Protein AF-0000000079721516 (afdb_homodimer)

Solvent-accessible surface area (backbone atoms only — not comparable to full-atom values): 106482 Å² total; per-residue (Å²): 132,93,82,68,72,89,73,61,76,77,64,63,80,69,65,64,72,68,64,71,71,69,66,91,75,72,89,72,85,73,82,82,81,76,82,78,81,86,76,87,73,77,65,49,77,42,69,31,35,32,33,33,18,31,79,86,62,46,47,36,52,63,24,35,36,26,35,64,96,52,89,58,57,40,55,17,37,79,73,3,36,37,67,47,81,43,38,38,66,37,38,34,36,34,34,38,96,69,31,36,70,44,77,43,68,37,61,93,64,52,71,46,79,42,64,33,45,62,20,60,82,57,78,44,65,42,69,44,57,75,52,43,72,37,45,52,79,58,48,19,63,63,66,53,74,43,58,17,74,76,41,50,56,64,65,53,93,40,46,65,66,59,49,50,52,72,44,56,40,44,45,54,31,45,55,34,53,36,52,94,56,65,62,47,60,26,36,77,84,32,61,45,27,40,21,54,71,45,38,78,38,84,82,66,73,46,72,79,50,58,40,82,44,35,45,29,35,34,35,27,65,35,28,57,51,17,42,84,60,36,54,60,9,52,40,2,29,42,37,32,36,59,61,64,10,72,92,39,80,43,72,41,40,36,40,38,40,31,39,36,34,31,80,41,60,70,42,68,68,69,45,44,52,55,39,20,46,10,47,64,36,34,54,24,44,46,62,10,27,87,90,38,80,42,37,51,30,38,85,46,28,23,36,14,35,64,51,73,50,52,71,35,33,44,77,83,31,54,61,38,86,87,80,68,43,63,43,54,37,66,34,44,59,58,13,72,51,28,48,71,68,59,45,46,73,15,37,41,35,39,40,36,42,36,39,30,27,17,55,93,56,30,24,30,25,44,36,41,36,43,34,42,34,36,43,32,51,58,66,26,37,38,39,36,40,37,42,37,41,38,36,39,40,47,78,46,97,41,33,34,39,37,40,37,46,33,45,24,42,38,41,26,63,18,52,66,63,34,48,67,45,48,68,11,62,55,43,51,36,41,32,46,33,49,11,63,46,43,62,81,79,37,65,76,25,39,36,89,94,30,72,55,52,36,65,37,58,75,36,61,59,60,44,53,39,66,48,36,53,37,69,37,45,26,27,35,34,41,34,48,35,39,43,35,37,44,31,42,37,35,46,79,47,100,40,34,38,34,38,42,34,42,35,40,43,36,35,43,35,38,57,31,37,39,35,32,28,48,48,42,40,92,92,38,76,81,23,40,20,35,29,36,46,33,40,40,37,40,40,35,38,42,38,39,40,40,41,35,40,48,52,65,40,84,94,62,32,34,36,41,40,37,35,43,35,37,38,43,38,40,39,37,39,38,38,42,38,41,57,33,69,21,40,68,51,69,83,50,75,37,44,31,31,17,54,51,68,32,72,36,41,46,50,76,42,70,48,44,37,43,36,39,34,38,37,40,38,39,30,44,68,83,37,36,25,40,36,40,36,42,40,35,40,34,39,66,37,36,37,83,92,40,18,62,52,72,36,45,28,39,30,28,11,37,36,49,50,82,76,42,90,63,59,78,56,51,60,39,38,32,42,27,34,29,35,19,40,35,51,32,67,58,50,54,83,56,90,51,54,68,80,23,38,60,55,50,50,79,55,73,47,54,35,69,57,95,88,34,60,43,74,40,73,63,51,55,45,61,38,79,75,42,58,60,21,36,33,43,33,42,38,42,35,39,38,39,22,26,60,80,60,31,34,31,38,40,41,38,39,38,38,38,34,43,32,44,26,42,43,70,46,72,44,59,81,83,71,79,31,54,23,36,49,39,64,30,44,25,34,36,36,41,35,38,35,32,38,35,39,35,41,89,40,79,54,96,50,40,36,36,40,36,40,36,26,29,24,34,55,51,42,25,32,65,44,54,50,56,42,96,86,61,53,60,59,60,55,48,63,53,90,85,39,46,58,46,32,44,59,72,34,61,58,51,34,36,32,40,53,41,71,34,56,46,97,90,65,40,37,31,38,42,86,67,23,44,73,35,63,43,96,48,51,28,81,73,43,38,42,48,47,56,31,38,38,19,41,36,41,37,37,37,44,76,52,35,36,42,35,41,30,39,32,33,39,36,43,27,34,33,47,48,64,50,51,23,43,18,29,48,18,41,17,27,56,74,56,70,45,73,49,44,54,53,16,25,51,17,51,73,71,70,49,80,28,52,61,36,69,59,83,31,24,25,78,75,42,68,54,69,42,62,46,96,68,57,46,75,76,44,77,58,58,36,74,42,78,48,83,39,44,19,31,35,69,55,47,32,38,61,45,59,24,27,68,60,65,34,58,39,59,52,24,36,40,30,35,52,34,38,40,40,36,40,45,63,51,63,84,63,30,71,77,45,84,41,74,43,42,36,43,30,43,29,36,27,41,78,43,80,48,55,78,45,95,67,46,58,47,75,65,45,40,52,84,82,45,62,63,57,50,67,47,48,31,42,56,21,34,42,33,40,26,40,40,38,31,64,129,93,80,66,72,89,73,61,72,80,63,62,79,70,64,64,72,66,65,71,70,68,68,90,73,70,90,70,85,76,82,82,81,82,77,78,83,85,77,86,74,78,65,48,77,42,67,31,34,30,33,33,18,31,78,85,62,47,47,36,52,63,23,34,37,26,35,62,98,52,88,59,58,42,55,18,37,79,73,2,37,37,68,47,80,45,40,38,66,40,37,33,37,35,36,38,94,70,28,36,69,43,76,42,69,37,63,93,64,52,71,46,79,42,65,33,44,63,20,61,85,56,79,46,64,40,70,44,58,77,52,43,72,37,45,53,79,58,49,20,64,63,66,53,73,45,59,17,74,77,40,51,55,65,65,53,95,40,46,65,65,59,48,50,52,72,44,55,41,44,44,55,33,44,58,33,53,35,52,95,54,64,61,46,60,26,36,77,84,31,64,45,26,39,21,53,70,43,39,78,38,84,82,66,74,46,72,78,50,57,40,82,44,36,45,29,37,34,34,28,63,37,29,57,51,16,44,85,61,36,54,60,9,52,38,2,30,43,36,32,34,60,61,66,11,72,92,39,81,43,74,42,40,36,40,39,39,33,41,34,35,30,80,41,61,68,41,68,66,70,43,42,52,54,40,21,46,10,48,64,36,34,53,24,43,46,61,10,28,86,89,38,78,42,37,52,30,38,85,47,29,22,34,14,35,64,50,73,50,52,71,36,33,46,77,85,31,54,62,37,88,86,79,67,43,63,42,54,38,66,35,44,59,59,13,72,53,30,47,71,70,59,46,47,72,15,37,41,36,39,40,36,42,36,40,29,27,16,54,93,56,29,25,28,26,44,35,42,35,44,35,42,35,36,43,32,51,59,66,26,37,39,39,36,40,37,42,38,40,37,36,38,38,45,78,46,97,40,33,36,41,36,40,35,46,32,44,25,42,39,41,26,63,20,52,67,62,34,48,65,44,48,66,10,63,53,41,52,37,43,33,47,33,51,12,64,46,43,62,80,77,37,66,76,24,39,35,89,95,31,73,55,52,36,65,36,57,76,37,60,60,60,43,56,38,66,49,35,52,39,68,38,44,26,27,34,35,43,36,46,37,39,44,36,38,43,32,44,39,37,45,80,47,99,39,33,39,35,37,43,33,43,36,41,43,36,35,44,36,39,56,32,36,41,35,32,28,48,48,43,39,93,91,37,76,80,22,39,19,34,30,36,45,33,39,42,38,42,40,35,37,41,38,39,39,41,42,36,41,46,51,64,38,82,94,63,32,36,35,40,42,35,35,42,35,37,39,42,38,41,39,38,40,39,39,41,38,41,56,32,68,22,40,67,52,69,84,50,76,37,45,31,31,16,53,49,69,33,70,38,40,46,51,77,41,69,48,44,36,43,34,41,35,39,38,41,37,40,29,43,68,84,37,37,25,40,39,39,37,41,40,35,41,34,38,66,36,36,37,82,92,40,17,63,52,72,38,44,28,41,30,28,12,37,35,49,50,82,75,42,92,62,59,79,57,52,59,38,37,32,43,26,33,29,34,19,39,35,50,34,67,59,50,53,83,57,92,50,55,66,79,24,36,61,56,50,49,80,56,74,46,54,33,68,56,95,87,34,60,42,73,41,72,63,50,53,42,61,38,79,75,43,60,61,21,36,32,41,33,41,37,43,34,38,38,38,24,26,60,80,62,32,35,31,40,41,41,37,39,41,40,39,34,42,33,44,27,45,44,71,45,71,45,60,80,83,71,80,31,55,21,39,50,39,65,32,42,25,34,35,36,42,36,38,34,31,40,35,40,36,41,89,40,78,53,96,49,41,36,35,39,36,42,37,26,29,24,33,55,50,43,25,33,66,43,54,50,57,42,98,87,60,52,59,58,60,55,47,65,52,90,85,38,46,59,45,32,44,59,71,34,62,58,48,35,34,31,38,52,40,71,34,57,46,96,90,64,39,37,31,39,41,87,67,23,44,72,36,63,43,96,49,52,29,81,73,43,37,43,48,48,55,32,38,40,21,40,36,43,38,38,35,45,74,53,35,35,42,35,41,30,38,32,34,40,36,43,27,33,34,46,46,61,50,53,22,42,16,28,48,17,41,16,28,57,75,56,71,45,73,47,43,53,52,16,24,52,15,50,71,70,71,48,82,29,54,62,36,68,59,84,32,25,26,78,75,44,67,54,70,42,62,44,98,68,57,47,75,76,46,76,57,58,37,74,41,78,48,84,38,44,20,32,36,68,55,46,31,38,62,45,57,24,28,68,60,64,33,58,40,58,51,25,35,40,30,34,50,36,37,40,41,36,41,45,63,51,63,84,63,29,71,77,45,85,40,74,43,42,36,43,32,42,29,37,28,42,77,42,79,47,56,77,45,94,67,44,57,47,75,65,43,39,52,85,82,46,63,62,58,48,67,46,50,32,42,55,20,33,44,33,40,26,40,40,39,29,64

Foldseek 3Di:
DPPDPPPPPPPPPPPPPVPPPPDDPDDDDPDDPPPDDDDPDDFDKDKAKEAEAAPVRQGQFQKWWDFPPDRFIDTQHLRRIDIGTGTQQTWIFTGDVQFDTDIDGHHPHRYYYHYTYSDDPPQDWDQFALRDIHGPLQDFADKDKDFLVQQQFFDDLASVLSCDFVFFQWHWFDLFLFPPDAIDIAGVRHGAWEAENNHTDRPDSRNQPDSVFWGMWMKGQACLRHCVVFQRGHGTYTYTYTDWQPPDAFKKKKKKKWKWKFPDFQFFDQFDAFFAKAALAAWADAPQAPPRPIHRQHPIFRLHHTQPQDWHHFLPADADPVPRHGGTGTQHQAASPQVVLQWAMKMKMKIKMKMWHDDPQKIKMWMKMWMWIDGRHAQKIKIKIKIKIWMKGDPDPFKIKTKIKMKMKIKIFAGQFAFFFQSHSCNDGPFGHHSRDHLVVQLVQPDPPQPLAAGRDRHQQGHGSNNCSNHQWIWIKIKIKMKMKMKMKGDPDPFKIKMKMKIKTKMKMKTKIWHTASDDTPVQNVSQTKIKTKIKIKIKMKMKIKMWGWDADDVRQKIKIKMKMKMKMKIKMKMKIAMANGAPDGPDHDRVRHPDDDDIDMDMFMKIKIKIKMKMWMGGNNFKIKIKMKMWMAIQQAQPVARIDIWMKMKMKGWVVVVDPDPQFWDTKMKMKMKTKGWARQQDDDSDSRVRSHVQDWDWDWDDDPNHTDTDTALEDHDNPAHIWMKIKIKIWMWTAGDSRQKIKTKMWMKIKTFLDWDFDADDPVVSHRGYTYRFWMKMKTWMKMKMKHWPDDDSFKTKIKMKIKIFMFMAGAAGAADPVRHGDQKDDDQQDQFIHGHPDTGAFGWDKAFDADPVGFFAADLQQAGDIAPGTAGPWGQAFRMWMKMKMWMGGHQKIKIWMKIKTHWHKFFFLSQLSSLQSCGHNVSPDPLSVQLSVCSVVVHDSFRDHDWGWYWPDFDWDADSNGHTPDTPTDIDTDPRTHHSNCCRNPHCNDRNNGMDILIKMFGAKMKMKGKDDPVVCVVDPWPTKMKMKMKGRPHMGDPDDHSAASSNDDSRDRYSSSGHRHTIMIIMMMMTMD/DPPDPPPPDVPPPPPPPVPPPPDDPDDPPPDDDPDPDDPPDDFDKDKAKEAEAAPVRQGQFQWWWAFPPDRFIDTQHLRRIDIGTGTQQTWIFTGDVQFDTDIDGHHPHRYYYHYTYRDDVPQDWDQFALRDIHGPLQDFADKDKDFLVQQQFFDDLASVLSCDFVFFQWHWFDLFLFPPDAIDIAGVRHGAWEAENNHTDRPDSRNQPDSVFWGMWMWGQACLRHCVVFQRGHGTYTYTYTDWQPPDAFKKKKKKKWKWKFPWFQFFDQFDAFFAKAALAAWADAPQAPPRPIHRQHPIFRLHHTQPQDWHHFLPADADPVPRHGGTGTQHQAASPQVVVQWAMKMKMKIKMKMWHDDPQKIKMWMKMWMWIDGRHAQWIKIKIKIKIWMKGDPDPFKIKTKIKMKMKIKIFAGQFAFFFQSHSCNDGPFGHHSRDHLVVQLVQPDPPQPLAAGRDRHQQGHGSNNCSNHQWIWIKIKIKMKMKMKMKGDPDPFKIKMKMKIKTKMKMKTKIWHTASDDTPVQNVSQTKIKTKIKIKIKMKMKIKMWGWDADDVRQKIKIKMKMKMKMKIKMKMKIAMANGAPDGPDHDRVRHPDDDDIDMDMFMKIKIKIKMKMWMGGNNFKIKIKMKMWMAIQLAQPVARIDIWMKMKMKGWVVVVDPDPQFWDTKMKMKMKTKGWARQQDDDSDSRVRSHVQDWDWDWDDDPNDTDTDTALEDHDNPAHIWMKIKIKIWMWTAGDSRQKIKTKMWMKIKTFLPWDFDADDPVVSHRGYTYRFWMKMKTWMKMKMKHWPDDDSFKTKIKMKIKIFMFMAGAAGAADPVRHGDQKDDDQQDQFIHGHPDTGAFGWDKAFDADPVGFFAADLQQAGDIAPGTAGPWGQAFRMWMKMKMWMGGHQKIKIWMKIKTHWHKFFQLSQLSSLQSCGRNVSPDPLSVQLSVCSVVVHDQFRDHDWGWYWPDFDWDADSNGHTPDTPTDIDTDPRTHHSNCCRNPHCNDRNNGMDILIKMFGAKMKMKGKDDPVVCVVDPWPTKMKMKMKGRPHMGDPDDHSAASSSDDSRDRYSSSGHRHTIMIIMMMMTMD

Structure (mmCIF, N/CA/C/O backbone):
data_AF-0000000079721516-model_v1
#
loop_
_entity.id
_entity.type
_entity.pdbx_description
1 polymer 'TonB-linked SusC/RagA family outer membrane protein'
#
loop_
_atom_site.group_PDB
_atom_site.id
_atom_site.type_symbol
_atom_site.label_atom_id
_atom_site.label_alt_id
_atom_site.label_comp_id
_atom_site.label_asym_id
_atom_site.label_entity_id
_atom_site.label_seq_id
_atom_site.pdbx_PDB_ins_code
_atom_site.Cartn_x
_atom_site.Cartn_y
_atom_site.Cartn_z
_atom_site.occupancy
_atom_site.B_iso_or_equiv
_atom_site.auth_seq_id
_atom_site.auth_comp_id
_atom_site.auth_asym_id
_atom_site.auth_atom_id
_atom_site.pdbx_PDB_model_num
ATOM 1 N N . MET A 1 1 ? -16.484 60.719 -10.359 1 17.62 1 MET A N 1
ATOM 2 C CA . MET A 1 1 ? -15.633 61.812 -10.859 1 17.62 1 MET A CA 1
ATOM 3 C C . MET A 1 1 ? -14.172 61.531 -10.516 1 17.62 1 MET A C 1
ATOM 5 O O . MET A 1 1 ? -13.289 61.719 -11.359 1 17.62 1 MET A O 1
ATOM 9 N N . ASN A 1 2 ? -13.875 61.5 -9.227 1 16.41 2 ASN A N 1
ATOM 10 C CA . ASN A 1 2 ? -12.531 61.719 -8.703 1 16.41 2 ASN A CA 1
ATOM 11 C C . ASN A 1 2 ? -11.633 60.5 -8.891 1 16.41 2 ASN A C 1
ATOM 13 O O . ASN A 1 2 ? -11.484 59.688 -7.977 1 16.41 2 ASN A O 1
ATOM 17 N N . LYS A 1 3 ? -11.727 59.719 -10.078 1 19.7 3 LYS A N 1
ATOM 18 C CA . LYS A 1 3 ? -11.086 58.531 -10.633 1 19.7 3 LYS A CA 1
ATOM 19 C C . LYS A 1 3 ? -9.57 58.688 -10.664 1 19.7 3 LYS A C 1
ATOM 21 O O . LYS A 1 3 ? -8.852 57.781 -11.141 1 19.7 3 LYS A O 1
ATOM 26 N N . ARG A 1 4 ? -9.016 59.875 -10.609 1 21.33 4 ARG A N 1
ATOM 27 C CA . ARG A 1 4 ? -7.848 60.344 -11.367 1 21.33 4 ARG A CA 1
ATOM 28 C C . ARG A 1 4 ? -6.559 60 -10.625 1 21.33 4 ARG A C 1
ATOM 30 O O . ARG A 1 4 ? -5.523 59.75 -11.242 1 21.33 4 ARG A O 1
ATOM 37 N N . LYS A 1 5 ? -6.324 60.312 -9.359 1 22.39 5 LYS A N 1
ATOM 38 C CA . LYS A 1 5 ? -5.062 60.875 -8.883 1 22.39 5 LYS A CA 1
ATOM 39 C C . LYS A 1 5 ? -4 59.781 -8.742 1 22.39 5 LYS A C 1
ATOM 41 O O . LYS A 1 5 ? -2.824 60 -9.031 1 22.39 5 LYS A O 1
ATOM 46 N N . THR A 1 6 ? -4.227 58.781 -7.996 1 20.23 6 THR A N 1
ATOM 47 C CA . THR A 1 6 ? -3.096 58.188 -7.281 1 20.23 6 THR A CA 1
ATOM 48 C C . THR A 1 6 ? -2.23 57.375 -8.219 1 20.23 6 THR A C 1
ATOM 50 O O . THR A 1 6 ? -1.413 56.562 -7.773 1 20.23 6 THR A O 1
ATOM 53 N N . LYS A 1 7 ? -2.32 57.469 -9.586 1 23.39 7 LYS A N 1
ATOM 54 C CA . LYS A 1 7 ? -1.657 56.75 -10.672 1 23.39 7 LYS A CA 1
ATOM 55 C C . LYS A 1 7 ? -0.184 57.125 -10.766 1 23.39 7 LYS A C 1
ATOM 57 O O . LYS A 1 7 ? 0.532 56.656 -11.648 1 23.39 7 LYS A O 1
ATOM 62 N N . LEU A 1 8 ? 0.213 58.375 -10.234 1 20.61 8 LEU A N 1
ATOM 63 C CA . LEU A 1 8 ? 1.426 59.094 -10.648 1 20.61 8 LEU A CA 1
ATOM 64 C C . LEU A 1 8 ? 2.67 58.344 -10.172 1 20.61 8 LEU A C 1
ATOM 66 O O . LEU A 1 8 ? 3.674 58.281 -10.891 1 20.61 8 LEU A O 1
ATOM 70 N N . LEU A 1 9 ? 2.773 57.844 -8.945 1 19.34 9 LEU A N 1
ATOM 71 C CA . LEU A 1 9 ? 4.094 57.656 -8.344 1 19.34 9 LEU A CA 1
ATOM 72 C C . LEU A 1 9 ? 4.863 56.531 -9.023 1 19.34 9 LEU A C 1
ATOM 74 O O . LEU A 1 9 ? 6.082 56.438 -8.883 1 19.34 9 LEU A O 1
ATOM 78 N N . GLY A 1 10 ? 4.25 55.656 -9.766 1 20.88 10 GLY A N 1
ATOM 79 C CA . GLY A 1 10 ? 4.969 54.5 -10.281 1 20.88 10 GLY A CA 1
ATOM 80 C C . GLY A 1 10 ? 6.043 54.875 -11.289 1 20.88 10 GLY A C 1
ATOM 81 O O . GLY A 1 10 ? 6.934 54.062 -11.57 1 20.88 10 GLY A O 1
ATOM 82 N N . LEU A 1 11 ? 5.859 56.031 -12.023 1 22.2 11 LEU A N 1
ATOM 83 C CA . LEU A 1 11 ? 6.641 56.312 -13.219 1 22.2 11 LEU A CA 1
ATOM 84 C C . LEU A 1 11 ? 8.055 56.75 -12.852 1 22.2 11 LEU A C 1
ATOM 86 O O . LEU A 1 11 ? 8.984 56.594 -13.648 1 22.2 11 LEU A O 1
ATOM 90 N N . LEU A 1 12 ? 8.32 57.375 -11.719 1 20.58 12 LEU A N 1
ATOM 91 C CA . LEU A 1 12 ? 9.562 58.125 -11.57 1 20.58 12 LEU A CA 1
ATOM 92 C C . LEU A 1 12 ? 10.758 57.188 -11.5 1 20.58 12 LEU A C 1
ATOM 94 O O . LEU A 1 12 ? 11.875 57.562 -11.883 1 20.58 12 LEU A O 1
ATOM 98 N N . PHE A 1 13 ? 10.68 56 -10.859 1 21.11 13 PHE A N 1
ATOM 99 C CA . PHE A 1 13 ? 11.977 55.406 -10.539 1 21.11 13 PHE A CA 1
ATOM 100 C C . PHE A 1 13 ? 12.664 54.906 -11.797 1 21.11 13 PHE A C 1
ATOM 102 O O . PHE A 1 13 ? 13.812 54.469 -11.75 1 21.11 13 PHE A O 1
ATOM 109 N N . SER A 1 14 ? 12.047 54.781 -12.945 1 21.88 14 SER A N 1
ATOM 110 C CA . SER A 1 14 ? 12.695 54.219 -14.117 1 21.88 14 SER A CA 1
ATOM 111 C C . SER A 1 14 ? 13.727 55.156 -14.703 1 21.88 14 SER A C 1
ATOM 113 O O . SER A 1 14 ? 14.562 54.75 -15.516 1 21.88 14 SER A O 1
ATOM 115 N N . VAL A 1 15 ? 13.578 56.5 -14.648 1 24.11 15 VAL A N 1
ATOM 116 C CA . VAL A 1 15 ? 14.258 57.344 -15.617 1 24.11 15 VAL A CA 1
ATOM 117 C C . VAL A 1 15 ? 15.75 57.438 -15.289 1 24.11 15 VAL A C 1
ATOM 119 O O . VAL A 1 15 ? 16.578 57.656 -16.172 1 24.11 15 VAL A O 1
ATOM 122 N N . GLY A 1 16 ? 16.188 57.375 -14.039 1 21.08 16 GLY A N 1
ATOM 123 C CA . GLY A 1 16 ? 17.516 57.906 -13.789 1 21.08 16 GLY A CA 1
ATOM 124 C C . GLY A 1 16 ? 18.625 57.031 -14.328 1 21.08 16 GLY A C 1
ATOM 125 O O . GLY A 1 16 ? 19.656 57.531 -14.766 1 21.08 16 GLY A O 1
ATOM 126 N N . VAL A 1 17 ? 18.5 55.719 -14.148 1 23.58 17 VAL A N 1
ATOM 127 C CA . VAL A 1 17 ? 19.781 55.031 -14.266 1 23.58 17 VAL A CA 1
ATOM 128 C C . VAL A 1 17 ? 20.203 54.969 -15.734 1 23.58 17 VAL A C 1
ATOM 130 O O . VAL A 1 17 ? 21.297 54.5 -16.047 1 23.58 17 VAL A O 1
ATOM 133 N N . ALA A 1 18 ? 19.406 55.438 -16.625 1 21.39 18 ALA A N 1
ATOM 134 C CA . ALA A 1 18 ? 19.859 55.312 -18.016 1 21.39 18 ALA A CA 1
ATOM 135 C C . ALA A 1 18 ? 21.109 56.156 -18.25 1 21.39 18 ALA A C 1
ATOM 137 O O . ALA A 1 18 ? 21.859 55.906 -19.203 1 21.39 18 ALA A O 1
ATOM 138 N N . GLN A 1 19 ? 21.203 57.25 -17.531 1 21.34 19 GLN A N 1
ATOM 139 C CA . GLN A 1 19 ? 22.234 58.156 -18.016 1 21.34 19 GLN A CA 1
ATOM 140 C C . GLN A 1 19 ? 23.625 57.562 -17.828 1 21.34 19 GLN A C 1
ATOM 142 O O . GLN A 1 19 ? 24.531 57.812 -18.625 1 21.34 19 GLN A O 1
ATOM 147 N N . LEU A 1 20 ? 23.75 56.938 -16.641 1 19.31 20 LEU A N 1
ATOM 148 C CA . LEU A 1 20 ? 25.172 56.875 -16.312 1 19.31 20 LEU A CA 1
ATOM 149 C C . LEU A 1 20 ? 25.891 55.812 -17.141 1 19.31 20 LEU A C 1
ATOM 151 O O . LEU A 1 20 ? 27.078 55.594 -16.969 1 19.31 20 LEU A O 1
ATOM 155 N N . LEU A 1 21 ? 25.188 55.062 -17.938 1 20.38 21 LEU A N 1
ATOM 156 C CA . LEU A 1 21 ? 25.891 54 -18.625 1 20.38 21 LEU A CA 1
ATOM 157 C C . LEU A 1 21 ? 26.953 54.531 -19.562 1 20.38 21 LEU A C 1
ATOM 159 O O . LEU A 1 21 ? 27.719 53.781 -20.172 1 20.38 21 LEU A O 1
ATOM 163 N N . SER A 1 22 ? 26.891 55.781 -19.953 1 18.89 22 SER A N 1
ATOM 164 C CA . SER A 1 22 ? 27.641 56 -21.188 1 18.89 22 SER A CA 1
ATOM 165 C C . SER A 1 22 ? 29.141 55.906 -20.938 1 18.89 22 SER A C 1
ATOM 167 O O . SER A 1 22 ? 29.938 55.781 -21.875 1 18.89 22 SER A O 1
ATOM 169 N N . ALA A 1 23 ? 29.641 56.375 -19.734 1 17.86 23 ALA A N 1
ATOM 170 C CA . ALA A 1 23 ? 30.953 56.938 -19.984 1 17.86 23 ALA A CA 1
ATOM 171 C C . ALA A 1 23 ? 32 55.844 -20.156 1 17.86 23 ALA A C 1
ATOM 173 O O . ALA A 1 23 ? 32.781 55.875 -21.109 1 17.86 23 ALA A O 1
ATOM 174 N N . ASN A 1 24 ? 32.5 55.156 -19.031 1 18.45 24 ASN A N 1
ATOM 175 C CA . ASN A 1 24 ? 33.938 54.969 -18.891 1 18.45 24 ASN A CA 1
ATOM 176 C C . ASN A 1 24 ? 34.406 53.688 -19.609 1 18.45 24 ASN A C 1
ATOM 178 O O . ASN A 1 24 ? 34.188 52.594 -19.094 1 18.45 24 ASN A O 1
ATOM 182 N N . MET A 1 25 ? 34.25 53.594 -20.891 1 17.59 25 MET A N 1
ATOM 183 C CA . MET A 1 25 ? 34.625 52.5 -21.766 1 17.59 25 MET A CA 1
ATOM 184 C C . MET A 1 25 ? 36.125 52.188 -21.625 1 17.59 25 MET A C 1
ATOM 186 O O . MET A 1 25 ? 36.562 51.062 -21.875 1 17.59 25 MET A O 1
ATOM 190 N N . LEU A 1 26 ? 37.125 53.188 -21.484 1 17.23 26 LEU A N 1
ATOM 191 C CA . LEU A 1 26 ? 38.25 53.031 -22.422 1 17.23 26 LEU A CA 1
ATOM 192 C C . LEU A 1 26 ? 39.281 52.062 -21.891 1 17.23 26 LEU A C 1
ATOM 194 O O . LEU A 1 26 ? 39.844 51.25 -22.656 1 17.23 26 LEU A O 1
ATOM 198 N N . GLU A 1 27 ? 39.969 52.219 -20.656 1 18.02 27 GLU A N 1
ATOM 199 C CA . GLU A 1 27 ? 41.406 52.156 -20.734 1 18.02 27 GLU A CA 1
ATOM 200 C C . GLU A 1 27 ? 41.906 50.719 -20.688 1 18.02 27 GLU A C 1
ATOM 202 O O . GLU A 1 27 ? 41.469 49.938 -19.828 1 18.02 27 GLU A O 1
ATOM 207 N N . ASP A 1 28 ? 42.656 50.219 -21.703 1 18.45 28 ASP A N 1
ATOM 208 C CA . ASP A 1 28 ? 43.219 49.031 -22.344 1 18.45 28 ASP A CA 1
ATOM 209 C C . ASP A 1 28 ? 44.375 48.469 -21.531 1 18.45 28 ASP A C 1
ATOM 211 O O . ASP A 1 28 ? 45.031 47.5 -21.938 1 18.45 28 ASP A O 1
ATOM 215 N N . SER A 1 29 ? 44.75 48.844 -20.219 1 19.38 29 SER A N 1
ATOM 216 C CA . SER A 1 29 ? 46.188 48.656 -20.047 1 19.38 29 SER A CA 1
ATOM 217 C C . SER A 1 29 ? 46.531 47.156 -19.969 1 19.38 29 SER A C 1
ATOM 219 O O . SER A 1 29 ? 45.812 46.406 -19.312 1 19.38 29 SER A O 1
ATOM 221 N N . ILE A 1 30 ? 47.406 46.594 -20.812 1 19.06 30 ILE A N 1
ATOM 222 C CA . ILE A 1 30 ? 47.969 45.375 -21.375 1 19.06 30 ILE A CA 1
ATOM 223 C C . ILE A 1 30 ? 48.938 44.75 -20.359 1 19.06 30 ILE A C 1
ATOM 225 O O . ILE A 1 30 ? 49.531 43.719 -20.625 1 19.06 30 ILE A O 1
ATOM 229 N N . GLU A 1 31 ? 48.938 44.969 -18.984 1 18.89 31 GLU A N 1
ATOM 230 C CA . GLU A 1 31 ? 50.25 44.656 -18.438 1 18.89 31 GLU A CA 1
ATOM 231 C C . GLU A 1 31 ? 50.531 43.156 -18.516 1 18.89 31 GLU A C 1
ATOM 233 O O . GLU A 1 31 ? 49.625 42.344 -18.531 1 18.89 31 GLU A O 1
ATOM 238 N N . SER A 1 32 ? 51.906 42.781 -18.578 1 19.62 32 SER A N 1
ATOM 239 C CA . SER A 1 32 ? 52.875 41.781 -18.953 1 19.62 32 SER A CA 1
ATOM 240 C C . SER A 1 32 ? 52.906 40.625 -17.953 1 19.62 32 SER A C 1
ATOM 242 O O . SER A 1 32 ? 53.188 40.844 -16.766 1 19.62 32 SER A O 1
ATOM 244 N N . LYS A 1 33 ? 52.125 39.656 -18.047 1 21.62 33 LYS A N 1
ATOM 245 C CA . LYS A 1 33 ? 51.969 38.5 -17.141 1 21.62 33 LYS A CA 1
ATOM 246 C C . LYS A 1 33 ? 53.188 37.594 -17.219 1 21.62 33 LYS A C 1
ATOM 248 O O . LYS A 1 33 ? 53.469 37 -18.266 1 21.62 33 LYS A O 1
ATOM 253 N N . GLY A 1 34 ? 54.281 37.969 -16.422 1 20.45 34 GLY A N 1
ATOM 254 C CA . GLY A 1 34 ? 55.5 37.188 -16.312 1 20.45 34 GLY A CA 1
ATOM 255 C C . GLY A 1 34 ? 55.281 35.812 -15.773 1 20.45 34 GLY A C 1
ATOM 256 O O . GLY A 1 34 ? 54.344 35.594 -14.984 1 20.45 34 GLY A O 1
ATOM 257 N N . LEU A 1 35 ? 55.531 34.812 -16.562 1 20.66 35 LEU A N 1
ATOM 258 C CA . LEU A 1 35 ? 55.406 33.344 -16.453 1 20.66 35 LEU A CA 1
ATOM 259 C C . LEU A 1 35 ? 56.281 32.812 -15.328 1 20.66 35 LEU A C 1
ATOM 261 O O . LEU A 1 35 ? 57.5 32.969 -15.367 1 20.66 35 LEU A O 1
ATOM 265 N N . ASP A 1 36 ? 55.969 33.031 -13.992 1 22.48 36 ASP A N 1
ATOM 266 C CA . ASP A 1 36 ? 56.906 32.594 -12.984 1 22.48 36 ASP A CA 1
ATOM 267 C C . ASP A 1 36 ? 57.094 31.078 -13.023 1 22.48 36 ASP A C 1
ATOM 269 O O . ASP A 1 36 ? 56.156 30.328 -13.344 1 22.48 36 ASP A O 1
ATOM 273 N N . PRO A 1 37 ? 58.375 30.469 -12.969 1 23.72 37 PRO A N 1
ATOM 274 C CA . PRO A 1 37 ? 58.875 29.109 -13.07 1 23.72 37 PRO A CA 1
ATOM 275 C C . PRO A 1 37 ? 58.469 28.234 -11.891 1 23.72 37 PRO A C 1
ATOM 277 O O . PRO A 1 37 ? 58.469 28.703 -10.75 1 23.72 37 PRO A O 1
ATOM 280 N N . ILE A 1 38 ? 57.656 27.234 -12.047 1 23.97 38 ILE A N 1
ATOM 281 C CA . ILE A 1 38 ? 57.125 26.266 -11.102 1 23.97 38 ILE A CA 1
ATOM 282 C C . ILE A 1 38 ? 58.25 25.391 -10.539 1 23.97 38 ILE A C 1
ATOM 284 O O . ILE A 1 38 ? 58.875 24.656 -11.289 1 23.97 38 ILE A O 1
ATOM 288 N N . TYR A 1 39 ? 59.094 25.828 -9.508 1 25.55 39 TYR A N 1
ATOM 289 C CA . TYR A 1 39 ? 60.125 25.031 -8.828 1 25.55 39 TYR A CA 1
ATOM 290 C C . TYR A 1 39 ? 59.469 23.859 -8.07 1 25.55 39 TYR A C 1
ATOM 292 O O . TYR A 1 39 ? 58.375 24 -7.547 1 25.55 39 TYR A O 1
ATOM 300 N N . ALA A 1 40 ? 59.938 22.578 -8.258 1 28.67 40 ALA A N 1
ATOM 301 C CA . ALA A 1 40 ? 59.625 21.25 -7.738 1 28.67 40 ALA A CA 1
ATOM 302 C C . ALA A 1 40 ? 59.969 21.156 -6.25 1 28.67 40 ALA A C 1
ATOM 304 O O . ALA A 1 40 ? 61.125 21.062 -5.863 1 28.67 40 ALA A O 1
ATOM 305 N N . GLU A 1 41 ? 59.375 21.891 -5.316 1 31.55 41 GLU A N 1
ATOM 306 C CA . GLU A 1 41 ? 59.75 21.891 -3.906 1 31.55 41 GLU A CA 1
ATOM 307 C C . GLU A 1 41 ? 59.469 20.547 -3.248 1 31.55 41 GLU A C 1
ATOM 309 O O . GLU A 1 41 ? 58.5 19.875 -3.611 1 31.55 41 GLU A O 1
ATOM 314 N N . THR A 1 42 ? 60.469 19.969 -2.654 1 37.25 42 THR A N 1
ATOM 315 C CA . THR A 1 42 ? 60.625 18.812 -1.772 1 37.25 42 THR A CA 1
ATOM 316 C C . THR A 1 42 ? 59.625 18.891 -0.613 1 37.25 42 THR A C 1
ATOM 318 O O . THR A 1 42 ? 59.562 19.891 0.089 1 37.25 42 THR A O 1
ATOM 321 N N . ASN A 1 43 ? 58.625 18.109 -0.645 1 42.34 43 ASN A N 1
ATOM 322 C CA . ASN A 1 43 ? 57.438 18.031 0.233 1 42.34 43 ASN A CA 1
ATOM 323 C C . ASN A 1 43 ? 57.812 17.5 1.614 1 42.34 43 ASN A C 1
ATOM 325 O O . ASN A 1 43 ? 58.062 16.312 1.777 1 42.34 43 ASN A O 1
ATOM 329 N N . LEU A 1 44 ? 58.656 18.219 2.482 1 52.97 44 LEU A N 1
ATOM 330 C CA . LEU A 1 44 ? 58.938 17.875 3.877 1 52.97 44 LEU A CA 1
ATOM 331 C C . LEU A 1 44 ? 57.656 18.062 4.723 1 52.97 44 LEU A C 1
ATOM 333 O O . LEU A 1 44 ? 56.969 19.078 4.598 1 52.97 44 LEU A O 1
ATOM 337 N N . GLN A 1 45 ? 57.469 17.125 5.488 1 65.06 45 GLN A N 1
ATOM 338 C CA . GLN A 1 45 ? 56.344 17.188 6.434 1 65.06 45 GLN A CA 1
ATOM 339 C C . GLN A 1 45 ? 56.688 18.094 7.621 1 65.06 45 GLN A C 1
ATOM 341 O O . GLN A 1 45 ? 57.781 17.969 8.203 1 65.06 45 GLN A O 1
ATOM 346 N N . GLN A 1 46 ? 55.969 19.188 7.844 1 76 46 GLN A N 1
ATOM 347 C CA . GLN A 1 46 ? 56.219 20.078 8.992 1 76 46 GLN A CA 1
ATOM 348 C C . GLN A 1 46 ? 54.906 20.297 9.773 1 76 46 GLN A C 1
ATOM 350 O O . GLN A 1 46 ? 53.812 20.156 9.227 1 76 46 GLN A O 1
ATOM 355 N N . THR A 1 47 ? 55.125 20.547 11.062 1 79.88 47 THR A N 1
ATOM 356 C CA . THR A 1 47 ? 54.031 20.953 11.922 1 79.88 47 THR A CA 1
ATOM 357 C C . THR A 1 47 ? 53.875 22.484 11.906 1 79.88 47 THR A C 1
ATOM 359 O O . THR A 1 47 ? 54.812 23.203 12.195 1 79.88 47 THR A O 1
ATOM 362 N N . ILE A 1 48 ? 52.812 22.906 11.5 1 79.12 48 ILE A N 1
ATOM 363 C CA . ILE A 1 48 ? 52.531 24.344 11.461 1 79.12 48 ILE A CA 1
ATOM 364 C C . ILE A 1 48 ? 51.531 24.719 12.555 1 79.12 48 ILE A C 1
ATOM 366 O O . ILE A 1 48 ? 50.5 24.031 12.719 1 79.12 48 ILE A O 1
ATOM 370 N N . ALA A 1 49 ? 51.906 25.672 13.367 1 82.75 49 ALA A N 1
ATOM 371 C CA . ALA A 1 49 ? 51 26.312 14.32 1 82.75 49 ALA A CA 1
ATOM 372 C C . ALA A 1 49 ? 50.5 27.656 13.789 1 82.75 49 ALA A C 1
ATOM 374 O O . ALA A 1 49 ? 51.25 28.344 13.078 1 82.75 49 ALA A O 1
ATOM 375 N N . GLY A 1 50 ? 49.188 27.922 13.953 1 81.88 50 GLY A N 1
ATOM 376 C CA . GLY A 1 50 ? 48.688 29.203 13.508 1 81.88 50 GLY A CA 1
ATOM 377 C C . GLY A 1 50 ? 47.469 29.641 14.281 1 81.88 50 GLY A C 1
ATOM 378 O O . GLY A 1 50 ? 47 28.953 15.195 1 81.88 50 GLY A O 1
ATOM 379 N N . THR A 1 51 ? 47.031 30.906 14.062 1 83.88 51 THR A N 1
ATOM 380 C CA . THR A 1 51 ? 45.844 31.516 14.625 1 83.88 51 THR A CA 1
ATOM 381 C C . THR A 1 51 ? 44.938 32.031 13.516 1 83.88 51 THR A C 1
ATOM 383 O O . THR A 1 51 ? 45.406 32.688 12.578 1 83.88 51 THR A O 1
ATOM 386 N N . VAL A 1 52 ? 43.75 31.688 13.562 1 83.44 52 VAL A N 1
ATOM 387 C CA . VAL A 1 52 ? 42.75 32.219 12.648 1 83.44 52 VAL A CA 1
ATOM 388 C C . VAL A 1 52 ? 42 33.375 13.328 1 83.44 52 VAL A C 1
ATOM 390 O O . VAL A 1 52 ? 41.375 33.156 14.383 1 83.44 52 VAL A O 1
ATOM 393 N N . VAL A 1 53 ? 42.031 34.531 12.75 1 79.19 53 VAL A N 1
ATOM 394 C CA . VAL A 1 53 ? 41.375 35.688 13.297 1 79.19 53 VAL A CA 1
ATOM 395 C C . VAL A 1 53 ? 40.594 36.406 12.195 1 79.19 53 VAL A C 1
ATOM 397 O O . VAL A 1 53 ? 40.812 36.188 11.008 1 79.19 53 VAL A O 1
ATOM 400 N N . ASP A 1 54 ? 39.594 37.25 12.609 1 73.56 54 ASP A N 1
ATOM 401 C CA . ASP A 1 54 ? 38.938 38.125 11.625 1 73.56 54 ASP A CA 1
ATOM 402 C C . ASP A 1 54 ? 39.719 39.406 11.414 1 73.56 54 ASP A C 1
ATOM 404 O O . ASP A 1 54 ? 40.812 39.562 11.945 1 73.56 54 ASP A O 1
ATOM 408 N N . GLU A 1 55 ? 39.156 40.25 10.57 1 71.25 55 GLU A N 1
ATOM 409 C CA . GLU A 1 55 ? 39.844 41.469 10.195 1 71.25 55 GLU A CA 1
ATOM 410 C C . GLU A 1 55 ? 40.062 42.375 11.414 1 71.25 55 GLU A C 1
ATOM 412 O O . GLU A 1 55 ? 41 43.188 11.422 1 71.25 55 GLU A O 1
ATOM 417 N N . ASP A 1 56 ? 39.219 42.125 12.414 1 66.94 56 ASP A N 1
ATOM 418 C CA . ASP A 1 56 ? 39.375 42.938 13.617 1 66.94 56 ASP A CA 1
ATOM 419 C C . ASP A 1 56 ? 40.281 42.25 14.625 1 66.94 56 ASP A C 1
ATOM 421 O O . ASP A 1 56 ? 40.438 42.75 15.75 1 66.94 56 ASP A O 1
ATOM 425 N N . GLY A 1 57 ? 40.781 41.094 14.289 1 71.88 57 GLY A N 1
ATOM 426 C CA . GLY A 1 57 ? 41.719 40.406 15.141 1 71.88 57 GLY A CA 1
ATOM 427 C C . GLY A 1 57 ? 41.062 39.5 16.156 1 71.88 57 GLY A C 1
ATOM 428 O O . GLY A 1 57 ? 41.719 39 17.078 1 71.88 57 GLY A O 1
ATOM 429 N N . VAL A 1 58 ? 39.844 39.406 16.016 1 72.75 58 VAL A N 1
ATOM 430 C CA . VAL A 1 58 ? 39.125 38.531 16.922 1 72.75 58 VAL A CA 1
ATOM 431 C C . VAL A 1 58 ? 39.344 37.094 16.516 1 72.75 58 VAL A C 1
ATOM 433 O O . VAL A 1 58 ? 39.125 36.719 15.352 1 72.75 58 VAL A O 1
ATOM 436 N N . PRO A 1 59 ? 39.75 36.25 17.484 1 75.69 59 PRO A N 1
ATOM 437 C CA . PRO A 1 59 ? 39.938 34.844 17.141 1 75.69 59 PRO A CA 1
ATOM 438 C C . PRO A 1 59 ? 38.656 34.188 16.656 1 75.69 59 PRO A C 1
ATOM 440 O O . PRO A 1 59 ? 37.562 34.438 17.188 1 75.69 59 PRO A O 1
ATOM 443 N N . LEU A 1 60 ? 38.719 33.531 15.547 1 73.19 60 LEU A N 1
ATOM 444 C CA . LEU A 1 60 ? 37.594 32.781 14.984 1 73.19 60 LEU A CA 1
ATOM 445 C C . LEU A 1 60 ? 37.625 31.328 15.461 1 73.19 60 LEU A C 1
ATOM 447 O O . LEU A 1 60 ? 38.219 30.469 14.797 1 73.19 60 LEU A O 1
ATOM 451 N N . SER A 1 61 ? 37.031 31.234 16.594 1 72.06 61 SER A N 1
ATOM 452 C CA . SER A 1 61 ? 36.938 29.906 17.188 1 72.06 61 SER A CA 1
ATOM 453 C C . SER A 1 61 ? 36.062 29 16.328 1 72.06 61 SER A C 1
ATOM 455 O O . SER A 1 61 ? 34.969 29.391 15.898 1 72.06 61 SER A O 1
ATOM 457 N N . GLY A 1 62 ? 36.562 27.734 15.953 1 67.5 62 GLY A N 1
ATOM 458 C CA . GLY A 1 62 ? 35.781 26.781 15.188 1 67.5 62 GLY A CA 1
ATOM 459 C C . GLY A 1 62 ? 36.062 26.844 13.695 1 67.5 62 GLY A C 1
ATOM 460 O O . GLY A 1 62 ? 35.406 26.156 12.914 1 67.5 62 GLY A O 1
ATOM 461 N N . ALA A 1 63 ? 36.969 27.781 13.352 1 73.81 63 ALA A N 1
ATOM 462 C CA . ALA A 1 63 ? 37.344 27.828 11.938 1 73.81 63 ALA A CA 1
ATOM 463 C C . ALA A 1 63 ? 37.906 26.5 11.477 1 73.81 63 ALA A C 1
ATOM 465 O O . ALA A 1 63 ? 38.75 25.891 12.172 1 73.81 63 ALA A O 1
ATOM 466 N N . SER A 1 64 ? 37.5 26.078 10.43 1 77.81 64 SER A N 1
ATOM 467 C CA . SER A 1 64 ? 38 24.828 9.859 1 77.81 64 SER A CA 1
ATOM 468 C C . SER A 1 64 ? 39.25 25.062 9.031 1 77.81 64 SER A C 1
ATOM 470 O O . SER A 1 64 ? 39.281 25.922 8.148 1 77.81 64 SER A O 1
ATOM 472 N N . ILE A 1 65 ? 40.406 24.375 9.398 1 79.38 65 ILE A N 1
ATOM 473 C CA . ILE A 1 65 ? 41.656 24.375 8.641 1 79.38 65 ILE A CA 1
ATOM 474 C C . ILE A 1 65 ? 41.875 23 8.016 1 79.38 65 ILE A C 1
ATOM 476 O O . ILE A 1 65 ? 42.125 22.031 8.719 1 79.38 65 ILE A O 1
ATOM 480 N N . LEU A 1 66 ? 41.688 22.953 6.75 1 77.5 66 LEU A N 1
ATOM 481 C CA . LEU A 1 66 ? 41.781 21.703 6.012 1 77.5 66 LEU A CA 1
ATOM 482 C C . LEU A 1 66 ? 42.875 21.75 4.961 1 77.5 66 LEU A C 1
ATOM 484 O O . LEU A 1 66 ? 43.062 22.781 4.305 1 77.5 66 LEU A O 1
ATOM 488 N N . VAL A 1 67 ? 43.781 20.672 4.922 1 76.56 67 VAL A N 1
ATOM 489 C CA . VAL A 1 67 ? 44.688 20.547 3.801 1 76.56 67 VAL A CA 1
ATOM 490 C C . VAL A 1 67 ? 43.938 20.219 2.527 1 76.56 67 VAL A C 1
ATOM 492 O O . VAL A 1 67 ? 43.219 19.219 2.473 1 76.56 67 VAL A O 1
ATOM 495 N N . LYS A 1 68 ? 43.938 21.125 1.607 1 72.25 68 LYS A N 1
ATOM 496 C CA . LYS A 1 68 ? 43.188 21.016 0.368 1 72.25 68 LYS A CA 1
ATOM 497 C C . LYS A 1 68 ? 43.375 19.656 -0.281 1 72.25 68 LYS A C 1
ATOM 499 O O . LYS A 1 68 ? 44.5 19.203 -0.457 1 72.25 68 LYS A O 1
ATOM 504 N N . GLY A 1 69 ? 42.312 18.938 -0.6 1 60.28 69 GLY A N 1
ATOM 505 C CA . GLY A 1 69 ? 42.344 17.656 -1.292 1 60.28 69 GLY A CA 1
ATOM 506 C C . GLY A 1 69 ? 42.5 16.469 -0.355 1 60.28 69 GLY A C 1
ATOM 507 O O . GLY A 1 69 ? 42.625 15.336 -0.804 1 60.28 69 GLY A O 1
ATOM 508 N N . THR A 1 70 ? 42.75 16.812 0.983 1 61.53 70 THR A N 1
ATOM 509 C CA . THR A 1 70 ? 42.938 15.75 1.971 1 61.53 70 THR A CA 1
ATOM 510 C C . THR A 1 70 ? 41.875 15.859 3.068 1 61.53 70 THR A C 1
ATOM 512 O O . THR A 1 70 ? 41.094 16.828 3.104 1 61.53 70 THR A O 1
ATOM 515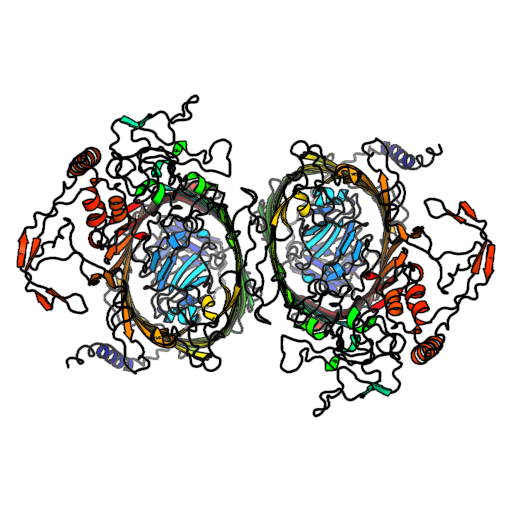 N N . THR A 1 71 ? 41.812 14.797 3.846 1 58.75 71 THR A N 1
ATOM 516 C CA . THR A 1 71 ? 40.969 14.836 5.02 1 58.75 71 THR A CA 1
ATOM 517 C C . THR A 1 71 ? 41.75 15.289 6.25 1 58.75 71 THR A C 1
ATOM 519 O O . THR A 1 71 ? 41.219 15.266 7.367 1 58.75 71 THR A O 1
ATOM 522 N N . ASN A 1 72 ? 42.906 15.664 6.086 1 67.25 72 ASN A N 1
ATOM 523 C CA . ASN A 1 72 ? 43.719 16.188 7.18 1 67.25 72 ASN A CA 1
ATOM 524 C C . ASN A 1 72 ? 43.344 17.641 7.508 1 67.25 72 ASN A C 1
ATOM 526 O O . ASN A 1 72 ? 43.594 18.547 6.723 1 67.25 72 ASN A O 1
ATOM 530 N N . GLY A 1 73 ? 42.5 17.828 8.43 1 72.5 73 GLY A N 1
ATOM 531 C CA . GLY A 1 73 ? 42.094 19.156 8.867 1 72.5 73 GLY A CA 1
ATOM 532 C C . GLY A 1 73 ? 41.938 19.266 10.367 1 72.5 73 GLY A C 1
ATOM 533 O O . GLY A 1 73 ? 41.844 18.25 11.062 1 72.5 73 GLY A O 1
ATOM 534 N N . VAL A 1 74 ? 42.219 20.516 10.828 1 75.81 74 VAL A N 1
ATOM 535 C CA . VAL A 1 74 ? 42.031 20.844 12.234 1 75.81 74 VAL A CA 1
ATOM 536 C C . VAL A 1 74 ? 41.062 22.016 12.367 1 75.81 74 VAL A C 1
ATOM 538 O O . VAL A 1 74 ? 40.781 22.719 11.398 1 75.81 74 VAL A O 1
ATOM 541 N N . VAL A 1 75 ? 40.438 22.109 13.438 1 75.06 75 VAL A N 1
ATOM 542 C CA . VAL A 1 75 ? 39.594 23.234 13.773 1 75.06 75 VAL A CA 1
ATOM 543 C C . VAL A 1 75 ? 40.312 24.141 14.781 1 75.06 75 VAL A C 1
ATOM 545 O O . VAL A 1 75 ? 40.938 23.656 15.719 1 75.06 75 VAL A O 1
ATOM 548 N N . ALA A 1 76 ? 40.188 25.406 14.562 1 77.56 76 ALA A N 1
ATOM 549 C CA . ALA A 1 76 ? 40.812 26.359 15.453 1 77.56 76 ALA A CA 1
ATOM 550 C C . ALA A 1 76 ? 40.188 26.328 16.844 1 77.56 76 ALA A C 1
ATOM 552 O O . ALA A 1 76 ? 38.969 26.156 16.969 1 77.56 76 ALA A O 1
ATOM 553 N N . ASP A 1 77 ? 41 26.453 17.797 1 73.62 77 ASP A N 1
ATOM 554 C CA . ASP A 1 77 ? 40.531 26.422 19.172 1 73.62 77 ASP A CA 1
ATOM 555 C C . ASP A 1 77 ? 39.906 27.766 19.547 1 73.62 77 ASP A C 1
ATOM 557 O O . ASP A 1 77 ? 39.719 28.641 18.688 1 73.62 77 ASP A O 1
ATOM 561 N N . PHE A 1 78 ? 39.5 27.953 20.797 1 70.62 78 PHE A N 1
ATOM 562 C CA . PHE A 1 78 ? 38.781 29.125 21.297 1 70.62 78 PHE A CA 1
ATOM 563 C C . PHE A 1 78 ? 39.562 30.406 21.016 1 70.62 78 PHE A C 1
ATOM 565 O O . PHE A 1 78 ? 38.969 31.469 20.797 1 70.62 78 PHE A O 1
ATOM 572 N N . ASP A 1 79 ? 40.812 30.375 21.047 1 73.81 79 ASP A N 1
ATOM 573 C CA . ASP A 1 79 ? 41.656 31.531 20.797 1 73.81 79 ASP A CA 1
ATOM 574 C C . ASP A 1 79 ? 42.031 31.625 19.312 1 73.81 79 ASP A C 1
ATOM 576 O O . ASP A 1 79 ? 42.938 32.375 18.938 1 73.81 79 ASP A O 1
ATOM 580 N N . GLY A 1 80 ? 41.312 30.781 18.5 1 74.94 80 GLY A N 1
ATOM 581 C CA . GLY A 1 80 ? 41.562 30.766 17.062 1 74.94 80 GLY A CA 1
ATOM 582 C C . GLY A 1 80 ? 42.812 30.016 16.688 1 74.94 80 GLY A C 1
ATOM 583 O O . GLY A 1 80 ? 43.25 30.047 15.539 1 74.94 80 GLY A O 1
ATOM 584 N N . LYS A 1 81 ? 43.5 29.438 17.672 1 79.75 81 LYS A N 1
ATOM 585 C CA . LYS A 1 81 ? 44.781 28.766 17.422 1 79.75 81 LYS A CA 1
ATOM 586 C C . LYS A 1 81 ? 44.562 27.375 16.844 1 79.75 81 LYS A C 1
ATOM 588 O O . LYS A 1 81 ? 43.594 26.703 17.172 1 79.75 81 LYS A O 1
ATOM 593 N N . PHE A 1 82 ? 45.469 26.953 15.93 1 79.69 82 PHE A N 1
ATOM 594 C CA . PHE A 1 82 ? 45.438 25.594 15.375 1 79.69 82 PHE A CA 1
ATOM 595 C C . PHE A 1 82 ? 46.844 25.062 15.172 1 79.69 82 PHE A C 1
ATOM 597 O O . PHE A 1 82 ? 47.812 25.828 15.109 1 79.69 82 PHE A O 1
ATOM 604 N N . THR A 1 83 ? 47.062 23.766 15.32 1 81.56 83 THR A N 1
ATOM 605 C CA . THR A 1 83 ? 48.25 23.047 14.898 1 81.56 83 THR A CA 1
ATOM 606 C C . THR A 1 83 ? 47.906 21.953 13.898 1 81.56 83 THR A C 1
ATOM 608 O O . THR A 1 83 ? 47 21.172 14.125 1 81.56 83 THR A O 1
ATOM 611 N N . ILE A 1 84 ? 48.594 21.906 12.742 1 77.94 84 ILE A N 1
ATOM 612 C CA . ILE A 1 84 ? 48.312 20.922 11.711 1 77.94 84 ILE A CA 1
ATOM 613 C C . ILE A 1 84 ? 49.625 20.406 11.109 1 77.94 84 ILE A C 1
ATOM 615 O O . ILE A 1 84 ? 50.562 21.188 10.891 1 77.94 84 ILE A O 1
ATOM 619 N N . GLU A 1 85 ? 49.719 19.156 10.992 1 77.62 85 GLU A N 1
ATOM 620 C CA . GLU A 1 85 ? 50.875 18.531 10.305 1 77.62 85 GLU A CA 1
ATOM 621 C C . GLU A 1 85 ? 50.625 18.469 8.797 1 77.62 85 GLU A C 1
ATOM 623 O O . GLU A 1 85 ? 49.656 17.828 8.344 1 77.62 85 GLU A O 1
ATOM 628 N N . VAL A 1 86 ? 51.406 19.266 8.039 1 76.62 86 VAL A N 1
ATOM 629 C CA . VAL A 1 86 ? 51.219 19.344 6.598 1 76.62 86 VAL A CA 1
ATOM 630 C C . VAL A 1 86 ? 52.562 19.359 5.887 1 76.62 86 VAL A C 1
ATOM 632 O O . VAL A 1 86 ? 53.562 19.75 6.469 1 76.62 86 VAL A O 1
ATOM 635 N N . ALA A 1 87 ? 52.656 18.828 4.719 1 75.56 87 ALA A N 1
ATOM 636 C CA . ALA A 1 87 ? 53.875 18.875 3.893 1 75.56 87 ALA A CA 1
ATOM 637 C C . ALA A 1 87 ? 54.125 20.281 3.359 1 75.56 87 ALA A C 1
ATOM 639 O O . ALA A 1 87 ? 53.188 21.047 3.129 1 75.56 87 ALA A O 1
ATOM 640 N N . THR A 1 88 ? 55.312 20.625 3.332 1 74.62 88 THR A N 1
ATOM 641 C CA . THR A 1 88 ? 55.656 21.906 2.719 1 74.62 88 THR A CA 1
ATOM 642 C C . THR A 1 88 ? 55.094 21.984 1.3 1 74.62 88 THR A C 1
ATOM 644 O O . THR A 1 88 ? 55.156 21.016 0.543 1 74.62 88 THR A O 1
ATOM 647 N N . GLY A 1 89 ? 54.312 23.078 0.985 1 74.31 89 GLY A N 1
ATOM 648 C CA . GLY A 1 89 ? 53.719 23.266 -0.317 1 74.31 89 GLY A CA 1
ATOM 649 C C . GLY A 1 89 ? 52.219 22.938 -0.323 1 74.31 89 GLY A C 1
ATOM 650 O O . GLY A 1 89 ? 51.531 23.219 -1.298 1 74.31 89 GLY A O 1
ATOM 651 N N . SER A 1 90 ? 51.812 22.422 0.743 1 76.31 90 SER A N 1
ATOM 652 C CA . SER A 1 90 ? 50.406 22.109 0.819 1 76.31 90 SER A CA 1
ATOM 653 C C . SER A 1 90 ? 49.562 23.359 0.92 1 76.31 90 SER A C 1
ATOM 655 O O . SER A 1 90 ? 50.031 24.406 1.364 1 76.31 90 SER A O 1
ATOM 657 N N . ILE A 1 91 ? 48.312 23.25 0.402 1 79.88 91 ILE A N 1
ATOM 658 C CA . ILE A 1 91 ? 47.375 24.359 0.522 1 79.88 91 ILE A CA 1
ATOM 659 C C . ILE A 1 91 ? 46.375 24.078 1.651 1 79.88 91 ILE A C 1
ATOM 661 O O . ILE A 1 91 ? 45.719 23.047 1.658 1 79.88 91 ILE A O 1
ATOM 665 N N . LEU A 1 92 ? 46.344 25 2.645 1 79.88 92 LEU A N 1
ATOM 666 C CA . LEU A 1 92 ? 45.312 24.969 3.695 1 79.88 92 LEU A CA 1
ATOM 667 C C . LEU A 1 92 ? 44.062 25.719 3.268 1 79.88 92 LEU A C 1
ATOM 669 O O . LEU A 1 92 ? 44.156 26.828 2.736 1 79.88 92 LEU A O 1
ATOM 673 N N . VAL A 1 93 ? 43 25.062 3.359 1 79.12 93 VAL A N 1
ATOM 674 C CA . VAL A 1 93 ? 41.719 25.719 3.199 1 79.12 93 VAL A CA 1
ATOM 675 C C . VAL A 1 93 ? 41.125 26.047 4.57 1 79.12 93 VAL A C 1
ATOM 677 O O . VAL A 1 93 ? 40.812 25.141 5.348 1 79.12 93 VAL A O 1
ATOM 680 N N . VAL A 1 94 ? 41.031 27.344 4.914 1 76.81 94 VAL A N 1
ATOM 681 C CA . VAL A 1 94 ? 40.5 27.797 6.199 1 76.81 94 VAL A CA 1
ATOM 682 C C . VAL A 1 94 ? 39.125 28.438 6.008 1 76.81 94 VAL A C 1
ATOM 684 O O . VAL A 1 94 ? 38.969 29.375 5.23 1 76.81 94 VAL A O 1
ATOM 687 N N . SER A 1 95 ? 38.188 27.781 6.574 1 72.19 95 SER A N 1
ATOM 688 C CA . SER A 1 95 ? 36.812 28.25 6.43 1 72.19 95 SER A CA 1
ATOM 689 C C . SER A 1 95 ? 36.125 28.422 7.785 1 72.19 95 SER A C 1
ATOM 691 O O . SER A 1 95 ? 36.469 27.719 8.742 1 72.19 95 SER A O 1
ATOM 693 N N . TYR A 1 96 ? 35.406 29.516 7.914 1 65.5 96 TYR A N 1
ATOM 694 C CA . TYR A 1 96 ? 34.562 29.828 9.07 1 65.5 96 TYR A CA 1
ATOM 695 C C . TYR A 1 96 ? 33.25 30.469 8.641 1 65.5 96 TYR A C 1
ATOM 697 O O . TYR A 1 96 ? 33.25 31.312 7.742 1 65.5 96 TYR A O 1
ATOM 705 N N . VAL A 1 97 ? 32.156 29.984 9.211 1 54.91 97 VAL A N 1
ATOM 706 C CA . VAL A 1 97 ? 30.828 30.484 8.852 1 54.91 97 VAL A CA 1
ATOM 707 C C . VAL A 1 97 ? 30.812 32 8.906 1 54.91 97 VAL A C 1
ATOM 709 O O . VAL A 1 97 ? 31.203 32.594 9.914 1 54.91 97 VAL A O 1
ATOM 712 N N . GLY A 1 98 ? 30.469 32.719 7.891 1 54.84 98 GLY A N 1
ATOM 713 C CA . GLY A 1 98 ? 30.391 34.156 7.793 1 54.84 98 GLY A CA 1
ATOM 714 C C . GLY A 1 98 ? 31.656 34.781 7.25 1 54.84 98 GLY A C 1
ATOM 715 O O . GLY A 1 98 ? 31.734 36 7.078 1 54.84 98 GLY A O 1
ATOM 716 N N . PHE A 1 99 ? 32.656 34 7.098 1 62.91 99 PHE A N 1
ATOM 717 C CA . PHE A 1 99 ? 33.906 34.562 6.609 1 62.91 99 PHE A CA 1
ATOM 718 C C . PHE A 1 99 ? 34.312 33.906 5.285 1 62.91 99 PHE A C 1
ATOM 720 O O . PHE A 1 99 ? 33.875 32.781 4.988 1 62.91 99 PHE A O 1
ATOM 727 N N . GLU A 1 100 ? 34.844 34.5 4.434 1 64.56 100 GLU A N 1
ATOM 728 C CA . GLU A 1 100 ? 35.375 34 3.17 1 64.56 100 GLU A CA 1
ATOM 729 C C . GLU A 1 100 ? 36.406 32.875 3.406 1 64.56 100 GLU A C 1
ATOM 731 O O . GLU A 1 100 ? 37.312 33.031 4.234 1 64.56 100 GLU A O 1
ATOM 736 N N . THR A 1 101 ? 36.094 31.766 2.738 1 68.56 101 THR A N 1
ATOM 737 C CA . THR A 1 101 ? 37.094 30.703 2.814 1 68.56 101 THR A CA 1
ATOM 738 C C . THR A 1 101 ? 38.438 31.172 2.248 1 68.56 101 THR A C 1
ATOM 740 O O . THR A 1 101 ? 38.469 31.812 1.2 1 68.56 101 THR A O 1
ATOM 743 N N . LYS A 1 102 ? 39.531 31.016 2.945 1 73.12 102 LYS A N 1
ATOM 744 C CA . LYS A 1 102 ? 40.875 31.422 2.525 1 73.12 102 LYS A CA 1
ATOM 745 C C . LYS A 1 102 ? 41.781 30.219 2.299 1 73.12 102 LYS A C 1
ATOM 747 O O . LYS A 1 102 ? 41.844 29.312 3.139 1 73.12 102 LYS A O 1
ATOM 752 N N . GLU A 1 103 ? 42.281 30.078 1.045 1 76.69 103 GLU A N 1
ATOM 753 C CA . GLU A 1 103 ? 43.281 29.062 0.765 1 76.69 103 GLU A CA 1
ATOM 754 C C . GLU A 1 103 ? 44.688 29.609 0.996 1 76.69 103 GLU A C 1
ATOM 756 O O . GLU A 1 103 ? 45.031 30.688 0.507 1 76.69 103 GLU A O 1
ATOM 761 N N . ILE A 1 104 ? 45.5 28.969 1.771 1 77.56 104 ILE A N 1
ATOM 762 C CA . ILE A 1 104 ? 46.844 29.406 2.105 1 77.56 104 ILE A CA 1
ATOM 763 C C . ILE A 1 104 ? 47.844 28.312 1.722 1 77.56 104 ILE A C 1
ATOM 765 O O . ILE A 1 104 ? 47.719 27.172 2.186 1 77.56 104 ILE A O 1
ATOM 769 N N . LYS A 1 105 ? 48.688 28.562 0.799 1 76.44 105 LYS A N 1
ATOM 770 C CA . LYS A 1 105 ? 49.781 27.641 0.501 1 76.44 105 LYS A CA 1
ATOM 771 C C . LYS A 1 105 ? 50.812 27.625 1.629 1 76.44 105 LYS A C 1
ATOM 773 O O . LYS A 1 105 ? 51.344 28.688 2.008 1 76.44 105 LYS A O 1
ATOM 778 N N . VAL A 1 106 ? 51.125 26.562 2.168 1 75.88 106 VAL A N 1
ATOM 779 C CA . VAL A 1 106 ? 52.031 26.391 3.303 1 75.88 106 VAL A CA 1
ATOM 780 C C . VAL A 1 106 ? 53.469 26.438 2.824 1 75.88 106 VAL A C 1
ATOM 782 O O . VAL A 1 106 ? 53.875 25.656 1.957 1 75.88 106 VAL A O 1
ATOM 785 N N . GLY A 1 107 ? 54.25 27.5 3.209 1 71.62 107 GLY A N 1
ATOM 786 C CA . GLY A 1 107 ? 55.688 27.547 2.988 1 71.62 107 GLY A CA 1
ATOM 787 C C . GLY A 1 107 ? 56.469 26.969 4.137 1 71.62 107 GLY A C 1
ATOM 788 O O . GLY A 1 107 ? 56.062 25.984 4.754 1 71.62 107 GLY A O 1
ATOM 789 N N . LEU A 1 108 ? 57.719 27.484 4.477 1 63.59 108 LEU A N 1
ATOM 790 C CA . LEU A 1 108 ? 58.562 27.031 5.559 1 63.59 108 LEU A CA 1
ATOM 791 C C . LEU A 1 108 ? 58.25 27.766 6.859 1 63.59 108 LEU A C 1
ATOM 793 O O . LEU A 1 108 ? 58.969 27.656 7.84 1 63.59 108 LEU A O 1
ATOM 797 N N . GLU A 1 109 ? 57.062 28.375 6.934 1 67.75 109 GLU A N 1
ATOM 798 C CA . GLU A 1 109 ? 56.719 29.125 8.133 1 67.75 109 GLU A CA 1
ATOM 799 C C . GLU A 1 109 ? 56.125 28.203 9.211 1 67.75 109 GLU A C 1
ATOM 801 O O . GLU A 1 109 ? 55.375 27.281 8.906 1 67.75 109 GLU A O 1
ATOM 806 N N . LYS A 1 110 ? 56.562 28.344 10.445 1 72.12 110 LYS A N 1
ATOM 807 C CA . LYS A 1 110 ? 56.125 27.516 11.57 1 72.12 110 LYS A CA 1
ATOM 808 C C . LYS A 1 110 ? 54.906 28.125 12.273 1 72.12 110 LYS A C 1
ATOM 810 O O . LYS A 1 110 ? 54.188 27.422 12.984 1 72.12 110 LYS A O 1
ATOM 815 N N . ASP A 1 111 ? 54.656 29.422 12.211 1 74.69 111 ASP A N 1
ATOM 816 C CA . ASP A 1 111 ? 53.531 30.109 12.828 1 74.69 111 ASP A CA 1
ATOM 817 C C . ASP A 1 111 ? 52.75 30.891 11.789 1 74.69 111 ASP A C 1
ATOM 819 O O . ASP A 1 111 ? 53.281 31.812 11.148 1 74.69 111 ASP A O 1
ATOM 823 N N . LEU A 1 112 ? 51.5 30.484 11.438 1 77.25 112 LEU A N 1
ATOM 824 C CA . LEU A 1 112 ? 50.656 31.109 10.43 1 77.25 112 LEU A CA 1
ATOM 825 C C . LEU A 1 112 ? 49.562 31.938 11.086 1 77.25 112 LEU A C 1
ATOM 827 O O . LEU A 1 112 ? 48.781 31.438 11.914 1 77.25 112 LEU A O 1
ATOM 831 N N . LYS A 1 113 ? 49.531 33.25 10.961 1 78.69 113 LYS A N 1
ATOM 832 C CA . LYS A 1 113 ? 48.375 34.062 11.305 1 78.69 113 LYS A CA 1
ATOM 833 C C . LYS A 1 113 ? 47.438 34.25 10.117 1 78.69 113 LYS A C 1
ATOM 835 O O . LYS A 1 113 ? 47.781 34.844 9.109 1 78.69 113 LYS A O 1
ATOM 840 N N . ILE A 1 114 ? 46.312 33.688 10.18 1 77 114 ILE A N 1
ATOM 841 C CA . ILE A 1 114 ? 45.344 33.688 9.094 1 77 114 ILE A CA 1
ATOM 842 C C . ILE A 1 114 ? 44.219 34.656 9.438 1 77 114 ILE A C 1
ATOM 844 O O . ILE A 1 114 ? 43.531 34.469 10.453 1 77 114 ILE A O 1
ATOM 848 N N . VAL A 1 115 ? 44.094 35.688 8.805 1 75.38 115 VAL A N 1
ATOM 849 C CA . VAL A 1 115 ? 42.969 36.625 8.945 1 75.38 115 VAL A CA 1
ATOM 850 C C . VAL A 1 115 ? 41.906 36.312 7.918 1 75.38 115 VAL A C 1
ATOM 852 O O . VAL A 1 115 ? 42.156 36.344 6.711 1 75.38 115 VAL A O 1
ATOM 855 N N . LEU A 1 116 ? 40.875 35.844 8.477 1 70.44 116 LEU A N 1
ATOM 856 C CA . LEU A 1 116 ? 39.75 35.656 7.59 1 70.44 116 LEU A CA 1
ATOM 857 C C . LEU A 1 116 ? 38.938 36.938 7.457 1 70.44 116 LEU A C 1
ATOM 859 O O . LEU A 1 116 ? 38.719 37.656 8.438 1 70.44 116 LEU A O 1
ATOM 863 N N . LYS A 1 117 ? 38.844 37.406 6.34 1 63.62 117 LYS A N 1
ATOM 864 C CA . LYS A 1 117 ? 37.969 38.562 6.07 1 63.62 117 LYS A CA 1
ATOM 865 C C . LYS A 1 117 ? 36.5 38.156 6.215 1 63.62 117 LYS A C 1
ATOM 867 O O . LYS A 1 117 ? 36.094 37.062 5.797 1 63.62 117 LYS A O 1
ATOM 872 N N . ALA A 1 118 ? 35.938 38.906 7.152 1 50.88 118 ALA A N 1
ATOM 873 C CA . ALA A 1 118 ? 34.5 38.688 7.176 1 50.88 118 ALA A CA 1
ATOM 874 C C . ALA A 1 118 ? 33.938 38.531 5.762 1 50.88 118 ALA A C 1
ATOM 876 O O . ALA A 1 118 ? 34.281 39.312 4.875 1 50.88 118 ALA A O 1
ATOM 877 N N . GLY A 1 119 ? 34 37.375 5.496 1 44.16 119 GLY A N 1
ATOM 878 C CA . GLY A 1 119 ? 33.562 37.094 4.141 1 44.16 119 GLY A CA 1
ATOM 879 C C . GLY A 1 119 ? 32.375 37.906 3.711 1 44.16 119 GLY A C 1
ATOM 880 O O . GLY A 1 119 ? 31.516 38.281 4.539 1 44.16 119 GLY A O 1
ATOM 881 N N . ASN A 1 120 ? 32.688 38.906 2.963 1 38.62 120 ASN A N 1
ATOM 882 C CA . ASN A 1 120 ? 31.469 39.188 2.219 1 38.62 120 ASN A CA 1
ATOM 883 C C . ASN A 1 120 ? 30.594 37.938 2.121 1 38.62 120 ASN A C 1
ATOM 885 O O . ASN A 1 120 ? 31.078 36.812 2.277 1 38.62 120 ASN A O 1
ATOM 889 N N . ALA A 1 121 ? 29.266 38.094 2.088 1 38.91 121 ALA A N 1
ATOM 890 C CA . ALA A 1 121 ? 28.266 37.125 1.707 1 38.91 121 ALA A CA 1
ATOM 891 C C . ALA A 1 121 ? 28.859 36.031 0.814 1 38.91 121 ALA A C 1
ATOM 893 O O . ALA A 1 121 ? 29.156 36.281 -0.356 1 38.91 121 ALA A O 1
ATOM 894 N N . LEU A 1 122 ? 29.797 35.375 1.107 1 41.5 122 LEU A N 1
ATOM 895 C CA . LEU A 1 122 ? 29.984 34.125 0.353 1 41.5 122 LEU A CA 1
ATOM 896 C C . LEU A 1 122 ? 28.719 33.75 -0.389 1 41.5 122 LEU A C 1
ATOM 898 O O . LEU A 1 122 ? 27.609 34.031 0.074 1 41.5 122 LEU A O 1
ATOM 902 N N . GLU A 1 123 ? 28.938 33.594 -1.651 1 54.25 123 GLU A N 1
ATOM 903 C CA . GLU A 1 123 ? 27.875 33.281 -2.6 1 54.25 123 GLU A CA 1
ATOM 904 C C . GLU A 1 123 ? 26.922 32.25 -2.039 1 54.25 123 GLU A C 1
ATOM 906 O O . GLU A 1 123 ? 27.188 31.047 -2.115 1 54.25 123 GLU A O 1
ATOM 911 N N . GLU A 1 124 ? 26.25 32.594 -1.086 1 70.94 124 GLU A N 1
ATOM 912 C CA . GLU A 1 124 ? 25.188 31.75 -0.584 1 70.94 124 GLU A CA 1
ATOM 913 C C . GLU A 1 124 ? 24.344 31.188 -1.728 1 70.94 124 GLU A C 1
ATOM 915 O O . GLU A 1 124 ? 24 31.906 -2.666 1 70.94 124 GLU A O 1
ATOM 920 N N . VAL A 1 125 ? 24.438 30 -1.794 1 77.69 125 VAL A N 1
ATOM 921 C CA . VAL A 1 125 ? 23.641 29.328 -2.809 1 77.69 125 VAL A CA 1
ATOM 922 C C . VAL A 1 125 ? 22.344 28.828 -2.188 1 77.69 125 VAL A C 1
ATOM 924 O O . VAL A 1 125 ? 22.328 28.391 -1.033 1 77.69 125 VAL A O 1
ATOM 927 N N . VAL A 1 126 ? 21.297 29.094 -2.863 1 79.12 126 VAL A N 1
ATOM 928 C CA . VAL A 1 126 ? 20.016 28.594 -2.422 1 79.12 126 VAL A CA 1
ATOM 929 C C . VAL A 1 126 ? 19.438 27.656 -3.482 1 79.12 126 VAL A C 1
ATOM 931 O O . VAL A 1 126 ? 19.75 27.781 -4.668 1 79.12 126 VAL A O 1
ATOM 934 N N . ILE A 1 127 ? 18.75 26.719 -2.959 1 78.75 127 ILE A N 1
ATOM 935 C CA . ILE A 1 127 ? 18.078 25.797 -3.869 1 78.75 127 ILE A CA 1
ATOM 936 C C . ILE A 1 127 ? 16.734 26.375 -4.309 1 78.75 127 ILE A C 1
ATOM 938 O O . ILE A 1 127 ? 15.914 26.75 -3.473 1 78.75 127 ILE A O 1
ATOM 942 N N . THR A 1 128 ? 16.547 26.422 -5.555 1 79.56 128 THR A N 1
ATOM 943 C CA . THR A 1 128 ? 15.312 26.969 -6.113 1 79.56 128 THR A CA 1
ATOM 944 C C . THR A 1 128 ? 14.5 25.875 -6.801 1 79.56 128 THR A C 1
ATOM 946 O O . THR A 1 128 ? 14.625 24.688 -6.461 1 79.56 128 THR A O 1
ATOM 949 N N . ALA A 1 129 ? 13.547 26.266 -7.582 1 79.44 129 ALA A N 1
ATOM 950 C CA . ALA A 1 129 ? 12.633 25.312 -8.211 1 79.44 129 ALA A CA 1
ATOM 951 C C . ALA A 1 129 ? 13.398 24.266 -9.008 1 79.44 129 ALA A C 1
ATOM 953 O O . ALA A 1 129 ? 14.414 24.578 -9.641 1 79.44 129 ALA A O 1
ATOM 954 N N . LEU A 1 130 ? 12.914 23.047 -8.984 1 77 130 LEU A N 1
ATOM 955 C CA . LEU A 1 130 ? 13.43 21.859 -9.672 1 77 130 LEU A CA 1
ATOM 956 C C . LEU A 1 130 ? 14.805 21.469 -9.133 1 77 130 LEU A C 1
ATOM 958 O O . LEU A 1 130 ? 15.523 20.688 -9.766 1 77 130 LEU A O 1
ATOM 962 N N . GLY A 1 131 ? 15.211 22.188 -8.008 1 75.44 131 GLY A N 1
ATOM 963 C CA . GLY A 1 131 ? 16.469 21.859 -7.359 1 75.44 131 GLY A CA 1
ATOM 964 C C . GLY A 1 131 ? 17.656 22.625 -7.926 1 75.44 131 GLY A C 1
ATOM 965 O O . GLY A 1 131 ? 18.812 22.281 -7.656 1 75.44 131 GLY A O 1
ATOM 966 N N . ILE A 1 132 ? 17.375 23.578 -8.648 1 77.69 132 ILE A N 1
ATOM 967 C CA . ILE A 1 132 ? 18.438 24.375 -9.25 1 77.69 132 ILE A CA 1
ATOM 968 C C . ILE A 1 132 ? 19.078 25.266 -8.195 1 77.69 132 ILE A C 1
ATOM 970 O O . ILE A 1 132 ? 18.375 26 -7.484 1 77.69 132 ILE A O 1
ATOM 974 N N . LYS A 1 133 ? 20.297 25.156 -8.055 1 80.12 133 LYS A N 1
ATOM 975 C CA . LYS A 1 133 ? 21.047 26 -7.125 1 80.12 133 LYS A CA 1
ATOM 976 C C . LYS A 1 133 ? 21.406 27.344 -7.762 1 80.12 133 LYS A C 1
ATOM 978 O O . LYS A 1 133 ? 21.844 27.391 -8.914 1 80.12 133 LYS A O 1
ATOM 983 N N . LYS A 1 134 ? 21.125 28.344 -7.02 1 83.94 134 LYS A N 1
ATOM 984 C CA . LYS A 1 134 ? 21.469 29.688 -7.465 1 83.94 134 LYS A CA 1
ATOM 985 C C . LYS A 1 134 ? 22.125 30.5 -6.344 1 83.94 134 LYS A C 1
ATOM 987 O O . LYS A 1 134 ? 21.812 30.297 -5.168 1 83.94 134 LYS A O 1
ATOM 992 N N . GLU A 1 135 ? 22.906 31.344 -6.809 1 85.31 135 GLU A N 1
ATOM 993 C CA . GLU A 1 135 ? 23.438 32.281 -5.832 1 85.31 135 GLU A CA 1
ATOM 994 C C . GLU A 1 135 ? 22.344 33.25 -5.344 1 85.31 135 GLU A C 1
ATOM 996 O O . GLU A 1 135 ? 21.5 33.688 -6.125 1 85.31 135 GLU A O 1
ATOM 1001 N N . LYS A 1 136 ? 22.422 33.531 -4.168 1 86.31 136 LYS A N 1
ATOM 1002 C CA . LYS A 1 136 ? 21.391 34.375 -3.555 1 86.31 136 LYS A CA 1
ATOM 1003 C C . LYS A 1 136 ? 21.328 35.719 -4.227 1 86.31 136 LYS A C 1
ATOM 1005 O O . LYS A 1 136 ? 20.234 36.312 -4.359 1 86.31 136 LYS A O 1
ATOM 1010 N N . LYS A 1 137 ? 22.422 36.344 -4.562 1 87.25 137 LYS A N 1
ATOM 1011 C CA . LYS A 1 137 ? 22.438 37.688 -5.156 1 87.25 137 LYS A CA 1
ATOM 1012 C C . LYS A 1 137 ? 21.719 37.688 -6.5 1 87.25 137 LYS A C 1
ATOM 1014 O O . LYS A 1 137 ? 21.234 38.719 -6.941 1 87.25 137 LYS A O 1
ATOM 1019 N N . ARG A 1 138 ? 21.609 36.531 -7.137 1 88.5 138 ARG A N 1
ATOM 1020 C CA . ARG A 1 138 ? 21 36.438 -8.461 1 88.5 138 ARG A CA 1
ATOM 1021 C C . ARG A 1 138 ? 19.469 36.344 -8.359 1 88.5 138 ARG A C 1
ATOM 1023 O O . ARG A 1 138 ? 18.766 36.562 -9.344 1 88.5 138 ARG A O 1
ATOM 1030 N N . ILE A 1 139 ? 19.047 36.094 -7.238 1 88.12 139 ILE A N 1
ATOM 1031 C CA . ILE A 1 139 ? 17.625 35.812 -7.074 1 88.12 139 ILE A CA 1
ATOM 1032 C C . ILE A 1 139 ? 16.844 37.125 -7.02 1 88.12 139 ILE A C 1
ATOM 1034 O O . ILE A 1 139 ? 17.156 38 -6.211 1 88.12 139 ILE A O 1
ATOM 1038 N N . GLY A 1 140 ? 15.828 37.219 -7.836 1 89.75 140 GLY A N 1
ATOM 1039 C CA . GLY A 1 140 ? 15.039 38.438 -7.918 1 89.75 140 GLY A CA 1
ATOM 1040 C C . GLY A 1 140 ? 13.703 38.344 -7.215 1 89.75 140 GLY A C 1
ATOM 1041 O O . GLY A 1 140 ? 12.781 39.125 -7.492 1 89.75 140 GLY A O 1
ATOM 1042 N N . TYR A 1 141 ? 13.469 37.375 -6.406 1 89.19 141 TYR A N 1
ATOM 1043 C CA . TYR A 1 141 ? 12.25 37.156 -5.633 1 89.19 141 TYR A CA 1
ATOM 1044 C C . TYR A 1 141 ? 12.57 36.875 -4.176 1 89.19 141 TYR A C 1
ATOM 1046 O O . TYR A 1 141 ? 13.727 36.625 -3.826 1 89.19 141 TYR A O 1
ATOM 1054 N N . ALA A 1 142 ? 11.586 36.906 -3.398 1 89.19 142 ALA A N 1
ATOM 1055 C CA . ALA A 1 142 ? 11.773 36.75 -1.96 1 89.19 142 ALA A CA 1
ATOM 1056 C C . ALA A 1 142 ? 11.844 35.281 -1.575 1 89.19 142 ALA A C 1
ATOM 1058 O O . ALA A 1 142 ? 11.055 34.469 -2.064 1 89.19 142 ALA A O 1
ATOM 1059 N N . THR A 1 143 ? 12.773 34.906 -0.748 1 89.62 143 THR A N 1
ATOM 1060 C CA . THR A 1 143 ? 12.891 33.594 -0.163 1 89.62 143 THR A CA 1
ATOM 1061 C C . THR A 1 143 ? 13.5 33.656 1.233 1 89.62 143 THR A C 1
ATOM 1063 O O . THR A 1 143 ? 14.133 34.656 1.588 1 89.62 143 THR A O 1
ATOM 1066 N N . GLN A 1 144 ? 13.203 32.75 2.027 1 92 144 GLN A N 1
ATOM 1067 C CA . GLN A 1 144 ? 13.75 32.625 3.377 1 92 144 GLN A CA 1
ATOM 1068 C C . GLN A 1 144 ? 14.047 31.172 3.717 1 92 144 GLN A C 1
ATOM 1070 O O . GLN A 1 144 ? 13.211 30.297 3.494 1 92 144 GLN A O 1
ATOM 1075 N N . GLU A 1 145 ? 15.172 30.922 4.223 1 91.12 145 GLU A N 1
ATOM 1076 C CA . GLU A 1 145 ? 15.609 29.547 4.5 1 91.12 145 GLU A CA 1
ATOM 1077 C C . GLU A 1 145 ? 15.617 29.266 6 1 91.12 145 GLU A C 1
ATOM 1079 O O . GLU A 1 145 ? 16.016 30.125 6.793 1 91.12 145 GLU A O 1
ATOM 1084 N N . VAL A 1 146 ? 15.195 28.094 6.355 1 92.12 146 VAL A N 1
ATOM 1085 C CA . VAL A 1 146 ? 15.289 27.562 7.711 1 92.12 146 VAL A CA 1
ATOM 1086 C C . VAL A 1 146 ? 16.188 26.328 7.727 1 92.12 146 VAL A C 1
ATOM 1088 O O . VAL A 1 146 ? 15.938 25.359 7.008 1 92.12 146 VAL A O 1
ATOM 1091 N N . LYS A 1 147 ? 17.172 26.406 8.539 1 89.19 147 LYS A N 1
ATOM 1092 C CA . LYS A 1 147 ? 18.109 25.281 8.617 1 89.19 147 LYS A CA 1
ATOM 1093 C C . LYS A 1 147 ? 17.5 24.125 9.406 1 89.19 147 LYS A C 1
ATOM 1095 O O . LYS A 1 147 ? 16.734 24.328 10.344 1 89.19 147 LYS A O 1
ATOM 1100 N N . GLY A 1 148 ? 17.922 22.984 9.062 1 86.75 148 GLY A N 1
ATOM 1101 C CA . GLY A 1 148 ? 17.391 21.766 9.672 1 86.75 148 GLY A CA 1
ATOM 1102 C C . GLY A 1 148 ? 17.703 21.656 11.156 1 86.75 148 GLY A C 1
ATOM 1103 O O . GLY A 1 148 ? 16.906 21.109 11.922 1 86.75 148 GLY A O 1
ATOM 1104 N N . ALA A 1 149 ? 18.797 22.094 11.547 1 77.62 149 ALA A N 1
ATOM 1105 C CA . ALA A 1 149 ? 19.188 22.031 12.953 1 77.62 149 ALA A CA 1
ATOM 1106 C C . ALA A 1 149 ? 18.156 22.703 13.852 1 77.62 149 ALA A C 1
ATOM 1108 O O . ALA A 1 149 ? 17.938 22.266 14.984 1 77.62 149 ALA A O 1
ATOM 1109 N N . ALA A 1 150 ? 17.5 23.672 13.352 1 78.06 150 ALA A N 1
ATOM 1110 C CA . ALA A 1 150 ? 16.469 24.391 14.109 1 78.06 150 ALA A CA 1
ATOM 1111 C C . ALA A 1 150 ? 15.219 23.531 14.289 1 78.06 150 ALA A C 1
ATOM 1113 O O . ALA A 1 150 ? 14.367 23.844 15.125 1 78.06 150 ALA A O 1
ATOM 1114 N N . LEU A 1 151 ? 15.125 22.5 13.594 1 85.31 151 LEU A N 1
ATOM 1115 C CA . LEU A 1 151 ? 13.922 21.672 13.602 1 85.31 151 LEU A CA 1
ATOM 1116 C C . LEU A 1 151 ? 14.148 20.375 14.391 1 85.31 151 LEU A C 1
ATOM 1118 O O . LEU A 1 151 ? 13.203 19.625 14.633 1 85.31 151 LEU A O 1
ATOM 1122 N N . GLN A 1 152 ? 15.328 20.125 14.82 1 82.31 152 GLN A N 1
ATOM 1123 C CA . GLN A 1 152 ? 15.688 18.812 15.367 1 82.31 152 GLN A CA 1
ATOM 1124 C C . GLN A 1 152 ? 15.562 18.797 16.891 1 82.31 152 GLN A C 1
ATOM 1126 O O . GLN A 1 152 ? 15.422 17.734 17.5 1 82.31 152 GLN A O 1
ATOM 1131 N N . LYS A 1 153 ? 15.695 19.938 17.516 1 82.12 153 LYS A N 1
ATOM 1132 C CA . LYS A 1 153 ? 15.773 19.922 18.969 1 82.12 153 LYS A CA 1
ATOM 1133 C C . LYS A 1 153 ? 14.383 19.922 19.594 1 82.12 153 LYS A C 1
ATOM 1135 O O . LYS A 1 153 ? 14.008 18.953 20.266 1 82.12 153 LYS A O 1
ATOM 1140 N N . ALA A 1 154 ? 13.617 20.969 19.328 1 80.44 154 ALA A N 1
ATOM 1141 C CA . ALA A 1 154 ? 12.25 21 19.844 1 80.44 154 ALA A CA 1
ATOM 1142 C C . ALA A 1 154 ? 11.289 20.297 18.891 1 80.44 154 ALA A C 1
ATOM 1144 O O . ALA A 1 154 ? 10.523 20.953 18.172 1 80.44 154 ALA A O 1
ATOM 1145 N N . ILE A 1 155 ? 11.211 19.047 19.078 1 82.19 155 ILE A N 1
ATOM 1146 C CA . ILE A 1 155 ? 10.523 18.234 18.078 1 82.19 155 ILE A CA 1
ATOM 1147 C C . ILE A 1 155 ? 9.016 18.297 18.312 1 82.19 155 ILE A C 1
ATOM 1149 O O . ILE A 1 155 ? 8.57 18.422 19.453 1 82.19 155 ILE A O 1
ATOM 1153 N N . THR A 1 156 ? 8.281 18.297 17.281 1 82.81 156 THR A N 1
ATOM 1154 C CA . THR A 1 156 ? 6.832 18.141 17.234 1 82.81 156 THR A CA 1
ATOM 1155 C C . THR A 1 156 ? 6.457 16.859 16.5 1 82.81 156 THR A C 1
ATOM 1157 O O . THR A 1 156 ? 7.273 16.297 15.758 1 82.81 156 THR A O 1
ATOM 1160 N N . PRO A 1 157 ? 5.238 16.359 16.781 1 80.12 157 PRO A N 1
ATOM 1161 C CA . PRO A 1 157 ? 4.844 15.164 16.031 1 80.12 157 PRO A CA 1
ATOM 1162 C C . PRO A 1 157 ? 4.895 15.383 14.516 1 80.12 157 PRO A C 1
ATOM 1164 O O . PRO A 1 157 ? 5.336 14.492 13.781 1 80.12 157 PRO A O 1
ATOM 1167 N N . ASN A 1 158 ? 4.457 16.516 14.094 1 88.25 158 ASN A N 1
ATOM 1168 C CA . ASN A 1 158 ? 4.547 16.922 12.695 1 88.25 158 ASN A CA 1
ATOM 1169 C C . ASN A 1 158 ? 5.527 18.078 12.5 1 88.25 158 ASN A C 1
ATOM 1171 O O . ASN A 1 158 ? 5.344 19.156 13.078 1 88.25 158 ASN A O 1
ATOM 1175 N N . VAL A 1 159 ? 6.492 17.938 11.688 1 87.62 159 VAL A N 1
ATOM 1176 C CA . VAL A 1 159 ? 7.609 18.859 11.562 1 87.62 159 VAL A CA 1
ATOM 1177 C C . VAL A 1 159 ? 7.102 20.219 11.094 1 87.62 159 VAL A C 1
ATOM 1179 O O . VAL A 1 159 ? 7.707 21.25 11.391 1 87.62 159 VAL A O 1
ATOM 1182 N N . LEU A 1 160 ? 6.047 20.281 10.43 1 88.56 160 LEU A N 1
ATOM 1183 C CA . LEU A 1 160 ? 5.492 21.547 9.953 1 88.56 160 LEU A CA 1
ATOM 1184 C C . LEU A 1 160 ? 5.164 22.469 11.117 1 88.56 160 LEU A C 1
ATOM 1186 O O . LEU A 1 160 ? 5.258 23.703 10.984 1 88.56 160 LEU A O 1
ATOM 1190 N N . GLU A 1 161 ? 4.809 21.938 12.219 1 87.06 161 GLU A N 1
ATOM 1191 C CA . GLU A 1 161 ? 4.488 22.75 13.391 1 87.06 161 GLU A CA 1
ATOM 1192 C C . GLU A 1 161 ? 5.715 23.5 13.898 1 87.06 161 GLU A C 1
ATOM 1194 O O . GLU A 1 161 ? 5.586 24.594 14.469 1 87.06 161 GLU A O 1
ATOM 1199 N N . SER A 1 162 ? 6.832 22.953 13.586 1 88.19 162 SER A N 1
ATOM 1200 C CA . SER A 1 162 ? 8.07 23.594 14.031 1 88.19 162 SER A CA 1
ATOM 1201 C C . SER A 1 162 ? 8.398 24.812 13.18 1 88.19 162 SER A C 1
ATOM 1203 O O . SER A 1 162 ? 9.258 25.625 13.547 1 88.19 162 SER A O 1
ATOM 1205 N N . MET A 1 163 ? 7.723 25 12.148 1 90.62 163 MET A N 1
ATOM 1206 C CA . MET A 1 163 ? 7.973 26.125 11.25 1 90.62 163 MET A CA 1
ATOM 1207 C C . MET A 1 163 ? 7.223 27.375 11.719 1 90.62 163 MET A C 1
ATOM 1209 O O . MET A 1 163 ? 7.5 28.484 11.25 1 90.62 163 MET A O 1
ATOM 1213 N N . SER A 1 164 ? 6.395 27.266 12.664 1 89.81 164 SER A N 1
ATOM 1214 C CA . SER A 1 164 ? 5.594 28.391 13.125 1 89.81 164 SER A CA 1
ATOM 1215 C C . SER A 1 164 ? 6.477 29.531 13.594 1 89.81 164 SER A C 1
ATOM 1217 O O . SER A 1 164 ? 7.332 29.359 14.469 1 89.81 164 SER A O 1
ATOM 1219 N N . GLY A 1 165 ? 6.301 30.688 12.961 1 92.75 165 GLY A N 1
ATOM 1220 C CA . GLY A 1 165 ? 6.98 31.906 13.375 1 92.75 165 GLY A CA 1
ATOM 1221 C C . GLY A 1 165 ? 8.383 32.031 12.805 1 92.75 165 GLY A C 1
ATOM 1222 O O . GLY A 1 165 ? 9.094 33 13.102 1 92.75 165 GLY A O 1
ATOM 1223 N N . LYS A 1 166 ? 8.742 31.172 11.992 1 94.5 166 LYS A N 1
ATOM 1224 C CA . LYS A 1 166 ? 10.141 31.172 11.586 1 94.5 166 LYS A CA 1
ATOM 1225 C C . LYS A 1 166 ? 10.312 31.812 10.211 1 94.5 166 LYS A C 1
ATOM 1227 O O . LYS A 1 166 ? 11.43 32.125 9.805 1 94.5 166 LYS A O 1
ATOM 1232 N N . VAL A 1 167 ? 9.258 32 9.539 1 95.69 167 VAL A N 1
ATOM 1233 C CA . VAL A 1 167 ? 9.312 32.625 8.211 1 95.69 167 VAL A CA 1
ATOM 1234 C C . VAL A 1 167 ? 8.258 33.719 8.102 1 95.69 167 VAL A C 1
ATOM 1236 O O . VAL A 1 167 ? 7.105 33.531 8.492 1 95.69 167 VAL A O 1
ATOM 1239 N N . ALA A 1 168 ? 8.672 34.812 7.57 1 96 168 ALA A N 1
ATOM 1240 C CA . ALA A 1 168 ? 7.727 35.906 7.363 1 96 168 ALA A CA 1
ATOM 1241 C C . ALA A 1 168 ? 6.652 35.531 6.352 1 96 168 ALA A C 1
ATOM 1243 O O . ALA A 1 168 ? 6.961 35 5.273 1 96 168 ALA A O 1
ATOM 1244 N N . GLY A 1 169 ? 5.453 35.688 6.77 1 93.25 169 GLY A N 1
ATOM 1245 C CA . GLY A 1 169 ? 4.344 35.438 5.871 1 93.25 169 GLY A CA 1
ATOM 1246 C C . GLY A 1 169 ? 3.846 34 5.938 1 93.25 169 GLY A C 1
ATOM 1247 O O . GLY A 1 169 ? 2.834 33.656 5.32 1 93.25 169 GLY A O 1
ATOM 1248 N N . LEU A 1 170 ? 4.512 33.156 6.641 1 93.31 170 LEU A N 1
ATOM 1249 C CA . LEU A 1 170 ? 4.105 31.781 6.785 1 93.31 170 LEU A CA 1
ATOM 1250 C C . LEU A 1 170 ? 3.303 31.578 8.062 1 93.31 170 LEU A C 1
ATOM 1252 O O . LEU A 1 170 ? 3.742 31.969 9.148 1 93.31 170 LEU A O 1
ATOM 1256 N N . THR A 1 171 ? 2.146 31.031 7.867 1 90.69 171 THR A N 1
ATOM 1257 C CA . THR A 1 171 ? 1.303 30.719 9.016 1 90.69 171 THR A CA 1
ATOM 1258 C C . THR A 1 171 ? 1.038 29.219 9.086 1 90.69 171 THR A C 1
ATOM 1260 O O . THR A 1 171 ? 0.612 28.609 8.102 1 90.69 171 THR A O 1
ATOM 1263 N N . VAL A 1 172 ? 1.295 28.641 10.211 1 88.62 172 VAL A N 1
ATOM 1264 C CA . VAL A 1 172 ? 0.982 27.234 10.484 1 88.62 172 VAL A CA 1
ATOM 1265 C C . VAL A 1 172 ? -0.12 27.156 11.531 1 88.62 172 VAL A C 1
ATOM 1267 O O . VAL A 1 172 ? -0.001 27.719 12.617 1 88.62 172 VAL A O 1
ATOM 1270 N N . ILE A 1 173 ? -1.159 26.547 11.148 1 80.75 173 ILE A N 1
ATOM 1271 C CA . ILE A 1 173 ? -2.289 26.422 12.062 1 80.75 173 ILE A CA 1
ATOM 1272 C C . ILE A 1 173 ? -2.332 25 12.641 1 80.75 173 ILE A C 1
ATOM 1274 O O . ILE A 1 173 ? -2.416 24.031 11.891 1 80.75 173 ILE A O 1
ATOM 1278 N N . SER A 1 174 ? -2.168 24.953 13.867 1 71.12 174 SER A N 1
ATOM 1279 C CA . SER A 1 174 ? -2.238 23.672 14.555 1 71.12 174 SER A CA 1
ATOM 1280 C C . SER A 1 174 ? -3.684 23.219 14.719 1 71.12 174 SER A C 1
ATOM 1282 O O . SER A 1 174 ? -4.586 24.047 14.891 1 71.12 174 SER A O 1
ATOM 1284 N N . ASN A 1 175 ? -3.988 22.016 14.336 1 64.31 175 ASN A N 1
ATOM 1285 C CA . ASN A 1 175 ? -5.328 21.5 14.602 1 64.31 175 ASN A CA 1
ATOM 1286 C C . ASN A 1 175 ? -5.52 21.172 16.078 1 64.31 175 ASN A C 1
ATOM 1288 O O . ASN A 1 175 ? -6.246 20.234 16.422 1 64.31 175 ASN A O 1
ATOM 1292 N N . GLY A 1 176 ? -4.867 21.984 16.859 1 59.72 176 GLY A N 1
ATOM 1293 C CA . GLY A 1 176 ? -5.027 21.812 18.297 1 59.72 176 GLY A CA 1
ATOM 1294 C C . GLY A 1 176 ? -4.395 20.531 18.828 1 59.72 176 GLY A C 1
ATOM 1295 O O . GLY A 1 176 ? -3.283 20.188 18.438 1 59.72 176 GLY A O 1
ATOM 1296 N N . ALA A 1 177 ? -5.07 20 19.766 1 60.12 177 ALA A N 1
ATOM 1297 C CA . ALA A 1 177 ? -4.598 18.781 20.422 1 60.12 177 ALA A CA 1
ATOM 1298 C C . ALA A 1 177 ? -5.152 17.531 19.734 1 60.12 177 ALA A C 1
ATOM 1300 O O . ALA A 1 177 ? -5.078 16.438 20.266 1 60.12 177 ALA A O 1
ATOM 1301 N N . ASP A 1 178 ? -5.703 17.797 18.5 1 68 178 ASP A N 1
ATOM 1302 C CA . ASP A 1 178 ? -6.145 16.609 17.781 1 68 178 ASP A CA 1
ATOM 1303 C C . ASP A 1 178 ? -4.957 15.734 17.375 1 68 178 ASP A C 1
ATOM 1305 O O . ASP A 1 178 ? -4.121 16.156 16.578 1 68 178 ASP A O 1
ATOM 1309 N N . PHE A 1 179 ? -5.047 14.625 17.984 1 72.81 179 PHE A N 1
ATOM 1310 C CA . PHE A 1 179 ? -3.947 13.688 17.812 1 72.81 179 PHE A CA 1
ATOM 1311 C C . PHE A 1 179 ? -3.826 13.273 16.344 1 72.81 179 PHE A C 1
ATOM 1313 O O . PHE A 1 179 ? -4.828 12.953 15.695 1 72.81 179 PHE A O 1
ATOM 1320 N N . PHE A 1 180 ? -2.635 13.422 15.844 1 78.69 180 PHE A N 1
ATOM 1321 C CA . PHE A 1 180 ? -2.322 12.914 14.516 1 78.69 180 PHE A CA 1
ATOM 1322 C C . PHE A 1 180 ? -3.188 13.594 13.461 1 78.69 180 PHE A C 1
ATOM 1324 O O . PHE A 1 180 ? -3.816 12.922 12.641 1 78.69 180 PHE A O 1
ATOM 1331 N N . SER A 1 181 ? -3.461 14.891 13.633 1 80.62 181 SER A N 1
ATOM 1332 C CA . SER A 1 181 ? -4.164 15.703 12.648 1 80.62 181 SER A CA 1
ATOM 1333 C C . SER A 1 181 ? -3.189 16.516 11.805 1 80.62 181 SER A C 1
ATOM 1335 O O . SER A 1 181 ? -2.1 16.859 12.273 1 80.62 181 SER A O 1
ATOM 1337 N N . ASN A 1 182 ? -3.613 16.844 10.664 1 79.56 182 ASN A N 1
ATOM 1338 C CA . ASN A 1 182 ? -2.768 17.625 9.766 1 79.56 182 ASN A CA 1
ATOM 1339 C C . ASN A 1 182 ? -2.807 19.109 10.109 1 79.56 182 ASN A C 1
ATOM 1341 O O . ASN A 1 182 ? -3.885 19.703 10.242 1 79.56 182 ASN A O 1
ATOM 1345 N N . PRO A 1 183 ? -1.655 19.688 10.242 1 81.25 183 PRO A N 1
ATOM 1346 C CA . PRO A 1 183 ? -1.664 21.141 10.391 1 81.25 183 PRO A CA 1
ATOM 1347 C C . PRO A 1 183 ? -2.008 21.859 9.086 1 81.25 183 PRO A C 1
ATOM 1349 O O . PRO A 1 183 ? -1.754 21.344 8 1 81.25 183 PRO A O 1
ATOM 1352 N N . GLY A 1 184 ? -2.633 23.016 9.242 1 83.81 184 GLY A N 1
ATOM 1353 C CA . GLY A 1 184 ? -2.814 23.891 8.094 1 83.81 184 GLY A CA 1
ATOM 1354 C C . GLY A 1 184 ? -1.597 24.734 7.793 1 83.81 184 GLY A C 1
ATOM 1355 O O . GLY A 1 184 ? -0.876 25.141 8.703 1 83.81 184 GLY A O 1
ATOM 1356 N N . ILE A 1 185 ? -1.315 25.016 6.535 1 88.69 185 ILE A N 1
ATOM 1357 C CA . ILE A 1 185 ? -0.187 25.844 6.145 1 88.69 185 ILE A CA 1
ATOM 1358 C C . ILE A 1 185 ? -0.646 26.891 5.121 1 88.69 185 ILE A C 1
ATOM 1360 O O . ILE A 1 185 ? -1.351 26.547 4.164 1 88.69 185 ILE A O 1
ATOM 1364 N N . PHE A 1 186 ? -0.234 28.125 5.387 1 90.69 186 PHE A N 1
ATOM 1365 C CA . PHE A 1 186 ? -0.586 29.219 4.492 1 90.69 186 PHE A CA 1
ATOM 1366 C C . PHE A 1 186 ? 0.597 30.156 4.301 1 90.69 186 PHE A C 1
ATOM 1368 O O . PHE A 1 186 ? 1.256 30.547 5.27 1 90.69 186 PHE A O 1
ATOM 1375 N N . LEU A 1 187 ? 0.907 30.375 3.164 1 93.44 187 LEU A N 1
ATOM 1376 C CA . LEU A 1 187 ? 1.903 31.375 2.783 1 93.44 187 LEU A CA 1
ATOM 1377 C C . LEU A 1 187 ? 1.245 32.562 2.102 1 93.44 187 LEU A C 1
ATOM 1379 O O . LEU A 1 187 ? 0.663 32.438 1.023 1 93.44 187 LEU A O 1
ATOM 1383 N N . ARG A 1 188 ? 1.362 33.656 2.777 1 92.38 188 ARG A N 1
ATOM 1384 C CA . ARG A 1 188 ? 0.682 34.875 2.285 1 92.38 188 ARG A CA 1
ATOM 1385 C C . ARG A 1 188 ? -0.794 34.594 2.027 1 92.38 188 ARG A C 1
ATOM 1387 O O . ARG A 1 188 ? -1.329 34.969 0.982 1 92.38 188 ARG A O 1
ATOM 1394 N N . GLY A 1 189 ? -1.377 33.781 2.859 1 88 189 GLY A N 1
ATOM 1395 C CA . GLY A 1 189 ? -2.811 33.562 2.891 1 88 189 GLY A CA 1
ATOM 1396 C C . GLY A 1 189 ? -3.242 32.375 2.023 1 88 189 GLY A C 1
ATOM 1397 O O . GLY A 1 189 ? -4.41 32 2.033 1 88 189 GLY A O 1
ATOM 1398 N N . GLU A 1 190 ? -2.359 31.828 1.283 1 90.06 190 GLU A N 1
ATOM 1399 C CA . GLU A 1 190 ? -2.678 30.719 0.393 1 90.06 190 GLU A CA 1
ATOM 1400 C C . GLU A 1 190 ? -1.854 29.484 0.738 1 90.06 190 GLU A C 1
ATOM 1402 O O . GLU A 1 190 ? -0.812 29.594 1.39 1 90.06 190 GLU A O 1
ATOM 1407 N N . ARG A 1 191 ? -2.295 28.312 0.256 1 88.31 191 ARG A N 1
ATOM 1408 C CA . ARG A 1 191 ? -1.558 27.078 0.537 1 88.31 191 ARG A CA 1
ATOM 1409 C C . ARG A 1 191 ? -0.413 26.891 -0.453 1 88.31 191 ARG A C 1
ATOM 1411 O O . ARG A 1 191 ? -0.642 26.766 -1.658 1 88.31 191 ARG A O 1
ATOM 1418 N N . PRO A 1 192 ? 0.761 26.844 0.004 1 91.69 192 PRO A N 1
ATOM 1419 C CA . PRO A 1 192 ? 1.89 26.578 -0.891 1 91.69 192 PRO A CA 1
ATOM 1420 C C . PRO A 1 192 ? 2.062 25.094 -1.202 1 91.69 192 PRO A C 1
ATOM 1422 O O . PRO A 1 192 ? 1.479 24.25 -0.522 1 91.69 192 PRO A O 1
ATOM 1425 N N . ILE A 1 193 ? 2.859 24.844 -2.242 1 90.31 193 ILE A N 1
ATOM 1426 C CA . ILE A 1 193 ? 3.158 23.453 -2.553 1 90.31 193 ILE A CA 1
ATOM 1427 C C . ILE A 1 193 ? 4.379 23 -1.753 1 90.31 193 ILE A C 1
ATOM 1429 O O . ILE A 1 193 ? 5.238 23.812 -1.406 1 90.31 193 ILE A O 1
ATOM 1433 N N . LEU A 1 194 ? 4.367 21.781 -1.426 1 91.19 194 LEU A N 1
ATOM 1434 C CA . LEU A 1 194 ? 5.535 21.172 -0.8 1 91.19 194 LEU A CA 1
ATOM 1435 C C . LEU A 1 194 ? 6.387 20.438 -1.833 1 91.19 194 LEU A C 1
ATOM 1437 O O . LEU A 1 194 ? 5.855 19.734 -2.695 1 91.19 194 LEU A O 1
ATOM 1441 N N . VAL A 1 195 ? 7.641 20.656 -1.734 1 92.25 195 VAL A N 1
ATOM 1442 C CA . VAL A 1 195 ? 8.602 20.047 -2.646 1 92.25 195 VAL A CA 1
ATOM 1443 C C . VAL A 1 195 ? 9.719 19.375 -1.85 1 92.25 195 VAL A C 1
ATOM 1445 O O . VAL A 1 195 ? 10.32 20 -0.972 1 92.25 195 VAL A O 1
ATOM 1448 N N . VAL A 1 196 ? 9.992 18.172 -2.104 1 91.5 196 VAL A N 1
ATOM 1449 C CA . VAL A 1 196 ? 11.07 17.453 -1.437 1 91.5 196 VAL A CA 1
ATOM 1450 C C . VAL A 1 196 ? 12.148 17.078 -2.451 1 91.5 196 VAL A C 1
ATOM 1452 O O . VAL A 1 196 ? 11.891 16.328 -3.396 1 91.5 196 VAL A O 1
ATOM 1455 N N . ASP A 1 197 ? 13.273 17.609 -2.236 1 88.12 197 ASP A N 1
ATOM 1456 C CA . ASP A 1 197 ? 14.406 17.391 -3.127 1 88.12 197 ASP A CA 1
ATOM 1457 C C . ASP A 1 197 ? 14.031 17.656 -4.578 1 88.12 197 ASP A C 1
ATOM 1459 O O . ASP A 1 197 ? 14.312 16.859 -5.465 1 88.12 197 ASP A O 1
ATOM 1463 N N . GLY A 1 198 ? 13.305 18.75 -4.727 1 81.69 198 GLY A N 1
ATOM 1464 C CA . GLY A 1 198 ? 12.969 19.219 -6.062 1 81.69 198 GLY A CA 1
ATOM 1465 C C . GLY A 1 198 ? 11.719 18.578 -6.629 1 81.69 198 GLY A C 1
ATOM 1466 O O . GLY A 1 198 ? 11.258 18.953 -7.707 1 81.69 198 GLY A O 1
ATOM 1467 N N . VAL A 1 199 ? 11.141 17.75 -5.938 1 79.31 199 VAL A N 1
ATOM 1468 C CA . VAL A 1 199 ? 9.961 17.047 -6.438 1 79.31 199 VAL A CA 1
ATOM 1469 C C . VAL A 1 199 ? 8.719 17.562 -5.715 1 79.31 199 VAL A C 1
ATOM 1471 O O . VAL A 1 199 ? 8.625 17.469 -4.484 1 79.31 199 VAL A O 1
ATOM 1474 N N . PRO A 1 200 ? 7.68 17.984 -6.441 1 86.12 200 PRO A N 1
ATOM 1475 C CA . PRO A 1 200 ? 6.441 18.438 -5.809 1 86.12 200 PRO A CA 1
ATOM 1476 C C . PRO A 1 200 ? 5.652 17.297 -5.164 1 86.12 200 PRO A C 1
ATOM 1478 O O . PRO A 1 200 ? 5.555 16.203 -5.734 1 86.12 200 PRO A O 1
ATOM 1481 N N . MET A 1 201 ? 5.156 17.562 -4.062 1 86.94 201 MET A N 1
ATOM 1482 C CA . MET A 1 201 ? 4.32 16.625 -3.33 1 86.94 201 MET A CA 1
ATOM 1483 C C . MET A 1 201 ? 3.02 17.281 -2.881 1 86.94 201 MET A C 1
ATOM 1485 O O . MET A 1 201 ? 2.809 17.5 -1.686 1 86.94 201 MET A O 1
ATOM 1489 N N . PRO A 1 202 ? 2.061 17.312 -3.709 1 80.19 202 PRO A N 1
ATOM 1490 C CA . PRO A 1 202 ? 0.835 18.031 -3.346 1 80.19 202 PRO A CA 1
ATOM 1491 C C . PRO A 1 202 ? 0.015 17.297 -2.285 1 80.19 202 PRO A C 1
ATOM 1493 O O . PRO A 1 202 ? -0.74 17.938 -1.541 1 80.19 202 PRO A O 1
ATOM 1496 N N . ASP A 1 203 ? 0.203 15.992 -2.17 1 80.69 203 ASP A N 1
ATOM 1497 C CA . ASP A 1 203 ? -0.647 15.227 -1.263 1 80.69 203 ASP A CA 1
ATOM 1498 C C . ASP A 1 203 ? 0.072 14.938 0.055 1 80.69 203 ASP A C 1
ATOM 1500 O O . ASP A 1 203 ? -0.462 14.242 0.922 1 80.69 203 ASP A O 1
ATOM 1504 N N . THR A 1 204 ? 1.182 15.477 0.273 1 80 204 THR A N 1
ATOM 1505 C CA . THR A 1 204 ? 1.907 15.141 1.493 1 80 204 THR A CA 1
ATOM 1506 C C . THR A 1 204 ? 1.315 15.875 2.693 1 80 204 THR A C 1
ATOM 1508 O O . THR A 1 204 ? 0.888 17.031 2.576 1 80 204 THR A O 1
ATOM 1511 N N . ASP A 1 205 ? 1.223 15.172 3.814 1 80 205 ASP A N 1
ATOM 1512 C CA . ASP A 1 205 ? 0.757 15.734 5.078 1 80 205 ASP A CA 1
ATOM 1513 C C . ASP A 1 205 ? 1.916 15.93 6.051 1 80 205 ASP A C 1
ATOM 1515 O O . ASP A 1 205 ? 1.703 16.281 7.215 1 80 205 ASP A O 1
ATOM 1519 N N . PHE A 1 206 ? 3.098 15.711 5.676 1 85.88 206 PHE A N 1
ATOM 1520 C CA . PHE A 1 206 ? 4.355 15.938 6.383 1 85.88 206 PHE A CA 1
ATOM 1521 C C . PHE A 1 206 ? 4.57 14.875 7.453 1 85.88 206 PHE A C 1
ATOM 1523 O O . PHE A 1 206 ? 5.602 14.875 8.133 1 85.88 206 PHE A O 1
ATOM 1530 N N . TRP A 1 207 ? 3.66 14 7.645 1 90.56 207 TRP A N 1
ATOM 1531 C CA . TRP A 1 207 ? 3.873 12.938 8.625 1 90.56 207 TRP A CA 1
ATOM 1532 C C . TRP A 1 207 ? 4.914 11.945 8.125 1 90.56 207 TRP A C 1
ATOM 1534 O O . TRP A 1 207 ? 5.484 11.188 8.914 1 90.56 207 TRP A O 1
ATOM 1544 N N . ASN A 1 208 ? 5.164 11.992 6.84 1 90.75 208 ASN A N 1
ATOM 1545 C CA . ASN A 1 208 ? 6.117 11.055 6.258 1 90.75 208 ASN A CA 1
ATOM 1546 C C . ASN A 1 208 ? 7.512 11.664 6.152 1 90.75 208 ASN A C 1
ATOM 1548 O O . ASN A 1 208 ? 8.391 11.109 5.488 1 90.75 208 ASN A O 1
ATOM 1552 N N . ILE A 1 209 ? 7.738 12.836 6.781 1 91.56 209 ILE A N 1
ATOM 1553 C CA . ILE A 1 209 ? 9.047 13.477 6.766 1 91.56 209 ILE A CA 1
ATOM 1554 C C . ILE A 1 209 ? 9.586 13.594 8.188 1 91.56 209 ILE A C 1
ATOM 1556 O O . ILE A 1 209 ? 8.906 14.125 9.07 1 91.56 209 ILE A O 1
ATOM 1560 N N . SER A 1 210 ? 10.781 13.172 8.359 1 92 210 SER A N 1
ATOM 1561 C CA . SER A 1 210 ? 11.43 13.281 9.664 1 92 210 SER A CA 1
ATOM 1562 C C . SER A 1 210 ? 12.227 14.578 9.773 1 92 210 SER A C 1
ATOM 1564 O O . SER A 1 210 ? 12.984 14.93 8.867 1 92 210 SER A O 1
ATOM 1566 N N . SER A 1 211 ? 12.031 15.203 10.828 1 91.56 211 SER A N 1
ATOM 1567 C CA . SER A 1 211 ? 12.797 16.422 11.07 1 91.56 211 SER A CA 1
ATOM 1568 C C . SER A 1 211 ? 14.297 16.156 11.055 1 91.56 211 SER A C 1
ATOM 1570 O O . SER A 1 211 ? 15.078 17 10.633 1 91.56 211 SER A O 1
ATOM 1572 N N . ASP A 1 212 ? 14.719 14.977 11.43 1 92.75 212 ASP A N 1
ATOM 1573 C CA . ASP A 1 212 ? 16.125 14.625 11.531 1 92.75 212 ASP A CA 1
ATOM 1574 C C . ASP A 1 212 ? 16.75 14.453 10.148 1 92.75 212 ASP A C 1
ATOM 1576 O O . ASP A 1 212 ? 17.984 14.469 10.008 1 92.75 212 ASP A O 1
ATOM 1580 N N . ASP A 1 213 ? 15.969 14.336 9.211 1 93.88 213 ASP A N 1
ATOM 1581 C CA . ASP A 1 213 ? 16.484 14.102 7.867 1 93.88 213 ASP A CA 1
ATOM 1582 C C . ASP A 1 213 ? 16.516 15.398 7.059 1 93.88 213 ASP A C 1
ATOM 1584 O O . ASP A 1 213 ? 17.062 15.422 5.949 1 93.88 213 ASP A O 1
ATOM 1588 N N . ILE A 1 214 ? 16 16.422 7.562 1 93.75 214 ILE A N 1
ATOM 1589 C CA . ILE A 1 214 ? 15.93 17.688 6.832 1 93.75 214 ILE A CA 1
ATOM 1590 C C . ILE A 1 214 ? 17.25 18.453 6.98 1 93.75 214 ILE A C 1
ATOM 1592 O O . ILE A 1 214 ? 17.703 18.688 8.094 1 93.75 214 ILE A O 1
ATOM 1596 N N . GLU A 1 215 ? 17.812 18.828 5.898 1 92.56 215 GLU A N 1
ATOM 1597 C CA . GLU A 1 215 ? 18.969 19.703 5.895 1 92.56 215 GLU A CA 1
ATOM 1598 C C . GLU A 1 215 ? 18.547 21.172 5.965 1 92.56 215 GLU A C 1
ATOM 1600 O O . GLU A 1 215 ? 19.125 21.953 6.727 1 92.56 215 GLU A O 1
ATOM 1605 N N . SER A 1 216 ? 17.562 21.484 5.141 1 91.5 216 SER A N 1
ATOM 1606 C CA . SER A 1 216 ? 17.047 22.859 5.137 1 91.5 216 SER A CA 1
ATOM 1607 C C . SER A 1 216 ? 15.688 22.938 4.465 1 91.5 216 SER A C 1
ATOM 1609 O O . SER A 1 216 ? 15.289 22.031 3.736 1 91.5 216 SER A O 1
ATOM 1611 N N . ILE A 1 217 ? 14.93 23.953 4.793 1 93 217 ILE A N 1
ATOM 1612 C CA . ILE A 1 217 ? 13.68 24.312 4.129 1 93 217 ILE A CA 1
ATOM 1613 C C . ILE A 1 217 ? 13.773 25.719 3.574 1 93 217 ILE A C 1
ATOM 1615 O O . ILE A 1 217 ? 13.938 26.688 4.332 1 93 217 ILE A O 1
ATOM 1619 N N . ASN A 1 218 ? 13.734 25.859 2.277 1 92.88 218 ASN A N 1
ATOM 1620 C CA . ASN A 1 218 ? 13.695 27.156 1.631 1 92.88 218 ASN A CA 1
ATOM 1621 C C . ASN A 1 218 ? 12.289 27.516 1.183 1 92.88 218 ASN A C 1
ATOM 1623 O O . ASN A 1 218 ? 11.695 26.828 0.351 1 92.88 218 ASN A O 1
ATOM 1627 N N . VAL A 1 219 ? 11.773 28.547 1.705 1 94.62 219 VAL A N 1
ATOM 1628 C CA . VAL A 1 219 ? 10.414 28.984 1.37 1 94.62 219 VAL A CA 1
ATOM 1629 C C . VAL A 1 219 ? 10.461 29.984 0.225 1 94.62 219 VAL A C 1
ATOM 1631 O O . VAL A 1 219 ? 10.984 31.094 0.384 1 94.62 219 VAL A O 1
ATOM 1634 N N . LEU A 1 220 ? 9.93 29.578 -0.882 1 93.31 220 LEU A N 1
ATOM 1635 C CA . LEU A 1 220 ? 9.758 30.453 -2.039 1 93.31 220 LEU A CA 1
ATOM 1636 C C . LEU A 1 220 ? 8.43 31.203 -1.963 1 93.31 220 LEU A C 1
ATOM 1638 O O . LEU A 1 220 ? 7.367 30.609 -2.188 1 93.31 220 LEU A O 1
ATOM 1642 N N . LYS A 1 221 ? 8.391 32.438 -1.751 1 91.06 221 LYS A N 1
ATOM 1643 C CA . LYS A 1 221 ? 7.188 33.156 -1.32 1 91.06 221 LYS A CA 1
ATOM 1644 C C . LYS A 1 221 ? 6.363 33.594 -2.52 1 91.06 221 LYS A C 1
ATOM 1646 O O . LYS A 1 221 ? 5.152 33.812 -2.402 1 91.06 221 LYS A O 1
ATOM 1651 N N . GLY A 1 222 ? 6.906 33.812 -3.662 1 85.25 222 GLY A N 1
ATOM 1652 C CA . GLY A 1 222 ? 6.141 34.281 -4.793 1 85.25 222 GLY A CA 1
ATOM 1653 C C . GLY A 1 222 ? 6.086 33.312 -5.949 1 85.25 222 GLY A C 1
ATOM 1654 O O . GLY A 1 222 ? 6.871 32.375 -5.996 1 85.25 222 GLY A O 1
ATOM 1655 N N . ALA A 1 223 ? 5.129 33.625 -6.879 1 85.19 223 ALA A N 1
ATOM 1656 C CA . ALA A 1 223 ? 4.887 32.75 -8.031 1 85.19 223 ALA A CA 1
ATOM 1657 C C . ALA A 1 223 ? 6.105 32.719 -8.945 1 85.19 223 ALA A C 1
ATOM 1659 O O . ALA A 1 223 ? 6.379 31.672 -9.562 1 85.19 223 ALA A O 1
ATOM 1660 N N . ALA A 1 224 ? 6.77 33.75 -8.984 1 83.88 224 ALA A N 1
ATOM 1661 C CA . ALA A 1 224 ? 7.941 33.781 -9.852 1 83.88 224 ALA A CA 1
ATOM 1662 C C . ALA A 1 224 ? 8.984 32.75 -9.398 1 83.88 224 ALA A C 1
ATOM 1664 O O . ALA A 1 224 ? 9.727 32.219 -10.211 1 83.88 224 ALA A O 1
ATOM 1665 N N . ALA A 1 225 ? 9 32.594 -8.188 1 76.81 225 ALA A N 1
ATOM 1666 C CA . ALA A 1 225 ? 9.961 31.656 -7.602 1 76.81 225 ALA A CA 1
ATOM 1667 C C . ALA A 1 225 ? 9.57 30.203 -7.875 1 76.81 225 ALA A C 1
ATOM 1669 O O . ALA A 1 225 ? 10.43 29.328 -7.953 1 76.81 225 ALA A O 1
ATOM 1670 N N . SER A 1 226 ? 8.281 29.938 -8.039 1 77.94 226 SER A N 1
ATOM 1671 C CA . SER A 1 226 ? 7.785 28.562 -8.086 1 77.94 226 SER A CA 1
ATOM 1672 C C . SER A 1 226 ? 7.07 28.281 -9.398 1 77.94 226 SER A C 1
ATOM 1674 O O . SER A 1 226 ? 6.426 27.234 -9.555 1 77.94 226 SER A O 1
ATOM 1676 N N . ALA A 1 227 ? 7.23 29.141 -10.305 1 80.69 227 ALA A N 1
ATOM 1677 C CA . ALA A 1 227 ? 6.516 29.047 -11.57 1 80.69 227 ALA A CA 1
ATOM 1678 C C . ALA A 1 227 ? 6.914 27.781 -12.336 1 80.69 227 ALA A C 1
ATOM 1680 O O . ALA A 1 227 ? 6.129 27.25 -13.117 1 80.69 227 ALA A O 1
ATOM 1681 N N . LEU A 1 228 ? 8.039 27.375 -12.031 1 83.44 228 LEU A N 1
ATOM 1682 C CA . LEU A 1 228 ? 8.531 26.203 -12.742 1 83.44 228 LEU A CA 1
ATOM 1683 C C . LEU A 1 228 ? 7.758 24.953 -12.344 1 83.44 228 LEU A C 1
ATOM 1685 O O . LEU A 1 228 ? 7.797 23.938 -13.047 1 83.44 228 LEU A O 1
ATOM 1689 N N . TYR A 1 229 ? 7.078 25.031 -11.281 1 87.12 229 TYR A N 1
ATOM 1690 C CA . TYR A 1 229 ? 6.266 23.891 -10.867 1 87.12 229 TYR A CA 1
ATOM 1691 C C . TYR A 1 229 ? 4.871 23.969 -11.477 1 87.12 229 TYR A C 1
ATOM 1693 O O . TYR A 1 229 ? 4.012 23.125 -11.18 1 87.12 229 TYR A O 1
ATOM 1701 N N . GLY A 1 230 ? 4.656 25 -12.211 1 88.62 230 GLY A N 1
ATOM 1702 C CA . GLY A 1 230 ? 3.371 25.141 -12.875 1 88.62 230 GLY A CA 1
ATOM 1703 C C . GLY A 1 230 ? 2.256 25.547 -11.938 1 88.62 230 GLY A C 1
ATOM 1704 O O . GLY A 1 230 ? 2.471 26.359 -11.023 1 88.62 230 GLY A O 1
ATOM 1705 N N . SER A 1 231 ? 1.039 24.969 -12.258 1 88.06 231 SER A N 1
ATOM 1706 C CA . SER A 1 231 ? -0.158 25.328 -11.516 1 88.06 231 SER A CA 1
ATOM 1707 C C . SER A 1 231 ? 0.003 25.016 -10.023 1 88.06 231 SER A C 1
ATOM 1709 O O . SER A 1 231 ? -0.594 25.688 -9.18 1 88.06 231 SER A O 1
ATOM 1711 N N . LEU A 1 232 ? 0.818 24.172 -9.688 1 87.75 232 LEU A N 1
ATOM 1712 C CA . LEU A 1 232 ? 1.016 23.781 -8.297 1 87.75 232 LEU A CA 1
ATOM 1713 C C . LEU A 1 232 ? 1.825 24.844 -7.547 1 87.75 232 LEU A C 1
ATOM 1715 O O . LEU A 1 232 ? 1.739 24.938 -6.32 1 87.75 232 LEU A O 1
ATOM 1719 N N . GLY A 1 233 ? 2.6 25.609 -8.219 1 88.44 233 GLY A N 1
ATOM 1720 C CA . GLY A 1 233 ? 3.494 26.562 -7.594 1 88.44 233 GLY A CA 1
ATOM 1721 C C . GLY A 1 233 ? 2.941 27.984 -7.586 1 88.44 233 GLY A C 1
ATOM 1722 O O . GLY A 1 233 ? 3.668 28.938 -7.297 1 88.44 233 GLY A O 1
ATOM 1723 N N . LYS A 1 234 ? 1.74 28.141 -7.867 1 87.81 234 LYS A N 1
ATOM 1724 C CA . LYS A 1 234 ? 1.196 29.484 -8.055 1 87.81 234 LYS A CA 1
ATOM 1725 C C . LYS A 1 234 ? 1.214 30.266 -6.75 1 87.81 234 LYS A C 1
ATOM 1727 O O . LYS A 1 234 ? 1.245 31.5 -6.762 1 87.81 234 LYS A O 1
ATOM 1732 N N . PHE A 1 235 ? 1.216 29.609 -5.613 1 89.44 235 PHE A N 1
ATOM 1733 C CA . PHE A 1 235 ? 1.14 30.312 -4.336 1 89.44 235 PHE A CA 1
ATOM 1734 C C . PHE A 1 235 ? 2.416 30.109 -3.531 1 89.44 235 PHE A C 1
ATOM 1736 O O . PHE A 1 235 ? 2.396 30.172 -2.299 1 89.44 235 PHE A O 1
ATOM 1743 N N . GLY A 1 236 ? 3.496 29.75 -4.176 1 92 236 GLY A N 1
ATOM 1744 C CA . GLY A 1 236 ? 4.766 29.562 -3.494 1 92 236 GLY A CA 1
ATOM 1745 C C . GLY A 1 236 ? 5.059 28.109 -3.186 1 92 236 GLY A C 1
ATOM 1746 O O . GLY A 1 236 ? 4.273 27.219 -3.533 1 92 236 GLY A O 1
ATOM 1747 N N . ALA A 1 237 ? 6.242 27.906 -2.598 1 92.81 237 ALA A N 1
ATOM 1748 C CA . ALA A 1 237 ? 6.66 26.516 -2.34 1 92.81 237 ALA A CA 1
ATOM 1749 C C . ALA A 1 237 ? 7.547 26.438 -1.101 1 92.81 237 ALA A C 1
ATOM 1751 O O . ALA A 1 237 ? 8.336 27.344 -0.832 1 92.81 237 ALA A O 1
ATOM 1752 N N . LEU A 1 238 ? 7.359 25.391 -0.345 1 93.94 238 LEU A N 1
ATOM 1753 C CA . LEU A 1 238 ? 8.336 24.969 0.656 1 93.94 238 LEU A CA 1
ATOM 1754 C C . LEU A 1 238 ? 9.258 23.906 0.092 1 93.94 238 LEU A C 1
ATOM 1756 O O . LEU A 1 238 ? 8.867 22.734 -0.043 1 93.94 238 LEU A O 1
ATOM 1760 N N . GLN A 1 239 ? 10.406 24.297 -0.094 1 93.62 239 GLN A N 1
ATOM 1761 C CA . GLN A 1 239 ? 11.383 23.375 -0.65 1 93.62 239 GLN A CA 1
ATOM 1762 C C . GLN A 1 239 ? 12.211 22.719 0.454 1 93.62 239 GLN A C 1
ATOM 1764 O O . GLN A 1 239 ? 13.094 23.344 1.031 1 93.62 239 GLN A O 1
ATOM 1769 N N . ILE A 1 240 ? 12.055 21.469 0.563 1 93.75 240 ILE A N 1
ATOM 1770 C CA . ILE A 1 240 ? 12.781 20.719 1.575 1 93.75 240 ILE A CA 1
ATOM 1771 C C . ILE A 1 240 ? 13.969 20 0.933 1 93.75 240 ILE A C 1
ATOM 1773 O O . ILE A 1 240 ? 13.805 19.25 -0.034 1 93.75 240 ILE A O 1
ATOM 1777 N N . THR A 1 241 ? 15.062 20.312 1.435 1 92.31 241 THR A N 1
ATOM 1778 C CA . THR A 1 241 ? 16.266 19.578 1.074 1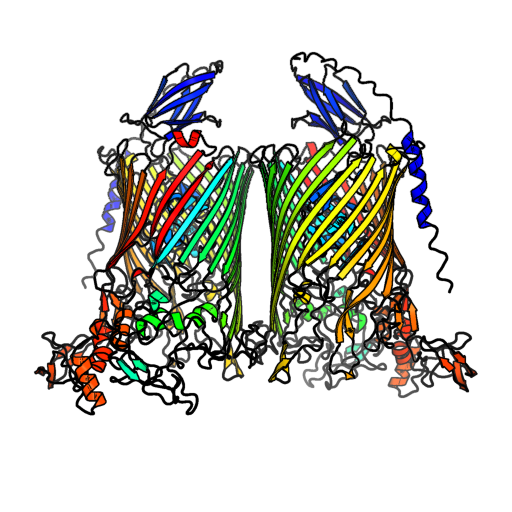 92.31 241 THR A CA 1
ATOM 1779 C C . THR A 1 241 ? 16.625 18.562 2.158 1 92.31 241 THR A C 1
ATOM 1781 O O . THR A 1 241 ? 16.797 18.922 3.322 1 92.31 241 THR A O 1
ATOM 1784 N N . MET A 1 242 ? 16.797 17.422 1.778 1 93.38 242 MET A N 1
ATOM 1785 C CA . MET A 1 242 ? 17.109 16.359 2.736 1 93.38 242 MET A CA 1
ATOM 1786 C C . MET A 1 242 ? 18.609 16.203 2.898 1 93.38 242 MET A C 1
ATOM 1788 O O . MET A 1 242 ? 19.375 16.516 1.985 1 93.38 242 MET A O 1
ATOM 1792 N N . LYS A 1 243 ? 18.969 15.719 4.016 1 92 243 LYS A N 1
ATOM 1793 C CA . LYS A 1 243 ? 20.375 15.469 4.301 1 92 243 LYS A CA 1
ATOM 1794 C C . LYS A 1 243 ? 20.969 14.453 3.328 1 92 243 LYS A C 1
ATOM 1796 O O . LYS A 1 243 ? 20.281 13.523 2.898 1 92 243 LYS A O 1
ATOM 1801 N N . SER A 1 244 ? 22.234 14.688 3.041 1 88.94 244 SER A N 1
ATOM 1802 C CA . SER A 1 244 ? 23 13.797 2.176 1 88.94 244 SER A CA 1
ATOM 1803 C C . SER A 1 244 ? 24.422 13.594 2.701 1 88.94 244 SER A C 1
ATOM 1805 O O . SER A 1 244 ? 24.797 14.164 3.727 1 88.94 244 SER A O 1
ATOM 1807 N N . GLY A 1 245 ? 25.172 12.711 2.029 1 84.75 245 GLY A N 1
ATOM 1808 C CA . GLY A 1 245 ? 26.562 12.523 2.387 1 84.75 245 GLY A CA 1
ATOM 1809 C C . GLY A 1 245 ? 27.5 13.438 1.616 1 84.75 245 GLY A C 1
ATOM 1810 O O . GLY A 1 245 ? 28.719 13.305 1.716 1 84.75 245 GLY A O 1
ATOM 1811 N N . LYS A 1 246 ? 27 14.258 0.97 1 79.88 246 LYS A N 1
ATOM 1812 C CA . LYS A 1 246 ? 27.812 15.133 0.138 1 79.88 246 LYS A CA 1
ATOM 1813 C C . LYS A 1 246 ? 28.703 16.031 0.993 1 79.88 246 LYS A C 1
ATOM 1815 O O . LYS A 1 246 ? 28.281 16.547 2.02 1 79.88 246 LYS A O 1
ATOM 1820 N N . GLY A 1 247 ? 29.891 16.156 0.568 1 72.56 247 GLY A N 1
ATOM 1821 C CA . GLY A 1 247 ? 30.828 17.031 1.24 1 72.56 247 GLY A CA 1
ATOM 1822 C C . GLY A 1 247 ? 31.547 16.359 2.396 1 72.56 247 GLY A C 1
ATOM 1823 O O . GLY A 1 247 ? 32.469 16.953 2.986 1 72.56 247 GLY A O 1
ATOM 1824 N N . LEU A 1 248 ? 31.141 15.18 2.664 1 76.25 248 LEU A N 1
ATOM 1825 C CA . LEU A 1 248 ? 31.781 14.438 3.74 1 76.25 248 LEU A CA 1
ATOM 1826 C C . LEU A 1 248 ? 32.906 13.555 3.195 1 76.25 248 LEU A C 1
ATOM 1828 O O . LEU A 1 248 ? 32.812 13.039 2.078 1 76.25 248 LEU A O 1
ATOM 1832 N N . ASP A 1 249 ? 33.938 13.594 3.863 1 73.69 249 ASP A N 1
ATOM 1833 C CA . ASP A 1 249 ? 34.969 12.609 3.6 1 73.69 249 ASP A CA 1
ATOM 1834 C C . ASP A 1 249 ? 35.031 11.555 4.703 1 73.69 249 ASP A C 1
ATOM 1836 O O . ASP A 1 249 ? 35.469 11.844 5.824 1 73.69 249 ASP A O 1
ATOM 1840 N N . GLY A 1 250 ? 34.625 10.523 4.422 1 79.06 250 GLY A N 1
ATOM 1841 C CA . GLY A 1 250 ? 34.5 9.461 5.414 1 79.06 250 GLY A CA 1
ATOM 1842 C C . GLY A 1 250 ? 33.094 9.211 5.867 1 79.06 250 GLY A C 1
ATOM 1843 O O . GLY A 1 250 ? 32.125 9.43 5.105 1 79.06 250 GLY A O 1
ATOM 1844 N N . THR A 1 251 ? 33.031 8.617 7.07 1 83.06 251 THR A N 1
ATOM 1845 C CA . THR A 1 251 ? 31.719 8.211 7.551 1 83.06 251 THR A CA 1
ATOM 1846 C C . THR A 1 251 ? 31.391 8.891 8.883 1 83.06 251 THR A C 1
ATOM 1848 O O . THR A 1 251 ? 32.25 9 9.75 1 83.06 251 THR A O 1
ATOM 1851 N N . ARG A 1 252 ? 30.25 9.43 8.953 1 86 252 ARG A N 1
ATOM 1852 C CA . ARG A 1 252 ? 29.75 10.047 10.172 1 86 252 ARG A CA 1
ATOM 1853 C C . ARG A 1 252 ? 28.453 9.375 10.641 1 86 252 ARG A C 1
ATOM 1855 O O . ARG A 1 252 ? 27.547 9.141 9.844 1 86 252 ARG A O 1
ATOM 1862 N N . VAL A 1 253 ? 28.422 9.094 11.922 1 88.25 253 VAL A N 1
ATOM 1863 C CA . VAL A 1 253 ? 27.219 8.539 12.523 1 88.25 253 VAL A CA 1
ATOM 1864 C C . VAL A 1 253 ? 26.625 9.539 13.516 1 88.25 253 VAL A C 1
ATOM 1866 O O . VAL A 1 253 ? 27.344 10.078 14.367 1 88.25 253 VAL A O 1
ATOM 1869 N N . SER A 1 254 ? 25.406 9.789 13.367 1 92.38 254 SER A N 1
ATOM 1870 C CA . SER A 1 254 ? 24.719 10.703 14.266 1 92.38 254 SER A CA 1
ATOM 1871 C C . SER A 1 254 ? 23.516 10.031 14.93 1 92.38 254 SER A C 1
ATOM 1873 O O . SER A 1 254 ? 22.797 9.266 14.289 1 92.38 254 SER A O 1
ATOM 1875 N N . VAL A 1 255 ? 23.359 10.266 16.172 1 93.94 255 VAL A N 1
ATOM 1876 C CA . VAL A 1 255 ? 22.219 9.797 16.953 1 93.94 255 VAL A CA 1
ATOM 1877 C C . VAL A 1 255 ? 21.516 10.984 17.594 1 93.94 255 VAL A C 1
ATOM 1879 O O . VAL A 1 255 ? 22.141 11.812 18.25 1 93.94 255 VAL A O 1
ATOM 1882 N N . ASN A 1 256 ? 20.25 11.086 17.375 1 95.56 256 ASN A N 1
ATOM 1883 C CA . ASN A 1 256 ? 19.422 12.117 17.984 1 95.56 256 ASN A CA 1
ATOM 1884 C C . ASN A 1 256 ? 18.234 11.516 18.734 1 95.56 256 ASN A C 1
ATOM 1886 O O . ASN A 1 256 ? 17.516 10.68 18.172 1 95.56 256 ASN A O 1
ATOM 1890 N N . SER A 1 257 ? 18.078 11.859 19.922 1 96.06 257 SER A N 1
ATOM 1891 C CA . SER A 1 257 ? 16.969 11.383 20.734 1 96.06 257 SER A CA 1
ATOM 1892 C C . SER A 1 257 ? 16.25 12.547 21.422 1 96.06 257 SER A C 1
ATOM 1894 O O . SER A 1 257 ? 16.875 13.359 22.094 1 96.06 257 SER A O 1
ATOM 1896 N N . SER A 1 258 ? 15 12.625 21.156 1 95.25 258 SER A N 1
ATOM 1897 C CA . SER A 1 258 ? 14.164 13.656 21.766 1 95.25 258 SER A CA 1
ATOM 1898 C C . SER A 1 258 ? 12.961 13.055 22.469 1 95.25 258 SER A C 1
ATOM 1900 O O . SER A 1 258 ? 12.352 12.102 21.984 1 95.25 258 SER A O 1
ATOM 1902 N N . THR A 1 259 ? 12.641 13.539 23.656 1 95.56 259 THR A N 1
ATOM 1903 C CA . THR A 1 259 ? 11.453 13.156 24.422 1 95.56 259 THR A CA 1
ATOM 1904 C C . THR A 1 259 ? 10.781 14.383 25.016 1 95.56 259 THR A C 1
ATOM 1906 O O . THR A 1 259 ? 11.43 15.18 25.703 1 95.56 259 THR A O 1
ATOM 1909 N N . THR A 1 260 ? 9.547 14.508 24.734 1 93.69 260 THR A N 1
ATOM 1910 C CA . THR A 1 260 ? 8.781 15.609 25.297 1 93.69 260 THR A CA 1
ATOM 1911 C C . THR A 1 260 ? 7.52 15.102 25.984 1 93.69 260 THR A C 1
ATOM 1913 O O . THR A 1 260 ? 6.934 14.109 25.562 1 93.69 260 THR A O 1
ATOM 1916 N N . PHE A 1 261 ? 7.105 15.781 27 1 94.88 261 PHE A N 1
ATOM 1917 C CA . PHE A 1 261 ? 5.902 15.492 27.781 1 94.88 261 PHE A CA 1
ATOM 1918 C C . PHE A 1 261 ? 4.883 16.609 27.625 1 94.88 261 PHE A C 1
ATOM 1920 O O . PHE A 1 261 ? 5.234 17.797 27.688 1 94.88 261 PHE A O 1
ATOM 1927 N N . GLN A 1 262 ? 3.707 16.219 27.328 1 88.31 262 GLN A N 1
ATOM 1928 C CA . GLN A 1 262 ? 2.619 17.188 27.266 1 88.31 262 GLN A CA 1
ATOM 1929 C C . GLN A 1 262 ? 1.967 17.375 28.641 1 88.31 262 GLN A C 1
ATOM 1931 O O . GLN A 1 262 ? 1.221 16.516 29.094 1 88.31 262 GLN A O 1
ATOM 1936 N N . THR A 1 263 ? 2.133 18.5 29.234 1 81.5 263 THR A N 1
ATOM 1937 C CA . THR A 1 263 ? 1.823 18.688 30.656 1 81.5 263 THR A CA 1
ATOM 1938 C C . THR A 1 263 ? 0.492 19.422 30.812 1 81.5 263 THR A C 1
ATOM 1940 O O . THR A 1 263 ? 0.157 19.859 31.922 1 81.5 263 THR A O 1
ATOM 1943 N N . GLY A 1 264 ? -0.25 19.594 29.734 1 81.81 264 GLY A N 1
ATOM 1944 C CA . GLY A 1 264 ? -1.558 20.219 29.906 1 81.81 264 GLY A CA 1
ATOM 1945 C C . GLY A 1 264 ? -1.917 21.172 28.781 1 81.81 264 GLY A C 1
ATOM 1946 O O . GLY A 1 264 ? -1.049 21.594 28.016 1 81.81 264 GLY A O 1
ATOM 1947 N N . PHE A 1 265 ? -3.234 21.531 28.844 1 83.44 265 PHE A N 1
ATOM 1948 C CA . PHE A 1 265 ? -3.746 22.469 27.859 1 83.44 265 PHE A CA 1
ATOM 1949 C C . PHE A 1 265 ? -3.311 23.891 28.188 1 83.44 265 PHE A C 1
ATOM 1951 O O . PHE A 1 265 ? -3.213 24.266 29.359 1 83.44 265 PHE A O 1
ATOM 1958 N N . LEU A 1 266 ? -3.039 24.641 27.125 1 82.38 266 LEU A N 1
ATOM 1959 C CA . LEU A 1 266 ? -2.635 26.031 27.312 1 82.38 266 LEU A CA 1
ATOM 1960 C C . LEU A 1 266 ? -3.754 26.844 27.953 1 82.38 266 LEU A C 1
ATOM 1962 O O . LEU A 1 266 ? -3.492 27.766 28.734 1 82.38 266 LEU A O 1
ATOM 1966 N N . ARG A 1 267 ? -4.891 26.516 27.562 1 82.56 267 ARG A N 1
ATOM 1967 C CA . ARG A 1 267 ? -6.07 27.172 28.094 1 82.56 267 ARG A CA 1
ATOM 1968 C C . ARG A 1 267 ? -7.289 26.266 28.031 1 82.56 267 ARG A C 1
ATOM 1970 O O . ARG A 1 267 ? -7.609 25.719 26.969 1 82.56 267 ARG A O 1
ATOM 1977 N N . ILE A 1 268 ? -7.844 26.016 29.203 1 75.81 268 ILE A N 1
ATOM 1978 C CA . ILE A 1 268 ? -9.07 25.219 29.25 1 75.81 268 ILE A CA 1
ATOM 1979 C C . ILE A 1 268 ? -10.133 25.953 30.078 1 75.81 268 ILE A C 1
ATOM 1981 O O . ILE A 1 268 ? -9.805 26.609 31.062 1 75.81 268 ILE A O 1
ATOM 1985 N N . PRO A 1 269 ? -11.312 25.875 29.609 1 75.62 269 PRO A N 1
ATOM 1986 C CA . PRO A 1 269 ? -12.383 26.484 30.406 1 75.62 269 PRO A CA 1
ATOM 1987 C C . PRO A 1 269 ? -12.562 25.844 31.766 1 75.62 269 PRO A C 1
ATOM 1989 O O . PRO A 1 269 ? -12.477 24.609 31.891 1 75.62 269 PRO A O 1
ATOM 1992 N N . LYS A 1 270 ? -12.578 26.578 32.781 1 82.56 270 LYS A N 1
ATOM 1993 C CA . LYS A 1 270 ? -12.938 26.078 34.094 1 82.56 270 LYS A CA 1
ATOM 1994 C C . LYS A 1 270 ? -14.383 26.422 34.438 1 82.56 270 LYS A C 1
ATOM 1996 O O . LYS A 1 270 ? -14.719 27.594 34.625 1 82.56 270 LYS A O 1
ATOM 2001 N N . ALA A 1 271 ? -15.18 25.438 34.5 1 91.38 271 ALA A N 1
ATOM 2002 C CA . ALA A 1 271 ? -16.594 25.609 34.812 1 91.38 271 ALA A CA 1
ATOM 2003 C C . ALA A 1 271 ? -16.812 25.75 36.312 1 91.38 271 ALA A C 1
ATOM 2005 O O . ALA A 1 271 ? -15.969 25.328 37.125 1 91.38 271 ALA A O 1
ATOM 2006 N N . GLN A 1 272 ? -17.938 26.359 36.656 1 94.5 272 GLN A N 1
ATOM 2007 C CA . GLN A 1 272 ? -18.312 26.422 38.062 1 94.5 272 GLN A CA 1
ATOM 2008 C C . GLN A 1 272 ? -18.672 25.047 38.594 1 94.5 272 GLN A C 1
ATOM 2010 O O . GLN A 1 272 ? -19.109 24.172 37.844 1 94.5 272 GLN A O 1
ATOM 2015 N N . THR A 1 273 ? -18.5 24.875 39.969 1 95.44 273 THR A N 1
ATOM 2016 C CA . THR A 1 273 ? -18.75 23.562 40.562 1 95.44 273 THR A CA 1
ATOM 2017 C C . THR A 1 273 ? -19.719 23.688 41.719 1 95.44 273 THR A C 1
ATOM 2019 O O . THR A 1 273 ? -19.703 22.844 42.656 1 95.44 273 THR A O 1
ATOM 2022 N N . GLN A 1 274 ? -20.547 24.672 41.719 1 96.44 274 GLN A N 1
ATOM 2023 C CA . GLN A 1 274 ? -21.469 24.859 42.844 1 96.44 274 GLN A CA 1
ATOM 2024 C C . GLN A 1 274 ? -22.875 24.375 42.469 1 96.44 274 GLN A C 1
ATOM 2026 O O . GLN A 1 274 ? -23.703 24.125 43.344 1 96.44 274 GLN A O 1
ATOM 2031 N N . TYR A 1 275 ? -23.203 24.375 41.281 1 96.75 275 TYR A N 1
ATOM 2032 C CA . TYR A 1 275 ? -24.484 23.891 40.781 1 96.75 275 TYR A CA 1
ATOM 2033 C C . TYR A 1 275 ? -24.312 22.672 39.906 1 96.75 275 TYR A C 1
ATOM 2035 O O . TYR A 1 275 ? -23.297 22.531 39.219 1 96.75 275 TYR A O 1
ATOM 2043 N N . GLY A 1 276 ? -25.25 21.797 39.969 1 96.06 276 GLY A N 1
ATOM 2044 C CA . GLY A 1 276 ? -25.203 20.562 39.188 1 96.06 276 GLY A CA 1
ATOM 2045 C C . GLY A 1 276 ? -26.156 20.578 38 1 96.06 276 GLY A C 1
ATOM 2046 O O . GLY A 1 276 ? -26.75 21.609 37.688 1 96.06 276 GLY A O 1
ATOM 2047 N N . PRO A 1 277 ? -26.234 19.438 37.312 1 96.06 277 PRO A N 1
ATOM 2048 C CA . PRO A 1 277 ? -27.125 19.328 36.156 1 96.06 277 PRO A CA 1
ATOM 2049 C C . PRO A 1 277 ? -28.609 19.406 36.531 1 96.06 277 PRO A C 1
ATOM 2051 O O . PRO A 1 277 ? -28.969 19.094 37.656 1 96.06 277 PRO A O 1
ATOM 2054 N N . GLY A 1 278 ? -29.328 19.781 35.531 1 95.88 278 GLY A N 1
ATOM 2055 C CA . GLY A 1 278 ? -30.766 19.906 35.688 1 95.88 278 GLY A CA 1
ATOM 2056 C C . GLY A 1 278 ? -31.344 21.125 35 1 95.88 278 GLY A C 1
ATOM 2057 O O . GLY A 1 278 ? -30.766 21.641 34.031 1 95.88 278 GLY A O 1
ATOM 2058 N N . ASN A 1 279 ? -32.5 21.453 35.406 1 96.06 279 ASN A N 1
ATOM 2059 C CA . ASN A 1 279 ? -33.25 22.609 34.875 1 96.06 279 ASN A CA 1
ATOM 2060 C C . ASN A 1 279 ? -34.094 23.281 35.938 1 96.06 279 ASN A C 1
ATOM 2062 O O . ASN A 1 279 ? -34.719 22.609 36.75 1 96.06 279 ASN A O 1
ATOM 2066 N N . THR A 1 280 ? -34.062 24.609 36.031 1 95.81 280 THR A N 1
ATOM 2067 C CA . THR A 1 280 ? -34.844 25.422 36.938 1 95.81 280 THR A CA 1
ATOM 2068 C C . THR A 1 280 ? -34.625 24.984 38.375 1 95.81 280 THR A C 1
ATOM 2070 O O . THR A 1 280 ? -35.594 24.875 39.125 1 95.81 280 THR A O 1
ATOM 2073 N N . GLY A 1 281 ? -33.469 24.562 38.625 1 95.38 281 GLY A N 1
ATOM 2074 C CA . GLY A 1 281 ? -33.094 24.203 39.969 1 95.38 281 GLY A CA 1
ATOM 2075 C C . GLY A 1 281 ? -33.531 22.812 40.375 1 95.38 281 GLY A C 1
ATOM 2076 O O . GLY A 1 281 ? -33.531 22.469 41.562 1 95.38 281 GLY A O 1
ATOM 2077 N N . ARG A 1 282 ? -33.906 21.969 39.438 1 96 282 ARG A N 1
ATOM 2078 C CA . ARG A 1 282 ? -34.438 20.641 39.781 1 96 282 ARG A CA 1
ATOM 2079 C C . ARG A 1 282 ? -33.688 19.547 39.031 1 96 282 ARG A C 1
ATOM 2081 O O . ARG A 1 282 ? -33.281 19.734 37.875 1 96 282 ARG A O 1
ATOM 2088 N N . TYR A 1 283 ? -33.469 18.469 39.812 1 96.56 283 TYR A N 1
ATOM 2089 C CA . TYR A 1 283 ? -32.781 17.297 39.25 1 96.56 283 TYR A CA 1
ATOM 2090 C C . TYR A 1 283 ? -33.062 16.062 40.062 1 96.56 283 TYR A C 1
ATOM 2092 O O . TYR A 1 283 ? -33.094 16.125 41.312 1 96.56 283 TYR A O 1
ATOM 2100 N N . GLU A 1 284 ? -33.406 14.938 39.375 1 96.06 284 GLU A N 1
ATOM 2101 C CA . GLU A 1 284 ? -33.438 13.602 39.969 1 96.06 284 GLU A CA 1
ATOM 2102 C C . GLU A 1 284 ? -33.219 12.523 38.938 1 96.06 284 GLU A C 1
ATOM 2104 O O . GLU A 1 284 ? -33.906 12.492 37.906 1 96.06 284 GLU A O 1
ATOM 2109 N N . PHE A 1 285 ? -32.281 11.656 39.281 1 96.06 285 PHE A N 1
ATOM 2110 C CA . PHE A 1 285 ? -31.906 10.656 38.281 1 96.06 285 PHE A CA 1
ATOM 2111 C C . PHE A 1 285 ? -32.938 9.539 38.219 1 96.06 285 PHE A C 1
ATOM 2113 O O . PHE A 1 285 ? -33.312 8.992 39.25 1 96.06 285 PHE A O 1
ATOM 2120 N N . GLY A 1 286 ? -33.406 9.219 37.031 1 94.31 286 GLY A N 1
ATOM 2121 C CA . GLY A 1 286 ? -34.094 7.98 36.719 1 94.31 286 GLY A CA 1
ATOM 2122 C C . GLY A 1 286 ? -33.25 6.992 35.938 1 94.31 286 GLY A C 1
ATOM 2123 O O . GLY A 1 286 ? -32.406 6.297 36.531 1 94.31 286 GLY A O 1
ATOM 2124 N N . THR A 1 287 ? -33.312 7.051 34.656 1 91.88 287 THR A N 1
ATOM 2125 C CA . THR A 1 287 ? -32.469 6.215 33.812 1 91.88 287 THR A CA 1
ATOM 2126 C C . THR A 1 287 ? -31.469 7.062 33.062 1 91.88 287 THR A C 1
ATOM 2128 O O . THR A 1 287 ? -30.547 6.531 32.438 1 91.88 287 THR A O 1
ATOM 2131 N N . GLY A 1 288 ? -31.688 8.391 33.125 1 93.38 288 GLY A N 1
ATOM 2132 C CA . GLY A 1 288 ? -30.859 9.297 32.344 1 93.38 288 GLY A CA 1
ATOM 2133 C C . GLY A 1 288 ? -31.281 9.383 30.875 1 93.38 288 GLY A C 1
ATOM 2134 O O . GLY A 1 288 ? -30.562 9.922 30.047 1 93.38 288 GLY A O 1
ATOM 2135 N N . ALA A 1 289 ? -32.375 8.805 30.547 1 92.88 289 ALA A N 1
ATOM 2136 C CA . ALA A 1 289 ? -32.938 8.82 29.203 1 92.88 289 ALA A CA 1
ATOM 2137 C C . ALA A 1 289 ? -34.344 9.398 29.203 1 92.88 289 ALA A C 1
ATOM 2139 O O . ALA A 1 289 ? -35 9.492 30.266 1 92.88 289 ALA A O 1
ATOM 2140 N N . ALA A 1 290 ? -34.75 9.656 28.016 1 90.56 290 ALA A N 1
ATOM 2141 C CA . ALA A 1 290 ? -36.125 10.172 27.906 1 90.56 290 ALA A CA 1
ATOM 2142 C C . ALA A 1 290 ? -37.125 9.148 28.391 1 90.56 290 ALA A C 1
ATOM 2144 O O . ALA A 1 290 ? -37.031 7.957 28.094 1 90.56 290 ALA A O 1
ATOM 2145 N N . GLY A 1 291 ? -38.062 9.57 29.234 1 89.12 291 GLY A N 1
ATOM 2146 C CA . GLY A 1 291 ? -39.094 8.695 29.75 1 89.12 291 GLY A CA 1
ATOM 2147 C C . GLY A 1 291 ? -38.625 7.758 30.844 1 89.12 291 GLY A C 1
ATOM 2148 O O . GLY A 1 291 ? -39.312 6.812 31.203 1 89.12 291 GLY A O 1
ATOM 2149 N N . GLY A 1 292 ? -37.531 8.023 31.469 1 88.69 292 GLY A N 1
ATOM 2150 C CA . GLY A 1 292 ? -36.906 7.074 32.375 1 88.69 292 GLY A CA 1
ATOM 2151 C C . GLY A 1 292 ? -37.281 7.309 33.844 1 88.69 292 GLY A C 1
ATOM 2152 O O . GLY A 1 292 ? -36.688 6.734 34.75 1 88.69 292 GLY A O 1
ATOM 2153 N N . GLY A 1 293 ? -38.188 8.219 34.062 1 90.31 293 GLY A N 1
ATOM 2154 C CA . GLY A 1 293 ? -38.75 8.367 35.406 1 90.31 293 GLY A CA 1
ATOM 2155 C C . GLY A 1 293 ? -38 9.391 36.25 1 90.31 293 GLY A C 1
ATOM 2156 O O . GLY A 1 293 ? -38.344 9.625 37.406 1 90.31 293 GLY A O 1
ATOM 2157 N N . GLY A 1 294 ? -37 10.047 35.781 1 93.94 294 GLY A N 1
ATOM 2158 C CA . GLY A 1 294 ? -36.281 11.07 36.531 1 93.94 294 GLY A CA 1
ATOM 2159 C C . GLY A 1 294 ? -36.844 12.469 36.281 1 93.94 294 GLY A C 1
ATOM 2160 O O . GLY A 1 294 ? -37.906 12.625 35.719 1 93.94 294 GLY A O 1
ATOM 2161 N N . ILE A 1 295 ? -36.188 13.438 36.969 1 95.06 295 ILE A N 1
ATOM 2162 C CA . ILE A 1 295 ? -36.5 14.852 36.812 1 95.06 295 ILE A CA 1
ATOM 2163 C C . ILE A 1 295 ? -35.312 15.57 36.156 1 95.06 295 ILE A C 1
ATOM 2165 O O . ILE A 1 295 ? -34.25 15.727 36.781 1 95.06 295 ILE A O 1
ATOM 2169 N N . ASN A 1 296 ? -35.5 16.031 34.906 1 95.25 296 ASN A N 1
ATOM 2170 C CA . ASN A 1 296 ? -34.469 16.75 34.188 1 95.25 296 ASN A CA 1
ATOM 2171 C C . ASN A 1 296 ? -33.156 15.992 34.156 1 95.25 296 ASN A C 1
ATOM 2173 O O . ASN A 1 296 ? -32.094 16.578 34.375 1 95.25 296 ASN A O 1
ATOM 2177 N N . ASP A 1 297 ? -33.188 14.656 33.938 1 93.88 297 ASP A N 1
ATOM 2178 C CA . ASP A 1 297 ? -32 13.836 34.062 1 93.88 297 ASP A CA 1
ATOM 2179 C C . ASP A 1 297 ? -31.469 13.422 32.688 1 93.88 297 ASP A C 1
ATOM 2181 O O . ASP A 1 297 ? -30.578 12.586 32.594 1 93.88 297 ASP A O 1
ATOM 2185 N N . PHE A 1 298 ? -32.031 13.992 31.594 1 91.44 298 PHE A N 1
ATOM 2186 C CA . PHE A 1 298 ? -31.531 13.742 30.25 1 91.44 298 PHE A CA 1
ATOM 2187 C C . PHE A 1 298 ? -31.438 15.047 29.453 1 91.44 298 PHE A C 1
ATOM 2189 O O . PHE A 1 298 ? -32.219 15.969 29.672 1 91.44 298 PHE A O 1
ATOM 2196 N N . ASP A 1 299 ? -30.422 15.023 28.453 1 82.75 299 ASP A N 1
ATOM 2197 C CA . ASP A 1 299 ? -30.156 16.203 27.641 1 82.75 299 ASP A CA 1
ATOM 2198 C C . ASP A 1 299 ? -30.094 17.469 28.516 1 82.75 299 ASP A C 1
ATOM 2200 O O . ASP A 1 299 ? -30.719 18.469 28.203 1 82.75 299 ASP A O 1
ATOM 2204 N N . TYR A 1 300 ? -29.469 17.266 29.672 1 76.5 300 TYR A N 1
ATOM 2205 C CA . TYR A 1 300 ? -29.516 18.344 30.656 1 76.5 300 TYR A CA 1
ATOM 2206 C C . TYR A 1 300 ? -28.344 19.312 30.453 1 76.5 300 TYR A C 1
ATOM 2208 O O . TYR A 1 300 ? -27.391 19 29.734 1 76.5 300 TYR A O 1
ATOM 2216 N N . SER A 1 301 ? -28.578 20.516 31.047 1 92.62 301 SER A N 1
ATOM 2217 C CA . SER A 1 301 ? -27.547 21.531 31.266 1 92.62 301 SER A CA 1
ATOM 2218 C C . SER A 1 301 ? -27.25 21.688 32.75 1 92.62 301 SER A C 1
ATOM 2220 O O . SER A 1 301 ? -27.719 20.906 33.594 1 92.62 301 SER A O 1
ATOM 2222 N N . ILE A 1 302 ? -26.469 22.641 33.125 1 96.19 302 ILE A N 1
ATOM 2223 C CA . ILE A 1 302 ? -26.031 22.812 34.5 1 96.19 302 ILE A CA 1
ATOM 2224 C C . ILE A 1 302 ? -26.891 23.875 35.188 1 96.19 302 ILE A C 1
ATOM 2226 O O . ILE A 1 302 ? -26.375 24.812 35.812 1 96.19 302 ILE A O 1
ATOM 2230 N N . TRP A 1 303 ? -28.172 23.672 35.094 1 97.31 303 TRP A N 1
ATOM 2231 C CA . TRP A 1 303 ? -29.141 24.578 35.719 1 97.31 303 TRP A CA 1
ATOM 2232 C C . TRP A 1 303 ? -29.891 23.859 36.812 1 97.31 303 TRP A C 1
ATOM 2234 O O . TRP A 1 303 ? -31.062 24.172 37.094 1 97.31 303 TRP A O 1
ATOM 2244 N N . GLY A 1 304 ? -29.266 22.875 37.406 1 96.75 304 GLY A N 1
ATOM 2245 C CA . GLY A 1 304 ? -29.844 22.125 38.5 1 96.75 304 GLY A CA 1
ATOM 2246 C C . GLY A 1 304 ? -29.625 22.75 39.844 1 96.75 304 GLY A C 1
ATOM 2247 O O . GLY A 1 304 ? -29.25 23.922 39.938 1 96.75 304 GLY A O 1
ATOM 2248 N N . PRO A 1 305 ? -29.922 21.922 40.875 1 96.25 305 PRO A N 1
ATOM 2249 C CA . PRO A 1 305 ? -29.812 22.453 42.219 1 96.25 305 PRO A CA 1
ATOM 2250 C C . PRO A 1 305 ? -28.375 22.688 42.656 1 96.25 305 PRO A C 1
ATOM 2252 O O . PRO A 1 305 ? -27.453 22.094 42.094 1 96.25 305 PRO A O 1
ATOM 2255 N N . LYS A 1 306 ? -28.219 23.609 43.625 1 96.81 306 LYS A N 1
ATOM 2256 C CA . LYS A 1 306 ? -26.922 23.812 44.281 1 96.81 306 LYS A CA 1
ATOM 2257 C C . LYS A 1 306 ? -26.484 22.562 45.031 1 96.81 306 LYS A C 1
ATOM 2259 O O . LYS A 1 306 ? -27.297 21.859 45.625 1 96.81 306 LYS A O 1
ATOM 2264 N N . PHE A 1 307 ? -25.188 22.281 45 1 97.31 307 PHE A N 1
ATOM 2265 C CA . PHE A 1 307 ? -24.625 21.172 45.781 1 97.31 307 PHE A CA 1
ATOM 2266 C C . PHE A 1 307 ? -24.625 21.5 47.281 1 97.31 307 PHE A C 1
ATOM 2268 O O . PHE A 1 307 ? -23.609 21.922 47.812 1 97.31 307 PHE A O 1
ATOM 2275 N N . ASP A 1 308 ? -25.703 21.188 47.906 1 95.62 308 ASP A N 1
ATOM 2276 C CA . ASP A 1 308 ? -25.859 21.547 49.312 1 95.62 308 ASP A CA 1
ATOM 2277 C C . ASP A 1 308 ? -26.016 20.312 50.188 1 95.62 308 ASP A C 1
ATOM 2279 O O . ASP A 1 308 ? -26.422 20.422 51.344 1 95.62 308 ASP A O 1
ATOM 2283 N N . GLY A 1 309 ? -25.844 19.188 49.656 1 96.5 309 GLY A N 1
ATOM 2284 C CA . GLY A 1 309 ? -25.859 17.969 50.438 1 96.5 309 GLY A CA 1
ATOM 2285 C C . GLY A 1 309 ? -27.25 17.344 50.562 1 96.5 309 GLY A C 1
ATOM 2286 O O . GLY A 1 309 ? -27.422 16.328 51.219 1 96.5 309 GLY A O 1
ATOM 2287 N N . ARG A 1 310 ? -28.25 17.922 49.875 1 96.25 310 ARG A N 1
ATOM 2288 C CA . ARG A 1 310 ? -29.594 17.344 49.938 1 96.25 310 ARG A CA 1
ATOM 2289 C C . ARG A 1 310 ? -29.578 15.922 49.375 1 96.25 310 ARG A C 1
ATOM 2291 O O . ARG A 1 310 ? -28.688 15.555 48.594 1 96.25 310 ARG A O 1
ATOM 2298 N N . LEU A 1 311 ? -30.531 15.172 49.844 1 97 311 LEU A N 1
ATOM 2299 C CA . LEU A 1 311 ? -30.609 13.797 49.344 1 97 311 LEU A CA 1
ATOM 2300 C C . LEU A 1 311 ? -31.438 13.719 48.062 1 97 311 LEU A C 1
ATOM 2302 O O . LEU A 1 311 ? -32.594 14.109 48.062 1 97 311 LEU A O 1
ATOM 2306 N N . ILE A 1 312 ? -30.812 13.297 47 1 95.62 312 ILE A N 1
ATOM 2307 C CA . ILE A 1 312 ? -31.5 13.094 45.719 1 95.62 312 ILE A CA 1
ATOM 2308 C C . ILE A 1 312 ? -31.031 11.773 45.094 1 95.62 312 ILE A C 1
ATOM 2310 O O . ILE A 1 312 ? -29.953 11.273 45.438 1 95.62 312 ILE A O 1
ATOM 2314 N N . LYS A 1 313 ? -31.906 11.203 44.25 1 96.44 313 LYS A N 1
ATOM 2315 C CA . LYS A 1 313 ? -31.516 10.016 43.5 1 96.44 313 LYS A CA 1
ATOM 2316 C C . LYS A 1 313 ? -30.5 10.367 42.406 1 96.44 313 LYS A C 1
ATOM 2318 O O . LYS A 1 313 ? -30.719 11.297 41.625 1 96.44 313 LYS A O 1
ATOM 2323 N N . GLN A 1 314 ? -29.406 9.68 42.375 1 95.69 314 GLN A N 1
ATOM 2324 C CA . GLN A 1 314 ? -28.344 9.898 41.406 1 95.69 314 GLN A CA 1
ATOM 2325 C C . GLN A 1 314 ? -27.984 8.602 40.688 1 95.69 314 GLN A C 1
ATOM 2327 O O . GLN A 1 314 ? -28.484 7.527 41.031 1 95.69 314 GLN A O 1
ATOM 2332 N N . SER A 1 315 ? -27.219 8.656 39.625 1 93.44 315 SER A N 1
ATOM 2333 C CA . SER A 1 315 ? -26.938 7.5 38.781 1 93.44 315 SER A CA 1
ATOM 2334 C C . SER A 1 315 ? -26.203 6.414 39.562 1 93.44 315 SER A C 1
ATOM 2336 O O . SER A 1 315 ? -26.375 5.223 39.312 1 93.44 315 SER A O 1
ATOM 2338 N N . ASP A 1 316 ? -25.359 6.836 40.531 1 92.56 316 ASP A N 1
ATOM 2339 C CA . ASP A 1 316 ? -24.578 5.875 41.312 1 92.56 316 ASP A CA 1
ATOM 2340 C C . ASP A 1 316 ? -25.203 5.594 42.656 1 92.56 316 ASP A C 1
ATOM 2342 O O . ASP A 1 316 ? -24.594 4.973 43.531 1 92.56 316 ASP A O 1
ATOM 2346 N N . SER A 1 317 ? -26.453 6.105 42.875 1 95.56 317 SER A N 1
ATOM 2347 C CA . SER A 1 317 ? -27.156 5.797 44.094 1 95.56 317 SER A CA 1
ATOM 2348 C C . SER A 1 317 ? -27.375 4.297 44.25 1 95.56 317 SER A C 1
ATOM 2350 O O . SER A 1 317 ? -27.656 3.604 43.281 1 95.56 317 SER A O 1
ATOM 2352 N N . PRO A 1 318 ? -27.234 3.797 45.438 1 94.75 318 PRO A N 1
ATOM 2353 C CA . PRO A 1 318 ? -27.516 2.373 45.625 1 94.75 318 PRO A CA 1
ATOM 2354 C C . PRO A 1 318 ? -28.969 2.018 45.344 1 94.75 318 PRO A C 1
ATOM 2356 O O . PRO A 1 318 ? -29.859 2.863 45.5 1 94.75 318 PRO A O 1
ATOM 2359 N N . ILE A 1 319 ? -29.141 0.894 44.875 1 92.94 319 ILE A N 1
ATOM 2360 C CA . ILE A 1 319 ? -30.484 0.383 44.625 1 92.94 319 ILE A CA 1
ATOM 2361 C C . ILE A 1 319 ? -30.969 -0.439 45.812 1 92.94 319 ILE A C 1
ATOM 2363 O O . ILE A 1 319 ? -30.266 -1.341 46.281 1 92.94 319 ILE A O 1
ATOM 2367 N N . ASP A 1 320 ? -32.094 -0.123 46.25 1 93.81 320 ASP A N 1
ATOM 2368 C CA . ASP A 1 320 ? -32.719 -0.939 47.312 1 93.81 320 ASP A CA 1
ATOM 2369 C C . ASP A 1 320 ? -33.062 -2.336 46.781 1 93.81 320 ASP A C 1
ATOM 2371 O O . ASP A 1 320 ? -33.844 -2.482 45.844 1 93.81 320 ASP A O 1
ATOM 2375 N N . PRO A 1 321 ? -32.5 -3.346 47.312 1 91.5 321 PRO A N 1
ATOM 2376 C CA . PRO A 1 321 ? -32.688 -4.695 46.781 1 91.5 321 PRO A CA 1
ATOM 2377 C C . PRO A 1 321 ? -34.125 -5.176 46.875 1 91.5 321 PRO A C 1
ATOM 2379 O O . PRO A 1 321 ? -34.531 -6.086 46.156 1 91.5 321 PRO A O 1
ATOM 2382 N N . VAL A 1 322 ? -34.938 -4.566 47.875 1 92.38 322 VAL A N 1
ATOM 2383 C CA . VAL A 1 322 ? -36.312 -5.004 48.094 1 92.38 322 VAL A CA 1
ATOM 2384 C C . VAL A 1 322 ? -37.25 -4.281 47.125 1 92.38 322 VAL A C 1
ATOM 2386 O O . VAL A 1 322 ? -38.062 -4.914 46.438 1 92.38 322 VAL A O 1
ATOM 2389 N N . THR A 1 323 ? -37.125 -2.988 46.938 1 91.62 323 THR A N 1
ATOM 2390 C CA . THR A 1 323 ? -38.031 -2.195 46.156 1 91.62 323 THR A CA 1
ATOM 2391 C C . THR A 1 323 ? -37.5 -2.002 44.719 1 91.62 323 THR A C 1
ATOM 2393 O O . THR A 1 323 ? -38.281 -1.655 43.812 1 91.62 323 THR A O 1
ATOM 2396 N N . GLY A 1 324 ? -36.25 -2.174 44.531 1 90.44 324 GLY A N 1
ATOM 2397 C CA . GLY A 1 324 ? -35.625 -1.926 43.25 1 90.44 324 GLY A CA 1
ATOM 2398 C C . GLY A 1 324 ? -35.438 -0.45 42.938 1 90.44 324 GLY A C 1
ATOM 2399 O O . GLY A 1 324 ? -35 -0.082 41.844 1 90.44 324 GLY A O 1
ATOM 2400 N N . GLU A 1 325 ? -35.719 0.396 43.906 1 91.12 325 GLU A N 1
ATOM 2401 C CA . GLU A 1 325 ? -35.625 1.84 43.719 1 91.12 325 GLU A CA 1
ATOM 2402 C C . GLU A 1 325 ? -34.281 2.379 44.188 1 91.12 325 GLU A C 1
ATOM 2404 O O . GLU A 1 325 ? -33.656 1.807 45.062 1 91.12 325 GLU A O 1
ATOM 2409 N N . ARG A 1 326 ? -33.844 3.531 43.688 1 94.5 326 ARG A N 1
ATOM 2410 C CA . ARG A 1 326 ? -32.625 4.188 44.094 1 94.5 326 ARG A CA 1
ATOM 2411 C C . ARG A 1 326 ? -32.781 4.895 45.438 1 94.5 326 ARG A C 1
ATOM 2413 O O . ARG A 1 326 ? -33.812 5.543 45.656 1 94.5 326 ARG A O 1
ATOM 2420 N N . ILE A 1 327 ? -31.797 4.688 46.281 1 96.38 327 ILE A N 1
ATOM 2421 C CA . ILE A 1 327 ? -31.781 5.383 47.562 1 96.38 327 ILE A CA 1
ATOM 2422 C C . ILE A 1 327 ? -31.062 6.727 47.406 1 96.38 327 ILE A C 1
ATOM 2424 O O . ILE A 1 327 ? -29.906 6.777 46.969 1 96.38 327 ILE A O 1
ATOM 2428 N N . PRO A 1 328 ? -31.828 7.805 47.625 1 96.81 328 PRO A N 1
ATOM 2429 C CA . PRO A 1 328 ? -31.188 9.117 47.5 1 96.81 328 PRO A CA 1
ATOM 2430 C C . PRO A 1 328 ? -29.875 9.227 48.281 1 96.81 328 PRO A C 1
ATOM 2432 O O . PRO A 1 328 ? -29.781 8.719 49.375 1 96.81 328 PRO A O 1
ATOM 2435 N N . THR A 1 329 ? -28.875 9.836 47.688 1 97.31 329 THR A N 1
ATOM 2436 C CA . THR A 1 329 ? -27.562 10.094 48.281 1 97.31 329 THR A CA 1
ATOM 2437 C C . THR A 1 329 ? -27.266 11.594 48.312 1 97.31 329 THR A C 1
ATOM 2439 O O . THR A 1 329 ? -27.938 12.375 47.625 1 97.31 329 THR A O 1
ATOM 2442 N N . PRO A 1 330 ? -26.297 12.031 49.125 1 97.38 330 PRO A N 1
ATOM 2443 C CA . PRO A 1 330 ? -26.016 13.469 49.219 1 97.38 330 PRO A CA 1
ATOM 2444 C C . PRO A 1 330 ? -25.594 14.086 47.875 1 97.38 330 PRO A C 1
ATOM 2446 O O . PRO A 1 330 ? -24.734 13.547 47.188 1 97.38 330 PRO A O 1
ATOM 2449 N N . TRP A 1 331 ? -26.281 15.188 47.562 1 97.31 331 TRP A N 1
ATOM 2450 C CA . TRP A 1 331 ? -26 15.969 46.375 1 97.31 331 TRP A CA 1
ATOM 2451 C C . TRP A 1 331 ? -24.812 16.891 46.594 1 97.31 331 TRP A C 1
ATOM 2453 O O . TRP A 1 331 ? -24.953 17.969 47.156 1 97.31 331 TRP A O 1
ATOM 2463 N N . ILE A 1 332 ? -23.578 16.469 46.125 1 97.12 332 ILE A N 1
ATOM 2464 C CA . ILE A 1 332 ? -22.328 17.188 46.375 1 97.12 332 ILE A CA 1
ATOM 2465 C C . ILE A 1 332 ? -21.5 17.234 45.094 1 97.12 332 ILE A C 1
ATOM 2467 O O . ILE A 1 332 ? -21.75 16.484 44.156 1 97.12 332 ILE A O 1
ATOM 2471 N N . SER A 1 333 ? -20.625 18.219 45.031 1 96.88 333 SER A N 1
ATOM 2472 C CA . SER A 1 333 ? -19.672 18.312 43.938 1 96.88 333 SER A CA 1
ATOM 2473 C C . SER A 1 333 ? -18.594 17.234 44.031 1 96.88 333 SER A C 1
ATOM 2475 O O . SER A 1 333 ? -17.688 17.344 44.875 1 96.88 333 SER A O 1
ATOM 2477 N N . ARG A 1 334 ? -18.641 16.281 43.188 1 95.25 334 ARG A N 1
ATOM 2478 C CA . ARG A 1 334 ? -17.766 15.117 43.312 1 95.25 334 ARG A CA 1
ATOM 2479 C C . ARG A 1 334 ? -16.578 15.234 42.375 1 95.25 334 ARG A C 1
ATOM 2481 O O . ARG A 1 334 ? -15.492 14.711 42.656 1 95.25 334 ARG A O 1
ATOM 2488 N N . GLY A 1 335 ? -16.781 15.828 41.281 1 94.25 335 GLY A N 1
ATOM 2489 C CA . GLY A 1 335 ? -15.758 15.938 40.25 1 94.25 335 GLY A CA 1
ATOM 2490 C C . GLY A 1 335 ? -15.562 17.359 39.75 1 94.25 335 GLY A C 1
ATOM 2491 O O . GLY A 1 335 ? -15.875 17.656 38.594 1 94.25 335 GLY A O 1
ATOM 2492 N N . PRO A 1 336 ? -15 18.172 40.562 1 92.69 336 PRO A N 1
ATOM 2493 C CA . PRO A 1 336 ? -14.82 19.562 40.156 1 92.69 336 PRO A CA 1
ATOM 2494 C C . PRO A 1 336 ? -13.891 19.719 38.938 1 92.69 336 PRO A C 1
ATOM 2496 O O . PRO A 1 336 ? -13.992 20.703 38.219 1 92.69 336 PRO A O 1
ATOM 2499 N N . ASP A 1 337 ? -13.023 18.797 38.75 1 92.31 337 ASP A N 1
ATOM 2500 C CA . ASP A 1 337 ? -12.109 18.844 37.594 1 92.31 337 ASP A CA 1
ATOM 2501 C C . ASP A 1 337 ? -12.133 17.516 36.844 1 92.31 337 ASP A C 1
ATOM 2503 O O . ASP A 1 337 ? -11.094 16.891 36.625 1 92.31 337 ASP A O 1
ATOM 2507 N N . ASN A 1 338 ? -13.281 17.266 36.312 1 94.12 338 ASN A N 1
ATOM 2508 C CA . ASN A 1 338 ? -13.445 16 35.594 1 94.12 338 ASN A CA 1
ATOM 2509 C C . ASN A 1 338 ? -12.539 15.938 34.375 1 94.12 338 ASN A C 1
ATOM 2511 O O . ASN A 1 338 ? -11.984 14.883 34.062 1 94.12 338 ASN A O 1
ATOM 2515 N N . LEU A 1 339 ? -12.367 17.047 33.625 1 91.31 339 LEU A N 1
ATOM 2516 C CA . LEU A 1 339 ? -11.508 17.031 32.438 1 91.31 339 LEU A CA 1
ATOM 2517 C C . LEU A 1 339 ? -10.055 16.734 32.812 1 91.31 339 LEU A C 1
ATOM 2519 O O . LEU A 1 339 ? -9.398 15.891 32.219 1 91.31 339 LEU A O 1
ATOM 2523 N N . GLY A 1 340 ? -9.547 17.469 33.781 1 90.19 340 GLY A N 1
ATOM 2524 C CA . GLY A 1 340 ? -8.18 17.25 34.25 1 90.19 340 GLY A CA 1
ATOM 2525 C C . GLY A 1 340 ? -7.945 15.836 34.75 1 90.19 340 GLY A C 1
ATOM 2526 O O . GLY A 1 340 ? -6.855 15.289 34.594 1 90.19 340 GLY A O 1
ATOM 2527 N N . ASN A 1 341 ? -9.008 15.281 35.375 1 93.56 341 ASN A N 1
ATOM 2528 C CA . ASN A 1 341 ? -8.898 13.922 35.906 1 93.56 341 ASN A CA 1
ATOM 2529 C C . ASN A 1 341 ? -8.906 12.891 34.781 1 93.56 341 ASN A C 1
ATOM 2531 O O . ASN A 1 341 ? -8.414 11.773 34.938 1 93.56 341 ASN A O 1
ATOM 2535 N N . PHE A 1 342 ? -9.492 13.258 33.75 1 93.5 342 PHE A N 1
ATOM 2536 C CA . PHE A 1 342 ? -9.633 12.344 32.625 1 93.5 342 PHE A CA 1
ATOM 2537 C C . PHE A 1 342 ? -8.375 12.336 31.766 1 93.5 342 PHE A C 1
ATOM 2539 O O . PHE A 1 342 ? -7.93 11.273 31.328 1 93.5 342 PHE A O 1
ATOM 2546 N N . VAL A 1 343 ? -7.805 13.492 31.516 1 90.44 343 VAL A N 1
ATOM 2547 C CA . VAL A 1 343 ? -6.68 13.617 30.594 1 90.44 343 VAL A CA 1
ATOM 2548 C C . VAL A 1 343 ? -5.41 13.086 31.25 1 90.44 343 VAL A C 1
ATOM 2550 O O . VAL A 1 343 ? -5.285 13.102 32.469 1 90.44 343 VAL A O 1
ATOM 2553 N N . GLU A 1 344 ? -4.551 12.547 30.406 1 91.62 344 GLU A N 1
ATOM 2554 C CA . GLU A 1 344 ? -3.256 12.039 30.859 1 91.62 344 GLU A CA 1
ATOM 2555 C C . GLU A 1 344 ? -2.107 12.852 30.266 1 91.62 344 GLU A C 1
ATOM 2557 O O . GLU A 1 344 ? -2.322 13.695 29.391 1 91.62 344 GLU A O 1
ATOM 2562 N N . THR A 1 345 ? -0.952 12.586 30.859 1 92.56 345 THR A N 1
ATOM 2563 C CA . THR A 1 345 ? 0.225 13.227 30.281 1 92.56 345 THR A CA 1
ATOM 2564 C C . THR A 1 345 ? 0.591 12.586 28.938 1 92.56 345 THR A C 1
ATOM 2566 O O . THR A 1 345 ? 0.812 11.375 28.859 1 92.56 345 THR A O 1
ATOM 2569 N N . GLY A 1 346 ? 0.573 13.406 27.969 1 91.75 346 GLY A N 1
ATOM 2570 C CA . GLY A 1 346 ? 1.01 12.922 26.672 1 91.75 346 GLY A CA 1
ATOM 2571 C C . GLY A 1 346 ? 2.514 12.75 26.578 1 91.75 346 GLY A C 1
ATOM 2572 O O . GLY A 1 346 ? 3.26 13.297 27.391 1 91.75 346 GLY A O 1
ATOM 2573 N N . LEU A 1 347 ? 2.963 11.984 25.594 1 93.5 347 LEU A N 1
ATOM 2574 C CA . LEU A 1 347 ? 4.371 11.688 25.375 1 93.5 347 LEU A CA 1
ATOM 2575 C C . LEU A 1 347 ? 4.699 11.633 23.891 1 93.5 347 LEU A C 1
ATOM 2577 O O . LEU A 1 347 ? 3.93 11.078 23.109 1 93.5 347 LEU A O 1
ATOM 2581 N N . VAL A 1 348 ? 5.75 12.312 23.5 1 92.19 348 VAL A N 1
ATOM 2582 C CA . VAL A 1 348 ? 6.289 12.188 22.141 1 92.19 348 VAL A CA 1
ATOM 2583 C C . VAL A 1 348 ? 7.777 11.867 22.203 1 92.19 348 VAL A C 1
ATOM 2585 O O . VAL A 1 348 ? 8.547 12.594 22.844 1 92.19 348 VAL A O 1
ATOM 2588 N N . THR A 1 349 ? 8.18 10.828 21.656 1 94.81 349 THR A N 1
ATOM 2589 C CA . THR A 1 349 ? 9.586 10.461 21.547 1 94.81 349 THR A CA 1
ATOM 2590 C C . THR A 1 349 ? 9.992 10.258 20.094 1 94.81 349 THR A C 1
ATOM 2592 O O . THR A 1 349 ? 9.203 9.742 19.297 1 94.81 349 THR A O 1
ATOM 2595 N N . SER A 1 350 ? 11.086 10.727 19.75 1 94.25 350 SER A N 1
ATOM 2596 C CA . SER A 1 350 ? 11.68 10.531 18.422 1 94.25 350 SER A CA 1
ATOM 2597 C C . SER A 1 350 ? 13.133 10.094 18.531 1 94.25 350 SER A C 1
ATOM 2599 O O . SER A 1 350 ? 13.938 10.766 19.172 1 94.25 350 SER A O 1
ATOM 2601 N N . ASN A 1 351 ? 13.492 9.031 18.016 1 95.62 351 ASN A N 1
ATOM 2602 C CA . ASN A 1 351 ? 14.852 8.516 17.953 1 95.62 351 ASN A CA 1
ATOM 2603 C C . ASN A 1 351 ? 15.32 8.328 16.516 1 95.62 351 ASN A C 1
ATOM 2605 O O . ASN A 1 351 ? 14.617 7.711 15.703 1 95.62 351 ASN A O 1
ATOM 2609 N N . ASN A 1 352 ? 16.453 8.914 16.25 1 95.69 352 ASN A N 1
ATOM 2610 C CA . ASN A 1 352 ? 16.984 8.852 14.898 1 95.69 352 ASN A CA 1
ATOM 2611 C C . ASN A 1 352 ? 18.438 8.383 14.883 1 95.69 352 ASN A C 1
ATOM 2613 O O . ASN A 1 352 ? 19.219 8.773 15.75 1 95.69 352 ASN A O 1
ATOM 2617 N N . VAL A 1 353 ? 18.781 7.559 13.984 1 92.44 353 VAL A N 1
ATOM 2618 C CA . VAL A 1 353 ? 20.156 7.18 13.664 1 92.44 353 VAL A CA 1
ATOM 2619 C C . VAL A 1 353 ? 20.422 7.434 12.18 1 92.44 353 VAL A C 1
ATOM 2621 O O . VAL A 1 353 ? 19.672 6.969 11.32 1 92.44 353 VAL A O 1
ATOM 2624 N N . THR A 1 354 ? 21.422 8.164 11.914 1 92.44 354 THR A N 1
ATOM 2625 C CA . THR A 1 354 ? 21.797 8.492 10.547 1 92.44 354 THR A CA 1
ATOM 2626 C C . THR A 1 354 ? 23.266 8.18 10.297 1 92.44 354 THR A C 1
ATOM 2628 O O . THR A 1 354 ? 24.141 8.57 11.078 1 92.44 354 THR A O 1
ATOM 2631 N N . VAL A 1 355 ? 23.516 7.578 9.266 1 87.19 355 VAL A N 1
ATOM 2632 C CA . VAL A 1 355 ? 24.859 7.324 8.781 1 87.19 355 VAL A CA 1
ATOM 2633 C C . VAL A 1 355 ? 25.094 8.047 7.457 1 87.19 355 VAL A C 1
ATOM 2635 O O . VAL A 1 355 ? 24.328 7.844 6.5 1 87.19 355 VAL A O 1
ATOM 2638 N N . GLN A 1 356 ? 26.016 8.836 7.453 1 88.12 356 GLN A N 1
ATOM 2639 C CA . GLN A 1 356 ? 26.422 9.547 6.246 1 88.12 356 GLN A CA 1
ATOM 2640 C C . GLN A 1 356 ? 27.844 9.211 5.852 1 88.12 356 GLN A C 1
ATOM 2642 O O . GLN A 1 356 ? 28.719 9.102 6.711 1 88.12 356 GLN A O 1
ATOM 2647 N N . SER A 1 357 ? 28.016 9.047 4.547 1 83.88 357 SER A N 1
ATOM 2648 C CA . SER A 1 357 ? 29.359 8.766 4.051 1 83.88 357 SER A CA 1
ATOM 2649 C C . SER A 1 357 ? 29.594 9.422 2.693 1 83.88 357 SER A C 1
ATOM 2651 O O . SER A 1 357 ? 28.672 9.516 1.877 1 83.88 357 SER A O 1
ATOM 2653 N N . GLY A 1 358 ? 30.828 9.898 2.508 1 81.62 358 GLY A N 1
ATOM 2654 C CA . GLY A 1 358 ? 31.203 10.516 1.246 1 81.62 358 GLY A CA 1
ATOM 2655 C C . GLY A 1 358 ? 32.625 10.172 0.804 1 81.62 358 GLY A C 1
ATOM 2656 O O . GLY A 1 358 ? 33.5 9.93 1.637 1 81.62 358 GLY A O 1
ATOM 2657 N N . SER A 1 359 ? 32.781 10.023 -0.517 1 79.5 359 SER A N 1
ATOM 2658 C CA . SER A 1 359 ? 34.094 9.844 -1.174 1 79.5 359 SER A CA 1
ATOM 2659 C C . SER A 1 359 ? 34.094 10.445 -2.576 1 79.5 359 SER A C 1
ATOM 2661 O O . SER A 1 359 ? 33.094 11.062 -2.986 1 79.5 359 SER A O 1
ATOM 2663 N N . GLU A 1 360 ? 35.188 10.312 -3.297 1 76.06 360 GLU A N 1
ATOM 2664 C CA . GLU A 1 360 ? 35.281 10.812 -4.668 1 76.06 360 GLU A CA 1
ATOM 2665 C C . GLU A 1 360 ? 34.375 10.031 -5.598 1 76.06 360 GLU A C 1
ATOM 2667 O O . GLU A 1 360 ? 33.906 10.562 -6.621 1 76.06 360 GLU A O 1
ATOM 2672 N N . LYS A 1 361 ? 34.094 8.938 -5.254 1 76.88 361 LYS A N 1
ATOM 2673 C CA . LYS A 1 361 ? 33.312 8.07 -6.129 1 76.88 361 LYS A CA 1
ATOM 2674 C C . LYS A 1 361 ? 31.812 8.258 -5.883 1 76.88 361 LYS A C 1
ATOM 2676 O O . LYS A 1 361 ? 30.984 7.836 -6.695 1 76.88 361 LYS A O 1
ATOM 2681 N N . GLY A 1 362 ? 31.562 8.906 -4.734 1 81.94 362 GLY A N 1
ATOM 2682 C CA . GLY A 1 362 ? 30.141 9.102 -4.449 1 81.94 362 GLY A CA 1
ATOM 2683 C C . GLY A 1 362 ? 29.859 9.312 -2.975 1 81.94 362 GLY A C 1
ATOM 2684 O O . GLY A 1 362 ? 30.781 9.5 -2.178 1 81.94 362 GLY A O 1
ATOM 2685 N N . ASN A 1 363 ? 28.578 9.438 -2.676 1 83.94 363 ASN A N 1
ATOM 2686 C CA . ASN A 1 363 ? 28.141 9.609 -1.294 1 83.94 363 ASN A CA 1
ATOM 2687 C C . ASN A 1 363 ? 26.828 8.891 -1.023 1 83.94 363 ASN A C 1
ATOM 2689 O O . ASN A 1 363 ? 26.078 8.586 -1.953 1 83.94 363 ASN A O 1
ATOM 2693 N N . TYR A 1 364 ? 26.594 8.562 0.227 1 83.19 364 TYR A N 1
ATOM 2694 C CA . TYR A 1 364 ? 25.312 7.969 0.57 1 83.19 364 TYR A CA 1
ATOM 2695 C C . TYR A 1 364 ? 24.891 8.344 1.987 1 83.19 364 TYR A C 1
ATOM 2697 O O . TYR A 1 364 ? 25.719 8.789 2.785 1 83.19 364 TYR A O 1
ATOM 2705 N N . VAL A 1 365 ? 23.625 8.219 2.314 1 88.31 365 VAL A N 1
ATOM 2706 C CA . VAL A 1 365 ? 23.047 8.422 3.639 1 88.31 365 VAL A CA 1
ATOM 2707 C C . VAL A 1 365 ? 22.016 7.332 3.92 1 88.31 365 VAL A C 1
ATOM 2709 O O . VAL A 1 365 ? 21.266 6.945 3.031 1 88.31 365 VAL A O 1
ATOM 2712 N N . ILE A 1 366 ? 22.094 6.723 5.059 1 87.19 366 ILE A N 1
ATOM 2713 C CA . ILE A 1 366 ? 21.078 5.836 5.609 1 87.19 366 ILE A CA 1
ATOM 2714 C C . ILE A 1 366 ? 20.547 6.41 6.922 1 87.19 366 ILE A C 1
ATOM 2716 O O . ILE A 1 366 ? 21.328 6.746 7.82 1 87.19 366 ILE A O 1
ATOM 2720 N N . SER A 1 367 ? 19.25 6.504 6.961 1 92.56 367 SER A N 1
ATOM 2721 C CA . SER A 1 367 ? 18.656 7.098 8.156 1 92.56 367 SER A CA 1
ATOM 2722 C C . SER A 1 367 ? 17.391 6.352 8.586 1 92.56 367 SER A C 1
ATOM 2724 O O . SER A 1 367 ? 16.594 5.938 7.742 1 92.56 367 SER A O 1
ATOM 2726 N N . ASN A 1 368 ? 17.281 6.102 9.836 1 91.81 368 ASN A N 1
ATOM 2727 C CA . ASN A 1 368 ? 16.062 5.559 10.414 1 91.81 368 ASN A CA 1
ATOM 2728 C C . ASN A 1 368 ? 15.57 6.406 11.578 1 91.81 368 ASN A C 1
ATOM 2730 O O . ASN A 1 368 ? 16.328 6.707 12.5 1 91.81 368 ASN A O 1
ATOM 2734 N N . SER A 1 369 ? 14.344 6.797 11.477 1 95 369 SER A N 1
ATOM 2735 C CA . SER A 1 369 ? 13.703 7.555 12.539 1 95 369 SER A CA 1
ATOM 2736 C C . SER A 1 369 ? 12.469 6.824 13.07 1 95 369 SER A C 1
ATOM 2738 O O . SER A 1 369 ? 11.586 6.449 12.297 1 95 369 SER A O 1
ATOM 2740 N N . TYR A 1 370 ? 12.422 6.605 14.336 1 94.62 370 TYR A N 1
ATOM 2741 C CA . TYR A 1 370 ? 11.25 6.039 14.992 1 94.62 370 TYR A CA 1
ATOM 2742 C C . TYR A 1 370 ? 10.617 7.051 15.938 1 94.62 370 TYR A C 1
ATOM 2744 O O . TYR A 1 370 ? 11.266 7.52 16.875 1 94.62 370 TYR A O 1
ATOM 2752 N N . LYS A 1 371 ? 9.359 7.32 15.68 1 94.69 371 LYS A N 1
ATOM 2753 C CA . LYS A 1 371 ? 8.594 8.25 16.5 1 94.69 371 LYS A CA 1
ATOM 2754 C C . LYS A 1 371 ? 7.418 7.555 17.172 1 94.69 371 LYS A C 1
ATOM 2756 O O . LYS A 1 371 ? 6.656 6.836 16.531 1 94.69 371 LYS A O 1
ATOM 2761 N N . HIS A 1 372 ? 7.312 7.75 18.438 1 94.69 372 HIS A N 1
ATOM 2762 C CA . HIS A 1 372 ? 6.199 7.258 19.25 1 94.69 372 HIS A CA 1
ATOM 2763 C C . HIS A 1 372 ? 5.492 8.398 19.969 1 94.69 372 HIS A C 1
ATOM 2765 O O . HIS A 1 372 ? 6.141 9.25 20.578 1 94.69 372 HIS A O 1
ATOM 2771 N N . ALA A 1 373 ? 4.176 8.43 19.844 1 92 373 ALA A N 1
ATOM 2772 C CA . ALA A 1 373 ? 3.398 9.461 20.531 1 92 373 ALA A CA 1
ATOM 2773 C C . ALA A 1 373 ? 2.201 8.859 21.25 1 92 373 ALA A C 1
ATOM 2775 O O . ALA A 1 373 ? 1.497 8.008 20.703 1 92 373 ALA A O 1
ATOM 2776 N N . LYS A 1 374 ? 2.117 9.195 22.484 1 92.94 374 LYS A N 1
ATOM 2777 C CA . LYS A 1 374 ? 0.925 8.93 23.281 1 92.94 374 LYS A CA 1
ATOM 2778 C C . LYS A 1 374 ? 0.139 10.219 23.531 1 92.94 374 LYS A C 1
ATOM 2780 O O . LYS A 1 374 ? 0.695 11.203 24.016 1 92.94 374 LYS A O 1
ATOM 2785 N N . GLY A 1 375 ? -1.133 10.195 23.156 1 89 375 GLY A N 1
ATOM 2786 C CA . GLY A 1 375 ? -1.943 11.383 23.344 1 89 375 GLY A CA 1
ATOM 2787 C C . GLY A 1 375 ? -2.346 11.609 24.797 1 89 375 GLY A C 1
ATOM 2788 O O . GLY A 1 375 ? -2.125 10.75 25.641 1 89 375 GLY A O 1
ATOM 2789 N N . SER A 1 376 ? -2.869 12.766 25.031 1 88.25 376 SER A N 1
ATOM 2790 C CA . SER A 1 376 ? -3.338 13.102 26.375 1 88.25 376 SER A CA 1
ATOM 2791 C C . SER A 1 376 ? -4.688 12.453 26.672 1 88.25 376 SER A C 1
ATOM 2793 O O . SER A 1 376 ? -5.055 12.273 27.828 1 88.25 376 SER A O 1
ATOM 2795 N N . ILE A 1 377 ? -5.402 12.227 25.672 1 89.19 377 ILE A N 1
ATOM 2796 C CA . ILE A 1 377 ? -6.621 11.445 25.844 1 89.19 377 ILE A CA 1
ATOM 2797 C C . ILE A 1 377 ? -6.273 9.961 25.922 1 89.19 377 ILE A C 1
ATOM 2799 O O . ILE A 1 377 ? -5.551 9.445 25.062 1 89.19 377 ILE A O 1
ATOM 2803 N N . PRO A 1 378 ? -6.848 9.312 26.844 1 91.94 378 PRO A N 1
ATOM 2804 C CA . PRO A 1 378 ? -6.492 7.906 27.016 1 91.94 378 PRO A CA 1
ATOM 2805 C C . PRO A 1 378 ? -6.758 7.074 25.766 1 91.94 378 PRO A C 1
ATOM 2807 O O . PRO A 1 378 ? -7.77 7.277 25.094 1 91.94 378 PRO A O 1
ATOM 2810 N N . GLY A 1 379 ? -5.863 6.137 25.516 1 90.69 379 GLY A N 1
ATOM 2811 C CA . GLY A 1 379 ? -6.055 5.164 24.453 1 90.69 379 GLY A CA 1
ATOM 2812 C C . GLY A 1 379 ? -5.441 5.598 23.141 1 90.69 379 GLY A C 1
ATOM 2813 O O . GLY A 1 379 ? -5.355 4.801 22.203 1 90.69 379 GLY A O 1
ATOM 2814 N N . GLN A 1 380 ? -4.973 6.781 23.016 1 91.44 380 GLN A N 1
ATOM 2815 C CA . GLN A 1 380 ? -4.426 7.281 21.766 1 91.44 380 GLN A CA 1
ATOM 2816 C C . GLN A 1 380 ? -2.928 7.004 21.656 1 91.44 380 GLN A C 1
ATOM 2818 O O . GLN A 1 380 ? -2.164 7.363 22.562 1 91.44 380 GLN A O 1
ATOM 2823 N N . LYS A 1 381 ? -2.566 6.422 20.609 1 92.25 381 LYS A N 1
ATOM 2824 C CA . LYS A 1 381 ? -1.159 6.137 20.359 1 92.25 381 LYS A CA 1
ATOM 2825 C C . LYS A 1 381 ? -0.846 6.238 18.859 1 92.25 381 LYS A C 1
ATOM 2827 O O . LYS A 1 381 ? -1.719 6.008 18.031 1 92.25 381 LYS A O 1
ATOM 2832 N N . LEU A 1 382 ? 0.36 6.645 18.547 1 92.81 382 LEU A N 1
ATOM 2833 C CA . LEU A 1 382 ? 0.835 6.75 17.172 1 92.81 382 LEU A CA 1
ATOM 2834 C C . LEU A 1 382 ? 2.273 6.258 17.047 1 92.81 382 LEU A C 1
ATOM 2836 O O . LEU A 1 382 ? 3.125 6.609 17.875 1 92.81 382 LEU A O 1
ATOM 2840 N N . ASP A 1 383 ? 2.541 5.43 16.141 1 94.06 383 ASP A N 1
ATOM 2841 C CA . ASP A 1 383 ? 3.881 4.965 15.797 1 94.06 383 ASP A CA 1
ATOM 2842 C C . ASP A 1 383 ? 4.211 5.27 14.336 1 94.06 383 ASP A C 1
ATOM 2844 O O . ASP A 1 383 ? 3.439 4.926 13.438 1 94.06 383 ASP A O 1
ATOM 2848 N N . ILE A 1 384 ? 5.309 5.914 14.117 1 94.75 384 ILE A N 1
ATOM 2849 C CA . ILE A 1 384 ? 5.785 6.203 12.766 1 94.75 384 ILE A CA 1
ATOM 2850 C C . ILE A 1 384 ? 7.23 5.734 12.617 1 94.75 384 ILE A C 1
ATOM 2852 O O . ILE A 1 384 ? 8.086 6.07 13.438 1 94.75 384 ILE A O 1
ATOM 2856 N N . ASN A 1 385 ? 7.512 5 11.719 1 92.44 385 ASN A N 1
ATOM 2857 C CA . ASN A 1 385 ? 8.875 4.613 11.352 1 92.44 385 ASN A CA 1
ATOM 2858 C C . ASN A 1 385 ? 9.219 5.07 9.938 1 92.44 385 ASN A C 1
ATOM 2860 O O . ASN A 1 385 ? 8.484 4.797 8.992 1 92.44 385 ASN A O 1
ATOM 2864 N N . THR A 1 386 ? 10.297 5.781 9.781 1 92.31 386 THR A N 1
ATOM 2865 C CA . THR A 1 386 ? 10.766 6.258 8.484 1 92.31 386 THR A CA 1
ATOM 2866 C C . THR A 1 386 ? 12.164 5.727 8.18 1 92.31 386 THR A C 1
ATOM 2868 O O . THR A 1 386 ? 13.109 6.008 8.914 1 92.31 386 THR A O 1
ATOM 2871 N N . LEU A 1 387 ? 12.32 5.012 7.199 1 89.44 387 LEU A N 1
ATOM 2872 C CA . LEU A 1 387 ? 13.602 4.547 6.68 1 89.44 387 LEU A CA 1
ATOM 2873 C C . LEU A 1 387 ? 13.938 5.242 5.363 1 89.44 387 LEU A C 1
ATOM 2875 O O . LEU A 1 387 ? 13.125 5.25 4.434 1 89.44 387 LEU A O 1
ATOM 2879 N N . ARG A 1 388 ? 15.055 5.812 5.348 1 89.75 388 ARG A N 1
ATOM 2880 C CA . ARG A 1 388 ? 15.477 6.547 4.16 1 89.75 388 ARG A CA 1
ATOM 2881 C C . ARG A 1 388 ? 16.859 6.102 3.697 1 89.75 388 ARG A C 1
ATOM 2883 O O . ARG A 1 388 ? 17.781 5.969 4.508 1 89.75 388 ARG A O 1
ATOM 2890 N N . LEU A 1 389 ? 17.047 5.902 2.457 1 84.69 389 LEU A N 1
ATOM 2891 C CA . LEU A 1 389 ? 18.297 5.637 1.751 1 84.69 389 LEU A CA 1
ATOM 2892 C C . LEU A 1 389 ? 18.453 6.574 0.559 1 84.69 389 LEU A C 1
ATOM 2894 O O . LEU A 1 389 ? 17.547 6.703 -0.263 1 84.69 389 LEU A O 1
ATOM 2898 N N . SER A 1 390 ? 19.516 7.301 0.526 1 86.31 390 SER A N 1
ATOM 2899 C CA . SER A 1 390 ? 19.797 8.188 -0.596 1 86.31 390 SER A CA 1
ATOM 2900 C C . SER A 1 390 ? 21.297 8.203 -0.917 1 86.31 390 SER A C 1
ATOM 2902 O O . SER A 1 390 ? 22.125 7.996 -0.032 1 86.31 390 SER A O 1
ATOM 2904 N N . GLY A 1 391 ? 21.688 8.383 -2.238 1 83.31 391 GLY A N 1
ATOM 2905 C CA . GLY A 1 391 ? 23.094 8.422 -2.602 1 83.31 391 GLY A CA 1
ATOM 2906 C C . GLY A 1 391 ? 23.328 8.93 -4.012 1 83.31 391 GLY A C 1
ATOM 2907 O O . GLY A 1 391 ? 22.391 9.062 -4.797 1 83.31 391 GLY A O 1
ATOM 2908 N N . THR A 1 392 ? 24.484 9.336 -4.207 1 87.19 392 THR A N 1
ATOM 2909 C CA . THR A 1 392 ? 25.016 9.711 -5.52 1 87.19 392 THR A CA 1
ATOM 2910 C C . THR A 1 392 ? 26.203 8.836 -5.895 1 87.19 392 THR A C 1
ATOM 2912 O O . THR A 1 392 ? 27.062 8.555 -5.062 1 87.19 392 THR A O 1
ATOM 2915 N N . LEU A 1 393 ? 26.203 8.367 -7.082 1 81.06 393 LEU A N 1
ATOM 2916 C CA . LEU A 1 393 ? 27.312 7.59 -7.617 1 81.06 393 LEU A CA 1
ATOM 2917 C C . LEU A 1 393 ? 27.891 8.258 -8.859 1 81.06 393 LEU A C 1
ATOM 2919 O O . LEU A 1 393 ? 27.172 8.516 -9.828 1 81.06 393 LEU A O 1
ATOM 2923 N N . ASN A 1 394 ? 29.172 8.445 -8.734 1 85.06 394 ASN A N 1
ATOM 2924 C CA . ASN A 1 394 ? 29.875 8.922 -9.922 1 85.06 394 ASN A CA 1
ATOM 2925 C C . ASN A 1 394 ? 30.375 7.766 -10.781 1 85.06 394 ASN A C 1
ATOM 2927 O O . ASN A 1 394 ? 31.469 7.234 -10.547 1 85.06 394 ASN A O 1
ATOM 2931 N N . VAL A 1 395 ? 29.672 7.512 -11.766 1 77.56 395 VAL A N 1
ATOM 2932 C CA . VAL A 1 395 ? 29.984 6.375 -12.617 1 77.56 395 VAL A CA 1
ATOM 2933 C C . VAL A 1 395 ? 31.219 6.695 -13.477 1 77.56 395 VAL A C 1
ATOM 2935 O O . VAL A 1 395 ? 32.062 5.836 -13.688 1 77.56 395 VAL A O 1
ATOM 2938 N N . SER A 1 396 ? 31.281 7.895 -14.023 1 81.19 396 SER A N 1
ATOM 2939 C CA . SER A 1 396 ? 32.375 8.469 -14.773 1 81.19 396 SER A CA 1
ATOM 2940 C C . SER A 1 396 ? 32.438 9.984 -14.633 1 81.19 396 SER A C 1
ATOM 2942 O O . SER A 1 396 ? 31.594 10.57 -13.953 1 81.19 396 SER A O 1
ATOM 2944 N N . ASP A 1 397 ? 33.375 10.547 -15.172 1 83.44 397 ASP A N 1
ATOM 2945 C CA . ASP A 1 397 ? 33.438 12 -15.148 1 83.44 397 ASP A CA 1
ATOM 2946 C C . ASP A 1 397 ? 32.25 12.617 -15.875 1 83.44 397 ASP A C 1
ATOM 2948 O O . ASP A 1 397 ? 31.859 13.758 -15.609 1 83.44 397 ASP A O 1
ATOM 2952 N N . ALA A 1 398 ? 31.625 11.828 -16.734 1 88 398 ALA A N 1
ATOM 2953 C CA . ALA A 1 398 ? 30.547 12.352 -17.578 1 88 398 ALA A CA 1
ATOM 2954 C C . ALA A 1 398 ? 29.172 11.953 -17.031 1 88 398 ALA A C 1
ATOM 2956 O O . ALA A 1 398 ? 28.172 12.602 -17.328 1 88 398 ALA A O 1
ATOM 2957 N N . ILE A 1 399 ? 29.125 10.898 -16.25 1 88.88 399 ILE A N 1
ATOM 2958 C CA . ILE A 1 399 ? 27.828 10.375 -15.852 1 88.88 399 ILE A CA 1
ATOM 2959 C C . ILE A 1 399 ? 27.797 10.172 -14.344 1 88.88 399 ILE A C 1
ATOM 2961 O O . ILE A 1 399 ? 28.703 9.547 -13.773 1 88.88 399 ILE A O 1
ATOM 2965 N N . SER A 1 400 ? 26.812 10.695 -13.711 1 89.31 400 SER A N 1
ATOM 2966 C CA . SER A 1 400 ? 26.531 10.383 -12.312 1 89.31 400 SER A CA 1
ATOM 2967 C C . SER A 1 400 ? 25.078 10.016 -12.109 1 89.31 400 SER A C 1
ATOM 2969 O O . SER A 1 400 ? 24.203 10.453 -12.867 1 89.31 400 SER A O 1
ATOM 2971 N N . VAL A 1 401 ? 24.812 9.219 -11.133 1 86 401 VAL A N 1
ATOM 2972 C CA . VAL A 1 401 ? 23.453 8.742 -10.844 1 86 401 VAL A CA 1
ATOM 2973 C C . VAL A 1 401 ? 23.094 9.094 -9.398 1 86 401 VAL A C 1
ATOM 2975 O O . VAL A 1 401 ? 23.844 8.805 -8.469 1 86 401 VAL A O 1
ATOM 2978 N N . ASP A 1 402 ? 21.953 9.766 -9.25 1 87.69 402 ASP A N 1
ATOM 2979 C CA . ASP A 1 402 ? 21.359 10.039 -7.945 1 87.69 402 ASP A CA 1
ATOM 2980 C C . ASP A 1 402 ? 20.109 9.188 -7.727 1 87.69 402 ASP A C 1
ATOM 2982 O O . ASP A 1 402 ? 19.25 9.086 -8.609 1 87.69 402 ASP A O 1
ATOM 2986 N N . ALA A 1 403 ? 20.047 8.586 -6.594 1 84.25 403 ALA A N 1
ATOM 2987 C CA . ALA A 1 403 ? 18.859 7.812 -6.27 1 84.25 403 ALA A CA 1
ATOM 2988 C C . ALA A 1 403 ? 18.453 8 -4.809 1 84.25 403 ALA A C 1
ATOM 2990 O O . ALA A 1 403 ? 19.312 8.211 -3.949 1 84.25 403 ALA A O 1
ATOM 2991 N N . SER A 1 404 ? 17.141 8.016 -4.512 1 86.25 404 SER A N 1
ATOM 2992 C CA . SER A 1 404 ? 16.609 8.109 -3.158 1 86.25 404 SER A CA 1
ATOM 2993 C C . SER A 1 404 ? 15.383 7.219 -2.984 1 86.25 404 SER A C 1
ATOM 2995 O O . SER A 1 404 ? 14.555 7.113 -3.889 1 86.25 404 SER A O 1
ATOM 2997 N N . LEU A 1 405 ? 15.344 6.465 -1.938 1 84.75 405 LEU A N 1
ATOM 2998 C CA . LEU A 1 405 ? 14.195 5.641 -1.56 1 84.75 405 LEU A CA 1
ATOM 2999 C C . LEU A 1 405 ? 13.844 5.84 -0.088 1 84.75 405 LEU A C 1
ATOM 3001 O O . LEU A 1 405 ? 14.703 5.668 0.785 1 84.75 405 LEU A O 1
ATOM 3005 N N . GLN A 1 406 ? 12.625 6.215 0.159 1 89.75 406 GLN A N 1
ATOM 3006 C CA . GLN A 1 406 ? 12.117 6.383 1.516 1 89.75 406 GLN A CA 1
ATOM 3007 C C . GLN A 1 406 ? 10.836 5.586 1.724 1 89.75 406 GLN A C 1
ATOM 3009 O O . GLN A 1 406 ? 9.93 5.629 0.887 1 89.75 406 GLN A O 1
ATOM 3014 N N . TYR A 1 407 ? 10.766 4.805 2.777 1 88 407 TYR A N 1
ATOM 3015 C CA . TYR A 1 407 ? 9.555 4.117 3.225 1 88 407 TYR A CA 1
ATOM 3016 C C . TYR A 1 407 ? 9.109 4.629 4.59 1 88 407 TYR A C 1
ATOM 3018 O O . TYR A 1 407 ? 9.906 4.676 5.531 1 88 407 TYR A O 1
ATOM 3026 N N . ASN A 1 408 ? 7.879 5.027 4.676 1 92.56 408 ASN A N 1
ATOM 3027 C CA . ASN A 1 408 ? 7.273 5.516 5.91 1 92.56 408 ASN A CA 1
ATOM 3028 C C . ASN A 1 408 ? 6.051 4.688 6.297 1 92.56 408 ASN A C 1
ATOM 3030 O O . ASN A 1 408 ? 5.145 4.492 5.488 1 92.56 408 ASN A O 1
ATOM 3034 N N . TYR A 1 409 ? 6.094 4.117 7.477 1 91.75 409 TYR A N 1
ATOM 3035 C CA . TYR A 1 409 ? 4.988 3.355 8.039 1 91.75 409 TYR A CA 1
ATOM 3036 C C . TYR A 1 409 ? 4.348 4.102 9.203 1 91.75 409 TYR A C 1
ATOM 3038 O O . TYR A 1 409 ? 5.031 4.469 10.164 1 91.75 409 TYR A O 1
ATOM 3046 N N . GLN A 1 410 ? 3.023 4.293 9.102 1 94.56 410 GLN A N 1
ATOM 3047 C CA . GLN A 1 410 ? 2.254 4.922 10.164 1 94.56 410 GLN A CA 1
ATOM 3048 C C . GLN A 1 410 ? 1.197 3.973 10.719 1 94.56 410 GLN A C 1
ATOM 3050 O O . GLN A 1 410 ? 0.441 3.365 9.961 1 94.56 410 GLN A O 1
ATOM 3055 N N . TYR A 1 411 ? 1.171 3.904 12.055 1 93 411 TYR A N 1
ATOM 3056 C CA . TYR A 1 411 ? 0.169 3.049 12.68 1 93 411 TYR A CA 1
ATOM 3057 C C . TYR A 1 411 ? -0.402 3.699 13.93 1 93 411 TYR A C 1
ATOM 3059 O O . TYR A 1 411 ? 0.344 4.234 14.758 1 93 411 TYR A O 1
ATOM 3067 N N . SER A 1 412 ? -1.7 3.707 14.016 1 93.88 412 SER A N 1
ATOM 3068 C CA . SER A 1 412 ? -2.426 4.082 15.227 1 93.88 412 SER A CA 1
ATOM 3069 C C . SER A 1 412 ? -3.635 3.178 15.445 1 93.88 412 SER A C 1
ATOM 3071 O O . SER A 1 412 ? -4.336 2.824 14.492 1 93.88 412 SER A O 1
ATOM 3073 N N . ASP A 1 413 ? -3.816 2.789 16.672 1 89.19 413 ASP A N 1
ATOM 3074 C CA . ASP A 1 413 ? -5 1.99 16.984 1 89.19 413 ASP A CA 1
ATOM 3075 C C . ASP A 1 413 ? -6.203 2.883 17.266 1 89.19 413 ASP A C 1
ATOM 3077 O O . ASP A 1 413 ? -7.348 2.428 17.203 1 89.19 413 ASP A O 1
ATOM 3081 N N . ASN A 1 414 ? -5.914 4.066 17.703 1 91.44 414 ASN A N 1
ATOM 3082 C CA . ASN A 1 414 ? -7.012 4.965 18.047 1 91.44 414 ASN A CA 1
ATOM 3083 C C . ASN A 1 414 ? -6.598 6.43 17.922 1 91.44 414 ASN A C 1
ATOM 3085 O O . ASN A 1 414 ? -5.535 6.824 18.406 1 91.44 414 ASN A O 1
ATOM 3089 N N . ARG A 1 415 ? -7.469 7.234 17.188 1 86.5 415 ARG A N 1
ATOM 3090 C CA . ARG A 1 415 ? -7.289 8.672 17.016 1 86.5 415 ARG A CA 1
ATOM 3091 C C . ARG A 1 415 ? -8.555 9.43 17.391 1 86.5 415 ARG A C 1
ATOM 3093 O O . ARG A 1 415 ? -9.531 9.438 16.641 1 86.5 415 ARG A O 1
ATOM 3100 N N . ILE A 1 416 ? -8.703 9.906 18.516 1 74.5 416 ILE A N 1
ATOM 3101 C CA . ILE A 1 416 ? -9.914 10.586 18.953 1 74.5 416 ILE A CA 1
ATOM 3102 C C . ILE A 1 416 ? -9.914 12.023 18.438 1 74.5 416 ILE A C 1
ATOM 3104 O O . ILE A 1 416 ? -8.898 12.727 18.531 1 74.5 416 ILE A O 1
ATOM 3108 N N . ARG A 1 417 ? -10.93 12.258 17.625 1 65.31 417 ARG A N 1
ATOM 3109 C CA . ARG A 1 417 ? -11.117 13.633 17.188 1 65.31 417 ARG A CA 1
ATOM 3110 C C . ARG A 1 417 ? -12.242 14.32 17.969 1 65.31 417 ARG A C 1
ATOM 3112 O O . ARG A 1 417 ? -13.211 13.664 18.359 1 65.31 417 ARG A O 1
ATOM 3119 N N . GLY A 1 418 ? -11.898 15.383 18.625 1 62.94 418 GLY A N 1
ATOM 3120 C CA . GLY A 1 418 ? -12.945 15.984 19.438 1 62.94 418 GLY A CA 1
ATOM 3121 C C . GLY A 1 418 ? -13.422 17.328 18.906 1 62.94 418 GLY A C 1
ATOM 3122 O O . GLY A 1 418 ? -12.789 18.344 19.141 1 62.94 418 GLY A O 1
ATOM 3123 N N . SER A 1 419 ? -14.203 17.297 17.766 1 65.5 419 SER A N 1
ATOM 3124 C CA . SER A 1 419 ? -14.953 18.516 17.453 1 65.5 419 SER A CA 1
ATOM 3125 C C . SER A 1 419 ? -16.219 18.609 18.297 1 65.5 419 SER A C 1
ATOM 3127 O O . SER A 1 419 ? -16.516 17.719 19.094 1 65.5 419 SER A O 1
ATOM 3129 N N . TYR A 1 420 ? -16.906 19.656 18.172 1 75.62 420 TYR A N 1
ATOM 3130 C CA . TYR A 1 420 ? -18.141 19.828 18.938 1 75.62 420 TYR A CA 1
ATOM 3131 C C . TYR A 1 420 ? -19.062 18.609 18.781 1 75.62 420 TYR A C 1
ATOM 3133 O O . TYR A 1 420 ? -19.25 18.109 17.672 1 75.62 420 TYR A O 1
ATOM 3141 N N . GLY A 1 421 ? -19.438 18.141 19.938 1 84.94 421 GLY A N 1
ATOM 3142 C CA . GLY A 1 421 ? -20.422 17.062 19.922 1 84.94 421 GLY A CA 1
ATOM 3143 C C . GLY A 1 421 ? -20.156 15.992 20.969 1 84.94 421 GLY A C 1
ATOM 3144 O O . GLY A 1 421 ? -19.172 16.078 21.719 1 84.94 421 GLY A O 1
ATOM 3145 N N . PRO A 1 422 ? -20.969 14.969 20.953 1 89.88 422 PRO A N 1
ATOM 3146 C CA . PRO A 1 422 ? -20.953 13.953 22 1 89.88 422 PRO A CA 1
ATOM 3147 C C . PRO A 1 422 ? -19.656 13.156 22.031 1 89.88 422 PRO A C 1
ATOM 3149 O O . PRO A 1 422 ? -19.406 12.398 22.969 1 89.88 422 PRO A O 1
ATOM 3152 N N . THR A 1 423 ? -18.812 13.375 21.078 1 88.75 423 THR A N 1
ATOM 3153 C CA . THR A 1 423 ? -17.562 12.617 21.031 1 88.75 423 THR A CA 1
ATOM 3154 C C . THR A 1 423 ? -16.391 13.453 21.562 1 88.75 423 THR A C 1
ATOM 3156 O O . THR A 1 423 ? -15.258 12.984 21.594 1 88.75 423 THR A O 1
ATOM 3159 N N . SER A 1 424 ? -16.641 14.609 21.984 1 86.19 424 SER A N 1
ATOM 3160 C CA . SER A 1 424 ? -15.609 15.516 22.484 1 86.19 424 SER A CA 1
ATOM 3161 C C . SER A 1 424 ? -15.516 15.477 24 1 86.19 424 SER A C 1
ATOM 3163 O O . SER A 1 424 ? -16.516 15.672 24.703 1 86.19 424 SER A O 1
ATOM 3165 N N . PRO A 1 425 ? -14.344 15.305 24.578 1 86.56 425 PRO A N 1
ATOM 3166 C CA . PRO A 1 425 ? -14.188 15.359 26.031 1 86.56 425 PRO A CA 1
ATOM 3167 C C . PRO A 1 425 ? -14.5 16.734 26.609 1 86.56 425 PRO A C 1
ATOM 3169 O O . PRO A 1 425 ? -15.023 16.844 27.719 1 86.56 425 PRO A O 1
ATOM 3172 N N . ILE A 1 426 ? -14.219 17.719 25.859 1 85.38 426 ILE A N 1
ATOM 3173 C CA . ILE A 1 426 ? -14.5 19.062 26.344 1 85.38 426 ILE A CA 1
ATOM 3174 C C . ILE A 1 426 ? -16.016 19.281 26.406 1 85.38 426 ILE A C 1
ATOM 3176 O O . ILE A 1 426 ? -16.516 19.859 27.359 1 85.38 426 ILE A O 1
ATOM 3180 N N . TYR A 1 427 ? -16.656 18.797 25.391 1 88.62 427 TYR A N 1
ATOM 3181 C CA . TYR A 1 427 ? -18.125 18.859 25.359 1 88.62 427 TYR A CA 1
ATOM 3182 C C . TYR A 1 427 ? -18.719 18.141 26.562 1 88.62 427 TYR A C 1
ATOM 3184 O O . TYR A 1 427 ? -19.578 18.703 27.266 1 88.62 427 TYR A O 1
ATOM 3192 N N . LEU A 1 428 ? -18.203 17.062 26.969 1 90.44 428 LEU A N 1
ATOM 3193 C CA . LEU A 1 428 ? -18.812 16.172 27.953 1 90.44 428 LEU A CA 1
ATOM 3194 C C . LEU A 1 428 ? -18.406 16.578 29.359 1 90.44 428 LEU A C 1
ATOM 3196 O O . LEU A 1 428 ? -19.188 16.422 30.312 1 90.44 428 LEU A O 1
ATOM 3200 N N . LEU A 1 429 ? -17.188 17.109 29.5 1 91.44 429 LEU A N 1
ATOM 3201 C CA . LEU A 1 429 ? -16.641 17.188 30.844 1 91.44 429 LEU A CA 1
ATOM 3202 C C . LEU A 1 429 ? -16.453 18.641 31.281 1 91.44 429 LEU A C 1
ATOM 3204 O O . LEU A 1 429 ? -16.297 18.906 32.469 1 91.44 429 LEU A O 1
ATOM 3208 N N . SER A 1 430 ? -16.5 19.531 30.312 1 88.38 430 SER A N 1
ATOM 3209 C CA . SER A 1 430 ? -16.188 20.891 30.703 1 88.38 430 SER A CA 1
ATOM 3210 C C . SER A 1 430 ? -17.344 21.844 30.406 1 88.38 430 SER A C 1
ATOM 3212 O O . SER A 1 430 ? -17.5 22.875 31.062 1 88.38 430 SER A O 1
ATOM 3214 N N . ILE A 1 431 ? -18.094 21.469 29.375 1 90.44 431 ILE A N 1
ATOM 3215 C CA . ILE A 1 431 ? -19.125 22.422 28.969 1 90.44 431 ILE A CA 1
ATOM 3216 C C . ILE A 1 431 ? -20.484 21.938 29.469 1 90.44 431 ILE A C 1
ATOM 3218 O O . ILE A 1 431 ? -21.094 22.609 30.312 1 90.44 431 ILE A O 1
ATOM 3222 N N . TRP A 1 432 ? -20.859 20.766 29.109 1 91.81 432 TRP A N 1
ATOM 3223 C CA . TRP A 1 432 ? -22.234 20.344 29.359 1 91.81 432 TRP A CA 1
ATOM 3224 C C . TRP A 1 432 ? -22.297 19.391 30.531 1 91.81 432 TRP A C 1
ATOM 3226 O O . TRP A 1 432 ? -23.375 19.156 31.094 1 91.81 432 TRP A O 1
ATOM 3236 N N . GLY A 1 433 ? -21.172 18.844 30.891 1 90.31 433 GLY A N 1
ATOM 3237 C CA . GLY A 1 433 ? -21.125 17.953 32.031 1 90.31 433 GLY A CA 1
ATOM 3238 C C . GLY A 1 433 ? -20.938 18.703 33.344 1 90.31 433 GLY A C 1
ATOM 3239 O O . GLY A 1 433 ? -20.219 19.703 33.406 1 90.31 433 GLY A O 1
ATOM 3240 N N . GLY A 1 434 ? -21.594 18.188 34.438 1 90.81 434 GLY A N 1
ATOM 3241 C CA . GLY A 1 434 ? -21.5 18.812 35.75 1 90.81 434 GLY A CA 1
ATOM 3242 C C . GLY A 1 434 ? -20.516 18.125 36.688 1 90.81 434 GLY A C 1
ATOM 3243 O O . GLY A 1 434 ? -19.891 17.141 36.281 1 90.81 434 GLY A O 1
ATOM 3244 N N . ALA A 1 435 ? -20.344 18.672 37.875 1 95.38 435 ALA A N 1
ATOM 3245 C CA . ALA A 1 435 ? -19.391 18.188 38.875 1 95.38 435 ALA A CA 1
ATOM 3246 C C . ALA A 1 435 ? -20.031 17.125 39.781 1 95.38 435 ALA A C 1
ATOM 3248 O O . ALA A 1 435 ? -19.422 16.688 40.75 1 95.38 435 ALA A O 1
ATOM 3249 N N . ASN A 1 436 ? -21.25 16.641 39.406 1 95.12 436 ASN A N 1
ATOM 3250 C CA . ASN A 1 436 ? -22 15.727 40.25 1 95.12 436 ASN A CA 1
ATOM 3251 C C . ASN A 1 436 ? -21.406 14.32 40.219 1 95.12 436 ASN A C 1
ATOM 3253 O O . ASN A 1 436 ? -21.812 13.453 41 1 95.12 436 ASN A O 1
ATOM 3257 N N . PHE A 1 437 ? -20.484 14.078 39.344 1 95.38 437 PHE A N 1
ATOM 3258 C CA . PHE A 1 437 ? -19.828 12.773 39.281 1 95.38 437 PHE A CA 1
ATOM 3259 C C . PHE A 1 437 ? -18.328 12.938 39.156 1 95.38 437 PHE A C 1
ATOM 3261 O O . PHE A 1 437 ? -17.828 14.016 38.844 1 95.38 437 PHE A O 1
ATOM 3268 N N . ASP A 1 438 ? -17.578 11.914 39.469 1 96.19 438 ASP A N 1
ATOM 3269 C CA . ASP A 1 438 ? -16.141 11.805 39.25 1 96.19 438 ASP A CA 1
ATOM 3270 C C . ASP A 1 438 ? -15.844 10.844 38.094 1 96.19 438 ASP A C 1
ATOM 3272 O O . ASP A 1 438 ? -16.062 9.641 38.219 1 96.19 438 ASP A O 1
ATOM 3276 N N . VAL A 1 439 ? -15.297 11.383 37.094 1 96.44 439 VAL A N 1
ATOM 3277 C CA . VAL A 1 439 ? -15.078 10.633 35.844 1 96.44 439 VAL A CA 1
ATOM 3278 C C . VAL A 1 439 ? -14.219 9.398 36.125 1 96.44 439 VAL A C 1
ATOM 3280 O O . VAL A 1 439 ? -14.328 8.383 35.438 1 96.44 439 VAL A O 1
ATOM 3283 N N . ARG A 1 440 ? -13.367 9.281 37.219 1 95.06 440 ARG A N 1
ATOM 3284 C CA . ARG A 1 440 ? -12.461 8.188 37.562 1 95.06 440 ARG A CA 1
ATOM 3285 C C . ARG A 1 440 ? -13.234 6.953 38.031 1 95.06 440 ARG A C 1
ATOM 3287 O O . ARG A 1 440 ? -12.719 5.836 37.969 1 95.06 440 ARG A O 1
ATOM 3294 N N . ASN A 1 441 ? -14.445 7.238 38.406 1 95.75 441 ASN A N 1
ATOM 3295 C CA . ASN A 1 441 ? -15.289 6.137 38.844 1 95.75 441 ASN A CA 1
ATOM 3296 C C . ASN A 1 441 ? -15.969 5.434 37.656 1 95.75 441 ASN A C 1
ATOM 3298 O O . ASN A 1 441 ? -16.609 4.402 37.844 1 95.75 441 ASN A O 1
ATOM 3302 N N . LEU A 1 442 ? -15.805 5.949 36.531 1 96.12 442 LEU A N 1
ATOM 3303 C CA . LEU A 1 442 ? -16.5 5.426 35.344 1 96.12 442 LEU A CA 1
ATOM 3304 C C . LEU A 1 442 ? -15.516 4.766 34.406 1 96.12 442 LEU A C 1
ATOM 3306 O O . LEU A 1 442 ? -15.859 4.492 33.25 1 96.12 442 LEU A O 1
ATOM 3310 N N . GLU A 1 443 ? -14.273 4.469 34.812 1 95.12 443 GLU A N 1
ATOM 3311 C CA . GLU A 1 443 ? -13.211 3.906 33.969 1 95.12 443 GLU A CA 1
ATOM 3312 C C . GLU A 1 443 ? -13.578 2.508 33.469 1 95.12 443 GLU A C 1
ATOM 3314 O O . GLU A 1 443 ? -13.102 2.064 32.438 1 95.12 443 GLU A O 1
ATOM 3319 N N . HIS A 1 444 ? -14.43 1.853 34.219 1 94.5 444 HIS A N 1
ATOM 3320 C CA . HIS A 1 444 ? -14.836 0.504 33.812 1 94.5 444 HIS A CA 1
ATOM 3321 C C . HIS A 1 444 ? -15.719 0.526 32.594 1 94.5 444 HIS A C 1
ATOM 3323 O O . HIS A 1 444 ? -15.914 -0.503 31.938 1 94.5 444 HIS A O 1
ATOM 3329 N N . VAL A 1 445 ? -16.328 1.624 32.188 1 96.06 445 VAL A N 1
ATOM 3330 C CA . VAL A 1 445 ? -17.016 1.958 30.938 1 96.06 445 VAL A CA 1
ATOM 3331 C C . VAL A 1 445 ? -18.391 1.289 30.906 1 96.06 445 VAL A C 1
ATOM 3333 O O . VAL A 1 445 ? -19.391 1.929 30.594 1 96.06 445 VAL A O 1
ATOM 3336 N N . TRP A 1 446 ? -18.438 -0.055 31.266 1 96.94 446 TRP A N 1
ATOM 3337 C CA . TRP A 1 446 ? -19.641 -0.838 30.984 1 96.94 446 TRP A CA 1
ATOM 3338 C C . TRP A 1 446 ? -20.422 -1.115 32.25 1 96.94 446 TRP A C 1
ATOM 3340 O O . TRP A 1 446 ? -19.844 -1.304 33.344 1 96.94 446 TRP A O 1
ATOM 3350 N N . VAL A 1 447 ? -21.766 -1.172 32.125 1 94.81 447 VAL A N 1
ATOM 3351 C CA . VAL A 1 447 ? -22.578 -1.733 33.188 1 94.81 447 VAL A CA 1
ATOM 3352 C C . VAL A 1 447 ? -22.188 -3.186 33.438 1 94.81 447 VAL A C 1
ATOM 3354 O O . VAL A 1 447 ? -22.062 -3.973 32.5 1 94.81 447 VAL A O 1
ATOM 3357 N N . PRO A 1 448 ? -21.969 -3.486 34.688 1 92.06 448 PRO A N 1
ATOM 3358 C CA . PRO A 1 448 ? -21.547 -4.863 34.969 1 92.06 448 PRO A CA 1
ATOM 3359 C C . PRO A 1 448 ? -22.484 -5.898 34.344 1 92.06 448 PRO A C 1
ATOM 3361 O O . PRO A 1 448 ? -23.703 -5.816 34.5 1 92.06 448 PRO A O 1
ATOM 3364 N N . GLY A 1 449 ? -21.922 -6.852 33.562 1 94.06 449 GLY A N 1
ATOM 3365 C CA . GLY A 1 449 ? -22.688 -7.91 32.938 1 94.06 449 GLY A CA 1
ATOM 3366 C C . GLY A 1 449 ? -23.141 -7.547 31.531 1 94.06 449 GLY A C 1
ATOM 3367 O O . GLY A 1 449 ? -23.688 -8.391 30.812 1 94.06 449 GLY A O 1
ATOM 3368 N N . LYS A 1 450 ? -22.906 -6.316 31.125 1 96.19 450 LYS A N 1
ATOM 3369 C CA . LYS A 1 450 ? -23.328 -5.871 29.797 1 96.19 450 LYS A CA 1
ATOM 3370 C C . LYS A 1 450 ? -22.156 -5.297 29.016 1 96.19 450 LYS A C 1
ATOM 3372 O O . LYS A 1 450 ? -22.266 -4.23 28.422 1 96.19 450 LYS A O 1
ATOM 3377 N N . GLU A 1 451 ? -21.047 -5.988 29.156 1 95.44 451 GLU A N 1
ATOM 3378 C CA . GLU A 1 451 ? -19.844 -5.527 28.469 1 95.44 451 GLU A CA 1
ATOM 3379 C C . GLU A 1 451 ? -20.062 -5.496 26.953 1 95.44 451 GLU A C 1
ATOM 3381 O O . GLU A 1 451 ? -20.547 -6.469 26.359 1 95.44 451 GLU A O 1
ATOM 3386 N N . GLY A 1 452 ? -19.75 -4.367 26.328 1 94.81 452 GLY A N 1
ATOM 3387 C CA . GLY A 1 452 ? -19.859 -4.211 24.875 1 94.81 452 GLY A CA 1
ATOM 3388 C C . GLY A 1 452 ? -21.266 -3.904 24.422 1 94.81 452 GLY A C 1
ATOM 3389 O O . GLY A 1 452 ? -21.5 -3.699 23.219 1 94.81 452 GLY A O 1
ATOM 3390 N N . ILE A 1 453 ? -22.203 -3.777 25.391 1 96.12 453 ILE A N 1
ATOM 3391 C CA . ILE A 1 453 ? -23.609 -3.658 25.016 1 96.12 453 ILE A CA 1
ATOM 3392 C C . ILE A 1 453 ? -24.188 -2.365 25.594 1 96.12 453 ILE A C 1
ATOM 3394 O O . ILE A 1 453 ? -24.938 -1.659 24.906 1 96.12 453 ILE A O 1
ATOM 3398 N N . LYS A 1 454 ? -23.844 -2.043 26.844 1 96.31 454 LYS A N 1
ATOM 3399 C CA . LYS A 1 454 ? -24.391 -0.868 27.5 1 96.31 454 LYS A CA 1
ATOM 3400 C C . LYS A 1 454 ? -23.328 -0.145 28.328 1 96.31 454 LYS A C 1
ATOM 3402 O O . LYS A 1 454 ? -22.719 -0.733 29.219 1 96.31 454 LYS A O 1
ATOM 3407 N N . GLN A 1 455 ? -23.141 1.115 28.031 1 96.5 455 GLN A N 1
ATOM 3408 C CA . GLN A 1 455 ? -22.172 1.877 28.797 1 96.5 455 GLN A CA 1
ATOM 3409 C C . GLN A 1 455 ? -22.75 2.365 30.125 1 96.5 455 GLN A C 1
ATOM 3411 O O . GLN A 1 455 ? -23.969 2.516 30.25 1 96.5 455 GLN A O 1
ATOM 3416 N N . ASP A 1 456 ? -21.906 2.555 31.078 1 95.31 456 ASP A N 1
ATOM 3417 C CA . ASP A 1 456 ? -22.25 3.152 32.375 1 95.31 456 ASP A CA 1
ATOM 3418 C C . ASP A 1 456 ? -21.938 4.648 32.375 1 95.31 456 ASP A C 1
ATOM 3420 O O . ASP A 1 456 ? -20.766 5.043 32.312 1 95.31 456 ASP A O 1
ATOM 3424 N N . PHE A 1 457 ? -23.031 5.488 32.469 1 94.94 457 PHE A N 1
ATOM 3425 C CA . PHE A 1 457 ? -22.781 6.926 32.5 1 94.94 457 PHE A CA 1
ATOM 3426 C C . PHE A 1 457 ? -23.938 7.641 33.219 1 94.94 457 PHE A C 1
ATOM 3428 O O . PHE A 1 457 ? -24.953 7.023 33.531 1 94.94 457 PHE A O 1
ATOM 3435 N N . VAL A 1 458 ? -23.766 8.891 33.438 1 94.25 458 VAL A N 1
ATOM 3436 C CA . VAL A 1 458 ? -24.672 9.672 34.281 1 94.25 458 VAL A CA 1
ATOM 3437 C C . VAL A 1 458 ? -25.812 10.211 33.406 1 94.25 458 VAL A C 1
ATOM 3439 O O . VAL A 1 458 ? -26.812 10.727 33.906 1 94.25 458 VAL A O 1
ATOM 3442 N N . GLU A 1 459 ? -25.672 10.133 32.094 1 93.19 459 GLU A N 1
ATOM 3443 C CA . GLU A 1 459 ? -26.641 10.555 31.094 1 93.19 459 GLU A CA 1
ATOM 3444 C C . GLU A 1 459 ? -26.656 9.594 29.906 1 93.19 459 GLU A C 1
ATOM 3446 O O . GLU A 1 459 ? -25.609 9.305 29.328 1 93.19 459 GLU A O 1
ATOM 3451 N N . ASN A 1 460 ? -27.844 9.133 29.531 1 92.88 460 ASN A N 1
ATOM 3452 C CA . ASN A 1 460 ? -27.922 8.055 28.547 1 92.88 460 ASN A CA 1
ATOM 3453 C C . ASN A 1 460 ? -28.719 8.477 27.328 1 92.88 460 ASN A C 1
ATOM 3455 O O . ASN A 1 460 ? -29.328 7.637 26.656 1 92.88 460 ASN A O 1
ATOM 3459 N N . TRP A 1 461 ? -28.734 9.695 27 1 92.06 461 TRP A N 1
ATOM 3460 C CA . TRP A 1 461 ? -29.484 10.18 25.859 1 92.06 461 TRP A CA 1
ATOM 3461 C C . TRP A 1 461 ? -28.547 10.727 24.781 1 92.06 461 TRP A C 1
ATOM 3463 O O . TRP A 1 461 ? -28.516 10.203 23.656 1 92.06 461 TRP A O 1
ATOM 3473 N N . ARG A 1 462 ? -27.688 11.68 25.109 1 92.25 462 ARG A N 1
ATOM 3474 C CA . ARG A 1 462 ? -26.844 12.297 24.078 1 92.25 462 ARG A CA 1
ATOM 3475 C C . ARG A 1 462 ? -25.375 12.281 24.5 1 92.25 462 ARG A C 1
ATOM 3477 O O . ARG A 1 462 ? -24.516 12.859 23.828 1 92.25 462 ARG A O 1
ATOM 3484 N N . TYR A 1 463 ? -25.078 11.711 25.594 1 93.19 463 TYR A N 1
ATOM 3485 C CA . TYR A 1 463 ? -23.703 11.711 26.094 1 93.19 463 TYR A CA 1
ATOM 3486 C C . TYR A 1 463 ? -23.109 10.305 26.062 1 93.19 463 TYR A C 1
ATOM 3488 O O . TYR A 1 463 ? -23.812 9.336 25.766 1 93.19 463 TYR A O 1
ATOM 3496 N N . ASN A 1 464 ? -21.844 10.281 26.219 1 95 464 ASN A N 1
ATOM 3497 C CA . ASN A 1 464 ? -21.094 9.039 26.344 1 95 464 ASN A CA 1
ATOM 3498 C C . ASN A 1 464 ? -20.156 9.07 27.547 1 95 464 ASN A C 1
ATOM 3500 O O . ASN A 1 464 ? -19.656 10.133 27.906 1 95 464 ASN A O 1
ATOM 3504 N N . ASN A 1 465 ? -20.016 7.895 28.188 1 95.81 465 ASN A N 1
ATOM 3505 C CA . ASN A 1 465 ? -18.844 7.738 29.047 1 95.81 465 ASN A CA 1
ATOM 3506 C C . ASN A 1 465 ? -17.547 8.094 28.328 1 95.81 465 ASN A C 1
ATOM 3508 O O . ASN A 1 465 ? -17.219 7.488 27.297 1 95.81 465 ASN A O 1
ATOM 3512 N N . PRO A 1 466 ? -16.828 9.094 28.797 1 94 466 PRO A N 1
ATOM 3513 C CA . PRO A 1 466 ? -15.609 9.5 28.094 1 94 466 PRO A CA 1
ATOM 3514 C C . PRO A 1 466 ? -14.641 8.344 27.859 1 94 466 PRO A C 1
ATOM 3516 O O . PRO A 1 466 ? -13.945 8.312 26.844 1 94 466 PRO A O 1
ATOM 3519 N N . TYR A 1 467 ? -14.594 7.406 28.75 1 96 467 TYR A N 1
ATOM 3520 C CA . TYR A 1 467 ? -13.703 6.27 28.578 1 96 467 TYR A CA 1
ATOM 3521 C C . TYR A 1 467 ? -14.219 5.328 27.5 1 96 467 TYR A C 1
ATOM 3523 O O . TYR A 1 467 ? -13.445 4.586 26.891 1 96 467 TYR A O 1
ATOM 3531 N N . ALA A 1 468 ? -15.531 5.293 27.25 1 95.25 468 ALA A N 1
ATOM 3532 C CA . ALA A 1 468 ? -16.047 4.527 26.109 1 95.25 468 ALA A CA 1
ATOM 3533 C C . ALA A 1 468 ? -15.555 5.098 24.797 1 95.25 468 ALA A C 1
ATOM 3535 O O . ALA A 1 468 ? -15.258 4.344 23.859 1 95.25 468 ALA A O 1
ATOM 3536 N N . LEU A 1 469 ? -15.492 6.391 24.75 1 92.19 469 LEU A N 1
ATOM 3537 C CA . LEU A 1 469 ? -14.969 7.039 23.547 1 92.19 469 LEU A CA 1
ATOM 3538 C C . LEU A 1 469 ? -13.484 6.754 23.391 1 92.19 469 LEU A C 1
ATOM 3540 O O . LEU A 1 469 ? -13 6.59 22.266 1 92.19 469 LEU A O 1
ATOM 3544 N N . ALA A 1 470 ? -12.789 6.668 24.5 1 92.81 470 ALA A N 1
ATOM 3545 C CA . ALA A 1 470 ? -11.344 6.484 24.484 1 92.81 470 ALA A CA 1
ATOM 3546 C C . ALA A 1 470 ? -10.969 5.062 24.078 1 92.81 470 ALA A C 1
ATOM 3548 O O . ALA A 1 470 ? -9.945 4.848 23.422 1 92.81 470 ALA A O 1
ATOM 3549 N N . TYR A 1 471 ? -11.836 4.098 24.406 1 94.31 471 TYR A N 1
ATOM 3550 C CA . TYR A 1 471 ? -11.359 2.729 24.25 1 94.31 471 TYR A CA 1
ATOM 3551 C C . TYR A 1 471 ? -12.289 1.921 23.359 1 94.31 471 TYR A C 1
ATOM 3553 O O . TYR A 1 471 ? -11.93 0.838 22.891 1 94.31 471 TYR A O 1
ATOM 3561 N N . ASN A 1 472 ? -13.484 2.447 23.094 1 95.62 472 ASN A N 1
ATOM 3562 C CA . ASN A 1 472 ? -14.461 1.611 22.406 1 95.62 472 ASN A CA 1
ATOM 3563 C C . ASN A 1 472 ? -15 2.295 21.156 1 95.62 472 ASN A C 1
ATOM 3565 O O . ASN A 1 472 ? -15.906 1.778 20.5 1 95.62 472 ASN A O 1
ATOM 3569 N N . TRP A 1 473 ? -14.617 3.414 20.812 1 94.75 473 TRP A N 1
ATOM 3570 C CA . TRP A 1 473 ? -14.688 4.039 19.5 1 94.75 473 TRP A CA 1
ATOM 3571 C C . TRP A 1 473 ? -13.289 4.195 18.891 1 94.75 473 TRP A C 1
ATOM 3573 O O . TRP A 1 473 ? -12.773 5.312 18.797 1 94.75 473 TRP A O 1
ATOM 3583 N N . LYS A 1 474 ? -12.812 3.088 18.438 1 94.31 474 LYS A N 1
ATOM 3584 C CA . LYS A 1 474 ? -11.445 3.053 17.938 1 94.31 474 LYS A CA 1
ATOM 3585 C C . LYS A 1 474 ? -11.383 3.521 16.484 1 94.31 474 LYS A C 1
ATOM 3587 O O . LYS A 1 474 ? -12.281 3.238 15.695 1 94.31 474 LYS A O 1
ATOM 3592 N N . LYS A 1 475 ? -10.344 4.215 16.172 1 93.81 475 LYS A N 1
ATOM 3593 C CA . LYS A 1 475 ? -10.109 4.699 14.82 1 93.81 475 LYS A CA 1
ATOM 3594 C C . LYS A 1 475 ? -8.75 4.238 14.297 1 93.81 475 LYS A C 1
ATOM 3596 O O . LYS A 1 475 ? -7.852 5.055 14.078 1 93.81 475 LYS A O 1
ATOM 3601 N N . PRO A 1 476 ? -8.664 2.951 14.094 1 93.19 476 PRO A N 1
ATOM 3602 C CA . PRO A 1 476 ? -7.379 2.436 13.609 1 93.19 476 PRO A CA 1
ATOM 3603 C C . PRO A 1 476 ? -6.941 3.082 12.297 1 93.19 476 PRO A C 1
ATOM 3605 O O . PRO A 1 476 ? -7.773 3.346 11.422 1 93.19 476 PRO A O 1
ATOM 3608 N N . TRP A 1 477 ? -5.66 3.379 12.195 1 93.94 477 TRP A N 1
ATOM 3609 C CA . TRP A 1 477 ? -4.996 4.016 11.062 1 93.94 477 TRP A CA 1
ATOM 3610 C C . TRP A 1 477 ? -3.75 3.238 10.648 1 93.94 477 TRP A C 1
ATOM 3612 O O . TRP A 1 477 ? -2.889 2.949 11.484 1 93.94 477 TRP A O 1
ATOM 3622 N N . THR A 1 478 ? -3.658 2.82 9.414 1 92.25 478 THR A N 1
ATOM 3623 C CA . THR A 1 478 ? -2.453 2.207 8.867 1 92.25 478 THR A CA 1
ATOM 3624 C C . THR A 1 478 ? -2.111 2.801 7.508 1 92.25 478 THR A C 1
ATOM 3626 O O . THR A 1 478 ? -2.92 2.746 6.578 1 92.25 478 THR A O 1
ATOM 3629 N N . LYS A 1 479 ? -0.956 3.361 7.383 1 92.81 479 LYS A N 1
ATOM 3630 C CA . LYS A 1 479 ? -0.524 3.955 6.117 1 92.81 479 LYS A CA 1
ATOM 3631 C C . LYS A 1 479 ? 0.872 3.473 5.734 1 92.81 479 LYS A C 1
ATOM 3633 O O . LYS A 1 479 ? 1.778 3.447 6.57 1 92.81 479 LYS A O 1
ATOM 3638 N N . ASN A 1 480 ? 1.087 3.023 4.598 1 89.31 480 ASN A N 1
ATOM 3639 C CA . ASN A 1 480 ? 2.367 2.76 3.953 1 89.31 480 ASN A CA 1
ATOM 3640 C C . ASN A 1 480 ? 2.676 3.793 2.873 1 89.31 480 ASN A C 1
ATOM 3642 O O . ASN A 1 480 ? 1.948 3.9 1.884 1 89.31 480 ASN A O 1
ATOM 3646 N N . ASP A 1 481 ? 3.719 4.48 3.111 1 92.12 481 ASP A N 1
ATOM 3647 C CA . ASP A 1 481 ? 4.051 5.605 2.244 1 92.12 481 ASP A CA 1
ATOM 3648 C C . ASP A 1 481 ? 5.441 5.438 1.636 1 92.12 481 ASP A C 1
ATOM 3650 O O . ASP A 1 481 ? 6.406 5.145 2.346 1 92.12 481 ASP A O 1
ATOM 3654 N N . ILE A 1 482 ? 5.551 5.691 0.335 1 87.75 482 ILE A N 1
ATOM 3655 C CA . ILE A 1 482 ? 6.812 5.531 -0.383 1 87.75 482 ILE A CA 1
ATOM 3656 C C . ILE A 1 482 ? 7.129 6.809 -1.158 1 87.75 482 ILE A C 1
ATOM 3658 O O . ILE A 1 482 ? 6.258 7.363 -1.836 1 87.75 482 ILE A O 1
ATOM 3662 N N . LEU A 1 483 ? 8.273 7.246 -1.031 1 89.31 483 LEU A N 1
ATOM 3663 C CA . LEU A 1 483 ? 8.836 8.344 -1.817 1 89.31 483 LEU A CA 1
ATOM 3664 C C . LEU A 1 483 ? 10.172 7.945 -2.43 1 89.31 483 LEU A C 1
ATOM 3666 O O . LEU A 1 483 ? 11.125 7.633 -1.709 1 89.31 483 LEU A O 1
ATOM 3670 N N . THR A 1 484 ? 10.312 8 -3.738 1 85 484 THR A N 1
ATOM 3671 C CA . THR A 1 484 ? 11.547 7.566 -4.387 1 85 484 THR A CA 1
ATOM 3672 C C . THR A 1 484 ? 11.805 8.375 -5.656 1 85 484 THR A C 1
ATOM 3674 O O . THR A 1 484 ? 10.883 8.969 -6.219 1 85 484 THR A O 1
ATOM 3677 N N . TYR A 1 485 ? 13.008 8.578 -6.004 1 86.31 485 TYR A N 1
ATOM 3678 C CA . TYR A 1 485 ? 13.359 9.094 -7.324 1 86.31 485 TYR A CA 1
ATOM 3679 C C . TYR A 1 485 ? 14.672 8.484 -7.816 1 86.31 485 TYR A C 1
ATOM 3681 O O . TYR A 1 485 ? 15.453 7.961 -7.02 1 86.31 485 TYR A O 1
ATOM 3689 N N . ALA A 1 486 ? 14.906 8.469 -9.07 1 86 486 ALA A N 1
ATOM 3690 C CA . ALA A 1 486 ? 16.156 8.18 -9.773 1 86 486 ALA A CA 1
ATOM 3691 C C . ALA A 1 486 ? 16.484 9.273 -10.781 1 86 486 ALA A C 1
ATOM 3693 O O . ALA A 1 486 ? 15.594 9.766 -11.484 1 86 486 ALA A O 1
ATOM 3694 N N . LYS A 1 487 ? 17.656 9.695 -10.703 1 90 487 LYS A N 1
ATOM 3695 C CA . LYS A 1 487 ? 18.125 10.773 -11.562 1 90 487 LYS A CA 1
ATOM 3696 C C . LYS A 1 487 ? 19.469 10.422 -12.195 1 90 487 LYS A C 1
ATOM 3698 O O . LYS A 1 487 ? 20.391 9.984 -11.508 1 90 487 LYS A O 1
ATOM 3703 N N . VAL A 1 488 ? 19.609 10.602 -13.461 1 90.94 488 VAL A N 1
ATOM 3704 C CA . VAL A 1 488 ? 20.859 10.422 -14.195 1 90.94 488 VAL A CA 1
ATOM 3705 C C . VAL A 1 488 ? 21.328 11.766 -14.742 1 90.94 488 VAL A C 1
ATOM 3707 O O . VAL A 1 488 ? 20.594 12.453 -15.445 1 90.94 488 VAL A O 1
ATOM 3710 N N . ASN A 1 489 ? 22.531 12.031 -14.406 1 93.5 489 ASN A N 1
ATOM 3711 C CA . ASN A 1 489 ? 23.156 13.266 -14.875 1 93.5 489 ASN A CA 1
ATOM 3712 C C . ASN A 1 489 ? 24.188 12.992 -15.977 1 93.5 489 ASN A C 1
ATOM 3714 O O . ASN A 1 489 ? 24.969 12.047 -15.883 1 93.5 489 ASN A O 1
ATOM 3718 N N . PHE A 1 490 ? 24.172 13.859 -17.016 1 94.31 490 PHE A N 1
ATOM 3719 C CA . PHE A 1 490 ? 25.109 13.789 -18.125 1 94.31 490 PHE A CA 1
ATOM 3720 C C . PHE A 1 490 ? 25.875 15.094 -18.281 1 94.31 490 PHE A C 1
ATOM 3722 O O . PHE A 1 490 ? 25.281 16.156 -18.5 1 94.31 490 PHE A O 1
ATOM 3729 N N . LYS A 1 491 ? 27.125 14.977 -18.109 1 94.69 491 LYS A N 1
ATOM 3730 C CA . LYS A 1 491 ? 28 16.078 -18.5 1 94.69 491 LYS A CA 1
ATOM 3731 C C . LYS A 1 491 ? 28.453 15.922 -19.953 1 94.69 491 LYS A C 1
ATOM 3733 O O . LYS A 1 491 ? 29.547 15.391 -20.219 1 94.69 491 LYS A O 1
ATOM 3738 N N . ILE A 1 492 ? 27.75 16.484 -20.781 1 94.5 492 ILE A N 1
ATOM 3739 C CA . ILE A 1 492 ? 28 16.328 -22.203 1 94.5 492 ILE A CA 1
ATOM 3740 C C . ILE A 1 492 ? 29.266 17.094 -22.594 1 94.5 492 ILE A C 1
ATOM 3742 O O . ILE A 1 492 ? 30.078 16.609 -23.375 1 94.5 492 ILE A O 1
ATOM 3746 N N . SER A 1 493 ? 29.453 18.312 -22.047 1 93.94 493 SER A N 1
ATOM 3747 C CA . SER A 1 493 ? 30.641 19.156 -22.172 1 93.94 493 SER A CA 1
ATOM 3748 C C . SER A 1 493 ? 30.766 20.094 -20.969 1 93.94 493 SER A C 1
ATOM 3750 O O . SER A 1 493 ? 29.938 20.078 -20.062 1 93.94 493 SER A O 1
ATOM 3752 N N . ASP A 1 494 ? 31.75 20.844 -20.922 1 91.44 494 ASP A N 1
ATOM 3753 C CA . ASP A 1 494 ? 31.922 21.797 -19.828 1 91.44 494 ASP A CA 1
ATOM 3754 C C . ASP A 1 494 ? 30.828 22.859 -19.859 1 91.44 494 ASP A C 1
ATOM 3756 O O . ASP A 1 494 ? 30.562 23.531 -18.859 1 91.44 494 ASP A O 1
ATOM 3760 N N . LYS A 1 495 ? 30.109 22.969 -20.953 1 94.5 495 LYS A N 1
ATOM 3761 C CA . LYS A 1 495 ? 29.109 24.016 -21.109 1 94.5 495 LYS A CA 1
ATOM 3762 C C . LYS A 1 495 ? 27.688 23.422 -21.125 1 94.5 495 LYS A C 1
ATOM 3764 O O . LYS A 1 495 ? 26.719 24.156 -20.953 1 94.5 495 LYS A O 1
ATOM 3769 N N . ILE A 1 496 ? 27.578 22.156 -21.406 1 96.06 496 ILE A N 1
ATOM 3770 C CA . ILE A 1 496 ? 26.266 21.547 -21.594 1 96.06 496 ILE A CA 1
ATOM 3771 C C . ILE A 1 496 ? 26.094 20.391 -20.609 1 96.06 496 ILE A C 1
ATOM 3773 O O . ILE A 1 496 ? 26.891 19.453 -20.609 1 96.06 496 ILE A O 1
ATOM 3777 N N . ASN A 1 497 ? 25.109 20.469 -19.828 1 95.12 497 ASN A N 1
ATOM 3778 C CA . ASN A 1 497 ? 24.719 19.391 -18.922 1 95.12 497 ASN A CA 1
ATOM 3779 C C . ASN A 1 497 ? 23.281 18.969 -19.141 1 95.12 497 ASN A C 1
ATOM 3781 O O . ASN A 1 497 ? 22.453 19.766 -19.594 1 95.12 497 ASN A O 1
ATOM 3785 N N . ALA A 1 498 ? 22.969 17.703 -18.859 1 95.38 498 ALA A N 1
ATOM 3786 C CA . ALA A 1 498 ? 21.609 17.203 -18.969 1 95.38 498 ALA A CA 1
ATOM 3787 C C . ALA A 1 498 ? 21.297 16.219 -17.828 1 95.38 498 ALA A C 1
ATOM 3789 O O . ALA A 1 498 ? 22.203 15.633 -17.25 1 95.38 498 ALA A O 1
ATOM 3790 N N . TYR A 1 499 ? 19.984 16.094 -17.5 1 93.12 499 TYR A N 1
ATOM 3791 C CA . TYR A 1 499 ? 19.609 15 -16.625 1 93.12 499 TYR A CA 1
ATOM 3792 C C . TYR A 1 499 ? 18.188 14.523 -16.938 1 93.12 499 TYR A C 1
ATOM 3794 O O . TYR A 1 499 ? 17.406 15.234 -17.578 1 93.12 499 TYR A O 1
ATOM 3802 N N . VAL A 1 500 ? 17.922 13.328 -16.641 1 93.62 500 VAL A N 1
ATOM 3803 C CA . VAL A 1 500 ? 16.594 12.727 -16.594 1 93.62 500 VAL A CA 1
ATOM 3804 C C . VAL A 1 500 ? 16.297 12.25 -15.172 1 93.62 500 VAL A C 1
ATOM 3806 O O . VAL A 1 500 ? 17.141 11.641 -14.516 1 93.62 500 VAL A O 1
ATOM 3809 N N . ARG A 1 501 ? 15.117 12.602 -14.656 1 92.62 501 ARG A N 1
ATOM 3810 C CA . ARG A 1 501 ? 14.711 12.219 -13.305 1 92.62 501 ARG A CA 1
ATOM 3811 C C . ARG A 1 501 ? 13.281 11.688 -13.297 1 92.62 501 ARG A C 1
ATOM 3813 O O . ARG A 1 501 ? 12.391 12.266 -13.922 1 92.62 501 ARG A O 1
ATOM 3820 N N . SER A 1 502 ? 13.055 10.609 -12.719 1 92.06 502 SER A N 1
ATOM 3821 C CA . SER A 1 502 ? 11.719 10.078 -12.469 1 92.06 502 SER A CA 1
ATOM 3822 C C . SER A 1 502 ? 11.453 9.906 -10.977 1 92.06 502 SER A C 1
ATOM 3824 O O . SER A 1 502 ? 12.32 9.422 -10.242 1 92.06 502 SER A O 1
ATOM 3826 N N . THR A 1 503 ? 10.336 10.43 -10.578 1 91.06 503 THR A N 1
ATOM 3827 C CA . THR A 1 503 ? 9.961 10.367 -9.172 1 91.06 503 THR A CA 1
ATOM 3828 C C . THR A 1 503 ? 8.648 9.609 -8.992 1 91.06 503 THR A C 1
ATOM 3830 O O . THR A 1 503 ? 7.793 9.617 -9.875 1 91.06 503 THR A O 1
ATOM 3833 N N . LEU A 1 504 ? 8.531 8.914 -7.891 1 88.38 504 LEU A N 1
ATOM 3834 C CA . LEU A 1 504 ? 7.305 8.219 -7.516 1 88.38 504 LEU A CA 1
ATOM 3835 C C . LEU A 1 504 ? 6.91 8.539 -6.082 1 88.38 504 LEU A C 1
ATOM 3837 O O . LEU A 1 504 ? 7.738 8.469 -5.172 1 88.38 504 LEU A O 1
ATOM 3841 N N . SER A 1 505 ? 5.695 8.977 -5.875 1 91.25 505 SER A N 1
ATOM 3842 C CA . SER A 1 505 ? 5.035 9.117 -4.582 1 91.25 505 SER A CA 1
ATOM 3843 C C . SER A 1 505 ? 3.758 8.289 -4.52 1 91.25 505 SER A C 1
ATOM 3845 O O . SER A 1 505 ? 2.83 8.508 -5.301 1 91.25 505 SER A O 1
ATOM 3847 N N . THR A 1 506 ? 3.719 7.367 -3.688 1 90.25 506 THR A N 1
ATOM 3848 C CA . THR A 1 506 ? 2.553 6.496 -3.594 1 90.25 506 THR A CA 1
ATOM 3849 C C . THR A 1 506 ? 2.291 6.094 -2.145 1 90.25 506 THR A C 1
ATOM 3851 O O . THR A 1 506 ? 3.211 6.078 -1.324 1 90.25 506 THR A O 1
ATOM 3854 N N . TYR A 1 507 ? 0.997 5.902 -1.771 1 92.44 507 TYR A N 1
ATOM 3855 C CA . TYR A 1 507 ? 0.683 5.371 -0.449 1 92.44 507 TYR A CA 1
ATOM 3856 C C . TYR A 1 507 ? -0.602 4.555 -0.479 1 92.44 507 TYR A C 1
ATOM 3858 O O . TYR A 1 507 ? -1.403 4.68 -1.408 1 92.44 507 TYR A O 1
ATOM 3866 N N . SER A 1 508 ? -0.736 3.645 0.438 1 91.88 508 SER A N 1
ATOM 3867 C CA . SER A 1 508 ? -1.965 2.947 0.801 1 91.88 508 SER A CA 1
ATOM 3868 C C . SER A 1 508 ? -2.369 3.252 2.24 1 91.88 508 SER A C 1
ATOM 3870 O O . SER A 1 508 ? -1.538 3.195 3.148 1 91.88 508 SER A O 1
ATOM 3872 N N . LEU A 1 509 ? -3.645 3.658 2.402 1 94.38 509 LEU A N 1
ATOM 3873 C CA . LEU A 1 509 ? -4.141 4.07 3.711 1 94.38 509 LEU A CA 1
ATOM 3874 C C . LEU A 1 509 ? -5.461 3.375 4.031 1 94.38 509 LEU A C 1
ATOM 3876 O O . LEU A 1 509 ? -6.344 3.285 3.178 1 94.38 509 LEU A O 1
ATOM 3880 N N . THR A 1 510 ? -5.539 2.764 5.207 1 94 510 THR A N 1
ATOM 3881 C CA . THR A 1 510 ? -6.816 2.396 5.801 1 94 510 THR A CA 1
ATOM 3882 C C . THR A 1 510 ? -7.113 3.26 7.023 1 94 510 THR A C 1
ATOM 3884 O O . THR A 1 510 ? -6.258 3.426 7.895 1 94 510 THR A O 1
ATOM 3887 N N . ASP A 1 511 ? -8.195 3.918 6.984 1 94.69 511 ASP A N 1
ATOM 3888 C CA . ASP A 1 511 ? -8.703 4.789 8.039 1 94.69 511 ASP A CA 1
ATOM 3889 C C . ASP A 1 511 ? -10.07 4.316 8.539 1 94.69 511 ASP A C 1
ATOM 3891 O O . ASP A 1 511 ? -11.102 4.883 8.172 1 94.69 511 ASP A O 1
ATOM 3895 N N . ASN A 1 512 ? -10.109 3.33 9.484 1 95.81 512 ASN A N 1
ATOM 3896 C CA . ASN A 1 512 ? -11.344 2.666 9.898 1 95.81 512 ASN A CA 1
ATOM 3897 C C . ASN A 1 512 ? -11.875 3.234 11.211 1 95.81 512 ASN A C 1
ATOM 3899 O O . ASN A 1 512 ? -11.195 4.027 11.867 1 95.81 512 ASN A O 1
ATOM 3903 N N . GLU A 1 513 ? -13.133 2.898 11.5 1 96.31 513 GLU A N 1
ATOM 3904 C CA . GLU A 1 513 ? -13.742 3.145 12.805 1 96.31 513 GLU A CA 1
ATOM 3905 C C . GLU A 1 513 ? -14.438 1.894 13.336 1 96.31 513 GLU A C 1
ATOM 3907 O O . GLU A 1 513 ? -15.172 1.23 12.602 1 96.31 513 GLU A O 1
ATOM 3912 N N . GLU A 1 514 ? -14.125 1.581 14.547 1 96.69 514 GLU A N 1
ATOM 3913 C CA . GLU A 1 514 ? -14.773 0.504 15.289 1 96.69 514 GLU A CA 1
ATOM 3914 C C . GLU A 1 514 ? -15.562 1.05 16.469 1 96.69 514 GLU A C 1
ATOM 3916 O O . GLU A 1 514 ? -14.992 1.426 17.5 1 96.69 514 GLU A O 1
ATOM 3921 N N . ILE A 1 515 ? -16.875 1.04 16.312 1 97.19 515 ILE A N 1
ATOM 3922 C CA . ILE A 1 515 ? -17.75 1.674 17.297 1 97.19 515 ILE A CA 1
ATOM 3923 C C . ILE A 1 515 ? -18.578 0.609 18.016 1 97.19 515 ILE A C 1
ATOM 3925 O O . ILE A 1 515 ? -19.375 -0.093 17.391 1 97.19 515 ILE A O 1
ATOM 3929 N N . SER A 1 516 ? -18.453 0.543 19.281 1 97.75 516 SER A N 1
ATOM 3930 C CA . SER A 1 516 ? -19.203 -0.418 20.078 1 97.75 516 SER A CA 1
ATOM 3931 C C . SER A 1 516 ? -20.672 -0.015 20.188 1 97.75 516 SER A C 1
ATOM 3933 O O . SER A 1 516 ? -21.016 1.147 19.984 1 97.75 516 SER A O 1
ATOM 3935 N N . LYS A 1 517 ? -21.5 -0.922 20.594 1 97.62 517 LYS A N 1
ATOM 3936 C CA . LYS A 1 517 ? -22.922 -0.636 20.844 1 97.62 517 LYS A CA 1
ATOM 3937 C C . LYS A 1 517 ? -23.078 0.341 22 1 97.62 517 LYS A C 1
ATOM 3939 O O . LYS A 1 517 ? -22.234 0.406 22.891 1 97.62 517 LYS A O 1
ATOM 3944 N N . ASP A 1 518 ? -24.094 1.138 21.953 1 97.19 518 ASP A N 1
ATOM 3945 C CA . ASP A 1 518 ? -24.562 2.074 22.969 1 97.19 518 ASP A CA 1
ATOM 3946 C C . ASP A 1 518 ? -23.781 3.383 22.906 1 97.19 518 ASP A C 1
ATOM 3948 O O . ASP A 1 518 ? -24.031 4.301 23.688 1 97.19 518 ASP A O 1
ATOM 3952 N N . ILE A 1 519 ? -22.781 3.486 22.078 1 96.25 519 ILE A N 1
ATOM 3953 C CA . ILE A 1 519 ? -22.141 4.777 21.859 1 96.25 519 ILE A CA 1
ATOM 3954 C C . ILE A 1 519 ? -23.047 5.652 20.984 1 96.25 519 ILE A C 1
ATOM 3956 O O . ILE A 1 519 ? -23.656 5.168 20.031 1 96.25 519 ILE A O 1
ATOM 3960 N N . TYR A 1 520 ? -23.109 6.859 21.375 1 94.44 520 TYR A N 1
ATOM 3961 C CA . TYR A 1 520 ? -24 7.785 20.688 1 94.44 520 TYR A CA 1
ATOM 3962 C C . TYR A 1 520 ? -23.219 8.844 19.922 1 94.44 520 TYR A C 1
ATOM 3964 O O . TYR A 1 520 ? -22.156 9.281 20.375 1 94.44 520 TYR A O 1
ATOM 3972 N N . ASN A 1 521 ? -23.656 9.195 18.844 1 93.62 521 ASN A N 1
ATOM 3973 C CA . ASN A 1 521 ? -23.344 10.398 18.062 1 93.62 521 ASN A CA 1
ATOM 3974 C C . ASN A 1 521 ? -24.516 10.82 17.188 1 93.62 521 ASN A C 1
ATOM 3976 O O . ASN A 1 521 ? -25.453 10.047 16.984 1 93.62 521 ASN A O 1
ATOM 3980 N N . TYR A 1 522 ? -24.484 11.992 16.75 1 90.94 522 TYR A N 1
ATOM 3981 C CA . TYR A 1 522 ? -25.609 12.523 15.984 1 90.94 522 TYR A CA 1
ATOM 3982 C C . TYR A 1 522 ? -25.906 11.648 14.773 1 90.94 522 TYR A C 1
ATOM 3984 O O . TYR A 1 522 ? -27.062 11.516 14.359 1 90.94 522 TYR A O 1
ATOM 3992 N N . ASP A 1 523 ? -24.953 10.992 14.195 1 91.44 523 ASP A N 1
ATOM 3993 C CA . ASP A 1 523 ? -25.141 10.195 12.984 1 91.44 523 ASP A CA 1
ATOM 3994 C C . ASP A 1 523 ? -25.438 8.734 13.328 1 91.44 523 ASP A C 1
ATOM 3996 O O . ASP A 1 523 ? -25.703 7.926 12.438 1 91.44 523 ASP A O 1
ATOM 4000 N N . ILE A 1 524 ? -25.391 8.359 14.617 1 94.94 524 ILE A N 1
ATOM 4001 C CA . ILE A 1 524 ? -25.703 7 15.047 1 94.94 524 ILE A CA 1
ATOM 4002 C C . ILE A 1 524 ? -26.625 7.043 16.266 1 94.94 524 ILE A C 1
ATOM 4004 O O . ILE A 1 524 ? -26.344 6.422 17.297 1 94.94 524 ILE A O 1
ATOM 4008 N N . PRO A 1 525 ? -27.766 7.621 16.078 1 93.69 525 PRO A N 1
ATOM 4009 C CA . PRO A 1 525 ? -28.688 7.797 17.203 1 93.69 525 PRO A CA 1
ATOM 4010 C C . PRO A 1 525 ? -29.266 6.477 17.703 1 93.69 525 PRO A C 1
ATOM 4012 O O . PRO A 1 525 ? -29.781 6.414 18.828 1 93.69 525 PRO A O 1
ATOM 4015 N N . ASP A 1 526 ? -29.188 5.422 16.875 1 94.5 526 ASP A N 1
ATOM 4016 C CA . ASP A 1 526 ? -29.75 4.125 17.234 1 94.5 526 ASP A CA 1
ATOM 4017 C C . ASP A 1 526 ? -28.859 3.393 18.234 1 94.5 526 ASP A C 1
ATOM 4019 O O . ASP A 1 526 ? -29.266 2.385 18.812 1 94.5 526 ASP A O 1
ATOM 4023 N N . ARG A 1 527 ? -27.562 3.889 18.453 1 96.38 527 ARG A N 1
ATOM 4024 C CA . ARG A 1 527 ? -26.609 3.307 19.391 1 96.38 527 ARG A CA 1
ATOM 4025 C C . ARG A 1 527 ? -26.344 1.839 19.078 1 96.38 527 ARG A C 1
ATOM 4027 O O . ARG A 1 527 ? -26.141 1.024 19.969 1 96.38 527 ARG A O 1
ATOM 4034 N N . GLY A 1 528 ? -26.359 1.463 17.828 1 96.88 528 GLY A N 1
ATOM 4035 C CA . GLY A 1 528 ? -26.266 0.072 17.406 1 96.88 528 GLY A CA 1
ATOM 4036 C C . GLY A 1 528 ? -24.844 -0.359 17.094 1 96.88 528 GLY A C 1
ATOM 4037 O O . GLY A 1 528 ? -24.625 -1.489 16.656 1 96.88 528 GLY A O 1
ATOM 4038 N N . GLY A 1 529 ? -23.891 0.507 17.391 1 97 529 GLY A N 1
ATOM 4039 C CA . GLY A 1 529 ? -22.531 0.203 16.969 1 97 529 GLY A CA 1
ATOM 4040 C C . GLY A 1 529 ? -22.344 0.255 15.469 1 97 529 GLY A C 1
ATOM 4041 O O . GLY A 1 529 ? -23.312 0.178 14.711 1 97 529 GLY A O 1
ATOM 4042 N N . ARG A 1 530 ? -21.062 0.405 15.047 1 96.94 530 ARG A N 1
ATOM 4043 C CA . ARG A 1 530 ? -20.734 0.489 13.633 1 96.94 530 ARG A CA 1
ATOM 4044 C C . ARG A 1 530 ? -19.312 -0.007 13.367 1 96.94 530 ARG A C 1
ATOM 4046 O O . ARG A 1 530 ? -18.438 0.131 14.219 1 96.94 530 ARG A O 1
ATOM 4053 N N . PHE A 1 531 ? -19.172 -0.655 12.219 1 96.38 531 PHE A N 1
ATOM 4054 C CA . PHE A 1 531 ? -17.859 -0.714 11.586 1 96.38 531 PHE A CA 1
ATOM 4055 C C . PHE A 1 531 ? -17.828 0.135 10.32 1 96.38 531 PHE A C 1
ATOM 4057 O O . PHE A 1 531 ? -18.609 -0.094 9.391 1 96.38 531 PHE A O 1
ATOM 4064 N N . ARG A 1 532 ? -16.953 1.164 10.312 1 97.19 532 ARG A N 1
ATOM 4065 C CA . ARG A 1 532 ? -16.766 2.004 9.133 1 97.19 532 ARG A CA 1
ATOM 4066 C C . ARG A 1 532 ? -15.414 1.737 8.484 1 97.19 532 ARG A C 1
ATOM 4068 O O . ARG A 1 532 ? -14.367 2 9.086 1 97.19 532 ARG A O 1
ATOM 4075 N N . TYR A 1 533 ? -15.484 1.231 7.289 1 96.12 533 TYR A N 1
ATOM 4076 C CA . TYR A 1 533 ? -14.289 0.916 6.52 1 96.12 533 TYR A CA 1
ATOM 4077 C C . TYR A 1 533 ? -14 2 5.488 1 96.12 533 TYR A C 1
ATOM 4079 O O . TYR A 1 533 ? -14.867 2.357 4.695 1 96.12 533 TYR A O 1
ATOM 4087 N N . ASN A 1 534 ? -12.758 2.555 5.52 1 96.75 534 ASN A N 1
ATOM 4088 C CA . ASN A 1 534 ? -12.273 3.521 4.539 1 96.75 534 ASN A CA 1
ATOM 4089 C C . ASN A 1 534 ? -10.875 3.168 4.047 1 96.75 534 ASN A C 1
ATOM 4091 O O . ASN A 1 534 ? -9.969 2.943 4.848 1 96.75 534 ASN A O 1
ATOM 4095 N N . ALA A 1 535 ? -10.727 3.062 2.812 1 94.69 535 ALA A N 1
ATOM 4096 C CA . ALA A 1 535 ? -9.43 2.803 2.205 1 94.69 535 ALA A CA 1
ATOM 4097 C C . ALA A 1 535 ? -9.109 3.832 1.123 1 94.69 535 ALA A C 1
ATOM 4099 O O . ALA A 1 535 ? -10 4.238 0.367 1 94.69 535 ALA A O 1
ATOM 4100 N N . TYR A 1 536 ? -7.832 4.254 1.051 1 94.25 536 TYR A N 1
ATOM 4101 C CA . TYR A 1 536 ? -7.336 5.219 0.073 1 94.25 536 TYR A CA 1
ATOM 4102 C C . TYR A 1 536 ? -6.031 4.738 -0.552 1 94.25 536 TYR A C 1
ATOM 4104 O O . TYR A 1 536 ? -5.172 4.188 0.138 1 94.25 536 TYR A O 1
ATOM 4112 N N . ARG A 1 537 ? -5.91 4.875 -1.792 1 92.12 537 ARG A N 1
ATOM 4113 C CA . ARG A 1 537 ? -4.664 4.637 -2.512 1 92.12 537 ARG A CA 1
ATOM 4114 C C . ARG A 1 537 ? -4.316 5.824 -3.406 1 92.12 537 ARG A C 1
ATOM 4116 O O . ARG A 1 537 ? -5.195 6.41 -4.039 1 92.12 537 ARG A O 1
ATOM 4123 N N . TYR A 1 538 ? -3.092 6.176 -3.381 1 92.75 538 TYR A N 1
ATOM 4124 C CA . TYR A 1 538 ? -2.58 7.309 -4.145 1 92.75 538 TYR A CA 1
ATOM 4125 C C . TYR A 1 538 ? -1.33 6.918 -4.926 1 92.75 538 TYR A C 1
ATOM 4127 O O . TYR A 1 538 ? -0.484 6.176 -4.426 1 92.75 538 TYR A O 1
ATOM 4135 N N . PHE A 1 539 ? -1.245 7.371 -6.211 1 90.5 539 PHE A N 1
ATOM 4136 C CA . PHE A 1 539 ? -0.096 7.176 -7.086 1 90.5 539 PHE A CA 1
ATOM 4137 C C . PHE A 1 539 ? 0.203 8.445 -7.875 1 90.5 539 PHE A C 1
ATOM 4139 O O . PHE A 1 539 ? -0.667 8.961 -8.578 1 90.5 539 PHE A O 1
ATOM 4146 N N . GLU A 1 540 ? 1.421 8.945 -7.738 1 92.5 540 GLU A N 1
ATOM 4147 C CA . GLU A 1 540 ? 1.854 10.078 -8.539 1 92.5 540 GLU A CA 1
ATOM 4148 C C . GLU A 1 540 ? 3.268 9.875 -9.078 1 92.5 540 GLU A C 1
ATOM 4150 O O . GLU A 1 540 ? 4.184 9.547 -8.312 1 92.5 540 GLU A O 1
ATOM 4155 N N . ASN A 1 541 ? 3.402 10.039 -10.328 1 92.44 541 ASN A N 1
ATOM 4156 C CA . ASN A 1 541 ? 4.695 9.961 -11 1 92.44 541 ASN A CA 1
ATOM 4157 C C . ASN A 1 541 ? 5.02 11.25 -11.75 1 92.44 541 ASN A C 1
ATOM 4159 O O . ASN A 1 541 ? 4.152 11.82 -12.414 1 92.44 541 ASN A O 1
ATOM 4163 N N . ASN A 1 542 ? 6.238 11.75 -11.523 1 92.62 542 ASN A N 1
ATOM 4164 C CA . ASN A 1 542 ? 6.801 12.883 -12.25 1 92.62 542 ASN A CA 1
ATOM 4165 C C . ASN A 1 542 ? 8.109 12.508 -12.945 1 92.62 542 ASN A C 1
ATOM 4167 O O . ASN A 1 542 ? 9.039 12.016 -12.305 1 92.62 542 ASN A O 1
ATOM 4171 N N . THR A 1 543 ? 8.156 12.766 -14.227 1 93.69 543 THR A N 1
ATOM 4172 C CA . THR A 1 543 ? 9.391 12.555 -14.977 1 93.69 543 THR A CA 1
ATOM 4173 C C . THR A 1 543 ? 9.828 13.844 -15.664 1 93.69 543 THR A C 1
ATOM 4175 O O . THR A 1 543 ? 9.062 14.445 -16.422 1 93.69 543 THR A O 1
ATOM 4178 N N . ASP A 1 544 ? 11.094 14.211 -15.398 1 92.94 544 ASP A N 1
ATOM 4179 C CA . ASP A 1 544 ? 11.672 15.445 -15.914 1 92.94 544 ASP A CA 1
ATOM 4180 C C . ASP A 1 544 ? 12.867 15.156 -16.812 1 92.94 544 ASP A C 1
ATOM 4182 O O . ASP A 1 544 ? 13.648 14.242 -16.547 1 92.94 544 ASP A O 1
ATOM 4186 N N . PHE A 1 545 ? 12.977 15.969 -17.812 1 94.56 545 PHE A N 1
ATOM 4187 C CA . PHE A 1 545 ? 14.164 16.078 -18.641 1 94.56 545 PHE A CA 1
ATOM 4188 C C . PHE A 1 545 ? 14.625 17.531 -18.75 1 94.56 545 PHE A C 1
ATOM 4190 O O . PHE A 1 545 ? 13.828 18.422 -19.047 1 94.56 545 PHE A O 1
ATOM 4197 N N . LEU A 1 546 ? 15.883 17.781 -18.469 1 94.62 546 LEU A N 1
ATOM 4198 C CA . LEU A 1 546 ? 16.422 19.125 -18.578 1 94.62 546 LEU A CA 1
ATOM 4199 C C . LEU A 1 546 ? 17.75 19.125 -19.328 1 94.62 546 LEU A C 1
ATOM 4201 O O . LEU A 1 546 ? 18.578 18.234 -19.141 1 94.62 546 LEU A O 1
ATOM 4205 N N . LEU A 1 547 ? 17.953 20.125 -20.172 1 96 547 LEU A N 1
ATOM 4206 C CA . LEU A 1 547 ? 19.203 20.453 -20.875 1 96 547 LEU A CA 1
ATOM 4207 C C . LEU A 1 547 ? 19.625 21.891 -20.547 1 96 547 LEU A C 1
ATOM 4209 O O . LEU A 1 547 ? 18.875 22.828 -20.781 1 96 547 LEU A O 1
ATOM 4213 N N . THR A 1 548 ? 20.797 22.031 -20 1 95.62 548 THR A N 1
ATOM 4214 C CA . THR A 1 548 ? 21.266 23.344 -19.547 1 95.62 548 THR A CA 1
ATOM 4215 C C . THR A 1 548 ? 22.547 23.734 -20.281 1 95.62 548 THR A C 1
ATOM 4217 O O . THR A 1 548 ? 23.469 22.938 -20.422 1 95.62 548 THR A O 1
ATOM 4220 N N . TYR A 1 549 ? 22.594 24.906 -20.766 1 96.06 549 TYR A N 1
ATOM 4221 C CA . TYR A 1 549 ? 23.75 25.531 -21.375 1 96.06 549 TYR A CA 1
ATOM 4222 C C . TYR A 1 549 ? 24.25 26.703 -20.547 1 96.06 549 TYR A C 1
ATOM 4224 O O . TYR A 1 549 ? 23.469 27.578 -20.172 1 96.06 549 TYR A O 1
ATOM 4232 N N . SER A 1 550 ? 25.469 26.719 -20.156 1 94.56 550 SER A N 1
ATOM 4233 C CA . SER A 1 550 ? 26.094 27.797 -19.391 1 94.56 550 SER A CA 1
ATOM 4234 C C . SER A 1 550 ? 27.359 28.297 -20.062 1 94.56 550 SER A C 1
ATOM 4236 O O . SER A 1 550 ? 28.234 27.5 -20.422 1 94.56 550 SER A O 1
ATOM 4238 N N . ASP A 1 551 ? 27.391 29.594 -20.172 1 93.81 551 ASP A N 1
ATOM 4239 C CA . ASP A 1 551 ? 28.578 30.188 -20.797 1 93.81 551 ASP A CA 1
ATOM 4240 C C . ASP A 1 551 ? 28.703 31.672 -20.438 1 93.81 551 ASP A C 1
ATOM 4242 O O . ASP A 1 551 ? 27.781 32.25 -19.875 1 93.81 551 ASP A O 1
ATOM 4246 N N . ARG A 1 552 ? 29.859 32.188 -20.641 1 93.81 552 ARG A N 1
ATOM 4247 C CA . ARG A 1 552 ? 30.156 33.594 -20.469 1 93.81 552 ARG A CA 1
ATOM 4248 C C . ARG A 1 552 ? 30.672 34.219 -21.75 1 93.81 552 ARG A C 1
ATOM 4250 O O . ARG A 1 552 ? 31.391 33.562 -22.516 1 93.81 552 ARG A O 1
ATOM 4257 N N . PHE A 1 553 ? 30.266 35.5 -21.922 1 93.5 553 PHE A N 1
ATOM 4258 C CA . PHE A 1 553 ? 30.594 36.188 -23.156 1 93.5 553 PHE A CA 1
ATOM 4259 C C . PHE A 1 553 ? 31.188 37.562 -22.859 1 93.5 553 PHE A C 1
ATOM 4261 O O . PHE A 1 553 ? 31.062 38.062 -21.75 1 93.5 553 PHE A O 1
ATOM 4268 N N . PHE A 1 554 ? 31.906 38.188 -23.922 1 93.38 554 PHE A N 1
ATOM 4269 C CA . PHE A 1 554 ? 32.406 39.562 -23.906 1 93.38 554 PHE A CA 1
ATOM 4270 C C . PHE A 1 554 ? 33.344 39.781 -22.719 1 93.38 554 PHE A C 1
ATOM 4272 O O . PHE A 1 554 ? 33.125 40.719 -21.922 1 93.38 554 PHE A O 1
ATOM 4279 N N . ASN A 1 555 ? 34.5 39.062 -22.641 1 89.31 555 ASN A N 1
ATOM 4280 C CA . ASN A 1 555 ? 35.5 39.094 -21.594 1 89.31 555 ASN A CA 1
ATOM 4281 C C . ASN A 1 555 ? 34.906 38.812 -20.219 1 89.31 555 ASN A C 1
ATOM 4283 O O . ASN A 1 555 ? 35.156 39.531 -19.25 1 89.31 555 ASN A O 1
ATOM 4287 N N . ASP A 1 556 ? 33.781 37.906 -20.172 1 88.06 556 ASP A N 1
ATOM 4288 C CA . ASP A 1 556 ? 33.156 37.375 -18.969 1 88.06 556 ASP A CA 1
ATOM 4289 C C . ASP A 1 556 ? 32.219 38.375 -18.328 1 88.06 556 ASP A C 1
ATOM 4291 O O . ASP A 1 556 ? 31.812 38.219 -17.172 1 88.06 556 ASP A O 1
ATOM 4295 N N . ASP A 1 557 ? 31.859 39.406 -19.109 1 91.06 557 ASP A N 1
ATOM 4296 C CA . ASP A 1 557 ? 30.984 40.438 -18.562 1 91.06 557 ASP A CA 1
ATOM 4297 C C . ASP A 1 557 ? 29.531 39.969 -18.578 1 91.06 557 ASP A C 1
ATOM 4299 O O . ASP A 1 557 ? 28.734 40.406 -17.75 1 91.06 557 ASP A O 1
ATOM 4303 N N . ILE A 1 558 ? 29.266 39.188 -19.578 1 94.88 558 ILE A N 1
ATOM 4304 C CA . ILE A 1 558 ? 27.906 38.688 -19.703 1 94.88 558 ILE A CA 1
ATOM 4305 C C . ILE A 1 558 ? 27.859 37.188 -19.469 1 94.88 558 ILE A C 1
ATOM 4307 O O . ILE A 1 558 ? 28.594 36.406 -20.125 1 94.88 558 ILE A O 1
ATOM 4311 N N . GLY A 1 559 ? 27.172 36.781 -18.5 1 94.81 559 GLY A N 1
ATOM 4312 C CA . GLY A 1 559 ? 26.922 35.375 -18.266 1 94.81 559 GLY A CA 1
ATOM 4313 C C . GLY A 1 559 ? 25.547 34.938 -18.703 1 94.81 559 GLY A C 1
ATOM 4314 O O . GLY A 1 559 ? 24.578 35.688 -18.578 1 94.81 559 GLY A O 1
ATOM 4315 N N . LEU A 1 560 ? 25.469 33.656 -19.219 1 94.69 560 LEU A N 1
ATOM 4316 C CA . LEU A 1 560 ? 24.203 33.094 -19.641 1 94.69 560 LEU A CA 1
ATOM 4317 C C . LEU A 1 560 ? 24.062 31.656 -19.125 1 94.69 560 LEU A C 1
ATOM 4319 O O . LEU A 1 560 ? 24.984 30.844 -19.25 1 94.69 560 LEU A O 1
ATOM 4323 N N . GLU A 1 561 ? 23.031 31.391 -18.469 1 94.19 561 GLU A N 1
ATOM 4324 C CA . GLU A 1 561 ? 22.594 30.031 -18.156 1 94.19 561 GLU A CA 1
ATOM 4325 C C . GLU A 1 561 ? 21.188 29.766 -18.703 1 94.19 561 GLU A C 1
ATOM 4327 O O . GLU A 1 561 ? 20.219 30.391 -18.266 1 94.19 561 GLU A O 1
ATOM 4332 N N . ALA A 1 562 ? 21.125 28.922 -19.672 1 94.75 562 ALA A N 1
ATOM 4333 C CA . ALA A 1 562 ? 19.859 28.609 -20.328 1 94.75 562 ALA A CA 1
ATOM 4334 C C . ALA A 1 562 ? 19.5 27.125 -20.141 1 94.75 562 ALA A C 1
ATOM 4336 O O . ALA A 1 562 ? 20.359 26.25 -20.25 1 94.75 562 ALA A O 1
ATOM 4337 N N . THR A 1 563 ? 18.297 26.922 -19.797 1 94.5 563 THR A N 1
ATOM 4338 C CA . THR A 1 563 ? 17.812 25.562 -19.594 1 94.5 563 THR A CA 1
ATOM 4339 C C . THR A 1 563 ? 16.516 25.328 -20.375 1 94.5 563 THR A C 1
ATOM 4341 O O . THR A 1 563 ? 15.633 26.188 -20.391 1 94.5 563 THR A O 1
ATOM 4344 N N . VAL A 1 564 ? 16.438 24.266 -21.141 1 95.62 564 VAL A N 1
ATOM 4345 C CA . VAL A 1 564 ? 15.203 23.781 -21.719 1 95.62 564 VAL A CA 1
ATOM 4346 C C . VAL A 1 564 ? 14.828 22.438 -21.078 1 95.62 564 VAL A C 1
ATOM 4348 O O . VAL A 1 564 ? 15.703 21.641 -20.75 1 95.62 564 VAL A O 1
ATOM 4351 N N . GLY A 1 565 ? 13.531 22.281 -20.797 1 94.88 565 GLY A N 1
ATOM 4352 C CA . GLY A 1 565 ? 13.125 21.047 -20.172 1 94.88 565 GLY A CA 1
ATOM 4353 C C . GLY A 1 565 ? 11.68 20.672 -20.438 1 94.88 565 GLY A C 1
ATOM 4354 O O . GLY A 1 565 ? 10.961 21.422 -21.094 1 94.88 565 GLY A O 1
ATOM 4355 N N . ALA A 1 566 ? 11.344 19.484 -20.078 1 95.56 566 ALA A N 1
ATOM 4356 C CA . ALA A 1 566 ? 9.992 18.938 -20.172 1 95.56 566 ALA A CA 1
ATOM 4357 C C . ALA A 1 566 ? 9.641 18.125 -18.938 1 95.56 566 ALA A C 1
ATOM 4359 O O . ALA A 1 566 ? 10.523 17.656 -18.219 1 95.56 566 ALA A O 1
ATOM 4360 N N . ASN A 1 567 ? 8.305 18.062 -18.656 1 94.25 567 ASN A N 1
ATOM 4361 C CA . ASN A 1 567 ? 7.809 17.312 -17.5 1 94.25 567 ASN A CA 1
ATOM 4362 C C . ASN A 1 567 ? 6.516 16.562 -17.828 1 94.25 567 ASN A C 1
ATOM 4364 O O . ASN A 1 567 ? 5.656 17.094 -18.531 1 94.25 567 ASN A O 1
ATOM 4368 N N . GLN A 1 568 ? 6.449 15.367 -17.422 1 95.62 568 GLN A N 1
ATOM 4369 C CA . GLN A 1 568 ? 5.211 14.594 -17.438 1 95.62 568 GLN A CA 1
ATOM 4370 C C . GLN A 1 568 ? 4.77 14.234 -16.016 1 95.62 568 GLN A C 1
ATOM 4372 O O . GLN A 1 568 ? 5.516 13.586 -15.281 1 95.62 568 GLN A O 1
ATOM 4377 N N . ARG A 1 569 ? 3.566 14.633 -15.672 1 93.62 569 ARG A N 1
ATOM 4378 C CA . ARG A 1 569 ? 2.982 14.32 -14.367 1 93.62 569 ARG A CA 1
ATOM 4379 C C . ARG A 1 569 ? 1.729 13.469 -14.523 1 93.62 569 ARG A C 1
ATOM 4381 O O . ARG A 1 569 ? 0.841 13.797 -15.312 1 93.62 569 ARG A O 1
ATOM 4388 N N . TYR A 1 570 ? 1.673 12.359 -13.891 1 94.31 570 TYR A N 1
ATOM 4389 C CA . TYR A 1 570 ? 0.5 11.492 -13.836 1 94.31 570 TYR A CA 1
ATOM 4390 C C . TYR A 1 570 ? 0.099 11.211 -12.398 1 94.31 570 TYR A C 1
ATOM 4392 O O . TYR A 1 570 ? 0.937 10.828 -11.578 1 94.31 570 TYR A O 1
ATOM 4400 N N . VAL A 1 571 ? -1.195 11.438 -12.094 1 93.62 571 VAL A N 1
ATOM 4401 C CA . VAL A 1 571 ? -1.685 11.219 -10.734 1 93.62 571 VAL A CA 1
ATOM 4402 C C . VAL A 1 571 ? -2.941 10.352 -10.773 1 93.62 571 VAL A C 1
ATOM 4404 O O . VAL A 1 571 ? -3.787 10.516 -11.664 1 93.62 571 VAL A O 1
ATOM 4407 N N . ASN A 1 572 ? -3.016 9.344 -9.93 1 92.88 572 ASN A N 1
ATOM 4408 C CA . ASN A 1 572 ? -4.164 8.469 -9.742 1 92.88 572 ASN A CA 1
ATOM 4409 C C . ASN A 1 572 ? -4.52 8.312 -8.266 1 92.88 572 ASN A C 1
ATOM 4411 O O . ASN A 1 572 ? -3.629 8.203 -7.418 1 92.88 572 ASN A O 1
ATOM 4415 N N . ARG A 1 573 ? -5.832 8.445 -7.945 1 93.12 573 ARG A N 1
ATOM 4416 C CA . ARG A 1 573 ? -6.332 8.234 -6.59 1 93.12 573 ARG A CA 1
ATOM 4417 C C . ARG A 1 573 ? -7.578 7.359 -6.598 1 93.12 573 ARG A C 1
ATOM 4419 O O . ARG A 1 573 ? -8.461 7.527 -7.441 1 93.12 573 ARG A O 1
ATOM 4426 N N . GLN A 1 574 ? -7.605 6.398 -5.742 1 93.38 574 GLN A N 1
ATOM 4427 C CA . GLN A 1 574 ? -8.75 5.512 -5.566 1 93.38 574 GLN A CA 1
ATOM 4428 C C . GLN A 1 574 ? -9.195 5.469 -4.109 1 93.38 574 GLN A C 1
ATOM 4430 O O . GLN A 1 574 ? -8.367 5.527 -3.199 1 93.38 574 GLN A O 1
ATOM 4435 N N . GLU A 1 575 ? -10.492 5.406 -3.914 1 95.25 575 GLU A N 1
ATOM 4436 C CA . GLU A 1 575 ? -11.031 5.32 -2.559 1 95.25 575 GLU A CA 1
ATOM 4437 C C . GLU A 1 575 ? -12.219 4.363 -2.494 1 95.25 575 GLU A C 1
ATOM 4439 O O . GLU A 1 575 ? -12.984 4.254 -3.451 1 95.25 575 GLU A O 1
ATOM 4444 N N . GLU A 1 576 ? -12.391 3.662 -1.415 1 95.12 576 GLU A N 1
ATOM 4445 C CA . GLU A 1 576 ? -13.5 2.752 -1.146 1 95.12 576 GLU A CA 1
ATOM 4446 C C . GLU A 1 576 ? -14.023 2.926 0.276 1 95.12 576 GLU A C 1
ATOM 4448 O O . GLU A 1 576 ? -13.242 3.068 1.219 1 95.12 576 GLU A O 1
ATOM 4453 N N . HIS A 1 577 ? -15.359 2.953 0.38 1 96.5 577 HIS A N 1
ATOM 4454 C CA . HIS A 1 577 ? -16.031 3.166 1.662 1 96.5 577 HIS A CA 1
ATOM 4455 C C . HIS A 1 577 ? -17.172 2.182 1.861 1 96.5 577 HIS A C 1
ATOM 4457 O O . HIS A 1 577 ? -17.891 1.862 0.914 1 96.5 577 HIS A O 1
ATOM 4463 N N . ALA A 1 578 ? -17.297 1.658 3.037 1 96.5 578 ALA A N 1
ATOM 4464 C CA . ALA A 1 578 ? -18.438 0.846 3.447 1 96.5 578 ALA A CA 1
ATOM 4465 C C . ALA A 1 578 ? -18.703 0.989 4.945 1 96.5 578 ALA A C 1
ATOM 4467 O O . ALA A 1 578 ? -17.766 1.158 5.73 1 96.5 578 ALA A O 1
ATOM 4468 N N . THR A 1 579 ? -19.938 1.007 5.348 1 96 579 THR A N 1
ATOM 4469 C CA . THR A 1 579 ? -20.328 1.134 6.75 1 96 579 THR A CA 1
ATOM 4470 C C . THR A 1 579 ? -21.469 0.174 7.078 1 96 579 THR A C 1
ATOM 4472 O O . THR A 1 579 ? -22.453 0.091 6.34 1 96 579 THR A O 1
ATOM 4475 N N . THR A 1 580 ? -21.328 -0.537 8.188 1 95.88 580 THR A N 1
ATOM 4476 C CA . THR A 1 580 ? -22.453 -1.331 8.688 1 95.88 580 THR A CA 1
ATOM 4477 C C . THR A 1 580 ? -23.562 -0.429 9.219 1 95.88 580 THR A C 1
ATOM 4479 O O . THR A 1 580 ? -23.312 0.735 9.547 1 95.88 580 THR A O 1
ATOM 4482 N N . THR A 1 581 ? -24.812 -0.94 9.297 1 94.75 581 THR A N 1
ATOM 4483 C CA . THR A 1 581 ? -25.906 -0.156 9.852 1 94.75 581 THR A CA 1
ATOM 4484 C C . THR A 1 581 ? -25.984 -0.336 11.367 1 94.75 581 THR A C 1
ATOM 4486 O O . THR A 1 581 ? -26.172 0.635 12.102 1 94.75 581 THR A O 1
ATOM 4489 N N . GLN A 1 582 ? -25.953 -1.532 11.859 1 95.38 582 GLN A N 1
ATOM 4490 C CA . GLN A 1 582 ? -25.828 -1.988 13.242 1 95.38 582 GLN A CA 1
ATOM 4491 C C . GLN A 1 582 ? -25.062 -3.301 13.32 1 95.38 582 GLN A C 1
ATOM 4493 O O . GLN A 1 582 ? -25.031 -4.066 12.352 1 95.38 582 GLN A O 1
ATOM 4498 N N . LEU A 1 583 ? -24.438 -3.5 14.422 1 94.69 583 LEU A N 1
ATOM 4499 C CA . LEU A 1 583 ? -23.719 -4.762 14.586 1 94.69 583 LEU A CA 1
ATOM 4500 C C . LEU A 1 583 ? -24.672 -5.871 15.016 1 94.69 583 LEU A C 1
ATOM 4502 O O . LEU A 1 583 ? -25.516 -5.668 15.891 1 94.69 583 LEU A O 1
ATOM 4506 N N . ILE A 1 584 ? -24.578 -6.945 14.328 1 91.88 584 ILE A N 1
ATOM 4507 C CA . ILE A 1 584 ? -25.328 -8.117 14.766 1 91.88 584 ILE A CA 1
ATOM 4508 C C . ILE A 1 584 ? -24.703 -8.664 16.062 1 91.88 584 ILE A C 1
ATOM 4510 O O . ILE A 1 584 ? -25.406 -8.867 17.047 1 91.88 584 ILE A O 1
ATOM 4514 N N . VAL A 1 585 ? -23.422 -8.922 15.992 1 91.38 585 VAL A N 1
ATOM 4515 C CA . VAL A 1 585 ? -22.656 -9.383 17.141 1 91.38 585 VAL A CA 1
ATOM 4516 C C . VAL A 1 585 ? -21.812 -8.242 17.703 1 91.38 585 VAL A C 1
ATOM 4518 O O . VAL A 1 585 ? -20.969 -7.68 16.984 1 91.38 585 VAL A O 1
ATOM 4521 N N . PRO A 1 586 ? -21.984 -7.848 18.969 1 93.62 586 PRO A N 1
ATOM 4522 C CA . PRO A 1 586 ? -21.188 -6.758 19.562 1 93.62 586 PRO A CA 1
ATOM 4523 C C . PRO A 1 586 ? -19.688 -7.039 19.531 1 93.62 586 PRO A C 1
ATOM 4525 O O . PRO A 1 586 ? -19.266 -8.188 19.703 1 93.62 586 PRO A O 1
ATOM 4528 N N . GLU A 1 587 ? -18.891 -6.031 19.297 1 93.31 587 GLU A N 1
ATOM 4529 C CA . GLU A 1 587 ? -17.438 -6.012 19.422 1 93.31 587 GLU A CA 1
ATOM 4530 C C . GLU A 1 587 ? -16.766 -6.793 18.297 1 93.31 587 GLU A C 1
ATOM 4532 O O . GLU A 1 587 ? -15.578 -7.094 18.359 1 93.31 587 GLU A O 1
ATOM 4537 N N . VAL A 1 588 ? -17.562 -7.266 17.281 1 91.69 588 VAL A N 1
ATOM 4538 C CA . VAL A 1 588 ? -17.016 -7.812 16.047 1 91.69 588 VAL A CA 1
ATOM 4539 C C . VAL A 1 588 ? -17.125 -6.781 14.93 1 91.69 588 VAL A C 1
ATOM 4541 O O . VAL A 1 588 ? -18.234 -6.402 14.547 1 91.69 588 VAL A O 1
ATOM 4544 N N . PHE A 1 589 ? -16 -6.398 14.438 1 94.31 589 PHE A N 1
ATOM 4545 C CA . PHE A 1 589 ? -16.016 -5.301 13.477 1 94.31 589 PHE A CA 1
ATOM 4546 C C . PHE A 1 589 ? -15.578 -5.777 12.102 1 94.31 589 PHE A C 1
ATOM 4548 O O . PHE A 1 589 ? -14.43 -5.578 11.703 1 94.31 589 PHE A O 1
ATOM 4555 N N . THR A 1 590 ? -16.5 -6.359 11.383 1 93.56 590 THR A N 1
ATOM 4556 C CA . THR A 1 590 ? -16.375 -6.781 9.984 1 93.56 590 THR A CA 1
ATOM 4557 C C . THR A 1 590 ? -17.562 -6.297 9.164 1 93.56 590 THR A C 1
ATOM 4559 O O . THR A 1 590 ? -18.625 -5.996 9.719 1 93.56 590 THR A O 1
ATOM 4562 N N . LEU A 1 591 ? -17.391 -6.223 7.93 1 94.75 591 LEU A N 1
ATOM 4563 C CA . LEU A 1 591 ? -18.422 -5.617 7.074 1 94.75 591 LEU A CA 1
ATOM 4564 C C . LEU A 1 591 ? -19.625 -6.531 6.945 1 94.75 591 LEU A C 1
ATOM 4566 O O . LEU A 1 591 ? -20.75 -6.059 6.738 1 94.75 591 LEU A O 1
ATOM 4570 N N . GLN A 1 592 ? -19.484 -7.855 7.098 1 92.19 592 GLN A N 1
ATOM 4571 C CA . GLN A 1 592 ? -20.609 -8.773 6.977 1 92.19 592 GLN A CA 1
ATOM 4572 C C . GLN A 1 592 ? -21.422 -8.805 8.258 1 92.19 592 GLN A C 1
ATOM 4574 O O . GLN A 1 592 ? -22.531 -9.344 8.273 1 92.19 592 GLN A O 1
ATOM 4579 N N . ASN A 1 593 ? -20.875 -8.297 9.367 1 93.31 593 ASN A N 1
ATOM 4580 C CA . ASN A 1 593 ? -21.594 -8.195 10.633 1 93.31 593 ASN A CA 1
ATOM 4581 C C . ASN A 1 593 ? -22.516 -6.984 10.648 1 93.31 593 ASN A C 1
ATOM 4583 O O . ASN A 1 593 ? -22.438 -6.148 11.547 1 93.31 593 ASN A O 1
ATOM 4587 N N . SER A 1 594 ? -23.359 -6.844 9.672 1 94 594 SER A N 1
ATOM 4588 C CA . SER A 1 594 ? -24.312 -5.742 9.523 1 94 594 SER A CA 1
ATOM 4589 C C . SER A 1 594 ? -25.75 -6.246 9.547 1 94 594 SER A C 1
ATOM 4591 O O . SER A 1 594 ? -26.078 -7.219 8.867 1 94 594 SER A O 1
ATOM 4593 N N . VAL A 1 595 ? -26.578 -5.625 10.32 1 92.94 595 VAL A N 1
ATOM 4594 C CA . VAL A 1 595 ? -27.984 -6.02 10.422 1 92.94 595 VAL A CA 1
ATOM 4595 C C . VAL A 1 595 ? -28.656 -5.867 9.062 1 92.94 595 VAL A C 1
ATOM 4597 O O . VAL A 1 595 ? -29.422 -6.738 8.641 1 92.94 595 VAL A O 1
ATOM 4600 N N . ASP A 1 596 ? -28.359 -4.75 8.352 1 90.38 596 ASP A N 1
ATOM 4601 C CA . ASP A 1 596 ? -28.953 -4.492 7.047 1 90.38 596 ASP A CA 1
ATOM 4602 C C . ASP A 1 596 ? -27.922 -4.594 5.934 1 90.38 596 ASP A C 1
ATOM 4604 O O . ASP A 1 596 ? -26.719 -4.516 6.188 1 90.38 596 ASP A O 1
ATOM 4608 N N . GLN A 1 597 ? -28.406 -4.855 4.73 1 89.69 597 GLN A N 1
ATOM 4609 C CA . GLN A 1 597 ? -27.547 -4.672 3.561 1 89.69 597 GLN A CA 1
ATOM 4610 C C . GLN A 1 597 ? -27.203 -3.197 3.352 1 89.69 597 GLN A C 1
ATOM 4612 O O . GLN A 1 597 ? -27.953 -2.318 3.801 1 89.69 597 GLN A O 1
ATOM 4617 N N . VAL A 1 598 ? -26.109 -2.98 2.73 1 91 598 VAL A N 1
ATOM 4618 C CA . VAL A 1 598 ? -25.656 -1.601 2.574 1 91 598 VAL A CA 1
ATOM 4619 C C . VAL A 1 598 ? -25.266 -1.348 1.122 1 91 598 VAL A C 1
ATOM 4621 O O . VAL A 1 598 ? -25.281 -2.264 0.297 1 91 598 VAL A O 1
ATOM 4624 N N . THR A 1 599 ? -24.984 -0.154 0.745 1 89.62 599 THR A N 1
ATOM 4625 C CA . THR A 1 599 ? -24.422 0.229 -0.543 1 89.62 599 THR A CA 1
ATOM 4626 C C . THR A 1 599 ? -23.031 0.832 -0.363 1 89.62 599 THR A C 1
ATOM 4628 O O . THR A 1 599 ? -22.891 2.029 -0.104 1 89.62 599 THR A O 1
ATOM 4631 N N . PRO A 1 600 ? -21.969 -0.028 -0.514 1 94.19 600 PRO A N 1
ATOM 4632 C CA . PRO A 1 600 ? -20.625 0.546 -0.472 1 94.19 600 PRO A CA 1
ATOM 4633 C C . PRO A 1 600 ? -20.375 1.548 -1.598 1 94.19 600 PRO A C 1
ATOM 4635 O O . PRO A 1 600 ? -21.125 1.592 -2.568 1 94.19 600 PRO A O 1
ATOM 4638 N N . ARG A 1 601 ? -19.406 2.422 -1.48 1 94.19 601 ARG A N 1
ATOM 4639 C CA . ARG A 1 601 ? -19.047 3.434 -2.467 1 94.19 601 ARG A CA 1
ATOM 4640 C C . ARG A 1 601 ? -17.578 3.307 -2.875 1 94.19 601 ARG A C 1
ATOM 4642 O O . ARG A 1 601 ? -16.734 2.893 -2.072 1 94.19 601 ARG A O 1
ATOM 4649 N N . SER A 1 602 ? -17.328 3.564 -4.074 1 93.75 602 SER A N 1
ATOM 4650 C CA . SER A 1 602 ? -15.961 3.652 -4.57 1 93.75 602 SER A CA 1
ATOM 4651 C C . SER A 1 602 ? -15.812 4.773 -5.594 1 93.75 602 SER A C 1
ATOM 4653 O O . SER A 1 602 ? -16.797 5.18 -6.227 1 93.75 602 SER A O 1
ATOM 4655 N N . SER A 1 603 ? -14.602 5.355 -5.66 1 91.88 603 SER A N 1
ATOM 4656 C CA . SER A 1 603 ? -14.281 6.391 -6.637 1 91.88 603 SER A CA 1
ATOM 4657 C C . SER A 1 603 ? -12.844 6.258 -7.133 1 91.88 603 SER A C 1
ATOM 4659 O O . SER A 1 603 ? -11.984 5.738 -6.426 1 91.88 603 SER A O 1
ATOM 4661 N N . LYS A 1 604 ? -12.656 6.656 -8.32 1 89.94 604 LYS A N 1
ATOM 4662 C CA . LYS A 1 604 ? -11.344 6.703 -8.961 1 89.94 604 LYS A CA 1
ATOM 4663 C C . LYS A 1 604 ? -11.141 8.023 -9.703 1 89.94 604 LYS A C 1
ATOM 4665 O O . LYS A 1 604 ? -12.047 8.508 -10.375 1 89.94 604 LYS A O 1
ATOM 4670 N N . TYR A 1 605 ? -9.953 8.641 -9.5 1 91.06 605 TYR A N 1
ATOM 4671 C CA . TYR A 1 605 ? -9.562 9.883 -10.156 1 91.06 605 TYR A CA 1
ATOM 4672 C C . TYR A 1 605 ? -8.211 9.727 -10.844 1 91.06 605 TYR A C 1
ATOM 4674 O O . TYR A 1 605 ? -7.297 9.102 -10.305 1 91.06 605 TYR A O 1
ATOM 4682 N N . SER A 1 606 ? -8.094 10.203 -12.047 1 91.56 606 SER A N 1
ATOM 4683 C CA . SER A 1 606 ? -6.824 10.234 -12.758 1 91.56 606 SER A CA 1
ATOM 4684 C C . SER A 1 606 ? -6.633 11.562 -13.477 1 91.56 606 SER A C 1
ATOM 4686 O O . SER A 1 606 ? -7.59 12.148 -13.984 1 91.56 606 SER A O 1
ATOM 4688 N N . GLN A 1 607 ? -5.41 12.07 -13.516 1 94.06 607 GLN A N 1
ATOM 4689 C CA . GLN A 1 607 ? -5.055 13.305 -14.211 1 94.06 607 GLN A CA 1
ATOM 4690 C C . GLN A 1 607 ? -3.652 13.211 -14.812 1 94.06 607 GLN A C 1
ATOM 4692 O O . GLN A 1 607 ? -2.738 12.672 -14.18 1 94.06 607 GLN A O 1
ATOM 4697 N N . GLY A 1 608 ? -3.533 13.648 -16.047 1 95 608 GLY A N 1
ATOM 4698 C CA . GLY A 1 608 ? -2.248 13.797 -16.703 1 95 608 GLY A CA 1
ATOM 4699 C C . GLY A 1 608 ? -1.947 15.234 -17.109 1 95 608 GLY A C 1
ATOM 4700 O O . GLY A 1 608 ? -2.842 15.969 -17.531 1 95 608 GLY A O 1
ATOM 4701 N N . VAL A 1 609 ? -0.742 15.688 -16.828 1 95.44 609 VAL A N 1
ATOM 4702 C CA . VAL A 1 609 ? -0.263 17 -17.234 1 95.44 609 VAL A CA 1
ATOM 4703 C C . VAL A 1 609 ? 1.072 16.859 -17.969 1 95.44 609 VAL A C 1
ATOM 4705 O O . VAL A 1 609 ? 2.006 16.234 -17.453 1 95.44 609 VAL A O 1
ATOM 4708 N N . TYR A 1 610 ? 1.161 17.438 -19.141 1 96.56 610 TYR A N 1
ATOM 4709 C CA . TYR A 1 610 ? 2.367 17.453 -19.953 1 96.56 610 TYR A CA 1
ATOM 4710 C C . TYR A 1 610 ? 2.887 18.875 -20.141 1 96.56 610 TYR A C 1
ATOM 4712 O O . TYR A 1 610 ? 2.135 19.766 -20.531 1 96.56 610 TYR A O 1
ATOM 4720 N N . SER A 1 611 ? 4.145 19.062 -19.844 1 96.5 611 SER A N 1
ATOM 4721 C CA . SER A 1 611 ? 4.66 20.422 -19.828 1 96.5 611 SER A CA 1
ATOM 4722 C C . SER A 1 611 ? 5.992 20.516 -20.562 1 96.5 611 SER A C 1
ATOM 4724 O O . SER A 1 611 ? 6.723 19.531 -20.672 1 96.5 611 SER A O 1
ATOM 4726 N N . ALA A 1 612 ? 6.246 21.656 -21.109 1 96.62 612 ALA A N 1
ATOM 4727 C CA . ALA A 1 612 ? 7.543 22.094 -21.625 1 96.62 612 ALA A CA 1
ATOM 4728 C C . ALA A 1 612 ? 7.898 23.484 -21.125 1 96.62 612 ALA A C 1
ATOM 4730 O O . ALA A 1 612 ? 7.02 24.328 -20.953 1 96.62 612 ALA A O 1
ATOM 4731 N N . TYR A 1 613 ? 9.156 23.688 -20.797 1 94.31 613 TYR A N 1
ATOM 4732 C CA . TYR A 1 613 ? 9.523 25 -20.297 1 94.31 613 TYR A CA 1
ATOM 4733 C C . TYR A 1 613 ? 10.953 25.359 -20.688 1 94.31 613 TYR A C 1
ATOM 4735 O O . TYR A 1 613 ? 11.734 24.484 -21.062 1 94.31 613 TYR A O 1
ATOM 4743 N N . ALA A 1 614 ? 11.242 26.625 -20.641 1 95.06 614 ALA A N 1
ATOM 4744 C CA . ALA A 1 614 ? 12.555 27.203 -20.891 1 95.06 614 ALA A CA 1
ATOM 4745 C C . ALA A 1 614 ? 12.875 28.297 -19.891 1 95.06 614 ALA A C 1
ATOM 4747 O O . ALA A 1 614 ? 11.992 29.078 -19.516 1 95.06 614 ALA A O 1
ATOM 4748 N N . VAL A 1 615 ? 14.062 28.312 -19.391 1 93.81 615 VAL A N 1
ATOM 4749 C CA . VAL A 1 615 ? 14.555 29.297 -18.438 1 93.81 615 VAL A CA 1
ATOM 4750 C C . VAL A 1 615 ? 15.859 29.906 -18.938 1 93.81 615 VAL A C 1
ATOM 4752 O O . VAL A 1 615 ? 16.719 29.203 -19.484 1 93.81 615 VAL A O 1
ATOM 4755 N N . ALA A 1 616 ? 15.969 31.188 -18.875 1 94.12 616 ALA A N 1
ATOM 4756 C CA . ALA A 1 616 ? 17.203 31.891 -19.219 1 94.12 616 ALA A CA 1
ATOM 4757 C C . ALA A 1 616 ? 17.578 32.875 -18.125 1 94.12 616 ALA A C 1
ATOM 4759 O O . ALA A 1 616 ? 16.766 33.719 -17.719 1 94.12 616 ALA A O 1
ATOM 4760 N N . ASP A 1 617 ? 18.75 32.75 -17.641 1 93.81 617 ASP A N 1
ATOM 4761 C CA . ASP A 1 617 ? 19.297 33.656 -16.641 1 93.81 617 ASP A CA 1
ATOM 4762 C C . ASP A 1 617 ? 20.516 34.406 -17.203 1 93.81 617 ASP A C 1
ATOM 4764 O O . ASP A 1 617 ? 21.484 33.781 -17.641 1 93.81 617 ASP A O 1
ATOM 4768 N N . PHE A 1 618 ? 20.422 35.719 -17.109 1 94.94 618 PHE A N 1
ATOM 4769 C CA . PHE A 1 618 ? 21.5 36.594 -17.594 1 94.94 618 PHE A CA 1
ATOM 4770 C C . PHE A 1 618 ? 22.156 37.312 -16.422 1 94.94 618 PHE A C 1
ATOM 4772 O O . PHE A 1 618 ? 21.5 37.656 -15.445 1 94.94 618 PHE A O 1
ATOM 4779 N N . SER A 1 619 ? 23.438 37.5 -16.594 1 94.69 619 SER A N 1
ATOM 4780 C CA . SER A 1 619 ? 24.156 38.344 -15.648 1 94.69 619 SER A CA 1
ATOM 4781 C C . SER A 1 619 ? 25.062 39.344 -16.391 1 94.69 619 SER A C 1
ATOM 4783 O O . SER A 1 619 ? 25.656 39 -17.406 1 94.69 619 SER A O 1
ATOM 4785 N N . TYR A 1 620 ? 25.109 40.562 -15.883 1 94.94 620 TYR A N 1
ATOM 4786 C CA . TYR A 1 620 ? 26.016 41.594 -16.375 1 94.94 620 TYR A CA 1
ATOM 4787 C C . TYR A 1 620 ? 26.984 42.031 -15.289 1 94.94 620 TYR A C 1
ATOM 4789 O O . TYR A 1 620 ? 26.578 42.594 -14.266 1 94.94 620 TYR A O 1
ATOM 4797 N N . ARG A 1 621 ? 28.281 41.688 -15.383 1 91.94 621 ARG A N 1
ATOM 4798 C CA . ARG A 1 621 ? 29.391 42 -14.492 1 91.94 621 ARG A CA 1
ATOM 4799 C C . ARG A 1 621 ? 29.125 41.5 -13.078 1 91.94 621 ARG A C 1
ATOM 4801 O O . ARG A 1 621 ? 29.547 42.094 -12.094 1 91.94 621 ARG A O 1
ATOM 4808 N N . ASN A 1 622 ? 28.203 40.562 -12.984 1 89.38 622 ASN A N 1
ATOM 4809 C CA . ASN A 1 622 ? 27.812 39.969 -11.711 1 89.38 622 ASN A CA 1
ATOM 4810 C C . ASN A 1 622 ? 27.234 41 -10.758 1 89.38 622 ASN A C 1
ATOM 4812 O O . ASN A 1 622 ? 27.5 40.969 -9.555 1 89.38 622 ASN A O 1
ATOM 4816 N N . GLN A 1 623 ? 26.594 42 -11.328 1 92.12 623 GLN A N 1
ATOM 4817 C CA . GLN A 1 623 ? 25.969 43.094 -10.57 1 92.12 623 GLN A CA 1
ATOM 4818 C C . GLN A 1 623 ? 24.5 43.219 -10.914 1 92.12 623 GLN A C 1
ATOM 4820 O O . GLN A 1 623 ? 23.688 43.656 -10.078 1 92.12 623 GLN A O 1
ATOM 4825 N N . ILE A 1 624 ? 24.188 42.938 -12.094 1 95.12 624 ILE A N 1
ATOM 4826 C CA . ILE A 1 624 ? 22.812 43 -12.586 1 95.12 624 ILE A CA 1
ATOM 4827 C C . ILE A 1 624 ? 22.406 41.625 -13.117 1 95.12 624 ILE A C 1
ATOM 4829 O O . ILE A 1 624 ? 23.141 41.031 -13.906 1 95.12 624 ILE A O 1
ATOM 4833 N N . PHE A 1 625 ? 21.328 41.25 -12.672 1 95.5 625 PHE A N 1
ATOM 4834 C CA . PHE A 1 625 ? 20.844 39.938 -13.047 1 95.5 625 PHE A CA 1
ATOM 4835 C C . PHE A 1 625 ? 19.422 40 -13.594 1 95.5 625 PHE A C 1
ATOM 4837 O O . PHE A 1 625 ? 18.609 40.781 -13.094 1 95.5 625 PHE A O 1
ATOM 4844 N N . PHE A 1 626 ? 19.156 39.188 -14.594 1 94.88 626 PHE A N 1
ATOM 4845 C CA . PHE A 1 626 ? 17.844 39.125 -15.219 1 94.88 626 PHE A CA 1
ATOM 4846 C C . PHE A 1 626 ? 17.484 37.656 -15.555 1 94.88 626 PHE A C 1
ATOM 4848 O O . PHE A 1 626 ? 18.312 36.938 -16.094 1 94.88 626 PHE A O 1
ATOM 4855 N N . GLY A 1 627 ? 16.312 37.25 -15.133 1 92.81 627 GLY A N 1
ATOM 4856 C CA . GLY A 1 627 ? 15.844 35.938 -15.445 1 92.81 627 GLY A CA 1
ATOM 4857 C C . GLY A 1 627 ? 14.469 35.906 -16.078 1 92.81 627 GLY A C 1
ATOM 4858 O O . GLY A 1 627 ? 13.609 36.719 -15.734 1 92.81 627 GLY A O 1
ATOM 4859 N N . MET A 1 628 ? 14.289 34.969 -16.969 1 93.56 628 MET A N 1
ATOM 4860 C CA . MET A 1 628 ? 13 34.75 -17.625 1 93.56 628 MET A CA 1
ATOM 4861 C C . MET A 1 628 ? 12.664 33.281 -17.75 1 93.56 628 MET A C 1
ATOM 4863 O O . MET A 1 628 ? 13.562 32.469 -17.938 1 93.56 628 MET A O 1
ATOM 4867 N N . THR A 1 629 ? 11.422 32.938 -17.562 1 92.94 629 THR A N 1
ATOM 4868 C CA . THR A 1 629 ? 10.922 31.578 -17.703 1 92.94 629 THR A CA 1
ATOM 4869 C C . THR A 1 629 ? 9.672 31.547 -18.578 1 92.94 629 THR A C 1
ATOM 4871 O O . THR A 1 629 ? 8.828 32.438 -18.5 1 92.94 629 THR A O 1
ATOM 4874 N N . GLY A 1 630 ? 9.57 30.609 -19.469 1 95 630 GLY A N 1
ATOM 4875 C CA . GLY A 1 630 ? 8.367 30.266 -20.219 1 95 630 GLY A CA 1
ATOM 4876 C C . GLY A 1 630 ? 7.949 28.812 -20.047 1 95 630 GLY A C 1
ATOM 4877 O O . GLY A 1 630 ? 8.789 27.922 -20.094 1 95 630 GLY A O 1
ATOM 4878 N N . ARG A 1 631 ? 6.668 28.562 -19.75 1 95.25 631 ARG A N 1
ATOM 4879 C CA . ARG A 1 631 ? 6.16 27.219 -19.531 1 95.25 631 ARG A CA 1
ATOM 4880 C C . ARG A 1 631 ? 4.824 27.016 -20.234 1 95.25 631 ARG A C 1
ATOM 4882 O O . ARG A 1 631 ? 3.988 27.922 -20.266 1 95.25 631 ARG A O 1
ATOM 4889 N N . VAL A 1 632 ? 4.691 25.906 -20.891 1 96.88 632 VAL A N 1
ATOM 4890 C CA . VAL A 1 632 ? 3.43 25.469 -21.484 1 96.88 632 VAL A CA 1
ATOM 4891 C C . VAL A 1 632 ? 2.963 24.172 -20.812 1 96.88 632 VAL A C 1
ATOM 4893 O O . VAL A 1 632 ? 3.766 23.281 -20.578 1 96.88 632 VAL A O 1
ATOM 4896 N N . ASP A 1 633 ? 1.691 24.188 -20.5 1 96.88 633 ASP A N 1
ATOM 4897 C CA . ASP A 1 633 ? 1.096 23 -19.906 1 96.88 633 ASP A CA 1
ATOM 4898 C C . ASP A 1 633 ? -0.079 22.484 -20.734 1 96.88 633 ASP A C 1
ATOM 4900 O O . ASP A 1 633 ? -0.846 23.281 -21.281 1 96.88 633 ASP A O 1
ATOM 4904 N N . LYS A 1 634 ? -0.144 21.219 -20.891 1 97.38 634 LYS A N 1
ATOM 4905 C CA . LYS A 1 634 ? -1.337 20.531 -21.359 1 97.38 634 LYS A CA 1
ATOM 4906 C C . LYS A 1 634 ? -1.953 19.672 -20.266 1 97.38 634 LYS A C 1
ATOM 4908 O O . LYS A 1 634 ? -1.313 18.75 -19.75 1 97.38 634 LYS A O 1
ATOM 4913 N N . SER A 1 635 ? -3.184 19.969 -19.906 1 95.62 635 SER A N 1
ATOM 4914 C CA . SER A 1 635 ? -3.83 19.281 -18.797 1 95.62 635 SER A CA 1
ATOM 4915 C C . SER A 1 635 ? -5.051 18.5 -19.281 1 95.62 635 SER A C 1
ATOM 4917 O O . SER A 1 635 ? -5.852 19.016 -20.062 1 95.62 635 SER A O 1
ATOM 4919 N N . SER A 1 636 ? -5.238 17.266 -18.766 1 94.25 636 SER A N 1
ATOM 4920 C CA . SER A 1 636 ? -6.371 16.422 -19.141 1 94.25 636 SER A CA 1
ATOM 4921 C C . SER A 1 636 ? -7.656 16.891 -18.469 1 94.25 636 SER A C 1
ATOM 4923 O O . SER A 1 636 ? -8.75 16.438 -18.828 1 94.25 636 SER A O 1
ATOM 4925 N N . THR A 1 637 ? -7.633 17.781 -17.531 1 92.31 637 THR A N 1
ATOM 4926 C CA . THR A 1 637 ? -8.781 18.25 -16.781 1 92.31 637 THR A CA 1
ATOM 4927 C C . THR A 1 637 ? -9.609 19.234 -17.609 1 92.31 637 THR A C 1
ATOM 4929 O O . THR A 1 637 ? -10.836 19.297 -17.469 1 92.31 637 THR A O 1
ATOM 4932 N N . LEU A 1 638 ? -8.953 19.922 -18.453 1 93.25 638 LEU A N 1
ATOM 4933 C CA . LEU A 1 638 ? -9.617 20.969 -19.234 1 93.25 638 LEU A CA 1
ATOM 4934 C C . LEU A 1 638 ? -10.148 20.406 -20.547 1 93.25 638 LEU A C 1
ATOM 4936 O O . LEU A 1 638 ? -9.664 19.391 -21.031 1 93.25 638 LEU A O 1
ATOM 4940 N N . PRO A 1 639 ? -11.195 21.125 -21.047 1 92.06 639 PRO A N 1
ATOM 4941 C CA . PRO A 1 639 ? -11.648 20.719 -22.391 1 92.06 639 PRO A CA 1
ATOM 4942 C C . PRO A 1 639 ? -10.539 20.75 -23.422 1 92.06 639 PRO A C 1
ATOM 4944 O O . PRO A 1 639 ? -9.688 21.641 -23.406 1 92.06 639 PRO A O 1
ATOM 4947 N N . GLU A 1 640 ? -10.609 19.859 -24.344 1 90.56 640 GLU A N 1
ATOM 4948 C CA . GLU A 1 640 ? -9.555 19.656 -25.344 1 90.56 640 GLU A CA 1
ATOM 4949 C C . GLU A 1 640 ? -9.234 20.953 -26.078 1 90.56 640 GLU A C 1
ATOM 4951 O O . GLU A 1 640 ? -8.078 21.203 -26.438 1 90.56 640 GLU A O 1
ATOM 4956 N N . ALA A 1 641 ? -10.219 21.766 -26.297 1 91.5 641 ALA A N 1
ATOM 4957 C CA . ALA A 1 641 ? -10.039 23 -27.047 1 91.5 641 ALA A CA 1
ATOM 4958 C C . ALA A 1 641 ? -9.164 24 -26.281 1 91.5 641 ALA A C 1
ATOM 4960 O O . ALA A 1 641 ? -8.531 24.875 -26.875 1 91.5 641 ALA A O 1
ATOM 4961 N N . ASN A 1 642 ? -9.078 23.891 -24.938 1 94.25 642 ASN A N 1
ATOM 4962 C CA . ASN A 1 642 ? -8.367 24.859 -24.109 1 94.25 642 ASN A CA 1
ATOM 4963 C C . ASN A 1 642 ? -7.43 24.172 -23.125 1 94.25 642 ASN A C 1
ATOM 4965 O O . ASN A 1 642 ? -7.121 24.719 -22.062 1 94.25 642 ASN A O 1
ATOM 4969 N N . ASP A 1 643 ? -7.039 23 -23.391 1 94.75 643 ASP A N 1
ATOM 4970 C CA . ASP A 1 643 ? -6.301 22.234 -22.406 1 94.75 643 ASP A CA 1
ATOM 4971 C C . ASP A 1 643 ? -4.801 22.516 -22.484 1 94.75 643 ASP A C 1
ATOM 4973 O O . ASP A 1 643 ? -4.008 21.922 -21.75 1 94.75 643 ASP A O 1
ATOM 4977 N N . THR A 1 644 ? -4.332 23.344 -23.484 1 96.75 644 THR A N 1
ATOM 4978 C CA . THR A 1 644 ? -2.939 23.734 -23.625 1 96.75 644 THR A CA 1
ATOM 4979 C C . THR A 1 644 ? -2.787 25.25 -23.453 1 96.75 644 THR A C 1
ATOM 4981 O O . THR A 1 644 ? -3.438 26.031 -24.141 1 96.75 644 THR A O 1
ATOM 4984 N N . PHE A 1 645 ? -1.916 25.688 -22.562 1 95.19 645 PHE A N 1
ATOM 4985 C CA . PHE A 1 645 ? -1.82 27.125 -22.281 1 95.19 645 PHE A CA 1
ATOM 4986 C C . PHE A 1 645 ? -0.401 27.5 -21.875 1 95.19 645 PHE A C 1
ATOM 4988 O O . PHE A 1 645 ? 0.287 26.719 -21.219 1 95.19 645 PHE A O 1
ATOM 4995 N N . PHE A 1 646 ? 0.025 28.656 -22.172 1 95.69 646 PHE A N 1
ATOM 4996 C CA . PHE A 1 646 ? 1.36 29.203 -21.938 1 95.69 646 PHE A CA 1
ATOM 4997 C C . PHE A 1 646 ? 1.321 30.328 -20.922 1 95.69 646 PHE A C 1
ATOM 4999 O O . PHE A 1 646 ? 0.355 31.094 -20.875 1 95.69 646 PHE A O 1
ATOM 5006 N N . TYR A 1 647 ? 2.35 30.453 -20.156 1 92.94 647 TYR A N 1
ATOM 5007 C CA . TYR A 1 647 ? 2.479 31.594 -19.266 1 92.94 647 TYR A CA 1
ATOM 5008 C C . TYR A 1 647 ? 3.943 31.891 -18.969 1 92.94 647 TYR A C 1
ATOM 5010 O O . TYR A 1 647 ? 4.758 30.969 -18.859 1 92.94 647 TYR A O 1
ATOM 5018 N N . PRO A 1 648 ? 4.324 33.125 -18.734 1 94.81 648 PRO A N 1
ATOM 5019 C CA . PRO A 1 648 ? 5.703 33.562 -18.531 1 94.81 648 PRO A CA 1
ATOM 5020 C C . PRO A 1 648 ? 5.957 34.031 -17.094 1 94.81 648 PRO A C 1
ATOM 5022 O O . PRO A 1 648 ? 5.012 34.281 -16.344 1 94.81 648 PRO A O 1
ATOM 5025 N N . SER A 1 649 ? 7.18 34.188 -16.703 1 94.5 649 SER A N 1
ATOM 5026 C CA . SER A 1 649 ? 7.672 34.844 -15.492 1 94.5 649 SER A CA 1
ATOM 5027 C C . SER A 1 649 ? 9.008 35.562 -15.75 1 94.5 649 SER A C 1
ATOM 5029 O O . SER A 1 649 ? 9.836 35.062 -16.516 1 94.5 649 SER A O 1
ATOM 5031 N N . ILE A 1 650 ? 9.219 36.719 -15.195 1 95.19 650 ILE A N 1
ATOM 5032 C CA . ILE A 1 650 ? 10.461 37.469 -15.328 1 95.19 650 ILE A CA 1
ATOM 5033 C C . ILE A 1 650 ? 10.859 38.031 -13.961 1 95.19 650 ILE A C 1
ATOM 5035 O O . ILE A 1 650 ? 10.008 38.312 -13.117 1 95.19 650 ILE A O 1
ATOM 5039 N N . TYR A 1 651 ? 12.102 38.125 -13.711 1 94.88 651 TYR A N 1
ATOM 5040 C CA . TYR A 1 651 ? 12.586 38.781 -12.5 1 94.88 651 TYR A CA 1
ATOM 5041 C C . TYR A 1 651 ? 13.922 39.469 -12.758 1 94.88 651 TYR A C 1
ATOM 5043 O O . TYR A 1 651 ? 14.594 39.188 -13.75 1 94.88 651 TYR A O 1
ATOM 5051 N N . SER A 1 652 ? 14.273 40.406 -11.898 1 95.81 652 SER A N 1
ATOM 5052 C CA . SER A 1 652 ? 15.539 41.125 -11.953 1 95.81 652 SER A CA 1
ATOM 5053 C C . SER A 1 652 ? 16.078 41.406 -10.562 1 95.81 652 SER A C 1
ATOM 5055 O O . SER A 1 652 ? 15.312 41.531 -9.602 1 95.81 652 SER A O 1
ATOM 5057 N N 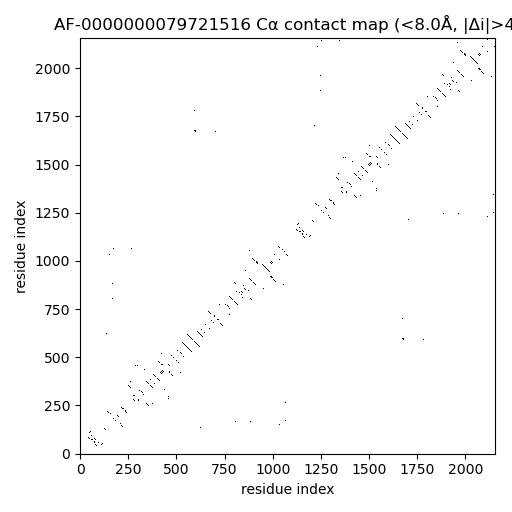. SER A 1 653 ? 17.344 41.344 -10.453 1 95.62 653 SER A N 1
ATOM 5058 C CA . SER A 1 653 ? 18.078 41.688 -9.234 1 95.62 653 SER A CA 1
ATOM 5059 C C . SER A 1 653 ? 19.25 42.594 -9.547 1 95.62 653 SER A C 1
ATOM 5061 O O . SER A 1 653 ? 20.016 42.344 -10.477 1 95.62 653 SER A O 1
ATOM 5063 N N . ILE A 1 654 ? 19.375 43.656 -8.789 1 96 654 ILE A N 1
ATOM 5064 C CA . ILE A 1 654 ? 20.453 44.656 -8.953 1 96 654 ILE A CA 1
ATOM 5065 C C . ILE A 1 654 ? 21.172 44.844 -7.617 1 96 654 ILE A C 1
ATOM 5067 O O . ILE A 1 654 ? 20.562 45.281 -6.645 1 96 654 ILE A O 1
ATOM 5071 N N . VAL A 1 655 ? 22.438 44.531 -7.617 1 95.06 655 VAL A N 1
ATOM 5072 C CA . VAL A 1 655 ? 23.234 44.75 -6.414 1 95.06 655 VAL A CA 1
ATOM 5073 C C . VAL A 1 655 ? 23.875 46.125 -6.461 1 95.06 655 VAL A C 1
ATOM 5075 O O . VAL A 1 655 ? 25.031 46.281 -6.848 1 95.06 655 VAL A O 1
ATOM 5078 N N . LEU A 1 656 ? 23.266 47.094 -5.887 1 94.5 656 LEU A N 1
ATOM 5079 C CA . LEU A 1 656 ? 23.672 48.5 -5.973 1 94.5 656 LEU A CA 1
ATOM 5080 C C . LEU A 1 656 ? 24.969 48.719 -5.215 1 94.5 656 LEU A C 1
ATOM 5082 O O . LEU A 1 656 ? 25.781 49.562 -5.609 1 94.5 656 LEU A O 1
ATOM 5086 N N . SER A 1 657 ? 25.125 48.031 -4.152 1 91.31 657 SER A N 1
ATOM 5087 C CA . SER A 1 657 ? 26.312 48.25 -3.342 1 91.31 657 SER A CA 1
ATOM 5088 C C . SER A 1 657 ? 27.578 47.844 -4.113 1 91.31 657 SER A C 1
ATOM 5090 O O . SER A 1 657 ? 28.672 48.312 -3.777 1 91.31 657 SER A O 1
ATOM 5092 N N . ASP A 1 658 ? 27.453 47 -5.035 1 88.81 658 ASP A N 1
ATOM 5093 C CA . ASP A 1 658 ? 28.594 46.625 -5.871 1 88.81 658 ASP A CA 1
ATOM 5094 C C . ASP A 1 658 ? 28.812 47.656 -6.984 1 88.81 658 ASP A C 1
ATOM 5096 O O . ASP A 1 658 ? 29.875 47.688 -7.617 1 88.81 658 ASP A O 1
ATOM 5100 N N . MET A 1 659 ? 27.859 48.5 -7.234 1 90.81 659 MET A N 1
ATOM 5101 C CA . MET A 1 659 ? 27.922 49.469 -8.344 1 90.81 659 MET A CA 1
ATOM 5102 C C . MET A 1 659 ? 28.312 50.844 -7.859 1 90.81 659 MET A C 1
ATOM 5104 O O . MET A 1 659 ? 28.938 51.625 -8.586 1 90.81 659 MET A O 1
ATOM 5108 N N . VAL A 1 660 ? 27.812 51.125 -6.648 1 91.88 660 VAL A N 1
ATOM 5109 C CA . VAL A 1 660 ? 28.016 52.469 -6.086 1 91.88 660 VAL A CA 1
ATOM 5110 C C . VAL A 1 660 ? 28.688 52.344 -4.719 1 91.88 660 VAL A C 1
ATOM 5112 O O . VAL A 1 660 ? 28.422 51.406 -3.969 1 91.88 660 VAL A O 1
ATOM 5115 N N . ASN A 1 661 ? 29.547 53.25 -4.465 1 88.38 661 ASN A N 1
ATOM 5116 C CA . ASN A 1 661 ? 30.188 53.281 -3.15 1 88.38 661 ASN A CA 1
ATOM 5117 C C . ASN A 1 661 ? 29.281 53.906 -2.104 1 88.38 661 ASN A C 1
ATOM 5119 O O . ASN A 1 661 ? 28.953 55.094 -2.199 1 88.38 661 ASN A O 1
ATOM 5123 N N . PHE A 1 662 ? 28.906 53.188 -1.214 1 90.81 662 PHE A N 1
ATOM 5124 C CA . PHE A 1 662 ? 28.078 53.656 -0.126 1 90.81 662 PHE A CA 1
ATOM 5125 C C . PHE A 1 662 ? 28.906 53.969 1.113 1 90.81 662 PHE A C 1
ATOM 5127 O O . PHE A 1 662 ? 30.047 53.5 1.216 1 90.81 662 PHE A O 1
ATOM 5134 N N . PRO A 1 663 ? 28.25 54.719 2.057 1 91.38 663 PRO A N 1
ATOM 5135 C CA . PRO A 1 663 ? 28.938 54.875 3.342 1 91.38 663 PRO A CA 1
ATOM 5136 C C . PRO A 1 663 ? 29.234 53.562 4.02 1 91.38 663 PRO A C 1
ATOM 5138 O O . PRO A 1 663 ? 28.547 52.562 3.779 1 91.38 663 PRO A O 1
ATOM 5141 N N . LYS A 1 664 ? 30.25 53.531 4.824 1 86.31 664 LYS A N 1
ATOM 5142 C CA . LYS A 1 664 ? 30.719 52.312 5.48 1 86.31 664 LYS A CA 1
ATOM 5143 C C . LYS A 1 664 ? 29.609 51.688 6.301 1 86.31 664 LYS A C 1
ATOM 5145 O O . LYS A 1 664 ? 29.625 50.469 6.543 1 86.31 664 LYS A O 1
ATOM 5150 N N . ALA A 1 665 ? 28.656 52.5 6.672 1 91.19 665 ALA A N 1
ATOM 5151 C CA . ALA A 1 665 ? 27.562 52 7.48 1 91.19 665 ALA A CA 1
ATOM 5152 C C . ALA A 1 665 ? 26.672 51.031 6.68 1 91.19 665 ALA A C 1
ATOM 5154 O O . ALA A 1 665 ? 26.031 50.156 7.246 1 91.19 665 ALA A O 1
ATOM 5155 N N . ILE A 1 666 ? 26.688 51.156 5.359 1 93.88 666 ILE A N 1
ATOM 5156 C CA . ILE A 1 666 ? 25.891 50.312 4.488 1 93.88 666 ILE A CA 1
ATOM 5157 C C . ILE A 1 666 ? 26.781 49.25 3.852 1 93.88 666 ILE A C 1
ATOM 5159 O O . ILE A 1 666 ? 27.641 49.562 3.023 1 93.88 666 ILE A O 1
ATOM 5163 N N . SER A 1 667 ? 26.547 48.031 4.219 1 89.69 667 SER A N 1
ATOM 5164 C CA . SER A 1 667 ? 27.406 46.938 3.768 1 89.69 667 SER A CA 1
ATOM 5165 C C . SER A 1 667 ? 26.875 46.312 2.486 1 89.69 667 SER A C 1
ATOM 5167 O O . SER A 1 667 ? 27.641 45.75 1.707 1 89.69 667 SER A O 1
ATOM 5169 N N . TYR A 1 668 ? 25.641 46.312 2.342 1 91.94 668 TYR A N 1
ATOM 5170 C CA . TYR A 1 668 ? 25.016 45.594 1.227 1 91.94 668 TYR A CA 1
ATOM 5171 C C . TYR A 1 668 ? 23.656 46.188 0.887 1 91.94 668 TYR A C 1
ATOM 5173 O O . TYR A 1 668 ? 22.891 46.562 1.782 1 91.94 668 TYR A O 1
ATOM 5181 N N . LEU A 1 669 ? 23.312 46.438 -0.366 1 94.62 669 LEU A N 1
ATOM 5182 C CA . LEU A 1 669 ? 22.016 46.875 -0.838 1 94.62 669 LEU A CA 1
ATOM 5183 C C . LEU A 1 669 ? 21.672 46.219 -2.174 1 94.62 669 LEU A C 1
ATOM 5185 O O . LEU A 1 669 ? 22.406 46.344 -3.148 1 94.62 669 LEU A O 1
ATOM 5189 N N . LYS A 1 670 ? 20.641 45.469 -2.162 1 95.38 670 LYS A N 1
ATOM 5190 C CA . LYS A 1 670 ? 20.141 44.781 -3.35 1 95.38 670 LYS A CA 1
ATOM 5191 C C . LYS A 1 670 ? 18.672 45.125 -3.602 1 95.38 670 LYS A C 1
ATOM 5193 O O . LYS A 1 670 ? 17.875 45.156 -2.668 1 95.38 670 LYS A O 1
ATOM 5198 N N . LEU A 1 671 ? 18.359 45.469 -4.863 1 96.31 671 LEU A N 1
ATOM 5199 C CA . LEU A 1 671 ? 16.984 45.688 -5.293 1 96.31 671 LEU A CA 1
ATOM 5200 C C . LEU A 1 671 ? 16.5 44.5 -6.133 1 96.31 671 LEU A C 1
ATOM 5202 O O . LEU A 1 671 ? 17.25 43.938 -6.918 1 96.31 671 LEU A O 1
ATOM 5206 N N . ARG A 1 672 ? 15.273 44.156 -5.938 1 95.19 672 ARG A N 1
ATOM 5207 C CA . ARG A 1 672 ? 14.719 43.062 -6.711 1 95.19 672 ARG A CA 1
ATOM 5208 C C . ARG A 1 672 ? 13.305 43.375 -7.195 1 95.19 672 ARG A C 1
ATOM 5210 O O . ARG A 1 672 ? 12.539 44.031 -6.492 1 95.19 672 ARG A O 1
ATOM 5217 N N . THR A 1 673 ? 12.93 42.906 -8.352 1 95.56 673 THR A N 1
ATOM 5218 C CA . THR A 1 673 ? 11.602 42.969 -8.945 1 95.56 673 THR A CA 1
ATOM 5219 C C . THR A 1 673 ? 11.258 41.688 -9.68 1 95.56 673 THR A C 1
ATOM 5221 O O . THR A 1 673 ? 12.141 41.062 -10.266 1 95.56 673 THR A O 1
ATOM 5224 N N . ALA A 1 674 ? 9.969 41.25 -9.555 1 95.88 674 ALA A N 1
ATOM 5225 C CA . ALA A 1 674 ? 9.547 40.031 -10.211 1 95.88 674 ALA A CA 1
ATOM 5226 C C . ALA A 1 674 ? 8.102 40.125 -10.68 1 95.88 674 ALA A C 1
ATOM 5228 O O . ALA A 1 674 ? 7.266 40.75 -10.016 1 95.88 674 ALA A O 1
ATOM 5229 N N . TYR A 1 675 ? 7.82 39.531 -11.797 1 95.62 675 TYR A N 1
ATOM 5230 C CA . TYR A 1 675 ? 6.484 39.312 -12.344 1 95.62 675 TYR A CA 1
ATOM 5231 C C . TYR A 1 675 ? 6.293 37.875 -12.812 1 95.62 675 TYR A C 1
ATOM 5233 O O . TYR A 1 675 ? 7.195 37.281 -13.406 1 95.62 675 TYR A O 1
ATOM 5241 N N . ALA A 1 676 ? 5.129 37.344 -12.531 1 95.62 676 ALA A N 1
ATOM 5242 C CA . ALA A 1 676 ? 4.816 36 -13.016 1 95.62 676 ALA A CA 1
ATOM 5243 C C . ALA A 1 676 ? 3.326 35.844 -13.312 1 95.62 676 ALA A C 1
ATOM 5245 O O . ALA A 1 676 ? 2.488 36.375 -12.57 1 95.62 676 ALA A O 1
ATOM 5246 N N . GLN A 1 677 ? 3.025 35.219 -14.398 1 95.31 677 GLN A N 1
ATOM 5247 C CA . GLN A 1 677 ? 1.707 34.656 -14.664 1 95.31 677 GLN A CA 1
ATOM 5248 C C . GLN A 1 677 ? 1.733 33.125 -14.57 1 95.31 677 GLN A C 1
ATOM 5250 O O . GLN A 1 677 ? 2.615 32.469 -15.133 1 95.31 677 GLN A O 1
ATOM 5255 N N . VAL A 1 678 ? 0.855 32.594 -13.836 1 94.69 678 VAL A N 1
ATOM 5256 C CA . VAL A 1 678 ? 0.812 31.156 -13.703 1 94.69 678 VAL A CA 1
ATOM 5257 C C . VAL A 1 678 ? -0.595 30.641 -14.023 1 94.69 678 VAL A C 1
ATOM 5259 O O . VAL A 1 678 ? -1.576 31.125 -13.453 1 94.69 678 VAL A O 1
ATOM 5262 N N . GLY A 1 679 ? -0.677 29.703 -14.953 1 92.62 679 GLY A N 1
ATOM 5263 C CA . GLY A 1 679 ? -1.96 29.109 -15.32 1 92.62 679 GLY A CA 1
ATOM 5264 C C . GLY A 1 679 ? -2.387 27.984 -14.398 1 92.62 679 GLY A C 1
ATOM 5265 O O . GLY A 1 679 ? -1.543 27.281 -13.844 1 92.62 679 GLY A O 1
ATOM 5266 N N . GLY A 1 680 ? -3.73 27.844 -14.25 1 91.06 680 GLY A N 1
ATOM 5267 C CA . GLY A 1 680 ? -4.309 26.781 -13.438 1 91.06 680 GLY A CA 1
ATOM 5268 C C . GLY A 1 680 ? -5.383 26 -14.164 1 91.06 680 GLY A C 1
ATOM 5269 O O . GLY A 1 680 ? -6.141 26.562 -14.961 1 91.06 680 GLY A O 1
ATOM 5270 N N . ASP A 1 681 ? -5.422 24.719 -13.867 1 91.62 681 ASP A N 1
ATOM 5271 C CA . ASP A 1 681 ? -6.367 23.828 -14.547 1 91.62 681 ASP A CA 1
ATOM 5272 C C . ASP A 1 681 ? -7.449 23.344 -13.586 1 91.62 681 ASP A C 1
ATOM 5274 O O . ASP A 1 681 ? -8.297 22.531 -13.961 1 91.62 681 ASP A O 1
ATOM 5278 N N . GLN A 1 682 ? -7.484 23.75 -12.398 1 88.69 682 GLN A N 1
ATOM 5279 C CA . GLN A 1 682 ? -8.484 23.281 -11.445 1 88.69 682 GLN A CA 1
ATOM 5280 C C . GLN A 1 682 ? -9.859 23.859 -11.75 1 88.69 682 GLN A C 1
ATOM 5282 O O . GLN A 1 682 ? -10 25.078 -11.898 1 88.69 682 GLN A O 1
ATOM 5287 N N . ILE A 1 683 ? -10.812 22.984 -11.875 1 87.88 683 ILE A N 1
ATOM 5288 C CA . ILE A 1 683 ? -12.18 23.422 -12.148 1 87.88 683 ILE A CA 1
ATOM 5289 C C . ILE A 1 683 ? -13.023 23.297 -10.875 1 87.88 683 ILE A C 1
ATOM 5291 O O . ILE A 1 683 ? -13.898 22.422 -10.781 1 87.88 683 ILE A O 1
ATOM 5295 N N . GLY A 1 684 ? -12.828 24.141 -9.977 1 80.94 684 GLY A N 1
ATOM 5296 C CA . GLY A 1 684 ? -13.477 24.109 -8.68 1 80.94 684 GLY A CA 1
ATOM 5297 C C . GLY A 1 684 ? -12.594 24.609 -7.555 1 80.94 684 GLY A C 1
ATOM 5298 O O . GLY A 1 684 ? -11.594 25.297 -7.805 1 80.94 684 GLY A O 1
ATOM 5299 N N . SER A 1 685 ? -13.047 24.375 -6.309 1 72.5 685 SER A N 1
ATOM 5300 C CA . SER A 1 685 ? -12.32 24.938 -5.18 1 72.5 685 SER A CA 1
ATOM 5301 C C . SER A 1 685 ? -12.031 23.891 -4.113 1 72.5 685 SER A C 1
ATOM 5303 O O . SER A 1 685 ? -11.867 24.219 -2.938 1 72.5 685 SER A O 1
ATOM 5305 N N . SER A 1 686 ? -11.977 22.672 -4.621 1 76.81 686 SER A N 1
ATOM 5306 C CA . SER A 1 686 ? -11.672 21.625 -3.65 1 76.81 686 SER A CA 1
ATOM 5307 C C . SER A 1 686 ? -10.258 21.766 -3.113 1 76.81 686 SER A C 1
ATOM 5309 O O . SER A 1 686 ? -9.367 22.266 -3.805 1 76.81 686 SER A O 1
ATOM 5311 N N . THR A 1 687 ? -10.133 21.391 -1.898 1 67 687 THR A N 1
ATOM 5312 C CA . THR A 1 687 ? -8.812 21.422 -1.278 1 67 687 THR A CA 1
ATOM 5313 C C . THR A 1 687 ? -7.836 20.531 -2.033 1 67 687 THR A C 1
ATOM 5315 O O . THR A 1 687 ? -6.668 20.891 -2.195 1 67 687 THR A O 1
ATOM 5318 N N . ASN A 1 688 ? -8.398 19.406 -2.416 1 74.12 688 ASN A N 1
ATOM 5319 C CA . ASN A 1 688 ? -7.602 18.562 -3.297 1 74.12 688 ASN A CA 1
ATOM 5320 C C . ASN A 1 688 ? -8 18.734 -4.758 1 74.12 688 ASN A C 1
ATOM 5322 O O . ASN A 1 688 ? -9.094 18.344 -5.164 1 74.12 688 ASN A O 1
ATOM 5326 N N . PRO A 1 689 ? -7.145 19.25 -5.512 1 78.31 689 PRO A N 1
ATOM 5327 C CA . PRO A 1 689 ? -7.492 19.547 -6.898 1 78.31 689 PRO A CA 1
ATOM 5328 C C . PRO A 1 689 ? -7.953 18.328 -7.68 1 78.31 689 PRO A C 1
ATOM 5330 O O . PRO A 1 689 ? -8.711 18.453 -8.648 1 78.31 689 PRO A O 1
ATOM 5333 N N . LEU A 1 690 ? -7.559 17.156 -7.285 1 85.25 690 LEU A N 1
ATOM 5334 C CA . LEU A 1 690 ? -7.93 15.953 -8.016 1 85.25 690 LEU A CA 1
ATOM 5335 C C . LEU A 1 690 ? -9.43 15.695 -7.926 1 85.25 690 LEU A C 1
ATOM 5337 O O . LEU A 1 690 ? -10.008 15.039 -8.789 1 85.25 690 LEU A O 1
ATOM 5341 N N . ASP A 1 691 ? -10.016 16.25 -6.887 1 82.56 691 ASP A N 1
ATOM 5342 C CA . ASP A 1 691 ? -11.461 16.109 -6.734 1 82.56 691 ASP A CA 1
ATOM 5343 C C . ASP A 1 691 ? -12.203 16.859 -7.844 1 82.56 691 ASP A C 1
ATOM 5345 O O . ASP A 1 691 ? -13.383 16.594 -8.094 1 82.56 691 ASP A O 1
ATOM 5349 N N . ASP A 1 692 ? -11.523 17.75 -8.492 1 84.94 692 ASP A N 1
ATOM 5350 C CA . ASP A 1 692 ? -12.141 18.594 -9.516 1 84.94 692 ASP A CA 1
ATOM 5351 C C . ASP A 1 692 ? -11.766 18.125 -10.914 1 84.94 692 ASP A C 1
ATOM 5353 O O . ASP A 1 692 ? -12.086 18.781 -11.906 1 84.94 692 ASP A O 1
ATOM 5357 N N . ALA A 1 693 ? -11.109 17.016 -11.062 1 84.69 693 ALA A N 1
ATOM 5358 C CA . ALA A 1 693 ? -10.484 16.594 -12.312 1 84.69 693 ALA A CA 1
ATOM 5359 C C . ALA A 1 693 ? -11.531 16.312 -13.391 1 84.69 693 ALA A C 1
ATOM 5361 O O . ALA A 1 693 ? -11.25 16.422 -14.586 1 84.69 693 ALA A O 1
ATOM 5362 N N . TYR A 1 694 ? -12.75 16.016 -13.016 1 83.38 694 TYR A N 1
ATOM 5363 C CA . TYR A 1 694 ? -13.742 15.594 -14 1 83.38 694 TYR A CA 1
ATOM 5364 C C . TYR A 1 694 ? -14.898 16.578 -14.062 1 83.38 694 TYR A C 1
ATOM 5366 O O . TYR A 1 694 ? -15.984 16.25 -14.547 1 83.38 694 TYR A O 1
ATOM 5374 N N . ASN A 1 695 ? -14.711 17.734 -13.547 1 82.75 695 ASN A N 1
ATOM 5375 C CA . ASN A 1 695 ? -15.797 18.703 -13.445 1 82.75 695 ASN A CA 1
ATOM 5376 C C . ASN A 1 695 ? -16.078 19.375 -14.789 1 82.75 695 ASN A C 1
ATOM 5378 O O . ASN A 1 695 ? -17.047 20.109 -14.93 1 82.75 695 ASN A O 1
ATOM 5382 N N . ALA A 1 696 ? -15.242 19.094 -15.781 1 82.69 696 ALA A N 1
ATOM 5383 C CA . ALA A 1 696 ? -15.445 19.703 -17.094 1 82.69 696 ALA A CA 1
ATOM 5384 C C . ALA A 1 696 ? -16.562 19.016 -17.844 1 82.69 696 ALA A C 1
ATOM 5386 O O . ALA A 1 696 ? -17.094 19.547 -18.828 1 82.69 696 ALA A O 1
ATOM 5387 N N . VAL A 1 697 ? -16.891 17.828 -17.406 1 79 697 VAL A N 1
ATOM 5388 C CA . VAL A 1 697 ? -17.906 17.062 -18.109 1 79 697 VAL A CA 1
ATOM 5389 C C . VAL A 1 697 ? -19 16.641 -17.141 1 79 697 VAL A C 1
ATOM 5391 O O . VAL A 1 697 ? -18.734 16.391 -15.953 1 79 697 VAL A O 1
ATOM 5394 N N . SER A 1 698 ? -20.172 16.625 -17.703 1 74.75 698 SER A N 1
ATOM 5395 C CA . SER A 1 698 ? -21.297 16.141 -16.891 1 74.75 698 SER A CA 1
ATOM 5396 C C . SER A 1 698 ? -21.312 14.617 -16.844 1 74.75 698 SER A C 1
ATOM 5398 O O . SER A 1 698 ? -21.141 13.961 -17.875 1 74.75 698 SER A O 1
ATOM 5400 N N . SER A 1 699 ? -21.266 14.141 -15.664 1 73.69 699 SER A N 1
ATOM 5401 C CA . SER A 1 699 ? -21.391 12.695 -15.5 1 73.69 699 SER A CA 1
ATOM 5402 C C . SER A 1 699 ? -22.484 12.352 -14.492 1 73.69 699 SER A C 1
ATOM 5404 O O . SER A 1 699 ? -22.828 13.18 -13.641 1 73.69 699 SER A O 1
ATOM 5406 N N . TYR A 1 700 ? -23.062 11.102 -14.656 1 76.44 700 TYR A N 1
ATOM 5407 C CA . TYR A 1 700 ? -24.094 10.641 -13.734 1 76.44 700 TYR A CA 1
ATOM 5408 C C . TYR A 1 700 ? -23.5 10.328 -12.367 1 76.44 700 TYR A C 1
ATOM 5410 O O . TYR A 1 700 ? -22.375 9.828 -12.266 1 76.44 700 TYR A O 1
ATOM 5418 N N . SER A 1 701 ? -24.25 10.703 -11.383 1 78 701 SER A N 1
ATOM 5419 C CA . SER A 1 701 ? -24 10.211 -10.031 1 78 701 SER A CA 1
ATOM 5420 C C . SER A 1 701 ? -25 9.125 -9.648 1 78 701 SER A C 1
ATOM 5422 O O . SER A 1 701 ? -26.219 9.312 -9.781 1 78 701 SER A O 1
ATOM 5424 N N . THR A 1 702 ? -24.453 7.957 -9.406 1 79.31 702 THR A N 1
ATOM 5425 C CA . THR A 1 702 ? -25.344 6.863 -9.047 1 79.31 702 THR A CA 1
ATOM 5426 C C . THR A 1 702 ? -25.422 6.711 -7.527 1 79.31 702 THR A C 1
ATOM 5428 O O . THR A 1 702 ? -24.5 7.09 -6.812 1 79.31 702 THR A O 1
ATOM 5431 N N . GLY A 1 703 ? -26.562 6.281 -7.094 1 78.5 703 GLY A N 1
ATOM 5432 C CA . GLY A 1 703 ? -26.828 6.078 -5.676 1 78.5 703 GLY A CA 1
ATOM 5433 C C . GLY A 1 703 ? -28.203 5.504 -5.398 1 78.5 703 GLY A C 1
ATOM 5434 O O . GLY A 1 703 ? -28.703 4.688 -6.172 1 78.5 703 GLY A O 1
ATOM 5435 N N . ARG A 1 704 ? -28.547 5.711 -4.207 1 79.38 704 ARG A N 1
ATOM 5436 C CA . ARG A 1 704 ? -29.875 5.23 -3.811 1 79.38 704 ARG A CA 1
ATOM 5437 C C . ARG A 1 704 ? -30.656 6.324 -3.102 1 79.38 704 ARG A C 1
ATOM 5439 O O . ARG A 1 704 ? -30.094 7.141 -2.375 1 79.38 704 ARG A O 1
ATOM 5446 N N . TYR A 1 705 ? -31.922 6.402 -3.553 1 71.44 705 TYR A N 1
ATOM 5447 C CA . TYR A 1 705 ? -32.875 7.25 -2.857 1 71.44 705 TYR A CA 1
ATOM 5448 C C . TYR A 1 705 ? -34.094 6.441 -2.395 1 71.44 705 TYR A C 1
ATOM 5450 O O . TYR A 1 705 ? -34.75 5.789 -3.203 1 71.44 705 TYR A O 1
ATOM 5458 N N . ARG A 1 706 ? -34.406 6.422 -1.168 1 71.44 706 ARG A N 1
ATOM 5459 C CA . ARG A 1 706 ? -35.5 5.633 -0.571 1 71.44 706 ARG A CA 1
ATOM 5460 C C . ARG A 1 706 ? -35.406 4.176 -1.015 1 71.44 706 ARG A C 1
ATOM 5462 O O . ARG A 1 706 ? -36.406 3.609 -1.494 1 71.44 706 ARG A O 1
ATOM 5469 N N . ASN A 1 707 ? -34.219 3.643 -0.98 1 74.56 707 ASN A N 1
ATOM 5470 C CA . ASN A 1 707 ? -33.875 2.25 -1.235 1 74.56 707 ASN A CA 1
ATOM 5471 C C . ASN A 1 707 ? -34 1.899 -2.715 1 74.56 707 ASN A C 1
ATOM 5473 O O . ASN A 1 707 ? -33.938 0.728 -3.088 1 74.56 707 ASN A O 1
ATOM 5477 N N . TYR A 1 708 ? -34.312 2.949 -3.557 1 82 708 TYR A N 1
ATOM 5478 C CA . TYR A 1 708 ? -34.344 2.713 -4.996 1 82 708 TYR A CA 1
ATOM 5479 C C . TYR A 1 708 ? -33.031 3.197 -5.652 1 82 708 TYR A C 1
ATOM 5481 O O . TYR A 1 708 ? -32.5 4.23 -5.266 1 82 708 TYR A O 1
ATOM 5489 N N . PRO A 1 709 ? -32.625 2.432 -6.594 1 81 709 PRO A N 1
ATOM 5490 C CA . PRO A 1 709 ? -31.422 2.891 -7.316 1 81 709 PRO A CA 1
ATOM 5491 C C . PRO A 1 709 ? -31.688 4.156 -8.133 1 81 709 PRO A C 1
ATOM 5493 O O . PRO A 1 709 ? -32.781 4.312 -8.703 1 81 709 PRO A O 1
ATOM 5496 N N . THR A 1 710 ? -30.797 5.055 -8.07 1 80.44 710 THR A N 1
ATOM 5497 C CA . THR A 1 710 ? -30.938 6.316 -8.789 1 80.44 710 THR A CA 1
ATOM 5498 C C . THR A 1 710 ? -29.703 6.605 -9.633 1 80.44 710 THR A C 1
ATOM 5500 O O . THR A 1 710 ? -28.609 6.113 -9.344 1 80.44 710 THR A O 1
ATOM 5503 N N . ALA A 1 711 ? -29.875 7.254 -10.688 1 79.81 711 ALA A N 1
ATOM 5504 C CA . ALA A 1 711 ? -28.859 7.93 -11.484 1 79.81 711 ALA A CA 1
ATOM 5505 C C . ALA A 1 711 ? -29.25 9.383 -11.75 1 79.81 711 ALA A C 1
ATOM 5507 O O . ALA A 1 711 ? -30.266 9.656 -12.391 1 79.81 711 ALA A O 1
ATOM 5508 N N . ASN A 1 712 ? -28.484 10.273 -11.172 1 77.88 712 ASN A N 1
ATOM 5509 C CA . ASN A 1 712 ? -28.812 11.688 -11.273 1 77.88 712 ASN A CA 1
ATOM 5510 C C . ASN A 1 712 ? -27.828 12.43 -12.156 1 77.88 712 ASN A C 1
ATOM 5512 O O . ASN A 1 712 ? -26.625 12.156 -12.109 1 77.88 712 ASN A O 1
ATOM 5516 N N . PHE A 1 713 ? -28.406 13.297 -12.961 1 78.12 713 PHE A N 1
ATOM 5517 C CA . PHE A 1 713 ? -27.578 14.211 -13.742 1 78.12 713 PHE A CA 1
ATOM 5518 C C . PHE A 1 713 ? -27.172 15.414 -12.906 1 78.12 713 PHE A C 1
ATOM 5520 O O . PHE A 1 713 ? -27.953 15.898 -12.086 1 78.12 713 PHE A O 1
ATOM 5527 N N . PRO A 1 714 ? -25.922 15.93 -13.094 1 76.19 714 PRO A N 1
ATOM 5528 C CA . PRO A 1 714 ? -25.469 17.047 -12.273 1 76.19 714 PRO A CA 1
ATOM 5529 C C . PRO A 1 714 ? -26.312 18.297 -12.453 1 76.19 714 PRO A C 1
ATOM 5531 O O . PRO A 1 714 ? -26.844 18.547 -13.547 1 76.19 714 PRO A O 1
ATOM 5534 N N . GLY A 1 715 ? -26.484 19.047 -11.398 1 77.31 715 GLY A N 1
ATOM 5535 C CA . GLY A 1 715 ? -27.234 20.297 -11.414 1 77.31 715 GLY A CA 1
ATOM 5536 C C . GLY A 1 715 ? -26.469 21.438 -12.062 1 77.31 715 GLY A C 1
ATOM 5537 O O . GLY A 1 715 ? -27.062 22.422 -12.484 1 77.31 715 GLY A O 1
ATOM 5538 N N . THR A 1 716 ? -25.156 21.375 -12.109 1 80.25 716 THR A N 1
ATOM 5539 C CA . THR A 1 716 ? -24.328 22.406 -12.727 1 80.25 716 THR A CA 1
ATOM 5540 C C . THR A 1 716 ? -24.109 22.109 -14.203 1 80.25 716 THR A C 1
ATOM 5542 O O . THR A 1 716 ? -23.703 21 -14.562 1 80.25 716 THR A O 1
ATOM 5545 N N . LEU A 1 717 ? -24.391 23.078 -15.023 1 81.5 717 LEU A N 1
ATOM 5546 C CA . LEU A 1 717 ? -24.203 22.922 -16.469 1 81.5 717 LEU A CA 1
ATOM 5547 C C . LEU A 1 717 ? -22.734 23 -16.828 1 81.5 717 LEU A C 1
ATOM 5549 O O . LEU A 1 717 ? -22 23.859 -16.328 1 81.5 717 LEU A O 1
ATOM 5553 N N . ASP A 1 718 ? -22.406 22.062 -17.672 1 82.12 718 ASP A N 1
ATOM 5554 C CA . ASP A 1 718 ? -21.047 22.078 -18.172 1 82.12 718 ASP A CA 1
ATOM 5555 C C . ASP A 1 718 ? -20.844 23.188 -19.203 1 82.12 718 ASP A C 1
ATOM 5557 O O . ASP A 1 718 ? -21.797 23.609 -19.859 1 82.12 718 ASP A O 1
ATOM 5561 N N . ASN A 1 719 ? -19.656 23.766 -19.234 1 86.56 719 ASN A N 1
ATOM 5562 C CA . ASN A 1 719 ? -19.219 24.734 -20.219 1 86.56 719 ASN A CA 1
ATOM 5563 C C . ASN A 1 719 ? -18.031 24.234 -21.031 1 86.56 719 ASN A C 1
ATOM 5565 O O . ASN A 1 719 ? -16.891 24.219 -20.547 1 86.56 719 ASN A O 1
ATOM 5569 N N . PRO A 1 720 ? -18.266 23.781 -22.188 1 87.38 720 PRO A N 1
ATOM 5570 C CA . PRO A 1 720 ? -17.172 23.219 -22.984 1 87.38 720 PRO A CA 1
ATOM 5571 C C . PRO A 1 720 ? -16.109 24.266 -23.344 1 87.38 720 PRO A C 1
ATOM 5573 O O . PRO A 1 720 ? -15.047 23.906 -23.859 1 87.38 720 PRO A O 1
ATOM 5576 N N . ASN A 1 721 ? -16.359 25.562 -22.953 1 88.88 721 ASN A N 1
ATOM 5577 C CA . ASN A 1 721 ? -15.438 26.625 -23.344 1 88.88 721 ASN A CA 1
ATOM 5578 C C . ASN A 1 721 ? -14.633 27.125 -22.141 1 88.88 721 ASN A C 1
ATOM 5580 O O . ASN A 1 721 ? -14.008 28.172 -22.203 1 88.88 721 ASN A O 1
ATOM 5584 N N . ILE A 1 722 ? -14.68 26.391 -21.141 1 91.81 722 ILE A N 1
ATOM 5585 C CA . ILE A 1 722 ? -13.914 26.766 -19.953 1 91.81 722 ILE A CA 1
ATOM 5586 C C . ILE A 1 722 ? -12.43 26.875 -20.312 1 91.81 722 ILE A C 1
ATOM 5588 O O . ILE A 1 722 ? -11.906 26.047 -21.062 1 91.81 722 ILE A O 1
ATOM 5592 N N . LYS A 1 723 ? -11.875 27.969 -19.891 1 93.31 723 LYS A N 1
ATOM 5593 C CA . LYS A 1 723 ? -10.453 28.219 -20.094 1 93.31 723 LYS A CA 1
ATOM 5594 C C . LYS A 1 723 ? -9.688 28.062 -18.781 1 93.31 723 LYS A C 1
ATOM 5596 O O . LYS A 1 723 ? -10.289 28.016 -17.703 1 93.31 723 LYS A O 1
ATOM 5601 N N . PRO A 1 724 ? -8.344 27.969 -18.891 1 93.75 724 PRO A N 1
ATOM 5602 C CA . PRO A 1 724 ? -7.555 27.953 -17.656 1 93.75 724 PRO A CA 1
ATOM 5603 C C . PRO A 1 724 ? -7.688 29.25 -16.859 1 93.75 724 PRO A C 1
ATOM 5605 O O . PRO A 1 724 ? -7.957 30.312 -17.438 1 93.75 724 PRO A O 1
ATOM 5608 N N . SER A 1 725 ? -7.559 29.125 -15.57 1 92.88 725 SER A N 1
ATOM 5609 C CA . SER A 1 725 ? -7.426 30.312 -14.734 1 92.88 725 SER A CA 1
ATOM 5610 C C . SER A 1 725 ? -5.988 30.828 -14.719 1 92.88 725 SER A C 1
ATOM 5612 O O . SER A 1 725 ? -5.051 30.047 -14.953 1 92.88 725 SER A O 1
ATOM 5614 N N . PHE A 1 726 ? -5.82 32.094 -14.438 1 93.44 726 PHE A N 1
ATOM 5615 C CA . PHE A 1 726 ? -4.477 32.656 -14.375 1 93.44 726 PHE A CA 1
ATOM 5616 C C . PHE A 1 726 ? -4.297 33.469 -13.102 1 93.44 726 PHE A C 1
ATOM 5618 O O . PHE A 1 726 ? -5.219 34.156 -12.672 1 93.44 726 PHE A O 1
ATOM 5625 N N . THR A 1 727 ? -3.191 33.375 -12.508 1 93.56 727 THR A N 1
ATOM 5626 C CA . THR A 1 727 ? -2.748 34.219 -11.414 1 93.56 727 THR A CA 1
ATOM 5627 C C . THR A 1 727 ? -1.614 35.156 -11.859 1 93.56 727 THR A C 1
ATOM 5629 O O . THR A 1 727 ? -0.585 34.688 -12.352 1 93.56 727 THR A O 1
ATOM 5632 N N . ASN A 1 728 ? -1.785 36.375 -11.688 1 95.19 728 ASN A N 1
ATOM 5633 C CA . ASN A 1 728 ? -0.759 37.375 -11.969 1 95.19 728 ASN A CA 1
ATOM 5634 C C . ASN A 1 728 ? -0.128 37.906 -10.688 1 95.19 728 ASN A C 1
ATOM 5636 O O . ASN A 1 728 ? -0.825 38.469 -9.828 1 95.19 728 ASN A O 1
ATOM 5640 N N . SER A 1 729 ? 1.112 37.781 -10.586 1 95.06 729 SER A N 1
ATOM 5641 C CA . SER A 1 729 ? 1.812 38.188 -9.367 1 95.06 729 SER A CA 1
ATOM 5642 C C . SER A 1 729 ? 2.896 39.219 -9.656 1 95.06 729 SER A C 1
ATOM 5644 O O . SER A 1 729 ? 3.703 39.031 -10.57 1 95.06 729 SER A O 1
ATOM 5646 N N . PHE A 1 730 ? 2.918 40.281 -8.914 1 95.5 730 PHE A N 1
ATOM 5647 C CA . PHE A 1 730 ? 3.953 41.312 -8.922 1 95.5 730 PHE A CA 1
ATOM 5648 C C . PHE A 1 730 ? 4.621 41.406 -7.559 1 95.5 730 PHE A C 1
ATOM 5650 O O . PHE A 1 730 ? 3.953 41.344 -6.523 1 95.5 730 PHE A O 1
ATOM 5657 N N . GLU A 1 731 ? 5.926 41.562 -7.555 1 96 731 GLU A N 1
ATOM 5658 C CA . GLU A 1 731 ? 6.656 41.719 -6.301 1 96 731 GLU A CA 1
ATOM 5659 C C . GLU A 1 731 ? 7.801 42.719 -6.449 1 96 731 GLU A C 1
ATOM 5661 O O . GLU A 1 731 ? 8.492 42.75 -7.473 1 96 731 GLU A O 1
ATOM 5666 N N . TYR A 1 732 ? 7.98 43.594 -5.418 1 96.31 732 TYR A N 1
ATOM 5667 C CA . TYR A 1 732 ? 9.086 44.531 -5.266 1 96.31 732 TYR A CA 1
ATOM 5668 C C . TYR A 1 732 ? 9.742 44.406 -3.895 1 96.31 732 TYR A C 1
ATOM 5670 O O . TYR A 1 732 ? 9.055 44.188 -2.893 1 96.31 732 TYR A O 1
ATOM 5678 N N . GLY A 1 733 ? 11.07 44.438 -3.93 1 96.06 733 GLY A N 1
ATOM 5679 C CA . GLY A 1 733 ? 11.711 44.312 -2.631 1 96.06 733 GLY A CA 1
ATOM 5680 C C . GLY A 1 733 ? 13.148 44.812 -2.627 1 96.06 733 GLY A C 1
ATOM 5681 O O . GLY A 1 733 ? 13.688 45.156 -3.674 1 96.06 733 GLY A O 1
ATOM 5682 N N . PHE A 1 734 ? 13.703 44.844 -1.433 1 95.88 734 PHE A N 1
ATOM 5683 C CA . PHE A 1 734 ? 15.117 45.156 -1.264 1 95.88 734 PHE A CA 1
ATOM 5684 C C . PHE A 1 734 ? 15.703 44.406 -0.081 1 95.88 734 PHE A C 1
ATOM 5686 O O . PHE A 1 734 ? 14.977 43.969 0.821 1 95.88 734 PHE A O 1
ATOM 5693 N N . GLU A 1 735 ? 16.891 44.125 -0.16 1 95.5 735 GLU A N 1
ATOM 5694 C CA . GLU A 1 735 ? 17.703 43.594 0.929 1 95.5 735 GLU A CA 1
ATOM 5695 C C . GLU A 1 735 ? 18.828 44.562 1.298 1 95.5 735 GLU A C 1
ATOM 5697 O O . GLU A 1 735 ? 19.594 45 0.43 1 95.5 735 GLU A O 1
ATOM 5702 N N . MET A 1 736 ? 18.844 44.844 2.557 1 95.25 736 MET A N 1
ATOM 5703 C CA . MET A 1 736 ? 19.844 45.781 3.031 1 95.25 736 MET A CA 1
ATOM 5704 C C . MET A 1 736 ? 20.547 45.281 4.281 1 95.25 736 MET A C 1
ATOM 5706 O O . MET A 1 736 ? 19.922 44.656 5.148 1 95.25 736 MET A O 1
ATOM 5710 N N . LYS A 1 737 ? 21.844 45.469 4.316 1 94.94 737 LYS A N 1
ATOM 5711 C CA . LYS A 1 737 ? 22.641 45.125 5.492 1 94.94 737 LYS A CA 1
ATOM 5712 C C . LYS A 1 737 ? 23.469 46.312 5.969 1 94.94 737 LYS A C 1
ATOM 5714 O O . LYS A 1 737 ? 24 47.094 5.16 1 94.94 737 LYS A O 1
ATOM 5719 N N . PHE A 1 738 ? 23.562 46.438 7.285 1 95.06 738 PHE A N 1
ATOM 5720 C CA . PHE A 1 738 ? 24.266 47.562 7.891 1 95.06 738 PHE A CA 1
ATOM 5721 C C . PHE A 1 738 ? 25.344 47.062 8.844 1 95.06 738 PHE A C 1
ATOM 5723 O O . PHE A 1 738 ? 25.234 46 9.422 1 95.06 738 PHE A O 1
ATOM 5730 N N . TRP A 1 739 ? 26.391 47.875 9.078 1 93.44 739 TRP A N 1
ATOM 5731 C CA . TRP A 1 739 ? 27.438 47.719 10.094 1 93.44 739 TRP A CA 1
ATOM 5732 C C . TRP A 1 739 ? 28.047 46.344 10.055 1 93.44 739 TRP A C 1
ATOM 5734 O O . TRP A 1 739 ? 28.078 45.625 11.07 1 93.44 739 TRP A O 1
ATOM 5744 N N . ASN A 1 740 ? 28.531 45.969 8.938 1 85.06 740 ASN A N 1
ATOM 5745 C CA . ASN A 1 740 ? 29.156 44.688 8.695 1 85.06 740 ASN A CA 1
ATOM 5746 C C . ASN A 1 740 ? 28.203 43.531 8.977 1 85.06 740 ASN A C 1
ATOM 5748 O O . ASN A 1 740 ? 28.531 42.625 9.719 1 85.06 740 ASN A O 1
ATOM 5752 N N . ASN A 1 741 ? 26.938 43.75 8.547 1 86.06 741 ASN A N 1
ATOM 5753 C CA . ASN A 1 741 ? 25.891 42.719 8.523 1 86.06 741 ASN A CA 1
ATOM 5754 C C . ASN A 1 741 ? 25.328 42.469 9.914 1 86.06 741 ASN A C 1
ATOM 5756 O O . ASN A 1 741 ? 24.766 41.406 10.172 1 86.06 741 ASN A O 1
ATOM 5760 N N . ARG A 1 742 ? 25.516 43.312 10.859 1 92.06 742 ARG A N 1
ATOM 5761 C CA . ARG A 1 742 ? 24.953 43.188 12.195 1 92.06 742 ARG A CA 1
ATOM 5762 C C . ARG A 1 742 ? 23.453 43.438 12.188 1 92.06 742 ARG A C 1
ATOM 5764 O O . ARG A 1 742 ? 22.734 42.938 13.062 1 92.06 742 ARG A O 1
ATOM 5771 N N . LEU A 1 743 ? 23.109 44.219 11.203 1 95.06 743 LEU A N 1
ATOM 5772 C CA . LEU A 1 743 ? 21.672 44.469 11 1 95.06 743 LEU A CA 1
ATOM 5773 C C . LEU A 1 743 ? 21.297 44.219 9.539 1 95.06 743 LEU A C 1
ATOM 5775 O O . LEU A 1 743 ? 21.922 44.781 8.633 1 95.06 743 LEU A O 1
ATOM 5779 N N . GLY A 1 744 ? 20.391 43.406 9.352 1 95.44 744 GLY A N 1
ATOM 5780 C CA . GLY A 1 744 ? 19.891 43.125 8.023 1 95.44 744 GLY A CA 1
ATOM 5781 C C . GLY A 1 744 ? 18.375 43.281 7.91 1 95.44 744 GLY A C 1
ATOM 5782 O O . GLY A 1 744 ? 17.656 42.938 8.844 1 95.44 744 GLY A O 1
ATOM 5783 N N . ILE A 1 745 ? 17.906 43.75 6.766 1 96.75 745 ILE A N 1
ATOM 5784 C CA . ILE A 1 745 ? 16.484 43.906 6.48 1 96.75 745 ILE A CA 1
ATOM 5785 C C . ILE A 1 745 ? 16.188 43.344 5.098 1 96.75 745 ILE A C 1
ATOM 5787 O O . ILE A 1 745 ? 16.844 43.688 4.117 1 96.75 745 ILE A O 1
ATOM 5791 N N . ASP A 1 746 ? 15.297 42.469 5.062 1 96.19 746 ASP A N 1
ATOM 5792 C CA . ASP A 1 746 ? 14.75 41.969 3.811 1 96.19 746 ASP A CA 1
ATOM 5793 C C . ASP A 1 746 ? 13.266 42.312 3.674 1 96.19 746 ASP A C 1
ATOM 5795 O O . ASP A 1 746 ? 12.422 41.719 4.352 1 96.19 746 ASP A O 1
ATOM 5799 N N . PHE A 1 747 ? 12.984 43.219 2.791 1 97 747 PHE A N 1
ATOM 5800 C CA . PHE A 1 747 ? 11.641 43.781 2.648 1 97 747 PHE A CA 1
ATOM 5801 C C . PHE A 1 747 ? 11.047 43.406 1.298 1 97 747 PHE A C 1
ATOM 5803 O O . PHE A 1 747 ? 11.742 43.406 0.282 1 97 747 PHE A O 1
ATOM 5810 N N . SER A 1 748 ? 9.711 43.062 1.297 1 96.5 748 SER A N 1
ATOM 5811 C CA . SER A 1 748 ? 9 42.781 0.055 1 96.5 748 SER A CA 1
ATOM 5812 C C . SER A 1 748 ? 7.594 43.375 0.078 1 96.5 748 SER A C 1
ATOM 5814 O O . SER A 1 748 ? 6.914 43.312 1.104 1 96.5 748 SER A O 1
ATOM 5816 N N . TYR A 1 749 ? 7.199 43.938 -1.02 1 97 749 TYR A N 1
ATOM 5817 C CA . TYR A 1 749 ? 5.816 44.281 -1.329 1 97 749 TYR A CA 1
ATOM 5818 C C . TYR A 1 749 ? 5.293 43.438 -2.486 1 97 749 TYR A C 1
ATOM 5820 O O . TYR A 1 749 ? 6.008 43.188 -3.461 1 97 749 TYR A O 1
ATOM 5828 N N . TYR A 1 750 ? 4.062 42.906 -2.363 1 95.88 750 TYR A N 1
ATOM 5829 C CA . TYR A 1 750 ? 3.574 42.031 -3.406 1 95.88 750 TYR A CA 1
ATOM 5830 C C . TYR A 1 750 ? 2.096 42.25 -3.684 1 95.88 750 TYR A C 1
ATOM 5832 O O . TYR A 1 750 ? 1.362 42.719 -2.809 1 95.88 750 TYR A O 1
ATOM 5840 N N . GLU A 1 751 ? 1.682 41.938 -4.906 1 96.19 751 GLU A N 1
ATOM 5841 C CA . GLU A 1 751 ? 0.309 41.906 -5.402 1 96.19 751 GLU A CA 1
ATOM 5842 C C . GLU A 1 751 ? 0.044 40.625 -6.215 1 96.19 751 GLU A C 1
ATOM 5844 O O . GLU A 1 751 ? 0.722 40.375 -7.211 1 96.19 751 GLU A O 1
ATOM 5849 N N . ASN A 1 752 ? -0.935 39.875 -5.77 1 95.56 752 ASN A N 1
ATOM 5850 C CA . ASN A 1 752 ? -1.327 38.656 -6.453 1 95.56 752 ASN A CA 1
ATOM 5851 C C . ASN A 1 752 ? -2.781 38.719 -6.914 1 95.56 752 ASN A C 1
ATOM 5853 O O . ASN A 1 752 ? -3.699 38.625 -6.094 1 95.56 752 ASN A O 1
ATOM 5857 N N . GLN A 1 753 ? -2.949 38.781 -8.172 1 95.88 753 GLN A N 1
ATOM 5858 C CA . GLN A 1 753 ? -4.293 38.75 -8.742 1 95.88 753 GLN A CA 1
ATOM 5859 C C . GLN A 1 753 ? -4.66 37.312 -9.188 1 95.88 753 GLN A C 1
ATOM 5861 O O . GLN A 1 753 ? -4.027 36.781 -10.086 1 95.88 753 GLN A O 1
ATOM 5866 N N . ASN A 1 754 ? -5.676 36.812 -8.586 1 93.38 754 ASN A N 1
ATOM 5867 C CA . ASN A 1 754 ? -6.137 35.469 -8.906 1 93.38 754 ASN A CA 1
ATOM 5868 C C . ASN A 1 754 ? -7.406 35.469 -9.75 1 93.38 754 ASN A C 1
ATOM 5870 O O . ASN A 1 754 ? -8.508 35.656 -9.227 1 93.38 754 ASN A O 1
ATOM 5874 N N . GLY A 1 755 ? -7.285 35.156 -10.953 1 90.12 755 GLY A N 1
ATOM 5875 C CA . GLY A 1 755 ? -8.453 35.094 -11.82 1 90.12 755 GLY A CA 1
ATOM 5876 C C . GLY A 1 755 ? -8.234 35.75 -13.164 1 90.12 755 GLY A C 1
ATOM 5877 O O . GLY A 1 755 ? -7.211 36.375 -13.398 1 90.12 755 GLY A O 1
ATOM 5878 N N . PRO A 1 756 ? -9.164 35.656 -14.055 1 90 756 PRO A N 1
ATOM 5879 C CA . PRO A 1 756 ? -10.492 35.125 -13.742 1 90 756 PRO A CA 1
ATOM 5880 C C . PRO A 1 756 ? -10.461 33.656 -13.367 1 90 756 PRO A C 1
ATOM 5882 O O . PRO A 1 756 ? -10.047 32.812 -14.172 1 90 756 PRO A O 1
ATOM 5885 N N . GLN A 1 757 ? -11.031 33.344 -12.172 1 91.19 757 GLN A N 1
ATOM 5886 C CA . GLN A 1 757 ? -11.102 31.984 -11.664 1 91.19 757 GLN A CA 1
ATOM 5887 C C . GLN A 1 757 ? -12.281 31.234 -12.266 1 91.19 757 GLN A C 1
ATOM 5889 O O . GLN A 1 757 ? -13.219 31.844 -12.781 1 91.19 757 GLN A O 1
ATOM 5894 N N . ILE A 1 758 ? -12.164 29.891 -12.336 1 89.19 758 ILE A N 1
ATOM 5895 C CA . ILE A 1 758 ? -13.305 29.062 -12.719 1 89.19 758 ILE A CA 1
ATOM 5896 C C . ILE A 1 758 ? -14.25 28.906 -11.531 1 89.19 758 ILE A C 1
ATOM 5898 O O . ILE A 1 758 ? -13.836 28.469 -10.453 1 89.19 758 ILE A O 1
ATOM 5902 N N . PHE A 1 759 ? -15.32 29.297 -11.602 1 85.31 759 PHE A N 1
ATOM 5903 C CA . PHE A 1 759 ? -16.297 29.219 -10.508 1 85.31 759 PHE A CA 1
ATOM 5904 C C . PHE A 1 759 ? -17.703 28.984 -11.055 1 85.31 759 PHE A C 1
ATOM 5906 O O . PHE A 1 759 ? -17.938 29.125 -12.258 1 85.31 759 PHE A O 1
ATOM 5913 N N . THR A 1 760 ? -18.609 28.578 -10.25 1 83.88 760 THR A N 1
ATOM 5914 C CA . THR A 1 760 ? -20 28.344 -10.633 1 83.88 760 THR A CA 1
ATOM 5915 C C . THR A 1 760 ? -20.844 29.609 -10.414 1 83.88 760 THR A C 1
ATOM 5917 O O . THR A 1 760 ? -21 30.062 -9.281 1 83.88 760 THR A O 1
ATOM 5920 N N . GLN A 1 761 ? -21.219 30.094 -11.469 1 82.06 761 GLN A N 1
ATOM 5921 C CA . GLN A 1 761 ? -22.188 31.188 -11.375 1 82.06 761 GLN A CA 1
ATOM 5922 C C . GLN A 1 761 ? -23.578 30.672 -11.039 1 82.06 761 GLN A C 1
ATOM 5924 O O . GLN A 1 761 ? -24.156 29.875 -11.797 1 82.06 761 GLN A O 1
ATOM 5929 N N . PRO A 1 762 ? -24.031 31.078 -9.914 1 78.88 762 PRO A N 1
ATOM 5930 C CA . PRO A 1 762 ? -25.344 30.547 -9.523 1 78.88 762 PRO A CA 1
ATOM 5931 C C . PRO A 1 762 ? -26.484 31.094 -10.383 1 78.88 762 PRO A C 1
ATOM 5933 O O . PRO A 1 762 ? -26.453 32.25 -10.805 1 78.88 762 PRO A O 1
ATOM 5936 N N . PHE A 1 763 ? -27.391 30.203 -10.734 1 75.56 763 PHE A N 1
ATOM 5937 C CA . PHE A 1 763 ? -28.656 30.578 -11.367 1 75.56 763 PHE A CA 1
ATOM 5938 C C . PHE A 1 763 ? -29.75 30.781 -10.328 1 75.56 763 PHE A C 1
ATOM 5940 O O . PHE A 1 763 ? -29.578 30.422 -9.164 1 75.56 763 PHE A O 1
ATOM 5947 N N . SER A 1 764 ? -30.734 31.5 -10.766 1 71.5 764 SER A N 1
ATOM 5948 C CA . SER A 1 764 ? -31.906 31.594 -9.898 1 71.5 764 SER A CA 1
ATOM 5949 C C . SER A 1 764 ? -32.5 30.219 -9.609 1 71.5 764 SER A C 1
ATOM 5951 O O . SER A 1 764 ? -32.438 29.328 -10.453 1 71.5 764 SER A O 1
ATOM 5953 N N . ALA A 1 765 ? -32.844 30.031 -8.398 1 66.69 765 ALA A N 1
ATOM 5954 C CA . ALA A 1 765 ? -33.406 28.75 -7.957 1 66.69 765 ALA A CA 1
ATOM 5955 C C . ALA A 1 765 ? -34.531 28.312 -8.891 1 66.69 765 ALA A C 1
ATOM 5957 O O . ALA A 1 765 ? -34.844 27.109 -8.984 1 66.69 765 ALA A O 1
ATOM 5958 N N . ALA A 1 766 ? -35.031 29.156 -9.656 1 69.31 766 ALA A N 1
ATOM 5959 C CA . ALA A 1 766 ? -36.156 28.859 -10.547 1 69.31 766 ALA A CA 1
ATOM 5960 C C . ALA A 1 766 ? -35.688 28.125 -11.797 1 69.31 766 ALA A C 1
ATOM 5962 O O . ALA A 1 766 ? -36.5 27.5 -12.492 1 69.31 766 ALA A O 1
ATOM 5963 N N . SER A 1 767 ? -34.469 28.109 -12.219 1 69.31 767 SER A N 1
ATOM 5964 C CA . SER A 1 767 ? -33.969 27.594 -13.484 1 69.31 767 SER A CA 1
ATOM 5965 C C . SER A 1 767 ? -33.781 26.078 -13.43 1 69.31 767 SER A C 1
ATOM 5967 O O . SER A 1 767 ? -33.562 25.438 -14.453 1 69.31 767 SER A O 1
ATOM 5969 N N . ALA A 1 768 ? -34.094 25.375 -12.344 1 74 768 ALA A N 1
ATOM 5970 C CA . ALA A 1 768 ? -33.875 23.938 -12.133 1 74 768 ALA A CA 1
ATOM 5971 C C . ALA A 1 768 ? -32.375 23.609 -12.055 1 74 768 ALA A C 1
ATOM 5973 O O . ALA A 1 768 ? -32 22.5 -11.719 1 74 768 ALA A O 1
ATOM 5974 N N . TYR A 1 769 ? -31.5 24.562 -12.531 1 80.44 769 TYR A N 1
ATOM 5975 C CA . TYR A 1 769 ? -30.062 24.359 -12.414 1 80.44 769 TYR A CA 1
ATOM 5976 C C . TYR A 1 769 ? -29.484 25.219 -11.289 1 80.44 769 TYR A C 1
ATOM 5978 O O . TYR A 1 769 ? -30.016 26.281 -10.961 1 80.44 769 TYR A O 1
ATOM 5986 N N . ASP A 1 770 ? -28.391 24.641 -10.75 1 79.75 770 ASP A N 1
ATOM 5987 C CA . ASP A 1 770 ? -27.719 25.391 -9.695 1 79.75 770 ASP A CA 1
ATOM 5988 C C . ASP A 1 770 ? -26.891 26.547 -10.281 1 79.75 770 ASP A C 1
ATOM 5990 O O . ASP A 1 770 ? -26.734 27.594 -9.648 1 79.75 770 ASP A O 1
ATOM 5994 N N . GLY A 1 771 ? -26.375 26.297 -11.469 1 85.12 771 GLY A N 1
ATOM 5995 C CA . GLY A 1 771 ? -25.547 27.312 -12.078 1 85.12 771 GLY A CA 1
ATOM 5996 C C . GLY A 1 771 ? -24.734 26.812 -13.258 1 85.12 771 GLY A C 1
ATOM 5997 O O . GLY A 1 771 ? -25.016 25.734 -13.797 1 85.12 771 GLY A O 1
ATOM 5998 N N . VAL A 1 772 ? -23.891 27.672 -13.758 1 84.19 772 VAL A N 1
ATOM 5999 C CA . VAL A 1 772 ? -23.031 27.344 -14.891 1 84.19 772 VAL A CA 1
ATOM 6000 C C . VAL A 1 772 ? -21.578 27.641 -14.547 1 84.19 772 VAL A C 1
ATOM 6002 O O . VAL A 1 772 ? -21.281 28.625 -13.859 1 84.19 772 VAL A O 1
ATOM 6005 N N . LEU A 1 773 ? -20.703 26.75 -15 1 87.75 773 LEU A N 1
ATOM 6006 C CA . LEU A 1 773 ? -19.266 26.969 -14.82 1 87.75 773 LEU A CA 1
ATOM 6007 C C . LEU A 1 773 ? -18.75 28.016 -15.805 1 87.75 773 LEU A C 1
ATOM 6009 O O . LEU A 1 773 ? -19.016 27.922 -17 1 87.75 773 LEU A O 1
ATOM 6013 N N . LEU A 1 774 ? -18.062 29.031 -15.32 1 88.88 774 LEU A N 1
ATOM 6014 C CA . LEU A 1 774 ? -17.469 30.016 -16.203 1 88.88 774 LEU A CA 1
ATOM 6015 C C . LEU A 1 774 ? -16.203 30.609 -15.578 1 88.88 774 LEU A C 1
ATOM 6017 O O . LEU A 1 774 ? -15.984 30.484 -14.375 1 88.88 774 LEU A O 1
ATOM 6021 N N . ASN A 1 775 ? -15.367 31.234 -16.422 1 90.88 775 ASN A N 1
ATOM 6022 C CA . ASN A 1 775 ? -14.25 32.062 -15.953 1 90.88 775 ASN A CA 1
ATOM 6023 C C . ASN A 1 775 ? -14.711 33.469 -15.602 1 90.88 775 ASN A C 1
ATOM 6025 O O . ASN A 1 775 ? -15.078 34.25 -16.484 1 90.88 775 ASN A O 1
ATOM 6029 N N . GLY A 1 776 ? -14.703 33.875 -14.281 1 89.38 776 GLY A N 1
ATOM 6030 C CA . GLY A 1 776 ? -15.227 35.219 -14.102 1 89.38 776 GLY A CA 1
ATOM 6031 C C . GLY A 1 776 ? -14.906 35.812 -12.742 1 89.38 776 GLY A C 1
ATOM 6032 O O . GLY A 1 776 ? -14.945 37.031 -12.562 1 89.38 776 GLY A O 1
ATOM 6033 N N . ARG A 1 777 ? -14.664 35.125 -11.656 1 91.81 777 ARG A N 1
ATOM 6034 C CA . ARG A 1 777 ? -14.352 35.656 -10.336 1 91.81 777 ARG A CA 1
ATOM 6035 C C . ARG A 1 777 ? -12.875 36.031 -10.219 1 91.81 777 ARG A C 1
ATOM 6037 O O . ARG A 1 777 ? -12.008 35.219 -10.586 1 91.81 777 ARG A O 1
ATOM 6044 N N . THR A 1 778 ? -12.602 37.25 -9.828 1 95.19 778 THR A N 1
ATOM 6045 C CA . THR A 1 778 ? -11.211 37.656 -9.656 1 95.19 778 THR A CA 1
ATOM 6046 C C . THR A 1 778 ? -10.984 38.219 -8.258 1 95.19 778 THR A C 1
ATOM 6048 O O . THR A 1 778 ? -11.805 39 -7.754 1 95.19 778 THR A O 1
ATOM 6051 N N . THR A 1 779 ? -9.961 37.812 -7.582 1 95.19 779 THR A N 1
ATOM 6052 C CA . THR A 1 779 ? -9.531 38.344 -6.293 1 95.19 779 THR A CA 1
ATOM 6053 C C . THR A 1 779 ? -8.094 38.844 -6.371 1 95.19 779 THR A C 1
ATOM 6055 O O . THR A 1 779 ? -7.363 38.531 -7.309 1 95.19 779 THR A O 1
ATOM 6058 N N . GLU A 1 780 ? -7.773 39.688 -5.449 1 96.44 780 GLU A N 1
ATOM 6059 C CA . GLU A 1 780 ? -6.434 40.281 -5.418 1 96.44 780 GLU A CA 1
ATOM 6060 C C . GLU A 1 780 ? -5.906 40.375 -3.988 1 96.44 780 GLU A C 1
ATOM 6062 O O . GLU A 1 780 ? -6.535 41 -3.131 1 96.44 780 GLU A O 1
ATOM 6067 N N . ARG A 1 781 ? -4.816 39.781 -3.717 1 95.69 781 ARG A N 1
ATOM 6068 C CA . ARG A 1 781 ? -4.145 39.906 -2.428 1 95.69 781 ARG A CA 1
ATOM 6069 C C . ARG A 1 781 ? -3 40.906 -2.506 1 95.69 781 ARG A C 1
ATOM 6071 O O . ARG A 1 781 ? -2.129 40.812 -3.371 1 95.69 781 ARG A O 1
ATOM 6078 N N . ARG A 1 782 ? -3.043 41.844 -1.59 1 96.06 782 ARG A N 1
ATOM 6079 C CA . ARG A 1 782 ? -1.984 42.844 -1.461 1 96.06 782 ARG A CA 1
ATOM 6080 C C . ARG A 1 782 ? -1.388 42.844 -0.057 1 96.06 782 ARG A C 1
ATOM 6082 O O . ARG A 1 782 ? -2.111 42.688 0.929 1 96.06 782 ARG A O 1
ATOM 6089 N N . GLY A 1 783 ? -0.037 42.938 -0.091 1 96.12 783 GLY A N 1
ATOM 6090 C CA . GLY A 1 783 ? 0.563 42.938 1.233 1 96.12 783 GLY A CA 1
ATOM 6091 C C . GLY A 1 783 ? 2.051 43.25 1.213 1 96.12 783 GLY A C 1
ATOM 6092 O O . GLY A 1 783 ? 2.605 43.594 0.167 1 96.12 783 GLY A O 1
ATOM 6093 N N . MET A 1 784 ? 2.609 43.281 2.336 1 97.06 784 MET A N 1
ATOM 6094 C CA . MET A 1 784 ? 4.047 43.438 2.539 1 97.06 784 MET A CA 1
ATOM 6095 C C . MET A 1 784 ? 4.543 42.5 3.645 1 97.06 784 MET A C 1
ATOM 6097 O O . MET A 1 784 ? 3.801 42.188 4.574 1 97.06 784 MET A O 1
ATOM 6101 N N . ASP A 1 785 ? 5.738 42.125 3.498 1 96.38 785 ASP A N 1
ATOM 6102 C CA . ASP A 1 785 ? 6.387 41.344 4.566 1 96.38 785 ASP A CA 1
ATOM 6103 C C . ASP A 1 785 ? 7.867 41.719 4.672 1 96.38 785 ASP A C 1
ATOM 6105 O O . ASP A 1 785 ? 8.438 42.281 3.738 1 96.38 785 ASP A O 1
ATOM 6109 N N . PHE A 1 786 ? 8.43 41.531 5.824 1 96.19 786 PHE A N 1
ATOM 6110 C CA . PHE A 1 786 ? 9.859 41.75 5.977 1 96.19 786 PHE A CA 1
ATOM 6111 C C . PHE A 1 786 ? 10.43 40.875 7.086 1 96.19 786 PHE A C 1
ATOM 6113 O O . PHE A 1 786 ? 9.688 40.375 7.941 1 96.19 786 PHE A O 1
ATOM 6120 N N . SER A 1 787 ? 11.664 40.625 7.012 1 97.12 787 SER A N 1
ATOM 6121 C CA . SER A 1 787 ? 12.477 39.969 8.023 1 97.12 787 SER A CA 1
ATOM 6122 C C . SER A 1 787 ? 13.672 40.812 8.422 1 97.12 787 SER A C 1
ATOM 6124 O O . SER A 1 787 ? 14.367 41.375 7.566 1 97.12 787 SER A O 1
ATOM 6126 N N . ILE A 1 788 ? 13.875 40.938 9.711 1 97.5 788 ILE A N 1
ATOM 6127 C CA . ILE A 1 788 ? 15.008 41.656 10.25 1 97.5 788 ILE A CA 1
ATOM 6128 C C . ILE A 1 788 ? 15.938 40.719 11.008 1 97.5 788 ILE A C 1
ATOM 6130 O O . ILE A 1 788 ? 15.484 39.938 11.859 1 97.5 788 ILE A O 1
ATOM 6134 N N . THR A 1 789 ? 17.094 40.75 10.633 1 95.44 789 THR A N 1
ATOM 6135 C CA . THR A 1 789 ? 18.125 40 11.375 1 95.44 789 THR A CA 1
ATOM 6136 C C . THR A 1 789 ? 19.031 41 12.117 1 95.44 789 THR A C 1
ATOM 6138 O O . THR A 1 789 ? 19.547 41.938 11.523 1 95.44 789 THR A O 1
ATOM 6141 N N . ALA A 1 790 ? 19.266 40.719 13.375 1 96.5 790 ALA A N 1
ATOM 6142 C CA . ALA A 1 790 ? 20.062 41.625 14.18 1 96.5 790 ALA A CA 1
ATOM 6143 C C . ALA A 1 790 ? 21.047 40.844 15.062 1 96.5 790 ALA A C 1
ATOM 6145 O O . ALA A 1 790 ? 20.703 39.781 15.594 1 96.5 790 ALA A O 1
ATOM 6146 N N . ILE A 1 791 ? 22.203 41.406 15.148 1 94.81 791 ILE A N 1
ATOM 6147 C CA . ILE A 1 791 ? 23.203 40.938 16.109 1 94.81 791 ILE A CA 1
ATOM 6148 C C . ILE A 1 791 ? 23.594 42.094 17.031 1 94.81 791 ILE A C 1
ATOM 6150 O O . ILE A 1 791 ? 24.688 42.656 16.906 1 94.81 791 ILE A O 1
ATOM 6154 N N . PRO A 1 792 ? 22.875 42.375 18 1 93.62 792 PRO A N 1
ATOM 6155 C CA . PRO A 1 792 ? 23.125 43.531 18.891 1 93.62 792 PRO A CA 1
ATOM 6156 C C . PRO A 1 792 ? 24.438 43.406 19.656 1 93.62 792 PRO A C 1
ATOM 6158 O O . PRO A 1 792 ? 25.094 44.406 19.938 1 93.62 792 PRO A O 1
ATOM 6161 N N . PHE A 1 793 ? 24.734 42.156 20.062 1 92.62 793 PHE A N 1
ATOM 6162 C CA . PHE A 1 793 ? 25.953 41.938 20.828 1 92.62 793 PHE A CA 1
ATOM 6163 C C . PHE A 1 793 ? 26.734 40.75 20.281 1 92.62 793 PHE A C 1
ATOM 6165 O O . PHE A 1 793 ? 26.172 39.688 20.016 1 92.62 793 PHE A O 1
ATOM 6172 N N . ARG A 1 794 ? 28.016 40.938 20.078 1 89.19 794 ARG A N 1
ATOM 6173 C CA . ARG A 1 794 ? 28.938 39.906 19.656 1 89.19 794 ARG A CA 1
ATOM 6174 C C . ARG A 1 794 ? 30.281 40 20.375 1 89.19 794 ARG A C 1
ATOM 6176 O O . ARG A 1 794 ? 30.969 41.031 20.219 1 89.19 794 ARG A O 1
ATOM 6183 N N . SER A 1 795 ? 30.531 39.062 21.188 1 87.69 795 SER A N 1
ATOM 6184 C CA . SER A 1 795 ? 31.812 39 21.875 1 87.69 795 SER A CA 1
ATOM 6185 C C . SER A 1 795 ? 32.375 37.594 21.859 1 87.69 795 SER A C 1
ATOM 6187 O O . SER A 1 795 ? 31.766 36.688 21.297 1 87.69 795 SER A O 1
ATOM 6189 N N . LYS A 1 796 ? 33.531 37.469 22.5 1 80.38 796 LYS A N 1
ATOM 6190 C CA . LYS A 1 796 ? 34.188 36.156 22.547 1 80.38 796 LYS A CA 1
ATOM 6191 C C . LYS A 1 796 ? 33.344 35.156 23.328 1 80.38 796 LYS A C 1
ATOM 6193 O O . LYS A 1 796 ? 33.25 33.969 22.938 1 80.38 796 LYS A O 1
ATOM 6198 N N . ASN A 1 797 ? 32.781 35.531 24.266 1 87.31 797 ASN A N 1
ATOM 6199 C CA . ASN A 1 797 ? 32.094 34.594 25.141 1 87.31 797 ASN A CA 1
ATOM 6200 C C . ASN A 1 797 ? 30.578 34.719 25.062 1 87.31 797 ASN A C 1
ATOM 6202 O O . ASN A 1 797 ? 29.844 33.812 25.469 1 87.31 797 ASN A O 1
ATOM 6206 N N . PHE A 1 798 ? 30.125 35.906 24.594 1 92.94 798 PHE A N 1
ATOM 6207 C CA . PHE A 1 798 ? 28.688 36.125 24.594 1 92.94 798 PHE A CA 1
ATOM 6208 C C . PHE A 1 798 ? 28.234 36.656 23.25 1 92.94 798 PHE A C 1
ATOM 6210 O O . PHE A 1 798 ? 28.797 37.625 22.719 1 92.94 798 PHE A O 1
ATOM 6217 N N . ASN A 1 799 ? 27.266 36.031 22.656 1 92.81 799 ASN A N 1
ATOM 6218 C CA . ASN A 1 799 ? 26.641 36.438 21.406 1 92.81 799 ASN A CA 1
ATOM 6219 C C . ASN A 1 799 ? 25.125 36.5 21.516 1 92.81 799 ASN A C 1
ATOM 6221 O O . ASN A 1 799 ? 24.516 35.656 22.172 1 92.81 799 ASN A O 1
ATOM 6225 N N . TRP A 1 800 ? 24.547 37.594 21.031 1 96.25 800 TRP A N 1
ATOM 6226 C CA . TRP A 1 800 ? 23.094 37.75 20.953 1 96.25 800 TRP A CA 1
ATOM 6227 C C . TRP A 1 800 ? 22.656 38 19.516 1 96.25 800 TRP A C 1
ATOM 6229 O O . TRP A 1 800 ? 23.141 38.938 18.859 1 96.25 800 TRP A O 1
ATOM 6239 N N . SER A 1 801 ? 21.828 37.125 19 1 94.62 801 SER A N 1
ATOM 6240 C CA . SER A 1 801 ? 21.219 37.312 17.688 1 94.62 801 SER A CA 1
ATOM 6241 C C . SER A 1 801 ? 19.688 37.312 17.781 1 94.62 801 SER A C 1
ATOM 6243 O O . SER A 1 801 ? 19.125 36.625 18.641 1 94.62 801 SER A O 1
ATOM 6245 N N . ALA A 1 802 ? 19.062 38.062 16.906 1 96.56 802 ALA A N 1
ATOM 6246 C CA . ALA A 1 802 ? 17.609 38.156 16.875 1 96.56 802 ALA A CA 1
ATOM 6247 C C . ALA A 1 802 ? 17.094 38.156 15.438 1 96.56 802 ALA A C 1
ATOM 6249 O O . ALA A 1 802 ? 17.734 38.688 14.539 1 96.56 802 ALA A O 1
ATOM 6250 N N . ILE A 1 803 ? 15.977 37.562 15.227 1 96.62 803 ILE A N 1
ATOM 6251 C CA . ILE A 1 803 ? 15.266 37.594 13.945 1 96.62 803 ILE A CA 1
ATOM 6252 C C . ILE A 1 803 ? 13.82 38.031 14.172 1 96.62 803 ILE A C 1
ATOM 6254 O O . ILE A 1 803 ? 13.117 37.438 15.016 1 96.62 803 ILE A O 1
ATOM 6258 N N . ILE A 1 804 ? 13.391 38.969 13.484 1 97.75 804 ILE A N 1
ATOM 6259 C CA . ILE A 1 804 ? 12.016 39.469 13.539 1 97.75 804 ILE A CA 1
ATOM 6260 C C . ILE A 1 804 ? 11.336 39.25 12.188 1 97.75 804 ILE A C 1
ATOM 6262 O O . ILE A 1 804 ? 11.883 39.656 11.148 1 97.75 804 ILE A O 1
ATOM 6266 N N . ASN A 1 805 ? 10.219 38.656 12.156 1 97.81 805 ASN A N 1
ATOM 6267 C CA . ASN A 1 805 ? 9.406 38.469 10.961 1 97.81 805 ASN A CA 1
ATOM 6268 C C . ASN A 1 805 ? 8.078 39.219 11.07 1 97.81 805 ASN A C 1
ATOM 6270 O O . ASN A 1 805 ? 7.477 39.25 12.148 1 97.81 805 ASN A O 1
ATOM 6274 N N . PHE A 1 806 ? 7.68 39.75 9.992 1 97.5 806 PHE A N 1
ATOM 6275 C CA . PHE A 1 806 ? 6.445 40.531 9.938 1 97.5 806 PHE A CA 1
ATOM 6276 C C . PHE A 1 806 ? 5.754 40.344 8.586 1 97.5 806 PHE A C 1
ATOM 6278 O O . PHE A 1 806 ? 6.418 40.25 7.555 1 97.5 806 PHE A O 1
ATOM 6285 N N . ASP A 1 807 ? 4.41 40.25 8.594 1 97.06 807 ASP A N 1
ATOM 6286 C CA . ASP A 1 807 ? 3.625 40.188 7.367 1 97.06 807 ASP A CA 1
ATOM 6287 C C . ASP A 1 807 ? 2.258 40.844 7.551 1 97.06 807 ASP A C 1
ATOM 6289 O O . ASP A 1 807 ? 1.597 40.656 8.57 1 97.06 807 ASP A O 1
ATOM 6293 N N . LYS A 1 808 ? 1.856 41.625 6.668 1 97 808 LYS A N 1
ATOM 6294 C CA . LYS A 1 808 ? 0.544 42.25 6.59 1 97 808 LYS A CA 1
ATOM 6295 C C . LYS A 1 808 ? -0.032 42.156 5.18 1 97 808 LYS A C 1
ATOM 6297 O O . LYS A 1 808 ? 0.6 42.594 4.211 1 97 808 LYS A O 1
ATOM 6302 N N . SER A 1 809 ? -1.125 41.5 5.086 1 94.19 809 SER A N 1
ATOM 6303 C CA . SER A 1 809 ? -1.746 41.375 3.771 1 94.19 809 SER A CA 1
ATOM 6304 C C . SER A 1 809 ? -3.264 41.281 3.883 1 94.19 809 SER A C 1
ATOM 6306 O O . SER A 1 809 ? -3.793 40.906 4.934 1 94.19 809 SER A O 1
ATOM 6308 N N . LYS A 1 810 ? -3.982 41.688 2.797 1 94.69 810 LYS A N 1
ATOM 6309 C CA . LYS A 1 810 ? -5.43 41.531 2.654 1 94.69 810 LYS A CA 1
ATOM 6310 C C . LYS A 1 810 ? -5.801 41.031 1.261 1 94.69 810 LYS A C 1
ATOM 6312 O O . LYS A 1 810 ? -5.105 41.344 0.286 1 94.69 810 LYS A O 1
ATOM 6317 N N . ASN A 1 811 ? -6.84 40.281 1.253 1 94.56 811 ASN A N 1
ATOM 6318 C CA . ASN A 1 811 ? -7.387 39.812 -0.01 1 94.56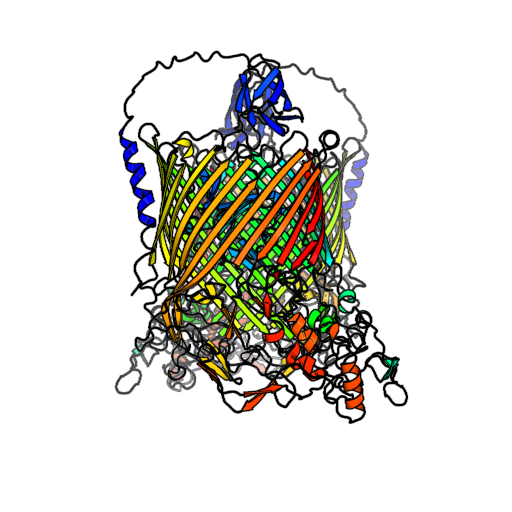 811 ASN A CA 1
ATOM 6319 C C . ASN A 1 811 ? -8.664 40.531 -0.385 1 94.56 811 ASN A C 1
ATOM 6321 O O . ASN A 1 811 ? -9.562 40.688 0.444 1 94.56 811 ASN A O 1
ATOM 6325 N N . TYR A 1 812 ? -8.758 41 -1.61 1 96.31 812 TYR A N 1
ATOM 6326 C CA . TYR A 1 812 ? -9.891 41.812 -2.088 1 96.31 812 TYR A CA 1
ATOM 6327 C C . TYR A 1 812 ? -10.648 41.062 -3.186 1 96.31 812 TYR A C 1
ATOM 6329 O O . TYR A 1 812 ? -10.039 40.406 -4.031 1 96.31 812 TYR A O 1
ATOM 6337 N N . LEU A 1 813 ? -11.984 41.125 -3.145 1 95.75 813 LEU A N 1
ATOM 6338 C CA . LEU A 1 813 ? -12.773 40.781 -4.32 1 95.75 813 LEU A CA 1
ATOM 6339 C C . LEU A 1 813 ? -12.766 41.906 -5.34 1 95.75 813 LEU A C 1
ATOM 6341 O O . LEU A 1 813 ? -13.266 43 -5.062 1 95.75 813 LEU A O 1
ATOM 6345 N N . THR A 1 814 ? -12.297 41.656 -6.527 1 95.75 814 THR A N 1
ATOM 6346 C CA . THR A 1 814 ? -12.102 42.781 -7.445 1 95.75 814 THR A CA 1
ATOM 6347 C C . THR A 1 814 ? -13.148 42.75 -8.555 1 95.75 814 THR A C 1
ATOM 6349 O O . THR A 1 814 ? -13.484 43.812 -9.117 1 95.75 814 THR A O 1
ATOM 6352 N N . SER A 1 815 ? -13.641 41.531 -8.883 1 93.56 815 SER A N 1
ATOM 6353 C CA . SER A 1 815 ? -14.664 41.531 -9.922 1 93.56 815 SER A CA 1
ATOM 6354 C C . SER A 1 815 ? -15.477 40.25 -9.883 1 93.56 815 SER A C 1
ATOM 6356 O O . SER A 1 815 ? -15 39.219 -9.406 1 93.56 815 SER A O 1
ATOM 6358 N N . LEU A 1 816 ? -16.688 40.281 -10.367 1 92.56 816 LEU A N 1
ATOM 6359 C CA . LEU A 1 816 ? -17.594 39.188 -10.617 1 92.56 816 LEU A CA 1
ATOM 6360 C C . LEU A 1 816 ? -18.141 39.25 -12.039 1 92.56 816 LEU A C 1
ATOM 6362 O O . LEU A 1 816 ? -18.312 40.312 -12.602 1 92.56 816 LEU A O 1
ATOM 6366 N N . PRO A 1 817 ? -18.344 38.125 -12.547 1 89 817 PRO A N 1
ATOM 6367 C CA . PRO A 1 817 ? -18.906 38.125 -13.906 1 89 817 PRO A CA 1
ATOM 6368 C C . PRO A 1 817 ? -20.359 38.625 -13.945 1 89 817 PRO A C 1
ATOM 6370 O O . PRO A 1 817 ? -21.078 38.5 -12.945 1 89 817 PRO A O 1
ATOM 6373 N N . PRO A 1 818 ? -20.734 39.125 -15.109 1 87.69 818 PRO A N 1
ATOM 6374 C CA . PRO A 1 818 ? -22.141 39.5 -15.234 1 87.69 818 PRO A CA 1
ATOM 6375 C C . PRO A 1 818 ? -23.094 38.312 -15.148 1 87.69 818 PRO A C 1
ATOM 6377 O O . PRO A 1 818 ? -22.766 37.219 -15.57 1 87.69 818 PRO A O 1
ATOM 6380 N N . LEU A 1 819 ? -24.234 38.594 -14.625 1 83.25 819 LEU A N 1
ATOM 6381 C CA . LEU A 1 819 ? -25.328 37.594 -14.641 1 83.25 819 LEU A CA 1
ATOM 6382 C C . LEU A 1 819 ? -25.875 37.438 -16.062 1 83.25 819 LEU A C 1
ATOM 6384 O O . LEU A 1 819 ? -25.578 38.25 -16.938 1 83.25 819 LEU A O 1
ATOM 6388 N N . PRO A 1 820 ? -26.672 36.406 -16.266 1 75.19 820 PRO A N 1
ATOM 6389 C CA . PRO A 1 820 ? -27.203 36.188 -17.609 1 75.19 820 PRO A CA 1
ATOM 6390 C C . PRO A 1 820 ? -27.984 37.375 -18.141 1 75.19 820 PRO A C 1
ATOM 6392 O O . PRO A 1 820 ? -28.031 37.594 -19.359 1 75.19 820 PRO A O 1
ATOM 6395 N N . ASP A 1 821 ? -28.5 38.156 -17.281 1 79.38 821 ASP A N 1
ATOM 6396 C CA . ASP A 1 821 ? -29.266 39.312 -17.703 1 79.38 821 ASP A CA 1
ATOM 6397 C C . ASP A 1 821 ? -28.359 40.531 -17.953 1 79.38 821 ASP A C 1
ATOM 6399 O O . ASP A 1 821 ? -28.828 41.625 -18.281 1 79.38 821 ASP A O 1
ATOM 6403 N N . GLY A 1 822 ? -27.047 40.281 -17.75 1 82.25 822 GLY A N 1
ATOM 6404 C CA . GLY A 1 822 ? -26.062 41.312 -18.047 1 82.25 822 GLY A CA 1
ATOM 6405 C C . GLY A 1 822 ? -25.688 42.125 -16.812 1 82.25 822 GLY A C 1
ATOM 6406 O O . GLY A 1 822 ? -24.703 42.875 -16.844 1 82.25 822 GLY A O 1
ATOM 6407 N N . THR A 1 823 ? -26.453 41.969 -15.727 1 86.56 823 THR A N 1
ATOM 6408 C CA . THR A 1 823 ? -26.156 42.75 -14.523 1 86.56 823 THR A CA 1
ATOM 6409 C C . THR A 1 823 ? -24.906 42.219 -13.836 1 86.56 823 THR A C 1
ATOM 6411 O O . THR A 1 823 ? -24.703 41 -13.75 1 86.56 823 THR A O 1
ATOM 6414 N N . VAL A 1 824 ? -24.047 43.094 -13.484 1 86.81 824 VAL A N 1
ATOM 6415 C CA . VAL A 1 824 ? -22.859 42.75 -12.719 1 86.81 824 VAL A CA 1
ATOM 6416 C C . VAL A 1 824 ? -23.188 42.812 -11.219 1 86.81 824 VAL A C 1
ATOM 6418 O O . VAL A 1 824 ? -23.5 43.875 -10.695 1 86.81 824 VAL A O 1
ATOM 6421 N N . PRO A 1 825 ? -23.109 41.656 -10.586 1 87.25 825 PRO A N 1
ATOM 6422 C CA . PRO A 1 825 ? -23.406 41.688 -9.148 1 87.25 825 PRO A CA 1
ATOM 6423 C C . PRO A 1 825 ? -22.422 42.531 -8.344 1 87.25 825 PRO A C 1
ATOM 6425 O O . PRO A 1 825 ? -21.219 42.531 -8.641 1 87.25 825 PRO A O 1
ATOM 6428 N N . GLU A 1 826 ? -22.938 43.219 -7.402 1 88.25 826 GLU A N 1
ATOM 6429 C CA . GLU A 1 826 ? -22.094 44 -6.508 1 88.25 826 GLU A CA 1
ATOM 6430 C C . GLU A 1 826 ? -21.578 43.156 -5.352 1 88.25 826 GLU A C 1
ATOM 6432 O O . GLU A 1 826 ? -20.578 43.531 -4.719 1 88.25 826 GLU A O 1
ATOM 6437 N N . TRP A 1 827 ? -22.281 42.156 -5.02 1 88.88 827 TRP A N 1
ATOM 6438 C CA . TRP A 1 827 ? -21.953 41.312 -3.877 1 88.88 827 TRP A CA 1
ATOM 6439 C C . TRP A 1 827 ? -21.797 39.844 -4.301 1 88.88 827 TRP A C 1
ATOM 6441 O O . TRP A 1 827 ? -22.516 39.375 -5.199 1 88.88 827 TRP A O 1
ATOM 6451 N N . GLU A 1 828 ? -20.891 39.25 -3.676 1 88.62 828 GLU A N 1
ATOM 6452 C CA . GLU A 1 828 ? -20.812 37.781 -3.668 1 88.62 828 GLU A CA 1
ATOM 6453 C C . GLU A 1 828 ? -21.422 37.219 -2.389 1 88.62 828 GLU A C 1
ATOM 6455 O O . GLU A 1 828 ? -21.047 37.625 -1.285 1 88.62 828 GLU A O 1
ATOM 6460 N N . GLY A 1 829 ? -22.312 36.312 -2.537 1 82.75 829 GLY A N 1
ATOM 6461 C CA . GLY A 1 829 ? -22.984 35.719 -1.384 1 82.75 829 GLY A CA 1
ATOM 6462 C C . GLY A 1 829 ? -24.359 36.281 -1.153 1 82.75 829 GLY A C 1
ATOM 6463 O O . GLY A 1 829 ? -24.672 37.406 -1.592 1 82.75 829 GLY A O 1
ATOM 6464 N N . ASP A 1 830 ? -25.141 35.594 -0.355 1 77.25 830 ASP A N 1
ATOM 6465 C CA . ASP A 1 830 ? -26.516 36 -0.044 1 77.25 830 ASP A CA 1
ATOM 6466 C C . ASP A 1 830 ? -26.547 37.062 1.035 1 77.25 830 ASP A C 1
ATOM 6468 O O . ASP A 1 830 ? -25.641 37.156 1.865 1 77.25 830 ASP A O 1
ATOM 6472 N N . SER A 1 831 ? -27.547 37.844 0.933 1 75.5 831 SER A N 1
ATOM 6473 C CA . SER A 1 831 ? -27.703 38.906 1.9 1 75.5 831 SER A CA 1
ATOM 6474 C C . SER A 1 831 ? -27.812 38.375 3.322 1 75.5 831 SER A C 1
ATOM 6476 O O . SER A 1 831 ? -27.453 39.062 4.281 1 75.5 831 SER A O 1
ATOM 6478 N N . GLY A 1 832 ? -28.281 37.188 3.436 1 76 832 GLY A N 1
ATOM 6479 C CA . GLY A 1 832 ? -28.422 36.625 4.766 1 76 832 GLY A CA 1
ATOM 6480 C C . GLY A 1 832 ? -27.234 35.781 5.191 1 76 832 GLY A C 1
ATOM 6481 O O . GLY A 1 832 ? -27.203 35.25 6.301 1 76 832 GLY A O 1
ATOM 6482 N N . ALA A 1 833 ? -26.203 35.844 4.383 1 79.69 833 ALA A N 1
ATOM 6483 C CA . ALA A 1 833 ? -25.047 35 4.707 1 79.69 833 ALA A CA 1
ATOM 6484 C C . ALA A 1 833 ? -24.141 35.688 5.723 1 79.69 833 ALA A C 1
ATOM 6486 O O . ALA A 1 833 ? -24.125 36.906 5.816 1 79.69 833 ALA A O 1
ATOM 6487 N N . ASN A 1 834 ? -23.422 34.906 6.547 1 83.5 834 ASN A N 1
ATOM 6488 C CA . ASN A 1 834 ? -22.469 35.438 7.52 1 83.5 834 ASN A CA 1
ATOM 6489 C C . ASN A 1 834 ? -21.203 35.969 6.84 1 83.5 834 ASN A C 1
ATOM 6491 O O . ASN A 1 834 ? -20.5 36.812 7.406 1 83.5 834 ASN A O 1
ATOM 6495 N N . PHE A 1 835 ? -20.953 35.375 5.695 1 84.69 835 PHE A N 1
ATOM 6496 C CA . PHE A 1 835 ? -19.828 35.844 4.891 1 84.69 835 PHE A CA 1
ATOM 6497 C C . PHE A 1 835 ? -20.297 36.281 3.514 1 84.69 835 PHE A C 1
ATOM 6499 O O . PHE A 1 835 ? -20.859 35.5 2.748 1 84.69 835 PHE A O 1
ATOM 6506 N N . ARG A 1 836 ? -20.203 37.438 3.25 1 88 836 ARG A N 1
ATOM 6507 C CA . ARG A 1 836 ? -20.469 38.062 1.946 1 88 836 ARG A CA 1
ATOM 6508 C C . ARG A 1 836 ? -19.406 39.094 1.612 1 88 836 ARG A C 1
ATOM 6510 O O . ARG A 1 836 ? -18.844 39.75 2.51 1 88 836 ARG A O 1
ATOM 6517 N N . ASN A 1 837 ? -19.125 39.219 0.413 1 91.31 837 ASN A N 1
ATOM 6518 C CA . ASN A 1 837 ? -18.031 40.094 -0.039 1 91.31 837 ASN A CA 1
ATOM 6519 C C . ASN A 1 837 ? -18.516 41.094 -1.075 1 91.31 837 ASN A C 1
ATOM 6521 O O . ASN A 1 837 ? -19.141 40.719 -2.074 1 91.31 837 ASN A O 1
ATOM 6525 N N . LYS A 1 838 ? -18.297 42.312 -0.82 1 91.5 838 LYS A N 1
ATOM 6526 C CA . LYS A 1 838 ? -18.594 43.375 -1.789 1 91.5 838 LYS A CA 1
ATOM 6527 C C . LYS A 1 838 ? -17.422 43.594 -2.732 1 91.5 838 LYS A C 1
ATOM 6529 O O . LYS A 1 838 ? -16.266 43.594 -2.301 1 91.5 838 LYS A O 1
ATOM 6534 N N . VAL A 1 839 ? -17.734 43.719 -4.031 1 94.5 839 VAL A N 1
ATOM 6535 C CA . VAL A 1 839 ? -16.672 44 -5 1 94.5 839 VAL A CA 1
ATOM 6536 C C . VAL A 1 839 ? -15.898 45.25 -4.598 1 94.5 839 VAL A C 1
ATOM 6538 O O . VAL A 1 839 ? -16.484 46.281 -4.297 1 94.5 839 VAL A O 1
ATOM 6541 N N . GLY A 1 840 ? -14.602 45.125 -4.484 1 94.31 840 GLY A N 1
ATOM 6542 C CA . GLY A 1 840 ? -13.734 46.219 -4.137 1 94.31 840 GLY A CA 1
ATOM 6543 C C . GLY A 1 840 ? -13.328 46.25 -2.676 1 94.31 840 GLY A C 1
ATOM 6544 O O . GLY A 1 840 ? -12.508 47.062 -2.262 1 94.31 840 GLY A O 1
ATOM 6545 N N . THR A 1 841 ? -13.875 45.438 -1.92 1 93.38 841 THR A N 1
ATOM 6546 C CA . THR A 1 841 ? -13.578 45.406 -0.491 1 93.38 841 THR A CA 1
ATOM 6547 C C . THR A 1 841 ? -12.836 44.125 -0.105 1 93.38 841 THR A C 1
ATOM 6549 O O . THR A 1 841 ? -12.789 43.188 -0.88 1 93.38 841 THR A O 1
ATOM 6552 N N . PRO A 1 842 ? -12.242 44.156 1.109 1 93.19 842 PRO A N 1
ATOM 6553 C CA . PRO A 1 842 ? -11.531 42.969 1.563 1 93.19 842 PRO A CA 1
ATOM 6554 C C . PRO A 1 842 ? -12.477 41.781 1.845 1 93.19 842 PRO A C 1
ATOM 6556 O O . PRO A 1 842 ? -13.578 42 2.363 1 93.19 842 PRO A O 1
ATOM 6559 N N . ILE A 1 843 ? -12.031 40.625 1.544 1 92.56 843 ILE A N 1
ATOM 6560 C CA . ILE A 1 843 ? -12.75 39.406 1.826 1 92.56 843 ILE A CA 1
ATOM 6561 C C . ILE A 1 843 ? -12.539 39 3.287 1 92.56 843 ILE A C 1
ATOM 6563 O O . ILE A 1 843 ? -11.438 39.125 3.822 1 92.56 843 ILE A O 1
ATOM 6567 N N . GLY A 1 844 ? -13.609 38.5 3.967 1 89.75 844 GLY A N 1
ATOM 6568 C CA . GLY A 1 844 ? -13.477 37.969 5.32 1 89.75 844 GLY A CA 1
ATOM 6569 C C . GLY A 1 844 ? -14.336 38.719 6.328 1 89.75 844 GLY A C 1
ATOM 6570 O O . GLY A 1 844 ? -14.336 38.375 7.516 1 89.75 844 GLY A O 1
ATOM 6571 N N . ASP A 1 845 ? -15.031 39.719 5.887 1 89.44 845 ASP A N 1
ATOM 6572 C CA . ASP A 1 845 ? -15.945 40.406 6.797 1 89.44 845 ASP A CA 1
ATOM 6573 C C . ASP A 1 845 ? -17 39.469 7.344 1 89.44 845 ASP A C 1
ATOM 6575 O O . ASP A 1 845 ? -17.531 38.625 6.609 1 89.44 845 ASP A O 1
ATOM 6579 N N . TYR A 1 846 ? -17.203 39.594 8.625 1 88.38 846 TYR A N 1
ATOM 6580 C CA . TYR A 1 846 ? -18.156 38.75 9.312 1 88.38 846 TYR A CA 1
ATOM 6581 C C . TYR A 1 846 ? -19.438 39.5 9.625 1 88.38 846 TYR A C 1
ATOM 6583 O O . TYR A 1 846 ? -19.422 40.469 10.406 1 88.38 846 TYR A O 1
ATOM 6591 N N . PHE A 1 847 ? -20.516 39.062 8.969 1 88.69 847 PHE A N 1
ATOM 6592 C CA . PHE A 1 847 ? -21.828 39.656 9.211 1 88.69 847 PHE A CA 1
ATOM 6593 C C . PHE A 1 847 ? -22.641 38.812 10.188 1 88.69 847 PHE A C 1
ATOM 6595 O O . PHE A 1 847 ? -22.75 37.594 10.008 1 88.69 847 PHE A O 1
ATOM 6602 N N . TYR A 1 848 ? -23.125 39.531 11.188 1 89.81 848 TYR A N 1
ATOM 6603 C CA . TYR A 1 848 ? -23.969 38.844 12.156 1 89.81 848 TYR A CA 1
ATOM 6604 C C . TYR A 1 848 ? -24.984 39.781 12.781 1 89.81 848 TYR A C 1
ATOM 6606 O O . TYR A 1 848 ? -24.922 41 12.555 1 89.81 848 TYR A O 1
ATOM 6614 N N . TYR A 1 849 ? -25.922 39.219 13.523 1 90.75 849 TYR A N 1
ATOM 6615 C CA . TYR A 1 849 ? -26.859 40.031 14.289 1 90.75 849 TYR A CA 1
ATOM 6616 C C . TYR A 1 849 ? -26.172 40.688 15.477 1 90.75 849 TYR A C 1
ATOM 6618 O O . TYR A 1 849 ? -25.25 40.125 16.062 1 90.75 849 TYR A O 1
ATOM 6626 N N . VAL A 1 850 ? -26.562 41.938 15.773 1 91.5 850 VAL A N 1
ATOM 6627 C CA . VAL A 1 850 ? -26.062 42.656 16.953 1 91.5 850 VAL A CA 1
ATOM 6628 C C . VAL A 1 850 ? -27.219 43.156 17.797 1 91.5 850 VAL A C 1
ATOM 6630 O O . VAL A 1 850 ? -28.391 43.062 17.391 1 91.5 850 VAL A O 1
ATOM 6633 N N . TRP A 1 851 ? -26.922 43.562 19.047 1 94.06 851 TRP A N 1
ATOM 6634 C CA . TRP A 1 851 ? -27.953 44.062 19.906 1 94.06 851 TRP A CA 1
ATOM 6635 C C . TRP A 1 851 ? -28.438 45.438 19.422 1 94.06 851 TRP A C 1
ATOM 6637 O O . TRP A 1 851 ? -27.641 46.312 19.062 1 94.06 851 TRP A O 1
ATOM 6647 N N . LYS A 1 852 ? -29.734 45.625 19.438 1 92.19 852 LYS A N 1
ATOM 6648 C CA . LYS A 1 852 ? -30.297 46.938 19.094 1 92.19 852 LYS A CA 1
ATOM 6649 C C . LYS A 1 852 ? -30.016 47.938 20.203 1 92.19 852 LYS A C 1
ATOM 6651 O O . LYS A 1 852 ? -30.109 47.625 21.391 1 92.19 852 LYS A O 1
ATOM 6656 N N . ARG A 1 853 ? -29.766 49.125 19.75 1 92.69 853 ARG A N 1
ATOM 6657 C CA . ARG A 1 853 ? -29.484 50.188 20.719 1 92.69 853 ARG A CA 1
ATOM 6658 C C . ARG A 1 853 ? -30.203 51.469 20.344 1 92.69 853 ARG A C 1
ATOM 6660 O O . ARG A 1 853 ? -30.438 51.719 19.156 1 92.69 853 ARG A O 1
ATOM 6667 N N . SER A 1 854 ? -30.578 52.25 21.344 1 92.12 854 SER A N 1
ATOM 6668 C CA . SER A 1 854 ? -31.109 53.594 21.141 1 92.12 854 SER A CA 1
ATOM 6669 C C . SER A 1 854 ? -30.016 54.531 20.656 1 92.12 854 SER A C 1
ATOM 6671 O O . SER A 1 854 ? -28.844 54.188 20.672 1 92.12 854 SER A O 1
ATOM 6673 N N . PRO A 1 855 ? -30.391 55.688 20.078 1 89.25 855 PRO A N 1
ATOM 6674 C CA . PRO A 1 855 ? -29.406 56.625 19.562 1 89.25 855 PRO A CA 1
ATOM 6675 C C . PRO A 1 855 ? -28.359 57 20.609 1 89.25 855 PRO A C 1
ATOM 6677 O O . PRO A 1 855 ? -27.219 57.344 20.25 1 89.25 855 PRO A O 1
ATOM 6680 N N . ASP A 1 856 ? -28.797 57 21.891 1 90.88 856 ASP A N 1
ATOM 6681 C CA . ASP A 1 856 ? -27.844 57.344 22.938 1 90.88 856 ASP A CA 1
ATOM 6682 C C . ASP A 1 856 ? -27.047 56.125 23.391 1 90.88 856 ASP A C 1
ATOM 6684 O O . ASP A 1 856 ? -26.297 56.188 24.359 1 90.88 856 ASP A O 1
ATOM 6688 N N . GLY A 1 857 ? -27.266 54.938 22.766 1 91.5 857 GLY A N 1
ATOM 6689 C CA . GLY A 1 857 ? -26.406 53.781 22.953 1 91.5 857 GLY A CA 1
ATOM 6690 C C . GLY A 1 857 ? -26.969 52.781 23.938 1 91.5 857 GLY A C 1
ATOM 6691 O O . GLY A 1 857 ? -26.297 51.812 24.312 1 91.5 857 GLY A O 1
ATOM 6692 N N . GLN A 1 858 ? -28.188 52.906 24.375 1 95.06 858 GLN A N 1
ATOM 6693 C CA . GLN A 1 858 ? -28.766 52 25.359 1 95.06 858 GLN A CA 1
ATOM 6694 C C . GLN A 1 858 ? -29.406 50.781 24.672 1 95.06 858 GLN A C 1
ATOM 6696 O O . GLN A 1 858 ? -29.984 50.906 23.594 1 95.06 858 GLN A O 1
ATOM 6701 N N . LEU A 1 859 ? -29.359 49.625 25.375 1 96.88 859 LEU A N 1
ATOM 6702 C CA . LEU A 1 859 ? -30 48.438 24.859 1 96.88 859 LEU A CA 1
ATOM 6703 C C . LEU A 1 859 ? -31.5 48.594 24.797 1 96.88 859 LEU A C 1
ATOM 6705 O O . LEU A 1 859 ? -32.125 49.219 25.672 1 96.88 859 LEU A O 1
ATOM 6709 N N . ILE A 1 860 ? -32.125 48.094 23.734 1 96.31 860 ILE A N 1
ATOM 6710 C CA . ILE A 1 860 ? -33.562 48.031 23.625 1 96.31 860 ILE A CA 1
ATOM 6711 C C . ILE A 1 860 ? -34.062 46.688 24.109 1 96.31 860 ILE A C 1
ATOM 6713 O O . ILE A 1 860 ? -33.656 45.625 23.609 1 96.31 860 ILE A O 1
ATOM 6717 N N . ILE A 1 861 ? -34.969 46.719 25.047 1 97.44 861 ILE A N 1
ATOM 6718 C CA . ILE A 1 861 ? -35.375 45.5 25.766 1 97.44 861 ILE A CA 1
ATOM 6719 C C . ILE A 1 861 ? -36.781 45.094 25.359 1 97.44 861 ILE A C 1
ATOM 6721 O O . ILE A 1 861 ? -37.656 45.969 25.281 1 97.44 861 ILE A O 1
ATOM 6725 N N . TYR A 1 862 ? -37.031 43.844 25.109 1 95.25 862 TYR A N 1
ATOM 6726 C CA . TYR A 1 862 ? -38.375 43.281 24.891 1 95.25 862 TYR A CA 1
ATOM 6727 C C . TYR A 1 862 ? -39.156 43.219 26.188 1 95.25 862 TYR A C 1
ATOM 6729 O O . TYR A 1 862 ? -38.594 43.375 27.281 1 95.25 862 TYR A O 1
ATOM 6737 N N . GLU A 1 863 ? -40.469 42.875 25.906 1 93.81 863 GLU A N 1
ATOM 6738 C CA . GLU A 1 863 ? -41.344 42.75 27.062 1 93.81 863 GLU A CA 1
ATOM 6739 C C . GLU A 1 863 ? -40.906 41.562 27.938 1 93.81 863 GLU A C 1
ATOM 6741 O O . GLU A 1 863 ? -41.188 41.531 29.141 1 93.81 863 GLU A O 1
ATOM 6746 N N . ASN A 1 864 ? -40.219 40.656 27.391 1 95.12 864 ASN A N 1
ATOM 6747 C CA . ASN A 1 864 ? -39.781 39.5 28.156 1 95.12 864 ASN A CA 1
ATOM 6748 C C . ASN A 1 864 ? -38.531 39.781 28.953 1 95.12 864 ASN A C 1
ATOM 6750 O O . ASN A 1 864 ? -38 38.906 29.641 1 95.12 864 ASN A O 1
ATOM 6754 N N . GLY A 1 865 ? -38 40.906 28.891 1 96.38 865 GLY A N 1
ATOM 6755 C CA . GLY A 1 865 ? -36.844 41.344 29.703 1 96.38 865 GLY A CA 1
ATOM 6756 C C . GLY A 1 865 ? -35.531 41.156 29 1 96.38 865 GLY A C 1
ATOM 6757 O O . GLY A 1 865 ? -34.469 41.5 29.547 1 96.38 865 GLY A O 1
ATOM 6758 N N . LEU A 1 866 ? -35.5 40.594 27.781 1 97.31 866 LEU A N 1
ATOM 6759 C CA . LEU A 1 866 ? -34.281 40.344 27.047 1 97.31 866 LEU A CA 1
ATOM 6760 C C . LEU A 1 866 ? -34.031 41.406 26 1 97.31 866 LEU A C 1
ATOM 6762 O O . LEU A 1 866 ? -34.969 42.062 25.531 1 97.31 866 LEU A O 1
ATOM 6766 N N . PRO A 1 867 ? -32.75 41.625 25.656 1 97 867 PRO A N 1
ATOM 6767 C CA . PRO A 1 867 ? -32.438 42.625 24.625 1 97 867 PRO A CA 1
ATOM 6768 C C . PRO A 1 867 ? -32.875 42.156 23.234 1 97 867 PRO A C 1
ATOM 6770 O O . PRO A 1 867 ? -32.938 40.969 22.953 1 97 867 PRO A O 1
ATOM 6773 N N . GLN A 1 868 ? -33.156 43.188 22.422 1 94.75 868 GLN A N 1
ATOM 6774 C CA . GLN A 1 868 ? -33.562 42.906 21.047 1 94.75 868 GLN A CA 1
ATOM 6775 C C . GLN A 1 868 ? -32.344 42.844 20.125 1 94.75 868 GLN A C 1
ATOM 6777 O O . GLN A 1 868 ? -31.406 43.625 20.266 1 94.75 868 GLN A O 1
ATOM 6782 N N . ARG A 1 869 ? -32.375 41.906 19.156 1 92.75 869 ARG A N 1
ATOM 6783 C CA . ARG A 1 869 ? -31.391 41.812 18.078 1 92.75 869 ARG A CA 1
ATOM 6784 C C . ARG A 1 869 ? -31.844 42.625 16.875 1 92.75 869 ARG A C 1
ATOM 6786 O O . ARG A 1 869 ? -33.031 42.875 16.688 1 92.75 869 ARG A O 1
ATOM 6793 N N . THR A 1 870 ? -30.859 42.938 16.094 1 89.38 870 THR A N 1
ATOM 6794 C CA . THR A 1 870 ? -31.188 43.531 14.812 1 89.38 870 THR A CA 1
ATOM 6795 C C . THR A 1 870 ? -31.906 42.531 13.906 1 89.38 870 THR A C 1
ATOM 6797 O O . THR A 1 870 ? -31.734 41.312 14.047 1 89.38 870 THR A O 1
ATOM 6800 N N . ASP A 1 871 ? -32.719 43 13.023 1 85.19 871 ASP A N 1
ATOM 6801 C CA . ASP A 1 871 ? -33.469 42.156 12.094 1 85.19 871 ASP A CA 1
ATOM 6802 C C . ASP A 1 871 ? -32.594 41.781 10.898 1 85.19 871 ASP A C 1
ATOM 6804 O O . ASP A 1 871 ? -32.969 40.906 10.117 1 85.19 871 ASP A O 1
ATOM 6808 N N . PHE A 1 872 ? -31.484 42.406 10.82 1 84.69 872 PHE A N 1
ATOM 6809 C CA . PHE A 1 872 ? -30.531 42.125 9.75 1 84.69 872 PHE A CA 1
ATOM 6810 C C . PHE A 1 872 ? -29.125 41.969 10.297 1 84.69 872 PHE A C 1
ATOM 6812 O O . PHE A 1 872 ? -28.812 42.5 11.359 1 84.69 872 PHE A O 1
ATOM 6819 N N . LYS A 1 873 ? -28.344 41.25 9.57 1 88.94 873 LYS A N 1
ATOM 6820 C CA . LYS A 1 873 ? -26.938 41.094 9.953 1 88.94 873 LYS A CA 1
ATOM 6821 C C . LYS A 1 873 ? -26.125 42.312 9.594 1 88.94 873 LYS A C 1
ATOM 6823 O O . LYS A 1 873 ? -26.344 42.938 8.547 1 88.94 873 LYS A O 1
ATOM 6828 N N . VAL A 1 874 ? -25.312 42.719 10.477 1 86.88 874 VAL A N 1
ATOM 6829 C CA . VAL A 1 874 ? -24.453 43.875 10.242 1 86.88 874 VAL A CA 1
ATOM 6830 C C . VAL A 1 874 ? -22.984 43.469 10.289 1 86.88 874 VAL A C 1
ATOM 6832 O O . VAL A 1 874 ? -22.656 42.406 10.82 1 86.88 874 VAL A O 1
ATOM 6835 N N . ASN A 1 875 ? -22.109 44.188 9.562 1 89.62 875 ASN A N 1
ATOM 6836 C CA . ASN A 1 875 ? -20.688 43.906 9.562 1 89.62 875 ASN A CA 1
ATOM 6837 C C . ASN A 1 875 ? -20.078 44.094 10.945 1 89.62 875 ASN A C 1
ATOM 6839 O O . ASN A 1 875 ? -20.078 45.188 11.492 1 89.62 875 ASN A O 1
ATOM 6843 N N . THR A 1 876 ? -19.562 43.062 11.562 1 89.88 876 THR A N 1
ATOM 6844 C CA . THR A 1 876 ? -19.031 43.094 12.922 1 89.88 876 THR A CA 1
ATOM 6845 C C . THR A 1 876 ? -17.516 43.125 12.906 1 89.88 876 THR A C 1
ATOM 6847 O O . THR A 1 876 ? -16.875 43.156 13.961 1 89.88 876 THR A O 1
ATOM 6850 N N . GLY A 1 877 ? -16.938 43.219 11.797 1 90 877 GLY A N 1
ATOM 6851 C CA . GLY A 1 877 ? -15.492 43.25 11.641 1 90 877 GLY A CA 1
ATOM 6852 C C . GLY A 1 877 ? -14.969 42.188 10.703 1 90 877 GLY A C 1
ATOM 6853 O O . GLY A 1 877 ? -15.727 41.344 10.234 1 90 877 GLY A O 1
ATOM 6854 N N . ASN A 1 878 ? -13.688 42.188 10.359 1 91.62 878 ASN A N 1
ATOM 6855 C CA . ASN A 1 878 ? -13.031 41.219 9.492 1 91.62 878 ASN A CA 1
ATOM 6856 C C . ASN A 1 878 ? -12.375 40.094 10.297 1 91.62 878 ASN A C 1
ATOM 6858 O O . ASN A 1 878 ? -11.734 40.344 11.32 1 91.62 878 ASN A O 1
ATOM 6862 N N . THR A 1 879 ? -12.555 38.844 9.875 1 89 879 THR A N 1
ATOM 6863 C CA . THR A 1 879 ? -12.062 37.688 10.633 1 89 879 THR A CA 1
ATOM 6864 C C . THR A 1 879 ? -10.57 37.5 10.406 1 89 879 THR A C 1
ATOM 6866 O O . THR A 1 879 ? -9.906 36.781 11.164 1 89 879 THR A O 1
ATOM 6869 N N . GLN A 1 880 ? -10.008 38.062 9.398 1 89.44 880 GLN A N 1
ATOM 6870 C CA . GLN A 1 880 ? -8.578 37.906 9.109 1 89.44 880 GLN A CA 1
ATOM 6871 C C . GLN A 1 880 ? -7.738 38.812 10 1 89.44 880 GLN A C 1
ATOM 6873 O O . GLN A 1 880 ? -8.141 39.938 10.297 1 89.44 880 GLN A O 1
ATOM 6878 N N . PRO A 1 881 ? -6.531 38.344 10.406 1 90.44 881 PRO A N 1
ATOM 6879 C CA . PRO A 1 881 ? -5.668 39.25 11.172 1 90.44 881 PRO A CA 1
ATOM 6880 C C . PRO A 1 881 ? -5.188 40.438 10.359 1 90.44 881 PRO A C 1
ATOM 6882 O O . PRO A 1 881 ? -5.07 40.344 9.133 1 90.44 881 PRO A O 1
ATOM 6885 N N . ASP A 1 882 ? -4.902 41.5 11.062 1 93.81 882 ASP A N 1
ATOM 6886 C CA . ASP A 1 882 ? -4.332 42.656 10.398 1 93.81 882 ASP A CA 1
ATOM 6887 C C . ASP A 1 882 ? -2.873 42.438 10.016 1 93.81 882 ASP A C 1
ATOM 6889 O O . ASP A 1 882 ? -2.42 42.875 8.961 1 93.81 882 ASP A O 1
ATOM 6893 N N . PHE A 1 883 ? -2.205 41.875 10.898 1 95.06 883 PHE A N 1
ATOM 6894 C CA . PHE A 1 883 ? -0.833 41.469 10.602 1 95.06 883 PHE A CA 1
ATOM 6895 C C . PHE A 1 883 ? -0.376 40.344 11.531 1 95.06 883 PHE A C 1
ATOM 6897 O O . PHE A 1 883 ? -1.028 40.062 12.531 1 95.06 883 PHE A O 1
ATOM 6904 N N . ILE A 1 884 ? 0.642 39.656 11.188 1 95.06 884 ILE A N 1
ATOM 6905 C CA . ILE A 1 884 ? 1.285 38.625 12 1 95.06 884 ILE A CA 1
ATOM 6906 C C . ILE A 1 884 ? 2.754 38.969 12.211 1 95.06 884 ILE A C 1
ATOM 6908 O O . ILE A 1 884 ? 3.375 39.625 11.359 1 95.06 884 ILE A O 1
ATOM 6912 N N . ALA A 1 885 ? 3.279 38.594 13.344 1 97.06 885 ALA A N 1
ATOM 6913 C CA . ALA A 1 885 ? 4.664 38.906 13.664 1 97.06 885 ALA A CA 1
ATOM 6914 C C . ALA A 1 885 ? 5.27 37.906 14.617 1 97.06 885 ALA A C 1
ATOM 6916 O O . ALA A 1 885 ? 4.555 37.25 15.391 1 97.06 885 ALA A O 1
ATOM 6917 N N . SER A 1 886 ? 6.547 37.75 14.555 1 97.81 886 SER A N 1
ATOM 6918 C CA . SER A 1 886 ? 7.281 36.906 15.469 1 97.81 886 SER A CA 1
ATOM 6919 C C . SER A 1 886 ? 8.672 37.438 15.766 1 97.81 886 SER A C 1
ATOM 6921 O O . SER A 1 886 ? 9.195 38.25 15.008 1 97.81 886 SER A O 1
ATOM 6923 N N . VAL A 1 887 ? 9.219 37.062 16.875 1 98 887 VAL A N 1
ATOM 6924 C CA . VAL A 1 887 ? 10.57 37.469 17.25 1 98 887 VAL A CA 1
ATOM 6925 C C . VAL A 1 887 ? 11.289 36.25 17.875 1 98 887 VAL A C 1
ATOM 6927 O O . VAL A 1 887 ? 10.75 35.625 18.781 1 98 887 VAL A O 1
ATOM 6930 N N . ASN A 1 888 ? 12.359 35.938 17.375 1 97 888 ASN A N 1
ATOM 6931 C CA . ASN A 1 888 ? 13.227 34.906 17.938 1 97 888 ASN A CA 1
ATOM 6932 C C . ASN A 1 888 ? 14.523 35.5 18.484 1 97 888 ASN A C 1
ATOM 6934 O O . ASN A 1 888 ? 15.188 36.281 17.797 1 97 888 ASN A O 1
ATOM 6938 N N . ASN A 1 889 ? 14.906 35.219 19.656 1 97.44 889 ASN A N 1
ATOM 6939 C CA . ASN A 1 889 ? 16.156 35.594 20.281 1 97.44 889 ASN A CA 1
ATOM 6940 C C . ASN A 1 889 ? 17.031 34.406 20.609 1 97.44 889 ASN A C 1
ATOM 6942 O O . ASN A 1 889 ? 16.531 33.375 21.078 1 97.44 889 ASN A O 1
ATOM 6946 N N . SER A 1 890 ? 18.219 34.5 20.266 1 95.88 890 SER A N 1
ATOM 6947 C CA . SER A 1 890 ? 19.188 33.469 20.578 1 95.88 890 SER A CA 1
ATOM 6948 C C . SER A 1 890 ? 20.406 34.031 21.297 1 95.88 890 SER A C 1
ATOM 6950 O O . SER A 1 890 ? 21.047 34.969 20.812 1 95.88 890 SER A O 1
ATOM 6952 N N . PHE A 1 891 ? 20.719 33.469 22.438 1 97.12 891 PHE A N 1
ATOM 6953 C CA . PHE A 1 891 ? 21.891 33.844 23.234 1 97.12 891 PHE A CA 1
ATOM 6954 C C . PHE A 1 891 ? 22.859 32.656 23.328 1 97.12 891 PHE A C 1
ATOM 6956 O O . PHE A 1 891 ? 22.453 31.516 23.453 1 97.12 891 PHE A O 1
ATOM 6963 N N . SER A 1 892 ? 24.062 33 23.172 1 94 892 SER A N 1
ATOM 6964 C CA . SER A 1 892 ? 25.094 31.984 23.422 1 94 892 SER A CA 1
ATOM 6965 C C . SER A 1 892 ? 26.156 32.5 24.391 1 94 892 SER A C 1
ATOM 6967 O O . SER A 1 892 ? 26.578 33.656 24.281 1 94 892 SER A O 1
ATOM 6969 N N . TYR A 1 893 ? 26.484 31.75 25.359 1 95.69 893 TYR A N 1
ATOM 6970 C CA . TYR A 1 893 ? 27.562 32 26.297 1 95.69 893 TYR A CA 1
ATOM 6971 C C . TYR A 1 893 ? 28.453 30.781 26.469 1 95.69 893 TYR A C 1
ATOM 6973 O O . TYR A 1 893 ? 28.094 29.828 27.141 1 95.69 893 TYR A O 1
ATOM 6981 N N . LYS A 1 894 ? 29.594 30.797 25.891 1 92.06 894 LYS A N 1
ATOM 6982 C CA . LYS A 1 894 ? 30.5 29.641 25.859 1 92.06 894 LYS A CA 1
ATOM 6983 C C . LYS A 1 894 ? 29.797 28.406 25.344 1 92.06 894 LYS A C 1
ATOM 6985 O O . LYS A 1 894 ? 29.234 28.406 24.25 1 92.06 894 LYS A O 1
ATOM 6990 N N . ASN A 1 895 ? 29.641 27.406 26.328 1 92.06 895 ASN A N 1
ATOM 6991 C CA . ASN A 1 895 ? 29.062 26.141 25.891 1 92.06 895 ASN A CA 1
ATOM 6992 C C . ASN A 1 895 ? 27.547 26.125 26.109 1 92.06 895 ASN A C 1
ATOM 6994 O O . ASN A 1 895 ? 26.891 25.125 25.828 1 92.06 895 ASN A O 1
ATOM 6998 N N . LEU A 1 896 ? 26.969 27.25 26.516 1 95.81 896 LEU A N 1
ATOM 6999 C CA . LEU A 1 896 ? 25.531 27.328 26.781 1 95.81 896 LEU A CA 1
ATOM 7000 C C . LEU A 1 896 ? 24.844 28.203 25.75 1 95.81 896 LEU A C 1
ATOM 7002 O O . LEU A 1 896 ? 25.344 29.266 25.375 1 95.81 896 LEU A O 1
ATOM 7006 N N . SER A 1 897 ? 23.781 27.719 25.266 1 95.19 897 SER A N 1
ATOM 7007 C CA . SER A 1 897 ? 22.969 28.516 24.344 1 95.19 897 SER A CA 1
ATOM 7008 C C . SER A 1 897 ? 21.516 28.516 24.766 1 95.19 897 SER A C 1
ATOM 7010 O O . SER A 1 897 ? 20.984 27.516 25.234 1 95.19 897 SER A O 1
ATOM 7012 N N . LEU A 1 898 ? 20.844 29.656 24.688 1 97.06 898 LEU A N 1
ATOM 7013 C CA . LEU A 1 898 ? 19.422 29.844 24.984 1 97.06 898 LEU A CA 1
ATOM 7014 C C . LEU A 1 898 ? 18.719 30.5 23.812 1 97.06 898 LEU A C 1
ATOM 7016 O O . LEU A 1 898 ? 19.172 31.531 23.312 1 97.06 898 LEU A O 1
ATOM 7020 N N . SER A 1 899 ? 17.688 29.906 23.391 1 96.19 899 SER A N 1
ATOM 7021 C CA . SER A 1 899 ? 16.859 30.484 22.328 1 96.19 899 SER A CA 1
ATOM 7022 C C . SER A 1 899 ? 15.391 30.484 22.719 1 96.19 899 SER A C 1
ATOM 7024 O O . SER A 1 899 ? 14.906 29.531 23.344 1 96.19 899 SER A O 1
ATOM 7026 N N . PHE A 1 900 ? 14.672 31.5 22.469 1 96.69 900 PHE A N 1
ATOM 7027 C CA . PHE A 1 900 ? 13.227 31.516 22.672 1 96.69 900 PHE A CA 1
ATOM 7028 C C . PHE A 1 900 ? 12.523 32.281 21.562 1 96.69 900 PHE A C 1
ATOM 7030 O O . PHE A 1 900 ? 13.062 33.25 21.047 1 96.69 900 PHE A O 1
ATOM 7037 N N . LEU A 1 901 ? 11.32 31.891 21.156 1 97.38 901 LEU A N 1
ATOM 7038 C CA . LEU A 1 901 ? 10.555 32.438 20.031 1 97.38 901 LEU A CA 1
ATOM 7039 C C . LEU A 1 901 ? 9.156 32.844 20.469 1 97.38 901 LEU A C 1
ATOM 7041 O O . LEU A 1 901 ? 8.414 32.031 21.031 1 97.38 901 LEU A O 1
ATOM 7045 N N . PHE A 1 902 ? 8.82 34.125 20.25 1 97.38 902 PHE A N 1
ATOM 7046 C CA . PHE A 1 902 ? 7.465 34.625 20.391 1 97.38 902 PHE A CA 1
ATOM 7047 C C . PHE A 1 902 ? 6.789 34.75 19.031 1 97.38 902 PHE A C 1
ATOM 7049 O O . PHE A 1 902 ? 7.422 35.156 18.062 1 97.38 902 PHE A O 1
ATOM 7056 N N . ASP A 1 903 ? 5.582 34.438 18.984 1 94.62 903 ASP A N 1
ATOM 7057 C CA . ASP A 1 903 ? 4.754 34.531 17.781 1 94.62 903 ASP A CA 1
ATOM 7058 C C . ASP A 1 903 ? 3.361 35.062 18.109 1 94.62 903 ASP A C 1
ATOM 7060 O O . ASP A 1 903 ? 2.785 34.719 19.141 1 94.62 903 ASP A O 1
ATOM 7064 N N . GLY A 1 904 ? 2.873 35.938 17.234 1 94.06 904 GLY A N 1
ATOM 7065 C CA . GLY A 1 904 ? 1.562 36.5 17.5 1 94.06 904 GLY A CA 1
ATOM 7066 C C . GLY A 1 904 ? 0.789 36.812 16.234 1 94.06 904 GLY A C 1
ATOM 7067 O O . GLY A 1 904 ? 1.375 36.938 15.164 1 94.06 904 GLY A O 1
ATOM 7068 N N . ARG A 1 905 ? -0.497 36.875 16.344 1 93.25 905 ARG A N 1
ATOM 7069 C CA . ARG A 1 905 ? -1.444 37.344 15.352 1 93.25 905 ARG A CA 1
ATOM 7070 C C . ARG A 1 905 ? -2.26 38.5 15.883 1 93.25 905 ARG A C 1
ATOM 7072 O O . ARG A 1 905 ? -2.826 38.438 16.969 1 93.25 905 ARG A O 1
ATOM 7079 N N . PHE A 1 906 ? -2.293 39.562 15.102 1 95.06 906 PHE A N 1
ATOM 7080 C CA . PHE A 1 906 ? -2.826 40.812 15.617 1 95.06 906 PHE A CA 1
ATOM 7081 C C . PHE A 1 906 ? -4.008 41.312 14.781 1 95.06 906 PHE A C 1
ATOM 7083 O O . PHE A 1 906 ? -3.898 41.406 13.555 1 95.06 906 PHE A O 1
ATOM 7090 N N . GLY A 1 907 ? -5.098 41.531 15.508 1 92.69 907 GLY A N 1
ATOM 7091 C CA . GLY A 1 907 ? -6.301 42.031 14.859 1 92.69 907 GLY A CA 1
ATOM 7092 C C . GLY A 1 907 ? -7.258 40.906 14.453 1 92.69 907 GLY A C 1
ATOM 7093 O O . GLY A 1 907 ? -6.996 39.75 14.711 1 92.69 907 GLY A O 1
ATOM 7094 N N . GLY A 1 908 ? -8.445 41.344 13.852 1 90.12 908 GLY A N 1
ATOM 7095 C CA . GLY A 1 908 ? -9.516 40.438 13.477 1 90.12 908 GLY A CA 1
ATOM 7096 C C . GLY A 1 908 ? -10.539 40.219 14.578 1 90.12 908 GLY A C 1
ATOM 7097 O O . GLY A 1 908 ? -10.312 40.594 15.727 1 90.12 908 GLY A O 1
ATOM 7098 N N . VAL A 1 909 ? -11.594 39.656 14.172 1 89.12 909 VAL A N 1
ATOM 7099 C CA . VAL A 1 909 ? -12.648 39.406 15.148 1 89.12 909 VAL A CA 1
ATOM 7100 C C . VAL A 1 909 ? -13.164 38 15 1 89.12 909 VAL A C 1
ATOM 7102 O O . VAL A 1 909 ? -13.031 37.375 13.938 1 89.12 909 VAL A O 1
ATOM 7105 N N . THR A 1 910 ? -13.617 37.469 16.094 1 86.5 910 THR A N 1
ATOM 7106 C CA . THR A 1 910 ? -14.297 36.156 16.094 1 86.5 910 THR A CA 1
ATOM 7107 C C . THR A 1 910 ? -15.227 36.031 17.297 1 86.5 910 THR A C 1
ATOM 7109 O O . THR A 1 910 ? -15.438 37 18.031 1 86.5 910 THR A O 1
ATOM 7112 N N . GLN A 1 911 ? -15.906 34.906 17.328 1 85.94 911 GLN A N 1
ATOM 7113 C CA . GLN A 1 911 ? -16.797 34.625 18.438 1 85.94 911 GLN A CA 1
ATOM 7114 C C . GLN A 1 911 ? -16.188 33.562 19.344 1 85.94 911 GLN A C 1
ATOM 7116 O O . GLN A 1 911 ? -15.609 32.562 18.875 1 85.94 911 GLN A O 1
ATOM 7121 N N . ASP A 1 912 ? -16.234 33.781 20.609 1 87.69 912 ASP A N 1
ATOM 7122 C CA . ASP A 1 912 ? -15.758 32.812 21.578 1 87.69 912 ASP A CA 1
ATOM 7123 C C . ASP A 1 912 ? -16.828 31.766 21.891 1 87.69 912 ASP A C 1
ATOM 7125 O O . ASP A 1 912 ? -17.609 31.922 22.828 1 87.69 912 ASP A O 1
ATOM 7129 N N . ALA A 1 913 ? -16.812 30.734 21.234 1 85.5 913 ALA A N 1
ATOM 7130 C CA . ALA A 1 913 ? -17.828 29.688 21.391 1 85.5 913 ALA A CA 1
ATOM 7131 C C . ALA A 1 913 ? -17.734 29.031 22.766 1 85.5 913 ALA A C 1
ATOM 7133 O O . ALA A 1 913 ? -18.75 28.609 23.312 1 85.5 913 ALA A O 1
ATOM 7134 N N . TYR A 1 914 ? -16.578 28.984 23.406 1 87.06 914 TYR A N 1
ATOM 7135 C CA . TYR A 1 914 ? -16.406 28.422 24.734 1 87.06 914 TYR A CA 1
ATOM 7136 C C . TYR A 1 914 ? -17.188 29.234 25.781 1 87.06 914 TYR A C 1
ATOM 7138 O O . TYR A 1 914 ? -17.938 28.672 26.578 1 87.06 914 TYR A O 1
ATOM 7146 N N . GLU A 1 915 ? -16.938 30.453 25.703 1 90.75 915 GLU A N 1
ATOM 7147 C CA . GLU A 1 915 ? -17.656 31.297 26.656 1 90.75 915 GLU A CA 1
ATOM 7148 C C . GLU A 1 915 ? -19.172 31.219 26.453 1 90.75 915 GLU A C 1
ATOM 7150 O O . GLU A 1 915 ? -19.922 31.141 27.406 1 90.75 915 GLU A O 1
ATOM 7155 N N . ARG A 1 916 ? -19.547 31.312 25.219 1 92.56 916 ARG A N 1
ATOM 7156 C CA . ARG A 1 916 ? -20.969 31.219 24.906 1 92.56 916 ARG A CA 1
ATOM 7157 C C . ARG A 1 916 ? -21.594 29.953 25.5 1 92.56 916 ARG A C 1
ATOM 7159 O O . ARG A 1 916 ? -22.625 30.031 26.172 1 92.56 916 ARG A O 1
ATOM 7166 N N . ASP A 1 917 ? -21 28.938 25.297 1 91.88 917 ASP A N 1
ATOM 7167 C CA . ASP A 1 917 ? -21.625 27.672 25.672 1 91.88 917 ASP A CA 1
ATOM 7168 C C . ASP A 1 917 ? -21.484 27.422 27.172 1 91.88 917 ASP A C 1
ATOM 7170 O O . ASP A 1 917 ? -22.312 26.719 27.75 1 91.88 917 ASP A O 1
ATOM 7174 N N . LEU A 1 918 ? -20.469 27.953 27.797 1 93.69 918 LEU A N 1
ATOM 7175 C CA . LEU A 1 918 ? -20.406 27.906 29.25 1 93.69 918 LEU A CA 1
ATOM 7176 C C . LEU A 1 918 ? -21.594 28.641 29.875 1 93.69 918 LEU A C 1
ATOM 7178 O O . LEU A 1 918 ? -22.172 28.188 30.844 1 93.69 918 LEU A O 1
ATOM 7182 N N . TRP A 1 919 ? -21.938 29.766 29.297 1 96.38 919 TRP A N 1
ATOM 7183 C CA . TRP A 1 919 ? -23.109 30.516 29.766 1 96.38 919 TRP A CA 1
ATOM 7184 C C . TRP A 1 919 ? -24.391 29.75 29.469 1 96.38 919 TRP A C 1
ATOM 7186 O O . TRP A 1 919 ? -25.281 29.672 30.312 1 96.38 919 TRP A O 1
ATOM 7196 N N . ARG A 1 920 ? -24.406 29.25 28.297 1 95.69 920 ARG A N 1
ATOM 7197 C CA . ARG A 1 920 ? -25.594 28.531 27.875 1 95.69 920 ARG A CA 1
ATOM 7198 C C . ARG A 1 920 ? -25.844 27.312 28.75 1 95.69 920 ARG A C 1
ATOM 7200 O O . ARG A 1 920 ? -26.984 27.031 29.125 1 95.69 920 ARG A O 1
ATOM 7207 N N . ALA A 1 921 ? -24.828 26.688 29.141 1 95.5 921 ALA A N 1
ATOM 7208 C CA . ALA A 1 921 ? -24.906 25.453 29.922 1 95.5 921 ALA A CA 1
ATOM 7209 C C . ALA A 1 921 ? -25.141 25.75 31.391 1 95.5 921 ALA A C 1
ATOM 7211 O O . ALA A 1 921 ? -25.609 24.875 32.156 1 95.5 921 ALA A O 1
ATOM 7212 N N . GLY A 1 922 ? -24.875 26.906 31.797 1 96.69 922 GLY A N 1
ATOM 7213 C CA . GLY A 1 922 ? -24.953 27.266 33.219 1 96.69 922 GLY A CA 1
ATOM 7214 C C . GLY A 1 922 ? -23.672 26.953 33.969 1 96.69 922 GLY A C 1
ATOM 7215 O O . GLY A 1 922 ? -23.656 26.938 35.188 1 96.69 922 GLY A O 1
ATOM 7216 N N . GLY A 1 923 ? -22.625 26.703 33.188 1 95.06 923 GLY A N 1
ATOM 7217 C CA . GLY A 1 923 ? -21.359 26.312 33.781 1 95.06 923 GLY A CA 1
ATOM 7218 C C . GLY A 1 923 ? -20.375 27.453 33.906 1 95.06 923 GLY A C 1
ATOM 7219 O O . GLY A 1 923 ? -19.312 27.312 34.531 1 95.06 923 GLY A O 1
ATOM 7220 N N . HIS A 1 924 ? -20.719 28.625 33.406 1 95.94 924 HIS A N 1
ATOM 7221 C CA . HIS A 1 924 ? -19.828 29.766 33.531 1 95.94 924 HIS A CA 1
ATOM 7222 C C . HIS A 1 924 ? -19.5 30.078 34.969 1 95.94 924 HIS A C 1
ATOM 7224 O O . HIS A 1 924 ? -20.375 30.016 35.844 1 95.94 924 HIS A O 1
ATOM 7230 N N . PRO A 1 925 ? -18.234 30.438 35.281 1 93.5 925 PRO A N 1
ATOM 7231 C CA . PRO A 1 925 ? -17.875 30.734 36.656 1 93.5 925 PRO A CA 1
ATOM 7232 C C . PRO A 1 925 ? -18.734 31.844 37.25 1 93.5 925 PRO A C 1
ATOM 7234 O O . PRO A 1 925 ? -19.062 31.812 38.438 1 93.5 925 PRO A O 1
ATOM 7237 N N . ASP A 1 926 ? -19.141 32.719 36.438 1 93.94 926 ASP A N 1
ATOM 7238 C CA . ASP A 1 926 ? -19.938 33.844 36.906 1 93.94 926 ASP A CA 1
ATOM 7239 C C . ASP A 1 926 ? -21.422 33.469 37.031 1 93.94 926 ASP A C 1
ATOM 7241 O O . ASP A 1 926 ? -22.234 34.281 37.469 1 93.94 926 ASP A O 1
ATOM 7245 N N . ALA A 1 927 ? -21.688 32.344 36.656 1 95.12 927 ALA A N 1
ATOM 7246 C CA . ALA A 1 927 ? -23.078 31.891 36.812 1 95.12 927 ALA A CA 1
ATOM 7247 C C . ALA A 1 927 ? -23.391 31.625 38.281 1 95.12 927 ALA A C 1
ATOM 7249 O O . ALA A 1 927 ? -24.547 31.438 38.656 1 95.12 927 ALA A O 1
ATOM 7250 N N . ILE A 1 928 ? -22.344 31.516 39.094 1 95.69 928 ILE A N 1
ATOM 7251 C CA . ILE A 1 928 ? -22.562 31.562 40.531 1 95.69 928 ILE A CA 1
ATOM 7252 C C . ILE A 1 928 ? -22.984 32.969 40.938 1 95.69 928 ILE A C 1
ATOM 7254 O O . ILE A 1 928 ? -22.172 33.906 40.906 1 95.69 928 ILE A O 1
ATOM 7258 N N . HIS A 1 929 ? -24.188 33.062 41.25 1 96.31 929 HIS A N 1
ATOM 7259 C CA . HIS A 1 929 ? -24.75 34.375 41.5 1 96.31 929 HIS A CA 1
ATOM 7260 C C . HIS A 1 929 ? -25.953 34.281 42.438 1 96.31 929 HIS A C 1
ATOM 7262 O O . HIS A 1 929 ? -26.766 33.375 42.344 1 96.31 929 HIS A O 1
ATOM 7268 N N . PRO A 1 930 ? -26.172 35.312 43.281 1 95.94 930 PRO A N 1
ATOM 7269 C CA . PRO A 1 930 ? -27.328 35.312 44.188 1 95.94 930 PRO A CA 1
ATOM 7270 C C . PRO A 1 930 ? -28.656 35.281 43.469 1 95.94 930 PRO A C 1
ATOM 7272 O O . PRO A 1 930 ? -29.609 34.625 43.906 1 95.94 930 PRO A O 1
ATOM 7275 N N . GLU A 1 931 ? -28.781 35.969 42.375 1 96.62 931 GLU A N 1
ATOM 7276 C CA . GLU A 1 931 ? -30.016 36 41.625 1 96.62 931 GLU A CA 1
ATOM 7277 C C . GLU A 1 931 ? -30.359 34.656 41.031 1 96.62 931 GLU A C 1
ATOM 7279 O O . GLU A 1 931 ? -31.531 34.312 40.844 1 96.62 931 GLU A O 1
ATOM 7284 N N . ARG A 1 932 ? -29.375 33.812 40.719 1 97.62 932 ARG A N 1
ATOM 7285 C CA . ARG A 1 932 ? -29.641 32.438 40.281 1 97.62 932 ARG A CA 1
ATOM 7286 C C . ARG A 1 932 ? -30.359 31.656 41.375 1 97.62 932 ARG A C 1
ATOM 7288 O O . ARG A 1 932 ? -31.312 30.938 41.094 1 97.62 932 ARG A O 1
ATOM 7295 N N . GLU A 1 933 ? -29.844 31.812 42.594 1 96.12 933 GLU A N 1
ATOM 7296 C CA . GLU A 1 933 ? -30.422 31.109 43.719 1 96.12 933 GLU A CA 1
ATOM 7297 C C . GLU A 1 933 ? -31.875 31.516 43.969 1 96.12 933 GLU A C 1
ATOM 7299 O O . GLU A 1 933 ? -32.75 30.672 44.156 1 96.12 933 GLU A O 1
ATOM 7304 N N . LEU A 1 934 ? -32.094 32.812 43.906 1 96.56 934 LEU A N 1
ATOM 7305 C CA . LEU A 1 934 ? -33.438 33.344 44.125 1 96.56 934 LEU A CA 1
ATOM 7306 C C . LEU A 1 934 ? -34.375 32.844 43.031 1 96.56 934 LEU A C 1
ATOM 7308 O O . LEU A 1 934 ? -35.531 32.469 43.312 1 96.56 934 LEU A O 1
ATOM 7312 N N . SER A 1 935 ? -33.938 32.844 41.844 1 97.69 935 SER A N 1
ATOM 7313 C CA . SER A 1 935 ? -34.75 32.375 40.719 1 97.69 935 SER A CA 1
ATOM 7314 C C . SER A 1 935 ? -35.062 30.891 40.844 1 97.69 935 SER A C 1
ATOM 7316 O O . SER A 1 935 ? -36.188 30.469 40.594 1 97.69 935 SER A O 1
ATOM 7318 N N . ASN A 1 936 ? -34.094 30.094 41.219 1 96.44 936 ASN A N 1
ATOM 7319 C CA . ASN A 1 936 ? -34.281 28.672 41.406 1 96.44 936 ASN A CA 1
ATOM 7320 C C . ASN A 1 936 ? -35.312 28.391 42.5 1 96.44 936 ASN A C 1
ATOM 7322 O O . ASN A 1 936 ? -36.188 27.516 42.344 1 96.44 936 ASN A O 1
ATOM 7326 N N . ILE A 1 937 ? -35.219 29.109 43.594 1 94.94 937 ILE A N 1
ATOM 7327 C CA . ILE A 1 937 ? -36.156 28.953 44.719 1 94.94 937 ILE A CA 1
ATOM 7328 C C . ILE A 1 937 ? -37.562 29.281 44.25 1 94.94 937 ILE A C 1
ATOM 7330 O O . ILE A 1 937 ? -38.5 28.578 44.594 1 94.94 937 ILE A O 1
ATOM 7334 N N . ALA A 1 938 ? -37.688 30.328 43.5 1 96.44 938 ALA A N 1
ATOM 7335 C CA . ALA A 1 938 ? -39 30.734 43 1 96.44 938 ALA A CA 1
ATOM 7336 C C . ALA A 1 938 ? -39.562 29.672 42.062 1 96.44 938 ALA A C 1
ATOM 7338 O O . ALA A 1 938 ? -40.781 29.375 42.125 1 96.44 938 ALA A O 1
ATOM 7339 N N . TYR A 1 939 ? -38.75 29.094 41.219 1 95.25 939 TYR A N 1
ATOM 7340 C CA . TYR A 1 939 ? -39.188 28.016 40.344 1 95.25 939 TYR A CA 1
ATOM 7341 C C . TYR A 1 939 ? -39.719 26.828 41.125 1 95.25 939 TYR A C 1
ATOM 7343 O O . TYR A 1 939 ? -40.812 26.312 40.844 1 95.25 939 TYR A O 1
ATOM 7351 N N . VAL A 1 940 ? -38.969 26.453 42.125 1 92.81 940 VAL A N 1
ATOM 7352 C CA . VAL A 1 940 ? -39.281 25.266 42.906 1 92.81 940 VAL A CA 1
ATOM 7353 C C . VAL A 1 940 ? -40.562 25.5 43.719 1 92.81 940 VAL A C 1
ATOM 7355 O O . VAL A 1 940 ? -41.375 24.594 43.875 1 92.81 940 VAL A O 1
ATOM 7358 N N . ASN A 1 941 ? -40.781 26.766 44.125 1 93.5 941 ASN A N 1
ATOM 7359 C CA . ASN A 1 941 ? -41.875 27.078 45.031 1 93.5 941 ASN A CA 1
ATOM 7360 C C . ASN A 1 941 ? -43.094 27.656 44.25 1 93.5 941 ASN A C 1
ATOM 7362 O O . ASN A 1 941 ? -44.125 27.953 44.875 1 93.5 941 ASN A O 1
ATOM 7366 N N . GLY A 1 942 ? -43 27.844 43 1 92.69 942 GLY A N 1
ATOM 7367 C CA . GLY A 1 942 ? -44.094 28.359 42.188 1 92.69 942 GLY A CA 1
ATOM 7368 C C . GLY A 1 942 ? -44.219 29.875 42.281 1 92.69 942 GLY A C 1
ATOM 7369 O O . GLY A 1 942 ? -45.281 30.422 42.062 1 92.69 942 GLY A O 1
ATOM 7370 N N . GLY A 1 943 ? -43.094 30.578 42.625 1 94.69 943 GLY A N 1
ATOM 7371 C CA . GLY A 1 943 ? -43.094 32.031 42.656 1 94.69 943 GLY A CA 1
ATOM 7372 C C . GLY A 1 943 ? -42.656 32.625 41.344 1 94.69 943 GLY A C 1
ATOM 7373 O O . GLY A 1 943 ? -42.5 31.938 40.344 1 94.69 943 GLY A O 1
ATOM 7374 N N . ASP A 1 944 ? -42.531 33.938 41.375 1 95.25 944 ASP A N 1
ATOM 7375 C CA . ASP A 1 944 ? -42.062 34.625 40.188 1 95.25 944 ASP A CA 1
ATOM 7376 C C . ASP A 1 944 ? -40.531 34.5 40.062 1 95.25 944 ASP A C 1
ATOM 7378 O O . ASP A 1 944 ? -39.812 35.062 40.906 1 95.25 944 ASP A O 1
ATOM 7382 N N . ALA A 1 945 ? -40.062 33.875 39.094 1 96.75 945 ALA A N 1
ATOM 7383 C CA . ALA A 1 945 ? -38.656 33.531 38.969 1 96.75 945 ALA A CA 1
ATOM 7384 C C . ALA A 1 945 ? -37.875 34.688 38.312 1 96.75 945 ALA A C 1
ATOM 7386 O O . ALA A 1 945 ? -36.656 34.625 38.219 1 96.75 945 ALA A O 1
ATOM 7387 N N . LYS A 1 946 ? -38.531 35.781 37.844 1 97.25 946 LYS A N 1
ATOM 7388 C CA . LYS A 1 946 ? -37.875 36.906 37.188 1 97.25 946 LYS A CA 1
ATOM 7389 C C . LYS A 1 946 ? -37.094 37.75 38.188 1 97.25 946 LYS A C 1
ATOM 7391 O O . LYS A 1 946 ? -37.656 38.625 38.844 1 97.25 946 LYS A O 1
ATOM 7396 N N . THR A 1 947 ? -35.75 37.562 38.281 1 95 947 THR A N 1
ATOM 7397 C CA . THR A 1 947 ? -34.938 38.188 39.312 1 95 947 THR A CA 1
ATOM 7398 C C . THR A 1 947 ? -33.938 39.156 38.688 1 95 947 THR A C 1
ATOM 7400 O O . THR A 1 947 ? -33.219 39.844 39.438 1 95 947 THR A O 1
ATOM 7403 N N . MET A 1 948 ? -33.844 39.188 37.344 1 95.69 948 MET A N 1
ATOM 7404 C CA . MET A 1 948 ? -32.812 39.969 36.656 1 95.69 948 MET A CA 1
ATOM 7405 C C . MET A 1 948 ? -33.438 41.125 35.844 1 95.69 948 MET A C 1
ATOM 7407 O O . MET A 1 948 ? -34.469 40.906 35.188 1 95.69 948 MET A O 1
ATOM 7411 N N . GLN A 1 949 ? -32.844 42.312 35.938 1 95 949 GLN A N 1
ATOM 7412 C CA . GLN A 1 949 ? -33.188 43.438 35.062 1 95 949 GLN A CA 1
ATOM 7413 C C . GLN A 1 949 ? -31.984 43.875 34.25 1 95 949 GLN A C 1
ATOM 7415 O O . GLN A 1 949 ? -30.922 44.188 34.781 1 95 949 GLN A O 1
ATOM 7420 N N . ILE A 1 950 ? -32.094 43.844 33 1 96 950 ILE A N 1
ATOM 7421 C CA . ILE A 1 950 ? -31.062 44.344 32.094 1 96 950 ILE A CA 1
ATOM 7422 C C . ILE A 1 950 ? -31.281 45.844 31.859 1 96 950 ILE A C 1
ATOM 7424 O O . ILE A 1 950 ? -32.375 46.25 31.453 1 96 950 ILE A O 1
ATOM 7428 N N . GLU A 1 951 ? -30.188 46.625 32.156 1 95.06 951 GLU A N 1
ATOM 7429 C CA . GLU A 1 951 ? -30.312 48.062 31.922 1 95.06 951 GLU A CA 1
ATOM 7430 C C . GLU A 1 951 ? -30.547 48.375 30.453 1 95.06 951 GLU A C 1
ATOM 7432 O O . GLU A 1 951 ? -29.891 47.812 29.562 1 95.06 951 GLU A O 1
ATOM 7437 N N . GLY A 1 952 ? -31.562 49.125 30.188 1 97.31 952 GLY A N 1
ATOM 7438 C CA . GLY A 1 952 ? -31.891 49.531 28.828 1 97.31 952 GLY A CA 1
ATOM 7439 C C . GLY A 1 952 ? -33.188 50.281 28.734 1 97.31 952 GLY A C 1
ATOM 7440 O O . GLY A 1 952 ? -33.688 50.844 29.719 1 97.31 952 GLY A O 1
ATOM 7441 N N . VAL A 1 953 ? -33.719 50.438 27.484 1 97.62 953 VAL A N 1
ATOM 7442 C CA . VAL A 1 953 ? -34.938 51.219 27.234 1 97.62 953 VAL A CA 1
ATOM 7443 C C . VAL A 1 953 ? -35.938 50.375 26.469 1 97.62 953 VAL A C 1
ATOM 7445 O O . VAL A 1 953 ? -35.594 49.312 25.906 1 97.62 953 VAL A O 1
ATOM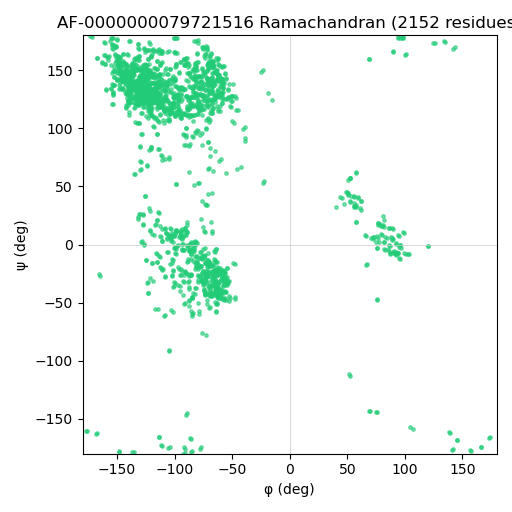 7448 N N . ARG A 1 954 ? -37.188 50.625 26.578 1 96.38 954 ARG A N 1
ATOM 7449 C CA . ARG A 1 954 ? -38.219 50.062 25.75 1 96.38 954 ARG A CA 1
ATOM 7450 C C . ARG A 1 954 ? -38.781 51.094 24.781 1 96.38 954 ARG A C 1
ATOM 7452 O O . ARG A 1 954 ? -38.812 52.281 25.094 1 96.38 954 ARG A O 1
ATOM 7459 N N . ILE A 1 955 ? -39.219 50.688 23.75 1 95.12 955 ILE A N 1
ATOM 7460 C CA . ILE A 1 955 ? -39.844 51.562 22.75 1 95.12 955 ILE A CA 1
ATOM 7461 C C . ILE A 1 955 ? -41.281 51.906 23.156 1 95.12 955 ILE A C 1
ATOM 7463 O O . ILE A 1 955 ? -42.094 51 23.375 1 95.12 955 ILE A O 1
ATOM 7467 N N . VAL A 1 956 ? -41.531 53.156 23.25 1 94.81 956 VAL A N 1
ATOM 7468 C CA . VAL A 1 956 ? -42.875 53.594 23.641 1 94.81 956 VAL A CA 1
ATOM 7469 C C . VAL A 1 956 ? -43.719 53.906 22.406 1 94.81 956 VAL A C 1
ATOM 7471 O O . VAL A 1 956 ? -44.906 53.625 22.391 1 94.81 956 VAL A O 1
ATOM 7474 N N . SER A 1 957 ? -43.062 54.531 21.453 1 93.88 957 SER A N 1
ATOM 7475 C CA . SER A 1 957 ? -43.719 54.844 20.188 1 93.88 957 SER A CA 1
ATOM 7476 C C . SER A 1 957 ? -42.719 55.062 19.078 1 93.88 957 SER A C 1
ATOM 7478 O O . SER A 1 957 ? -41.531 55.219 19.344 1 93.88 957 SER A O 1
ATOM 7480 N N . GLY A 1 958 ? -43.219 54.969 17.875 1 93.44 958 GLY A N 1
ATOM 7481 C CA . GLY A 1 958 ? -42.406 55.281 16.703 1 93.44 958 GLY A CA 1
ATOM 7482 C C . GLY A 1 958 ? -41.781 54.062 16.078 1 93.44 958 GLY A C 1
ATOM 7483 O O . GLY A 1 958 ? -42.094 52.938 16.484 1 93.44 958 GLY A O 1
ATOM 7484 N N . GLU A 1 959 ? -41.062 54.281 14.961 1 89.69 959 GLU A N 1
ATOM 7485 C CA . GLU A 1 959 ? -40.438 53.188 14.211 1 89.69 959 GLU A CA 1
ATOM 7486 C C . GLU A 1 959 ? -39.094 53.656 13.594 1 89.69 959 GLU A C 1
ATOM 7488 O O . GLU A 1 959 ? -38.875 54.844 13.406 1 89.69 959 GLU A O 1
ATOM 7493 N N . ALA A 1 960 ? -38.219 52.688 13.562 1 89.38 960 ALA A N 1
ATOM 7494 C CA . ALA A 1 960 ? -36.969 52.938 12.859 1 89.38 960 ALA A CA 1
ATOM 7495 C C . ALA A 1 960 ? -36.938 52.188 11.531 1 89.38 960 ALA A C 1
ATOM 7497 O O . ALA A 1 960 ? -37.406 51.031 11.438 1 89.38 960 ALA A O 1
ATOM 7498 N N . THR A 1 961 ? -36.438 52.781 10.5 1 87.38 961 THR A N 1
ATOM 7499 C CA . THR A 1 961 ? -36.219 52.125 9.219 1 87.38 961 THR A CA 1
ATOM 7500 C C . THR A 1 961 ? -34.719 52 8.938 1 87.38 961 THR A C 1
ATOM 7502 O O . THR A 1 961 ? -33.938 52.812 9.398 1 87.38 961 THR A O 1
ATOM 7505 N N . TYR A 1 962 ? -34.375 50.906 8.258 1 81.5 962 TYR A N 1
ATOM 7506 C CA . TYR A 1 962 ? -32.969 50.594 8.023 1 81.5 962 TYR A CA 1
ATOM 7507 C C . TYR A 1 962 ? -32.688 50.438 6.535 1 81.5 962 TYR A C 1
ATOM 7509 O O . TYR A 1 962 ? -33.562 50.094 5.754 1 81.5 962 TYR A O 1
ATOM 7517 N N . ASP A 1 963 ? -31.5 50.75 6.172 1 77.81 963 ASP A N 1
ATOM 7518 C CA . ASP A 1 963 ? -31.047 50.406 4.82 1 77.81 963 ASP A CA 1
ATOM 7519 C C . ASP A 1 963 ? -30.562 48.969 4.742 1 77.81 963 ASP A C 1
ATOM 7521 O O . ASP A 1 963 ? -30.547 48.25 5.75 1 77.81 963 ASP A O 1
ATOM 7525 N N . PRO A 1 964 ? -30.219 48.531 3.482 1 68.06 964 PRO A N 1
ATOM 7526 C CA . PRO A 1 964 ? -29.828 47.125 3.322 1 68.06 964 PRO A CA 1
ATOM 7527 C C . PRO A 1 964 ? -28.562 46.781 4.094 1 68.06 964 PRO A C 1
ATOM 7529 O O . PRO A 1 964 ? -28.297 45.594 4.355 1 68.06 964 PRO A O 1
ATOM 7532 N N . ASP A 1 965 ? -27.859 47.719 4.508 1 69.69 965 ASP A N 1
ATOM 7533 C CA . ASP A 1 965 ? -26.609 47.469 5.246 1 69.69 965 ASP A CA 1
ATOM 7534 C C . ASP A 1 965 ? -26.844 47.562 6.75 1 69.69 965 ASP A C 1
ATOM 7536 O O . ASP A 1 965 ? -25.922 47.344 7.539 1 69.69 965 ASP A O 1
ATOM 7540 N N . GLY A 1 966 ? -28.031 47.844 7.133 1 72.06 966 GLY A N 1
ATOM 7541 C CA . GLY A 1 966 ? -28.406 47.844 8.539 1 72.06 966 GLY A CA 1
ATOM 7542 C C . GLY A 1 966 ? -28.297 49.219 9.188 1 72.06 966 GLY A C 1
ATOM 7543 O O . GLY A 1 966 ? -28.469 49.344 10.398 1 72.06 966 GLY A O 1
ATOM 7544 N N . ASN A 1 967 ? -28.031 50.25 8.312 1 77.81 967 ASN A N 1
ATOM 7545 C CA . ASN A 1 967 ? -27.969 51.594 8.859 1 77.81 967 ASN A CA 1
ATOM 7546 C C . ASN A 1 967 ? -29.344 52.219 9.016 1 77.81 967 ASN A C 1
ATOM 7548 O O . ASN A 1 967 ? -30.234 52 8.18 1 77.81 967 ASN A O 1
ATOM 7552 N N . ILE A 1 968 ? -29.484 52.938 10.094 1 82 968 ILE A N 1
ATOM 7553 C CA . ILE A 1 968 ? -30.766 53.594 10.344 1 82 968 ILE A CA 1
ATOM 7554 C C . ILE A 1 968 ? -30.969 54.75 9.367 1 82 968 ILE A C 1
ATOM 7556 O O . ILE A 1 968 ? -30.094 55.625 9.234 1 82 968 ILE A O 1
ATOM 7560 N N . VAL A 1 969 ? -32 54.781 8.625 1 89.12 969 VAL A N 1
ATOM 7561 C CA . VAL A 1 969 ? -32.375 55.844 7.691 1 89.12 969 VAL A CA 1
ATOM 7562 C C . VAL A 1 969 ? -33.281 56.875 8.398 1 89.12 969 VAL A C 1
ATOM 7564 O O . VAL A 1 969 ? -33.062 58.094 8.289 1 89.12 969 VAL A O 1
ATOM 7567 N N . THR A 1 970 ? -34.375 56.344 9.07 1 90.94 970 THR A N 1
ATOM 7568 C CA . THR A 1 970 ? -35.25 57.156 9.883 1 90.94 970 THR A CA 1
ATOM 7569 C C . THR A 1 970 ? -35.5 56.531 11.25 1 90.94 970 THR A C 1
ATOM 7571 O O . THR A 1 970 ? -35.5 55.312 11.383 1 90.94 970 THR A O 1
ATOM 7574 N N . ASP A 1 971 ? -35.438 57.375 12.289 1 91.94 971 ASP A N 1
ATOM 7575 C CA . ASP A 1 971 ? -35.719 56.906 13.641 1 91.94 971 ASP A CA 1
ATOM 7576 C C . ASP A 1 971 ? -36.688 57.844 14.375 1 91.94 971 ASP A C 1
ATOM 7578 O O . ASP A 1 971 ? -36.281 58.969 14.75 1 91.94 971 ASP A O 1
ATOM 7582 N N . THR A 1 972 ? -38.031 57.375 14.516 1 93.12 972 THR A N 1
ATOM 7583 C CA . THR A 1 972 ? -39.031 58.188 15.219 1 93.12 972 THR A CA 1
ATOM 7584 C C . THR A 1 972 ? -39.344 57.562 16.578 1 93.12 972 THR A C 1
ATOM 7586 O O . THR A 1 972 ? -40.281 57.969 17.25 1 93.12 972 THR A O 1
ATOM 7589 N N . ARG A 1 973 ? -38.469 56.531 16.906 1 89 973 ARG A N 1
ATOM 7590 C CA . ARG A 1 973 ? -38.781 55.781 18.125 1 89 973 ARG A CA 1
ATOM 7591 C C . ARG A 1 973 ? -38.594 56.656 19.359 1 89 973 ARG A C 1
ATOM 7593 O O . ARG A 1 973 ? -37.625 57.406 19.453 1 89 973 ARG A O 1
ATOM 7600 N N . THR A 1 974 ? -39.531 56.688 20.266 1 95 974 THR A N 1
ATOM 7601 C CA . THR A 1 974 ? -39.406 57.281 21.594 1 95 974 THR A CA 1
ATOM 7602 C C . THR A 1 974 ? -39.188 56.188 22.641 1 95 974 THR A C 1
ATOM 7604 O O . THR A 1 974 ? -39.719 55.094 22.5 1 95 974 THR A O 1
ATOM 7607 N N . PHE A 1 975 ? -38.312 56.531 23.641 1 96.75 975 PHE A N 1
ATOM 7608 C CA . PHE A 1 975 ? -37.875 55.469 24.562 1 96.75 975 PHE A CA 1
ATOM 7609 C C . PHE A 1 975 ? -38.188 55.875 26 1 96.75 975 PHE A C 1
ATOM 7611 O O . PHE A 1 975 ? -38.25 57.062 26.328 1 96.75 975 PHE A O 1
ATOM 7618 N N . GLU A 1 976 ? -38.406 54.969 26.828 1 96.19 976 GLU A N 1
ATOM 7619 C CA . GLU A 1 976 ? -38.438 55.062 28.281 1 96.19 976 GLU A CA 1
ATOM 7620 C C . GLU A 1 976 ? -37.594 53.969 28.922 1 96.19 976 GLU A C 1
ATOM 7622 O O . GLU A 1 976 ? -37.375 52.906 28.328 1 96.19 976 GLU A O 1
ATOM 7627 N N . PRO A 1 977 ? -37.062 54.281 30.078 1 96.31 977 PRO A N 1
ATOM 7628 C CA . PRO A 1 977 ? -36.344 53.219 30.75 1 96.31 977 PRO A CA 1
ATOM 7629 C C . PRO A 1 977 ? -37.156 51.969 30.922 1 96.31 977 PRO A C 1
ATOM 7631 O O . PRO A 1 977 ? -38.344 52.031 31.266 1 96.31 977 PRO A O 1
ATOM 7634 N N . SER A 1 978 ? -36.562 50.812 30.594 1 96.44 978 SER A N 1
ATOM 7635 C CA . SER A 1 978 ? -37.281 49.562 30.734 1 96.44 978 SER A CA 1
ATOM 7636 C C . SER A 1 978 ? -37.344 49.094 32.188 1 96.44 978 SER A C 1
ATOM 7638 O O . SER A 1 978 ? -36.375 49.219 32.938 1 96.44 978 SER A O 1
ATOM 7640 N N . THR A 1 979 ? -38.531 48.531 32.625 1 95.25 979 THR A N 1
ATOM 7641 C CA . THR A 1 979 ? -38.688 47.938 33.938 1 95.25 979 THR A CA 1
ATOM 7642 C C . THR A 1 979 ? -38.906 46.438 33.844 1 95.25 979 THR A C 1
ATOM 7644 O O . THR A 1 979 ? -39.25 45.781 34.844 1 95.25 979 THR A O 1
ATOM 7647 N N . TYR A 1 980 ? -38.75 45.969 32.625 1 95.88 980 TYR A N 1
ATOM 7648 C CA . TYR A 1 980 ? -39 44.562 32.375 1 95.88 980 TYR A CA 1
ATOM 7649 C C . TYR A 1 980 ? -37.969 43.688 33.062 1 95.88 980 TYR A C 1
ATOM 7651 O O . TYR A 1 980 ? -36.781 44.031 33.125 1 95.88 980 TYR A O 1
ATOM 7659 N N . MET A 1 981 ? -38.438 42.531 33.656 1 96.56 981 MET A N 1
ATOM 7660 C CA . MET A 1 981 ? -37.594 41.594 34.375 1 96.56 981 MET A CA 1
ATOM 7661 C C . MET A 1 981 ? -37.5 40.281 33.625 1 96.56 981 MET A C 1
ATOM 7663 O O . MET A 1 981 ? -38.406 39.906 32.875 1 96.56 981 MET A O 1
ATOM 7667 N N . VAL A 1 982 ? -36.5 39.531 33.781 1 97.38 982 VAL A N 1
ATOM 7668 C CA . VAL A 1 982 ? -36.281 38.219 33.219 1 97.38 982 VAL A CA 1
ATOM 7669 C C . VAL A 1 982 ? -35.719 37.281 34.25 1 97.38 982 VAL A C 1
ATOM 7671 O O . VAL A 1 982 ? -35.062 37.719 35.219 1 97.38 982 VAL A O 1
ATOM 7674 N N . ASP A 1 983 ? -36.031 36 34.094 1 97 983 ASP A N 1
ATOM 7675 C CA . ASP A 1 983 ? -35.438 35.031 35.031 1 97 983 ASP A CA 1
ATOM 7676 C C . ASP A 1 983 ? -33.938 34.844 34.75 1 97 983 ASP A C 1
ATOM 7678 O O . ASP A 1 983 ? -33.5 35.062 33.625 1 97 983 ASP A O 1
ATOM 7682 N N . TYR A 1 984 ? -33.156 34.438 35.75 1 97.31 984 TYR A N 1
ATOM 7683 C CA . TYR A 1 984 ? -31.703 34.406 35.656 1 97.31 984 TYR A CA 1
ATOM 7684 C C . TYR A 1 984 ? -31.266 33.438 34.562 1 97.31 984 TYR A C 1
ATOM 7686 O O . TYR A 1 984 ? -30.312 33.719 33.812 1 97.31 984 TYR A O 1
ATOM 7694 N N . GLN A 1 985 ? -31.828 32.25 34.5 1 96.94 985 GLN A N 1
ATOM 7695 C CA . GLN A 1 985 ? -31.453 31.234 33.5 1 96.94 985 GLN A CA 1
ATOM 7696 C C . GLN A 1 985 ? -31.609 31.781 32.094 1 96.94 985 GLN A C 1
ATOM 7698 O O . GLN A 1 985 ? -30.734 31.578 31.234 1 96.94 985 GLN A O 1
ATOM 7703 N N . SER A 1 986 ? -32.656 32.406 31.781 1 96.62 986 SER A N 1
ATOM 7704 C CA . SER A 1 986 ? -32.875 33 30.484 1 96.62 986 SER A CA 1
ATOM 7705 C C . SER A 1 986 ? -31.906 34.156 30.234 1 96.62 986 SER A C 1
ATOM 7707 O O . SER A 1 986 ? -31.422 34.344 29.109 1 96.62 986 SER A O 1
ATOM 7709 N N . TRP A 1 987 ? -31.703 35 31.281 1 97.38 987 TRP A N 1
ATOM 7710 C CA . TRP A 1 987 ? -30.703 36.062 31.172 1 97.38 987 TRP A CA 1
ATOM 7711 C C . TRP A 1 987 ? -29.359 35.5 30.75 1 97.38 987 TRP A C 1
ATOM 7713 O O . TRP A 1 987 ? -28.719 36.031 29.844 1 97.38 987 TRP A O 1
ATOM 7723 N N . ALA A 1 988 ? -28.938 34.438 31.312 1 97.19 988 ALA A N 1
ATOM 7724 C CA . ALA A 1 988 ? -27.641 33.812 31.016 1 97.19 988 ALA A CA 1
ATOM 7725 C C . ALA A 1 988 ? -27.656 33.156 29.656 1 97.19 988 ALA A C 1
ATOM 7727 O O . ALA A 1 988 ? -26.75 33.375 28.844 1 97.19 988 ALA A O 1
ATOM 7728 N N . SER A 1 989 ? -28.609 32.312 29.312 1 95.31 989 SER A N 1
ATOM 7729 C CA . SER A 1 989 ? -28.625 31.438 28.156 1 95.31 989 SER A CA 1
ATOM 7730 C C . SER A 1 989 ? -29.031 32.188 26.891 1 95.31 989 SER A C 1
ATOM 7732 O O . SER A 1 989 ? -28.719 31.781 25.781 1 95.31 989 SER A O 1
ATOM 7734 N N . ARG A 1 990 ? -29.672 33.281 27.062 1 95.38 990 ARG A N 1
ATOM 7735 C CA . ARG A 1 990 ? -30.203 33.938 25.875 1 95.38 990 ARG A CA 1
ATOM 7736 C C . ARG A 1 990 ? -29.609 35.344 25.703 1 95.38 990 ARG A C 1
ATOM 7738 O O . ARG A 1 990 ? -29.781 35.969 24.656 1 95.38 990 ARG A O 1
ATOM 7745 N N . TYR A 1 991 ? -29 35.906 26.703 1 96.69 991 TYR A N 1
ATOM 7746 C CA . TYR A 1 991 ? -28.312 37.188 26.562 1 96.69 991 TYR A CA 1
ATOM 7747 C C . TYR A 1 991 ? -26.797 37 26.625 1 96.69 991 TYR A C 1
ATOM 7749 O O . TYR A 1 991 ? -26.109 37.125 25.609 1 96.69 991 TYR A O 1
ATOM 7757 N N . LYS A 1 992 ? -26.312 36.5 27.734 1 96.25 992 LYS A N 1
ATOM 7758 C CA . LYS A 1 992 ? -24.875 36.312 27.859 1 96.25 992 LYS A CA 1
ATOM 7759 C C . LYS A 1 992 ? -24.344 35.281 26.875 1 96.25 992 LYS A C 1
ATOM 7761 O O . LYS A 1 992 ? -23.219 35.375 26.391 1 96.25 992 LYS A O 1
ATOM 7766 N N . ALA A 1 993 ? -25.188 34.281 26.578 1 95.69 993 ALA A N 1
ATOM 7767 C CA . ALA A 1 993 ? -24.781 33.188 25.703 1 95.69 993 ALA A CA 1
ATOM 7768 C C . ALA A 1 993 ? -25.172 33.438 24.266 1 95.69 993 ALA A C 1
ATOM 7770 O O . ALA A 1 993 ? -25.094 32.562 23.422 1 95.69 993 ALA A O 1
ATOM 7771 N N . ASP A 1 994 ? -25.547 34.594 23.969 1 94.75 994 ASP A N 1
ATOM 7772 C CA . ASP A 1 994 ? -25.844 34.906 22.578 1 94.75 994 ASP A CA 1
ATOM 7773 C C . ASP A 1 994 ? -24.578 35.344 21.844 1 94.75 994 ASP A C 1
ATOM 7775 O O . ASP A 1 994 ? -23.672 35.906 22.438 1 94.75 994 ASP A O 1
ATOM 7779 N N . TRP A 1 995 ? -24.562 35.156 20.531 1 91.25 995 TRP A N 1
ATOM 7780 C CA . TRP A 1 995 ? -23.375 35.344 19.719 1 91.25 995 TRP A CA 1
ATOM 7781 C C . TRP A 1 995 ? -22.938 36.812 19.75 1 91.25 995 TRP A C 1
ATOM 7783 O O . TRP A 1 995 ? -21.75 37.125 19.781 1 91.25 995 TRP A O 1
ATOM 7793 N N . PRO A 1 996 ? -23.844 37.781 19.703 1 91.81 996 PRO A N 1
ATOM 7794 C CA . PRO A 1 996 ? -23.422 39.188 19.766 1 91.81 996 PRO A CA 1
ATOM 7795 C C . PRO A 1 996 ? -22.688 39.531 21.062 1 91.81 996 PRO A C 1
ATOM 7797 O O . PRO A 1 996 ? -21.922 40.5 21.094 1 91.81 996 PRO A O 1
ATOM 7800 N N . SER A 1 997 ? -22.953 38.781 22.109 1 94.56 997 SER A N 1
ATOM 7801 C CA . SER A 1 997 ? -22.375 39.062 23.422 1 94.56 997 SER A CA 1
ATOM 7802 C C . SER A 1 997 ? -20.938 38.562 23.5 1 94.56 997 SER A C 1
ATOM 7804 O O . SER A 1 997 ? -20.203 38.906 24.422 1 94.56 997 SER A O 1
ATOM 7806 N N . VAL A 1 998 ? -20.516 37.781 22.531 1 92 998 VAL A N 1
ATOM 7807 C CA . VAL A 1 998 ? -19.203 37.156 22.688 1 92 998 VAL A CA 1
ATOM 7808 C C . VAL A 1 998 ? -18.344 37.438 21.469 1 92 998 VAL A C 1
ATOM 7810 O O . VAL A 1 998 ? -17.453 36.656 21.125 1 92 998 VAL A O 1
ATOM 7813 N N . ILE A 1 999 ? -18.609 38.375 20.625 1 90 999 ILE A N 1
ATOM 7814 C CA . ILE A 1 999 ? -17.719 38.844 19.562 1 90 999 ILE A CA 1
ATOM 7815 C C . ILE A 1 999 ? -16.516 39.562 20.172 1 90 999 ILE A C 1
ATOM 7817 O O . ILE A 1 999 ? -16.672 40.469 20.984 1 90 999 ILE A O 1
ATOM 7821 N N . LYS A 1 1000 ? -15.312 39.125 19.844 1 90.25 1000 LYS A N 1
ATOM 7822 C CA . LYS A 1 1000 ? -14.109 39.625 20.5 1 90.25 1000 LYS A CA 1
ATOM 7823 C C . LYS A 1 1000 ? -12.969 39.781 19.5 1 90.25 1000 LYS A C 1
ATOM 7825 O O . LYS A 1 1000 ? -13.023 39.25 18.391 1 90.25 1000 LYS A O 1
ATOM 7830 N N . ASP A 1 1001 ? -12.008 40.531 19.969 1 91.75 1001 ASP A N 1
ATOM 7831 C CA . ASP A 1 1001 ? -10.773 40.688 19.203 1 91.75 1001 ASP A CA 1
ATOM 7832 C C . ASP A 1 1001 ? -9.945 39.406 19.234 1 91.75 1001 ASP A C 1
ATOM 7834 O O . ASP A 1 1001 ? -9.836 38.75 20.281 1 91.75 1001 ASP A O 1
ATOM 7838 N N . LYS A 1 1002 ? -9.305 39.094 18.156 1 89.38 1002 LYS A N 1
ATOM 7839 C CA . LYS A 1 1002 ? -8.609 37.812 18 1 89.38 1002 LYS A CA 1
ATOM 7840 C C . LYS A 1 1002 ? -7.117 37.969 18.266 1 89.38 1002 LYS A C 1
ATOM 7842 O O . LYS A 1 1002 ? -6.344 37.031 18.047 1 89.38 1002 LYS A O 1
ATOM 7847 N N . THR A 1 1003 ? -6.617 39 18.781 1 93.5 1003 THR A N 1
ATOM 7848 C CA . THR A 1 1003 ? -5.191 39.219 18.984 1 93.5 1003 THR A CA 1
ATOM 7849 C C . THR A 1 1003 ? -4.652 38.281 20.062 1 93.5 1003 THR A C 1
ATOM 7851 O O . THR A 1 1003 ? -5.203 38.25 21.172 1 93.5 1003 THR A O 1
ATOM 7854 N N . PHE A 1 1004 ? -3.539 37.594 19.766 1 92.62 1004 PHE A N 1
ATOM 7855 C CA . PHE A 1 1004 ? -2.885 36.781 20.797 1 92.62 1004 PHE A CA 1
ATOM 7856 C C . PHE A 1 1004 ? -1.385 36.719 20.547 1 92.62 1004 PHE A C 1
ATOM 7858 O O . PHE A 1 1004 ? -0.922 36.969 19.422 1 92.62 1004 PHE A O 1
ATOM 7865 N N . ILE A 1 1005 ? -0.598 36.406 21.578 1 95.19 1005 ILE A N 1
ATOM 7866 C CA . ILE A 1 1005 ? 0.838 36.156 21.547 1 95.19 1005 ILE A CA 1
ATOM 7867 C C . ILE A 1 1005 ? 1.149 34.844 22.281 1 95.19 1005 ILE A C 1
ATOM 7869 O O . ILE A 1 1005 ? 0.571 34.562 23.344 1 95.19 1005 ILE A O 1
ATOM 7873 N N . LYS A 1 1006 ? 1.998 34.031 21.719 1 93.69 1006 LYS A N 1
ATOM 7874 C CA . LYS A 1 1006 ? 2.434 32.781 22.344 1 93.69 1006 LYS A CA 1
ATOM 7875 C C . LYS A 1 1006 ? 3.955 32.719 22.438 1 93.69 1006 LYS A C 1
ATOM 7877 O O . LYS A 1 1006 ? 4.656 33.156 21.531 1 93.69 1006 LYS A O 1
ATOM 7882 N N . LEU A 1 1007 ? 4.457 32.188 23.531 1 96.25 1007 LEU A N 1
ATOM 7883 C CA . LEU A 1 1007 ? 5.832 31.719 23.578 1 96.25 1007 LEU A CA 1
ATOM 7884 C C . LEU A 1 1007 ? 5.938 30.312 22.984 1 96.25 1007 LEU A C 1
ATOM 7886 O O . LEU A 1 1007 ? 5.734 29.312 23.688 1 96.25 1007 LEU A O 1
ATOM 7890 N N . ARG A 1 1008 ? 6.309 30.281 21.734 1 93.69 1008 ARG A N 1
ATOM 7891 C CA . ARG A 1 1008 ? 6.203 29.078 20.906 1 93.69 1008 ARG A CA 1
ATOM 7892 C C . ARG A 1 1008 ? 7.277 28.078 21.281 1 93.69 1008 ARG A C 1
ATOM 7894 O O . ARG A 1 1008 ? 7.066 26.859 21.172 1 93.69 1008 ARG A O 1
ATOM 7901 N N . GLU A 1 1009 ? 8.445 28.547 21.578 1 95.19 1009 GLU A N 1
ATOM 7902 C CA . GLU A 1 1009 ? 9.562 27.625 21.75 1 95.19 1009 GLU A CA 1
ATOM 7903 C C . GLU A 1 1009 ? 10.625 28.219 22.656 1 95.19 1009 GLU A C 1
ATOM 7905 O O . GLU A 1 1009 ? 10.93 29.406 22.578 1 95.19 1009 GLU A O 1
ATOM 7910 N N . VAL A 1 1010 ? 11.156 27.406 23.547 1 96.88 1010 VAL A N 1
ATOM 7911 C CA . VAL A 1 1010 ? 12.336 27.703 24.344 1 96.88 1010 VAL A CA 1
ATOM 7912 C C . VAL A 1 1010 ? 13.305 26.516 24.297 1 96.88 1010 VAL A C 1
ATOM 7914 O O . VAL A 1 1010 ? 12.898 25.375 24.469 1 96.88 1010 VAL A O 1
ATOM 7917 N N . VAL A 1 1011 ? 14.508 26.75 24 1 96.69 1011 VAL A N 1
ATOM 7918 C CA . VAL A 1 1011 ? 15.516 25.703 23.938 1 96.69 1011 VAL A CA 1
ATOM 7919 C C . VAL A 1 1011 ? 16.75 26.125 24.734 1 96.69 1011 VAL A C 1
ATOM 7921 O O . VAL A 1 1011 ? 17.359 27.172 24.438 1 96.69 1011 VAL A O 1
ATOM 7924 N N . LEU A 1 1012 ? 17.125 25.438 25.688 1 97.62 1012 LEU A N 1
ATOM 7925 C CA . LEU A 1 1012 ? 18.375 25.578 26.438 1 97.62 1012 LEU A CA 1
ATOM 7926 C C . LEU A 1 1012 ? 19.312 24.406 26.156 1 97.62 1012 LEU A C 1
ATOM 7928 O O . LEU A 1 1012 ? 18.984 23.266 26.453 1 97.62 1012 LEU A O 1
ATOM 7932 N N . SER A 1 1013 ? 20.422 24.703 25.594 1 96.25 1013 SER A N 1
ATOM 7933 C CA . SER A 1 1013 ? 21.312 23.641 25.172 1 96.25 1013 SER A CA 1
ATOM 7934 C C . SER A 1 1013 ? 22.688 23.781 25.797 1 96.25 1013 SER A C 1
ATOM 7936 O O . SER A 1 1013 ? 23.203 24.891 25.953 1 96.25 1013 SER A O 1
ATOM 7938 N N . TYR A 1 1014 ? 23.297 22.688 26.141 1 96.56 1014 TYR A N 1
ATOM 7939 C CA . TYR A 1 1014 ? 24.688 22.594 26.562 1 96.56 1014 TYR A CA 1
ATOM 7940 C C . TYR A 1 1014 ? 25.484 21.719 25.625 1 96.56 1014 TYR A C 1
ATOM 7942 O O . TYR A 1 1014 ? 25.188 20.531 25.438 1 96.56 1014 TYR A O 1
ATOM 7950 N N . ASP A 1 1015 ? 26.5 22.266 25.078 1 93.62 1015 ASP A N 1
ATOM 7951 C CA . ASP A 1 1015 ? 27.406 21.531 24.203 1 93.62 1015 ASP A CA 1
ATOM 7952 C C . ASP A 1 1015 ? 28.641 21.047 24.969 1 93.62 1015 ASP A C 1
ATOM 7954 O O . ASP A 1 1015 ? 29.406 21.859 25.484 1 93.62 1015 ASP A O 1
ATOM 7958 N N . PHE A 1 1016 ? 28.859 19.812 24.922 1 93.81 1016 PHE A N 1
ATOM 7959 C CA . PHE A 1 1016 ? 30.016 19.281 25.625 1 93.81 1016 PHE A CA 1
ATOM 7960 C C . PHE A 1 1016 ? 31.312 19.703 24.938 1 93.81 1016 PHE A C 1
ATOM 7962 O O . PHE A 1 1016 ? 31.422 19.641 23.719 1 93.81 1016 PHE A O 1
ATOM 7969 N N . GLY A 1 1017 ? 32.219 20.172 25.719 1 88 1017 GLY A N 1
ATOM 7970 C CA . GLY A 1 1017 ? 33.5 20.656 25.188 1 88 1017 GLY A CA 1
ATOM 7971 C C . GLY A 1 1017 ? 34.438 19.547 24.781 1 88 1017 GLY A C 1
ATOM 7972 O O . GLY A 1 1017 ? 34.219 18.375 25.109 1 88 1017 GLY A O 1
ATOM 7973 N N . LYS A 1 1018 ? 35.469 19.906 24.141 1 82.38 1018 LYS A N 1
ATOM 7974 C CA . LYS A 1 1018 ? 36.438 18.969 23.609 1 82.38 1018 LYS A CA 1
ATOM 7975 C C . LYS A 1 1018 ? 37.125 18.219 24.734 1 82.38 1018 LYS A C 1
ATOM 7977 O O . LYS A 1 1018 ? 37.5 17.047 24.578 1 82.38 1018 LYS A O 1
ATOM 7982 N N . THR A 1 1019 ? 37.406 18.859 25.797 1 86.12 1019 THR A N 1
ATOM 7983 C CA . THR A 1 1019 ? 38.094 18.25 26.922 1 86.12 1019 THR A CA 1
ATOM 7984 C C . THR A 1 1019 ? 37.375 17 27.391 1 86.12 1019 THR A C 1
ATOM 7986 O O . THR A 1 1019 ? 38 16 27.75 1 86.12 1019 THR A O 1
ATOM 7989 N N . ILE A 1 1020 ? 36.125 17.078 27.25 1 89.31 1020 ILE A N 1
ATOM 7990 C CA . ILE A 1 1020 ? 35.312 15.953 27.688 1 89.31 1020 ILE A CA 1
ATOM 7991 C C . ILE A 1 1020 ? 35.188 14.945 26.547 1 89.31 1020 ILE A C 1
ATOM 7993 O O . ILE A 1 1020 ? 35.281 13.734 26.781 1 89.31 1020 ILE A O 1
ATOM 7997 N N . LEU A 1 1021 ? 35.062 15.375 25.359 1 89 1021 LEU A N 1
ATOM 7998 C CA . LEU A 1 1021 ? 34.75 14.516 24.219 1 89 1021 LEU A CA 1
ATOM 7999 C C . LEU A 1 1021 ? 36 13.727 23.797 1 89 1021 LEU A C 1
ATOM 8001 O O . LEU A 1 1021 ? 35.875 12.602 23.312 1 89 1021 LEU A O 1
ATOM 8005 N N . ASP A 1 1022 ? 37.188 14.32 23.984 1 85.25 1022 ASP A N 1
ATOM 8006 C CA . ASP A 1 1022 ? 38.438 13.656 23.594 1 85.25 1022 ASP A CA 1
ATOM 8007 C C . ASP A 1 1022 ? 38.594 12.336 24.344 1 85.25 1022 ASP A C 1
ATOM 8009 O O . ASP A 1 1022 ? 39.312 11.445 23.875 1 85.25 1022 ASP A O 1
ATOM 8013 N N . LYS A 1 1023 ? 37.938 12.273 25.375 1 86.88 1023 LYS A N 1
ATOM 8014 C CA . LYS A 1 1023 ? 38.031 11.062 26.188 1 86.88 1023 LYS A CA 1
ATOM 8015 C C . LYS A 1 1023 ? 37.031 10.016 25.734 1 86.88 1023 LYS A C 1
ATOM 8017 O O . LYS A 1 1023 ? 36.938 8.922 26.312 1 86.88 1023 LYS A O 1
ATOM 8022 N N . THR A 1 1024 ? 36.281 10.477 24.828 1 85.94 1024 THR A N 1
ATOM 8023 C CA . THR A 1 1024 ? 35.25 9.578 24.344 1 85.94 1024 THR A CA 1
ATOM 8024 C C . THR A 1 1024 ? 35.375 9.367 22.844 1 85.94 1024 THR A C 1
ATOM 8026 O O . THR A 1 1024 ? 36.312 9.883 22.219 1 85.94 1024 THR A O 1
ATOM 8029 N N . PHE A 1 1025 ? 34.594 8.484 22.234 1 81.44 1025 PHE A N 1
ATOM 8030 C CA . PHE A 1 1025 ? 34.594 8.234 20.812 1 81.44 1025 PHE A CA 1
ATOM 8031 C C . PHE A 1 1025 ? 33.719 9.266 20.078 1 81.44 1025 PHE A C 1
ATOM 8033 O O . PHE A 1 1025 ? 33.625 9.258 18.844 1 81.44 1025 PHE A O 1
ATOM 8040 N N . MET A 1 1026 ? 33.188 10.195 20.859 1 87.38 1026 MET A N 1
ATOM 8041 C CA . MET A 1 1026 ? 32.219 11.141 20.297 1 87.38 1026 MET A CA 1
ATOM 8042 C C . MET A 1 1026 ? 32.938 12.391 19.781 1 87.38 1026 MET A C 1
ATOM 8044 O O . MET A 1 1026 ? 33.844 12.891 20.422 1 87.38 1026 MET A O 1
ATOM 8048 N N . ASP A 1 1027 ? 32.562 12.805 18.594 1 84.38 1027 ASP A N 1
ATOM 8049 C CA . ASP A 1 1027 ? 33.062 14.047 18.047 1 84.38 1027 ASP A CA 1
ATOM 8050 C C . ASP A 1 1027 ? 32.281 15.25 18.578 1 84.38 1027 ASP A C 1
ATOM 8052 O O . ASP A 1 1027 ? 32.875 16.328 18.797 1 84.38 1027 ASP A O 1
ATOM 8056 N N . SER A 1 1028 ? 31.047 15.062 18.719 1 89.44 1028 SER A N 1
ATOM 8057 C CA . SER A 1 1028 ? 30.188 16.109 19.266 1 89.44 1028 SER A CA 1
ATOM 8058 C C . SER A 1 1028 ? 29.031 15.523 20.078 1 89.44 1028 SER A C 1
ATOM 8060 O O . SER A 1 1028 ? 28.562 14.43 19.781 1 89.44 1028 SER A O 1
ATOM 8062 N N . ALA A 1 1029 ? 28.656 16.234 21.094 1 93.19 1029 ALA A N 1
ATOM 8063 C CA . ALA A 1 1029 ? 27.516 15.844 21.938 1 93.19 1029 ALA A CA 1
ATOM 8064 C C . ALA A 1 1029 ? 26.875 17.062 22.578 1 93.19 1029 ALA A C 1
ATOM 8066 O O . ALA A 1 1029 ? 27.562 18.016 22.984 1 93.19 1029 ALA A O 1
ATOM 8067 N N . SER A 1 1030 ? 25.625 17.062 22.578 1 94.62 1030 SER A N 1
ATOM 8068 C CA . SER A 1 1030 ? 24.891 18.141 23.234 1 94.62 1030 SER A CA 1
ATOM 8069 C C . SER A 1 1030 ? 23.641 17.641 23.922 1 94.62 1030 SER A C 1
ATOM 8071 O O . SER A 1 1030 ? 23.047 16.641 23.5 1 94.62 1030 SER A O 1
ATOM 8073 N N . ILE A 1 1031 ? 23.266 18.25 24.984 1 95.94 1031 ILE A N 1
ATOM 8074 C CA . ILE A 1 1031 ? 22.016 18 25.688 1 95.94 1031 ILE A CA 1
ATOM 8075 C C . ILE A 1 1031 ? 21.188 19.297 25.766 1 95.94 1031 ILE A C 1
ATOM 8077 O O . ILE A 1 1031 ? 21.75 20.375 25.922 1 95.94 1031 ILE A O 1
ATOM 8081 N N . SER A 1 1032 ? 19.922 19.188 25.594 1 97.06 1032 SER A N 1
ATOM 8082 C CA . SER A 1 1032 ? 19.078 20.375 25.609 1 97.06 1032 SER A CA 1
ATOM 8083 C C . SER A 1 1032 ? 17.812 20.125 26.422 1 97.06 1032 SER A C 1
ATOM 8085 O O . SER A 1 1032 ? 17.297 19.016 26.469 1 97.06 1032 SER A O 1
ATOM 8087 N N . VAL A 1 1033 ? 17.328 21.141 27.062 1 97.38 1033 VAL A N 1
ATOM 8088 C CA . VAL A 1 1033 ? 15.969 21.219 27.594 1 97.38 1033 VAL A CA 1
ATOM 8089 C C . VAL A 1 1033 ? 15.102 22.078 26.688 1 97.38 1033 VAL A C 1
ATOM 8091 O O . VAL A 1 1033 ? 15.508 23.172 26.281 1 97.38 1033 VAL A O 1
ATOM 8094 N N . VAL A 1 1034 ? 14 21.547 26.375 1 95.94 1034 VAL A N 1
ATOM 8095 C CA . VAL A 1 1034 ? 13.172 22.219 25.375 1 95.94 1034 VAL A CA 1
ATOM 8096 C C . VAL A 1 1034 ? 11.766 22.422 25.922 1 95.94 1034 VAL A C 1
ATOM 8098 O O . VAL A 1 1034 ? 11.281 21.609 26.719 1 95.94 1034 VAL A O 1
ATOM 8101 N N . GLY A 1 1035 ? 11.094 23.5 25.562 1 94.88 1035 GLY A N 1
ATOM 8102 C CA . GLY A 1 1035 ? 9.703 23.797 25.875 1 94.88 1035 GLY A CA 1
ATOM 8103 C C . GLY A 1 1035 ? 8.953 24.422 24.703 1 94.88 1035 GLY A C 1
ATOM 8104 O O . GLY A 1 1035 ? 9.523 25.219 23.953 1 94.88 1035 GLY A O 1
ATOM 8105 N N . ARG A 1 1036 ? 7.695 24.062 24.547 1 92.81 1036 ARG A N 1
ATOM 8106 C CA . ARG A 1 1036 ? 6.848 24.641 23.5 1 92.81 1036 ARG A CA 1
ATOM 8107 C C . ARG A 1 1036 ? 5.512 25.109 24.078 1 92.81 1036 ARG A C 1
ATOM 8109 O O . ARG A 1 1036 ? 4.945 24.438 24.953 1 92.81 1036 ARG A O 1
ATOM 8116 N N . ASN A 1 1037 ? 5.039 26.188 23.547 1 91.19 1037 ASN A N 1
ATOM 8117 C CA . ASN A 1 1037 ? 3.768 26.766 23.953 1 91.19 1037 ASN A CA 1
ATOM 8118 C C . ASN A 1 1037 ? 3.705 26.969 25.469 1 91.19 1037 ASN A C 1
ATOM 8120 O O . ASN A 1 1037 ? 2.777 26.484 26.125 1 91.19 1037 ASN A O 1
ATOM 8124 N N . LEU A 1 1038 ? 4.648 27.703 25.984 1 93.81 1038 LEU A N 1
ATOM 8125 C CA . LEU A 1 1038 ? 4.816 27.797 27.422 1 93.81 1038 LEU A CA 1
ATOM 8126 C C . LEU A 1 1038 ? 4.016 28.969 27.984 1 93.81 1038 LEU A C 1
ATOM 8128 O O . LEU A 1 1038 ? 3.719 29 29.188 1 93.81 1038 LEU A O 1
ATOM 8132 N N . TRP A 1 1039 ? 3.75 29.875 27.125 1 93.62 1039 TRP A N 1
ATOM 8133 C CA . TRP A 1 1039 ? 3.033 31.078 27.578 1 93.62 1039 TRP A CA 1
ATOM 8134 C C . TRP A 1 1039 ? 2.076 31.562 26.5 1 93.62 1039 TRP A C 1
ATOM 8136 O O . TRP A 1 1039 ? 2.389 31.5 25.297 1 93.62 1039 TRP A O 1
ATOM 8146 N N . TYR A 1 1040 ? 0.878 32.031 26.906 1 92.44 1040 TYR A N 1
ATOM 8147 C CA . TYR A 1 1040 ? -0.192 32.438 26 1 92.44 1040 TYR A CA 1
ATOM 8148 C C . TYR A 1 1040 ? -0.908 33.656 26.547 1 92.44 1040 TYR A C 1
ATOM 8150 O O . TYR A 1 1040 ? -1.423 33.656 27.656 1 92.44 1040 TYR A O 1
ATOM 8158 N N . TRP A 1 1041 ? -0.864 34.75 25.719 1 94.31 1041 TRP A N 1
ATOM 8159 C CA . TRP A 1 1041 ? -1.537 36 26.062 1 94.31 1041 TRP A CA 1
ATOM 8160 C C . TRP A 1 1041 ? -2.539 36.406 24.984 1 94.31 1041 TRP A C 1
ATOM 8162 O O . TRP A 1 1041 ? -2.266 36.281 23.797 1 94.31 1041 TRP A O 1
ATOM 8172 N N . THR A 1 1042 ? -3.744 36.844 25.391 1 93.19 1042 THR A N 1
ATOM 8173 C CA . THR A 1 1042 ? -4.75 37.375 24.469 1 93.19 1042 THR A CA 1
ATOM 8174 C C . THR A 1 1042 ? -5.16 38.781 24.875 1 93.19 1042 THR A C 1
ATOM 8176 O O . THR A 1 1042 ? -5.18 39.125 26.062 1 93.19 1042 THR A O 1
ATOM 8179 N N . LYS A 1 1043 ? -5.5 39.594 23.875 1 94.31 1043 LYS A N 1
ATOM 8180 C CA . LYS A 1 1043 ? -5.953 40.969 24.156 1 94.31 1043 LYS A CA 1
ATOM 8181 C C . LYS A 1 1043 ? -7.258 40.969 24.953 1 94.31 1043 LYS A C 1
ATOM 8183 O O . LYS A 1 1043 ? -7.348 41.562 26.016 1 94.31 1043 LYS A O 1
ATOM 8188 N N . ASP A 1 1044 ? -8.297 40.312 24.375 1 89.56 1044 ASP A N 1
ATOM 8189 C CA . ASP A 1 1044 ? -9.523 40.062 25.125 1 89.56 1044 ASP A CA 1
ATOM 8190 C C . ASP A 1 1044 ? -9.445 38.75 25.891 1 89.56 1044 ASP A C 1
ATOM 8192 O O . ASP A 1 1044 ? -8.641 37.875 25.562 1 89.56 1044 ASP A O 1
ATOM 8196 N N . HIS A 1 1045 ? -10.266 38.75 26.922 1 84.62 1045 HIS A N 1
ATOM 8197 C CA . HIS A 1 1045 ? -10.297 37.469 27.672 1 84.62 1045 HIS A CA 1
ATOM 8198 C C . HIS A 1 1045 ? -10.984 36.375 26.859 1 84.62 1045 HIS A C 1
ATOM 8200 O O . HIS A 1 1045 ? -12.117 36.562 26.406 1 84.62 1045 HIS A O 1
ATOM 8206 N N . TYR A 1 1046 ? -10.32 35.375 26.578 1 81.62 1046 TYR A N 1
ATOM 8207 C CA . TYR A 1 1046 ? -10.836 34.219 25.844 1 81.62 1046 TYR A CA 1
ATOM 8208 C C . TYR A 1 1046 ? -10.781 32.938 26.688 1 81.62 1046 TYR A C 1
ATOM 8210 O O . TYR A 1 1046 ? -9.836 32.75 27.469 1 81.62 1046 TYR A O 1
ATOM 8218 N N . TYR A 1 1047 ? -11.75 32.125 26.5 1 84.12 1047 TYR A N 1
ATOM 8219 C CA . TYR A 1 1047 ? -11.75 30.828 27.141 1 84.12 1047 TYR A CA 1
ATOM 8220 C C . TYR A 1 1047 ? -11.164 29.766 26.203 1 84.12 1047 TYR A C 1
ATOM 8222 O O . TYR A 1 1047 ? -10.711 28.719 26.656 1 84.12 1047 TYR A O 1
ATOM 8230 N N . GLY A 1 1048 ? -11.156 30 25 1 79.56 1048 GLY A N 1
ATOM 8231 C CA . GLY A 1 1048 ? -10.609 29.062 24.016 1 79.56 1048 GLY A CA 1
ATOM 8232 C C . GLY A 1 1048 ? -9.195 29.406 23.578 1 79.56 1048 GLY A C 1
ATOM 8233 O O . GLY A 1 1048 ? -8.617 30.375 24.078 1 79.56 1048 GLY A O 1
ATOM 8234 N N . ASP A 1 1049 ? -8.594 28.547 22.703 1 83 1049 ASP A N 1
ATOM 8235 C CA . ASP A 1 1049 ? -7.273 28.75 22.109 1 83 1049 ASP A CA 1
ATOM 8236 C C . ASP A 1 1049 ? -7.391 29.297 20.688 1 83 1049 ASP A C 1
ATOM 8238 O O . ASP A 1 1049 ? -7.773 28.562 19.766 1 83 1049 ASP A O 1
ATOM 8242 N N . LEU A 1 1050 ? -7.02 30.516 20.484 1 82.75 1050 LEU A N 1
ATOM 8243 C CA . LEU A 1 1050 ? -7.184 31.234 19.219 1 82.75 1050 LEU A CA 1
ATOM 8244 C C . LEU A 1 1050 ? -6.238 30.672 18.156 1 82.75 1050 LEU A C 1
ATOM 8246 O O . LEU A 1 1050 ? -6.422 30.906 16.969 1 82.75 1050 LEU A O 1
ATOM 8250 N N . ASP A 1 1051 ? -5.281 29.922 18.562 1 78.62 1051 ASP A N 1
ATOM 8251 C CA . ASP A 1 1051 ? -4.309 29.375 17.625 1 78.62 1051 ASP A CA 1
ATOM 8252 C C . ASP A 1 1051 ? -4.938 28.266 16.781 1 78.62 1051 ASP A C 1
ATOM 8254 O O . ASP A 1 1051 ? -4.395 27.891 15.734 1 78.62 1051 ASP A O 1
ATOM 8258 N N . THR A 1 1052 ? -6.027 27.75 17.156 1 72.44 1052 THR A N 1
ATOM 8259 C CA . THR A 1 1052 ? -6.672 26.641 16.453 1 72.44 1052 THR A CA 1
ATOM 8260 C C . THR A 1 1052 ? -7.688 27.156 15.438 1 72.44 1052 THR A C 1
ATOM 8262 O O . THR A 1 1052 ? -8.273 26.391 14.68 1 72.44 1052 THR A O 1
ATOM 8265 N N . TYR A 1 1053 ? -7.852 28.391 15.445 1 66 1053 TYR A N 1
ATOM 8266 C CA . TYR A 1 1053 ? -8.852 28.953 14.547 1 66 1053 TYR A CA 1
ATOM 8267 C C . TYR A 1 1053 ? -8.297 29.094 13.133 1 66 1053 TYR A C 1
ATOM 8269 O O . TYR A 1 1053 ? -7.164 29.547 12.953 1 66 1053 TYR A O 1
ATOM 8277 N N . SER A 1 1054 ? -9.031 28.359 12.211 1 59.06 1054 SER A N 1
ATOM 8278 C CA . SER A 1 1054 ? -8.617 28.484 10.82 1 59.06 1054 SER A CA 1
ATOM 8279 C C . SER A 1 1054 ? -8.734 29.922 10.336 1 59.06 1054 SER A C 1
ATOM 8281 O O . SER A 1 1054 ? -9.414 30.75 10.969 1 59.06 1054 SER A O 1
ATOM 8283 N N . LEU A 1 1055 ? -7.879 30.172 9.328 1 54.94 1055 LEU A N 1
ATOM 8284 C CA . LEU A 1 1055 ? -8 31.5 8.711 1 54.94 1055 LEU A CA 1
ATOM 8285 C C . LEU A 1 1055 ? -9.422 31.734 8.219 1 54.94 1055 LEU A C 1
ATOM 8287 O O . LEU A 1 1055 ? -9.875 32.875 8.141 1 54.94 1055 LEU A O 1
ATOM 8291 N N . ALA A 1 1056 ? -10.133 30.562 7.863 1 51.75 1056 ALA A N 1
ATOM 8292 C CA . ALA A 1 1056 ? -11.422 30.75 7.211 1 51.75 1056 ALA A CA 1
ATOM 8293 C C . ALA A 1 1056 ? -12.562 30.688 8.219 1 51.75 1056 ALA A C 1
ATOM 8295 O O . ALA A 1 1056 ? -13.648 31.219 7.973 1 51.75 1056 ALA A O 1
ATOM 8296 N N . GLN A 1 1057 ? -12.352 29.766 9.25 1 54.53 1057 GLN A N 1
ATOM 8297 C CA . GLN A 1 1057 ? -13.57 29.5 10.008 1 54.53 1057 GLN A CA 1
ATOM 8298 C C . GLN A 1 1057 ? -13.625 30.375 11.266 1 54.53 1057 GLN A C 1
ATOM 8300 O O . GLN A 1 1057 ? -12.609 30.531 11.953 1 54.53 1057 GLN A O 1
ATOM 8305 N N . GLY A 1 1058 ? -14.617 31.266 11.266 1 45.81 1058 GLY A N 1
ATOM 8306 C CA . GLY A 1 1058 ? -14.914 32.125 12.414 1 45.81 1058 GLY A CA 1
ATOM 8307 C C . GLY A 1 1058 ? -14.969 31.344 13.719 1 45.81 1058 GLY A C 1
ATOM 8308 O O . GLY A 1 1058 ? -14.586 31.859 14.773 1 45.81 1058 GLY A O 1
ATOM 8309 N N . ASP A 1 1059 ? -15.68 30.047 13.836 1 51.03 1059 ASP A N 1
ATOM 8310 C CA . ASP A 1 1059 ? -15.914 29.453 15.148 1 51.03 1059 ASP A CA 1
ATOM 8311 C C . ASP A 1 1059 ? -15.117 28.172 15.32 1 51.03 1059 ASP A C 1
ATOM 8313 O O . ASP A 1 1059 ? -14.883 27.453 14.344 1 51.03 1059 ASP A O 1
ATOM 8317 N N . THR A 1 1060 ? -14.281 28.016 16.422 1 57.62 1060 THR A N 1
ATOM 8318 C CA . THR A 1 1060 ? -13.383 26.906 16.703 1 57.62 1060 THR A CA 1
ATOM 8319 C C . THR A 1 1060 ? -14.172 25.625 16.984 1 57.62 1060 THR A C 1
ATOM 8321 O O . THR A 1 1060 ? -13.594 24.531 17.062 1 57.62 1060 THR A O 1
ATOM 8324 N N . GLY A 1 1061 ? -15.383 25.5 16.766 1 63.53 1061 GLY A N 1
ATOM 8325 C CA . GLY A 1 1061 ? -16.141 24.297 16.984 1 63.53 1061 GLY A CA 1
ATOM 8326 C C . GLY A 1 1061 ? -15.766 23.562 18.266 1 63.53 1061 GLY A C 1
ATOM 8327 O O . GLY A 1 1061 ? -15.773 22.344 18.312 1 63.53 1061 GLY A O 1
ATOM 8328 N N . LEU A 1 1062 ? -15.336 24.203 19.422 1 72.75 1062 LEU A N 1
ATOM 8329 C CA . LEU A 1 1062 ? -14.938 23.656 20.719 1 72.75 1062 LEU A CA 1
ATOM 8330 C C . LEU A 1 1062 ? -13.812 22.641 20.547 1 72.75 1062 LEU A C 1
ATOM 8332 O O . LEU A 1 1062 ? -13.875 21.531 21.094 1 72.75 1062 LEU A O 1
ATOM 8336 N N . GLN A 1 1063 ? -12.922 22.906 19.75 1 72.81 1063 GLN A N 1
ATOM 8337 C CA . GLN A 1 1063 ? -11.766 22.047 19.531 1 72.81 1063 GLN A CA 1
ATOM 8338 C C . GLN A 1 1063 ? -10.867 21.984 20.766 1 72.81 1063 GLN A C 1
ATOM 8340 O O . GLN A 1 1063 ? -10.898 22.891 21.594 1 72.81 1063 GLN A O 1
ATOM 8345 N N . LEU A 1 1064 ? -10.086 20.953 20.859 1 77.88 1064 LEU A N 1
ATOM 8346 C CA . LEU A 1 1064 ? -9.117 20.859 21.938 1 77.88 1064 LEU A CA 1
ATOM 8347 C C . LEU A 1 1064 ? -8.023 21.922 21.797 1 77.88 1064 LEU A C 1
ATOM 8349 O O . LEU A 1 1064 ? -7.488 22.109 20.703 1 77.88 1064 LEU A O 1
ATOM 8353 N N . PRO A 1 1065 ? -7.738 22.609 22.859 1 80.81 1065 PRO A N 1
ATOM 8354 C CA . PRO A 1 1065 ? -6.664 23.609 22.797 1 80.81 1065 PRO A CA 1
ATOM 8355 C C . PRO A 1 1065 ? -5.285 22.969 22.625 1 80.81 1065 PRO A C 1
ATOM 8357 O O . PRO A 1 1065 ? -5.117 21.781 22.859 1 80.81 1065 PRO A O 1
ATOM 8360 N N . SER A 1 1066 ? -4.359 23.781 22.25 1 83.12 1066 SER A N 1
ATOM 8361 C CA . SER A 1 1066 ? -2.971 23.328 22.172 1 83.12 1066 SER A CA 1
ATOM 8362 C C . SER A 1 1066 ? -2.438 22.953 23.547 1 83.12 1066 SER A C 1
ATOM 8364 O O . SER A 1 1066 ? -2.943 23.422 24.562 1 83.12 1066 SER A O 1
ATOM 8366 N N . GLN A 1 1067 ? -1.405 22.188 23.547 1 85.88 1067 GLN A N 1
ATOM 8367 C CA . GLN A 1 1067 ? -0.834 21.719 24.797 1 85.88 1067 GLN A CA 1
ATOM 8368 C C . GLN A 1 1067 ? 0.575 22.266 25 1 85.88 1067 GLN A C 1
ATOM 8370 O O . GLN A 1 1067 ? 1.291 22.516 24.031 1 85.88 1067 GLN A O 1
ATOM 8375 N N . ARG A 1 1068 ? 0.91 22.406 26.266 1 90.94 1068 ARG A N 1
ATOM 8376 C CA . ARG A 1 1068 ? 2.283 22.734 26.641 1 90.94 1068 ARG A CA 1
ATOM 8377 C C . ARG A 1 1068 ? 3.15 21.469 26.656 1 90.94 1068 ARG A C 1
ATOM 8379 O O . ARG A 1 1068 ? 2.711 20.422 27.109 1 90.94 1068 ARG A O 1
ATOM 8386 N N . SER A 1 1069 ? 4.312 21.656 26.125 1 92.06 1069 SER A N 1
ATOM 8387 C CA . SER A 1 1069 ? 5.23 20.516 26.109 1 92.06 1069 SER A CA 1
ATOM 8388 C C . SER A 1 1069 ? 6.598 20.906 26.672 1 92.06 1069 SER A C 1
ATOM 8390 O O . SER A 1 1069 ? 7.074 22.016 26.438 1 92.06 1069 SER A O 1
ATOM 8392 N N . ILE A 1 1070 ? 7.164 20.031 27.453 1 95.44 1070 ILE A N 1
ATOM 8393 C CA . ILE A 1 1070 ? 8.516 20.172 27.984 1 95.44 1070 ILE A CA 1
ATOM 8394 C C . ILE A 1 1070 ? 9.273 18.844 27.828 1 95.44 1070 ILE A C 1
ATOM 8396 O O . ILE A 1 1070 ? 8.695 17.766 27.984 1 95.44 1070 ILE A O 1
ATOM 8400 N N . GLY A 1 1071 ? 10.523 18.984 27.453 1 95.69 1071 GLY A N 1
ATOM 8401 C CA . GLY A 1 1071 ? 11.242 17.734 27.281 1 95.69 1071 GLY A CA 1
ATOM 8402 C C . GLY A 1 1071 ? 12.742 17.922 27.156 1 95.69 1071 GLY A C 1
ATOM 8403 O O . GLY A 1 1071 ? 13.289 18.922 27.609 1 95.69 1071 GLY A O 1
ATOM 8404 N N . PHE A 1 1072 ? 13.352 16.828 26.625 1 96.38 1072 PHE A N 1
ATOM 8405 C CA . PHE A 1 1072 ? 14.805 16.766 26.516 1 96.38 1072 PHE A CA 1
ATOM 8406 C C . PHE A 1 1072 ? 15.227 16.266 25.141 1 96.38 1072 PHE A C 1
ATOM 8408 O O . PHE A 1 1072 ? 14.469 15.555 24.484 1 96.38 1072 PHE A O 1
ATOM 8415 N N . ASN A 1 1073 ? 16.391 16.734 24.781 1 96 1073 ASN A N 1
ATOM 8416 C CA . ASN A 1 1073 ? 17 16.297 23.531 1 96 1073 ASN A CA 1
ATOM 8417 C C . ASN A 1 1073 ? 18.469 15.93 23.719 1 96 1073 ASN A C 1
ATOM 8419 O O . ASN A 1 1073 ? 19.188 16.609 24.453 1 96 1073 ASN A O 1
ATOM 8423 N N . LEU A 1 1074 ? 18.875 14.844 23.188 1 95.94 1074 LEU A N 1
ATOM 8424 C CA . LEU A 1 1074 ? 20.266 14.391 23.141 1 95.94 1074 LEU A CA 1
ATOM 8425 C C . LEU A 1 1074 ? 20.734 14.219 21.703 1 95.94 1074 LEU A C 1
ATOM 8427 O O . LEU A 1 1074 ? 20.062 13.562 20.906 1 95.94 1074 LEU A O 1
ATOM 8431 N N . ASN A 1 1075 ? 21.812 14.844 21.391 1 93.94 1075 ASN A N 1
ATOM 8432 C CA . ASN A 1 1075 ? 22.422 14.711 20.078 1 93.94 1075 ASN A CA 1
ATOM 8433 C C . ASN A 1 1075 ? 23.891 14.281 20.172 1 93.94 1075 ASN A C 1
ATOM 8435 O O . ASN A 1 1075 ? 24.688 14.914 20.875 1 93.94 1075 ASN A O 1
ATOM 8439 N N . VAL A 1 1076 ? 24.203 13.258 19.5 1 93.62 1076 VAL A N 1
ATOM 8440 C CA . VAL A 1 1076 ? 25.578 12.734 19.516 1 93.62 1076 VAL A CA 1
ATOM 8441 C C . VAL A 1 1076 ? 26.016 12.406 18.094 1 93.62 1076 VAL A C 1
ATOM 8443 O O . VAL A 1 1076 ? 25.234 11.898 17.297 1 93.62 1076 VAL A O 1
ATOM 8446 N N . SER A 1 1077 ? 27.219 12.711 17.828 1 89.56 1077 SER A N 1
ATOM 8447 C CA . SER A 1 1077 ? 27.812 12.344 16.547 1 89.56 1077 SER A CA 1
ATOM 8448 C C . SER A 1 1077 ? 29.234 11.805 16.734 1 89.56 1077 SER A C 1
ATOM 8450 O O . SER A 1 1077 ? 29.938 12.211 17.656 1 89.56 1077 SER A O 1
ATOM 8452 N N . PHE A 1 1078 ? 29.75 11.008 15.867 1 88.94 1078 PHE A N 1
ATOM 8453 C CA . PHE A 1 1078 ? 31.109 10.461 15.914 1 88.94 1078 PHE A CA 1
ATOM 8454 C C . PHE A 1 1078 ? 31.5 9.883 14.555 1 88.94 1078 PHE A C 1
ATOM 8456 O O . PHE A 1 1078 ? 30.641 9.547 13.742 1 88.94 1078 PHE A O 1
ATOM 8463 N N . MET B 1 1 ? 0.998 -62.094 10.766 1 18.41 1 MET B N 1
ATOM 8464 C CA . MET B 1 1 ? 2.084 -62.906 11.297 1 18.41 1 MET B CA 1
ATOM 8465 C C . MET B 1 1 ? 3.428 -62.469 10.719 1 18.41 1 MET B C 1
ATOM 8467 O O . MET B 1 1 ? 4.438 -62.5 11.422 1 18.41 1 MET B O 1
ATOM 8471 N N . ASN B 1 2 ? 3.426 -62.375 9.414 1 16.95 2 ASN B N 1
ATOM 8472 C CA . ASN B 1 2 ? 4.672 -62.281 8.664 1 16.95 2 ASN B CA 1
ATOM 8473 C C . ASN B 1 2 ? 5.332 -60.906 8.812 1 16.95 2 ASN B C 1
ATOM 8475 O O . ASN B 1 2 ? 5.172 -60.062 7.949 1 16.95 2 ASN B O 1
ATOM 8479 N N . LYS B 1 3 ? 5.207 -60.219 10.094 1 20.78 3 LYS B N 1
ATOM 8480 C CA . LYS B 1 3 ? 5.668 -58.969 10.672 1 20.78 3 LYS B CA 1
ATOM 8481 C C . LYS B 1 3 ? 7.184 -58.844 10.547 1 20.78 3 LYS B C 1
ATOM 8483 O O . LYS B 1 3 ? 7.766 -57.875 11.039 1 20.78 3 LYS B O 1
ATOM 8488 N N . ARG B 1 4 ? 7.906 -59.938 10.359 1 22.58 4 ARG B N 1
ATOM 8489 C CA . ARG B 1 4 ? 9.211 -60.156 10.977 1 22.58 4 ARG B CA 1
ATOM 8490 C C . ARG B 1 4 ? 10.32 -59.531 10.148 1 22.58 4 ARG B C 1
ATOM 8492 O O . ARG B 1 4 ? 11.273 -58.969 10.703 1 22.58 4 ARG B O 1
ATOM 8499 N N . LYS B 1 5 ? 10.547 -59.844 8.844 1 23.38 5 LYS B N 1
ATOM 8500 C CA . LYS B 1 5 ? 11.867 -60.094 8.281 1 23.38 5 LYS B CA 1
ATOM 8501 C C . LYS B 1 5 ? 12.594 -58.781 7.996 1 23.38 5 LYS B C 1
ATOM 8503 O O . LYS B 1 5 ? 13.82 -58.688 8.117 1 23.38 5 LYS B O 1
ATOM 8508 N N . THR B 1 6 ? 11.969 -57.875 7.324 1 20.78 6 THR B N 1
ATOM 8509 C CA . THR B 1 6 ? 12.805 -57 6.508 1 20.78 6 THR B CA 1
ATOM 8510 C C . THR B 1 6 ? 13.547 -56 7.379 1 20.78 6 THR B C 1
ATOM 8512 O O . THR B 1 6 ? 14.109 -55.031 6.871 1 20.78 6 THR B O 1
ATOM 8515 N N . LYS B 1 7 ? 13.602 -56.125 8.773 1 24.11 7 LYS B N 1
ATOM 8516 C CA . LYS B 1 7 ? 14.188 -55.281 9.789 1 24.11 7 LYS B CA 1
ATOM 8517 C C . LYS B 1 7 ? 15.711 -55.281 9.719 1 24.11 7 LYS B C 1
ATOM 8519 O O . LYS B 1 7 ? 16.375 -54.594 10.477 1 24.11 7 LYS B O 1
ATOM 8524 N N . LEU B 1 8 ? 16.344 -56.438 9.195 1 21.28 8 LEU B N 1
ATOM 8525 C CA . LEU B 1 8 ? 17.734 -56.812 9.492 1 21.28 8 LEU B CA 1
ATOM 8526 C C . LEU B 1 8 ? 18.703 -55.844 8.852 1 21.28 8 LEU B C 1
ATOM 8528 O O . LEU B 1 8 ? 19.734 -55.5 9.438 1 21.28 8 LEU B O 1
ATOM 8532 N N . LEU B 1 9 ? 18.531 -55.375 7.586 1 19.69 9 LEU B N 1
ATOM 8533 C CA . LEU B 1 9 ? 19.688 -54.938 6.824 1 19.69 9 LEU B CA 1
ATOM 8534 C C . LEU B 1 9 ? 20.25 -53.625 7.395 1 19.69 9 LEU B C 1
ATOM 8536 O O . LEU B 1 9 ? 21.438 -53.344 7.262 1 19.69 9 LEU B O 1
ATOM 8540 N N . GLY B 1 10 ? 19.469 -52.812 8.07 1 21.41 10 GLY B N 1
ATOM 8541 C CA . GLY B 1 10 ? 19.969 -51.469 8.391 1 21.41 10 GLY B CA 1
ATOM 8542 C C . GLY B 1 10 ? 21.078 -51.5 9.414 1 21.41 10 GLY B C 1
ATOM 8543 O O . GLY B 1 10 ? 21.734 -50.469 9.641 1 21.41 10 GLY B O 1
ATOM 8544 N N . LEU B 1 11 ? 21.219 -52.625 10.219 1 22.84 11 LEU B N 1
ATOM 8545 C CA . LEU B 1 11 ? 22.141 -52.656 11.359 1 22.84 11 LEU B CA 1
ATOM 8546 C C . LEU B 1 11 ? 23.594 -52.75 10.883 1 22.84 11 LEU B C 1
ATOM 8548 O O . LEU B 1 11 ? 24.5 -52.312 11.57 1 22.84 11 LEU B O 1
ATOM 8552 N N . LEU B 1 12 ? 23.891 -53.375 9.727 1 21.52 12 LEU B N 1
ATOM 8553 C CA . LEU B 1 12 ? 25.266 -53.781 9.469 1 21.52 12 LEU B CA 1
ATOM 8554 C C . LEU B 1 12 ? 26.172 -52.594 9.266 1 21.52 12 LEU B C 1
ATOM 8556 O O . LEU B 1 12 ? 27.375 -52.656 9.539 1 21.52 12 LEU B O 1
ATOM 8560 N N . PHE B 1 13 ? 25.75 -51.5 8.625 1 21.69 13 PHE B N 1
ATOM 8561 C CA . PHE B 1 13 ? 26.812 -50.594 8.188 1 21.69 13 PHE B CA 1
ATOM 8562 C C . PHE B 1 13 ? 27.453 -49.906 9.383 1 21.69 13 PHE B C 1
ATOM 8564 O O . PHE B 1 13 ? 28.5 -49.281 9.258 1 21.69 13 PHE B O 1
ATOM 8571 N N . SER B 1 14 ? 26.906 -49.906 10.57 1 22.59 14 SER B N 1
ATOM 8572 C CA . SER B 1 14 ? 27.516 -49.156 11.664 1 22.59 14 SER B CA 1
ATOM 8573 C C . SER B 1 14 ? 28.766 -49.844 12.188 1 22.59 14 SER B C 1
ATOM 8575 O O . SER B 1 14 ? 29.578 -49.219 12.883 1 22.59 14 SER B O 1
ATOM 8577 N N . VAL B 1 15 ? 28.906 -51.188 12.203 1 25.19 15 VAL B N 1
ATOM 8578 C CA . VAL B 1 15 ? 29.844 -51.844 13.125 1 25.19 15 VAL B CA 1
ATOM 8579 C C . VAL B 1 15 ? 31.266 -51.625 12.633 1 25.19 15 VAL B C 1
ATOM 8581 O O . VAL B 1 15 ? 32.219 -51.688 13.414 1 25.19 15 VAL B O 1
ATOM 8584 N N . GLY B 1 16 ? 31.562 -51.562 11.344 1 21.72 16 GLY B N 1
ATOM 8585 C CA . GLY B 1 16 ? 32.938 -51.812 10.953 1 21.72 16 GLY B CA 1
ATOM 8586 C C . GLY B 1 16 ? 33.875 -50.688 11.375 1 21.72 16 GLY B C 1
ATOM 8587 O O . GLY B 1 16 ? 35.062 -50.938 11.703 1 21.72 16 GLY B O 1
ATOM 8588 N N . VAL B 1 17 ? 33.5 -49.438 11.195 1 24.48 17 VAL B N 1
ATOM 8589 C CA . VAL B 1 17 ? 34.562 -48.469 11.203 1 24.48 17 VAL B CA 1
ATOM 8590 C C . VAL B 1 17 ? 35.125 -48.312 12.625 1 24.48 17 VAL B C 1
ATOM 8592 O O . VAL B 1 17 ? 36.125 -47.625 12.844 1 24.48 17 VAL B O 1
ATOM 8595 N N . ALA B 1 18 ? 34.531 -48.906 13.602 1 21.97 18 ALA B N 1
ATOM 8596 C CA . ALA B 1 18 ? 35.062 -48.688 14.945 1 21.97 18 ALA B CA 1
ATOM 8597 C C . ALA B 1 18 ? 36.5 -49.219 15.07 1 21.97 18 ALA B C 1
ATOM 8599 O O . ALA B 1 18 ? 37.25 -48.781 15.93 1 21.97 18 ALA B O 1
ATOM 8600 N N . GLN B 1 19 ? 36.781 -50.312 14.359 1 22.11 19 GLN B N 1
ATOM 8601 C CA . GLN B 1 19 ? 38.031 -50.969 14.742 1 22.11 19 GLN B CA 1
ATOM 8602 C C . GLN B 1 19 ? 39.219 -50.062 14.398 1 22.11 19 GLN B C 1
ATOM 8604 O O . GLN B 1 19 ? 40.25 -50.094 15.102 1 22.11 19 GLN B O 1
ATOM 8609 N N . LEU B 1 20 ? 39.094 -49.469 13.234 1 20.05 20 LEU B N 1
ATOM 8610 C CA . LEU B 1 20 ? 40.406 -49.094 12.758 1 20.05 20 LEU B CA 1
ATOM 8611 C C . LEU B 1 20 ? 40.938 -47.906 13.531 1 20.05 20 LEU B C 1
ATOM 8613 O O . LEU B 1 20 ? 42.062 -47.469 13.297 1 20.05 20 LEU B O 1
ATOM 8617 N N . LEU B 1 21 ? 40.125 -47.281 14.344 1 21.34 21 LEU B N 1
ATOM 8618 C CA . LEU B 1 21 ? 40.625 -46.062 14.938 1 21.34 21 LEU B CA 1
ATOM 8619 C C . LEU B 1 21 ? 41.812 -46.344 15.875 1 21.34 21 LEU B C 1
ATOM 8621 O O . LEU B 1 21 ? 42.375 -45.406 16.438 1 21.34 21 LEU B O 1
ATOM 8625 N N . SER B 1 22 ? 42.062 -47.562 16.234 1 19.75 22 SER B N 1
ATOM 8626 C CA . SER B 1 22 ? 42.906 -47.562 17.438 1 19.75 22 SER B CA 1
ATOM 8627 C C . SER B 1 22 ? 44.312 -47.062 17.109 1 19.75 22 SER B C 1
ATOM 8629 O O . SER B 1 22 ? 45.062 -46.688 18 1 19.75 22 SER B O 1
ATOM 8631 N N . ALA B 1 23 ? 44.844 -47.469 15.891 1 18.59 23 ALA B N 1
ATOM 8632 C CA . ALA B 1 23 ? 46.281 -47.656 16.047 1 18.59 23 ALA B CA 1
ATOM 8633 C C . ALA B 1 23 ? 47 -46.281 16.172 1 18.59 23 ALA B C 1
ATOM 8635 O O . ALA B 1 23 ? 47.812 -46.094 17.062 1 18.59 23 ALA B O 1
ATOM 8636 N N . ASN B 1 24 ? 47.188 -45.594 14.984 1 19.14 24 ASN B N 1
ATOM 8637 C CA . ASN B 1 24 ? 48.5 -44.969 14.75 1 19.14 24 ASN B CA 1
ATOM 8638 C C . ASN B 1 24 ? 48.594 -43.594 15.422 1 19.14 24 ASN B C 1
ATOM 8640 O O . ASN B 1 24 ? 48.125 -42.594 14.852 1 19.14 24 ASN B O 1
ATOM 8644 N N . MET B 1 25 ? 48.281 -43.5 16.672 1 18.05 25 MET B N 1
ATOM 8645 C CA . MET B 1 25 ? 48.281 -42.219 17.391 1 18.05 25 MET B CA 1
ATOM 8646 C C . MET B 1 25 ? 49.656 -41.594 17.344 1 18.05 25 MET B C 1
ATOM 8648 O O . MET B 1 25 ? 49.812 -40.375 17.609 1 18.05 25 MET B O 1
ATOM 8652 N N . LEU B 1 26 ? 50.844 -42.344 17.219 1 17.61 26 LEU B N 1
ATOM 8653 C CA . LEU B 1 26 ? 51.875 -41.844 18.125 1 17.61 26 LEU B CA 1
ATOM 8654 C C . LEU B 1 26 ? 52.531 -40.594 17.562 1 17.61 26 LEU B C 1
ATOM 8656 O O . LEU B 1 26 ? 52.812 -39.656 18.297 1 17.61 26 LEU B O 1
ATOM 8660 N N . GLU B 1 27 ? 53.188 -40.656 16.328 1 18.77 27 GLU B N 1
ATOM 8661 C CA . GLU B 1 27 ? 54.562 -40.125 16.359 1 18.77 27 GLU B CA 1
ATOM 8662 C C . GLU B 1 27 ? 54.562 -38.594 16.188 1 18.77 27 GLU B C 1
ATOM 8664 O O . GLU B 1 27 ? 53.969 -38.062 15.234 1 18.77 27 GLU B O 1
ATOM 8669 N N . ASP B 1 28 ? 54.812 -37.812 17.266 1 18.56 28 ASP B N 1
ATOM 8670 C CA . ASP B 1 28 ? 54.781 -36.438 17.703 1 18.56 28 ASP B CA 1
ATOM 8671 C C . ASP B 1 28 ? 55.875 -35.625 16.969 1 18.56 28 ASP B C 1
ATOM 8673 O O . ASP B 1 28 ? 56.094 -34.469 17.297 1 18.56 28 ASP B O 1
ATOM 8677 N N . SER B 1 29 ? 56.531 -36 15.75 1 20 29 SER B N 1
ATOM 8678 C CA . SER B 1 29 ? 57.812 -35.312 15.68 1 20 29 SER B CA 1
ATOM 8679 C C . SER B 1 29 ? 57.594 -33.844 15.391 1 20 29 SER B C 1
ATOM 8681 O O . SER B 1 29 ? 56.906 -33.469 14.438 1 20 29 SER B O 1
ATOM 8683 N N . ILE B 1 30 ? 57.781 -32.938 16.344 1 18.83 30 ILE B N 1
ATOM 8684 C CA . ILE B 1 30 ? 57.625 -31.5 16.547 1 18.83 30 ILE B CA 1
ATOM 8685 C C . ILE B 1 30 ? 58.688 -30.75 15.734 1 18.83 30 ILE B C 1
ATOM 8687 O O . ILE B 1 30 ? 59.844 -30.625 16.156 1 18.83 30 ILE B O 1
ATOM 8691 N N . GLU B 1 31 ? 59.031 -31.062 14.406 1 19.27 31 GLU B N 1
ATOM 8692 C CA . GLU B 1 31 ? 60.219 -30.328 13.977 1 19.27 31 GLU B CA 1
ATOM 8693 C C . GLU B 1 31 ? 59.969 -28.812 13.977 1 19.27 31 GLU B C 1
ATOM 8695 O O . GLU B 1 31 ? 58.844 -28.375 13.75 1 19.27 31 GLU B O 1
ATOM 8700 N N . SER B 1 32 ? 61.062 -28 14.305 1 18.42 32 SER B N 1
ATOM 8701 C CA . SER B 1 32 ? 61.531 -26.688 14.75 1 18.42 32 SER B CA 1
ATOM 8702 C C . SER B 1 32 ? 61.344 -25.641 13.656 1 18.42 32 SER B C 1
ATOM 8704 O O . SER B 1 32 ? 61.469 -25.938 12.469 1 18.42 32 SER B O 1
ATOM 8706 N N . LYS B 1 33 ? 60.781 -24.438 14.086 1 22.59 33 LYS B N 1
ATOM 8707 C CA . LYS B 1 33 ? 60.25 -23.172 13.609 1 22.59 33 LYS B CA 1
ATOM 8708 C C . LYS B 1 33 ? 61.344 -22.297 13 1 22.59 33 LYS B C 1
ATOM 8710 O O . LYS B 1 33 ? 61.5 -21.156 13.414 1 22.59 33 LYS B O 1
ATOM 8715 N N . GLY B 1 34 ? 62.344 -22.766 12.102 1 20.17 34 GLY B N 1
ATOM 8716 C CA . GLY B 1 34 ? 63.375 -21.75 11.875 1 20.17 34 GLY B CA 1
ATOM 8717 C C . GLY B 1 34 ? 62.844 -20.516 11.18 1 20.17 34 GLY B C 1
ATOM 8718 O O . GLY B 1 34 ? 61.875 -20.594 10.414 1 20.17 34 GLY B O 1
ATOM 8719 N N . LEU B 1 35 ? 63.031 -19.359 11.852 1 20.55 35 LEU B N 1
ATOM 8720 C CA . LEU B 1 35 ? 62.719 -17.953 11.672 1 20.55 35 LEU B CA 1
ATOM 8721 C C . LEU B 1 35 ? 63.344 -17.406 10.406 1 20.55 35 LEU B C 1
ATOM 8723 O O . LEU B 1 35 ? 64.562 -17.391 10.273 1 20.55 35 LEU B O 1
ATOM 8727 N N . ASP B 1 36 ? 62.906 -17.672 9.18 1 22.03 36 ASP B N 1
ATOM 8728 C CA . ASP B 1 36 ? 63.625 -17.125 8.047 1 22.03 36 ASP B CA 1
ATOM 8729 C C . ASP B 1 36 ? 63.562 -15.602 8.031 1 22.03 36 ASP B C 1
ATOM 8731 O O . ASP B 1 36 ? 62.562 -15.023 8.422 1 22.03 36 ASP B O 1
ATOM 8735 N N . PRO B 1 37 ? 64.75 -14.805 7.934 1 24.2 37 PRO B N 1
ATOM 8736 C CA . PRO B 1 37 ? 65 -13.367 7.926 1 24.2 37 PRO B CA 1
ATOM 8737 C C . PRO B 1 37 ? 64.312 -12.641 6.762 1 24.2 37 PRO B C 1
ATOM 8739 O O . PRO B 1 37 ? 64.25 -13.188 5.656 1 24.2 37 PRO B O 1
ATOM 8742 N N . ILE B 1 38 ? 63.438 -11.711 7.055 1 23.31 38 ILE B N 1
ATOM 8743 C CA . ILE B 1 38 ? 62.625 -10.867 6.195 1 23.31 38 ILE B CA 1
ATOM 8744 C C . ILE B 1 38 ? 63.5 -9.867 5.453 1 23.31 38 ILE B C 1
ATOM 8746 O O . ILE B 1 38 ? 64.125 -9.016 6.074 1 23.31 38 ILE B O 1
ATOM 8750 N N . TYR B 1 39 ? 64.312 -10.18 4.355 1 24.89 39 TYR B N 1
ATOM 8751 C CA . TYR B 1 39 ? 65.062 -9.227 3.545 1 24.89 39 TYR B CA 1
ATOM 8752 C C . TYR B 1 39 ? 64.125 -8.258 2.838 1 24.89 39 TYR B C 1
ATOM 8754 O O . TYR B 1 39 ? 63.031 -8.648 2.367 1 24.89 39 TYR B O 1
ATOM 8762 N N . ALA B 1 40 ? 64.188 -6.922 3.053 1 27.92 40 ALA B N 1
ATOM 8763 C CA . ALA B 1 40 ? 63.594 -5.703 2.52 1 27.92 40 ALA B CA 1
ATOM 8764 C C . ALA B 1 40 ? 63.812 -5.598 1.014 1 27.92 40 ALA B C 1
ATOM 8766 O O . ALA B 1 40 ? 64.938 -5.32 0.562 1 27.92 40 ALA B O 1
ATOM 8767 N N . GLU B 1 41 ? 63.375 -6.438 0.135 1 30.66 41 GLU B N 1
ATOM 8768 C CA . GLU B 1 41 ? 63.656 -6.391 -1.297 1 30.66 41 GLU B CA 1
ATOM 8769 C C . GLU B 1 41 ? 63 -5.164 -1.942 1 30.66 41 GLU B C 1
ATOM 8771 O O . GLU B 1 41 ? 61.906 -4.742 -1.534 1 30.66 41 GLU B O 1
ATOM 8776 N N . THR B 1 42 ? 63.812 -4.355 -2.602 1 37.53 42 THR B N 1
ATOM 8777 C CA . THR B 1 42 ? 63.625 -3.219 -3.498 1 37.53 42 THR B CA 1
ATOM 8778 C C . THR B 1 42 ? 62.594 -3.547 -4.574 1 37.53 42 THR B C 1
ATOM 8780 O O . THR B 1 42 ? 62.688 -4.566 -5.258 1 37.53 42 THR B O 1
ATOM 8783 N N . ASN B 1 43 ? 61.406 -3.008 -4.438 1 42.34 43 ASN B N 1
ATOM 8784 C CA . ASN B 1 43 ? 60.188 -3.215 -5.219 1 42.34 43 ASN B CA 1
ATOM 8785 C C . ASN B 1 43 ? 60.312 -2.613 -6.617 1 42.34 43 ASN B C 1
ATOM 8787 O O . ASN B 1 43 ? 60.219 -1.394 -6.781 1 42.34 43 ASN B O 1
ATOM 8791 N N . LEU B 1 44 ? 61.219 -3.111 -7.555 1 52.81 44 LEU B N 1
ATOM 8792 C CA . LEU B 1 44 ? 61.281 -2.721 -8.961 1 52.81 44 LEU B CA 1
ATOM 8793 C C . LEU B 1 44 ? 60.062 -3.219 -9.711 1 52.81 44 LEU B C 1
ATOM 8795 O O . LEU B 1 44 ? 59.656 -4.375 -9.555 1 52.81 44 LEU B O 1
ATOM 8799 N N . GLN B 1 45 ? 59.531 -2.35 -10.406 1 64.94 45 GLN B N 1
ATOM 8800 C CA . GLN B 1 45 ? 58.406 -2.693 -11.258 1 64.94 45 GLN B CA 1
ATOM 8801 C C . GLN B 1 45 ? 58.844 -3.467 -12.492 1 64.94 45 GLN B C 1
ATOM 8803 O O . GLN B 1 45 ? 59.812 -3.078 -13.156 1 64.94 45 GLN B O 1
ATOM 8808 N N . GLN B 1 46 ? 58.438 -4.727 -12.703 1 76.19 46 GLN B N 1
ATOM 8809 C CA . GLN B 1 46 ? 58.781 -5.508 -13.883 1 76.19 46 GLN B CA 1
ATOM 8810 C C . GLN B 1 46 ? 57.531 -6.047 -14.57 1 76.19 46 GLN B C 1
ATOM 8812 O O . GLN B 1 46 ? 56.469 -6.203 -13.93 1 76.19 46 GLN B O 1
ATOM 8817 N N . THR B 1 47 ? 57.656 -6.227 -15.867 1 79.88 47 THR B N 1
ATOM 8818 C CA . THR B 1 47 ? 56.656 -6.906 -16.656 1 79.88 47 THR B CA 1
ATOM 8819 C C . THR B 1 47 ? 56.875 -8.414 -16.656 1 79.88 47 THR B C 1
ATOM 8821 O O . THR B 1 47 ? 57.969 -8.875 -17.047 1 79.88 47 THR B O 1
ATOM 8824 N N . ILE B 1 48 ? 56 -9.125 -16.172 1 79.38 48 ILE B N 1
ATOM 8825 C CA . ILE B 1 48 ? 56.094 -10.586 -16.156 1 79.38 48 ILE B CA 1
ATOM 8826 C C . ILE B 1 48 ? 55.125 -11.188 -17.172 1 79.38 48 ILE B C 1
ATOM 8828 O O . ILE B 1 48 ? 53.969 -10.789 -17.234 1 79.38 48 ILE B O 1
ATOM 8832 N N . ALA B 1 49 ? 55.688 -12 -18.062 1 82.62 49 ALA B N 1
ATOM 8833 C CA . ALA B 1 49 ? 54.875 -12.844 -18.953 1 82.62 49 ALA B CA 1
ATOM 8834 C C . ALA B 1 49 ? 54.781 -14.273 -18.422 1 82.62 49 ALA B C 1
ATOM 8836 O O . ALA B 1 49 ? 55.719 -14.766 -17.781 1 82.62 49 ALA B O 1
ATOM 8837 N N . GLY B 1 50 ? 53.594 -14.852 -18.469 1 82.25 50 GLY B N 1
ATOM 8838 C CA . GLY B 1 50 ? 53.438 -16.234 -18.016 1 82.25 50 GLY B CA 1
ATOM 8839 C C . GLY B 1 50 ? 52.312 -16.969 -18.703 1 82.25 50 GLY B C 1
ATOM 8840 O O . GLY B 1 50 ? 51.625 -16.406 -19.562 1 82.25 50 GLY B O 1
ATOM 8841 N N . THR B 1 51 ? 52.25 -18.281 -18.484 1 84 51 THR B N 1
ATOM 8842 C CA . THR B 1 51 ? 51.188 -19.188 -18.969 1 84 51 THR B CA 1
ATOM 8843 C C . THR B 1 51 ? 50.531 -19.922 -17.797 1 84 51 THR B C 1
ATOM 8845 O O . THR B 1 51 ? 51.25 -20.422 -16.906 1 84 51 THR B O 1
ATOM 8848 N N . VAL B 1 52 ? 49.281 -19.891 -17.734 1 83.62 52 VAL B N 1
ATOM 8849 C CA . VAL B 1 52 ? 48.531 -20.672 -16.766 1 83.62 52 VAL B CA 1
ATOM 8850 C C . VAL B 1 52 ? 48.031 -21.953 -17.422 1 83.62 52 VAL B C 1
ATOM 8852 O O . VAL B 1 52 ? 47.312 -21.922 -18.406 1 83.62 52 VAL B O 1
ATOM 8855 N N . VAL B 1 53 ? 48.438 -23.062 -16.875 1 79.25 53 VAL B N 1
ATOM 8856 C CA . VAL B 1 53 ? 48.031 -24.359 -17.406 1 79.25 53 VAL B CA 1
ATOM 8857 C C . VAL B 1 53 ? 47.562 -25.25 -16.25 1 79.25 53 VAL B C 1
ATOM 8859 O O . VAL B 1 53 ? 47.844 -24.969 -15.086 1 79.25 53 VAL B O 1
ATOM 8862 N N . ASP B 1 54 ? 46.781 -26.328 -16.609 1 73.75 54 ASP B N 1
ATOM 8863 C CA . ASP B 1 54 ? 46.438 -27.328 -15.602 1 73.75 54 ASP B CA 1
ATOM 8864 C C . ASP B 1 54 ? 47.531 -28.391 -15.477 1 73.75 54 ASP B C 1
ATOM 8866 O O . ASP B 1 54 ? 48.594 -28.266 -16.109 1 73.75 54 ASP B O 1
ATOM 8870 N N . GLU B 1 55 ? 47.281 -29.344 -14.617 1 71.31 55 GLU B N 1
ATOM 8871 C CA . GLU B 1 55 ? 48.281 -30.359 -14.336 1 71.31 55 GLU B CA 1
ATOM 8872 C C . GLU B 1 55 ? 48.625 -31.156 -15.586 1 71.31 55 GLU B C 1
ATOM 8874 O O . GLU B 1 55 ? 49.719 -31.719 -15.688 1 71.31 55 GLU B O 1
ATOM 8879 N N . ASP B 1 56 ? 47.656 -31.109 -16.5 1 67.12 56 ASP B N 1
ATOM 8880 C CA . ASP B 1 56 ? 47.906 -31.859 -17.719 1 67.12 56 ASP B CA 1
ATOM 8881 C C . ASP B 1 56 ? 48.531 -30.969 -18.797 1 67.12 56 ASP B C 1
ATOM 8883 O O . ASP B 1 56 ? 48.719 -31.391 -19.938 1 67.12 56 ASP B O 1
ATOM 8887 N N . GLY B 1 57 ? 48.75 -29.734 -18.469 1 72.19 57 GLY B N 1
ATOM 8888 C CA . GLY B 1 57 ? 49.406 -28.812 -19.375 1 72.19 57 GLY B CA 1
ATOM 8889 C C . GLY B 1 57 ? 48.469 -28.094 -20.312 1 72.19 57 GLY B C 1
ATOM 8890 O O . GLY B 1 57 ? 48.875 -27.453 -21.266 1 72.19 57 GLY B O 1
ATOM 8891 N N . VAL B 1 58 ? 47.281 -28.328 -20.062 1 73 58 VAL B N 1
ATOM 8892 C CA . VAL B 1 58 ? 46.281 -27.672 -20.891 1 73 58 VAL B CA 1
ATOM 8893 C C . VAL B 1 58 ? 46.156 -26.203 -20.469 1 73 58 VAL B C 1
ATOM 8895 O O . VAL B 1 58 ? 45.969 -25.906 -19.281 1 73 58 VAL B O 1
ATOM 8898 N N . PRO B 1 59 ? 46.25 -25.312 -21.453 1 75.94 59 PRO B N 1
ATOM 8899 C CA . PRO B 1 59 ? 46.125 -23.891 -21.094 1 75.94 59 PRO B CA 1
ATOM 8900 C C . PRO B 1 59 ? 44.75 -23.578 -20.469 1 75.94 59 PRO B C 1
ATOM 8902 O O . PRO B 1 59 ? 43.719 -24.094 -20.922 1 75.94 59 PRO B O 1
ATOM 8905 N N . LEU B 1 60 ? 44.719 -22.953 -19.359 1 73.5 60 LEU B N 1
ATOM 8906 C CA . LEU B 1 60 ? 43.531 -22.5 -18.688 1 73.5 60 LEU B CA 1
ATOM 8907 C C . LEU B 1 60 ? 43.156 -21.094 -19.125 1 73.5 60 LEU B C 1
ATOM 8909 O O . LEU B 1 60 ? 43.562 -20.109 -18.484 1 73.5 60 LEU B O 1
ATOM 8913 N N . SER B 1 61 ? 42.438 -21.141 -20.203 1 72.12 61 SER B N 1
ATOM 8914 C CA . SER B 1 61 ? 41.938 -19.875 -20.75 1 72.12 61 SER B CA 1
ATOM 8915 C C . SER B 1 61 ? 40.938 -19.219 -19.797 1 72.12 61 SER B C 1
ATOM 8917 O O . SER B 1 61 ? 40.031 -19.875 -19.297 1 72.12 61 SER B O 1
ATOM 8919 N N . GLY B 1 62 ? 41.156 -17.875 -19.438 1 67.75 62 GLY B N 1
ATOM 8920 C CA . GLY B 1 62 ? 40.219 -17.141 -18.578 1 67.75 62 GLY B CA 1
ATOM 8921 C C . GLY B 1 62 ? 40.625 -17.156 -17.125 1 67.75 62 GLY B C 1
ATOM 8922 O O . GLY B 1 62 ? 39.906 -16.656 -16.266 1 67.75 62 GLY B O 1
ATOM 8923 N N . ALA B 1 63 ? 41.781 -17.844 -16.875 1 74.06 63 ALA B N 1
ATOM 8924 C CA . ALA B 1 63 ? 42.281 -17.797 -15.5 1 74.06 63 ALA B CA 1
ATOM 8925 C C . ALA B 1 63 ? 42.531 -16.359 -15.055 1 74.06 63 ALA B C 1
ATOM 8927 O O . ALA B 1 63 ? 43.125 -15.57 -15.797 1 74.06 63 ALA B O 1
ATOM 8928 N N . SER B 1 64 ? 42.125 -16.062 -13.961 1 77.88 64 SER B N 1
ATOM 8929 C CA . SER B 1 64 ? 42.312 -14.727 -13.398 1 77.88 64 SER B CA 1
ATOM 8930 C C . SER B 1 64 ? 43.688 -14.633 -12.688 1 77.88 64 SER B C 1
ATOM 8932 O O . SER B 1 64 ? 44 -15.469 -11.836 1 77.88 64 SER B O 1
ATOM 8934 N N . ILE B 1 65 ? 44.594 -13.695 -13.117 1 79.5 65 ILE B N 1
ATOM 8935 C CA . ILE B 1 65 ? 45.844 -13.383 -12.469 1 79.5 65 ILE B CA 1
ATOM 8936 C C . ILE B 1 65 ? 45.781 -12 -11.82 1 79.5 65 ILE B C 1
ATOM 8938 O O . ILE B 1 65 ? 45.688 -10.984 -12.523 1 79.5 65 ILE B O 1
ATOM 8942 N N . LEU B 1 66 ? 45.656 -11.992 -10.539 1 77.56 66 LEU B N 1
ATOM 8943 C CA . LEU B 1 66 ? 45.469 -10.766 -9.781 1 77.56 66 LEU B CA 1
ATOM 8944 C C . LEU B 1 66 ? 46.656 -10.539 -8.828 1 77.56 66 LEU B C 1
ATOM 8946 O O . LEU B 1 66 ? 47.156 -11.484 -8.219 1 77.56 66 LEU B O 1
ATOM 8950 N N . VAL B 1 67 ? 47.25 -9.266 -8.82 1 76.75 67 VAL B N 1
ATOM 8951 C CA . VAL B 1 67 ? 48.219 -8.906 -7.777 1 76.75 67 VAL B CA 1
ATOM 8952 C C . VAL B 1 67 ? 47.5 -8.789 -6.434 1 76.75 67 VAL B C 1
ATOM 8954 O O . VAL B 1 67 ? 46.562 -8.008 -6.297 1 76.75 67 VAL B O 1
ATOM 8957 N N . LYS B 1 68 ? 47.812 -9.68 -5.531 1 71.81 68 LYS B N 1
ATOM 8958 C CA . LYS B 1 68 ? 47.156 -9.773 -4.23 1 71.81 68 LYS B CA 1
ATOM 8959 C C . LYS B 1 68 ? 47.062 -8.398 -3.564 1 71.81 68 LYS B C 1
ATOM 8961 O O . LYS B 1 68 ? 48.062 -7.676 -3.475 1 71.81 68 LYS B O 1
ATOM 8966 N N . GLY B 1 69 ? 45.875 -7.992 -3.139 1 60.12 69 GLY B N 1
ATOM 8967 C CA . GLY B 1 69 ? 45.656 -6.75 -2.42 1 60.12 69 GLY B CA 1
ATOM 8968 C C . GLY B 1 69 ? 45.438 -5.562 -3.338 1 60.12 69 GLY B C 1
ATOM 8969 O O . GLY B 1 69 ? 45.312 -4.426 -2.873 1 60.12 69 GLY B O 1
ATOM 8970 N N . THR B 1 70 ? 45.656 -5.801 -4.703 1 61.88 70 THR B N 1
ATOM 8971 C CA . THR B 1 70 ? 45.469 -4.73 -5.676 1 61.88 70 THR B CA 1
ATOM 8972 C C . THR B 1 70 ? 44.375 -5.102 -6.684 1 61.88 70 THR B C 1
ATOM 8974 O O . THR B 1 70 ? 43.875 -6.23 -6.68 1 61.88 70 THR B O 1
ATOM 8977 N N . THR B 1 71 ? 44 -4.09 -7.422 1 58.75 71 THR B N 1
ATOM 8978 C CA . THR B 1 71 ? 43.062 -4.348 -8.523 1 58.75 71 THR B CA 1
ATOM 8979 C C . THR B 1 71 ? 43.812 -4.582 -9.828 1 58.75 71 THR B C 1
ATOM 8981 O O . THR B 1 71 ? 43.219 -4.691 -10.891 1 58.75 71 THR B O 1
ATOM 8984 N N . ASN B 1 72 ? 45.062 -4.625 -9.773 1 67.25 72 ASN B N 1
ATOM 8985 C CA . ASN B 1 72 ? 45.875 -4.926 -10.938 1 67.25 72 ASN B CA 1
ATOM 8986 C C . ASN B 1 72 ? 45.844 -6.414 -11.273 1 67.25 72 ASN B C 1
ATOM 8988 O O . ASN B 1 72 ? 46.375 -7.234 -10.523 1 67.25 72 ASN B O 1
ATOM 8992 N N . GLY B 1 73 ? 45.031 -6.816 -12.141 1 72.88 73 GLY B N 1
ATOM 8993 C CA . GLY B 1 73 ? 44.938 -8.195 -12.578 1 72.88 73 GLY B CA 1
ATOM 8994 C C . GLY B 1 73 ? 44.688 -8.336 -14.07 1 72.88 73 GLY B C 1
ATOM 8995 O O . GLY B 1 73 ? 44.281 -7.375 -14.727 1 72.88 73 GLY B O 1
ATOM 8996 N N . VAL B 1 74 ? 45.219 -9.477 -14.594 1 76.12 74 VAL B N 1
ATOM 8997 C CA . VAL B 1 74 ? 45 -9.836 -15.992 1 76.12 74 VAL B CA 1
ATOM 8998 C C . VAL B 1 74 ? 44.375 -11.211 -16.078 1 76.12 74 VAL B C 1
ATOM 9000 O O . VAL B 1 74 ? 44.375 -11.969 -15.102 1 76.12 74 VAL B O 1
ATOM 9003 N N . VAL B 1 75 ? 43.688 -11.461 -17.094 1 75.44 75 VAL B N 1
ATOM 9004 C CA . VAL B 1 75 ? 43.125 -12.773 -17.391 1 75.44 75 VAL B CA 1
ATOM 9005 C C . VAL B 1 75 ? 43.969 -13.461 -18.469 1 75.44 75 VAL B C 1
ATOM 9007 O O . VAL B 1 75 ? 44.375 -12.82 -19.453 1 75.44 75 VAL B O 1
ATOM 9010 N N . ALA B 1 76 ? 44.188 -14.719 -18.281 1 77.94 76 ALA B N 1
ATOM 9011 C CA . ALA B 1 76 ? 44.969 -15.484 -19.25 1 77.94 76 ALA B CA 1
ATOM 9012 C C . ALA B 1 76 ? 44.25 -15.602 -20.578 1 77.94 76 ALA B C 1
ATOM 9014 O O . ALA B 1 76 ? 43.031 -15.727 -20.609 1 77.94 76 ALA B O 1
ATOM 9015 N N . ASP B 1 77 ? 45 -15.492 -21.609 1 73.81 77 ASP B N 1
ATOM 9016 C CA . ASP B 1 77 ? 44.406 -15.586 -22.938 1 73.81 77 ASP B CA 1
ATOM 9017 C C . ASP B 1 77 ? 44.094 -17.047 -23.297 1 73.81 77 ASP B C 1
ATOM 9019 O O . ASP B 1 77 ? 44.219 -17.938 -22.453 1 73.81 77 ASP B O 1
ATOM 9023 N N . PHE B 1 78 ? 43.656 -17.328 -24.5 1 70.5 78 PHE B N 1
ATOM 9024 C CA . PHE B 1 78 ? 43.219 -18.641 -24.969 1 70.5 78 PHE B CA 1
ATOM 9025 C C . PHE B 1 78 ? 44.312 -19.672 -24.781 1 70.5 78 PHE B C 1
ATOM 9027 O O . PHE B 1 78 ? 44.031 -20.859 -24.562 1 70.5 78 PHE B O 1
ATOM 9034 N N . ASP B 1 79 ? 45.5 -19.328 -24.922 1 74.06 79 ASP B N 1
ATOM 9035 C CA . ASP B 1 79 ? 46.656 -20.234 -24.766 1 74.06 79 ASP B CA 1
ATOM 9036 C C . ASP B 1 79 ? 47.156 -20.234 -23.328 1 74.06 79 ASP B C 1
ATOM 9038 O O . ASP B 1 79 ? 48.25 -20.75 -23.047 1 74.06 79 ASP B O 1
ATOM 9042 N N . GLY B 1 80 ? 46.312 -19.625 -22.422 1 75.25 80 GLY B N 1
ATOM 9043 C CA . GLY B 1 80 ? 46.656 -19.531 -21.016 1 75.25 80 GLY B CA 1
ATOM 9044 C C . GLY B 1 80 ? 47.719 -18.484 -20.719 1 75.25 80 GLY B C 1
ATOM 9045 O O . GLY B 1 80 ? 48.25 -18.406 -19.609 1 75.25 80 GLY B O 1
ATOM 9046 N N . LYS B 1 81 ? 48.156 -17.766 -21.734 1 79.94 81 LYS B N 1
ATOM 9047 C CA . LYS B 1 81 ? 49.25 -16.781 -21.578 1 79.94 81 LYS B CA 1
ATOM 9048 C C . LYS B 1 81 ? 48.719 -15.492 -20.953 1 79.94 81 LYS B C 1
ATOM 9050 O O . LYS B 1 81 ? 47.594 -15.102 -21.172 1 79.94 81 LYS B O 1
ATOM 9055 N N . PHE B 1 82 ? 49.562 -14.859 -20.109 1 79.75 82 PHE B N 1
ATOM 9056 C CA . PHE B 1 82 ? 49.219 -13.562 -19.516 1 79.75 82 PHE B CA 1
ATOM 9057 C C . PHE B 1 82 ? 50.469 -12.688 -19.422 1 79.75 82 PHE B C 1
ATOM 9059 O O . PHE B 1 82 ? 51.594 -13.195 -19.453 1 79.75 82 PHE B O 1
ATOM 9066 N N . THR B 1 83 ? 50.344 -11.375 -19.547 1 81.5 83 THR B N 1
ATOM 9067 C CA . THR B 1 83 ? 51.344 -10.375 -19.219 1 81.5 83 THR B CA 1
ATOM 9068 C C . THR B 1 83 ? 50.812 -9.406 -18.156 1 81.5 83 THR B C 1
ATOM 9070 O O . THR B 1 83 ? 49.719 -8.891 -18.297 1 81.5 83 THR B O 1
ATOM 9073 N N . ILE B 1 84 ? 51.562 -9.203 -17.047 1 77.94 84 ILE B N 1
ATOM 9074 C CA . ILE B 1 84 ? 51.125 -8.32 -15.977 1 77.94 84 ILE B CA 1
ATOM 9075 C C . ILE B 1 84 ? 52.312 -7.496 -15.477 1 77.94 84 ILE B C 1
ATOM 9077 O O . ILE B 1 84 ? 53.438 -8.008 -15.352 1 77.94 84 ILE B O 1
ATOM 9081 N N . GLU B 1 85 ? 52.094 -6.246 -15.328 1 77.62 85 GLU B N 1
ATOM 9082 C CA . GLU B 1 85 ? 53.094 -5.367 -14.711 1 77.62 85 GLU B CA 1
ATOM 9083 C C . GLU B 1 85 ? 52.969 -5.375 -13.188 1 77.62 85 GLU B C 1
ATOM 9085 O O . GLU B 1 85 ? 51.938 -5 -12.648 1 77.62 85 GLU B O 1
ATOM 9090 N N . VAL B 1 86 ? 53.969 -5.949 -12.516 1 76.69 86 VAL B N 1
ATOM 9091 C CA . VAL B 1 86 ? 53.938 -6.09 -11.062 1 76.69 86 VAL B CA 1
ATOM 9092 C C . VAL B 1 86 ? 55.281 -5.758 -10.461 1 76.69 86 VAL B C 1
ATOM 9094 O O . VAL B 1 86 ? 56.312 -5.887 -11.125 1 76.69 86 VAL B O 1
ATOM 9097 N N . ALA B 1 87 ? 55.375 -5.227 -9.297 1 75.44 87 ALA B N 1
ATOM 9098 C CA . ALA B 1 87 ? 56.625 -4.969 -8.57 1 75.44 87 ALA B CA 1
ATOM 9099 C C . ALA B 1 87 ? 57.25 -6.273 -8.094 1 75.44 87 ALA B C 1
ATOM 9101 O O . ALA B 1 87 ? 56.562 -7.246 -7.812 1 75.44 87 ALA B O 1
ATOM 9102 N N . THR B 1 88 ? 58.469 -6.309 -8.18 1 74.75 88 THR B N 1
ATOM 9103 C CA . THR B 1 88 ? 59.188 -7.457 -7.629 1 74.75 88 THR B CA 1
ATOM 9104 C C . THR B 1 88 ? 58.812 -7.691 -6.172 1 74.75 88 THR B C 1
ATOM 9106 O O . THR B 1 88 ? 58.656 -6.742 -5.398 1 74.75 88 THR B O 1
ATOM 9109 N N . GLY B 1 89 ? 58.375 -8.938 -5.82 1 74.25 89 GLY B N 1
ATOM 9110 C CA . GLY B 1 89 ? 57.938 -9.281 -4.477 1 74.25 89 GLY B CA 1
ATOM 9111 C C . GLY B 1 89 ? 56.438 -9.344 -4.34 1 74.25 89 GLY B C 1
ATOM 9112 O O . GLY B 1 89 ? 55.906 -9.797 -3.318 1 74.25 89 GLY B O 1
ATOM 9113 N N . SER B 1 90 ? 55.812 -8.938 -5.355 1 76.19 90 SER B N 1
ATOM 9114 C CA . SER B 1 90 ? 54.344 -8.992 -5.305 1 76.19 90 SER B CA 1
ATOM 9115 C C . SER B 1 90 ? 53.844 -10.43 -5.371 1 76.19 90 SER B C 1
ATOM 9117 O O . SER B 1 90 ? 54.531 -11.312 -5.875 1 76.19 90 SER B O 1
ATOM 9119 N N . ILE B 1 91 ? 52.656 -10.641 -4.75 1 79.75 91 ILE B N 1
ATOM 9120 C CA . ILE B 1 91 ? 52.031 -11.953 -4.82 1 79.75 91 ILE B CA 1
ATOM 9121 C C . ILE B 1 91 ? 50.906 -11.93 -5.859 1 79.75 91 ILE B C 1
ATOM 9123 O O . ILE B 1 91 ? 50 -11.094 -5.789 1 79.75 91 ILE B O 1
ATOM 9127 N N . LEU B 1 92 ? 51 -12.82 -6.887 1 79.94 92 LEU B N 1
ATOM 9128 C CA . LEU B 1 92 ? 49.938 -13.039 -7.855 1 79.94 92 LEU B CA 1
ATOM 9129 C C . LEU B 1 92 ? 48.969 -14.078 -7.344 1 79.94 92 LEU B C 1
ATOM 9131 O O . LEU B 1 92 ? 49.375 -15.133 -6.852 1 79.94 92 LEU B O 1
ATOM 9135 N N . VAL B 1 93 ? 47.75 -13.719 -7.328 1 79 93 VAL B N 1
ATOM 9136 C CA . VAL B 1 93 ? 46.688 -14.68 -7.086 1 79 93 VAL B CA 1
ATOM 9137 C C . VAL B 1 93 ? 46.094 -15.133 -8.414 1 79 93 VAL B C 1
ATOM 9139 O O . VAL B 1 93 ? 45.469 -14.328 -9.141 1 79 93 VAL B O 1
ATOM 9142 N N . VAL B 1 94 ? 46.281 -16.406 -8.789 1 77.06 94 VAL B N 1
ATOM 9143 C CA . VAL B 1 94 ? 45.812 -16.984 -10.047 1 77.06 94 VAL B CA 1
ATOM 9144 C C . VAL B 1 94 ? 44.656 -17.938 -9.758 1 77.06 94 VAL B C 1
ATOM 9146 O O . VAL B 1 94 ? 44.812 -18.906 -9 1 77.06 94 VAL B O 1
ATOM 9149 N N . SER B 1 95 ? 43.5 -17.547 -10.227 1 72.44 95 SER B N 1
ATOM 9150 C CA . SER B 1 95 ? 42.312 -18.359 -9.984 1 72.44 95 SER B CA 1
ATOM 9151 C C . SER B 1 95 ? 41.594 -18.688 -11.289 1 72.44 95 SER B C 1
ATOM 9153 O O . SER B 1 95 ? 41.688 -17.922 -12.258 1 72.44 95 SER B O 1
ATOM 9155 N N . TYR B 1 96 ? 41.188 -19.922 -11.398 1 65.62 96 TYR B N 1
ATOM 9156 C CA . TYR B 1 96 ? 40.344 -20.422 -12.492 1 65.62 96 TYR B CA 1
ATOM 9157 C C . TYR B 1 96 ? 39.281 -21.375 -11.977 1 65.62 96 TYR B C 1
ATOM 9159 O O . TYR B 1 96 ? 39.531 -22.203 -11.094 1 65.62 96 TYR B O 1
ATOM 9167 N N . VAL B 1 97 ? 38.031 -21.203 -12.445 1 55.22 97 VAL B N 1
ATOM 9168 C CA . VAL B 1 97 ? 36.938 -22.016 -11.992 1 55.22 97 VAL B CA 1
ATOM 9169 C C . VAL B 1 97 ? 37.281 -23.5 -12.086 1 55.22 97 VAL B C 1
ATOM 9171 O O . VAL B 1 97 ? 37.75 -23.969 -13.133 1 55.22 97 VAL B O 1
ATOM 9174 N N . GLY B 1 98 ? 37.219 -24.266 -11.07 1 55.09 98 GLY B N 1
ATOM 9175 C CA . GLY B 1 98 ? 37.5 -25.688 -11 1 55.09 98 GLY B CA 1
ATOM 9176 C C . GLY B 1 98 ? 38.938 -25.969 -10.578 1 55.09 98 GLY B C 1
ATOM 9177 O O . GLY B 1 98 ? 39.344 -27.141 -10.445 1 55.09 98 GLY B O 1
ATOM 9178 N N . PHE B 1 99 ? 39.719 -24.969 -10.492 1 63.16 99 PHE B N 1
ATOM 9179 C CA . PHE B 1 99 ? 41.125 -25.172 -10.117 1 63.16 99 PHE B CA 1
ATOM 9180 C C . PHE B 1 99 ? 41.438 -24.453 -8.812 1 63.16 99 PHE B C 1
ATOM 9182 O O . PHE B 1 99 ? 40.781 -23.484 -8.461 1 63.16 99 PHE B O 1
ATOM 9189 N N . GLU B 1 100 ? 42.188 -24.891 -8 1 64.56 100 GLU B N 1
ATOM 9190 C CA . GLU B 1 100 ? 42.656 -24.266 -6.773 1 64.56 100 GLU B CA 1
ATOM 9191 C C . GLU B 1 100 ? 43.375 -22.938 -7.062 1 64.56 100 GLU B C 1
ATOM 9193 O O . GLU B 1 100 ? 44.188 -22.859 -7.969 1 64.56 100 GLU B O 1
ATOM 9198 N N . THR B 1 101 ? 42.812 -21.938 -6.348 1 68.38 101 THR B N 1
ATOM 9199 C CA . THR B 1 101 ? 43.5 -20.656 -6.477 1 68.38 101 THR B CA 1
ATOM 9200 C C . THR B 1 101 ? 44.969 -20.766 -6.031 1 68.38 101 THR B C 1
ATOM 9202 O O . THR B 1 101 ? 45.25 -21.391 -5.008 1 68.38 101 THR B O 1
ATOM 9205 N N . LYS B 1 102 ? 45.938 -20.344 -6.801 1 73.31 102 LYS B N 1
ATOM 9206 C CA . LYS B 1 102 ? 47.375 -20.406 -6.504 1 73.31 102 LYS B CA 1
ATOM 9207 C C . LYS B 1 102 ? 47.969 -19.016 -6.32 1 73.31 102 LYS B C 1
ATOM 9209 O O . LYS B 1 102 ? 47.719 -18.125 -7.141 1 73.31 102 LYS B O 1
ATOM 9214 N N . GLU B 1 103 ? 48.5 -18.75 -5.105 1 76.69 103 GLU B N 1
ATOM 9215 C CA . GLU B 1 103 ? 49.25 -17.516 -4.879 1 76.69 103 GLU B CA 1
ATOM 9216 C C . GLU B 1 103 ? 50.719 -17.688 -5.238 1 76.69 103 GLU B C 1
ATOM 9218 O O . GLU B 1 103 ? 51.375 -18.656 -4.812 1 76.69 103 GLU B O 1
ATOM 9223 N N . ILE B 1 104 ? 51.25 -16.875 -6.059 1 77.69 104 ILE B N 1
ATOM 9224 C CA . ILE B 1 104 ? 52.656 -16.938 -6.512 1 77.69 104 ILE B CA 1
ATOM 9225 C C . ILE B 1 104 ? 53.375 -15.633 -6.18 1 77.69 104 ILE B C 1
ATOM 9227 O O . ILE B 1 104 ? 52.938 -14.555 -6.598 1 77.69 104 ILE B O 1
ATOM 9231 N N . LYS B 1 105 ? 54.344 -15.656 -5.344 1 76.19 105 LYS B N 1
ATOM 9232 C CA . LYS B 1 105 ? 55.188 -14.492 -5.105 1 76.19 105 LYS B CA 1
ATOM 9233 C C . LYS B 1 105 ? 56.094 -14.211 -6.312 1 76.19 105 LYS B C 1
ATOM 9235 O O . LYS B 1 105 ? 56.812 -15.086 -6.762 1 76.19 105 LYS B O 1
ATOM 9240 N N . VAL B 1 106 ? 56.062 -13.102 -6.836 1 76.31 106 VAL B N 1
ATOM 9241 C CA . VAL B 1 106 ? 56.781 -12.711 -8.031 1 76.31 106 VAL B CA 1
ATOM 9242 C C . VAL B 1 106 ? 58.25 -12.391 -7.668 1 76.31 106 VAL B C 1
ATOM 9244 O O . VAL B 1 106 ? 58.5 -11.531 -6.816 1 76.31 106 VAL B O 1
ATOM 9247 N N . GLY B 1 107 ? 59.219 -13.242 -8.141 1 72.25 107 GLY B N 1
ATOM 9248 C CA . GLY B 1 107 ? 60.625 -12.93 -8.039 1 72.25 107 GLY B CA 1
ATOM 9249 C C . GLY B 1 107 ? 61.156 -12.156 -9.234 1 72.25 107 GLY B C 1
ATOM 9250 O O . GLY B 1 107 ? 60.438 -11.32 -9.797 1 72.25 107 GLY B O 1
ATOM 9251 N N . LEU B 1 108 ? 62.438 -12.359 -9.695 1 63.53 108 LEU B N 1
ATOM 9252 C CA . LEU B 1 108 ? 63.094 -11.703 -10.828 1 63.53 108 LEU B CA 1
ATOM 9253 C C . LEU B 1 108 ? 62.844 -12.477 -12.117 1 63.53 108 LEU B C 1
ATOM 9255 O O . LEU B 1 108 ? 63.438 -12.18 -13.156 1 63.53 108 LEU B O 1
ATOM 9259 N N . GLU B 1 109 ? 61.844 -13.367 -12.102 1 68.06 109 GLU B N 1
ATOM 9260 C CA . GLU B 1 109 ? 61.594 -14.172 -13.297 1 68.06 109 GLU B CA 1
ATOM 9261 C C . GLU B 1 109 ? 60.719 -13.422 -14.289 1 68.06 109 GLU B C 1
ATOM 9263 O O . GLU B 1 109 ? 59.781 -12.711 -13.898 1 68.06 109 GLU B O 1
ATOM 9268 N N . LYS B 1 110 ? 61.031 -13.445 -15.578 1 71.62 110 LYS B N 1
ATOM 9269 C CA . LYS B 1 110 ? 60.344 -12.742 -16.641 1 71.62 110 LYS B CA 1
ATOM 9270 C C . LYS B 1 110 ? 59.25 -13.625 -17.266 1 71.62 110 LYS B C 1
ATOM 9272 O O . LYS B 1 110 ? 58.344 -13.133 -17.906 1 71.62 110 LYS B O 1
ATOM 9277 N N . ASP B 1 111 ? 59.375 -14.945 -17.203 1 74.81 111 ASP B N 1
ATOM 9278 C CA . ASP B 1 111 ? 58.406 -15.898 -17.75 1 74.81 111 ASP B CA 1
ATOM 9279 C C . ASP B 1 111 ? 57.906 -16.859 -16.672 1 74.81 111 ASP B C 1
ATOM 9281 O O . ASP B 1 111 ? 58.719 -17.609 -16.094 1 74.81 111 ASP B O 1
ATOM 9285 N N . LEU B 1 112 ? 56.656 -16.766 -16.219 1 77.38 112 LEU B N 1
ATOM 9286 C CA . LEU B 1 112 ? 56.062 -17.594 -15.156 1 77.38 112 LEU B CA 1
ATOM 9287 C C . LEU B 1 112 ? 55.156 -18.672 -15.742 1 77.38 112 LEU B C 1
ATOM 9289 O O . LEU B 1 112 ? 54.219 -18.359 -16.484 1 77.38 112 LEU B O 1
ATOM 9293 N N . LYS B 1 113 ? 55.469 -19.953 -15.656 1 78.75 113 LYS B N 1
ATOM 9294 C CA . LYS B 1 113 ? 54.531 -21.031 -15.93 1 78.75 113 LYS B CA 1
ATOM 9295 C C . LYS B 1 113 ? 53.781 -21.422 -14.672 1 78.75 113 LYS B C 1
ATOM 9297 O O . LYS B 1 113 ? 54.344 -21.938 -13.711 1 78.75 113 LYS B O 1
ATOM 9302 N N . ILE B 1 114 ? 52.562 -21.156 -14.625 1 77.12 114 ILE B N 1
ATOM 9303 C CA . ILE B 1 114 ? 51.719 -21.438 -13.469 1 77.12 114 ILE B CA 1
ATOM 9304 C C . ILE B 1 114 ? 50.844 -22.656 -13.75 1 77.12 114 ILE B C 1
ATOM 9306 O O . ILE B 1 114 ? 50.062 -22.656 -14.703 1 77.12 114 ILE B O 1
ATOM 9310 N N . VAL B 1 115 ? 51.031 -23.703 -13.133 1 75.5 115 VAL B N 1
ATOM 9311 C CA . VAL B 1 115 ? 50.188 -24.891 -13.211 1 75.5 115 VAL B CA 1
ATOM 9312 C C . VAL B 1 115 ? 49.156 -24.875 -12.094 1 75.5 115 VAL B C 1
ATOM 9314 O O . VAL B 1 115 ? 49.5 -24.828 -10.914 1 75.5 115 VAL B O 1
ATOM 9317 N N . LEU B 1 116 ? 47.969 -24.656 -12.562 1 70.56 116 LEU B N 1
ATOM 9318 C CA . LEU B 1 116 ? 46.906 -24.766 -11.578 1 70.56 116 LEU B CA 1
ATOM 9319 C C . LEU B 1 116 ? 46.469 -26.219 -11.422 1 70.56 116 LEU B C 1
ATOM 9321 O O . LEU B 1 116 ? 46.375 -26.953 -12.406 1 70.56 116 LEU B O 1
ATOM 9325 N N . LYS B 1 117 ? 46.594 -26.703 -10.312 1 63.91 117 LYS B N 1
ATOM 9326 C CA . LYS B 1 117 ? 46.031 -28.031 -10.008 1 63.91 117 LYS B CA 1
ATOM 9327 C C . LYS B 1 117 ? 44.5 -28.016 -10.023 1 63.91 117 LYS B C 1
ATOM 9329 O O . LYS B 1 117 ? 43.875 -27.047 -9.562 1 63.91 117 LYS B O 1
ATOM 9334 N N . ALA B 1 118 ? 44.062 -28.875 -10.93 1 51.66 118 ALA B N 1
ATOM 9335 C CA . ALA B 1 118 ? 42.625 -29.016 -10.836 1 51.66 118 ALA B CA 1
ATOM 9336 C C . ALA B 1 118 ? 42.156 -29.016 -9.383 1 51.66 118 ALA B C 1
ATOM 9338 O O . ALA B 1 118 ? 42.75 -29.688 -8.539 1 51.66 118 ALA B O 1
ATOM 9339 N N . GLY B 1 119 ? 41.906 -27.875 -9.109 1 44.44 119 GLY B N 1
ATOM 9340 C CA . GLY B 1 119 ? 41.531 -27.703 -7.723 1 44.44 119 GLY B CA 1
ATOM 9341 C C . GLY B 1 119 ? 40.625 -28.812 -7.207 1 44.44 119 GLY B C 1
ATOM 9342 O O . GLY B 1 119 ? 39.875 -29.406 -7.969 1 44.44 119 GLY B O 1
ATOM 9343 N N . ASN B 1 120 ? 41.281 -29.719 -6.516 1 39.09 120 ASN B N 1
ATOM 9344 C CA . ASN B 1 120 ? 40.25 -30.297 -5.684 1 39.09 120 ASN B CA 1
ATOM 9345 C C . ASN B 1 120 ? 39.062 -29.328 -5.496 1 39.09 120 ASN B C 1
ATOM 9347 O O . ASN B 1 120 ? 39.219 -28.125 -5.688 1 39.09 120 ASN B O 1
ATOM 9351 N N . ALA B 1 121 ? 37.844 -29.859 -5.316 1 39.38 121 ALA B N 1
ATOM 9352 C CA . ALA B 1 121 ? 36.656 -29.172 -4.816 1 39.38 121 ALA B CA 1
ATOM 9353 C C . ALA B 1 121 ? 37.031 -27.953 -3.994 1 39.38 121 ALA B C 1
ATOM 9355 O O . ALA B 1 121 ? 37.5 -28.078 -2.859 1 39.38 121 ALA B O 1
ATOM 9356 N N . LEU B 1 122 ? 37.75 -27.109 -4.379 1 41.38 122 LEU B N 1
ATOM 9357 C CA . LEU B 1 122 ? 37.75 -25.844 -3.652 1 41.38 122 LEU B CA 1
ATOM 9358 C C . LEU B 1 122 ? 36.469 -25.734 -2.816 1 41.38 122 LEU B C 1
ATOM 9360 O O . LEU B 1 122 ? 35.438 -26.297 -3.168 1 41.38 122 LEU B O 1
ATOM 9364 N N . GLU B 1 123 ? 36.719 -25.406 -1.568 1 54.62 123 GLU B N 1
ATOM 9365 C CA . GLU B 1 123 ? 35.719 -25.312 -0.516 1 54.62 123 GLU B CA 1
ATOM 9366 C C . GLU B 1 123 ? 34.5 -24.562 -1.003 1 54.62 123 GLU B C 1
ATOM 9368 O O . GLU B 1 123 ? 34.438 -23.328 -0.953 1 54.62 123 GLU B O 1
ATOM 9373 N N . GLU B 1 124 ? 33.875 -25.109 -1.893 1 71.25 124 GLU B N 1
ATOM 9374 C CA . GLU B 1 124 ? 32.594 -24.562 -2.297 1 71.25 124 GLU B CA 1
ATOM 9375 C C . GLU B 1 124 ? 31.719 -24.234 -1.084 1 71.25 124 GLU B C 1
ATOM 9377 O O . GLU B 1 124 ? 31.656 -25 -0.129 1 71.25 124 GLU B O 1
ATOM 9382 N N . VAL B 1 125 ? 31.516 -23.078 -1.015 1 77.69 125 VAL B N 1
ATOM 9383 C CA . VAL B 1 125 ? 30.641 -22.625 0.069 1 77.69 125 VAL B CA 1
ATOM 9384 C C . VAL B 1 125 ? 29.219 -22.484 -0.439 1 77.69 125 VAL B C 1
ATOM 9386 O O . VAL B 1 125 ? 28.984 -22.078 -1.584 1 77.69 125 VAL B O 1
ATOM 9389 N N . VAL B 1 126 ? 28.328 -22.984 0.302 1 79.31 126 VAL B N 1
ATOM 9390 C CA . VAL B 1 126 ? 26.922 -22.844 -0.023 1 79.31 126 VAL B CA 1
ATOM 9391 C C . VAL B 1 126 ? 26.219 -22.062 1.091 1 79.31 126 VAL B C 1
ATOM 9393 O O . VAL B 1 126 ? 26.641 -22.094 2.244 1 79.31 126 VAL B O 1
ATOM 9396 N N . ILE B 1 127 ? 25.266 -21.359 0.64 1 79.62 127 ILE B N 1
ATOM 9397 C CA . ILE B 1 127 ? 24.453 -20.625 1.611 1 79.62 127 ILE B CA 1
ATOM 9398 C C . ILE B 1 127 ? 23.359 -21.531 2.152 1 79.62 127 ILE B C 1
ATOM 9400 O O . ILE B 1 127 ? 22.594 -22.109 1.383 1 79.62 127 ILE B O 1
ATOM 9404 N N . THR B 1 128 ? 23.281 -21.609 3.414 1 79.81 128 THR B N 1
ATOM 9405 C CA . THR B 1 128 ? 22.281 -22.438 4.066 1 79.81 128 THR B CA 1
ATOM 9406 C C . THR B 1 128 ? 21.266 -21.594 4.828 1 79.81 128 THR B C 1
ATOM 9408 O O . THR B 1 128 ? 21.062 -20.422 4.5 1 79.81 128 THR B O 1
ATOM 9411 N N . ALA B 1 129 ? 20.516 -22.219 5.676 1 79.5 129 ALA B N 1
ATOM 9412 C CA . ALA B 1 129 ? 19.438 -21.531 6.383 1 79.5 129 ALA B CA 1
ATOM 9413 C C . ALA B 1 129 ? 19.953 -20.312 7.129 1 79.5 129 ALA B C 1
ATOM 9415 O O . ALA B 1 129 ? 21.062 -20.344 7.668 1 79.5 129 ALA B O 1
ATOM 9416 N N . LEU B 1 130 ? 19.172 -19.25 7.152 1 77.19 130 LEU B N 1
ATOM 9417 C CA . LEU B 1 130 ? 19.422 -17.969 7.812 1 77.19 130 LEU B CA 1
ATOM 9418 C C . LEU B 1 130 ? 20.594 -17.234 7.168 1 77.19 130 LEU B C 1
ATOM 9420 O O . LEU B 1 130 ? 21.125 -16.297 7.742 1 77.19 130 LEU B O 1
ATOM 9424 N N . GLY B 1 131 ? 21.078 -17.844 6 1 75.56 131 GLY B N 1
ATOM 9425 C CA . GLY B 1 131 ? 22.156 -17.203 5.254 1 75.56 131 GLY B CA 1
ATOM 9426 C C . GLY B 1 131 ? 23.531 -17.625 5.719 1 75.56 131 GLY B C 1
ATOM 9427 O O . GLY B 1 131 ? 24.531 -17 5.363 1 75.56 131 GLY B O 1
ATOM 9428 N N . ILE B 1 132 ? 23.578 -18.609 6.441 1 77.81 132 ILE B N 1
ATOM 9429 C CA . ILE B 1 132 ? 24.859 -19.094 6.953 1 77.81 132 ILE B CA 1
ATOM 9430 C C . ILE B 1 132 ? 25.625 -19.812 5.84 1 77.81 132 ILE B C 1
ATOM 9432 O O . ILE B 1 132 ? 25.094 -20.719 5.191 1 77.81 132 ILE B O 1
ATOM 9436 N N . LYS B 1 133 ? 26.766 -19.375 5.613 1 80.31 133 LYS B N 1
ATOM 9437 C CA . LYS B 1 133 ? 27.625 -20.016 4.617 1 80.31 133 LYS B CA 1
ATOM 9438 C C . LYS B 1 133 ? 28.359 -21.203 5.211 1 80.31 133 LYS B C 1
ATOM 9440 O O . LYS B 1 133 ? 28.891 -21.141 6.324 1 80.31 133 LYS B O 1
ATOM 9445 N N . LYS B 1 134 ? 28.297 -22.266 4.477 1 84.19 134 LYS B N 1
ATOM 9446 C CA . LYS B 1 134 ? 29 -23.469 4.883 1 84.19 134 LYS B CA 1
ATOM 9447 C C . LYS B 1 134 ? 29.75 -24.094 3.705 1 84.19 134 LYS B C 1
ATOM 9449 O O . LYS B 1 134 ? 29.312 -23.984 2.559 1 84.19 134 LYS B O 1
ATOM 9454 N N . GLU B 1 135 ? 30.781 -24.703 4.09 1 85.5 135 GLU B N 1
ATOM 9455 C CA . GLU B 1 135 ? 31.453 -25.5 3.07 1 85.5 135 GLU B CA 1
ATOM 9456 C C . GLU B 1 135 ? 30.609 -26.703 2.662 1 85.5 135 GLU B C 1
ATOM 9458 O O . GLU B 1 135 ? 29.969 -27.328 3.504 1 85.5 135 GLU B O 1
ATOM 9463 N N . LYS B 1 136 ? 30.672 -26.984 1.477 1 86.44 136 LYS B N 1
ATOM 9464 C CA . LYS B 1 136 ? 29.844 -28.062 0.938 1 86.44 136 LYS B CA 1
ATOM 9465 C C . LYS B 1 136 ? 30.172 -29.391 1.602 1 86.44 136 LYS B C 1
ATOM 9467 O O . LYS B 1 136 ? 29.297 -30.219 1.82 1 86.44 136 LYS B O 1
ATOM 9472 N N . LYS B 1 137 ? 31.422 -29.688 1.849 1 87.38 137 LYS B N 1
ATOM 9473 C CA . LYS B 1 137 ? 31.828 -30.969 2.428 1 87.38 137 LYS B CA 1
ATOM 9474 C C . LYS B 1 137 ? 31.25 -31.141 3.822 1 87.38 137 LYS B C 1
ATOM 9476 O O . LYS B 1 137 ? 31.078 -32.281 4.293 1 87.38 137 LYS B O 1
ATOM 9481 N N . ARG B 1 138 ? 30.906 -30.047 4.484 1 88.56 138 ARG B N 1
ATOM 9482 C CA . ARG B 1 138 ? 30.391 -30.109 5.852 1 88.56 138 ARG B CA 1
ATOM 9483 C C . ARG B 1 138 ? 28.906 -30.438 5.875 1 88.56 138 ARG B C 1
ATOM 9485 O O . ARG B 1 138 ? 28.359 -30.812 6.914 1 88.56 138 ARG B O 1
ATOM 9492 N N . ILE B 1 139 ? 28.328 -30.297 4.801 1 88.25 139 ILE B N 1
ATOM 9493 C CA . ILE B 1 139 ? 26.875 -30.391 4.754 1 88.25 139 ILE B CA 1
ATOM 9494 C C . ILE B 1 139 ? 26.469 -31.859 4.746 1 88.25 139 ILE B C 1
ATOM 9496 O O . ILE B 1 139 ? 26.922 -32.625 3.902 1 88.25 139 ILE B O 1
ATOM 9500 N N . GLY B 1 140 ? 25.578 -32.219 5.641 1 89.81 140 GLY B N 1
ATOM 9501 C CA . GLY B 1 140 ? 25.141 -33.594 5.766 1 89.81 140 GLY B CA 1
ATOM 9502 C C . GLY B 1 140 ? 23.766 -33.844 5.168 1 89.81 140 GLY B C 1
ATOM 9503 O O . GLY B 1 140 ? 23.109 -34.844 5.504 1 89.81 140 GLY B O 1
ATOM 9504 N N . TYR B 1 141 ? 23.219 -32.969 4.402 1 89.12 141 TYR B N 1
ATOM 9505 C CA . TYR B 1 141 ? 21.938 -33.125 3.73 1 89.12 141 TYR B CA 1
ATOM 9506 C C . TYR B 1 141 ? 22.047 -32.75 2.254 1 89.12 141 TYR B C 1
ATOM 9508 O O . TYR B 1 141 ? 23.078 -32.219 1.815 1 89.12 141 TYR B O 1
ATOM 9516 N N . ALA B 1 142 ? 21.047 -33.062 1.562 1 89.12 142 ALA B N 1
ATOM 9517 C CA . ALA B 1 142 ? 21.078 -32.875 0.115 1 89.12 142 ALA B CA 1
ATOM 9518 C C . ALA B 1 142 ? 20.734 -31.438 -0.26 1 89.12 142 ALA B C 1
ATOM 9520 O O . ALA B 1 142 ? 19.797 -30.844 0.295 1 89.12 142 ALA B O 1
ATOM 9521 N N . THR B 1 143 ? 21.453 -30.859 -1.158 1 89.62 143 THR B N 1
ATOM 9522 C CA . THR B 1 143 ? 21.172 -29.547 -1.736 1 89.62 143 THR B CA 1
ATOM 9523 C C . THR B 1 143 ? 21.672 -29.469 -3.178 1 89.62 143 THR B C 1
ATOM 9525 O O . THR B 1 143 ? 22.516 -30.281 -3.594 1 89.62 143 THR B O 1
ATOM 9528 N N . GLN B 1 144 ? 21.094 -28.688 -3.936 1 92.19 144 GLN B N 1
ATOM 9529 C CA . GLN B 1 144 ? 21.469 -28.438 -5.32 1 92.19 144 GLN B CA 1
ATOM 9530 C C . GLN B 1 144 ? 21.359 -26.953 -5.672 1 92.19 144 GLN B C 1
ATOM 9532 O O . GLN B 1 144 ? 20.344 -26.328 -5.371 1 92.19 144 GLN B O 1
ATOM 9537 N N . GLU B 1 145 ? 22.328 -26.438 -6.258 1 91.25 145 GLU B N 1
ATOM 9538 C CA . GLU B 1 145 ? 22.375 -25 -6.551 1 91.25 145 GLU B CA 1
ATOM 9539 C C . GLU B 1 145 ? 22.203 -24.75 -8.047 1 91.25 145 GLU B C 1
ATOM 9541 O O . GLU B 1 145 ? 22.734 -25.469 -8.875 1 91.25 145 GLU B O 1
ATOM 9546 N N . VAL B 1 146 ? 21.469 -23.703 -8.367 1 92.19 146 VAL B N 1
ATOM 9547 C CA . VAL B 1 146 ? 21.312 -23.188 -9.719 1 92.19 146 VAL B CA 1
ATOM 9548 C C . VAL B 1 146 ? 21.859 -21.766 -9.789 1 92.19 146 VAL B C 1
ATOM 9550 O O . VAL B 1 146 ? 21.422 -20.891 -9.047 1 92.19 146 VAL B O 1
ATOM 9553 N N . LYS B 1 147 ? 22.766 -21.594 -10.688 1 89 147 LYS B N 1
ATOM 9554 C CA . LYS B 1 147 ? 23.359 -20.266 -10.82 1 89 147 LYS B CA 1
ATOM 9555 C C . LYS B 1 147 ? 22.422 -19.312 -11.539 1 89 147 LYS B C 1
ATOM 9557 O O . LYS B 1 147 ? 21.656 -19.719 -12.414 1 89 147 LYS B O 1
ATOM 9562 N N . GLY B 1 148 ? 22.547 -18.094 -11.234 1 86.81 148 GLY B N 1
ATOM 9563 C CA . GLY B 1 148 ? 21.688 -17.062 -11.781 1 86.81 148 GLY B CA 1
ATOM 9564 C C . GLY B 1 148 ? 21.828 -16.906 -13.281 1 86.81 148 GLY B C 1
ATOM 9565 O O . GLY B 1 148 ? 20.859 -16.594 -13.977 1 86.81 148 GLY B O 1
ATOM 9566 N N . ALA B 1 149 ? 22.969 -17.047 -13.766 1 77.38 149 ALA B N 1
ATOM 9567 C CA . ALA B 1 149 ? 23.219 -16.891 -15.195 1 77.38 149 ALA B CA 1
ATOM 9568 C C . ALA B 1 149 ? 22.328 -17.812 -16.016 1 77.38 149 ALA B C 1
ATOM 9570 O O . ALA B 1 149 ? 21.906 -17.469 -17.125 1 77.38 149 ALA B O 1
ATOM 9571 N N . ALA B 1 150 ? 21.969 -18.922 -15.477 1 77.88 150 ALA B N 1
ATOM 9572 C CA . ALA B 1 150 ? 21.125 -19.891 -16.156 1 77.88 150 ALA B CA 1
ATOM 9573 C C . ALA B 1 150 ? 19.672 -19.391 -16.219 1 77.88 150 ALA B C 1
ATOM 9575 O O . ALA B 1 150 ? 18.875 -19.922 -16.984 1 77.88 150 ALA B O 1
ATOM 9576 N N . LEU B 1 151 ? 19.375 -18.406 -15.516 1 85.12 151 LEU B N 1
ATOM 9577 C CA . LEU B 1 151 ? 18 -17.922 -15.422 1 85.12 151 LEU B CA 1
ATOM 9578 C C . LEU B 1 151 ? 17.828 -16.625 -16.203 1 85.12 151 LEU B C 1
ATOM 9580 O O . LEU B 1 151 ? 16.703 -16.141 -16.375 1 85.12 151 LEU B O 1
ATOM 9584 N N . GLN B 1 152 ? 18.875 -16.062 -16.719 1 82.19 152 GLN B N 1
ATOM 9585 C CA . GLN B 1 152 ? 18.828 -14.711 -17.281 1 82.19 152 GLN B CA 1
ATOM 9586 C C . GLN B 1 152 ? 18.578 -14.75 -18.797 1 82.19 152 GLN B C 1
ATOM 9588 O O . GLN B 1 152 ? 18.109 -13.766 -19.375 1 82.19 152 GLN B O 1
ATOM 9593 N N . LYS B 1 153 ? 18.969 -15.844 -19.422 1 81.88 153 LYS B N 1
ATOM 9594 C CA . LYS B 1 153 ? 18.922 -15.82 -20.891 1 81.88 153 LYS B CA 1
ATOM 9595 C C . LYS B 1 153 ? 17.531 -16.188 -21.406 1 81.88 153 LYS B C 1
ATOM 9597 O O . LYS B 1 153 ? 16.875 -15.375 -22.047 1 81.88 153 LYS B O 1
ATOM 9602 N N . ALA B 1 154 ? 17.078 -17.375 -21.078 1 80.5 154 ALA B N 1
ATOM 9603 C CA . ALA B 1 154 ? 15.734 -17.781 -21.484 1 80.5 154 ALA B CA 1
ATOM 9604 C C . ALA B 1 154 ? 14.695 -17.344 -20.453 1 80.5 154 ALA B C 1
ATOM 9606 O O . ALA B 1 154 ? 14.172 -18.172 -19.703 1 80.5 154 ALA B O 1
ATOM 9607 N N . ILE B 1 155 ? 14.297 -16.156 -20.625 1 82.12 155 ILE B N 1
ATOM 9608 C CA . ILE B 1 155 ? 13.5 -15.547 -19.562 1 82.12 155 ILE B CA 1
ATOM 9609 C C . ILE B 1 155 ? 12.047 -15.992 -19.688 1 82.12 155 ILE B C 1
ATOM 9611 O O . ILE B 1 155 ? 11.555 -16.234 -20.797 1 82.12 155 ILE B O 1
ATOM 9615 N N . THR B 1 156 ? 11.406 -16.188 -18.594 1 82.94 156 THR B N 1
ATOM 9616 C CA . THR B 1 156 ? 9.969 -16.391 -18.438 1 82.94 156 THR B CA 1
ATOM 9617 C C . THR B 1 156 ? 9.344 -15.25 -17.656 1 82.94 156 THR B C 1
ATOM 9619 O O . THR B 1 156 ? 10.047 -14.492 -16.984 1 82.94 156 THR B O 1
ATOM 9622 N N . PRO B 1 157 ? 8.023 -15.07 -17.844 1 80.38 157 PRO B N 1
ATOM 9623 C CA . PRO B 1 157 ? 7.391 -14.008 -17.047 1 80.38 157 PRO B CA 1
ATOM 9624 C C . PRO B 1 157 ? 7.617 -14.188 -15.547 1 80.38 157 PRO B C 1
ATOM 9626 O O . PRO B 1 157 ? 7.879 -13.211 -14.844 1 80.38 157 PRO B O 1
ATOM 9629 N N . ASN B 1 158 ? 7.52 -15.398 -15.102 1 88.38 158 ASN B N 1
ATOM 9630 C CA . ASN B 1 158 ? 7.816 -15.75 -13.711 1 88.38 158 ASN B CA 1
ATOM 9631 C C . ASN B 1 158 ? 9.078 -16.609 -13.609 1 88.38 158 ASN B C 1
ATOM 9633 O O . ASN B 1 158 ? 9.141 -17.703 -14.18 1 88.38 158 ASN B O 1
ATOM 9637 N N . VAL B 1 159 ? 10.031 -16.203 -12.875 1 87.69 159 VAL B N 1
ATOM 9638 C CA . VAL B 1 159 ? 11.359 -16.812 -12.844 1 87.69 159 VAL B CA 1
ATOM 9639 C C . VAL B 1 159 ? 11.258 -18.25 -12.352 1 87.69 159 VAL B C 1
ATOM 9641 O O . VAL B 1 159 ? 12.078 -19.094 -12.703 1 87.69 159 VAL B O 1
ATOM 9644 N N . LEU B 1 160 ? 10.305 -18.578 -11.609 1 88.44 160 LEU B N 1
ATOM 9645 C CA . LEU B 1 160 ? 10.141 -19.938 -11.102 1 88.44 160 LEU B CA 1
ATOM 9646 C C . LEU B 1 160 ? 9.977 -20.922 -12.242 1 88.44 160 LEU B C 1
ATOM 9648 O O . LEU B 1 160 ? 10.398 -22.078 -12.133 1 88.44 160 LEU B O 1
ATOM 9652 N N . GLU B 1 161 ? 9.414 -20.516 -13.305 1 87 161 GLU B N 1
ATOM 9653 C CA . GLU B 1 161 ? 9.219 -21.391 -14.461 1 87 161 GLU B CA 1
ATOM 9654 C C . GLU B 1 161 ? 10.555 -21.797 -15.062 1 87 161 GLU B C 1
ATOM 9656 O O . GLU B 1 161 ? 10.672 -22.891 -15.641 1 87 161 GLU B O 1
ATOM 9661 N N . SER B 1 162 ? 11.523 -20.984 -14.852 1 88.19 162 SER B N 1
ATOM 9662 C CA . SER B 1 162 ? 12.844 -21.281 -15.398 1 88.19 162 SER B CA 1
ATOM 9663 C C . SER B 1 162 ? 13.539 -22.375 -14.586 1 88.19 162 SER B C 1
ATOM 9665 O O . SER B 1 162 ? 14.547 -22.938 -15.031 1 88.19 162 SER B O 1
ATOM 9667 N N . MET B 1 163 ? 13.023 -22.719 -13.516 1 90.56 163 MET B N 1
ATOM 9668 C CA . MET B 1 163 ? 13.625 -23.734 -12.656 1 90.56 163 MET B CA 1
ATOM 9669 C C . MET B 1 163 ? 13.188 -25.141 -13.078 1 90.56 163 MET B C 1
ATOM 9671 O O . MET B 1 163 ? 13.781 -26.125 -12.648 1 90.56 163 MET B O 1
ATOM 9675 N N . SER B 1 164 ? 12.289 -25.25 -13.953 1 89.81 164 SER B N 1
ATOM 9676 C CA . SER B 1 164 ? 11.773 -26.547 -14.359 1 89.81 164 SER B CA 1
ATOM 9677 C C . SER B 1 164 ? 12.891 -27.438 -14.906 1 89.81 164 SER B C 1
ATOM 9679 O O . SER B 1 164 ? 13.602 -27.047 -15.836 1 89.81 164 SER B O 1
ATOM 9681 N N . GLY B 1 165 ? 13.055 -28.594 -14.281 1 92.88 165 GLY B N 1
ATOM 9682 C CA . GLY B 1 165 ? 13.992 -29.594 -14.758 1 92.88 165 GLY B CA 1
ATOM 9683 C C . GLY B 1 165 ? 15.422 -29.344 -14.305 1 92.88 165 GLY B C 1
ATOM 9684 O O . GLY B 1 165 ? 16.328 -30.094 -14.672 1 92.88 165 GLY B O 1
ATOM 9685 N N . LYS B 1 166 ? 15.609 -28.422 -13.508 1 94.5 166 LYS B N 1
ATOM 9686 C CA . LYS B 1 166 ? 17 -28.047 -13.211 1 94.5 166 LYS B CA 1
ATOM 9687 C C . LYS B 1 166 ? 17.438 -28.609 -11.859 1 94.5 166 LYS B C 1
ATOM 9689 O O . LYS B 1 166 ? 18.625 -28.609 -11.547 1 94.5 166 LYS B O 1
ATOM 9694 N N . VAL B 1 167 ? 16.516 -29.078 -11.094 1 95.69 167 VAL B N 1
ATOM 9695 C CA . VAL B 1 167 ? 16.828 -29.625 -9.789 1 95.69 167 VAL B CA 1
ATOM 9696 C C . VAL B 1 167 ? 16.109 -30.969 -9.609 1 95.69 167 VAL B C 1
ATOM 9698 O O . VAL B 1 167 ? 14.922 -31.078 -9.898 1 95.69 167 VAL B O 1
ATOM 9701 N N . ALA B 1 168 ? 16.828 -31.906 -9.125 1 96.06 168 ALA B N 1
ATOM 9702 C CA . ALA B 1 168 ? 16.219 -33.219 -8.852 1 96.06 168 ALA B CA 1
ATOM 9703 C C . ALA B 1 168 ? 15.164 -33.094 -7.754 1 96.06 168 ALA B C 1
ATOM 9705 O O . ALA B 1 168 ? 15.422 -32.531 -6.695 1 96.06 168 ALA B O 1
ATOM 9706 N N . GLY B 1 169 ? 14.031 -33.594 -8.078 1 93.31 169 GLY B N 1
ATOM 9707 C CA . GLY B 1 169 ? 12.969 -33.625 -7.086 1 93.31 169 GLY B CA 1
ATOM 9708 C C . GLY B 1 169 ? 12.109 -32.375 -7.102 1 93.31 169 GLY B C 1
ATOM 9709 O O . GLY B 1 169 ? 11.094 -32.281 -6.402 1 93.31 169 GLY B O 1
ATOM 9710 N N . LEU B 1 170 ? 12.477 -31.391 -7.859 1 93.25 170 LEU B N 1
ATOM 9711 C CA . LEU B 1 170 ? 11.711 -30.156 -7.953 1 93.25 170 LEU B CA 1
ATOM 9712 C C . LEU B 1 170 ? 10.789 -30.188 -9.164 1 93.25 170 LEU B C 1
ATOM 9714 O O . LEU B 1 170 ? 11.227 -30.453 -10.281 1 93.25 170 LEU B O 1
ATOM 9718 N N . THR B 1 171 ? 9.547 -29.953 -8.867 1 90.69 171 THR B N 1
ATOM 9719 C CA . THR B 1 171 ? 8.562 -29.875 -9.938 1 90.69 171 THR B CA 1
ATOM 9720 C C . THR B 1 171 ? 7.918 -28.484 -9.977 1 90.69 171 THR B C 1
ATOM 9722 O O . THR B 1 171 ? 7.426 -28 -8.953 1 90.69 171 THR B O 1
ATOM 9725 N N . VAL B 1 172 ? 7.938 -27.875 -11.117 1 88.62 172 VAL B N 1
ATOM 9726 C CA . VAL B 1 172 ? 7.254 -26.609 -11.352 1 88.62 172 VAL B CA 1
ATOM 9727 C C . VAL B 1 172 ? 6.086 -26.812 -12.312 1 88.62 172 VAL B C 1
ATOM 9729 O O . VAL B 1 172 ? 6.262 -27.359 -13.406 1 88.62 172 VAL B O 1
ATOM 9732 N N . ILE B 1 173 ? 4.945 -26.5 -11.836 1 80.56 173 ILE B N 1
ATOM 9733 C CA . ILE B 1 173 ? 3.754 -26.672 -12.656 1 80.56 173 ILE B CA 1
ATOM 9734 C C . ILE B 1 173 ? 3.295 -25.328 -13.211 1 80.56 173 ILE B C 1
ATOM 9736 O O . ILE B 1 173 ? 3.004 -24.406 -12.445 1 80.56 173 ILE B O 1
ATOM 9740 N N . SER B 1 174 ? 3.383 -25.234 -14.445 1 71.31 174 SER B N 1
ATOM 9741 C CA . SER B 1 174 ? 2.916 -24.016 -15.102 1 71.31 174 SER B CA 1
ATOM 9742 C C . SER B 1 174 ? 1.393 -23.969 -15.156 1 71.31 174 SER B C 1
ATOM 9744 O O . SER B 1 174 ? 0.739 -25.016 -15.289 1 71.31 174 SER B O 1
ATOM 9746 N N . ASN B 1 175 ? 0.795 -22.906 -14.719 1 64.12 175 ASN B N 1
ATOM 9747 C CA . ASN B 1 175 ? -0.65 -22.781 -14.867 1 64.12 175 ASN B CA 1
ATOM 9748 C C . ASN B 1 175 ? -1.04 -22.531 -16.328 1 64.12 175 ASN B C 1
ATOM 9750 O O . ASN B 1 175 ? -2.014 -21.828 -16.594 1 64.12 175 ASN B O 1
ATOM 9754 N N . GLY B 1 176 ? -0.26 -23.141 -17.172 1 59.94 176 GLY B N 1
ATOM 9755 C CA . GLY B 1 176 ? -0.573 -23.031 -18.594 1 59.94 176 GLY B CA 1
ATOM 9756 C C . GLY B 1 176 ? -0.343 -21.641 -19.156 1 59.94 176 GLY B C 1
ATOM 9757 O O . GLY B 1 176 ? 0.666 -21 -18.859 1 59.94 176 GLY B O 1
ATOM 9758 N N . ALA B 1 177 ? -1.218 -21.312 -20.031 1 60.19 177 ALA B N 1
ATOM 9759 C CA . ALA B 1 177 ? -1.142 -20.016 -20.719 1 60.19 177 ALA B CA 1
ATOM 9760 C C . ALA B 1 177 ? -1.931 -18.953 -19.969 1 60.19 177 ALA B C 1
ATOM 9762 O O . ALA B 1 177 ? -2.18 -17.859 -20.5 1 60.19 177 ALA B O 1
ATOM 9763 N N . ASP B 1 178 ? -2.283 -19.328 -18.688 1 68.38 178 ASP B N 1
ATOM 9764 C CA . ASP B 1 178 ? -2.959 -18.281 -17.922 1 68.38 178 ASP B CA 1
ATOM 9765 C C . ASP B 1 178 ? -2.008 -17.141 -17.609 1 68.38 178 ASP B C 1
ATOM 9767 O O . ASP B 1 178 ? -1.033 -17.312 -16.875 1 68.38 178 ASP B O 1
ATOM 9771 N N . PHE B 1 179 ? -2.428 -16.109 -18.219 1 73.81 179 PHE B N 1
ATOM 9772 C CA . PHE B 1 179 ? -1.604 -14.906 -18.125 1 73.81 179 PHE B CA 1
ATOM 9773 C C . PHE B 1 179 ? -1.482 -14.453 -16.672 1 73.81 179 PHE B C 1
ATOM 9775 O O . PHE B 1 179 ? -2.475 -14.422 -15.945 1 73.81 179 PHE B O 1
ATOM 9782 N N . PHE B 1 180 ? -0.264 -14.281 -16.281 1 78.81 180 PHE B N 1
ATOM 9783 C CA . PHE B 1 180 ? 0.017 -13.695 -14.969 1 78.81 180 PHE B CA 1
ATOM 9784 C C . PHE B 1 180 ? -0.547 -14.562 -13.852 1 78.81 180 PHE B C 1
ATOM 9786 O O . PHE B 1 180 ? -1.261 -14.07 -12.977 1 78.81 180 PHE B O 1
ATOM 9793 N N . SER B 1 181 ? -0.478 -15.891 -14 1 81.19 181 SER B N 1
ATOM 9794 C CA . SER B 1 181 ? -0.863 -16.844 -12.961 1 81.19 181 SER B CA 1
ATOM 9795 C C . SER B 1 181 ? 0.357 -17.359 -12.211 1 81.19 181 SER B C 1
ATOM 9797 O O . SER B 1 181 ? 1.457 -17.406 -12.766 1 81.19 181 SER B O 1
ATOM 9799 N N . ASN B 1 182 ? 0.123 -17.781 -11.039 1 80 182 ASN B N 1
ATOM 9800 C CA . ASN B 1 182 ? 1.213 -18.297 -10.227 1 80 182 ASN B CA 1
ATOM 9801 C C . ASN B 1 182 ? 1.531 -19.75 -10.578 1 80 182 ASN B C 1
ATOM 9803 O O . ASN B 1 182 ? 0.635 -20.594 -10.609 1 80 182 ASN B O 1
ATOM 9807 N N . PRO B 1 183 ? 2.771 -20 -10.812 1 81.44 183 PRO B N 1
ATOM 9808 C CA . PRO B 1 183 ? 3.131 -21.406 -10.977 1 81.44 183 PRO B CA 1
ATOM 9809 C C . PRO B 1 183 ? 3.088 -22.188 -9.656 1 81.44 183 PRO B C 1
ATOM 9811 O O . PRO B 1 183 ? 3.289 -21.594 -8.586 1 81.44 183 PRO B O 1
ATOM 9814 N N . GLY B 1 184 ? 2.77 -23.469 -9.781 1 84.12 184 GLY B N 1
ATOM 9815 C CA . GLY B 1 184 ? 2.908 -24.344 -8.633 1 84.12 184 GLY B CA 1
ATOM 9816 C C . GLY B 1 184 ? 4.324 -24.859 -8.438 1 84.12 184 GLY B C 1
ATOM 9817 O O . GLY B 1 184 ? 5.051 -25.062 -9.406 1 84.12 184 GLY B O 1
ATOM 9818 N N . ILE B 1 185 ? 4.762 -25.031 -7.203 1 88.69 185 ILE B N 1
ATOM 9819 C CA . ILE B 1 185 ? 6.094 -25.547 -6.91 1 88.69 185 ILE B CA 1
ATOM 9820 C C . ILE B 1 185 ? 5.996 -26.656 -5.863 1 88.69 185 ILE B C 1
ATOM 9822 O O . ILE B 1 185 ? 5.312 -26.5 -4.852 1 88.69 185 ILE B O 1
ATOM 9826 N N . PHE B 1 186 ? 6.699 -27.75 -6.176 1 90.62 186 PHE B N 1
ATOM 9827 C CA . PHE B 1 186 ? 6.715 -28.891 -5.27 1 90.62 186 PHE B CA 1
ATOM 9828 C C . PHE B 1 186 ? 8.109 -29.484 -5.18 1 90.62 186 PHE B C 1
ATOM 9830 O O . PHE B 1 186 ? 8.766 -29.703 -6.203 1 90.62 186 PHE B O 1
ATOM 9837 N N . LEU B 1 187 ? 8.547 -29.594 -4.074 1 93.44 187 LEU B N 1
ATOM 9838 C CA . LEU B 1 187 ? 9.797 -30.297 -3.781 1 93.44 187 LEU B CA 1
ATOM 9839 C C . LEU B 1 187 ? 9.523 -31.609 -3.061 1 93.44 187 LEU B C 1
ATOM 9841 O O . LEU B 1 187 ? 9.016 -31.625 -1.937 1 93.44 187 LEU B O 1
ATOM 9845 N N . ARG B 1 188 ? 9.875 -32.656 -3.754 1 92.5 188 ARG B N 1
ATOM 9846 C CA . ARG B 1 188 ? 9.57 -33.969 -3.223 1 92.5 188 ARG B CA 1
ATOM 9847 C C . ARG B 1 188 ? 8.102 -34.094 -2.844 1 92.5 188 ARG B C 1
ATOM 9849 O O . ARG B 1 188 ? 7.766 -34.594 -1.767 1 92.5 188 ARG B O 1
ATOM 9856 N N . GLY B 1 189 ? 7.262 -33.5 -3.619 1 88.06 189 GLY B N 1
ATOM 9857 C CA . GLY B 1 189 ? 5.816 -33.625 -3.531 1 88.06 189 GLY B CA 1
ATOM 9858 C C . GLY B 1 189 ? 5.168 -32.594 -2.615 1 88.06 189 GLY B C 1
ATOM 9859 O O . GLY B 1 189 ? 3.941 -32.531 -2.52 1 88.06 189 GLY B O 1
ATOM 9860 N N . GLU B 1 190 ? 5.93 -31.828 -1.941 1 90.06 190 GLU B N 1
ATOM 9861 C CA . GLU B 1 190 ? 5.41 -30.828 -1.016 1 90.06 190 GLU B CA 1
ATOM 9862 C C . GLU B 1 190 ? 5.855 -29.422 -1.414 1 90.06 190 GLU B C 1
ATOM 9864 O O . GLU B 1 190 ? 6.828 -29.266 -2.154 1 90.06 190 GLU B O 1
ATOM 9869 N N . ARG B 1 191 ? 5.164 -28.406 -0.899 1 88.44 191 ARG B N 1
ATOM 9870 C CA . ARG B 1 191 ? 5.535 -27.031 -1.226 1 88.44 191 ARG B CA 1
ATOM 9871 C C . ARG B 1 191 ? 6.664 -26.531 -0.329 1 88.44 191 ARG B C 1
ATOM 9873 O O . ARG B 1 191 ? 6.508 -26.453 0.892 1 88.44 191 ARG B O 1
ATOM 9880 N N . PRO B 1 192 ? 7.742 -26.188 -0.883 1 91.75 192 PRO B N 1
ATOM 9881 C CA . PRO B 1 192 ? 8.836 -25.625 -0.078 1 91.75 192 PRO B CA 1
ATOM 9882 C C . PRO B 1 192 ? 8.641 -24.141 0.236 1 91.75 192 PRO B C 1
ATOM 9884 O O . PRO B 1 192 ? 7.801 -23.484 -0.382 1 91.75 192 PRO B O 1
ATOM 9887 N N . ILE B 1 193 ? 9.422 -23.688 1.22 1 90.38 193 ILE B N 1
ATOM 9888 C CA . ILE B 1 193 ? 9.375 -22.266 1.52 1 90.38 193 ILE B CA 1
ATOM 9889 C C . ILE B 1 193 ? 10.367 -21.516 0.63 1 90.38 193 ILE B C 1
ATOM 9891 O O . ILE B 1 193 ? 11.375 -22.078 0.208 1 90.38 193 ILE B O 1
ATOM 9895 N N . LEU B 1 194 ? 10.016 -20.344 0.32 1 91.25 194 LEU B N 1
ATOM 9896 C CA . LEU B 1 194 ? 10.938 -19.469 -0.39 1 91.25 194 LEU B CA 1
ATOM 9897 C C . LEU B 1 194 ? 11.648 -18.531 0.581 1 91.25 194 LEU B C 1
ATOM 9899 O O . LEU B 1 194 ? 11.023 -17.969 1.49 1 91.25 194 LEU B O 1
ATOM 9903 N N . VAL B 1 195 ? 12.891 -18.406 0.385 1 92.5 195 VAL B N 1
ATOM 9904 C CA . VAL B 1 195 ? 13.727 -17.562 1.226 1 92.5 195 VAL B CA 1
ATOM 9905 C C . VAL B 1 195 ? 14.57 -16.641 0.348 1 92.5 195 VAL B C 1
ATOM 9907 O O . VAL B 1 195 ? 15.234 -17.094 -0.585 1 92.5 195 VAL B O 1
ATOM 9910 N N . VAL B 1 196 ? 14.547 -15.391 0.591 1 91.75 196 VAL B N 1
ATOM 9911 C CA . VAL B 1 196 ? 15.352 -14.422 -0.151 1 91.75 196 VAL B CA 1
ATOM 9912 C C . VAL B 1 196 ? 16.375 -13.781 0.779 1 91.75 196 VAL B C 1
ATOM 9914 O O . VAL B 1 196 ? 16 -13.117 1.751 1 91.75 196 VAL B O 1
ATOM 9917 N N . ASP B 1 197 ? 17.562 -13.984 0.471 1 88.44 197 ASP B N 1
ATOM 9918 C CA . ASP B 1 197 ? 18.672 -13.469 1.269 1 88.44 197 ASP B CA 1
ATOM 9919 C C . ASP B 1 197 ? 18.5 -13.82 2.744 1 88.44 197 ASP B C 1
ATOM 9921 O O . ASP B 1 197 ? 18.625 -12.961 3.615 1 88.44 197 ASP B O 1
ATOM 9925 N N . GLY B 1 198 ? 18.094 -15.062 2.936 1 82.69 198 GLY B N 1
ATOM 9926 C CA . GLY B 1 198 ? 18.016 -15.594 4.285 1 82.69 198 GLY B CA 1
ATOM 9927 C C . GLY B 1 198 ? 16.688 -15.305 4.957 1 82.69 198 GLY B C 1
ATOM 9928 O O . GLY B 1 198 ? 16.422 -15.773 6.07 1 82.69 198 GLY B O 1
ATOM 9929 N N . VAL B 1 199 ? 15.852 -14.648 4.328 1 80.12 199 VAL B N 1
ATOM 9930 C CA . VAL B 1 199 ? 14.57 -14.273 4.93 1 80.12 199 VAL B CA 1
ATOM 9931 C C . VAL B 1 199 ? 13.445 -15.094 4.297 1 80.12 199 VAL B C 1
ATOM 9933 O O . VAL B 1 199 ? 13.242 -15.039 3.084 1 80.12 199 VAL B O 1
ATOM 9936 N N . PRO B 1 200 ? 12.609 -15.773 5.105 1 86.62 200 PRO B N 1
ATOM 9937 C CA . PRO B 1 200 ? 11.484 -16.531 4.57 1 86.62 200 PRO B CA 1
ATOM 9938 C C . PRO B 1 200 ? 10.383 -15.648 4 1 86.62 200 PRO B C 1
ATOM 9940 O O . PRO B 1 200 ? 10.055 -14.609 4.59 1 86.62 200 PRO B O 1
ATOM 9943 N N . MET B 1 201 ? 9.891 -16.047 2.938 1 87.19 201 MET B N 1
ATOM 9944 C CA . MET B 1 201 ? 8.789 -15.352 2.281 1 87.19 201 MET B CA 1
ATOM 9945 C C . MET B 1 201 ? 7.668 -16.328 1.925 1 87.19 201 MET B C 1
ATOM 9947 O O . MET B 1 201 ? 7.426 -16.594 0.748 1 87.19 201 MET B O 1
ATOM 9951 N N . PRO B 1 202 ? 6.812 -16.609 2.828 1 80.5 202 PRO B N 1
ATOM 9952 C CA . PRO B 1 202 ? 5.789 -17.609 2.555 1 80.5 202 PRO B CA 1
ATOM 9953 C C . PRO B 1 202 ? 4.727 -17.125 1.572 1 80.5 202 PRO B C 1
ATOM 9955 O O . PRO B 1 202 ? 4.098 -17.938 0.883 1 80.5 202 PRO B O 1
ATOM 9958 N N . ASP B 1 203 ? 4.559 -15.812 1.457 1 81.19 203 ASP B N 1
ATOM 9959 C CA . ASP B 1 203 ? 3.471 -15.297 0.632 1 81.19 203 ASP B CA 1
ATOM 9960 C C . ASP B 1 203 ? 3.982 -14.844 -0.733 1 81.19 203 ASP B C 1
ATOM 9962 O O . ASP B 1 203 ? 3.221 -14.305 -1.54 1 81.19 203 ASP B O 1
ATOM 9966 N N . THR B 1 204 ? 5.176 -15.086 -1.048 1 80.38 204 THR B N 1
ATOM 9967 C CA . THR B 1 204 ? 5.688 -14.586 -2.318 1 80.38 204 THR B CA 1
ATOM 9968 C C . THR B 1 204 ? 5.203 -15.453 -3.477 1 80.38 204 THR B C 1
ATOM 9970 O O . THR B 1 204 ? 5.086 -16.672 -3.342 1 80.38 204 THR B O 1
ATOM 9973 N N . ASP B 1 205 ? 4.848 -14.805 -4.582 1 80.31 205 ASP B N 1
ATOM 9974 C CA . ASP B 1 205 ? 4.441 -15.477 -5.809 1 80.31 205 ASP B CA 1
ATOM 9975 C C . ASP B 1 205 ? 5.531 -15.383 -6.875 1 80.31 205 ASP B C 1
ATOM 9977 O O . ASP B 1 205 ? 5.324 -15.789 -8.023 1 80.31 205 ASP B O 1
ATOM 9981 N N . PHE B 1 206 ? 6.648 -14.852 -6.598 1 86.12 206 PHE B N 1
ATOM 9982 C CA . PHE B 1 206 ? 7.863 -14.758 -7.398 1 86.12 206 PHE B CA 1
ATOM 9983 C C . PHE B 1 206 ? 7.719 -13.695 -8.484 1 86.12 206 PHE B C 1
ATOM 9985 O O . PHE B 1 206 ? 8.656 -13.438 -9.234 1 86.12 206 PHE B O 1
ATOM 9992 N N . TRP B 1 207 ? 6.598 -13.094 -8.602 1 90.81 207 TRP B N 1
ATOM 9993 C CA . TRP B 1 207 ? 6.449 -12.023 -9.578 1 90.81 207 TRP B CA 1
ATOM 9994 C C . TRP B 1 207 ? 7.238 -10.789 -9.164 1 90.81 207 TRP B C 1
ATOM 9996 O O . TRP B 1 207 ? 7.531 -9.922 -9.984 1 90.81 207 TRP B O 1
ATOM 10006 N N . ASN B 1 208 ? 7.59 -10.75 -7.895 1 90.94 208 ASN B N 1
ATOM 10007 C CA . ASN B 1 208 ? 8.312 -9.594 -7.383 1 90.94 208 ASN B CA 1
ATOM 10008 C C . ASN B 1 208 ? 9.82 -9.82 -7.391 1 90.94 208 ASN B C 1
ATOM 10010 O O . ASN B 1 208 ? 10.57 -9.039 -6.801 1 90.94 208 ASN B O 1
ATOM 10014 N N . ILE B 1 209 ? 10.297 -10.891 -8.039 1 91.62 209 ILE B N 1
ATOM 10015 C CA . ILE B 1 209 ? 11.727 -11.172 -8.133 1 91.62 209 ILE B CA 1
ATOM 10016 C C . ILE B 1 209 ? 12.156 -11.172 -9.602 1 91.62 209 ILE B C 1
ATOM 10018 O O . ILE B 1 209 ? 11.578 -11.875 -10.43 1 91.62 209 ILE B O 1
ATOM 10022 N N . SER B 1 210 ? 13.188 -10.453 -9.859 1 92.12 210 SER B N 1
ATOM 10023 C CA . SER B 1 210 ? 13.734 -10.414 -11.211 1 92.12 210 SER B CA 1
ATOM 10024 C C . SER B 1 210 ? 14.828 -11.461 -11.398 1 92.12 210 SER B C 1
ATOM 10026 O O . SER B 1 210 ? 15.719 -11.594 -10.555 1 92.12 210 SER B O 1
ATOM 10028 N N . SER B 1 211 ? 14.734 -12.117 -12.445 1 91.69 211 SER B N 1
ATOM 10029 C CA . SER B 1 211 ? 15.758 -13.102 -12.758 1 91.69 211 SER B CA 1
ATOM 10030 C C . SER B 1 211 ? 17.141 -12.453 -12.859 1 91.69 211 SER B C 1
ATOM 10032 O O . SER B 1 211 ? 18.141 -13.07 -12.508 1 91.69 211 SER B O 1
ATOM 10034 N N . ASP B 1 212 ? 17.203 -11.227 -13.242 1 92.88 212 ASP B N 1
ATOM 10035 C CA . ASP B 1 212 ? 18.469 -10.516 -13.453 1 92.88 212 ASP B CA 1
ATOM 10036 C C . ASP B 1 212 ? 19.125 -10.18 -12.117 1 92.88 212 ASP B C 1
ATOM 10038 O O . ASP B 1 212 ? 20.328 -9.875 -12.078 1 92.88 212 ASP B O 1
ATOM 10042 N N . ASP B 1 213 ? 18.422 -10.25 -11.125 1 94 213 ASP B N 1
ATOM 10043 C CA . ASP B 1 213 ? 18.953 -9.875 -9.82 1 94 213 ASP B CA 1
ATOM 10044 C C . ASP B 1 213 ? 19.391 -11.109 -9.039 1 94 213 ASP B C 1
ATOM 10046 O O . ASP B 1 213 ? 20.016 -10.984 -7.973 1 94 213 ASP B O 1
ATOM 10050 N N . ILE B 1 214 ? 19.125 -12.25 -9.5 1 93.94 214 ILE B N 1
ATOM 10051 C CA . ILE B 1 214 ? 19.438 -13.477 -8.781 1 93.94 214 ILE B CA 1
ATOM 10052 C C . ILE B 1 214 ? 20.891 -13.875 -9.039 1 93.94 214 ILE B C 1
ATOM 10054 O O . ILE B 1 214 ? 21.312 -14 -10.195 1 93.94 214 ILE B O 1
ATOM 10058 N N . GLU B 1 215 ? 21.609 -14.078 -8.016 1 92.5 215 GLU B N 1
ATOM 10059 C CA . GLU B 1 215 ? 22.953 -14.633 -8.109 1 92.5 215 GLU B CA 1
ATOM 10060 C C . GLU B 1 215 ? 22.922 -16.156 -8.164 1 92.5 215 GLU B C 1
ATOM 10062 O O . GLU B 1 215 ? 23.609 -16.766 -8.984 1 92.5 215 GLU B O 1
ATOM 10067 N N . SER B 1 216 ? 22.125 -16.703 -7.27 1 91.5 216 SER B N 1
ATOM 10068 C CA . SER B 1 216 ? 21.984 -18.156 -7.238 1 91.5 216 SER B CA 1
ATOM 10069 C C . SER B 1 216 ? 20.75 -18.594 -6.461 1 91.5 216 SER B C 1
ATOM 10071 O O . SER B 1 216 ? 20.188 -17.797 -5.695 1 91.5 216 SER B O 1
ATOM 10073 N N . ILE B 1 217 ? 20.25 -19.766 -6.746 1 93 217 ILE B N 1
ATOM 10074 C CA . ILE B 1 217 ? 19.203 -20.422 -5.984 1 93 217 ILE B CA 1
ATOM 10075 C C . ILE B 1 217 ? 19.703 -21.766 -5.457 1 93 217 ILE B C 1
ATOM 10077 O O . ILE B 1 217 ? 20.031 -22.656 -6.234 1 93 217 ILE B O 1
ATOM 10081 N N . ASN B 1 218 ? 19.797 -21.875 -4.156 1 92.88 218 ASN B N 1
ATOM 10082 C CA . ASN B 1 218 ? 20.156 -23.141 -3.523 1 92.88 218 ASN B CA 1
ATOM 10083 C C . ASN B 1 218 ? 18.922 -23.859 -2.969 1 92.88 218 ASN B C 1
ATOM 10085 O O . ASN B 1 218 ? 18.234 -23.328 -2.088 1 92.88 218 ASN B O 1
ATOM 10089 N N . VAL B 1 219 ? 18.656 -25 -3.467 1 94.69 219 VAL B N 1
ATOM 10090 C CA . VAL B 1 219 ? 17.484 -25.766 -3.031 1 94.69 219 VAL B CA 1
ATOM 10091 C C . VAL B 1 219 ? 17.875 -26.719 -1.903 1 94.69 219 VAL B C 1
ATOM 10093 O O . VAL B 1 219 ? 18.641 -27.656 -2.117 1 94.69 219 VAL B O 1
ATOM 10096 N N . LEU B 1 220 ? 17.359 -26.422 -0.746 1 93.44 220 LEU B N 1
ATOM 10097 C CA . LEU B 1 220 ? 17.5 -27.312 0.411 1 93.44 220 LEU B CA 1
ATOM 10098 C C . LEU B 1 220 ? 16.406 -28.375 0.428 1 93.44 220 LEU B C 1
ATOM 10100 O O . LEU B 1 220 ? 15.258 -28.078 0.745 1 93.44 220 LEU B O 1
ATOM 10104 N N . LYS B 1 221 ? 16.688 -29.594 0.205 1 91.19 221 LYS B N 1
ATOM 10105 C CA . LYS B 1 221 ? 15.68 -30.594 -0.139 1 91.19 221 LYS B CA 1
ATOM 10106 C C . LYS B 1 221 ? 15.086 -31.234 1.114 1 91.19 221 LYS B C 1
ATOM 10108 O O . LYS B 1 221 ? 13.961 -31.719 1.094 1 91.19 221 LYS B O 1
ATOM 10113 N N . GLY B 1 222 ? 15.75 -31.266 2.213 1 85.69 222 GLY B N 1
ATOM 10114 C CA . GLY B 1 222 ? 15.227 -31.922 3.396 1 85.69 222 GLY B CA 1
ATOM 10115 C C . GLY B 1 222 ? 15.016 -30.984 4.562 1 85.69 222 GLY B C 1
ATOM 10116 O O . GLY B 1 222 ? 15.523 -29.859 4.559 1 85.69 222 GLY B O 1
ATOM 10117 N N . ALA B 1 223 ? 14.25 -31.531 5.566 1 85.44 223 ALA B N 1
ATOM 10118 C CA . ALA B 1 223 ? 13.883 -30.734 6.742 1 85.44 223 ALA B CA 1
ATOM 10119 C C . ALA B 1 223 ? 15.109 -30.359 7.562 1 85.44 223 ALA B C 1
ATOM 10121 O O . ALA B 1 223 ? 15.156 -29.297 8.164 1 85.44 223 ALA B O 1
ATOM 10122 N N . ALA B 1 224 ? 16.031 -31.188 7.539 1 84.25 224 ALA B N 1
ATOM 10123 C CA . ALA B 1 224 ? 17.234 -30.906 8.312 1 84.25 224 ALA B CA 1
ATOM 10124 C C . ALA B 1 224 ? 17.938 -29.672 7.785 1 84.25 224 ALA B C 1
ATOM 10126 O O . ALA B 1 224 ? 18.578 -28.938 8.547 1 84.25 224 ALA B O 1
ATOM 10127 N N . ALA B 1 225 ? 17.812 -29.5 6.566 1 77.25 225 ALA B N 1
ATOM 10128 C CA . ALA B 1 225 ? 18.453 -28.359 5.918 1 77.25 225 ALA B CA 1
ATOM 10129 C C . ALA B 1 225 ? 17.734 -27.062 6.238 1 77.25 225 ALA B C 1
ATOM 10131 O O . ALA B 1 225 ? 18.328 -25.984 6.238 1 77.25 225 ALA B O 1
ATOM 10132 N N . SER B 1 226 ? 16.438 -27.125 6.516 1 78.06 226 SER B N 1
ATOM 10133 C CA . SER B 1 226 ? 15.602 -25.938 6.613 1 78.06 226 SER B CA 1
ATOM 10134 C C . SER B 1 226 ? 14.945 -25.828 7.984 1 78.06 226 SER B C 1
ATOM 10136 O O . SER B 1 226 ? 14.062 -24.984 8.195 1 78.06 226 SER B O 1
ATOM 10138 N N . ALA B 1 227 ? 15.391 -26.609 8.867 1 81 227 ALA B N 1
ATOM 10139 C CA . ALA B 1 227 ? 14.781 -26.688 10.195 1 81 227 ALA B CA 1
ATOM 10140 C C . ALA B 1 227 ? 14.906 -25.359 10.93 1 81 227 ALA B C 1
ATOM 10142 O O . ALA B 1 227 ? 14.062 -25.031 11.773 1 81 227 ALA B O 1
ATOM 10143 N N . LEU B 1 228 ? 15.852 -24.672 10.539 1 83.94 228 LEU B N 1
ATOM 10144 C CA . LEU B 1 228 ? 16.078 -23.406 11.219 1 83.94 228 LEU B CA 1
ATOM 10145 C C . LEU B 1 228 ? 14.984 -22.406 10.891 1 83.94 228 LEU B C 1
ATOM 10147 O O . LEU B 1 228 ? 14.812 -21.406 11.594 1 83.94 228 LEU B O 1
ATOM 10151 N N . TYR B 1 229 ? 14.258 -22.672 9.883 1 87.31 229 TYR B N 1
ATOM 10152 C CA . TYR B 1 229 ? 13.148 -21.797 9.539 1 87.31 229 TYR B CA 1
ATOM 10153 C C . TYR B 1 229 ? 11.875 -22.219 10.266 1 87.31 229 TYR B C 1
ATOM 10155 O O . TYR B 1 229 ? 10.805 -21.625 10.055 1 87.31 229 TYR B O 1
ATOM 10163 N N . GLY B 1 230 ? 11.984 -23.266 11.016 1 88.69 230 GLY B N 1
ATOM 10164 C CA . GLY B 1 230 ? 10.836 -23.719 11.773 1 88.69 230 GLY B CA 1
ATOM 10165 C C . GLY B 1 230 ? 9.797 -24.422 10.922 1 88.69 230 GLY B C 1
ATOM 10166 O O . GLY B 1 230 ? 10.141 -25.156 9.992 1 88.69 230 GLY B O 1
ATOM 10167 N N . SER B 1 231 ? 8.5 -24.156 11.352 1 88.12 231 SER B N 1
ATOM 10168 C CA . SER B 1 231 ? 7.379 -24.828 10.703 1 88.12 231 SER B CA 1
ATOM 10169 C C . SER B 1 231 ? 7.336 -24.516 9.211 1 88.12 231 SER B C 1
ATOM 10171 O O . SER B 1 231 ? 6.867 -25.312 8.406 1 88.12 231 SER B O 1
ATOM 10173 N N . LEU B 1 232 ? 7.871 -23.484 8.812 1 87.94 232 LEU B N 1
ATOM 10174 C CA . LEU B 1 232 ? 7.852 -23.062 7.414 1 87.94 232 LEU B CA 1
ATOM 10175 C C . LEU B 1 232 ? 8.844 -23.891 6.594 1 87.94 232 LEU B C 1
ATOM 10177 O O . LEU B 1 232 ? 8.688 -24.016 5.375 1 87.94 232 LEU B O 1
ATOM 10181 N N . GLY B 1 233 ? 9.836 -24.422 7.199 1 88.62 233 GLY B N 1
ATOM 10182 C CA . GLY B 1 233 ? 10.898 -25.125 6.492 1 88.62 233 GLY B CA 1
ATOM 10183 C C . GLY B 1 233 ? 10.727 -26.641 6.508 1 88.62 233 GLY B C 1
ATOM 10184 O O . GLY B 1 233 ? 11.656 -27.375 6.152 1 88.62 233 GLY B O 1
ATOM 10185 N N . LYS B 1 234 ? 9.641 -27.094 6.879 1 88 234 LYS B N 1
ATOM 10186 C CA . LYS B 1 234 ? 9.477 -28.531 7.094 1 88 234 LYS B CA 1
ATOM 10187 C C . LYS B 1 234 ? 9.602 -29.297 5.781 1 88 234 LYS B C 1
ATOM 10189 O O . LYS B 1 234 ? 9.953 -30.484 5.781 1 88 234 LYS B O 1
ATOM 10194 N N . PHE B 1 235 ? 9.344 -28.672 4.664 1 89.44 235 PHE B N 1
ATOM 10195 C CA . PHE B 1 235 ? 9.352 -29.375 3.393 1 89.44 235 PHE B CA 1
ATOM 10196 C C . PHE B 1 235 ? 10.469 -28.859 2.488 1 89.44 235 PHE B C 1
ATOM 10198 O O . PHE B 1 235 ? 10.367 -28.953 1.263 1 89.44 235 PHE B O 1
ATOM 10205 N N . GLY B 1 236 ? 11.469 -28.234 3.039 1 92.12 236 GLY B N 1
ATOM 10206 C CA . GLY B 1 236 ? 12.586 -27.719 2.262 1 92.12 236 GLY B CA 1
ATOM 10207 C C . GLY B 1 236 ? 12.469 -26.25 1.947 1 92.12 236 GLY B C 1
ATOM 10208 O O . GLY B 1 236 ? 11.508 -25.594 2.365 1 92.12 236 GLY B O 1
ATOM 10209 N N . ALA B 1 237 ? 13.5 -25.75 1.269 1 92.94 237 ALA B N 1
ATOM 10210 C CA . ALA B 1 237 ? 13.523 -24.312 0.996 1 92.94 237 ALA B CA 1
ATOM 10211 C C . ALA B 1 237 ? 14.258 -24.016 -0.31 1 92.94 237 ALA B C 1
ATOM 10213 O O . ALA B 1 237 ? 15.227 -24.703 -0.653 1 92.94 237 ALA B O 1
ATOM 10214 N N . LEU B 1 238 ? 13.75 -23.078 -1.033 1 94 238 LEU B N 1
ATOM 10215 C CA . LEU B 1 238 ? 14.492 -22.422 -2.105 1 94 238 LEU B CA 1
ATOM 10216 C C . LEU B 1 238 ? 15.156 -21.141 -1.608 1 94 238 LEU B C 1
ATOM 10218 O O . LEU B 1 238 ? 14.484 -20.109 -1.435 1 94 238 LEU B O 1
ATOM 10222 N N . GLN B 1 239 ? 16.375 -21.219 -1.519 1 93.69 239 GLN B N 1
ATOM 10223 C CA . GLN B 1 239 ? 17.109 -20.062 -1.029 1 93.69 239 GLN B CA 1
ATOM 10224 C C . GLN B 1 239 ? 17.656 -19.234 -2.188 1 93.69 239 GLN B C 1
ATOM 10226 O O . GLN B 1 239 ? 18.625 -19.625 -2.842 1 93.69 239 GLN B O 1
ATOM 10231 N N . ILE B 1 240 ? 17.172 -18.078 -2.281 1 93.81 240 ILE B N 1
ATOM 10232 C CA . ILE B 1 240 ? 17.594 -17.172 -3.34 1 93.81 240 ILE B CA 1
ATOM 10233 C C . ILE B 1 240 ? 18.609 -16.172 -2.785 1 93.81 240 ILE B C 1
ATOM 10235 O O . ILE B 1 240 ? 18.328 -15.477 -1.802 1 93.81 240 ILE B O 1
ATOM 10239 N N . THR B 1 241 ? 19.703 -16.172 -3.371 1 92.44 241 THR B N 1
ATOM 10240 C CA . THR B 1 241 ? 20.703 -15.156 -3.098 1 92.44 241 THR B CA 1
ATOM 10241 C C . THR B 1 241 ? 20.703 -14.094 -4.195 1 92.44 241 THR B C 1
ATOM 10243 O O . THR B 1 241 ? 20.875 -14.406 -5.371 1 92.44 241 THR B O 1
ATOM 10246 N N . MET B 1 242 ? 20.594 -12.953 -3.816 1 93.44 242 MET B N 1
ATOM 10247 C CA . MET B 1 242 ? 20.547 -11.859 -4.785 1 93.44 242 MET B CA 1
ATOM 10248 C C . MET B 1 242 ? 21.938 -11.32 -5.066 1 93.44 242 MET B C 1
ATOM 10250 O O . MET B 1 242 ? 22.828 -11.43 -4.223 1 93.44 242 MET B O 1
ATOM 10254 N N . LYS B 1 243 ? 22.062 -10.766 -6.199 1 92.06 243 LYS B N 1
ATOM 10255 C CA . LYS B 1 243 ? 23.328 -10.164 -6.594 1 92.06 243 LYS B CA 1
ATOM 10256 C C . LYS B 1 243 ? 23.719 -9.016 -5.664 1 92.06 243 LYS B C 1
ATOM 10258 O O . LYS B 1 243 ? 22.844 -8.289 -5.172 1 92.06 243 LYS B O 1
ATOM 10263 N N . SER B 1 244 ? 25.016 -8.906 -5.477 1 89.12 244 SER B N 1
ATOM 10264 C CA . SER B 1 244 ? 25.594 -7.836 -4.668 1 89.12 244 SER B CA 1
ATOM 10265 C C . SER B 1 244 ? 26.859 -7.277 -5.305 1 89.12 244 SER B C 1
ATOM 10267 O O . SER B 1 244 ? 27.281 -7.742 -6.367 1 89.12 244 SER B O 1
ATOM 10269 N N . GLY B 1 245 ? 27.406 -6.23 -4.684 1 85.19 245 GLY B N 1
ATOM 10270 C CA . GLY B 1 245 ? 28.688 -5.699 -5.152 1 85.19 245 GLY B CA 1
ATOM 10271 C C . GLY B 1 245 ? 29.875 -6.332 -4.477 1 85.19 245 GLY B C 1
ATOM 10272 O O . GLY B 1 245 ? 31.016 -5.895 -4.676 1 85.19 245 GLY B O 1
ATOM 10273 N N . LYS B 1 246 ? 29.641 -7.238 -3.797 1 80.12 246 LYS B N 1
ATOM 10274 C CA . LYS B 1 246 ? 30.734 -7.867 -3.045 1 80.12 246 LYS B CA 1
ATOM 10275 C C . LYS B 1 246 ? 31.75 -8.5 -3.98 1 80.12 246 LYS B C 1
ATOM 10277 O O . LYS B 1 246 ? 31.391 -9.125 -4.977 1 80.12 246 LYS B O 1
ATOM 10282 N N . GLY B 1 247 ? 32.938 -8.32 -3.658 1 72.81 247 GLY B N 1
ATOM 10283 C CA . GLY B 1 247 ? 34.031 -8.938 -4.414 1 72.81 247 GLY B CA 1
ATOM 10284 C C . GLY B 1 247 ? 34.438 -8.117 -5.617 1 72.81 247 GLY B C 1
ATOM 10285 O O . GLY B 1 247 ? 35.438 -8.453 -6.285 1 72.81 247 GLY B O 1
ATOM 10286 N N . LEU B 1 248 ? 33.75 -7.086 -5.832 1 76.25 248 LEU B N 1
ATOM 10287 C CA . LEU B 1 248 ? 34.094 -6.215 -6.949 1 76.25 248 LEU B CA 1
ATOM 10288 C C . LEU B 1 248 ? 34.969 -5.07 -6.488 1 76.25 248 LEU B C 1
ATOM 10290 O O . LEU B 1 248 ? 34.844 -4.586 -5.359 1 76.25 248 LEU B O 1
ATOM 10294 N N . ASP B 1 249 ? 35.969 -4.848 -7.242 1 73.5 249 ASP B N 1
ATOM 10295 C CA . ASP B 1 249 ? 36.719 -3.623 -7.055 1 73.5 249 ASP B CA 1
ATOM 10296 C C . ASP B 1 249 ? 36.406 -2.605 -8.148 1 73.5 249 ASP B C 1
ATOM 10298 O O . ASP B 1 249 ? 36.812 -2.789 -9.305 1 73.5 249 ASP B O 1
ATOM 10302 N N . GLY B 1 250 ? 35.75 -1.714 -7.824 1 79 250 GLY B N 1
ATOM 10303 C CA . GLY B 1 250 ? 35.312 -0.733 -8.797 1 79 250 GLY B CA 1
ATOM 10304 C C . GLY B 1 250 ? 33.844 -0.863 -9.133 1 79 250 GLY B C 1
ATOM 10305 O O . GLY B 1 250 ? 33.031 -1.317 -8.305 1 79 250 GLY B O 1
ATOM 10306 N N . THR B 1 251 ? 33.531 -0.303 -10.312 1 83 251 THR B N 1
ATOM 10307 C CA . THR B 1 251 ? 32.125 -0.254 -10.68 1 83 251 THR B CA 1
ATOM 10308 C C . THR B 1 251 ? 31.875 -1.007 -11.984 1 83 251 THR B C 1
ATOM 10310 O O . THR B 1 251 ? 32.688 -0.905 -12.922 1 83 251 THR B O 1
ATOM 10313 N N . ARG B 1 252 ? 30.906 -1.82 -11.969 1 86.19 252 ARG B N 1
ATOM 10314 C CA . ARG B 1 252 ? 30.484 -2.559 -13.156 1 86.19 252 ARG B CA 1
ATOM 10315 C C . ARG B 1 252 ? 29.031 -2.246 -13.516 1 86.19 252 ARG B C 1
ATOM 10317 O O . ARG B 1 252 ? 28.172 -2.24 -12.641 1 86.19 252 ARG B O 1
ATOM 10324 N N . VAL B 1 253 ? 28.828 -2 -14.789 1 88.5 253 VAL B N 1
ATOM 10325 C CA . VAL B 1 253 ? 27.484 -1.782 -15.289 1 88.5 253 VAL B CA 1
ATOM 10326 C C . VAL B 1 253 ? 27.094 -2.914 -16.234 1 88.5 253 VAL B C 1
ATOM 10328 O O . VAL B 1 253 ? 27.844 -3.258 -17.141 1 88.5 253 VAL B O 1
ATOM 10331 N N . SER B 1 254 ? 25.984 -3.467 -15.992 1 92.44 254 SER B N 1
ATOM 10332 C CA . SER B 1 254 ? 25.484 -4.543 -16.844 1 92.44 254 SER B CA 1
ATOM 10333 C C . SER B 1 254 ? 24.109 -4.207 -17.391 1 92.44 254 SER B C 1
ATOM 10335 O O . SER B 1 254 ? 23.266 -3.645 -16.688 1 92.44 254 SER B O 1
ATOM 10337 N N . VAL B 1 255 ? 23.938 -4.484 -18.641 1 94 255 VAL B N 1
ATOM 10338 C CA . VAL B 1 255 ? 22.641 -4.332 -19.312 1 94 255 VAL B CA 1
ATOM 10339 C C . VAL B 1 255 ? 22.219 -5.668 -19.906 1 94 255 VAL B C 1
ATOM 10341 O O . VAL B 1 255 ? 22.984 -6.309 -20.625 1 94 255 VAL B O 1
ATOM 10344 N N . ASN B 1 256 ? 21.047 -6.086 -19.578 1 95.62 256 ASN B N 1
ATOM 10345 C CA . ASN B 1 256 ? 20.469 -7.305 -20.141 1 95.62 256 ASN B CA 1
ATOM 10346 C C . ASN B 1 256 ? 19.109 -7.039 -20.781 1 95.62 256 ASN B C 1
ATOM 10348 O O . ASN B 1 256 ? 18.234 -6.422 -20.156 1 95.62 256 ASN B O 1
ATOM 10352 N N . SER B 1 257 ? 18.953 -7.43 -21.953 1 96.12 257 SER B N 1
ATOM 10353 C CA . SER B 1 257 ? 17.703 -7.266 -22.688 1 96.12 257 SER B CA 1
ATOM 10354 C C . SER B 1 257 ? 17.25 -8.578 -23.312 1 96.12 257 SER B C 1
ATOM 10356 O O . SER B 1 257 ? 18 -9.219 -24.047 1 96.12 257 SER B O 1
ATOM 10358 N N . SER B 1 258 ? 16.078 -8.969 -22.938 1 95.31 258 SER B N 1
ATOM 10359 C CA . SER B 1 258 ? 15.492 -10.188 -23.484 1 95.31 258 SER B CA 1
ATOM 10360 C C . SER B 1 258 ? 14.117 -9.922 -24.094 1 95.31 258 SER B C 1
ATOM 10362 O O . SER B 1 258 ? 13.328 -9.156 -23.547 1 95.31 258 SER B O 1
ATOM 10364 N N . THR B 1 259 ? 13.852 -10.492 -25.266 1 95.62 259 THR B N 1
ATOM 10365 C CA . THR B 1 259 ? 12.547 -10.445 -25.922 1 95.62 259 THR B CA 1
ATOM 10366 C C . THR B 1 259 ? 12.172 -11.812 -26.484 1 95.62 259 THR B C 1
ATOM 10368 O O . THR B 1 259 ? 12.953 -12.422 -27.219 1 95.62 259 THR B O 1
ATOM 10371 N N . THR B 1 260 ? 11.031 -12.242 -26.094 1 93.81 260 THR B N 1
ATOM 10372 C CA . THR B 1 260 ? 10.539 -13.516 -26.609 1 93.81 260 THR B CA 1
ATOM 10373 C C . THR B 1 260 ? 9.133 -13.359 -27.188 1 93.81 260 THR B C 1
ATOM 10375 O O . THR B 1 260 ? 8.344 -12.547 -26.703 1 93.81 260 THR B O 1
ATOM 10378 N N . PHE B 1 261 ? 8.852 -14.133 -28.172 1 94.81 261 PHE B N 1
ATOM 10379 C CA . PHE B 1 261 ? 7.555 -14.18 -28.844 1 94.81 261 PHE B CA 1
ATOM 10380 C C . PHE B 1 261 ? 6.879 -15.523 -28.625 1 94.81 261 PHE B C 1
ATOM 10382 O O . PHE B 1 261 ? 7.52 -16.578 -28.734 1 94.81 261 PHE B O 1
ATOM 10389 N N . GLN B 1 262 ? 5.664 -15.445 -28.234 1 88.06 262 GLN B N 1
ATOM 10390 C CA . GLN B 1 262 ? 4.875 -16.672 -28.094 1 88.06 262 GLN B CA 1
ATOM 10391 C C . GLN B 1 262 ? 4.191 -17.031 -29.406 1 88.06 262 GLN B C 1
ATOM 10393 O O . GLN B 1 262 ? 3.219 -16.391 -29.812 1 88.06 262 GLN B O 1
ATOM 10398 N N . THR B 1 263 ? 4.598 -18.094 -30.031 1 80.94 263 THR B N 1
ATOM 10399 C CA . THR B 1 263 ? 4.242 -18.359 -31.422 1 80.94 263 THR B CA 1
ATOM 10400 C C . THR B 1 263 ? 3.135 -19.406 -31.5 1 80.94 263 THR B C 1
ATOM 10402 O O . THR B 1 263 ? 2.83 -19.922 -32.562 1 80.94 263 THR B O 1
ATOM 10405 N N . GLY B 1 264 ? 2.564 -19.781 -30.359 1 81.44 264 GLY B N 1
ATOM 10406 C CA . GLY B 1 264 ? 1.454 -20.719 -30.438 1 81.44 264 GLY B CA 1
ATOM 10407 C C . GLY B 1 264 ? 1.438 -21.719 -29.297 1 81.44 264 GLY B C 1
ATOM 10408 O O . GLY B 1 264 ? 2.436 -21.875 -28.594 1 81.44 264 GLY B O 1
ATOM 10409 N N . PHE B 1 265 ? 0.27 -22.422 -29.281 1 83.12 265 PHE B N 1
ATOM 10410 C CA . PHE B 1 265 ? 0.097 -23.453 -28.266 1 83.12 265 PHE B CA 1
ATOM 10411 C C . PHE B 1 265 ? 0.868 -24.703 -28.625 1 83.12 265 PHE B C 1
ATOM 10413 O O . PHE B 1 265 ? 0.975 -25.062 -29.812 1 83.12 265 PHE B O 1
ATOM 10420 N N . LEU B 1 266 ? 1.396 -25.359 -27.594 1 82.25 266 LEU B N 1
ATOM 10421 C CA . LEU B 1 266 ? 2.135 -26.594 -27.828 1 82.25 266 LEU B CA 1
ATOM 10422 C C . LEU B 1 266 ? 1.223 -27.672 -28.391 1 82.25 266 LEU B C 1
ATOM 10424 O O . LEU B 1 266 ? 1.655 -28.5 -29.203 1 82.25 266 LEU B O 1
ATOM 10428 N N . ARG B 1 267 ? 0.084 -27.656 -27.906 1 82.38 267 ARG B N 1
ATOM 10429 C CA . ARG B 1 267 ? -0.92 -28.609 -28.359 1 82.38 267 ARG B CA 1
ATOM 10430 C C . ARG B 1 267 ? -2.328 -28.062 -28.156 1 82.38 267 ARG B C 1
ATOM 10432 O O . ARG B 1 267 ? -2.682 -27.641 -27.047 1 82.38 267 ARG B O 1
ATOM 10439 N N . ILE B 1 268 ? -3.041 -27.969 -29.281 1 75.62 268 ILE B N 1
ATOM 10440 C CA . ILE B 1 268 ? -4.441 -27.562 -29.188 1 75.62 268 ILE B CA 1
ATOM 10441 C C . ILE B 1 268 ? -5.309 -28.531 -30 1 75.62 268 ILE B C 1
ATOM 10443 O O . ILE B 1 268 ? -4.891 -29.016 -31.047 1 75.62 268 ILE B O 1
ATOM 10447 N N . PRO B 1 269 ? -6.43 -28.797 -29.453 1 74.38 269 PRO B N 1
ATOM 10448 C CA . PRO B 1 269 ? -7.336 -29.688 -30.188 1 74.38 269 PRO B CA 1
ATOM 10449 C C . PRO B 1 269 ? -7.801 -29.062 -31.516 1 74.38 269 PRO B C 1
ATOM 10451 O O . PRO B 1 269 ? -8.062 -27.859 -31.578 1 74.38 269 PRO B O 1
ATOM 10454 N N . LYS B 1 270 ? -7.676 -29.75 -32.562 1 82.31 270 LYS B N 1
ATOM 10455 C CA . LYS B 1 270 ? -8.281 -29.344 -33.812 1 82.31 270 LYS B CA 1
ATOM 10456 C C . LYS B 1 270 ? -9.617 -30.047 -34.031 1 82.31 270 LYS B C 1
ATOM 10458 O O . LYS B 1 270 ? -9.656 -31.266 -34.188 1 82.31 270 LYS B O 1
ATOM 10463 N N . ALA B 1 271 ? -10.641 -29.312 -34 1 91.31 271 ALA B N 1
ATOM 10464 C CA . ALA B 1 271 ? -11.984 -29.844 -34.188 1 91.31 271 ALA B CA 1
ATOM 10465 C C . ALA B 1 271 ? -12.281 -30.062 -35.688 1 91.31 271 ALA B C 1
ATOM 10467 O O . ALA B 1 271 ? -11.648 -29.453 -36.531 1 91.31 271 ALA B O 1
ATOM 10468 N N . GLN B 1 272 ? -13.227 -30.938 -35.938 1 94.56 272 GLN B N 1
ATOM 10469 C CA . GLN B 1 272 ? -13.68 -31.125 -37.312 1 94.56 272 GLN B CA 1
ATOM 10470 C C . GLN B 1 272 ? -14.43 -29.891 -37.812 1 94.56 272 GLN B C 1
ATOM 10472 O O . GLN B 1 272 ? -15.008 -29.156 -37.031 1 94.56 272 GLN B O 1
ATOM 10477 N N . THR B 1 273 ? -14.43 -29.703 -39.156 1 95.44 273 THR B N 1
ATOM 10478 C CA . THR B 1 273 ? -15.039 -28.516 -39.75 1 95.44 273 THR B CA 1
ATOM 10479 C C . THR B 1 273 ? -16.047 -28.891 -40.844 1 95.44 273 THR B C 1
ATOM 10481 O O . THR B 1 273 ? -16.328 -28.078 -41.719 1 95.44 273 THR B O 1
ATOM 10484 N N . GLN B 1 274 ? -16.578 -30.047 -40.75 1 96.5 274 GLN B N 1
ATOM 10485 C CA . GLN B 1 274 ? -17.516 -30.484 -41.781 1 96.5 274 GLN B CA 1
ATOM 10486 C C . GLN B 1 274 ? -18.953 -30.375 -41.312 1 96.5 274 GLN B C 1
ATOM 10488 O O . GLN B 1 274 ? -19.891 -30.359 -42.125 1 96.5 274 GLN B O 1
ATOM 10493 N N . TYR B 1 275 ? -19.172 -30.453 -40.094 1 96.81 275 TYR B N 1
ATOM 10494 C CA . TYR B 1 275 ? -20.5 -30.328 -39.5 1 96.81 275 TYR B CA 1
ATOM 10495 C C . TYR B 1 275 ? -20.594 -29.078 -38.625 1 96.81 275 TYR B C 1
ATOM 10497 O O . TYR B 1 275 ? -19.594 -28.688 -38.031 1 96.81 275 TYR B O 1
ATOM 10505 N N . GLY B 1 276 ? -21.719 -28.484 -38.625 1 96.06 276 GLY B N 1
ATOM 10506 C CA . GLY B 1 276 ? -21.938 -27.281 -37.844 1 96.06 276 GLY B CA 1
ATOM 10507 C C . GLY B 1 276 ? -22.75 -27.531 -36.594 1 96.06 276 GLY B C 1
ATOM 10508 O O . GLY B 1 276 ? -23.031 -28.672 -36.219 1 96.06 276 GLY B O 1
ATOM 10509 N N . PRO B 1 277 ? -23.094 -26.453 -35.875 1 96.12 277 PRO B N 1
ATOM 10510 C CA . PRO B 1 277 ? -23.875 -26.562 -34.656 1 96.12 277 PRO B CA 1
ATOM 10511 C C . PRO B 1 277 ? -25.297 -27.031 -34.906 1 96.12 277 PRO B C 1
ATOM 10513 O O . PRO B 1 277 ? -25.828 -26.844 -36 1 96.12 277 PRO B O 1
ATOM 10516 N N . GLY B 1 278 ? -25.828 -27.578 -33.844 1 96 278 GLY B N 1
ATOM 10517 C CA . GLY B 1 278 ? -27.188 -28.078 -33.875 1 96 278 GLY B CA 1
ATOM 10518 C C . GLY B 1 278 ? -27.375 -29.391 -33.188 1 96 278 GLY B C 1
ATOM 10519 O O . GLY B 1 278 ? -26.578 -29.75 -32.281 1 96 278 GLY B O 1
ATOM 10520 N N . ASN B 1 279 ? -28.438 -30.031 -33.5 1 96.12 279 ASN B N 1
ATOM 10521 C CA . ASN B 1 279 ? -28.797 -31.328 -32.906 1 96.12 279 ASN B CA 1
ATOM 10522 C C . ASN B 1 279 ? -29.516 -32.219 -33.938 1 96.12 279 ASN B C 1
ATOM 10524 O O . ASN B 1 279 ? -30.359 -31.734 -34.688 1 96.12 279 ASN B O 1
ATOM 10528 N N . THR B 1 280 ? -29.125 -33.469 -34.031 1 95.81 280 THR B N 1
ATOM 10529 C CA . THR B 1 280 ? -29.75 -34.469 -34.875 1 95.81 280 THR B CA 1
ATOM 10530 C C . THR B 1 280 ? -29.781 -34.031 -36.312 1 95.81 280 THR B C 1
ATOM 10532 O O . THR B 1 280 ? -30.797 -34.156 -37 1 95.81 280 THR B O 1
ATOM 10535 N N . GLY B 1 281 ? -28.781 -33.312 -36.656 1 95.5 281 GLY B N 1
ATOM 10536 C CA . GLY B 1 281 ? -28.609 -32.875 -38.031 1 95.5 281 GLY B CA 1
ATOM 10537 C C . GLY B 1 281 ? -29.453 -31.656 -38.375 1 95.5 281 GLY B C 1
ATOM 10538 O O . GLY B 1 281 ? -29.625 -31.328 -39.562 1 95.5 281 GLY B O 1
ATOM 10539 N N . ARG B 1 282 ? -29.969 -30.906 -37.406 1 96.12 282 ARG B N 1
ATOM 10540 C CA . ARG B 1 282 ? -30.844 -29.781 -37.656 1 96.12 282 ARG B CA 1
ATOM 10541 C C . ARG B 1 282 ? -30.328 -28.516 -37 1 96.12 282 ARG B C 1
ATOM 10543 O O . ARG B 1 282 ? -29.828 -28.578 -35.875 1 96.12 282 ARG B O 1
ATOM 10550 N N . TYR B 1 283 ? -30.453 -27.422 -37.75 1 96.56 283 TYR B N 1
ATOM 10551 C CA . TYR B 1 283 ? -30.078 -26.125 -37.25 1 96.56 283 TYR B CA 1
ATOM 10552 C C . TYR B 1 283 ? -30.734 -25 -38.031 1 96.56 283 TYR B C 1
ATOM 10554 O O . TYR B 1 283 ? -30.844 -25.094 -39.281 1 96.56 283 TYR B O 1
ATOM 10562 N N . GLU B 1 284 ? -31.297 -24 -37.312 1 96.06 284 GLU B N 1
ATOM 10563 C CA . GLU B 1 284 ? -31.734 -22.719 -37.875 1 96.06 284 GLU B CA 1
ATOM 10564 C C . GLU B 1 284 ? -31.703 -21.609 -36.844 1 96.06 284 GLU B C 1
ATOM 10566 O O . GLU B 1 284 ? -32.312 -21.75 -35.75 1 96.06 284 GLU B O 1
ATOM 10571 N N . PHE B 1 285 ? -31.062 -20.547 -37.25 1 96.06 285 PHE B N 1
ATOM 10572 C CA . PHE B 1 285 ? -30.891 -19.469 -36.281 1 96.06 285 PHE B CA 1
ATOM 10573 C C . PHE B 1 285 ? -32.156 -18.672 -36.125 1 96.06 285 PHE B C 1
ATOM 10575 O O . PHE B 1 285 ? -32.75 -18.25 -37.125 1 96.06 285 PHE B O 1
ATOM 10582 N N . GLY B 1 286 ? -32.625 -18.453 -34.906 1 94.31 286 GLY B N 1
ATOM 10583 C CA . GLY B 1 286 ? -33.594 -17.453 -34.531 1 94.31 286 GLY B CA 1
ATOM 10584 C C . GLY B 1 286 ? -32.969 -16.266 -33.812 1 94.31 286 GLY B C 1
ATOM 10585 O O . GLY B 1 286 ? -32.406 -15.375 -34.438 1 94.31 286 GLY B O 1
ATOM 10586 N N . THR B 1 287 ? -32.906 -16.328 -32.531 1 91.88 287 THR B N 1
ATOM 10587 C CA . THR B 1 287 ? -32.25 -15.289 -31.75 1 91.88 287 THR B CA 1
ATOM 10588 C C . THR B 1 287 ? -31 -15.836 -31.062 1 91.88 287 THR B C 1
ATOM 10590 O O . THR B 1 287 ? -30.203 -15.078 -30.516 1 91.88 287 THR B O 1
ATOM 10593 N N . GLY B 1 288 ? -30.859 -17.156 -31.125 1 93.44 288 GLY B N 1
ATOM 10594 C CA . GLY B 1 288 ? -29.766 -17.812 -30.406 1 93.44 288 GLY B CA 1
ATOM 10595 C C . GLY B 1 288 ? -30.047 -17.984 -28.938 1 93.44 288 GLY B C 1
ATOM 10596 O O . GLY B 1 288 ? -29.141 -18.312 -28.156 1 93.44 288 GLY B O 1
ATOM 10597 N N . ALA B 1 289 ? -31.219 -17.719 -28.516 1 92.88 289 ALA B N 1
ATOM 10598 C CA . ALA B 1 289 ? -31.656 -17.875 -27.125 1 92.88 289 ALA B CA 1
ATOM 10599 C C . ALA B 1 289 ? -32.875 -18.797 -27.016 1 92.88 289 ALA B C 1
ATOM 10601 O O . ALA B 1 289 ? -33.531 -19.078 -28.031 1 92.88 289 ALA B O 1
ATOM 10602 N N . ALA B 1 290 ? -33.094 -19.141 -25.797 1 90.56 290 ALA B N 1
ATOM 10603 C CA . ALA B 1 290 ? -34.25 -19.984 -25.594 1 90.56 290 ALA B CA 1
ATOM 10604 C C . ALA B 1 290 ? -35.531 -19.281 -26 1 90.56 290 ALA B C 1
ATOM 10606 O O . ALA B 1 290 ? -35.75 -18.094 -25.688 1 90.56 290 ALA B O 1
ATOM 10607 N N . GLY B 1 291 ? -36.375 -19.938 -26.766 1 89.12 291 GLY B N 1
ATOM 10608 C CA . GLY B 1 291 ? -37.656 -19.375 -27.188 1 89.12 291 GLY B CA 1
ATOM 10609 C C . GLY B 1 291 ? -37.531 -18.359 -28.297 1 89.12 291 GLY B C 1
ATOM 10610 O O . GLY B 1 291 ? -38.469 -17.641 -28.594 1 89.12 291 GLY B O 1
ATOM 10611 N N . GLY B 1 292 ? -36.438 -18.328 -29.016 1 88.69 292 GLY B N 1
ATOM 10612 C CA . GLY B 1 292 ? -36.156 -17.266 -29.969 1 88.69 292 GLY B CA 1
ATOM 10613 C C . GLY B 1 292 ? -36.594 -17.609 -31.375 1 88.69 292 GLY B C 1
ATOM 10614 O O . GLY B 1 292 ? -36.25 -16.891 -32.312 1 88.69 292 GLY B O 1
ATOM 10615 N N . GLY B 1 293 ? -37.25 -18.719 -31.547 1 90.38 293 GLY B N 1
ATOM 10616 C CA . GLY B 1 293 ? -37.844 -19.016 -32.844 1 90.38 293 GLY B CA 1
ATOM 10617 C C . GLY B 1 293 ? -36.938 -19.812 -33.75 1 90.38 293 GLY B C 1
ATOM 10618 O O . GLY B 1 293 ? -37.281 -20.141 -34.875 1 90.38 293 GLY B O 1
ATOM 10619 N N . GLY B 1 294 ? -35.75 -20.188 -33.375 1 93.94 294 GLY B N 1
ATOM 10620 C CA . GLY B 1 294 ? -34.844 -21 -34.188 1 93.94 294 GLY B CA 1
ATOM 10621 C C . GLY B 1 294 ? -35 -22.484 -33.938 1 93.94 294 GLY B C 1
ATOM 10622 O O . GLY B 1 294 ? -35.938 -22.922 -33.25 1 93.94 294 GLY B O 1
ATOM 10623 N N . ILE B 1 295 ? -34.188 -23.25 -34.656 1 95.06 295 ILE B N 1
ATOM 10624 C CA . ILE B 1 295 ? -34.094 -24.703 -34.5 1 95.06 295 ILE B CA 1
ATOM 10625 C C . ILE B 1 295 ? -32.719 -25.078 -33.938 1 95.06 295 ILE B C 1
ATOM 10627 O O . ILE B 1 295 ? -31.719 -24.953 -34.656 1 95.06 295 ILE B O 1
ATOM 10631 N N . ASN B 1 296 ? -32.688 -25.562 -32.719 1 95.25 296 ASN B N 1
ATOM 10632 C CA . ASN B 1 296 ? -31.453 -25.984 -32.031 1 95.25 296 ASN B CA 1
ATOM 10633 C C . ASN B 1 296 ? -30.375 -24.891 -32.125 1 95.25 296 ASN B C 1
ATOM 10635 O O . ASN B 1 296 ? -29.219 -25.188 -32.438 1 95.25 296 ASN B O 1
ATOM 10639 N N . ASP B 1 297 ? -30.75 -23.625 -31.891 1 93.94 297 ASP B N 1
ATOM 10640 C CA . ASP B 1 297 ? -29.812 -22.516 -32.094 1 93.94 297 ASP B CA 1
ATOM 10641 C C . ASP B 1 297 ? -29.312 -21.969 -30.766 1 93.94 297 ASP B C 1
ATOM 10643 O O . ASP B 1 297 ? -28.656 -20.922 -30.734 1 93.94 297 ASP B O 1
ATOM 10647 N N . PHE B 1 298 ? -29.625 -22.672 -29.625 1 91.38 298 PHE B N 1
ATOM 10648 C CA . PHE B 1 298 ? -29.094 -22.281 -28.328 1 91.38 298 PHE B CA 1
ATOM 10649 C C . PHE B 1 298 ? -28.594 -23.5 -27.562 1 91.38 298 PHE B C 1
ATOM 10651 O O . PHE B 1 298 ? -29.125 -24.594 -27.734 1 91.38 298 PHE B O 1
ATOM 10658 N N . ASP B 1 299 ? -27.578 -23.203 -26.641 1 82.5 299 ASP B N 1
ATOM 10659 C CA . ASP B 1 299 ? -26.938 -24.266 -25.859 1 82.5 299 ASP B CA 1
ATOM 10660 C C . ASP B 1 299 ? -26.625 -25.469 -26.75 1 82.5 299 ASP B C 1
ATOM 10662 O O . ASP B 1 299 ? -26.938 -26.609 -26.391 1 82.5 299 ASP B O 1
ATOM 10666 N N . TYR B 1 300 ? -26.156 -25.156 -27.938 1 76.06 300 TYR B N 1
ATOM 10667 C CA . TYR B 1 300 ? -26 -26.203 -28.922 1 76.06 300 TYR B CA 1
ATOM 10668 C C . TYR B 1 300 ? -24.609 -26.828 -28.828 1 76.06 300 TYR B C 1
ATOM 10670 O O . TYR B 1 300 ? -23.703 -26.266 -28.188 1 76.06 300 TYR B O 1
ATOM 10678 N N . SER B 1 301 ? -24.547 -28.062 -29.406 1 92.81 301 SER B N 1
ATOM 10679 C CA . SER B 1 301 ? -23.312 -28.766 -29.734 1 92.81 301 SER B CA 1
ATOM 10680 C C . SER B 1 301 ? -23.109 -28.859 -31.234 1 92.81 301 SER B C 1
ATOM 10682 O O . SER B 1 301 ? -23.828 -28.234 -32 1 92.81 301 SER B O 1
ATOM 10684 N N . ILE B 1 302 ? -22.141 -29.562 -31.688 1 96.31 302 ILE B N 1
ATOM 10685 C CA . ILE B 1 302 ? -21.781 -29.625 -33.094 1 96.31 302 ILE B CA 1
ATOM 10686 C C . ILE B 1 302 ? -22.375 -30.891 -33.719 1 96.31 302 ILE B C 1
ATOM 10688 O O . ILE B 1 302 ? -21.672 -31.641 -34.406 1 96.31 302 ILE B O 1
ATOM 10692 N N . TRP B 1 303 ? -23.656 -31.016 -33.5 1 97.38 303 TRP B N 1
ATOM 10693 C CA . TRP B 1 303 ? -24.391 -32.156 -34.062 1 97.38 303 TRP B CA 1
ATOM 10694 C C . TRP B 1 303 ? -25.406 -31.688 -35.125 1 97.38 303 TRP B C 1
ATOM 10696 O O . TRP B 1 303 ? -26.453 -32.281 -35.281 1 97.38 303 TRP B O 1
ATOM 10706 N N . GLY B 1 304 ? -25.094 -30.562 -35.75 1 96.81 304 GLY B N 1
ATOM 10707 C CA . GLY B 1 304 ? -25.953 -30 -36.781 1 96.81 304 GLY B CA 1
ATOM 10708 C C . GLY B 1 304 ? -25.672 -30.562 -38.156 1 96.81 304 GLY B C 1
ATOM 10709 O O . GLY B 1 304 ? -25 -31.594 -38.281 1 96.81 304 GLY B O 1
ATOM 10710 N N . PRO B 1 305 ? -26.25 -29.844 -39.125 1 96.31 305 PRO B N 1
ATOM 10711 C CA . PRO B 1 305 ? -26.109 -30.344 -40.5 1 96.31 305 PRO B CA 1
ATOM 10712 C C . PRO B 1 305 ? -24.703 -30.188 -41.031 1 96.31 305 PRO B C 1
ATOM 10714 O O . PRO B 1 305 ? -23.922 -29.359 -40.562 1 96.31 305 PRO B O 1
ATOM 10717 N N . LYS B 1 306 ? -24.391 -31.062 -42.031 1 96.81 306 LYS B N 1
ATOM 10718 C CA . LYS B 1 306 ? -23.141 -30.922 -42.781 1 96.81 306 LYS B CA 1
ATOM 10719 C C . LYS B 1 306 ? -23.094 -29.609 -43.562 1 96.81 306 LYS B C 1
ATOM 10721 O O . LYS B 1 306 ? -24.125 -29.141 -44.062 1 96.81 306 LYS B O 1
ATOM 10726 N N . PHE B 1 307 ? -21.922 -29 -43.625 1 97.31 307 PHE B N 1
ATOM 10727 C CA . PHE B 1 307 ? -21.734 -27.797 -44.438 1 97.31 307 PHE B CA 1
ATOM 10728 C C . PHE B 1 307 ? -21.766 -28.109 -45.906 1 97.31 307 PHE B C 1
ATOM 10730 O O . PHE B 1 307 ? -20.719 -28.281 -46.562 1 97.31 307 PHE B O 1
ATOM 10737 N N . ASP B 1 308 ? -22.938 -28.094 -46.469 1 95.69 308 ASP B N 1
ATOM 10738 C CA . ASP B 1 308 ? -23.094 -28.516 -47.844 1 95.69 308 ASP B CA 1
ATOM 10739 C C . ASP B 1 308 ? -23.656 -27.375 -48.688 1 95.69 308 ASP B C 1
ATOM 10741 O O . ASP B 1 308 ? -24.109 -27.594 -49.812 1 95.69 308 ASP B O 1
ATOM 10745 N N . GLY B 1 309 ? -23.734 -26.25 -48.188 1 96.62 309 GLY B N 1
ATOM 10746 C CA . GLY B 1 309 ? -24.125 -25.062 -48.938 1 96.62 309 GLY B CA 1
ATOM 10747 C C . GLY B 1 309 ? -25.625 -24.844 -48.938 1 96.62 309 GLY B C 1
ATOM 10748 O O . GLY B 1 309 ? -26.125 -23.906 -49.562 1 96.62 309 GLY B O 1
ATOM 10749 N N . ARG B 1 310 ? -26.406 -25.656 -48.219 1 96.25 310 ARG B N 1
ATOM 10750 C CA . ARG B 1 310 ? -27.844 -25.438 -48.125 1 96.25 310 ARG B CA 1
ATOM 10751 C C . ARG B 1 310 ? -28.156 -24.062 -47.562 1 96.25 310 ARG B C 1
ATOM 10753 O O . ARG B 1 310 ? -27.328 -23.453 -46.875 1 96.25 310 ARG B O 1
ATOM 10760 N N . LEU B 1 311 ? -29.297 -23.594 -47.938 1 97 311 LEU B N 1
ATOM 10761 C CA . LEU B 1 311 ? -29.703 -22.281 -47.438 1 97 311 LEU B CA 1
ATOM 10762 C C . LEU B 1 311 ? -30.422 -22.406 -46.094 1 97 311 LEU B C 1
ATOM 10764 O O . LEU B 1 311 ? -31.438 -23.078 -46 1 97 311 LEU B O 1
ATOM 10768 N N . ILE B 1 312 ? -29.844 -21.828 -45.062 1 95.69 312 ILE B N 1
ATOM 10769 C CA . ILE B 1 312 ? -30.453 -21.781 -43.75 1 95.69 312 ILE B CA 1
ATOM 10770 C C . ILE B 1 312 ? -30.297 -20.391 -43.156 1 95.69 312 ILE B C 1
ATOM 10772 O O . ILE B 1 312 ? -29.422 -19.625 -43.562 1 95.69 312 ILE B O 1
ATOM 10776 N N . LYS B 1 313 ? -31.234 -20.047 -42.219 1 96.44 313 LYS B N 1
ATOM 10777 C CA . LYS B 1 313 ? -31.109 -18.797 -41.5 1 96.44 313 LYS B CA 1
ATOM 10778 C C . LYS B 1 313 ? -29.953 -18.859 -40.5 1 96.44 313 LYS B C 1
ATOM 10780 O O . LYS B 1 313 ? -29.859 -19.812 -39.719 1 96.44 313 LYS B O 1
ATOM 10785 N N . GLN B 1 314 ? -29.062 -17.906 -40.531 1 95.69 314 GLN B N 1
ATOM 10786 C CA . GLN B 1 314 ? -27.906 -17.828 -39.656 1 95.69 314 GLN B CA 1
ATOM 10787 C C . GLN B 1 314 ? -27.844 -16.484 -38.938 1 95.69 314 GLN B C 1
ATOM 10789 O O . GLN B 1 314 ? -28.641 -15.578 -39.25 1 95.69 314 GLN B O 1
ATOM 10794 N N . SER B 1 315 ? -27.016 -16.328 -37.969 1 93.56 315 SER B N 1
ATOM 10795 C CA . SER B 1 315 ? -26.969 -15.125 -37.125 1 93.56 315 SER B CA 1
ATOM 10796 C C . SER B 1 315 ? -26.609 -13.898 -37.969 1 93.56 315 SER B C 1
ATOM 10798 O O . SER B 1 315 ? -27.062 -12.789 -37.656 1 93.56 315 SER B O 1
ATOM 10800 N N . ASP B 1 316 ? -25.766 -14.102 -39 1 92.62 316 ASP B N 1
ATOM 10801 C CA . ASP B 1 316 ? -25.312 -12.977 -39.812 1 92.62 316 ASP B CA 1
ATOM 10802 C C . ASP B 1 316 ? -26.109 -12.883 -41.125 1 92.62 316 ASP B C 1
ATOM 10804 O O . ASP B 1 316 ? -25.75 -12.133 -42.031 1 92.62 316 ASP B O 1
ATOM 10808 N N . SER B 1 317 ? -27.188 -13.688 -41.219 1 95.62 317 SER B N 1
ATOM 10809 C CA . SER B 1 317 ? -28.062 -13.586 -42.406 1 95.62 317 SER B CA 1
ATOM 10810 C C . SER B 1 317 ? -28.672 -12.203 -42.5 1 95.62 317 SER B C 1
ATOM 10812 O O . SER B 1 317 ? -29.031 -11.586 -41.5 1 95.62 317 SER B O 1
ATOM 10814 N N . PRO B 1 318 ? -28.75 -11.703 -43.719 1 94.69 318 PRO B N 1
ATOM 10815 C CA . PRO B 1 318 ? -29.406 -10.398 -43.875 1 94.69 318 PRO B CA 1
ATOM 10816 C C . PRO B 1 318 ? -30.875 -10.438 -43.469 1 94.69 318 PRO B C 1
ATOM 10818 O O . PRO B 1 318 ? -31.531 -11.484 -43.562 1 94.69 318 PRO B O 1
ATOM 10821 N N . ILE B 1 319 ? -31.297 -9.391 -42.969 1 92.94 319 ILE B N 1
ATOM 10822 C CA . ILE B 1 319 ? -32.688 -9.25 -42.594 1 92.94 319 ILE B CA 1
ATOM 10823 C C . ILE B 1 319 ? -33.469 -8.594 -43.75 1 92.94 319 ILE B C 1
ATOM 10825 O O . ILE B 1 319 ? -33.062 -7.543 -44.25 1 92.94 319 ILE B O 1
ATOM 10829 N N . ASP B 1 320 ? -34.531 -9.195 -44.094 1 93.88 320 ASP B N 1
ATOM 10830 C CA . ASP B 1 320 ? -35.438 -8.578 -45.094 1 93.88 320 ASP B CA 1
ATOM 10831 C C . ASP B 1 320 ? -36.062 -7.309 -44.531 1 93.88 320 ASP B C 1
ATOM 10833 O O . ASP B 1 320 ? -36.781 -7.359 -43.5 1 93.88 320 ASP B O 1
ATOM 10837 N N . PRO B 1 321 ? -35.812 -6.203 -45.094 1 91.56 321 PRO B N 1
ATOM 10838 C CA . PRO B 1 321 ? -36.312 -4.941 -44.5 1 91.56 321 PRO B CA 1
ATOM 10839 C C . PRO B 1 321 ? -37.812 -4.855 -44.5 1 91.56 321 PRO B C 1
ATOM 10841 O O . PRO B 1 321 ? -38.406 -4.074 -43.75 1 91.56 321 PRO B O 1
ATOM 10844 N N . VAL B 1 322 ? -38.531 -5.664 -45.438 1 92.44 322 VAL B N 1
ATOM 10845 C CA . VAL B 1 322 ? -40 -5.602 -45.531 1 92.44 322 VAL B CA 1
ATOM 10846 C C . VAL B 1 322 ? -40.625 -6.531 -44.5 1 92.44 322 VAL B C 1
ATOM 10848 O O . VAL B 1 322 ? -41.5 -6.117 -43.75 1 92.44 322 VAL B O 1
ATOM 10851 N N . THR B 1 323 ? -40.156 -7.742 -44.344 1 91.62 323 THR B N 1
ATOM 10852 C CA . THR B 1 323 ? -40.781 -8.742 -43.5 1 91.62 323 THR B CA 1
ATOM 10853 C C . THR B 1 323 ? -40.094 -8.773 -42.125 1 91.62 323 THR B C 1
ATOM 10855 O O . THR B 1 323 ? -40.656 -9.297 -41.156 1 91.62 323 THR B O 1
ATOM 10858 N N . GLY B 1 324 ? -38.906 -8.266 -42.031 1 90.44 324 GLY B N 1
ATOM 10859 C CA . GLY B 1 324 ? -38.156 -8.336 -40.781 1 90.44 324 GLY B CA 1
ATOM 10860 C C . GLY B 1 324 ? -37.562 -9.711 -40.531 1 90.44 324 GLY B C 1
ATOM 10861 O O . GLY B 1 324 ? -36.969 -9.945 -39.469 1 90.44 324 GLY B O 1
ATOM 10862 N N . GLU B 1 325 ? -37.688 -10.602 -41.469 1 91.19 325 GLU B N 1
ATOM 10863 C CA . GLU B 1 325 ? -37.219 -11.977 -41.312 1 91.19 325 GLU B CA 1
ATOM 10864 C C . GLU B 1 325 ? -35.812 -12.148 -41.875 1 91.19 325 GLU B C 1
ATOM 10866 O O . GLU B 1 325 ? -35.406 -11.438 -42.812 1 91.19 325 GLU B O 1
ATOM 10871 N N . ARG B 1 326 ? -35.062 -13.148 -41.438 1 94.56 326 ARG B N 1
ATOM 10872 C CA . ARG B 1 326 ? -33.719 -13.461 -41.938 1 94.56 326 ARG B CA 1
ATOM 10873 C C . ARG B 1 326 ? -33.812 -14.203 -43.281 1 94.56 326 ARG B C 1
ATOM 10875 O O . ARG B 1 326 ? -34.656 -15.094 -43.438 1 94.56 326 ARG B O 1
ATOM 10882 N N . ILE B 1 327 ? -32.969 -13.75 -44.188 1 96.44 327 ILE B N 1
ATOM 10883 C CA . ILE B 1 327 ? -32.875 -14.43 -45.469 1 96.44 327 ILE B CA 1
ATOM 10884 C C . ILE B 1 327 ? -31.828 -15.539 -45.375 1 96.44 327 ILE B C 1
ATOM 10886 O O . ILE B 1 327 ? -30.672 -15.281 -45.062 1 96.44 327 ILE B O 1
ATOM 10890 N N . PRO B 1 328 ? -32.312 -16.797 -45.562 1 96.88 328 PRO B N 1
ATOM 10891 C CA . PRO B 1 328 ? -31.328 -17.891 -45.469 1 96.88 328 PRO B CA 1
ATOM 10892 C C . PRO B 1 328 ? -30.109 -17.672 -46.375 1 96.88 328 PRO B C 1
ATOM 10894 O O . PRO B 1 328 ? -30.234 -17.172 -47.469 1 96.88 328 PRO B O 1
ATOM 10897 N N . THR B 1 329 ? -28.938 -17.969 -45.875 1 97.31 329 THR B N 1
ATOM 10898 C CA . THR B 1 329 ? -27.656 -17.891 -46.594 1 97.31 329 THR B CA 1
ATOM 10899 C C . THR B 1 329 ? -26.984 -19.25 -46.656 1 97.31 329 THR B C 1
ATOM 10901 O O . THR B 1 329 ? -27.359 -20.172 -45.938 1 97.31 329 THR B O 1
ATOM 10904 N N . PRO B 1 330 ? -26 -19.453 -47.531 1 97.44 330 PRO B N 1
ATOM 10905 C CA . PRO B 1 330 ? -25.359 -20.766 -47.656 1 97.44 330 PRO B CA 1
ATOM 10906 C C . PRO B 1 330 ? -24.688 -21.234 -46.375 1 97.44 330 PRO B C 1
ATOM 10908 O O . PRO B 1 330 ? -23.953 -20.469 -45.75 1 97.44 330 PRO B O 1
ATOM 10911 N N . TRP B 1 331 ? -25.047 -22.469 -46 1 97.38 331 TRP B N 1
ATOM 10912 C CA . TRP B 1 331 ? -24.469 -23.125 -44.844 1 97.38 331 TRP B CA 1
ATOM 10913 C C . TRP B 1 331 ? -23.094 -23.703 -45.156 1 97.38 331 TRP B C 1
ATOM 10915 O O . TRP B 1 331 ? -23 -24.797 -45.719 1 97.38 331 TRP B O 1
ATOM 10925 N N . ILE B 1 332 ? -21.984 -22.969 -44.812 1 97.19 332 ILE B N 1
ATOM 10926 C CA . ILE B 1 332 ? -20.625 -23.344 -45.156 1 97.19 332 ILE B CA 1
ATOM 10927 C C . ILE B 1 332 ? -19.719 -23.172 -43.969 1 97.19 332 ILE B C 1
ATOM 10929 O O . ILE B 1 332 ? -20.078 -22.484 -43 1 97.19 332 ILE B O 1
ATOM 10933 N N . SER B 1 333 ? -18.609 -23.891 -43.969 1 96.88 333 SER B N 1
ATOM 10934 C CA . SER B 1 333 ? -17.578 -23.719 -42.938 1 96.88 333 SER B CA 1
ATOM 10935 C C . SER B 1 333 ? -16.844 -22.391 -43.125 1 96.88 333 SER B C 1
ATOM 10937 O O . SER B 1 333 ? -16.016 -22.266 -44.031 1 96.88 333 SER B O 1
ATOM 10939 N N . ARG B 1 334 ? -17.062 -21.469 -42.281 1 95.38 334 ARG B N 1
ATOM 10940 C CA . ARG B 1 334 ? -16.531 -20.125 -42.469 1 95.38 334 ARG B CA 1
ATOM 10941 C C . ARG B 1 334 ? -15.273 -19.906 -41.625 1 95.38 334 ARG B C 1
ATOM 10943 O O . ARG B 1 334 ? -14.398 -19.125 -42 1 95.38 334 ARG B O 1
ATOM 10950 N N . GLY B 1 335 ? -15.234 -20.531 -40.531 1 94.31 335 GLY B N 1
ATOM 10951 C CA . GLY B 1 335 ? -14.125 -20.359 -39.594 1 94.31 335 GLY B CA 1
ATOM 10952 C C . GLY B 1 335 ? -13.539 -21.672 -39.125 1 94.31 335 GLY B C 1
ATOM 10953 O O . GLY B 1 335 ? -13.664 -22.031 -37.969 1 94.31 335 GLY B O 1
ATOM 10954 N N . PRO B 1 336 ? -12.852 -22.328 -39.969 1 92.88 336 PRO B N 1
ATOM 10955 C CA . PRO B 1 336 ? -12.281 -23.625 -39.594 1 92.88 336 PRO B CA 1
ATOM 10956 C C . PRO B 1 336 ? -11.25 -23.531 -38.469 1 92.88 336 PRO B C 1
ATOM 10958 O O . PRO B 1 336 ? -11.039 -24.5 -37.75 1 92.88 336 PRO B O 1
ATOM 10961 N N . ASP B 1 337 ? -10.641 -22.406 -38.312 1 92.31 337 ASP B N 1
ATOM 10962 C CA . ASP B 1 337 ? -9.664 -22.203 -37.25 1 92.31 337 ASP B CA 1
ATOM 10963 C C . ASP B 1 337 ? -9.961 -20.938 -36.469 1 92.31 337 ASP B C 1
ATOM 10965 O O . ASP B 1 337 ? -9.109 -20.047 -36.344 1 92.31 337 ASP B O 1
ATOM 10969 N N . ASN B 1 338 ? -11.094 -20.984 -35.844 1 94.06 338 ASN B N 1
ATOM 10970 C CA . ASN B 1 338 ? -11.523 -19.797 -35.094 1 94.06 338 ASN B CA 1
ATOM 10971 C C . ASN B 1 338 ? -10.57 -19.484 -33.938 1 94.06 338 ASN B C 1
ATOM 10973 O O . ASN B 1 338 ? -10.281 -18.312 -33.688 1 94.06 338 ASN B O 1
ATOM 10977 N N . LEU B 1 339 ? -10.055 -20.5 -33.219 1 91.31 339 LEU B N 1
ATOM 10978 C CA . LEU B 1 339 ? -9.141 -20.25 -32.125 1 91.31 339 LEU B CA 1
ATOM 10979 C C . LEU B 1 339 ? -7.852 -19.594 -32.625 1 91.31 339 LEU B C 1
ATOM 10981 O O . LEU B 1 339 ? -7.395 -18.609 -32.062 1 91.31 339 LEU B O 1
ATOM 10985 N N . GLY B 1 340 ? -7.246 -20.172 -33.625 1 90.12 340 GLY B N 1
ATOM 10986 C CA . GLY B 1 340 ? -6.027 -19.609 -34.188 1 90.12 340 GLY B CA 1
ATOM 10987 C C . GLY B 1 340 ? -6.207 -18.188 -34.688 1 90.12 340 GLY B C 1
ATOM 10988 O O . GLY B 1 340 ? -5.289 -17.375 -34.625 1 90.12 340 GLY B O 1
ATOM 10989 N N . ASN B 1 341 ? -7.422 -17.938 -35.25 1 93.5 341 ASN B N 1
ATOM 10990 C CA . ASN B 1 341 ? -7.715 -16.594 -35.75 1 93.5 341 ASN B CA 1
ATOM 10991 C C . ASN B 1 341 ? -7.906 -15.594 -34.625 1 93.5 341 ASN B C 1
ATOM 10993 O O . ASN B 1 341 ? -7.746 -14.391 -34.812 1 93.5 341 ASN B O 1
ATOM 10997 N N . PHE B 1 342 ? -8.289 -16.109 -33.531 1 93.38 342 PHE B N 1
ATOM 10998 C CA . PHE B 1 342 ? -8.586 -15.25 -32.406 1 93.38 342 PHE B CA 1
ATOM 10999 C C . PHE B 1 342 ? -7.312 -14.898 -31.641 1 93.38 342 PHE B C 1
ATOM 11001 O O . PHE B 1 342 ? -7.129 -13.758 -31.219 1 93.38 342 PHE B O 1
ATOM 11008 N N . VAL B 1 343 ? -6.441 -15.859 -31.453 1 90.38 343 VAL B N 1
ATOM 11009 C CA . VAL B 1 343 ? -5.254 -15.672 -30.625 1 90.38 343 VAL B CA 1
ATOM 11010 C C . VAL B 1 343 ? -4.223 -14.836 -31.375 1 90.38 343 VAL B C 1
ATOM 11012 O O . VAL B 1 343 ? -4.199 -14.828 -32.625 1 90.38 343 VAL B O 1
ATOM 11015 N N . GLU B 1 344 ? -3.469 -14.07 -30.594 1 91.62 344 GLU B N 1
ATOM 11016 C CA . GLU B 1 344 ? -2.393 -13.25 -31.141 1 91.62 344 GLU B CA 1
ATOM 11017 C C . GLU B 1 344 ? -1.028 -13.734 -30.656 1 91.62 344 GLU B C 1
ATOM 11019 O O . GLU B 1 344 ? -0.945 -14.602 -29.781 1 91.62 344 GLU B O 1
ATOM 11024 N N . THR B 1 345 ? -0.026 -13.18 -31.328 1 92.56 345 THR B N 1
ATOM 11025 C CA . THR B 1 345 ? 1.319 -13.492 -30.859 1 92.56 345 THR B CA 1
ATOM 11026 C C . THR B 1 345 ? 1.611 -12.773 -29.547 1 92.56 345 THR B C 1
ATOM 11028 O O . THR B 1 345 ? 1.52 -11.547 -29.469 1 92.56 345 THR B O 1
ATOM 11031 N N . GLY B 1 346 ? 1.876 -13.57 -28.594 1 91.75 346 GLY B N 1
ATOM 11032 C CA . GLY B 1 346 ? 2.273 -12.977 -27.328 1 91.75 346 GLY B CA 1
ATOM 11033 C C . GLY B 1 346 ? 3.684 -12.414 -27.344 1 91.75 346 GLY B C 1
ATOM 11034 O O . GLY B 1 346 ? 4.48 -12.758 -28.219 1 91.75 346 GLY B O 1
ATOM 11035 N N . LEU B 1 347 ? 3.99 -11.531 -26.406 1 93.5 347 LEU B N 1
ATOM 11036 C CA . LEU B 1 347 ? 5.285 -10.867 -26.297 1 93.5 347 LEU B CA 1
ATOM 11037 C C . LEU B 1 347 ? 5.703 -10.719 -24.844 1 93.5 347 LEU B C 1
ATOM 11039 O O . LEU B 1 347 ? 4.879 -10.375 -23.984 1 93.5 347 LEU B O 1
ATOM 11043 N N . VAL B 1 348 ? 6.914 -11.117 -24.531 1 92.25 348 VAL B N 1
ATOM 11044 C CA . VAL B 1 348 ? 7.508 -10.844 -23.234 1 92.25 348 VAL B CA 1
ATOM 11045 C C . VAL B 1 348 ? 8.852 -10.141 -23.406 1 92.25 348 VAL B C 1
ATOM 11047 O O . VAL B 1 348 ? 9.734 -10.648 -24.109 1 92.25 348 VAL B O 1
ATOM 11050 N N . THR B 1 349 ? 9.016 -9.008 -22.875 1 94.88 349 THR B N 1
ATOM 11051 C CA . THR B 1 349 ? 10.281 -8.281 -22.891 1 94.88 349 THR B CA 1
ATOM 11052 C C . THR B 1 349 ? 10.734 -7.969 -21.469 1 94.88 349 THR B C 1
ATOM 11054 O O . THR B 1 349 ? 9.906 -7.668 -20.594 1 94.88 349 THR B O 1
ATOM 11057 N N . SER B 1 350 ? 11.938 -8.141 -21.203 1 94.38 350 SER B N 1
ATOM 11058 C CA . SER B 1 350 ? 12.555 -7.785 -19.938 1 94.38 350 SER B CA 1
ATOM 11059 C C . SER B 1 350 ? 13.844 -6.988 -20.156 1 94.38 350 SER B C 1
ATOM 11061 O O . SER B 1 350 ? 14.742 -7.434 -20.875 1 94.38 350 SER B O 1
ATOM 11063 N N . ASN B 1 351 ? 13.945 -5.855 -19.656 1 95.69 351 ASN B N 1
ATOM 11064 C CA . ASN B 1 351 ? 15.125 -4.996 -19.703 1 95.69 351 ASN B CA 1
ATOM 11065 C C . ASN B 1 351 ? 15.641 -4.68 -18.297 1 95.69 351 ASN B C 1
ATOM 11067 O O . ASN B 1 351 ? 14.875 -4.262 -17.422 1 95.69 351 ASN B O 1
ATOM 11071 N N . ASN B 1 352 ? 16.906 -4.965 -18.141 1 95.69 352 ASN B N 1
ATOM 11072 C CA . ASN B 1 352 ? 17.516 -4.75 -16.828 1 95.69 352 ASN B CA 1
ATOM 11073 C C . ASN B 1 352 ? 18.797 -3.928 -16.938 1 95.69 352 ASN B C 1
ATOM 11075 O O . ASN B 1 352 ? 19.578 -4.109 -17.859 1 95.69 352 ASN B O 1
ATOM 11079 N N . VAL B 1 353 ? 18.984 -3.025 -16.062 1 92.62 353 VAL B N 1
ATOM 11080 C CA . VAL B 1 353 ? 20.234 -2.301 -15.836 1 92.62 353 VAL B CA 1
ATOM 11081 C C . VAL B 1 353 ? 20.672 -2.461 -14.391 1 92.62 353 VAL B C 1
ATOM 11083 O O . VAL B 1 353 ? 19.906 -2.191 -13.461 1 92.62 353 VAL B O 1
ATOM 11086 N N . THR B 1 354 ? 21.859 -2.916 -14.211 1 92.44 354 THR B N 1
ATOM 11087 C CA . THR B 1 354 ? 22.406 -3.123 -12.875 1 92.44 354 THR B CA 1
ATOM 11088 C C . THR B 1 354 ? 23.766 -2.441 -12.742 1 92.44 354 THR B C 1
ATOM 11090 O O . THR B 1 354 ? 24.641 -2.605 -13.602 1 92.44 354 THR B O 1
ATOM 11093 N N . VAL B 1 355 ? 23.922 -1.771 -11.727 1 87.25 355 VAL B N 1
ATOM 11094 C CA . VAL B 1 355 ? 25.203 -1.176 -11.359 1 87.25 355 VAL B CA 1
ATOM 11095 C C . VAL B 1 355 ? 25.703 -1.8 -10.055 1 87.25 355 VAL B C 1
ATOM 11097 O O . VAL B 1 355 ? 25 -1.788 -9.047 1 87.25 355 VAL B O 1
ATOM 11100 N N . GLN B 1 356 ? 26.797 -2.334 -10.141 1 88.25 356 GLN B N 1
ATOM 11101 C CA . GLN B 1 356 ? 27.469 -2.908 -8.977 1 88.25 356 GLN B CA 1
ATOM 11102 C C . GLN B 1 356 ? 28.781 -2.207 -8.695 1 88.25 356 GLN B C 1
ATOM 11104 O O . GLN B 1 356 ? 29.531 -1.89 -9.617 1 88.25 356 GLN B O 1
ATOM 11109 N N . SER B 1 357 ? 29 -1.979 -7.406 1 83.88 357 SER B N 1
ATOM 11110 C CA . SER B 1 357 ? 30.25 -1.35 -7.016 1 83.88 357 SER B CA 1
ATOM 11111 C C . SER B 1 357 ? 30.766 -1.905 -5.688 1 83.88 357 SER B C 1
ATOM 11113 O O . SER B 1 357 ? 29.969 -2.234 -4.805 1 83.88 357 SER B O 1
ATOM 11115 N N . GLY B 1 358 ? 32.094 -2.055 -5.598 1 81.69 358 GLY B N 1
ATOM 11116 C CA . GLY B 1 358 ? 32.719 -2.541 -4.375 1 81.69 358 GLY B CA 1
ATOM 11117 C C . GLY B 1 358 ? 34.031 -1.84 -4.043 1 81.69 358 GLY B C 1
ATOM 11118 O O . GLY B 1 358 ? 34.75 -1.393 -4.945 1 81.69 358 GLY B O 1
ATOM 11119 N N . SER B 1 359 ? 34.281 -1.614 -2.744 1 79.44 359 SER B N 1
ATOM 11120 C CA . SER B 1 359 ? 35.531 -1.103 -2.191 1 79.44 359 SER B CA 1
ATOM 11121 C C . SER B 1 359 ? 35.781 -1.67 -0.801 1 79.44 359 SER B C 1
ATOM 11123 O O . SER B 1 359 ? 35.031 -2.52 -0.319 1 79.44 359 SER B O 1
ATOM 11125 N N . GLU B 1 360 ? 36.875 -1.262 -0.168 1 76.19 360 GLU B N 1
ATOM 11126 C CA . GLU B 1 360 ? 37.188 -1.708 1.183 1 76.19 360 GLU B CA 1
ATOM 11127 C C . GLU B 1 360 ? 36.188 -1.183 2.197 1 76.19 360 GLU B C 1
ATOM 11129 O O . GLU B 1 360 ? 35.969 -1.796 3.244 1 76.19 360 GLU B O 1
ATOM 11134 N N . LYS B 1 361 ? 35.625 -0.183 1.89 1 77 361 LYS B N 1
ATOM 11135 C CA . LYS B 1 361 ? 34.719 0.454 2.834 1 77 361 LYS B CA 1
ATOM 11136 C C . LYS B 1 361 ? 33.281 -0.113 2.703 1 77 361 LYS B C 1
ATOM 11138 O O . LYS B 1 361 ? 32.438 0.09 3.582 1 77 361 LYS B O 1
ATOM 11143 N N . GLY B 1 362 ? 33.125 -0.815 1.58 1 81.88 362 GLY B N 1
ATOM 11144 C CA . GLY B 1 362 ? 31.797 -1.373 1.408 1 81.88 362 GLY B CA 1
ATOM 11145 C C . GLY B 1 362 ? 31.453 -1.665 -0.041 1 81.88 362 GLY B C 1
ATOM 11146 O O . GLY B 1 362 ? 32.312 -1.626 -0.91 1 81.88 362 GLY B O 1
ATOM 11147 N N . ASN B 1 363 ? 30.219 -2.119 -0.244 1 84.19 363 ASN B N 1
ATOM 11148 C CA . ASN B 1 363 ? 29.734 -2.416 -1.589 1 84.19 363 ASN B CA 1
ATOM 11149 C C . ASN B 1 363 ? 28.266 -2.062 -1.747 1 84.19 363 ASN B C 1
ATOM 11151 O O . ASN B 1 363 ? 27.547 -1.943 -0.756 1 84.19 363 ASN B O 1
ATOM 11155 N N . TYR B 1 364 ? 27.859 -1.83 -2.975 1 83.06 364 TYR B N 1
ATOM 11156 C CA . TYR B 1 364 ? 26.438 -1.598 -3.207 1 83.06 364 TYR B CA 1
ATOM 11157 C C . TYR B 1 364 ? 26.031 -2.088 -4.59 1 83.06 364 TYR B C 1
ATOM 11159 O O . TYR B 1 364 ? 26.875 -2.32 -5.453 1 83.06 364 TYR B O 1
ATOM 11167 N N . VAL B 1 365 ? 24.75 -2.289 -4.816 1 88.44 365 VAL B N 1
ATOM 11168 C CA . VAL B 1 365 ? 24.141 -2.65 -6.094 1 88.44 365 VAL B CA 1
ATOM 11169 C C . VAL B 1 365 ? 22.844 -1.867 -6.281 1 88.44 365 VAL B C 1
ATOM 11171 O O . VAL B 1 365 ? 22.078 -1.675 -5.332 1 88.44 365 VAL B O 1
ATOM 11174 N N . ILE B 1 366 ? 22.656 -1.271 -7.41 1 87.19 366 ILE B N 1
ATOM 11175 C CA . ILE B 1 366 ? 21.406 -0.679 -7.871 1 87.19 366 ILE B CA 1
ATOM 11176 C C . ILE B 1 366 ? 20.938 -1.385 -9.141 1 87.19 366 ILE B C 1
ATOM 11178 O O . ILE B 1 366 ? 21.703 -1.515 -10.102 1 87.19 366 ILE B O 1
ATOM 11182 N N . SER B 1 367 ? 19.703 -1.818 -9.07 1 92.62 367 SER B N 1
ATOM 11183 C CA . SER B 1 367 ? 19.203 -2.559 -10.227 1 92.62 367 SER B CA 1
ATOM 11184 C C . SER B 1 367 ? 17.766 -2.166 -10.547 1 92.62 367 SER B C 1
ATOM 11186 O O . SER B 1 367 ? 16.953 -1.96 -9.641 1 92.62 367 SER B O 1
ATOM 11188 N N . ASN B 1 368 ? 17.5 -1.961 -11.781 1 91.88 368 ASN B N 1
ATOM 11189 C CA . ASN B 1 368 ? 16.141 -1.756 -12.258 1 91.88 368 ASN B CA 1
ATOM 11190 C C . ASN B 1 368 ? 15.789 -2.717 -13.391 1 91.88 368 ASN B C 1
ATOM 11192 O O . ASN B 1 368 ? 16.531 -2.822 -14.367 1 91.88 368 ASN B O 1
ATOM 11196 N N . SER B 1 369 ? 14.703 -3.408 -13.18 1 95.06 369 SER B N 1
ATOM 11197 C CA . SER B 1 369 ? 14.195 -4.32 -14.203 1 95.06 369 SER B CA 1
ATOM 11198 C C . SER B 1 369 ? 12.781 -3.941 -14.625 1 95.06 369 SER B C 1
ATOM 11200 O O . SER B 1 369 ? 11.891 -3.805 -13.781 1 95.06 369 SER B O 1
ATOM 11202 N N . TYR B 1 370 ? 12.586 -3.752 -15.875 1 94.75 370 TYR B N 1
ATOM 11203 C CA . TYR B 1 370 ? 11.258 -3.52 -16.438 1 94.75 370 TYR B CA 1
ATOM 11204 C C . TYR B 1 370 ? 10.836 -4.672 -17.344 1 94.75 370 TYR B C 1
ATOM 11206 O O . TYR B 1 370 ? 11.5 -4.957 -18.328 1 94.75 370 TYR B O 1
ATOM 11214 N N . LYS B 1 371 ? 9.703 -5.258 -16.984 1 94.88 371 LYS B N 1
ATOM 11215 C CA . LYS B 1 371 ? 9.148 -6.367 -17.75 1 94.88 371 LYS B CA 1
ATOM 11216 C C . LYS B 1 371 ? 7.781 -6.004 -18.328 1 94.88 371 LYS B C 1
ATOM 11218 O O . LYS B 1 371 ? 6.914 -5.496 -17.609 1 94.88 371 LYS B O 1
ATOM 11223 N N . HIS B 1 372 ? 7.648 -6.234 -19.578 1 94.88 372 HIS B N 1
ATOM 11224 C CA . HIS B 1 372 ? 6.383 -6.059 -20.281 1 94.88 372 HIS B CA 1
ATOM 11225 C C . HIS B 1 372 ? 5.941 -7.352 -20.953 1 94.88 372 HIS B C 1
ATOM 11227 O O . HIS B 1 372 ? 6.738 -8.016 -21.625 1 94.88 372 HIS B O 1
ATOM 11233 N N . ALA B 1 373 ? 4.68 -7.723 -20.734 1 92.12 373 ALA B N 1
ATOM 11234 C CA . ALA B 1 373 ? 4.145 -8.93 -21.359 1 92.12 373 ALA B CA 1
ATOM 11235 C C . ALA B 1 373 ? 2.775 -8.664 -21.984 1 92.12 373 ALA B C 1
ATOM 11237 O O . ALA B 1 373 ? 1.921 -8.023 -21.359 1 92.12 373 ALA B O 1
ATOM 11238 N N . LYS B 1 374 ? 2.697 -9.023 -23.203 1 93 374 LYS B N 1
ATOM 11239 C CA . LYS B 1 374 ? 1.417 -9.086 -23.906 1 93 374 LYS B CA 1
ATOM 11240 C C . LYS B 1 374 ? 0.974 -10.531 -24.109 1 93 374 LYS B C 1
ATOM 11242 O O . LYS B 1 374 ? 1.729 -11.344 -24.641 1 93 374 LYS B O 1
ATOM 11247 N N . GLY B 1 375 ? -0.227 -10.836 -23.641 1 89 375 GLY B N 1
ATOM 11248 C CA . GLY B 1 375 ? -0.711 -12.203 -23.766 1 89 375 GLY B CA 1
ATOM 11249 C C . GLY B 1 375 ? -1.153 -12.539 -25.172 1 89 375 GLY B C 1
ATOM 11250 O O . GLY B 1 375 ? -1.237 -11.664 -26.031 1 89 375 GLY B O 1
ATOM 11251 N N . SER B 1 376 ? -1.366 -13.789 -25.391 1 88.31 376 SER B N 1
ATOM 11252 C CA . SER B 1 376 ? -1.84 -14.258 -26.703 1 88.31 376 SER B CA 1
ATOM 11253 C C . SER B 1 376 ? -3.33 -13.984 -26.875 1 88.31 376 SER B C 1
ATOM 11255 O O . SER B 1 376 ? -3.824 -13.906 -28 1 88.31 376 SER B O 1
ATOM 11257 N N . ILE B 1 377 ? -3.99 -13.953 -25.812 1 89.12 377 ILE B N 1
ATOM 11258 C CA . ILE B 1 377 ? -5.383 -13.516 -25.891 1 89.12 377 ILE B CA 1
ATOM 11259 C C . ILE B 1 377 ? -5.441 -11.992 -25.969 1 89.12 377 ILE B C 1
ATOM 11261 O O . ILE B 1 377 ? -4.809 -11.297 -25.172 1 89.12 377 ILE B O 1
ATOM 11265 N N . PRO B 1 378 ? -6.23 -11.523 -26.828 1 91.94 378 PRO B N 1
ATOM 11266 C CA . PRO B 1 378 ? -6.273 -10.07 -27.016 1 91.94 378 PRO B CA 1
ATOM 11267 C C . PRO B 1 378 ? -6.648 -9.328 -25.734 1 91.94 378 PRO B C 1
ATOM 11269 O O . PRO B 1 378 ? -7.516 -9.781 -24.984 1 91.94 378 PRO B O 1
ATOM 11272 N N . GLY B 1 379 ? -6.016 -8.18 -25.547 1 90.69 379 GLY B N 1
ATOM 11273 C CA . GLY B 1 379 ? -6.371 -7.285 -24.453 1 90.69 379 GLY B CA 1
ATOM 11274 C C . GLY B 1 379 ? -5.559 -7.527 -23.203 1 90.69 379 GLY B C 1
ATOM 11275 O O . GLY B 1 379 ? -5.605 -6.727 -22.266 1 90.69 379 GLY B O 1
ATOM 11276 N N . GLN B 1 380 ? -4.793 -8.555 -23.125 1 91.56 380 GLN B N 1
ATOM 11277 C CA . GLN B 1 380 ? -4.035 -8.875 -21.922 1 91.56 380 GLN B CA 1
ATOM 11278 C C . GLN B 1 380 ? -2.658 -8.227 -21.953 1 91.56 380 GLN B C 1
ATOM 11280 O O . GLN B 1 380 ? -1.906 -8.375 -22.906 1 91.56 380 GLN B O 1
ATOM 11285 N N . LYS B 1 381 ? -2.379 -7.551 -20.938 1 92.38 381 LYS B N 1
ATOM 11286 C CA . LYS B 1 381 ? -1.079 -6.902 -20.797 1 92.38 381 LYS B CA 1
ATOM 11287 C C . LYS B 1 381 ? -0.632 -6.902 -19.328 1 92.38 381 LYS B C 1
ATOM 11289 O O . LYS B 1 381 ? -1.465 -6.895 -18.422 1 92.38 381 LYS B O 1
ATOM 11294 N N . LEU B 1 382 ? 0.656 -6.988 -19.109 1 92.88 382 LEU B N 1
ATOM 11295 C CA . LEU B 1 382 ? 1.253 -6.953 -17.781 1 92.88 382 LEU B CA 1
ATOM 11296 C C . LEU B 1 382 ? 2.516 -6.102 -17.781 1 92.88 382 LEU B C 1
ATOM 11298 O O . LEU B 1 382 ? 3.363 -6.23 -18.672 1 92.88 382 LEU B O 1
ATOM 11302 N N . ASP B 1 383 ? 2.627 -5.211 -16.891 1 94.25 383 ASP B N 1
ATOM 11303 C CA . ASP B 1 383 ? 3.824 -4.414 -16.641 1 94.25 383 ASP B CA 1
ATOM 11304 C C . ASP B 1 383 ? 4.332 -4.602 -15.219 1 94.25 383 ASP B C 1
ATOM 11306 O O . ASP B 1 383 ? 3.574 -4.465 -14.258 1 94.25 383 ASP B O 1
ATOM 11310 N N . ILE B 1 384 ? 5.59 -4.949 -15.094 1 94.88 384 ILE B N 1
ATOM 11311 C CA . ILE B 1 384 ? 6.227 -5.09 -13.789 1 94.88 384 ILE B CA 1
ATOM 11312 C C . ILE B 1 384 ? 7.508 -4.262 -13.75 1 94.88 384 ILE B C 1
ATOM 11314 O O . ILE B 1 384 ? 8.352 -4.371 -14.641 1 94.88 384 ILE B O 1
ATOM 11318 N N . ASN B 1 385 ? 7.656 -3.449 -12.867 1 92.56 385 ASN B N 1
ATOM 11319 C CA . ASN B 1 385 ? 8.891 -2.721 -12.602 1 92.56 385 ASN B CA 1
ATOM 11320 C C . ASN B 1 385 ? 9.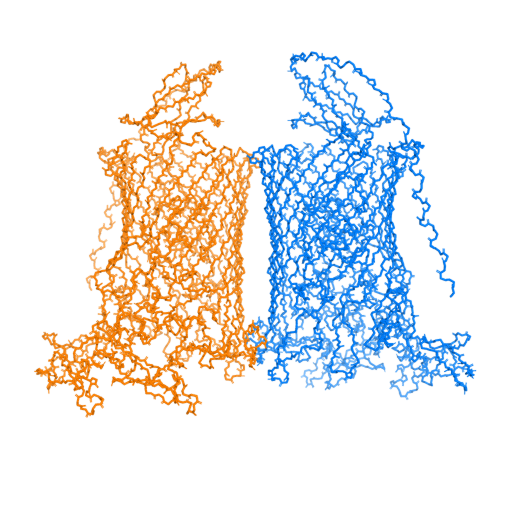461 -3.055 -11.227 1 92.56 385 ASN B C 1
ATOM 11322 O O . ASN B 1 385 ? 8.75 -2.967 -10.227 1 92.56 385 ASN B O 1
ATOM 11326 N N . THR B 1 386 ? 10.703 -3.48 -11.164 1 92.38 386 THR B N 1
ATOM 11327 C CA . THR B 1 386 ? 11.375 -3.809 -9.914 1 92.38 386 THR B CA 1
ATOM 11328 C C . THR B 1 386 ? 12.609 -2.93 -9.719 1 92.38 386 THR B C 1
ATOM 11330 O O . THR B 1 386 ? 13.539 -2.963 -10.531 1 92.38 386 THR B O 1
ATOM 11333 N N . LEU B 1 387 ? 12.641 -2.162 -8.742 1 89.56 387 LEU B N 1
ATOM 11334 C CA . LEU B 1 387 ? 13.789 -1.375 -8.32 1 89.56 387 LEU B CA 1
ATOM 11335 C C . LEU B 1 387 ? 14.398 -1.945 -7.043 1 89.56 387 LEU B C 1
ATOM 11337 O O . LEU B 1 387 ? 13.695 -2.152 -6.055 1 89.56 387 LEU B O 1
ATOM 11341 N N . ARG B 1 388 ? 15.641 -2.227 -7.125 1 89.81 388 ARG B N 1
ATOM 11342 C CA . ARG B 1 388 ? 16.328 -2.814 -5.98 1 89.81 388 ARG B CA 1
ATOM 11343 C C . ARG B 1 388 ? 17.578 -2.02 -5.629 1 89.81 388 ARG B C 1
ATOM 11345 O O . ARG B 1 388 ? 18.359 -1.665 -6.512 1 89.81 388 ARG B O 1
ATOM 11352 N N . LEU B 1 389 ? 17.781 -1.743 -4.406 1 84.69 389 LEU B N 1
ATOM 11353 C CA . LEU B 1 389 ? 18.984 -1.157 -3.801 1 84.69 389 LEU B CA 1
ATOM 11354 C C . LEU B 1 389 ? 19.469 -2.008 -2.633 1 84.69 389 LEU B C 1
ATOM 11356 O O . LEU B 1 389 ? 18.688 -2.35 -1.738 1 84.69 389 LEU B O 1
ATOM 11360 N N . SER B 1 390 ? 20.688 -2.453 -2.695 1 86.62 390 SER B N 1
ATOM 11361 C CA . SER B 1 390 ? 21.297 -3.219 -1.606 1 86.62 390 SER B CA 1
ATOM 11362 C C . SER B 1 390 ? 22.75 -2.848 -1.408 1 86.62 390 SER B C 1
ATOM 11364 O O . SER B 1 390 ? 23.438 -2.445 -2.357 1 86.62 390 SER B O 1
ATOM 11366 N N . GLY B 1 391 ? 23.281 -2.9 -0.117 1 83.44 391 GLY B N 1
ATOM 11367 C CA . GLY B 1 391 ? 24.672 -2.572 0.13 1 83.44 391 GLY B CA 1
ATOM 11368 C C . GLY B 1 391 ? 25.141 -2.98 1.514 1 83.44 391 GLY B C 1
ATOM 11369 O O . GLY B 1 391 ? 24.328 -3.346 2.369 1 83.44 391 GLY B O 1
ATOM 11370 N N . THR B 1 392 ? 26.391 -3.068 1.616 1 87.5 392 THR B N 1
ATOM 11371 C CA . THR B 1 392 ? 27.094 -3.279 2.877 1 87.5 392 THR B CA 1
ATOM 11372 C C . THR B 1 392 ? 28.047 -2.121 3.168 1 87.5 392 THR B C 1
ATOM 11374 O O . THR B 1 392 ? 28.734 -1.64 2.268 1 87.5 392 THR B O 1
ATOM 11377 N N . LEU B 1 393 ? 28 -1.651 4.348 1 81.12 393 LEU B N 1
ATOM 11378 C CA . LEU B 1 393 ? 28.922 -0.606 4.801 1 81.12 393 LEU B CA 1
ATOM 11379 C C . LEU B 1 393 ? 29.75 -1.089 5.98 1 81.12 393 LEU B C 1
ATOM 11381 O O . LEU B 1 393 ? 29.203 -1.516 7.004 1 81.12 393 LEU B O 1
ATOM 11385 N N . ASN B 1 394 ? 31.031 -0.953 5.766 1 85.19 394 ASN B N 1
ATOM 11386 C CA . ASN B 1 394 ? 31.922 -1.219 6.883 1 85.19 394 ASN B CA 1
ATOM 11387 C C . ASN B 1 394 ? 32.188 0.037 7.711 1 85.19 394 ASN B C 1
ATOM 11389 O O . ASN B 1 394 ? 33.062 0.829 7.395 1 85.19 394 ASN B O 1
ATOM 11393 N N . VAL B 1 395 ? 31.516 0.106 8.758 1 77.62 395 VAL B N 1
ATOM 11394 C CA . VAL B 1 395 ? 31.594 1.297 9.594 1 77.62 395 VAL B CA 1
ATOM 11395 C C . VAL B 1 395 ? 32.938 1.312 10.344 1 77.62 395 VAL B C 1
ATOM 11397 O O . VAL B 1 395 ? 33.562 2.365 10.492 1 77.62 395 VAL B O 1
ATOM 11400 N N . SER B 1 396 ? 33.344 0.186 10.883 1 81.38 396 SER B N 1
ATOM 11401 C CA . SER B 1 396 ? 34.625 -0.073 11.531 1 81.38 396 SER B CA 1
ATOM 11402 C C . SER B 1 396 ? 35.031 -1.53 11.375 1 81.38 396 SER B C 1
ATOM 11404 O O . SER B 1 396 ? 34.344 -2.32 10.742 1 81.38 396 SER B O 1
ATOM 11406 N N . ASP B 1 397 ? 36.125 -1.83 11.836 1 83.56 397 ASP B N 1
ATOM 11407 C CA . ASP B 1 397 ? 36.562 -3.223 11.789 1 83.56 397 ASP B CA 1
ATOM 11408 C C . ASP B 1 397 ? 35.625 -4.117 12.602 1 83.56 397 ASP B C 1
ATOM 11410 O O . ASP B 1 397 ? 35.562 -5.324 12.359 1 83.56 397 ASP B O 1
ATOM 11414 N N . ALA B 1 398 ? 34.906 -3.502 13.523 1 88.12 398 ALA B N 1
ATOM 11415 C CA . ALA B 1 398 ? 34.062 -4.281 14.438 1 88.12 398 ALA B CA 1
ATOM 11416 C C . ALA B 1 398 ? 32.594 -4.25 14.016 1 88.12 398 ALA B C 1
ATOM 11418 O O . ALA B 1 398 ? 31.828 -5.137 14.375 1 88.12 398 ALA B O 1
ATOM 11419 N N . ILE B 1 399 ? 32.219 -3.256 13.25 1 88.94 399 ILE B N 1
ATOM 11420 C CA . ILE B 1 399 ? 30.797 -3.092 12.961 1 88.94 399 ILE B CA 1
ATOM 11421 C C . ILE B 1 399 ? 30.594 -2.916 11.453 1 88.94 399 ILE B C 1
ATOM 11423 O O . ILE B 1 399 ? 31.25 -2.078 10.828 1 88.94 399 ILE B O 1
ATOM 11427 N N . SER B 1 400 ? 29.734 -3.676 10.891 1 89.31 400 SER B N 1
ATOM 11428 C CA . SER B 1 400 ? 29.281 -3.463 9.523 1 89.31 400 SER B CA 1
ATOM 11429 C C . SER B 1 400 ? 27.75 -3.486 9.445 1 89.31 400 SER B C 1
ATOM 11431 O O . SER B 1 400 ? 27.094 -4.125 10.266 1 89.31 400 SER B O 1
ATOM 11433 N N . VAL B 1 401 ? 27.203 -2.799 8.492 1 86.06 401 VAL B N 1
ATOM 11434 C CA . VAL B 1 401 ? 25.766 -2.691 8.312 1 86.06 401 VAL B CA 1
ATOM 11435 C C . VAL B 1 401 ? 25.391 -3.139 6.906 1 86.06 401 VAL B C 1
ATOM 11437 O O . VAL B 1 401 ? 25.969 -2.674 5.922 1 86.06 401 VAL B O 1
ATOM 11440 N N . ASP B 1 402 ? 24.453 -4.078 6.84 1 87.94 402 ASP B N 1
ATOM 11441 C CA . ASP B 1 402 ? 23.844 -4.508 5.582 1 87.94 402 ASP B CA 1
ATOM 11442 C C . ASP B 1 402 ? 22.406 -4.012 5.473 1 87.94 402 ASP B C 1
ATOM 11444 O O . ASP B 1 402 ? 21.625 -4.113 6.43 1 87.94 402 ASP B O 1
ATOM 11448 N N . ALA B 1 403 ? 22.094 -3.459 4.348 1 84.31 403 ALA B N 1
ATOM 11449 C CA . ALA B 1 403 ? 20.719 -3.025 4.125 1 84.31 403 ALA B CA 1
ATOM 11450 C C . ALA B 1 403 ? 20.266 -3.332 2.699 1 84.31 403 ALA B C 1
ATOM 11452 O O . ALA B 1 403 ? 21.078 -3.328 1.771 1 84.31 403 ALA B O 1
ATOM 11453 N N . SER B 1 404 ? 18.984 -3.695 2.51 1 86.5 404 SER B N 1
ATOM 11454 C CA . SER B 1 404 ? 18.391 -3.943 1.203 1 86.5 404 SER B CA 1
ATOM 11455 C C . SER B 1 404 ? 16.969 -3.398 1.137 1 86.5 404 SER B C 1
ATOM 11457 O O . SER B 1 404 ? 16.219 -3.496 2.105 1 86.5 404 SER B O 1
ATOM 11459 N N . LEU B 1 405 ? 16.656 -2.682 0.115 1 84.81 405 LEU B N 1
ATOM 11460 C CA . LEU B 1 405 ? 15.305 -2.188 -0.16 1 84.81 405 LEU B CA 1
ATOM 11461 C C . LEU B 1 405 ? 14.898 -2.486 -1.6 1 84.81 405 LEU B C 1
ATOM 11463 O O . LEU B 1 405 ? 15.602 -2.107 -2.539 1 84.81 405 LEU B O 1
ATOM 11467 N N . GLN B 1 406 ? 13.805 -3.154 -1.782 1 89.94 406 GLN B N 1
ATOM 11468 C CA . GLN B 1 406 ? 13.258 -3.463 -3.098 1 89.94 406 GLN B CA 1
ATOM 11469 C C . GLN B 1 406 ? 11.797 -3.027 -3.199 1 89.94 406 GLN B C 1
ATOM 11471 O O . GLN B 1 406 ? 11 -3.297 -2.299 1 89.94 406 GLN B O 1
ATOM 11476 N N . TYR B 1 407 ? 11.445 -2.324 -4.207 1 88.12 407 TYR B N 1
ATOM 11477 C CA . TYR B 1 407 ? 10.07 -1.978 -4.551 1 88.12 407 TYR B CA 1
ATOM 11478 C C . TYR B 1 407 ? 9.672 -2.605 -5.879 1 88.12 407 TYR B C 1
ATOM 11480 O O . TYR B 1 407 ? 10.375 -2.463 -6.883 1 88.12 407 TYR B O 1
ATOM 11488 N N . ASN B 1 408 ? 8.562 -3.305 -5.867 1 92.75 408 ASN B N 1
ATOM 11489 C CA . ASN B 1 408 ? 8.008 -3.947 -7.055 1 92.75 408 ASN B CA 1
ATOM 11490 C C . ASN B 1 408 ? 6.586 -3.471 -7.336 1 92.75 408 ASN B C 1
ATOM 11492 O O . ASN B 1 408 ? 5.727 -3.51 -6.453 1 92.75 408 ASN B O 1
ATOM 11496 N N . TYR B 1 409 ? 6.398 -2.918 -8.523 1 91.81 409 TYR B N 1
ATOM 11497 C CA . TYR B 1 409 ? 5.086 -2.48 -8.992 1 91.81 409 TYR B CA 1
ATOM 11498 C C . TYR B 1 409 ? 4.574 -3.385 -10.102 1 91.81 409 TYR B C 1
ATOM 11500 O O . TYR B 1 409 ? 5.25 -3.574 -11.117 1 91.81 409 TYR B O 1
ATOM 11508 N N . GLN B 1 410 ? 3.35 -3.92 -9.891 1 94.69 410 GLN B N 1
ATOM 11509 C CA . GLN B 1 410 ? 2.688 -4.742 -10.898 1 94.69 410 GLN B CA 1
ATOM 11510 C C . GLN B 1 410 ? 1.38 -4.105 -11.352 1 94.69 410 GLN B C 1
ATOM 11512 O O . GLN B 1 410 ? 0.557 -3.701 -10.531 1 94.69 410 GLN B O 1
ATOM 11517 N N . TYR B 1 411 ? 1.238 -4.051 -12.68 1 93.12 411 TYR B N 1
ATOM 11518 C CA . TYR B 1 411 ? 0 -3.494 -13.211 1 93.12 411 TYR B CA 1
ATOM 11519 C C . TYR B 1 411 ? -0.479 -4.289 -14.422 1 93.12 411 TYR B C 1
ATOM 11521 O O . TYR B 1 411 ? 0.313 -4.621 -15.305 1 93.12 411 TYR B O 1
ATOM 11529 N N . SER B 1 412 ? -1.732 -4.645 -14.406 1 94.12 412 SER B N 1
ATOM 11530 C CA . SER B 1 412 ? -2.43 -5.211 -15.555 1 94.12 412 SER B CA 1
ATOM 11531 C C . SER B 1 412 ? -3.846 -4.652 -15.672 1 94.12 412 SER B C 1
ATOM 11533 O O . SER B 1 412 ? -4.539 -4.492 -14.672 1 94.12 412 SER B O 1
ATOM 11535 N N . ASP B 1 413 ? -4.207 -4.324 -16.875 1 89.19 413 ASP B N 1
ATOM 11536 C CA . ASP B 1 413 ? -5.574 -3.859 -17.078 1 89.19 413 ASP B CA 1
ATOM 11537 C C . ASP B 1 413 ? -6.531 -5.035 -17.281 1 89.19 413 ASP B C 1
ATOM 11539 O O . ASP B 1 413 ? -7.746 -4.887 -17.125 1 89.19 413 ASP B O 1
ATOM 11543 N N . ASN B 1 414 ? -5.98 -6.105 -17.75 1 91.38 414 ASN B N 1
ATOM 11544 C CA . ASN B 1 414 ? -6.828 -7.262 -18.016 1 91.38 414 ASN B CA 1
ATOM 11545 C C . ASN B 1 414 ? -6.039 -8.57 -17.938 1 91.38 414 ASN B C 1
ATOM 11547 O O . ASN B 1 414 ? -4.949 -8.672 -18.5 1 91.38 414 ASN B O 1
ATOM 11551 N N . ARG B 1 415 ? -6.625 -9.57 -17.156 1 86.75 415 ARG B N 1
ATOM 11552 C CA . ARG B 1 415 ? -6.066 -10.914 -17.016 1 86.75 415 ARG B CA 1
ATOM 11553 C C . ARG B 1 415 ? -7.121 -11.977 -17.297 1 86.75 415 ARG B C 1
ATOM 11555 O O . ARG B 1 415 ? -7.973 -12.258 -16.453 1 86.75 415 ARG B O 1
ATOM 11562 N N . ILE B 1 416 ? -7.219 -12.477 -18.406 1 74.44 416 ILE B N 1
ATOM 11563 C CA . ILE B 1 416 ? -8.25 -13.453 -18.75 1 74.44 416 ILE B CA 1
ATOM 11564 C C . ILE B 1 416 ? -7.824 -14.836 -18.25 1 74.44 416 ILE B C 1
ATOM 11566 O O . ILE B 1 416 ? -6.68 -15.25 -18.453 1 74.44 416 ILE B O 1
ATOM 11570 N N . ARG B 1 417 ? -8.664 -15.32 -17.359 1 65.06 417 ARG B N 1
ATOM 11571 C CA . ARG B 1 417 ? -8.445 -16.688 -16.906 1 65.06 417 ARG B CA 1
ATOM 11572 C C . ARG B 1 417 ? -9.414 -17.656 -17.594 1 65.06 417 ARG B C 1
ATOM 11574 O O . ARG B 1 417 ? -10.555 -17.281 -17.906 1 65.06 417 ARG B O 1
ATOM 11581 N N . GLY B 1 418 ? -8.852 -18.594 -18.312 1 62.78 418 GLY B N 1
ATOM 11582 C CA . GLY B 1 418 ? -9.781 -19.453 -19.031 1 62.78 418 GLY B CA 1
ATOM 11583 C C . GLY B 1 418 ? -9.859 -20.859 -18.453 1 62.78 418 GLY B C 1
ATOM 11584 O O . GLY B 1 418 ? -8.977 -21.688 -18.703 1 62.78 418 GLY B O 1
ATOM 11585 N N . SER B 1 419 ? -10.531 -21.016 -17.266 1 65.62 419 SER B N 1
ATOM 11586 C CA . SER B 1 419 ? -10.93 -22.375 -16.891 1 65.62 419 SER B CA 1
ATOM 11587 C C . SER B 1 419 ? -12.195 -22.797 -17.641 1 65.62 419 SER B C 1
ATOM 11589 O O . SER B 1 419 ? -12.773 -22.016 -18.375 1 65.62 419 SER B O 1
ATOM 11591 N N . TYR B 1 420 ? -12.555 -24 -17.484 1 75.62 420 TYR B N 1
ATOM 11592 C CA . TYR B 1 420 ? -13.75 -24.484 -18.156 1 75.62 420 TYR B CA 1
ATOM 11593 C C . TYR B 1 420 ? -14.938 -23.562 -17.922 1 75.62 420 TYR B C 1
ATOM 11595 O O . TYR B 1 420 ? -15.172 -23.125 -16.781 1 75.62 420 TYR B O 1
ATOM 11603 N N . GLY B 1 421 ? -15.508 -23.219 -19.047 1 85.06 421 GLY B N 1
ATOM 11604 C CA . GLY B 1 421 ? -16.734 -22.453 -18.938 1 85.06 421 GLY B CA 1
ATOM 11605 C C . GLY B 1 421 ? -16.844 -21.359 -20 1 85.06 421 GLY B C 1
ATOM 11606 O O . GLY B 1 421 ? -15.938 -21.203 -20.828 1 85.06 421 GLY B O 1
ATOM 11607 N N . PRO B 1 422 ? -17.891 -20.578 -19.906 1 89.94 422 PRO B N 1
ATOM 11608 C CA . PRO B 1 422 ? -18.234 -19.609 -20.953 1 89.94 422 PRO B CA 1
ATOM 11609 C C . PRO B 1 422 ? -17.188 -18.5 -21.078 1 89.94 422 PRO B C 1
ATOM 11611 O O . PRO B 1 422 ? -17.234 -17.719 -22.047 1 89.94 422 PRO B O 1
ATOM 11614 N N . THR B 1 423 ? -16.234 -18.484 -20.219 1 88.75 423 THR B N 1
ATOM 11615 C CA . THR B 1 423 ? -15.234 -17.422 -20.266 1 88.75 423 THR B CA 1
ATOM 11616 C C . THR B 1 423 ? -13.938 -17.938 -20.875 1 88.75 423 THR B C 1
ATOM 11618 O O . THR B 1 423 ? -12.969 -17.188 -21 1 88.75 423 THR B O 1
ATOM 11621 N N . SER B 1 424 ? -13.906 -19.125 -21.297 1 86.19 424 SER B N 1
ATOM 11622 C CA . SER B 1 424 ? -12.719 -19.75 -21.875 1 86.19 424 SER B CA 1
ATOM 11623 C C . SER B 1 424 ? -12.758 -19.703 -23.391 1 86.19 424 SER B C 1
ATOM 11625 O O . SER B 1 424 ? -13.727 -20.156 -24 1 86.19 424 SER B O 1
ATOM 11627 N N . PRO B 1 425 ? -11.719 -19.234 -24.047 1 86.5 425 PRO B N 1
ATOM 11628 C CA . PRO B 1 425 ? -11.672 -19.25 -25.516 1 86.5 425 PRO B CA 1
ATOM 11629 C C . PRO B 1 425 ? -11.648 -20.672 -26.078 1 86.5 425 PRO B C 1
ATOM 11631 O O . PRO B 1 425 ? -12.211 -20.922 -27.156 1 86.5 425 PRO B O 1
ATOM 11634 N N . ILE B 1 426 ? -11.062 -21.547 -25.375 1 85.38 426 ILE B N 1
ATOM 11635 C CA . ILE B 1 426 ? -11.016 -22.922 -25.828 1 85.38 426 ILE B CA 1
ATOM 11636 C C . ILE B 1 426 ? -12.422 -23.531 -25.781 1 85.38 426 ILE B C 1
ATOM 11638 O O . ILE B 1 426 ? -12.828 -24.234 -26.703 1 85.38 426 ILE B O 1
ATOM 11642 N N . TYR B 1 427 ? -13.086 -23.219 -24.703 1 88.75 427 TYR B N 1
ATOM 11643 C CA . TYR B 1 427 ? -14.469 -23.656 -24.562 1 88.75 427 TYR B CA 1
ATOM 11644 C C . TYR B 1 427 ? -15.32 -23.141 -25.719 1 88.75 427 TYR B C 1
ATOM 11646 O O . TYR B 1 427 ? -16.047 -23.922 -26.344 1 88.75 427 TYR B O 1
ATOM 11654 N N . LEU B 1 428 ? -15.148 -21.953 -26.141 1 90.44 428 LEU B N 1
ATOM 11655 C CA . LEU B 1 428 ? -16.047 -21.281 -27.062 1 90.44 428 LEU B CA 1
ATOM 11656 C C . LEU B 1 428 ? -15.656 -21.578 -28.516 1 90.44 428 LEU B C 1
ATOM 11658 O O . LEU B 1 428 ? -16.516 -21.641 -29.391 1 90.44 428 LEU B O 1
ATOM 11662 N N . LEU B 1 429 ? -14.352 -21.766 -28.75 1 91.44 429 LEU B N 1
ATOM 11663 C CA . LEU B 1 429 ? -13.922 -21.719 -30.141 1 91.44 429 LEU B CA 1
ATOM 11664 C C . LEU B 1 429 ? -13.398 -23.062 -30.594 1 91.44 429 LEU B C 1
ATOM 11666 O O . LEU B 1 429 ? -13.266 -23.312 -31.797 1 91.44 429 LEU B O 1
ATOM 11670 N N . SER B 1 430 ? -13.117 -23.922 -29.641 1 88.31 430 SER B N 1
ATOM 11671 C CA . SER B 1 430 ? -12.492 -25.172 -30.062 1 88.31 430 SER B CA 1
ATOM 11672 C C . SER B 1 430 ? -13.352 -26.375 -29.703 1 88.31 430 SER B C 1
ATOM 11674 O O . SER B 1 430 ? -13.281 -27.422 -30.359 1 88.31 430 SER B O 1
ATOM 11676 N N . ILE B 1 431 ? -14.078 -26.203 -28.594 1 90.5 431 ILE B N 1
ATOM 11677 C CA . ILE B 1 431 ? -14.797 -27.391 -28.125 1 90.5 431 ILE B CA 1
ATOM 11678 C C . ILE B 1 431 ? -16.266 -27.281 -28.531 1 90.5 431 ILE B C 1
ATOM 11680 O O . ILE B 1 431 ? -16.766 -28.094 -29.312 1 90.5 431 ILE B O 1
ATOM 11684 N N . TRP B 1 432 ? -16.906 -26.234 -28.094 1 91.81 432 TRP B N 1
ATOM 11685 C CA . TRP B 1 432 ? -18.359 -26.188 -28.234 1 91.81 432 TRP B CA 1
ATOM 11686 C C . TRP B 1 432 ? -18.766 -25.297 -29.391 1 91.81 432 TRP B C 1
ATOM 11688 O O . TRP B 1 432 ? -19.906 -25.359 -29.859 1 91.81 432 TRP B O 1
ATOM 11698 N N . GLY B 1 433 ? -17.844 -24.484 -29.844 1 90.38 433 GLY B N 1
ATOM 11699 C CA . GLY B 1 433 ? -18.125 -23.641 -31 1 90.38 433 GLY B CA 1
ATOM 11700 C C . GLY B 1 433 ? -17.844 -24.312 -32.312 1 90.38 433 GLY B C 1
ATOM 11701 O O . GLY B 1 433 ? -16.906 -25.109 -32.438 1 90.38 433 GLY B O 1
ATOM 11702 N N . GLY B 1 434 ? -18.688 -24 -33.344 1 91 434 GLY B N 1
ATOM 11703 C CA . GLY B 1 434 ? -18.531 -24.594 -34.656 1 91 434 GLY B CA 1
ATOM 11704 C C . GLY B 1 434 ? -17.844 -23.688 -35.656 1 91 434 GLY B C 1
ATOM 11705 O O . GLY B 1 434 ? -17.469 -22.562 -35.312 1 91 434 GLY B O 1
ATOM 11706 N N . ALA B 1 435 ? -17.625 -24.188 -36.875 1 95.44 435 ALA B N 1
ATOM 11707 C CA . ALA B 1 435 ? -16.922 -23.469 -37.938 1 95.44 435 ALA B CA 1
ATOM 11708 C C . ALA B 1 435 ? -17.891 -22.625 -38.781 1 95.44 435 ALA B C 1
ATOM 11710 O O . ALA B 1 435 ? -17.484 -22.047 -39.781 1 95.44 435 ALA B O 1
ATOM 11711 N N . ASN B 1 436 ? -19.156 -22.469 -38.312 1 95.19 436 ASN B N 1
ATOM 11712 C CA . ASN B 1 436 ? -20.188 -21.797 -39.062 1 95.19 436 ASN B CA 1
ATOM 11713 C C . ASN B 1 436 ? -19.984 -20.281 -39.062 1 95.19 436 ASN B C 1
ATOM 11715 O O . ASN B 1 436 ? -20.672 -19.562 -39.812 1 95.19 436 ASN B O 1
ATOM 11719 N N . PHE B 1 437 ? -19.094 -19.797 -38.281 1 95.44 437 PHE B N 1
ATOM 11720 C CA . PHE B 1 437 ? -18.812 -18.375 -38.25 1 95.44 437 PHE B CA 1
ATOM 11721 C C . PHE B 1 437 ? -17.297 -18.125 -38.25 1 95.44 437 PHE B C 1
ATOM 11723 O O . PHE B 1 437 ? -16.516 -19.031 -37.969 1 95.44 437 PHE B O 1
ATOM 11730 N N . ASP B 1 438 ? -16.891 -16.953 -38.625 1 96.25 438 ASP B N 1
ATOM 11731 C CA . ASP B 1 438 ? -15.516 -16.469 -38.5 1 96.25 438 ASP B CA 1
ATOM 11732 C C . ASP B 1 438 ? -15.383 -15.453 -37.375 1 96.25 438 ASP B C 1
ATOM 11734 O O . ASP B 1 438 ? -15.922 -14.352 -37.438 1 96.25 438 ASP B O 1
ATOM 11738 N N . VAL B 1 439 ? -14.633 -15.828 -36.406 1 96.44 439 VAL B N 1
ATOM 11739 C CA . VAL B 1 439 ? -14.523 -15.031 -35.188 1 96.44 439 VAL B CA 1
ATOM 11740 C C . VAL B 1 439 ? -14.031 -13.625 -35.531 1 96.44 439 VAL B C 1
ATOM 11742 O O . VAL B 1 439 ? -14.344 -12.664 -34.812 1 96.44 439 VAL B O 1
ATOM 11745 N N . ARG B 1 440 ? -13.336 -13.289 -36.688 1 94.94 440 ARG B N 1
ATOM 11746 C CA . ARG B 1 440 ? -12.773 -12.008 -37.094 1 94.94 440 ARG B CA 1
ATOM 11747 C C . ARG B 1 440 ? -13.875 -11.016 -37.469 1 94.94 440 ARG B C 1
ATOM 11749 O O . ARG B 1 440 ? -13.664 -9.805 -37.438 1 94.94 440 ARG B O 1
ATOM 11756 N N . ASN B 1 441 ? -14.992 -11.609 -37.719 1 95.81 441 ASN B N 1
ATOM 11757 C CA . ASN B 1 441 ? -16.125 -10.766 -38.094 1 95.81 441 ASN B CA 1
ATOM 11758 C C . ASN B 1 441 ? -16.875 -10.258 -36.875 1 95.81 441 ASN B C 1
ATOM 11760 O O . ASN B 1 441 ? -17.781 -9.438 -36.969 1 95.81 441 ASN B O 1
ATOM 11764 N N . LEU B 1 442 ? -16.484 -10.703 -35.75 1 96.19 442 LEU B N 1
ATOM 11765 C CA . LEU B 1 442 ? -17.203 -10.367 -34.531 1 96.19 442 LEU B CA 1
ATOM 11766 C C . LEU B 1 442 ? -16.344 -9.469 -33.625 1 96.19 442 LEU B C 1
ATOM 11768 O O . LEU B 1 442 ? -16.656 -9.281 -32.438 1 96.19 442 LEU B O 1
ATOM 11772 N N . GLU B 1 443 ? -15.266 -8.852 -34.125 1 95.19 443 GLU B N 1
ATOM 11773 C CA . GLU B 1 443 ? -14.328 -8.031 -33.375 1 95.19 443 GLU B CA 1
ATOM 11774 C C . GLU B 1 443 ? -15 -6.77 -32.844 1 95.19 443 GLU B C 1
ATOM 11776 O O . GLU B 1 443 ? -14.578 -6.215 -31.828 1 95.19 443 GLU B O 1
ATOM 11781 N N . HIS B 1 444 ? -16.047 -6.363 -33.5 1 94.56 444 HIS B N 1
ATOM 11782 C CA . HIS B 1 444 ? -16.766 -5.16 -33.062 1 94.56 444 HIS B CA 1
ATOM 11783 C C . HIS B 1 444 ? -17.516 -5.402 -31.766 1 94.56 444 HIS B C 1
ATOM 11785 O O . HIS B 1 444 ? -17.922 -4.449 -31.094 1 94.56 444 HIS B O 1
ATOM 11791 N N . VAL B 1 445 ? -17.781 -6.621 -31.328 1 96.06 445 VAL B N 1
ATOM 11792 C CA . VAL B 1 445 ? -18.266 -7.109 -30.031 1 96.06 445 VAL B CA 1
ATOM 11793 C C . VAL B 1 445 ? -19.75 -6.824 -29.891 1 96.06 445 VAL B C 1
ATOM 11795 O O . VAL B 1 445 ? -20.531 -7.703 -29.516 1 96.06 445 VAL B O 1
ATOM 11798 N N . TRP B 1 446 ? -20.172 -5.539 -30.219 1 96.94 446 TRP B N 1
ATOM 11799 C CA . TRP B 1 446 ? -21.516 -5.094 -29.844 1 96.94 446 TRP B CA 1
ATOM 11800 C C . TRP B 1 446 ? -22.438 -5.043 -31.047 1 96.94 446 TRP B C 1
ATOM 11802 O O . TRP B 1 446 ? -22 -4.715 -32.156 1 96.94 446 TRP B O 1
ATOM 11812 N N . VAL B 1 447 ? -23.734 -5.336 -30.797 1 94.88 447 VAL B N 1
ATOM 11813 C CA . VAL B 1 447 ? -24.75 -5.02 -31.797 1 94.88 447 VAL B CA 1
ATOM 11814 C C . VAL B 1 447 ? -24.766 -3.518 -32.062 1 94.88 447 VAL B C 1
ATOM 11816 O O . VAL B 1 447 ? -24.781 -2.715 -31.125 1 94.88 447 VAL B O 1
ATOM 11819 N N . PRO B 1 448 ? -24.719 -3.186 -33.312 1 92.06 448 PRO B N 1
ATOM 11820 C CA . PRO B 1 448 ? -24.703 -1.75 -33.625 1 92.06 448 PRO B CA 1
ATOM 11821 C C . PRO B 1 448 ? -25.828 -0.988 -32.906 1 92.06 448 PRO B C 1
ATOM 11823 O O . PRO B 1 448 ? -26.984 -1.391 -33 1 92.06 448 PRO B O 1
ATOM 11826 N N . GLY B 1 449 ? -25.484 0.09 -32.188 1 94 449 GLY B N 1
ATOM 11827 C CA . GLY B 1 449 ? -26.453 0.915 -31.484 1 94 449 GLY B CA 1
ATOM 11828 C C . GLY B 1 449 ? -26.703 0.464 -30.062 1 94 449 GLY B C 1
ATOM 11829 O O . GLY B 1 449 ? -27.406 1.134 -29.297 1 94 449 GLY B O 1
ATOM 11830 N N . LYS B 1 450 ? -26.109 -0.659 -29.688 1 96.19 450 LYS B N 1
ATOM 11831 C CA . LYS B 1 450 ? -26.297 -1.18 -28.344 1 96.19 450 LYS B CA 1
ATOM 11832 C C . LYS B 1 450 ? -24.953 -1.421 -27.656 1 96.19 450 LYS B C 1
ATOM 11834 O O . LYS B 1 450 ? -24.734 -2.477 -27.062 1 96.19 450 LYS B O 1
ATOM 11839 N N . GLU B 1 451 ? -24.078 -0.475 -27.859 1 95.44 451 GLU B N 1
ATOM 11840 C CA . GLU B 1 451 ? -22.75 -0.599 -27.281 1 95.44 451 GLU B CA 1
ATOM 11841 C C . GLU B 1 451 ? -22.828 -0.665 -25.75 1 95.44 451 GLU B C 1
ATOM 11843 O O . GLU B 1 451 ? -23.5 0.155 -25.125 1 95.44 451 GLU B O 1
ATOM 11848 N N . GLY B 1 452 ? -22.188 -1.664 -25.172 1 94.81 452 GLY B N 1
ATOM 11849 C CA . GLY B 1 452 ? -22.141 -1.828 -23.734 1 94.81 452 GLY B CA 1
ATOM 11850 C C . GLY B 1 452 ? -23.375 -2.488 -23.156 1 94.81 452 GLY B C 1
ATOM 11851 O O . GLY B 1 452 ? -23.453 -2.732 -21.953 1 94.81 452 GLY B O 1
ATOM 11852 N N . ILE B 1 453 ? -24.312 -2.865 -24.047 1 96.19 453 ILE B N 1
ATOM 11853 C CA . ILE B 1 453 ? -25.609 -3.344 -23.562 1 96.19 453 ILE B CA 1
ATOM 11854 C C . ILE B 1 453 ? -25.875 -4.75 -24.094 1 96.19 453 ILE B C 1
ATOM 11856 O O . ILE B 1 453 ? -26.359 -5.617 -23.375 1 96.19 453 ILE B O 1
ATOM 11860 N N . LYS B 1 454 ? -25.547 -4.98 -25.375 1 96.38 454 LYS B N 1
ATOM 11861 C CA . LYS B 1 454 ? -25.828 -6.266 -26 1 96.38 454 LYS B CA 1
ATOM 11862 C C . LYS B 1 454 ? -24.672 -6.695 -26.906 1 96.38 454 LYS B C 1
ATOM 11864 O O . LYS B 1 454 ? -24.312 -5.98 -27.844 1 96.38 454 LYS B O 1
ATOM 11869 N N . GLN B 1 455 ? -24.141 -7.875 -26.641 1 96.5 455 GLN B N 1
ATOM 11870 C CA . GLN B 1 455 ? -23.062 -8.359 -27.484 1 96.5 455 GLN B CA 1
ATOM 11871 C C . GLN B 1 455 ? -23.594 -9 -28.766 1 96.5 455 GLN B C 1
ATOM 11873 O O . GLN B 1 455 ? -24.734 -9.469 -28.797 1 96.5 455 GLN B O 1
ATOM 11878 N N . ASP B 1 456 ? -22.812 -8.953 -29.797 1 95.38 456 ASP B N 1
ATOM 11879 C CA . ASP B 1 456 ? -23.078 -9.633 -31.062 1 95.38 456 ASP B CA 1
ATOM 11880 C C . ASP B 1 456 ? -22.391 -10.992 -31.109 1 95.38 456 ASP B C 1
ATOM 11882 O O . ASP B 1 456 ? -21.156 -11.07 -31.125 1 95.38 456 ASP B O 1
ATOM 11886 N N . PHE B 1 457 ? -23.219 -12.102 -31.125 1 94.94 457 PHE B N 1
ATOM 11887 C CA . PHE B 1 457 ? -22.625 -13.43 -31.203 1 94.94 457 PHE B CA 1
ATOM 11888 C C . PHE B 1 457 ? -23.609 -14.43 -31.828 1 94.94 457 PHE B C 1
ATOM 11890 O O . PHE B 1 457 ? -24.766 -14.094 -32.062 1 94.94 457 PHE B O 1
ATOM 11897 N N . VAL B 1 458 ? -23.125 -15.578 -32.094 1 94.31 458 VAL B N 1
ATOM 11898 C CA . VAL B 1 458 ? -23.875 -16.578 -32.844 1 94.31 458 VAL B CA 1
ATOM 11899 C C . VAL B 1 458 ? -24.766 -17.391 -31.891 1 94.31 458 VAL B C 1
ATOM 11901 O O . VAL B 1 458 ? -25.625 -18.156 -32.344 1 94.31 458 VAL B O 1
ATOM 11904 N N . GLU B 1 459 ? -24.531 -17.25 -30.609 1 93.19 459 GLU B N 1
ATOM 11905 C CA . GLU B 1 459 ? -25.297 -17.891 -29.547 1 93.19 459 GLU B CA 1
ATOM 11906 C C . GLU B 1 459 ? -25.469 -16.953 -28.344 1 93.19 459 GLU B C 1
ATOM 11908 O O . GLU B 1 459 ? -24.5 -16.375 -27.859 1 93.19 459 GLU B O 1
ATOM 11913 N N . ASN B 1 460 ? -26.703 -16.828 -27.875 1 92.88 460 ASN B N 1
ATOM 11914 C CA . ASN B 1 460 ? -26.984 -15.805 -26.875 1 92.88 460 ASN B CA 1
ATOM 11915 C C . ASN B 1 460 ? -27.562 -16.406 -25.594 1 92.88 460 ASN B C 1
ATOM 11917 O O . ASN B 1 460 ? -28.328 -15.758 -24.875 1 92.88 460 ASN B O 1
ATOM 11921 N N . TRP B 1 461 ? -27.203 -17.562 -25.266 1 92.12 461 TRP B N 1
ATOM 11922 C CA . TRP B 1 461 ? -27.719 -18.234 -24.078 1 92.12 461 TRP B CA 1
ATOM 11923 C C . TRP B 1 461 ? -26.594 -18.516 -23.078 1 92.12 461 TRP B C 1
ATOM 11925 O O . TRP B 1 461 ? -26.594 -17.984 -21.969 1 92.12 461 TRP B O 1
ATOM 11935 N N . ARG B 1 462 ? -25.531 -19.203 -23.469 1 92.38 462 ARG B N 1
ATOM 11936 C CA . ARG B 1 462 ? -24.484 -19.562 -22.531 1 92.38 462 ARG B CA 1
ATOM 11937 C C . ARG B 1 462 ? -23.109 -19.172 -23.062 1 92.38 462 ARG B C 1
ATOM 11939 O O . ARG B 1 462 ? -22.078 -19.469 -22.453 1 92.38 462 ARG B O 1
ATOM 11946 N N . TYR B 1 463 ? -23.047 -18.578 -24.172 1 93.25 463 TYR B N 1
ATOM 11947 C CA . TYR B 1 463 ? -21.766 -18.219 -24.797 1 93.25 463 TYR B CA 1
ATOM 11948 C C . TYR B 1 463 ? -21.562 -16.719 -24.797 1 93.25 463 TYR B C 1
ATOM 11950 O O . TYR B 1 463 ? -22.469 -15.953 -24.453 1 93.25 463 TYR B O 1
ATOM 11958 N N . ASN B 1 464 ? -20.359 -16.359 -25.047 1 95.06 464 ASN B N 1
ATOM 11959 C CA . ASN B 1 464 ? -19.984 -14.961 -25.219 1 95.06 464 ASN B CA 1
ATOM 11960 C C . ASN B 1 464 ? -19.172 -14.758 -26.484 1 95.06 464 ASN B C 1
ATOM 11962 O O . ASN B 1 464 ? -18.438 -15.656 -26.906 1 95.06 464 ASN B O 1
ATOM 11966 N N . ASN B 1 465 ? -19.375 -13.586 -27.125 1 95.81 465 ASN B N 1
ATOM 11967 C CA . ASN B 1 465 ? -18.359 -13.141 -28.078 1 95.81 465 ASN B CA 1
ATOM 11968 C C . ASN B 1 465 ? -16.969 -13.141 -27.453 1 95.81 465 ASN B C 1
ATOM 11970 O O . ASN B 1 465 ? -16.734 -12.461 -26.453 1 95.81 465 ASN B O 1
ATOM 11974 N N . PRO B 1 466 ? -16.047 -13.922 -28 1 93.94 466 PRO B N 1
ATOM 11975 C CA . PRO B 1 466 ? -14.711 -13.992 -27.391 1 93.94 466 PRO B CA 1
ATOM 11976 C C . PRO B 1 466 ? -14.07 -12.625 -27.234 1 93.94 466 PRO B C 1
ATOM 11978 O O . PRO B 1 466 ? -13.32 -12.398 -26.266 1 93.94 466 PRO B O 1
ATOM 11981 N N . TYR B 1 467 ? -14.336 -11.711 -28.109 1 96 467 TYR B N 1
ATOM 11982 C CA . TYR B 1 467 ? -13.758 -10.383 -28 1 96 467 TYR B CA 1
ATOM 11983 C C . TYR B 1 467 ? -14.414 -9.594 -26.875 1 96 467 TYR B C 1
ATOM 11985 O O . TYR B 1 467 ? -13.82 -8.664 -26.328 1 96 467 TYR B O 1
ATOM 11993 N N . ALA B 1 468 ? -15.672 -9.898 -26.516 1 95.25 468 ALA B N 1
ATOM 11994 C CA . ALA B 1 468 ? -16.281 -9.289 -25.328 1 95.25 468 ALA B CA 1
ATOM 11995 C C . ALA B 1 468 ? -15.547 -9.695 -24.062 1 95.25 468 ALA B C 1
ATOM 11997 O O . ALA B 1 468 ? -15.383 -8.883 -23.141 1 95.25 468 ALA B O 1
ATOM 11998 N N . LEU B 1 469 ? -15.141 -10.93 -24.047 1 92.19 469 LEU B N 1
ATOM 11999 C CA . LEU B 1 469 ? -14.375 -11.406 -22.906 1 92.19 469 LEU B CA 1
ATOM 12000 C C . LEU B 1 469 ? -13 -10.742 -22.844 1 92.19 469 LEU B C 1
ATOM 12002 O O . LEU B 1 469 ? -12.484 -10.453 -21.766 1 92.19 469 LEU B O 1
ATOM 12006 N N . ALA B 1 470 ? -12.453 -10.484 -24 1 92.75 470 ALA B N 1
ATOM 12007 C CA . ALA B 1 470 ? -11.109 -9.93 -24.109 1 92.75 470 ALA B CA 1
ATOM 12008 C C . ALA B 1 470 ? -11.086 -8.461 -23.703 1 92.75 470 ALA B C 1
ATOM 12010 O O . ALA B 1 470 ? -10.109 -7.977 -23.125 1 92.75 470 ALA B O 1
ATOM 12011 N N . TYR B 1 471 ? -12.203 -7.75 -23.953 1 94.25 471 TYR B N 1
ATOM 12012 C CA . TYR B 1 471 ? -12.094 -6.301 -23.828 1 94.25 471 TYR B CA 1
ATOM 12013 C C . TYR B 1 471 ? -13.133 -5.758 -22.859 1 94.25 471 TYR B C 1
ATOM 12015 O O . TYR B 1 471 ? -13.031 -4.613 -22.406 1 94.25 471 TYR B O 1
ATOM 12023 N N . ASN B 1 472 ? -14.117 -6.57 -22.5 1 95.56 472 ASN B N 1
ATOM 12024 C CA . ASN B 1 472 ? -15.227 -6.016 -21.734 1 95.56 472 ASN B CA 1
ATOM 12025 C C . ASN B 1 472 ? -15.469 -6.801 -20.453 1 95.56 472 ASN B C 1
ATOM 12027 O O . ASN B 1 472 ? -16.422 -6.535 -19.719 1 95.56 472 ASN B O 1
ATOM 12031 N N . TRP B 1 473 ? -14.773 -7.781 -20.156 1 94.75 473 TRP B N 1
ATOM 12032 C CA . TRP B 1 473 ? -14.57 -8.391 -18.844 1 94.75 473 TRP B CA 1
ATOM 12033 C C . TRP B 1 473 ? -13.141 -8.172 -18.359 1 94.75 473 TRP B C 1
ATOM 12035 O O . TRP B 1 473 ? -12.344 -9.117 -18.312 1 94.75 473 TRP B O 1
ATOM 12045 N N . LYS B 1 474 ? -12.945 -6.973 -17.922 1 94.25 474 LYS B N 1
ATOM 12046 C CA . LYS B 1 474 ? -11.594 -6.578 -17.531 1 94.25 474 LYS B CA 1
ATOM 12047 C C . LYS B 1 474 ? -11.297 -6.996 -16.094 1 94.25 474 LYS B C 1
ATOM 12049 O O . LYS B 1 474 ? -12.172 -6.945 -15.234 1 94.25 474 LYS B O 1
ATOM 12054 N N . LYS B 1 475 ? -10.094 -7.395 -15.883 1 93.81 475 LYS B N 1
ATOM 12055 C CA . LYS B 1 475 ? -9.633 -7.789 -14.555 1 93.81 475 LYS B CA 1
ATOM 12056 C C . LYS B 1 475 ? -8.398 -6.984 -14.141 1 93.81 475 LYS B C 1
ATOM 12058 O O . LYS B 1 475 ? -7.312 -7.543 -13.992 1 93.81 475 LYS B O 1
ATOM 12063 N N . PRO B 1 476 ? -8.648 -5.719 -13.922 1 93.19 476 PRO B N 1
ATOM 12064 C CA . PRO B 1 476 ? -7.508 -4.883 -13.539 1 93.19 476 PRO B CA 1
ATOM 12065 C C . PRO B 1 476 ? -6.812 -5.379 -12.273 1 93.19 476 PRO B C 1
ATOM 12067 O O . PRO B 1 476 ? -7.477 -5.836 -11.344 1 93.19 476 PRO B O 1
ATOM 12070 N N . TRP B 1 477 ? -5.484 -5.336 -12.281 1 94.06 477 TRP B N 1
ATOM 12071 C CA . TRP B 1 477 ? -4.59 -5.766 -11.211 1 94.06 477 TRP B CA 1
ATOM 12072 C C . TRP B 1 477 ? -3.561 -4.688 -10.898 1 94.06 477 TRP B C 1
ATOM 12074 O O . TRP B 1 477 ? -2.871 -4.199 -11.789 1 94.06 477 TRP B O 1
ATOM 12084 N N . THR B 1 478 ? -3.498 -4.234 -9.664 1 92.25 478 THR B N 1
ATOM 12085 C CA . THR B 1 478 ? -2.455 -3.32 -9.211 1 92.25 478 THR B CA 1
ATOM 12086 C C . THR B 1 478 ? -1.863 -3.791 -7.883 1 92.25 478 THR B C 1
ATOM 12088 O O . THR B 1 478 ? -2.584 -3.939 -6.895 1 92.25 478 THR B O 1
ATOM 12091 N N . LYS B 1 479 ? -0.581 -4.039 -7.855 1 92.69 479 LYS B N 1
ATOM 12092 C CA . LYS B 1 479 ? 0.088 -4.484 -6.637 1 92.69 479 LYS B CA 1
ATOM 12093 C C . LYS B 1 479 ? 1.336 -3.65 -6.359 1 92.69 479 LYS B C 1
ATOM 12095 O O . LYS B 1 479 ? 2.135 -3.398 -7.262 1 92.69 479 LYS B O 1
ATOM 12100 N N . ASN B 1 480 ? 1.508 -3.137 -5.238 1 89.31 480 ASN B N 1
ATOM 12101 C CA . ASN B 1 480 ? 2.723 -2.543 -4.691 1 89.31 480 ASN B CA 1
ATOM 12102 C C . ASN B 1 480 ? 3.373 -3.447 -3.65 1 89.31 480 ASN B C 1
ATOM 12104 O O . ASN B 1 480 ? 2.777 -3.729 -2.607 1 89.31 480 ASN B O 1
ATOM 12108 N N . ASP B 1 481 ? 4.547 -3.84 -3.977 1 92.31 481 ASP B N 1
ATOM 12109 C CA . ASP B 1 481 ? 5.23 -4.832 -3.152 1 92.31 481 ASP B CA 1
ATOM 12110 C C . ASP B 1 481 ? 6.574 -4.301 -2.658 1 92.31 481 ASP B C 1
ATOM 12112 O O . ASP B 1 481 ? 7.367 -3.775 -3.441 1 92.31 481 ASP B O 1
ATOM 12116 N N . ILE B 1 482 ? 6.844 -4.488 -1.356 1 87.88 482 ILE B N 1
ATOM 12117 C CA . ILE B 1 482 ? 8.078 -4.004 -0.744 1 87.88 482 ILE B CA 1
ATOM 12118 C C . ILE B 1 482 ? 8.773 -5.148 -0.008 1 87.88 482 ILE B C 1
ATOM 12120 O O . ILE B 1 482 ? 8.133 -5.895 0.734 1 87.88 482 ILE B O 1
ATOM 12124 N N . LEU B 1 483 ? 9.992 -5.281 -0.235 1 89.56 483 LEU B N 1
ATOM 12125 C CA . LEU B 1 483 ? 10.875 -6.188 0.493 1 89.56 483 LEU B CA 1
ATOM 12126 C C . LEU B 1 483 ? 12.109 -5.453 1.002 1 89.56 483 LEU B C 1
ATOM 12128 O O . LEU B 1 483 ? 12.891 -4.918 0.209 1 89.56 483 LEU B O 1
ATOM 12132 N N . THR B 1 484 ? 12.352 -5.445 2.291 1 85.12 484 THR B N 1
ATOM 12133 C CA . THR B 1 484 ? 13.477 -4.699 2.844 1 85.12 484 THR B CA 1
ATOM 12134 C C . THR B 1 484 ? 14.039 -5.402 4.078 1 85.12 484 THR B C 1
ATOM 12136 O O . THR B 1 484 ? 13.344 -6.207 4.707 1 85.12 484 THR B O 1
ATOM 12139 N N . TYR B 1 485 ? 15.273 -5.293 4.332 1 86.5 485 TYR B N 1
ATOM 12140 C CA . TYR B 1 485 ? 15.852 -5.684 5.613 1 86.5 485 TYR B CA 1
ATOM 12141 C C . TYR B 1 485 ? 17 -4.75 6.008 1 86.5 485 TYR B C 1
ATOM 12143 O O . TYR B 1 485 ? 17.547 -4.051 5.156 1 86.5 485 TYR B O 1
ATOM 12151 N N . ALA B 1 486 ? 17.312 -4.656 7.234 1 86.12 486 ALA B N 1
ATOM 12152 C CA . ALA B 1 486 ? 18.484 -4.047 7.844 1 86.12 486 ALA B CA 1
ATOM 12153 C C . ALA B 1 486 ? 19.172 -5.016 8.805 1 86.12 486 ALA B C 1
ATOM 12155 O O . ALA B 1 486 ? 18.5 -5.711 9.57 1 86.12 486 ALA B O 1
ATOM 12156 N N . LYS B 1 487 ? 20.406 -5.105 8.633 1 90.12 487 LYS B N 1
ATOM 12157 C CA . LYS B 1 487 ? 21.219 -6.02 9.438 1 90.12 487 LYS B CA 1
ATOM 12158 C C . LYS B 1 487 ? 22.469 -5.328 9.961 1 90.12 487 LYS B C 1
ATOM 12160 O O . LYS B 1 487 ? 23.188 -4.672 9.211 1 90.12 487 LYS B O 1
ATOM 12165 N N . VAL B 1 488 ? 22.75 -5.453 11.219 1 90.94 488 VAL B N 1
ATOM 12166 C CA . VAL B 1 488 ? 23.969 -4.949 11.852 1 90.94 488 VAL B CA 1
ATOM 12167 C C . VAL B 1 488 ? 24.812 -6.117 12.344 1 90.94 488 VAL B C 1
ATOM 12169 O O . VAL B 1 488 ? 24.328 -6.969 13.094 1 90.94 488 VAL B O 1
ATOM 12172 N N . ASN B 1 489 ? 26.016 -6.062 11.922 1 93.56 489 ASN B N 1
ATOM 12173 C CA . ASN B 1 489 ? 26.984 -7.09 12.32 1 93.56 489 ASN B CA 1
ATOM 12174 C C . ASN B 1 489 ? 27.984 -6.555 13.336 1 93.56 489 ASN B C 1
ATOM 12176 O O . ASN B 1 489 ? 28.484 -5.441 13.188 1 93.56 489 ASN B O 1
ATOM 12180 N N . PHE B 1 490 ? 28.281 -7.391 14.352 1 94.31 490 PHE B N 1
ATOM 12181 C CA . PHE B 1 490 ? 29.25 -7.07 15.391 1 94.31 490 PHE B CA 1
ATOM 12182 C C . PHE B 1 490 ? 30.344 -8.133 15.461 1 94.31 490 PHE B C 1
ATOM 12184 O O . PHE B 1 490 ? 30.062 -9.305 15.727 1 94.31 490 PHE B O 1
ATOM 12191 N N . LYS B 1 491 ? 31.5 -7.688 15.203 1 94.69 491 LYS B N 1
ATOM 12192 C CA . LYS B 1 491 ? 32.656 -8.523 15.516 1 94.69 491 LYS B CA 1
ATOM 12193 C C . LYS B 1 491 ? 33.156 -8.242 16.922 1 94.69 491 LYS B C 1
ATOM 12195 O O . LYS B 1 491 ? 34.094 -7.449 17.109 1 94.69 491 LYS B O 1
ATOM 12200 N N . ILE B 1 492 ? 32.719 -8.977 17.797 1 94.56 492 ILE B N 1
ATOM 12201 C CA . ILE B 1 492 ? 33.031 -8.742 19.203 1 94.56 492 ILE B CA 1
ATOM 12202 C C . ILE B 1 492 ? 34.469 -9.156 19.484 1 94.56 492 ILE B C 1
ATOM 12204 O O . ILE B 1 492 ? 35.188 -8.469 20.203 1 94.56 492 ILE B O 1
ATOM 12208 N N . SER B 1 493 ? 34.938 -10.289 18.906 1 93.94 493 SER B N 1
ATOM 12209 C CA . SER B 1 493 ? 36.281 -10.797 18.922 1 93.94 493 SER B CA 1
ATOM 12210 C C . SER B 1 493 ? 36.562 -11.68 17.719 1 93.94 493 SER B C 1
ATOM 12212 O O . SER B 1 493 ? 35.688 -11.891 16.875 1 93.94 493 SER B O 1
ATOM 12214 N N . ASP B 1 494 ? 37.688 -12.148 17.578 1 91.38 494 ASP B N 1
ATOM 12215 C CA . ASP B 1 494 ? 38 -13.039 16.469 1 91.38 494 ASP B CA 1
ATOM 12216 C C . ASP B 1 494 ? 37.25 -14.352 16.578 1 91.38 494 ASP B C 1
ATOM 12218 O O . ASP B 1 494 ? 37.094 -15.07 15.586 1 91.38 494 ASP B O 1
ATOM 12222 N N . LYS B 1 495 ? 36.656 -14.617 17.719 1 94.56 495 LYS B N 1
ATOM 12223 C CA . LYS B 1 495 ? 35.969 -15.891 17.938 1 94.56 495 LYS B CA 1
ATOM 12224 C C . LYS B 1 495 ? 34.469 -15.68 18.078 1 94.56 495 LYS B C 1
ATOM 12226 O O . LYS B 1 495 ? 33.688 -16.641 17.984 1 94.56 495 LYS B O 1
ATOM 12231 N N . ILE B 1 496 ? 34.062 -14.484 18.375 1 96.12 496 ILE B N 1
ATOM 12232 C CA . ILE B 1 496 ? 32.656 -14.234 18.672 1 96.12 496 ILE B CA 1
ATOM 12233 C C . ILE B 1 496 ? 32.094 -13.172 17.719 1 96.12 496 ILE B C 1
ATOM 12235 O O . ILE B 1 496 ? 32.625 -12.055 17.656 1 96.12 496 ILE B O 1
ATOM 12239 N N . ASN B 1 497 ? 31.125 -13.508 17.016 1 95.12 497 ASN B N 1
ATOM 12240 C CA . ASN B 1 497 ? 30.391 -12.586 16.141 1 95.12 497 ASN B CA 1
ATOM 12241 C C . ASN B 1 497 ? 28.906 -12.547 16.484 1 95.12 497 ASN B C 1
ATOM 12243 O O . ASN B 1 497 ? 28.359 -13.523 17 1 95.12 497 ASN B O 1
ATOM 12247 N N . ALA B 1 498 ? 28.266 -11.406 16.25 1 95.38 498 ALA B N 1
ATOM 12248 C CA . ALA B 1 498 ? 26.828 -11.258 16.484 1 95.38 498 ALA B CA 1
ATOM 12249 C C . ALA B 1 498 ? 26.172 -10.406 15.398 1 95.38 498 ALA B C 1
ATOM 12251 O O . ALA B 1 498 ? 26.859 -9.609 14.742 1 95.38 498 ALA B O 1
ATOM 12252 N N . TYR B 1 499 ? 24.859 -10.625 15.156 1 93.19 499 TYR B N 1
ATOM 12253 C CA . TYR B 1 499 ? 24.141 -9.672 14.328 1 93.19 499 TYR B CA 1
ATOM 12254 C C . TYR B 1 499 ? 22.672 -9.57 14.75 1 93.19 499 TYR B C 1
ATOM 12256 O O . TYR B 1 499 ? 22.156 -10.461 15.445 1 93.19 499 TYR B O 1
ATOM 12264 N N . VAL B 1 500 ? 22.078 -8.492 14.492 1 93.69 500 VAL B N 1
ATOM 12265 C CA . VAL B 1 500 ? 20.641 -8.25 14.555 1 93.69 500 VAL B CA 1
ATOM 12266 C C . VAL B 1 500 ? 20.109 -7.887 13.164 1 93.69 500 VAL B C 1
ATOM 12268 O O . VAL B 1 500 ? 20.734 -7.086 12.453 1 93.69 500 VAL B O 1
ATOM 12271 N N . ARG B 1 501 ? 19.031 -8.539 12.742 1 92.75 501 ARG B N 1
ATOM 12272 C CA . ARG B 1 501 ? 18.438 -8.281 11.43 1 92.75 501 ARG B CA 1
ATOM 12273 C C . ARG B 1 501 ? 16.922 -8.141 11.539 1 92.75 501 ARG B C 1
ATOM 12275 O O . ARG B 1 501 ? 16.266 -8.93 12.227 1 92.75 501 ARG B O 1
ATOM 12282 N N . SER B 1 502 ? 16.375 -7.164 11 1 92.12 502 SER B N 1
ATOM 12283 C CA . SER B 1 502 ? 14.922 -7 10.867 1 92.12 502 SER B CA 1
ATOM 12284 C C . SER B 1 502 ? 14.508 -6.918 9.398 1 92.12 502 SER B C 1
ATOM 12286 O O . SER B 1 502 ? 15.148 -6.227 8.609 1 92.12 502 SER B O 1
ATOM 12288 N N . THR B 1 503 ? 13.531 -7.707 9.086 1 91.19 503 THR B N 1
ATOM 12289 C CA . THR B 1 503 ? 13.039 -7.758 7.715 1 91.19 503 THR B CA 1
ATOM 12290 C C . THR B 1 503 ? 11.57 -7.367 7.645 1 91.19 503 THR B C 1
ATOM 12292 O O . THR B 1 503 ? 10.812 -7.598 8.594 1 91.19 503 THR B O 1
ATOM 12295 N N . LEU B 1 504 ? 11.188 -6.746 6.566 1 88.5 504 LEU B N 1
ATOM 12296 C CA . LEU B 1 504 ? 9.805 -6.395 6.301 1 88.5 504 LEU B CA 1
ATOM 12297 C C . LEU B 1 504 ? 9.391 -6.828 4.895 1 88.5 504 LEU B C 1
ATOM 12299 O O . LEU B 1 504 ? 10.102 -6.547 3.924 1 88.5 504 LEU B O 1
ATOM 12303 N N . SER B 1 505 ? 8.32 -7.559 4.777 1 91.31 505 SER B N 1
ATOM 12304 C CA . SER B 1 505 ? 7.617 -7.879 3.539 1 91.31 505 SER B CA 1
ATOM 12305 C C . SER B 1 505 ? 6.164 -7.406 3.588 1 91.31 505 SER B C 1
ATOM 12307 O O . SER B 1 505 ? 5.391 -7.852 4.438 1 91.31 505 SER B O 1
ATOM 12309 N N . THR B 1 506 ? 5.82 -6.531 2.775 1 90.38 506 THR B N 1
ATOM 12310 C CA . THR B 1 506 ? 4.465 -5.996 2.781 1 90.38 506 THR B CA 1
ATOM 12311 C C . THR B 1 506 ? 3.992 -5.699 1.361 1 90.38 506 THR B C 1
ATOM 12313 O O . THR B 1 506 ? 4.809 -5.457 0.469 1 90.38 506 THR B O 1
ATOM 12316 N N . TYR B 1 507 ? 2.67 -5.859 1.09 1 92.69 507 TYR B N 1
ATOM 12317 C CA . TYR B 1 507 ? 2.123 -5.449 -0.2 1 92.69 507 TYR B CA 1
ATOM 12318 C C . TYR B 1 507 ? 0.676 -4.992 -0.06 1 92.69 507 TYR B C 1
ATOM 12320 O O . TYR B 1 507 ? 0.011 -5.312 0.928 1 92.69 507 TYR B O 1
ATOM 12328 N N . SER B 1 508 ? 0.238 -4.152 -0.946 1 91.94 508 SER B N 1
ATOM 12329 C CA . SER B 1 508 ? -1.155 -3.807 -1.205 1 91.94 508 SER B CA 1
ATOM 12330 C C . SER B 1 508 ? -1.577 -4.227 -2.609 1 91.94 508 SER B C 1
ATOM 12332 O O . SER B 1 508 ? -0.864 -3.967 -3.58 1 91.94 508 SER B O 1
ATOM 12334 N N . LEU B 1 509 ? -2.711 -4.957 -2.676 1 94.5 509 LEU B N 1
ATOM 12335 C CA . LEU B 1 509 ? -3.186 -5.5 -3.943 1 94.5 509 LEU B CA 1
ATOM 12336 C C . LEU B 1 509 ? -4.66 -5.176 -4.156 1 94.5 509 LEU B C 1
ATOM 12338 O O . LEU B 1 509 ? -5.469 -5.305 -3.232 1 94.5 509 LEU B O 1
ATOM 12342 N N . THR B 1 510 ? -4.984 -4.617 -5.309 1 94.06 510 THR B N 1
ATOM 12343 C CA . THR B 1 510 ? -6.359 -4.598 -5.797 1 94.06 510 THR B CA 1
ATOM 12344 C C . THR B 1 510 ? -6.516 -5.52 -7 1 94.06 510 THR B C 1
ATOM 12346 O O . THR B 1 510 ? -5.719 -5.473 -7.938 1 94.06 510 THR B O 1
ATOM 12349 N N . ASP B 1 511 ? -7.383 -6.434 -6.891 1 94.75 511 ASP B N 1
ATOM 12350 C CA . ASP B 1 511 ? -7.73 -7.422 -7.91 1 94.75 511 ASP B CA 1
ATOM 12351 C C . ASP B 1 511 ? -9.203 -7.32 -8.289 1 94.75 511 ASP B C 1
ATOM 12353 O O . ASP B 1 511 ? -10.023 -8.125 -7.844 1 94.75 511 ASP B O 1
ATOM 12357 N N . ASN B 1 512 ? -9.578 -6.395 -9.227 1 95.81 512 ASN B N 1
ATOM 12358 C CA . ASN B 1 512 ? -10.969 -6.078 -9.531 1 95.81 512 ASN B CA 1
ATOM 12359 C C . ASN B 1 512 ? -11.438 -6.781 -10.805 1 95.81 512 ASN B C 1
ATOM 12361 O O . ASN B 1 512 ? -10.625 -7.375 -11.523 1 95.81 512 ASN B O 1
ATOM 12365 N N . GLU B 1 513 ? -12.758 -6.785 -10.984 1 96.25 513 GLU B N 1
ATOM 12366 C CA . GLU B 1 513 ? -13.383 -7.195 -12.242 1 96.25 513 GLU B CA 1
ATOM 12367 C C . GLU B 1 513 ? -14.414 -6.176 -12.703 1 96.25 513 GLU B C 1
ATOM 12369 O O . GLU B 1 513 ? -15.242 -5.723 -11.914 1 96.25 513 GLU B O 1
ATOM 12374 N N . GLU B 1 514 ? -14.281 -5.805 -13.93 1 96.69 514 GLU B N 1
ATOM 12375 C CA . GLU B 1 514 ? -15.242 -4.941 -14.609 1 96.69 514 GLU B CA 1
ATOM 12376 C C . GLU B 1 514 ? -15.961 -5.691 -15.734 1 96.69 514 GLU B C 1
ATOM 12378 O O . GLU B 1 514 ? -15.391 -5.914 -16.797 1 96.69 514 GLU B O 1
ATOM 12383 N N . ILE B 1 515 ? -17.203 -6.023 -15.469 1 97.19 515 ILE B N 1
ATOM 12384 C CA . ILE B 1 515 ? -17.969 -6.879 -16.375 1 97.19 515 ILE B CA 1
ATOM 12385 C C . ILE B 1 515 ? -19.094 -6.07 -17.016 1 97.19 515 ILE B C 1
ATOM 12387 O O . ILE B 1 515 ? -20 -5.594 -16.328 1 97.19 515 ILE B O 1
ATOM 12391 N N . SER B 1 516 ? -19.094 -5.988 -18.297 1 97.75 516 SER B N 1
ATOM 12392 C CA . SER B 1 516 ? -20.125 -5.266 -19.031 1 97.75 516 SER B CA 1
ATOM 12393 C C . SER B 1 516 ? -21.438 -6.035 -19.016 1 97.75 516 SER B C 1
ATOM 12395 O O . SER B 1 516 ? -21.453 -7.246 -18.797 1 97.75 516 SER B O 1
ATOM 12397 N N . LYS B 1 517 ? -22.516 -5.379 -19.344 1 97.62 517 LYS B N 1
ATOM 12398 C CA . LYS B 1 517 ? -23.812 -6.027 -19.484 1 97.62 517 LYS B CA 1
ATOM 12399 C C . LYS B 1 517 ? -23.812 -7.027 -20.625 1 97.62 517 LYS B C 1
ATOM 12401 O O . LYS B 1 517 ? -23.047 -6.879 -21.594 1 97.62 517 LYS B O 1
ATOM 12406 N N . ASP B 1 518 ? -24.578 -8.055 -20.516 1 97.25 518 ASP B N 1
ATOM 12407 C CA . ASP B 1 518 ? -24.875 -9.094 -21.5 1 97.25 518 ASP B CA 1
ATOM 12408 C C . ASP B 1 518 ? -23.766 -10.148 -21.516 1 97.25 518 ASP B C 1
ATOM 12410 O O . ASP B 1 518 ? -23.828 -11.109 -22.281 1 97.25 518 ASP B O 1
ATOM 12414 N N . ILE B 1 519 ? -22.719 -9.992 -20.781 1 96.25 519 ILE B N 1
ATOM 12415 C CA . ILE B 1 519 ? -21.75 -11.07 -20.609 1 96.25 519 ILE B CA 1
ATOM 12416 C C . ILE B 1 519 ? -22.328 -12.141 -19.688 1 96.25 519 ILE B C 1
ATOM 12418 O O . ILE B 1 519 ? -22.953 -11.82 -18.672 1 96.25 519 ILE B O 1
ATOM 12422 N N . TYR B 1 520 ? -22.094 -13.305 -20.078 1 94.44 520 TYR B N 1
ATOM 12423 C CA . TYR B 1 520 ? -22.656 -14.43 -19.344 1 94.44 520 TYR B CA 1
ATOM 12424 C C . TYR B 1 520 ? -21.562 -15.234 -18.641 1 94.44 520 TYR B C 1
ATOM 12426 O O . TYR B 1 520 ? -20.469 -15.383 -19.188 1 94.44 520 TYR B O 1
ATOM 12434 N N . ASN B 1 521 ? -21.812 -15.695 -17.531 1 93.62 521 ASN B N 1
ATOM 12435 C CA . ASN B 1 521 ? -21.141 -16.766 -16.797 1 93.62 521 ASN B CA 1
ATOM 12436 C C . ASN B 1 521 ? -22.094 -17.469 -15.844 1 93.62 521 ASN B C 1
ATOM 12438 O O . ASN B 1 521 ? -23.188 -16.969 -15.555 1 93.62 521 ASN B O 1
ATOM 12442 N N . TYR B 1 522 ? -21.719 -18.578 -15.414 1 91 522 TYR B N 1
ATOM 12443 C CA . TYR B 1 522 ? -22.609 -19.375 -14.57 1 91 522 TYR B CA 1
ATOM 12444 C C . TYR B 1 522 ? -23.016 -18.594 -13.32 1 91 522 TYR B C 1
ATOM 12446 O O . TYR B 1 522 ? -24.125 -18.75 -12.82 1 91 522 TYR B O 1
ATOM 12454 N N . ASP B 1 523 ? -22.219 -17.703 -12.82 1 91.44 523 ASP B N 1
ATOM 12455 C CA . ASP B 1 523 ? -22.516 -16.969 -11.594 1 91.44 523 ASP B CA 1
ATOM 12456 C C . ASP B 1 523 ? -23.203 -15.641 -11.891 1 91.44 523 ASP B C 1
ATOM 12458 O O . ASP B 1 523 ? -23.609 -14.922 -10.977 1 91.44 523 ASP B O 1
ATOM 12462 N N . ILE B 1 524 ? -23.375 -15.289 -13.172 1 95 524 ILE B N 1
ATOM 12463 C CA . ILE B 1 524 ? -24.062 -14.062 -13.562 1 95 524 ILE B CA 1
ATOM 12464 C C . ILE B 1 524 ? -25.031 -14.359 -14.703 1 95 524 ILE B C 1
ATOM 12466 O O . ILE B 1 524 ? -25 -13.695 -15.742 1 95 524 ILE B O 1
ATOM 12470 N N . PRO B 1 525 ? -25.969 -15.211 -14.438 1 93.75 525 PRO B N 1
ATOM 12471 C CA . PRO B 1 525 ? -26.891 -15.633 -15.492 1 93.75 525 PRO B CA 1
ATOM 12472 C C . PRO B 1 525 ? -27.828 -14.508 -15.93 1 93.75 525 PRO B C 1
ATOM 12474 O O . PRO B 1 525 ? -28.438 -14.594 -17 1 93.75 525 PRO B O 1
ATOM 12477 N N . ASP B 1 526 ? -27.953 -13.461 -15.094 1 94.5 526 ASP B N 1
ATOM 12478 C CA . ASP B 1 526 ? -28.859 -12.359 -15.391 1 94.5 526 ASP B CA 1
ATOM 12479 C C . ASP B 1 526 ? -28.266 -11.43 -16.453 1 94.5 526 ASP B C 1
ATOM 12481 O O . ASP B 1 526 ? -28.969 -10.57 -16.984 1 94.5 526 ASP B O 1
ATOM 12485 N N . ARG B 1 527 ? -26.938 -11.57 -16.797 1 96.31 527 ARG B N 1
ATOM 12486 C CA . ARG B 1 527 ? -26.234 -10.773 -17.797 1 96.31 527 ARG B CA 1
ATOM 12487 C C . ARG B 1 527 ? -26.344 -9.289 -17.484 1 96.31 527 ARG B C 1
ATOM 12489 O O . ARG B 1 527 ? -26.422 -8.461 -18.391 1 96.31 527 ARG B O 1
ATOM 12496 N N . GLY B 1 528 ? -26.344 -8.914 -16.234 1 96.88 528 GLY B N 1
ATOM 12497 C CA . GLY B 1 528 ? -26.594 -7.543 -15.812 1 96.88 528 GLY B CA 1
ATOM 12498 C C . GLY B 1 528 ? -25.312 -6.754 -15.609 1 96.88 528 GLY B C 1
ATOM 12499 O O . GLY B 1 528 ? -25.344 -5.598 -15.18 1 96.88 528 GLY B O 1
ATOM 12500 N N . GLY B 1 529 ? -24.188 -7.348 -15.984 1 97 529 GLY B N 1
ATOM 12501 C CA . GLY B 1 529 ? -22.922 -6.695 -15.68 1 97 529 GLY B CA 1
ATOM 12502 C C . GLY B 1 529 ? -22.609 -6.684 -14.195 1 97 529 GLY B C 1
ATOM 12503 O O . GLY B 1 529 ? -23.5 -6.855 -13.359 1 97 529 GLY B O 1
ATOM 12504 N N . ARG B 1 530 ? -21.312 -6.496 -13.867 1 96.94 530 ARG B N 1
ATOM 12505 C CA . ARG B 1 530 ? -20.859 -6.477 -12.484 1 96.94 530 ARG B CA 1
ATOM 12506 C C . ARG B 1 530 ? -19.609 -5.625 -12.328 1 96.94 530 ARG B C 1
ATOM 12508 O O . ARG B 1 530 ? -18.797 -5.539 -13.25 1 96.94 530 ARG B O 1
ATOM 12515 N N . PHE B 1 531 ? -19.547 -4.945 -11.188 1 96.5 531 PHE B N 1
ATOM 12516 C CA . PHE B 1 531 ? -18.25 -4.543 -10.656 1 96.5 531 PHE B CA 1
ATOM 12517 C C . PHE B 1 531 ? -17.906 -5.34 -9.406 1 96.5 531 PHE B C 1
ATOM 12519 O O . PHE B 1 531 ? -18.641 -5.32 -8.422 1 96.5 531 PHE B O 1
ATOM 12526 N N . ARG B 1 532 ? -16.781 -6.098 -9.484 1 97.19 532 ARG B N 1
ATOM 12527 C CA . ARG B 1 532 ? -16.281 -6.844 -8.336 1 97.19 532 ARG B CA 1
ATOM 12528 C C . ARG B 1 532 ? -15 -6.227 -7.797 1 97.19 532 ARG B C 1
ATOM 12530 O O . ARG B 1 532 ? -13.977 -6.219 -8.477 1 97.19 532 ARG B O 1
ATOM 12537 N N . TYR B 1 533 ? -15.117 -5.75 -6.586 1 96.19 533 TYR B N 1
ATOM 12538 C CA . TYR B 1 533 ? -13.984 -5.125 -5.91 1 96.19 533 TYR B CA 1
ATOM 12539 C C . TYR B 1 533 ? -13.336 -6.086 -4.918 1 96.19 533 TYR B C 1
ATOM 12541 O O . TYR B 1 533 ? -14.023 -6.648 -4.059 1 96.19 533 TYR B O 1
ATOM 12549 N N . ASN B 1 534 ? -12.008 -6.297 -5.055 1 96.75 534 ASN B N 1
ATOM 12550 C CA . ASN B 1 534 ? -11.211 -7.094 -4.125 1 96.75 534 ASN B CA 1
ATOM 12551 C C . ASN B 1 534 ? -9.922 -6.383 -3.74 1 96.75 534 ASN B C 1
ATOM 12553 O O . ASN B 1 534 ? -9.164 -5.941 -4.609 1 96.75 534 ASN B O 1
ATOM 12557 N N . ALA B 1 535 ? -9.711 -6.23 -2.52 1 94.75 535 ALA B N 1
ATOM 12558 C CA . ALA B 1 535 ? -8.477 -5.637 -2.014 1 94.75 535 ALA B CA 1
ATOM 12559 C C . ALA B 1 535 ? -7.82 -6.535 -0.971 1 94.75 535 ALA B C 1
ATOM 12561 O O . ALA B 1 535 ? -8.508 -7.152 -0.152 1 94.75 535 ALA B O 1
ATOM 12562 N N . TYR B 1 536 ? -6.469 -6.609 -1.006 1 94.38 536 TYR B N 1
ATOM 12563 C CA . TYR B 1 536 ? -5.664 -7.395 -0.08 1 94.38 536 TYR B CA 1
ATOM 12564 C C . TYR B 1 536 ? -4.484 -6.586 0.443 1 94.38 536 TYR B C 1
ATOM 12566 O O . TYR B 1 536 ? -3.855 -5.84 -0.31 1 94.38 536 TYR B O 1
ATOM 12574 N N . ARG B 1 537 ? -4.242 -6.664 1.675 1 92.19 537 ARG B N 1
ATOM 12575 C CA . ARG B 1 537 ? -3.045 -6.105 2.297 1 92.19 537 ARG B CA 1
ATOM 12576 C C . ARG B 1 537 ? -2.334 -7.148 3.15 1 92.19 537 ARG B C 1
ATOM 12578 O O . ARG B 1 537 ? -2.98 -7.938 3.844 1 92.19 537 ARG B O 1
ATOM 12585 N N . TYR B 1 538 ? -1.062 -7.164 3.02 1 92.75 538 TYR B N 1
ATOM 12586 C CA . TYR B 1 538 ? -0.214 -8.117 3.725 1 92.75 538 TYR B CA 1
ATOM 12587 C C . TYR B 1 538 ? 0.951 -7.41 4.406 1 92.75 538 TYR B C 1
ATOM 12589 O O . TYR B 1 538 ? 1.53 -6.473 3.852 1 92.75 538 TYR B O 1
ATOM 12597 N N . PHE B 1 539 ? 1.243 -7.812 5.684 1 90.62 539 PHE B N 1
ATOM 12598 C CA . PHE B 1 539 ? 2.367 -7.32 6.473 1 90.62 539 PHE B CA 1
ATOM 12599 C C . PHE B 1 539 ? 3.045 -8.461 7.219 1 90.62 539 PHE B C 1
ATOM 12601 O O . PHE B 1 539 ? 2.398 -9.18 7.98 1 90.62 539 PHE B O 1
ATOM 12608 N N . GLU B 1 540 ? 4.344 -8.625 6.973 1 92.62 540 GLU B N 1
ATOM 12609 C CA . GLU B 1 540 ? 5.121 -9.602 7.723 1 92.62 540 GLU B CA 1
ATOM 12610 C C . GLU B 1 540 ? 6.469 -9.031 8.148 1 92.62 540 GLU B C 1
ATOM 12612 O O . GLU B 1 540 ? 7.203 -8.484 7.32 1 92.62 540 GLU B O 1
ATOM 12617 N N . ASN B 1 541 ? 6.73 -9.141 9.391 1 92.44 541 ASN B N 1
ATOM 12618 C CA . ASN B 1 541 ? 8.008 -8.727 9.961 1 92.44 541 ASN B CA 1
ATOM 12619 C C . ASN B 1 541 ? 8.719 -9.875 10.664 1 92.44 541 ASN B C 1
ATOM 12621 O O . ASN B 1 541 ? 8.086 -10.648 11.391 1 92.44 541 ASN B O 1
ATOM 12625 N N . ASN B 1 542 ? 10.016 -10.039 10.328 1 92.75 542 ASN B N 1
ATOM 12626 C CA . ASN B 1 542 ? 10.906 -10.984 10.992 1 92.75 542 ASN B CA 1
ATOM 12627 C C . ASN B 1 542 ? 12.125 -10.281 11.586 1 92.75 542 ASN B C 1
ATOM 12629 O O . ASN B 1 542 ? 12.844 -9.57 10.875 1 92.75 542 ASN B O 1
ATOM 12633 N N . THR B 1 543 ? 12.344 -10.508 12.859 1 93.75 543 THR B N 1
ATOM 12634 C CA . THR B 1 543 ? 13.531 -9.977 13.516 1 93.75 543 THR B CA 1
ATOM 12635 C C . THR B 1 543 ? 14.352 -11.102 14.148 1 93.75 543 THR B C 1
ATOM 12637 O O . THR B 1 543 ? 13.828 -11.875 14.953 1 93.75 543 THR B O 1
ATOM 12640 N N . ASP B 1 544 ? 15.641 -11.133 13.781 1 92.94 544 ASP B N 1
ATOM 12641 C CA . ASP B 1 544 ? 16.562 -12.172 14.234 1 92.94 544 ASP B CA 1
ATOM 12642 C C . ASP B 1 544 ? 17.703 -11.57 15.039 1 92.94 544 ASP B C 1
ATOM 12644 O O . ASP B 1 544 ? 18.203 -10.492 14.719 1 92.94 544 ASP B O 1
ATOM 12648 N N . PHE B 1 545 ? 18.094 -12.32 16.016 1 94.56 545 PHE B N 1
ATOM 12649 C CA . PHE B 1 545 ? 19.344 -12.102 16.75 1 94.56 545 PHE B CA 1
ATOM 12650 C C . PHE B 1 545 ? 20.156 -13.383 16.797 1 94.56 545 PHE B C 1
ATOM 12652 O O . PHE B 1 545 ? 19.641 -14.445 17.141 1 94.56 545 PHE B O 1
ATOM 12659 N N . LEU B 1 546 ? 21.422 -13.297 16.422 1 94.75 546 LEU B N 1
ATOM 12660 C CA . LEU B 1 546 ? 22.297 -14.461 16.469 1 94.75 546 LEU B CA 1
ATOM 12661 C C . LEU B 1 546 ? 23.625 -14.109 17.125 1 94.75 546 LEU B C 1
ATOM 12663 O O . LEU B 1 546 ? 24.188 -13.039 16.875 1 94.75 546 LEU B O 1
ATOM 12667 N N . LEU B 1 547 ? 24.172 -15.016 17.922 1 96.06 547 LEU B N 1
ATOM 12668 C CA . LEU B 1 547 ? 25.5 -15.008 18.516 1 96.06 547 LEU B CA 1
ATOM 12669 C C . LEU B 1 547 ? 26.266 -16.281 18.156 1 96.06 547 LEU B C 1
ATOM 12671 O O . LEU B 1 547 ? 25.812 -17.391 18.453 1 96.06 547 LEU B O 1
ATOM 12675 N N . THR B 1 548 ? 27.391 -16.125 17.516 1 95.62 548 THR B N 1
ATOM 12676 C CA . THR B 1 548 ? 28.141 -17.266 17.016 1 95.62 548 THR B CA 1
ATOM 12677 C C . THR B 1 548 ? 29.531 -17.312 17.641 1 95.62 548 THR B C 1
ATOM 12679 O O . THR B 1 548 ? 30.219 -16.297 17.703 1 95.62 548 THR B O 1
ATOM 12682 N N . TYR B 1 549 ? 29.922 -18.422 18.109 1 96.06 549 TYR B N 1
ATOM 12683 C CA . TYR B 1 549 ? 31.25 -18.719 18.625 1 96.06 549 TYR B CA 1
ATOM 12684 C C . TYR B 1 549 ? 31.953 -19.734 17.734 1 96.06 549 TYR B C 1
ATOM 12686 O O . TYR B 1 549 ? 31.406 -20.797 17.422 1 96.06 549 TYR B O 1
ATOM 12694 N N . SER B 1 550 ? 33.125 -19.438 17.266 1 94.62 550 SER B N 1
ATOM 12695 C CA . SER B 1 550 ? 33.906 -20.328 16.438 1 94.62 550 SER B CA 1
ATOM 12696 C C . SER B 1 550 ? 35.312 -20.484 17 1 94.62 550 SER B C 1
ATOM 12698 O O . SER B 1 550 ? 36 -19.484 17.281 1 94.62 550 SER B O 1
ATOM 12700 N N . ASP B 1 551 ? 35.719 -21.734 17.094 1 93.88 551 ASP B N 1
ATOM 12701 C CA . ASP B 1 551 ? 37.031 -21.984 17.609 1 93.88 551 ASP B CA 1
ATOM 12702 C C . ASP B 1 551 ? 37.531 -23.391 17.234 1 93.88 551 ASP B C 1
ATOM 12704 O O . ASP B 1 551 ? 36.75 -24.203 16.719 1 93.88 551 ASP B O 1
ATOM 12708 N N . ARG B 1 552 ? 38.781 -23.578 17.344 1 93.88 552 ARG B N 1
ATOM 12709 C CA . ARG B 1 552 ? 39.438 -24.875 17.125 1 93.88 552 ARG B CA 1
ATOM 12710 C C . ARG B 1 552 ? 40.188 -25.312 18.375 1 93.88 552 ARG B C 1
ATOM 12712 O O . ARG B 1 552 ? 40.75 -24.484 19.078 1 93.88 552 ARG B O 1
ATOM 12719 N N . PHE B 1 553 ? 40.125 -26.688 18.562 1 93.62 553 PHE B N 1
ATOM 12720 C CA . PHE B 1 553 ? 40.719 -27.25 19.75 1 93.62 553 PHE B CA 1
ATOM 12721 C C . PHE B 1 553 ? 41.625 -28.422 19.406 1 93.62 553 PHE B C 1
ATOM 12723 O O . PHE B 1 553 ? 41.562 -28.953 18.297 1 93.62 553 PHE B O 1
ATOM 12730 N N . PHE B 1 554 ? 42.562 -28.828 20.391 1 93.5 554 PHE B N 1
ATOM 12731 C CA . PHE B 1 554 ? 43.406 -30.031 20.328 1 93.5 554 PHE B CA 1
ATOM 12732 C C . PHE B 1 554 ? 44.25 -30.016 19.078 1 93.5 554 PHE B C 1
ATOM 12734 O O . PHE B 1 554 ? 44.219 -30.969 18.281 1 93.5 554 PHE B O 1
ATOM 12741 N N . ASN B 1 555 ? 45.156 -29 18.906 1 89.75 555 ASN B N 1
ATOM 12742 C CA . ASN B 1 555 ? 46.062 -28.781 17.781 1 89.75 555 ASN B CA 1
ATOM 12743 C C . ASN B 1 555 ? 45.312 -28.672 16.469 1 89.75 555 ASN B C 1
ATOM 12745 O O . ASN B 1 555 ? 45.656 -29.328 15.477 1 89.75 555 ASN B O 1
ATOM 12749 N N . ASP B 1 556 ? 44 -28.094 16.516 1 88.25 556 ASP B N 1
ATOM 12750 C CA . ASP B 1 556 ? 43.188 -27.734 15.367 1 88.25 556 ASP B CA 1
ATOM 12751 C C . ASP B 1 556 ? 42.5 -28.969 14.789 1 88.25 556 ASP B C 1
ATOM 12753 O O . ASP B 1 556 ? 41.969 -28.938 13.672 1 88.25 556 ASP B O 1
ATOM 12757 N N . ASP B 1 557 ? 42.469 -30.078 15.586 1 91.44 557 ASP B N 1
ATOM 12758 C CA . ASP B 1 557 ? 41.844 -31.297 15.094 1 91.44 557 ASP B CA 1
ATOM 12759 C C . ASP B 1 557 ? 40.312 -31.234 15.227 1 91.44 557 ASP B C 1
ATOM 12761 O O . ASP B 1 557 ? 39.594 -31.859 14.453 1 91.44 557 ASP B O 1
ATOM 12765 N N . ILE B 1 558 ? 39.938 -30.5 16.266 1 95 558 ILE B N 1
ATOM 12766 C CA . ILE B 1 558 ? 38.5 -30.391 16.5 1 95 558 ILE B CA 1
ATOM 12767 C C . ILE B 1 558 ? 38.062 -28.938 16.281 1 95 558 ILE B C 1
ATOM 12769 O O . ILE B 1 558 ? 38.594 -28.016 16.891 1 95 558 ILE B O 1
ATOM 12773 N N . GLY B 1 559 ? 37.219 -28.75 15.367 1 94.75 559 GLY B N 1
ATOM 12774 C CA . GLY B 1 559 ? 36.594 -27.453 15.156 1 94.75 559 GLY B CA 1
ATOM 12775 C C . GLY B 1 559 ? 35.188 -27.375 15.703 1 94.75 559 GLY B C 1
ATOM 12776 O O . GLY B 1 559 ? 34.438 -28.344 15.656 1 94.75 559 GLY B O 1
ATOM 12777 N N . LEU B 1 560 ? 34.844 -26.172 16.25 1 94.75 560 LEU B N 1
ATOM 12778 C CA . LEU B 1 560 ? 33.5 -25.922 16.781 1 94.75 560 LEU B CA 1
ATOM 12779 C C . LEU B 1 560 ? 32.938 -24.594 16.281 1 94.75 560 LEU B C 1
ATOM 12781 O O . LEU B 1 560 ? 33.625 -23.578 16.359 1 94.75 560 LEU B O 1
ATOM 12785 N N . GLU B 1 561 ? 31.844 -24.609 15.719 1 94.12 561 GLU B N 1
ATOM 12786 C CA . GLU B 1 561 ? 31.031 -23.422 15.445 1 94.12 561 GLU B CA 1
ATOM 12787 C C . GLU B 1 561 ? 29.672 -23.516 16.109 1 94.12 561 GLU B C 1
ATOM 12789 O O . GLU B 1 561 ? 28.859 -24.375 15.75 1 94.12 561 GLU B O 1
ATOM 12794 N N . ALA B 1 562 ? 29.438 -22.703 17.094 1 94.81 562 ALA B N 1
ATOM 12795 C CA . ALA B 1 562 ? 28.203 -22.719 17.859 1 94.81 562 ALA B CA 1
ATOM 12796 C C . ALA B 1 562 ? 27.453 -21.391 17.719 1 94.81 562 ALA B C 1
ATOM 12798 O O . ALA B 1 562 ? 28.062 -20.312 17.75 1 94.81 562 ALA B O 1
ATOM 12799 N N . THR B 1 563 ? 26.203 -21.5 17.453 1 94.44 563 THR B N 1
ATOM 12800 C CA . THR B 1 563 ? 25.375 -20.312 17.312 1 94.44 563 THR B CA 1
ATOM 12801 C C . THR B 1 563 ? 24.125 -20.406 18.203 1 94.44 563 THR B C 1
ATOM 12803 O O . THR B 1 563 ? 23.5 -21.469 18.281 1 94.44 563 THR B O 1
ATOM 12806 N N . VAL B 1 564 ? 23.844 -19.406 18.984 1 95.69 564 VAL B N 1
ATOM 12807 C CA . VAL B 1 564 ? 22.562 -19.234 19.672 1 95.69 564 VAL B CA 1
ATOM 12808 C C . VAL B 1 564 ? 21.812 -18.047 19.078 1 95.69 564 VAL B C 1
ATOM 12810 O O . VAL B 1 564 ? 22.422 -17.062 18.688 1 95.69 564 VAL B O 1
ATOM 12813 N N . GLY B 1 565 ? 20.516 -18.25 18.891 1 94.94 565 GLY B N 1
ATOM 12814 C CA . GLY B 1 565 ? 19.75 -17.172 18.297 1 94.94 565 GLY B CA 1
ATOM 12815 C C . GLY B 1 565 ? 18.281 -17.188 18.688 1 94.94 565 GLY B C 1
ATOM 12816 O O . GLY B 1 565 ? 17.828 -18.094 19.391 1 94.94 565 GLY B O 1
ATOM 12817 N N . ALA B 1 566 ? 17.609 -16.125 18.375 1 95.56 566 ALA B N 1
ATOM 12818 C CA . ALA B 1 566 ? 16.172 -15.938 18.594 1 95.56 566 ALA B CA 1
ATOM 12819 C C . ALA B 1 566 ? 15.523 -15.266 17.391 1 95.56 566 ALA B C 1
ATOM 12821 O O . ALA B 1 566 ? 16.203 -14.586 16.609 1 95.56 566 ALA B O 1
ATOM 12822 N N . ASN B 1 567 ? 14.203 -15.547 17.203 1 94.38 567 ASN B N 1
ATOM 12823 C CA . ASN B 1 567 ? 13.445 -14.961 16.109 1 94.38 567 ASN B CA 1
ATOM 12824 C C . ASN B 1 567 ? 12.031 -14.578 16.547 1 94.38 567 ASN B C 1
ATOM 12826 O O . ASN B 1 567 ? 11.398 -15.305 17.312 1 94.38 567 ASN B O 1
ATOM 12830 N N . GLN B 1 568 ? 11.617 -13.43 16.156 1 95.69 568 GLN B N 1
ATOM 12831 C CA . GLN B 1 568 ? 10.227 -13 16.281 1 95.69 568 GLN B CA 1
ATOM 12832 C C . GLN B 1 568 ? 9.594 -12.781 14.914 1 95.69 568 GLN B C 1
ATOM 12834 O O . GLN B 1 568 ? 10.094 -11.977 14.117 1 95.69 568 GLN B O 1
ATOM 12839 N N . ARG B 1 569 ? 8.516 -13.477 14.648 1 93.75 569 ARG B N 1
ATOM 12840 C CA . ARG B 1 569 ? 7.766 -13.336 13.406 1 93.75 569 ARG B CA 1
ATOM 12841 C C . ARG B 1 569 ? 6.348 -12.836 13.664 1 93.75 569 ARG B C 1
ATOM 12843 O O . ARG B 1 569 ? 5.645 -13.375 14.516 1 93.75 569 ARG B O 1
ATOM 12850 N N . TYR B 1 570 ? 5.957 -11.789 13.062 1 94.44 570 TYR B N 1
ATOM 12851 C CA . TYR B 1 570 ? 4.602 -11.258 13.109 1 94.44 570 TYR B CA 1
ATOM 12852 C C . TYR B 1 570 ? 4.023 -11.102 11.703 1 94.44 570 TYR B C 1
ATOM 12854 O O . TYR B 1 570 ? 4.664 -10.523 10.828 1 94.44 570 TYR B O 1
ATOM 12862 N N . VAL B 1 571 ? 2.818 -11.672 11.5 1 93.81 571 VAL B N 1
ATOM 12863 C CA . VAL B 1 571 ? 2.182 -11.594 10.188 1 93.81 571 VAL B CA 1
ATOM 12864 C C . VAL B 1 571 ? 0.75 -11.086 10.336 1 93.81 571 VAL B C 1
ATOM 12866 O O . VAL B 1 571 ? 0.05 -11.453 11.289 1 93.81 571 VAL B O 1
ATOM 12869 N N . ASN B 1 572 ? 0.345 -10.148 9.508 1 92.94 572 ASN B N 1
ATOM 12870 C CA . ASN B 1 572 ? -1.006 -9.602 9.422 1 92.94 572 ASN B CA 1
ATOM 12871 C C . ASN B 1 572 ? -1.502 -9.562 7.984 1 92.94 572 ASN B C 1
ATOM 12873 O O . ASN B 1 572 ? -0.742 -9.234 7.07 1 92.94 572 ASN B O 1
ATOM 12877 N N . ARG B 1 573 ? -2.752 -10.023 7.762 1 93.31 573 ARG B N 1
ATOM 12878 C CA . ARG B 1 573 ? -3.393 -9.961 6.453 1 93.31 573 ARG B CA 1
ATOM 12879 C C . ARG B 1 573 ? -4.82 -9.438 6.566 1 93.31 573 ARG B C 1
ATOM 12881 O O . ARG B 1 573 ? -5.559 -9.828 7.473 1 93.31 573 ARG B O 1
ATOM 12888 N N . GLN B 1 574 ? -5.168 -8.539 5.727 1 93.44 574 GLN B N 1
ATOM 12889 C CA . GLN B 1 574 ? -6.516 -7.984 5.652 1 93.44 574 GLN B CA 1
ATOM 12890 C C . GLN B 1 574 ? -7.07 -8.07 4.23 1 93.44 574 GLN B C 1
ATOM 12892 O O . GLN B 1 574 ? -6.328 -7.922 3.26 1 93.44 574 GLN B O 1
ATOM 12897 N N . GLU B 1 575 ? -8.352 -8.359 4.137 1 95.31 575 GLU B N 1
ATOM 12898 C CA . GLU B 1 575 ? -9 -8.438 2.832 1 95.31 575 GLU B CA 1
ATOM 12899 C C . GLU B 1 575 ? -10.391 -7.82 2.869 1 95.31 575 GLU B C 1
ATOM 12901 O O . GLU B 1 575 ? -11.094 -7.906 3.883 1 95.31 575 GLU B O 1
ATOM 12906 N N . GLU B 1 576 ? -10.82 -7.195 1.819 1 95.12 576 GLU B N 1
ATOM 12907 C CA . GLU B 1 576 ? -12.148 -6.609 1.648 1 95.12 576 GLU B CA 1
ATOM 12908 C C . GLU B 1 576 ? -12.719 -6.93 0.271 1 95.12 576 GLU B C 1
ATOM 12910 O O . GLU B 1 576 ? -12 -6.879 -0.732 1 95.12 576 GLU B O 1
ATOM 12915 N N . HIS B 1 577 ? -14.016 -7.309 0.267 1 96.62 577 HIS B N 1
ATOM 12916 C CA . HIS B 1 577 ? -14.695 -7.699 -0.96 1 96.62 577 HIS B CA 1
ATOM 12917 C C . HIS B 1 577 ? -16.078 -7.047 -1.057 1 96.62 577 HIS B C 1
ATOM 12919 O O . HIS B 1 577 ? -16.781 -6.918 -0.051 1 96.62 577 HIS B O 1
ATOM 12925 N N . ALA B 1 578 ? -16.406 -6.59 -2.207 1 96.5 578 ALA B N 1
ATOM 12926 C CA . ALA B 1 578 ? -17.75 -6.105 -2.52 1 96.5 578 ALA B CA 1
ATOM 12927 C C . ALA B 1 578 ? -18.094 -6.324 -3.992 1 96.5 578 ALA B C 1
ATOM 12929 O O . ALA B 1 578 ? -17.203 -6.254 -4.852 1 96.5 578 ALA B O 1
ATOM 12930 N N . THR B 1 579 ? -19.312 -6.668 -4.305 1 96.06 579 THR B N 1
ATOM 12931 C CA . THR B 1 579 ? -19.766 -6.906 -5.668 1 96.06 579 THR B CA 1
ATOM 12932 C C . THR B 1 579 ? -21.141 -6.277 -5.898 1 96.06 579 THR B C 1
ATOM 12934 O O . THR B 1 579 ? -22.047 -6.438 -5.078 1 96.06 579 THR B O 1
ATOM 12937 N N . THR B 1 580 ? -21.266 -5.562 -7.008 1 95.94 580 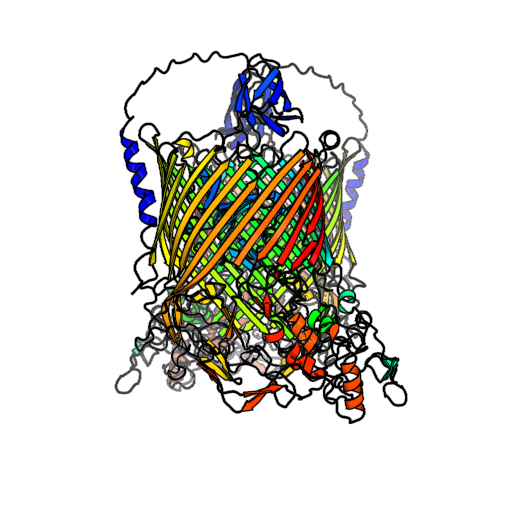THR B N 1
ATOM 12938 C CA . THR B 1 580 ? -22.594 -5.094 -7.406 1 95.94 580 THR B CA 1
ATOM 12939 C C . THR B 1 580 ? -23.469 -6.258 -7.855 1 95.94 580 THR B C 1
ATOM 12941 O O . THR B 1 580 ? -22.953 -7.32 -8.219 1 95.94 580 THR B O 1
ATOM 12944 N N . THR B 1 581 ? -24.812 -6.098 -7.828 1 94.81 581 THR B N 1
ATOM 12945 C CA . THR B 1 581 ? -25.703 -7.145 -8.305 1 94.81 581 THR B CA 1
ATOM 12946 C C . THR B 1 581 ? -25.953 -7.012 -9.805 1 94.81 581 THR B C 1
ATOM 12948 O O . THR B 1 581 ? -25.938 -8.008 -10.531 1 94.81 581 THR B O 1
ATOM 12951 N N . GLN B 1 582 ? -26.266 -5.848 -10.289 1 95.5 582 GLN B N 1
ATOM 12952 C CA . GLN B 1 582 ? -26.375 -5.391 -11.664 1 95.5 582 GLN B CA 1
ATOM 12953 C C . GLN B 1 582 ? -25.969 -3.924 -11.797 1 95.5 582 GLN B C 1
ATOM 12955 O O . GLN B 1 582 ? -26.062 -3.164 -10.828 1 95.5 582 GLN B O 1
ATOM 12960 N N . LEU B 1 583 ? -25.516 -3.596 -12.945 1 94.75 583 LEU B N 1
ATOM 12961 C CA . LEU B 1 583 ? -25.188 -2.191 -13.156 1 94.75 583 LEU B CA 1
ATOM 12962 C C . LEU B 1 583 ? -26.422 -1.374 -13.492 1 94.75 583 LEU B C 1
ATOM 12964 O O . LEU B 1 583 ? -27.25 -1.8 -14.305 1 94.75 583 LEU B O 1
ATOM 12968 N N . ILE B 1 584 ? -26.562 -0.299 -12.797 1 91.88 584 ILE B N 1
ATOM 12969 C CA . ILE B 1 584 ? -27.609 0.636 -13.164 1 91.88 584 ILE B CA 1
ATOM 12970 C C . ILE B 1 584 ? -27.266 1.311 -14.484 1 91.88 584 ILE B C 1
ATOM 12972 O O . ILE B 1 584 ? -28.078 1.305 -15.422 1 91.88 584 ILE B O 1
ATOM 12976 N N . VAL B 1 585 ? -26.094 1.893 -14.531 1 91.38 585 VAL B N 1
ATOM 12977 C CA . VAL B 1 585 ? -25.562 2.529 -15.734 1 91.38 585 VAL B CA 1
ATOM 12978 C C . VAL B 1 585 ? -24.5 1.639 -16.359 1 91.38 585 VAL B C 1
ATOM 12980 O O . VAL B 1 585 ? -23.5 1.319 -15.727 1 91.38 585 VAL B O 1
ATOM 12983 N N . PRO B 1 586 ? -24.656 1.203 -17.625 1 93.62 586 PRO B N 1
ATOM 12984 C CA . PRO B 1 586 ? -23.656 0.352 -18.281 1 93.62 586 PRO B CA 1
ATOM 12985 C C . PRO B 1 586 ? -22.281 1.012 -18.375 1 93.62 586 PRO B C 1
ATOM 12987 O O . PRO B 1 586 ? -22.188 2.229 -18.562 1 93.62 586 PRO B O 1
ATOM 12990 N N . GLU B 1 587 ? -21.234 0.252 -18.234 1 93.31 587 GLU B N 1
ATOM 12991 C CA . GLU B 1 587 ? -19.844 0.607 -18.469 1 93.31 587 GLU B CA 1
ATOM 12992 C C . GLU B 1 587 ? -19.328 1.547 -17.375 1 93.31 587 GLU B C 1
ATOM 12994 O O . GLU B 1 587 ? -18.266 2.156 -17.531 1 93.31 587 GLU B O 1
ATOM 12999 N N . VAL B 1 588 ? -20.125 1.809 -16.297 1 91.69 588 VAL B N 1
ATOM 13000 C CA . VAL B 1 588 ? -19.641 2.496 -15.102 1 91.69 588 VAL B CA 1
ATOM 13001 C C . VAL B 1 588 ? -19.391 1.485 -13.984 1 91.69 588 VAL B C 1
ATOM 13003 O O . VAL B 1 588 ? -20.328 0.838 -13.516 1 91.69 588 VAL B O 1
ATOM 13006 N N . PHE B 1 589 ? -18.156 1.418 -13.594 1 94.38 589 PHE B N 1
ATOM 13007 C CA . PHE B 1 589 ? -17.812 0.364 -12.648 1 94.38 589 PHE B CA 1
ATOM 13008 C C . PHE B 1 589 ? -17.406 0.956 -11.305 1 94.38 589 PHE B C 1
ATOM 13010 O O . PHE B 1 589 ? -16.219 1.08 -11.008 1 94.38 589 PHE B O 1
ATOM 13017 N N . THR B 1 590 ? -18.391 1.279 -10.508 1 93.62 590 THR B N 1
ATOM 13018 C CA . THR B 1 590 ? -18.266 1.731 -9.125 1 93.62 590 THR B CA 1
ATOM 13019 C C . THR B 1 590 ? -19.219 0.96 -8.219 1 93.62 590 THR B C 1
ATOM 13021 O O . THR B 1 590 ? -20.203 0.389 -8.688 1 93.62 590 THR B O 1
ATOM 13024 N N . LEU B 1 591 ? -18.953 0.942 -6.992 1 94.88 591 LEU B N 1
ATOM 13025 C CA . LEU B 1 591 ? -19.703 0.1 -6.07 1 94.88 591 LEU B CA 1
ATOM 13026 C C . LEU B 1 591 ? -21.109 0.667 -5.836 1 94.88 591 LEU B C 1
ATOM 13028 O O . LEU B 1 591 ? -22.047 -0.08 -5.543 1 94.88 591 LEU B O 1
ATOM 13032 N N . GLN B 1 592 ? -21.312 1.974 -5.98 1 92.25 592 GLN B N 1
ATOM 13033 C CA . GLN B 1 592 ? -22.625 2.57 -5.758 1 92.25 592 GLN B CA 1
ATOM 13034 C C . GLN B 1 592 ? -23.531 2.379 -6.973 1 92.25 592 GLN B C 1
ATOM 13036 O O . GLN B 1 592 ? -24.734 2.604 -6.895 1 92.25 592 GLN B O 1
ATOM 13041 N N . ASN B 1 593 ? -22.938 2.025 -8.133 1 93.31 593 ASN B N 1
ATOM 13042 C CA . ASN B 1 593 ? -23.703 1.728 -9.336 1 93.31 593 ASN B CA 1
ATOM 13043 C C . ASN B 1 593 ? -24.297 0.318 -9.297 1 93.31 593 ASN B C 1
ATOM 13045 O O . ASN B 1 593 ? -24.062 -0.479 -10.211 1 93.31 593 ASN B O 1
ATOM 13049 N N . SER B 1 594 ? -25 -0.022 -8.258 1 94 594 SER B N 1
ATOM 13050 C CA . SER B 1 594 ? -25.609 -1.33 -8.047 1 94 594 SER B CA 1
ATOM 13051 C C . SER B 1 594 ? -27.125 -1.221 -7.953 1 94 594 SER B C 1
ATOM 13053 O O . SER B 1 594 ? -27.641 -0.363 -7.238 1 94 594 SER B O 1
ATOM 13055 N N . VAL B 1 595 ? -27.828 -2.059 -8.664 1 93.06 595 VAL B N 1
ATOM 13056 C CA . VAL B 1 595 ? -29.297 -2.047 -8.648 1 93.06 595 VAL B CA 1
ATOM 13057 C C . VAL B 1 595 ? -29.797 -2.359 -7.242 1 93.06 595 VAL B C 1
ATOM 13059 O O . VAL B 1 595 ? -30.719 -1.712 -6.754 1 93.06 595 VAL B O 1
ATOM 13062 N N . ASP B 1 596 ? -29.141 -3.346 -6.57 1 90.38 596 ASP B N 1
ATOM 13063 C CA . ASP B 1 596 ? -29.547 -3.738 -5.223 1 90.38 596 ASP B CA 1
ATOM 13064 C C . ASP B 1 596 ? -28.484 -3.359 -4.195 1 90.38 596 ASP B C 1
ATOM 13066 O O . ASP B 1 596 ? -27.328 -3.121 -4.547 1 90.38 596 ASP B O 1
ATOM 13070 N N . GLN B 1 597 ? -28.938 -3.219 -2.963 1 89.69 597 GLN B N 1
ATOM 13071 C CA . GLN B 1 597 ? -27.969 -3.164 -1.868 1 89.69 597 GLN B CA 1
ATOM 13072 C C . GLN B 1 597 ? -27.25 -4.496 -1.703 1 89.69 597 GLN B C 1
ATOM 13074 O O . GLN B 1 597 ? -27.766 -5.543 -2.105 1 89.69 597 GLN B O 1
ATOM 13079 N N . VAL B 1 598 ? -26.078 -4.418 -1.163 1 91.06 598 VAL B N 1
ATOM 13080 C CA . VAL B 1 598 ? -25.281 -5.629 -1.061 1 91.06 598 VAL B CA 1
ATOM 13081 C C . VAL B 1 598 ? -24.719 -5.762 0.354 1 91.06 598 VAL B C 1
ATOM 13083 O O . VAL B 1 598 ? -24.922 -4.879 1.191 1 91.06 598 VAL B O 1
ATOM 13086 N N . THR B 1 599 ? -24.109 -6.832 0.69 1 89.5 599 THR B N 1
ATOM 13087 C CA . THR B 1 599 ? -23.359 -7.043 1.926 1 89.5 599 THR B CA 1
ATOM 13088 C C . THR B 1 599 ? -21.875 -7.258 1.633 1 89.5 599 THR B C 1
ATOM 13090 O O . THR B 1 599 ? -21.453 -8.375 1.353 1 89.5 599 THR B O 1
ATOM 13093 N N . PRO B 1 600 ? -21.078 -6.152 1.713 1 94.19 600 PRO B N 1
ATOM 13094 C CA . PRO B 1 600 ? -19.625 -6.348 1.562 1 94.19 600 PRO B CA 1
ATOM 13095 C C . PRO B 1 600 ? -19.047 -7.238 2.652 1 94.19 600 PRO B C 1
ATOM 13097 O O . PRO B 1 600 ? -19.688 -7.473 3.68 1 94.19 600 PRO B O 1
ATOM 13100 N N . ARG B 1 601 ? -17.891 -7.816 2.453 1 94.31 601 ARG B N 1
ATOM 13101 C CA . ARG B 1 601 ? -17.203 -8.695 3.396 1 94.31 601 ARG B CA 1
ATOM 13102 C C . ARG B 1 601 ? -15.797 -8.18 3.688 1 94.31 601 ARG B C 1
ATOM 13104 O O . ARG B 1 601 ? -15.156 -7.578 2.824 1 94.31 601 ARG B O 1
ATOM 13111 N N . SER B 1 602 ? -15.391 -8.359 4.863 1 93.75 602 SER B N 1
ATOM 13112 C CA . SER B 1 602 ? -14.008 -8.078 5.25 1 93.75 602 SER B CA 1
ATOM 13113 C C . SER B 1 602 ? -13.492 -9.117 6.242 1 93.75 602 SER B C 1
ATOM 13115 O O . SER B 1 602 ? -14.281 -9.75 6.949 1 93.75 602 SER B O 1
ATOM 13117 N N . SER B 1 603 ? -12.164 -9.359 6.207 1 91.94 603 SER B N 1
ATOM 13118 C CA . SER B 1 603 ? -11.516 -10.266 7.137 1 91.94 603 SER B CA 1
ATOM 13119 C C . SER B 1 603 ? -10.125 -9.758 7.527 1 91.94 603 SER B C 1
ATOM 13121 O O . SER B 1 603 ? -9.492 -9.031 6.766 1 91.94 603 SER B O 1
ATOM 13123 N N . LYS B 1 604 ? -9.742 -10.094 8.695 1 89.94 604 LYS B N 1
ATOM 13124 C CA . LYS B 1 604 ? -8.422 -9.789 9.227 1 89.94 604 LYS B CA 1
ATOM 13125 C C . LYS B 1 604 ? -7.824 -11.008 9.938 1 89.94 604 LYS B C 1
ATOM 13127 O O . LYS B 1 604 ? -8.523 -11.703 10.672 1 89.94 604 LYS B O 1
ATOM 13132 N N . TYR B 1 605 ? -6.531 -11.281 9.633 1 91.19 605 TYR B N 1
ATOM 13133 C CA . TYR B 1 605 ? -5.777 -12.375 10.25 1 91.19 605 TYR B CA 1
ATOM 13134 C C . TYR B 1 605 ? -4.461 -11.867 10.828 1 91.19 605 TYR B C 1
ATOM 13136 O O . TYR B 1 605 ? -3.795 -11.023 10.227 1 91.19 605 TYR B O 1
ATOM 13144 N N . SER B 1 606 ? -4.141 -12.297 12.008 1 91.62 606 SER B N 1
ATOM 13145 C CA . SER B 1 606 ? -2.854 -11.992 12.625 1 91.62 606 SER B CA 1
ATOM 13146 C C . SER B 1 606 ? -2.262 -13.219 13.305 1 91.62 606 SER B C 1
ATOM 13148 O O . SER B 1 606 ? -2.992 -14.031 13.875 1 91.62 606 SER B O 1
ATOM 13150 N N . GLN B 1 607 ? -0.955 -13.375 13.242 1 94.12 607 GLN B N 1
ATOM 13151 C CA . GLN B 1 607 ? -0.233 -14.461 13.898 1 94.12 607 GLN B CA 1
ATOM 13152 C C . GLN B 1 607 ? 1.138 -14 14.383 1 94.12 607 GLN B C 1
ATOM 13154 O O . GLN B 1 607 ? 1.827 -13.25 13.688 1 94.12 607 GLN B O 1
ATOM 13159 N N . GLY B 1 608 ? 1.458 -14.383 15.609 1 95.12 608 GLY B N 1
ATOM 13160 C CA . GLY B 1 608 ? 2.789 -14.188 16.172 1 95.12 608 GLY B CA 1
ATOM 13161 C C . GLY B 1 608 ? 3.482 -15.492 16.516 1 95.12 608 GLY B C 1
ATOM 13162 O O . GLY B 1 608 ? 2.848 -16.422 17.016 1 95.12 608 GLY B O 1
ATOM 13163 N N . VAL B 1 609 ? 4.746 -15.602 16.141 1 95.5 609 VAL B N 1
ATOM 13164 C CA . VAL B 1 609 ? 5.582 -16.75 16.5 1 95.5 609 VAL B CA 1
ATOM 13165 C C . VAL B 1 609 ? 6.887 -16.25 17.125 1 95.5 609 VAL B C 1
ATOM 13167 O O . VAL B 1 609 ? 7.586 -15.422 16.531 1 95.5 609 VAL B O 1
ATOM 13170 N N . TYR B 1 610 ? 7.207 -16.781 18.281 1 96.56 610 TYR B N 1
ATOM 13171 C CA . TYR B 1 610 ? 8.438 -16.484 19 1 96.56 610 TYR B CA 1
ATOM 13172 C C . TYR B 1 610 ? 9.32 -17.719 19.125 1 96.56 610 TYR B C 1
ATOM 13174 O O . TYR B 1 610 ? 8.867 -18.766 19.578 1 96.56 610 TYR B O 1
ATOM 13182 N N . SER B 1 611 ? 10.555 -17.578 18.719 1 96.56 611 SER B N 1
ATOM 13183 C CA . SER B 1 611 ? 11.406 -18.75 18.641 1 96.56 611 SER B CA 1
ATOM 13184 C C . SER B 1 611 ? 12.773 -18.5 19.266 1 96.56 611 SER B C 1
ATOM 13186 O O . SER B 1 611 ? 13.234 -17.359 19.328 1 96.56 611 SER B O 1
ATOM 13188 N N . ALA B 1 612 ? 13.359 -19.531 19.797 1 96.62 612 ALA B N 1
ATOM 13189 C CA . ALA B 1 612 ? 14.758 -19.609 20.203 1 96.62 612 ALA B CA 1
ATOM 13190 C C . ALA B 1 612 ? 15.422 -20.875 19.656 1 96.62 612 ALA B C 1
ATOM 13192 O O . ALA B 1 612 ? 14.781 -21.922 19.547 1 96.62 612 ALA B O 1
ATOM 13193 N N . TYR B 1 613 ? 16.672 -20.734 19.234 1 94.31 613 TYR B N 1
ATOM 13194 C CA . TYR B 1 613 ? 17.328 -21.922 18.688 1 94.31 613 TYR B CA 1
ATOM 13195 C C . TYR B 1 613 ? 18.812 -21.891 18.969 1 94.31 613 TYR B C 1
ATOM 13197 O O . TYR B 1 613 ? 19.391 -20.844 19.281 1 94.31 613 TYR B O 1
ATOM 13205 N N . ALA B 1 614 ? 19.422 -23.047 18.891 1 95.06 614 ALA B N 1
ATOM 13206 C CA . ALA B 1 614 ? 20.859 -23.266 19.031 1 95.06 614 ALA B CA 1
ATOM 13207 C C . ALA B 1 614 ? 21.359 -24.25 17.984 1 95.06 614 ALA B C 1
ATOM 13209 O O . ALA B 1 614 ? 20.688 -25.234 17.672 1 95.06 614 ALA B O 1
ATOM 13210 N N . VAL B 1 615 ? 22.484 -23.953 17.391 1 93.81 615 VAL B N 1
ATOM 13211 C CA . VAL B 1 615 ? 23.125 -24.781 16.375 1 93.81 615 VAL B CA 1
ATOM 13212 C C . VAL B 1 615 ? 24.578 -25.031 16.781 1 93.81 615 VAL B C 1
ATOM 13214 O O . VAL B 1 615 ? 25.266 -24.125 17.25 1 93.81 615 VAL B O 1
ATOM 13217 N N . ALA B 1 616 ? 25.016 -26.234 16.703 1 94.19 616 ALA B N 1
ATOM 13218 C CA . ALA B 1 616 ? 26.406 -26.594 16.922 1 94.19 616 ALA B CA 1
ATOM 13219 C C . ALA B 1 616 ? 26.938 -27.469 15.797 1 94.19 616 ALA B C 1
ATOM 13221 O O . ALA B 1 616 ? 26.344 -28.5 15.461 1 94.19 616 ALA B O 1
ATOM 13222 N N . ASP B 1 617 ? 28 -27.047 15.234 1 93.75 617 ASP B N 1
ATOM 13223 C CA . ASP B 1 617 ? 28.688 -27.781 14.188 1 93.75 617 ASP B CA 1
ATOM 13224 C C . ASP B 1 617 ? 30.094 -28.188 14.625 1 93.75 617 ASP B C 1
ATOM 13226 O O . ASP B 1 617 ? 30.891 -27.344 14.992 1 93.75 617 ASP B O 1
ATOM 13230 N N . PHE B 1 618 ? 30.344 -29.469 14.523 1 95 618 PHE B N 1
ATOM 13231 C CA . PHE B 1 618 ? 31.641 -30.016 14.906 1 95 618 PHE B CA 1
ATOM 13232 C C . PHE B 1 618 ? 32.375 -30.562 13.688 1 95 618 PHE B C 1
ATOM 13234 O O . PHE B 1 618 ? 31.734 -31.078 12.758 1 95 618 PHE B O 1
ATOM 13241 N N . SER B 1 619 ? 33.656 -30.406 13.75 1 94.69 619 SER B N 1
ATOM 13242 C CA . SER B 1 619 ? 34.5 -31.047 12.742 1 94.69 619 SER B CA 1
ATOM 13243 C C . SER B 1 619 ? 35.688 -31.766 13.391 1 94.69 619 SER B C 1
ATOM 13245 O O . SER B 1 619 ? 36.25 -31.281 14.375 1 94.69 619 SER B O 1
ATOM 13247 N N . TYR B 1 620 ? 36 -32.938 12.875 1 95 620 TYR B N 1
ATOM 13248 C CA . TYR B 1 620 ? 37.188 -33.688 13.281 1 95 620 TYR B CA 1
ATOM 13249 C C . TYR B 1 620 ? 38.156 -33.875 12.109 1 95 620 TYR B C 1
ATOM 13251 O O . TYR B 1 620 ? 37.812 -34.562 11.125 1 95 620 TYR B O 1
ATOM 13259 N N . ARG B 1 621 ? 39.312 -33.219 12.117 1 91.94 621 ARG B N 1
ATOM 13260 C CA . ARG B 1 621 ? 40.406 -33.25 11.125 1 91.94 621 ARG B CA 1
ATOM 13261 C C . ARG B 1 621 ? 39.875 -32.844 9.75 1 91.94 621 ARG B C 1
ATOM 13263 O O . ARG B 1 621 ? 40.406 -33.312 8.734 1 91.94 621 ARG B O 1
ATOM 13270 N N . ASN B 1 622 ? 38.75 -32.188 9.734 1 89.38 622 ASN B N 1
ATOM 13271 C CA . ASN B 1 622 ? 38.125 -31.719 8.508 1 89.38 622 ASN B CA 1
ATOM 13272 C C . ASN B 1 622 ? 37.75 -32.875 7.59 1 89.38 622 ASN B C 1
ATOM 13274 O O . ASN B 1 622 ? 37.938 -32.781 6.371 1 89.38 622 ASN B O 1
ATOM 13278 N N . GLN B 1 623 ? 37.469 -34 8.195 1 92.12 623 GLN B N 1
ATOM 13279 C CA . GLN B 1 623 ? 37.094 -35.219 7.477 1 92.12 623 GLN B CA 1
ATOM 13280 C C . GLN B 1 623 ? 35.719 -35.75 7.941 1 92.12 623 GLN B C 1
ATOM 13282 O O . GLN B 1 623 ? 35 -36.375 7.176 1 92.12 623 GLN B O 1
ATOM 13287 N N . ILE B 1 624 ? 35.469 -35.531 9.148 1 95.19 624 ILE B N 1
ATOM 13288 C CA . ILE B 1 624 ? 34.188 -35.938 9.75 1 95.19 624 ILE B CA 1
ATOM 13289 C C . ILE B 1 624 ? 33.469 -34.719 10.32 1 95.19 624 ILE B C 1
ATOM 13291 O O . ILE B 1 624 ? 34.062 -33.938 11.062 1 95.19 624 ILE B O 1
ATOM 13295 N N . PHE B 1 625 ? 32.312 -34.625 9.961 1 95.5 625 PHE B N 1
ATOM 13296 C CA . PHE B 1 625 ? 31.516 -33.469 10.391 1 95.5 625 PHE B CA 1
ATOM 13297 C C . PHE B 1 625 ? 30.219 -33.906 11.047 1 95.5 625 PHE B C 1
ATOM 13299 O O . PHE B 1 625 ? 29.594 -34.875 10.609 1 95.5 625 PHE B O 1
ATOM 13306 N N . PHE B 1 626 ? 29.828 -33.188 12.078 1 94.88 626 PHE B N 1
ATOM 13307 C CA . PHE B 1 626 ? 28.594 -33.438 12.812 1 94.88 626 PHE B CA 1
ATOM 13308 C C . PHE B 1 626 ? 27.906 -32.156 13.188 1 94.88 626 PHE B C 1
ATOM 13310 O O . PHE B 1 626 ? 28.547 -31.203 13.664 1 94.88 626 PHE B O 1
ATOM 13317 N N . GLY B 1 627 ? 26.641 -32.062 12.883 1 92.81 627 GLY B N 1
ATOM 13318 C CA . GLY B 1 627 ? 25.859 -30.875 13.242 1 92.81 627 GLY B CA 1
ATOM 13319 C C . GLY B 1 627 ? 24.578 -31.219 13.977 1 92.81 627 GLY B C 1
ATOM 13320 O O . GLY B 1 627 ? 23.938 -32.219 13.703 1 92.81 627 GLY B O 1
ATOM 13321 N N . MET B 1 628 ? 24.219 -30.344 14.891 1 93.69 628 MET B N 1
ATOM 13322 C CA . MET B 1 628 ? 22.984 -30.484 15.648 1 93.69 628 MET B CA 1
ATOM 13323 C C . MET B 1 628 ? 22.281 -29.125 15.812 1 93.69 628 MET B C 1
ATOM 13325 O O . MET B 1 628 ? 22.953 -28.094 15.938 1 93.69 628 MET B O 1
ATOM 13329 N N . THR B 1 629 ? 21 -29.125 15.734 1 92.94 629 THR B N 1
ATOM 13330 C CA . THR B 1 629 ? 20.172 -27.938 15.938 1 92.94 629 THR B CA 1
ATOM 13331 C C . THR B 1 629 ? 19.031 -28.219 16.906 1 92.94 629 THR B C 1
ATOM 13333 O O . THR B 1 629 ? 18.453 -29.312 16.875 1 92.94 629 THR B O 1
ATOM 13336 N N . GLY B 1 630 ? 18.75 -27.328 17.812 1 95 630 GLY B N 1
ATOM 13337 C CA . GLY B 1 630 ? 17.562 -27.312 18.656 1 95 630 GLY B CA 1
ATOM 13338 C C . GLY B 1 630 ? 16.781 -26.016 18.531 1 95 630 GLY B C 1
ATOM 13339 O O . GLY B 1 630 ? 17.359 -24.922 18.516 1 95 630 GLY B O 1
ATOM 13340 N N . ARG B 1 631 ? 15.453 -26.109 18.328 1 95.25 631 ARG B N 1
ATOM 13341 C CA . ARG B 1 631 ? 14.594 -24.938 18.156 1 95.25 631 ARG B CA 1
ATOM 13342 C C . ARG B 1 631 ? 13.312 -25.078 18.969 1 95.25 631 ARG B C 1
ATOM 13344 O O . ARG B 1 631 ? 12.75 -26.172 19.062 1 95.25 631 ARG B O 1
ATOM 13351 N N . VAL B 1 632 ? 12.945 -24.031 19.656 1 96.88 632 VAL B N 1
ATOM 13352 C CA . VAL B 1 632 ? 11.664 -23.938 20.344 1 96.88 632 VAL B CA 1
ATOM 13353 C C . VAL B 1 632 ? 10.828 -22.812 19.734 1 96.88 632 VAL B C 1
ATOM 13355 O O . VAL B 1 632 ? 11.344 -21.734 19.438 1 96.88 632 VAL B O 1
ATOM 13358 N N . ASP B 1 633 ? 9.578 -23.156 19.516 1 96.94 633 ASP B N 1
ATOM 13359 C CA . ASP B 1 633 ? 8.648 -22.172 18.984 1 96.94 633 ASP B CA 1
ATOM 13360 C C . ASP B 1 633 ? 7.457 -21.984 19.906 1 96.94 633 ASP B C 1
ATOM 13362 O O . ASP B 1 633 ? 6.965 -22.938 20.5 1 96.94 633 ASP B O 1
ATOM 13366 N N . LYS B 1 634 ? 7.074 -20.766 20.078 1 97.44 634 LYS B N 1
ATOM 13367 C CA . LYS B 1 634 ? 5.785 -20.406 20.656 1 97.44 634 LYS B CA 1
ATOM 13368 C C . LYS B 1 634 ? 4.883 -19.75 19.625 1 97.44 634 LYS B C 1
ATOM 13370 O O . LYS B 1 634 ? 5.219 -18.688 19.078 1 97.44 634 LYS B O 1
ATOM 13375 N N . SER B 1 635 ? 3.744 -20.359 19.375 1 95.75 635 SER B N 1
ATOM 13376 C CA . SER B 1 635 ? 2.854 -19.859 18.328 1 95.75 635 SER B CA 1
ATOM 13377 C C . SER B 1 635 ? 1.514 -19.422 18.906 1 95.75 635 SER B C 1
ATOM 13379 O O . SER B 1 635 ? 0.941 -20.109 19.75 1 95.75 635 SER B O 1
ATOM 13381 N N . SER B 1 636 ? 0.974 -18.297 18.406 1 94.25 636 SER B N 1
ATOM 13382 C CA . SER B 1 636 ? -0.305 -17.766 18.891 1 94.25 636 SER B CA 1
ATOM 13383 C C . SER B 1 636 ? -1.472 -18.578 18.312 1 94.25 636 SER B C 1
ATOM 13385 O O . SER B 1 636 ? -2.611 -18.422 18.75 1 94.25 636 SER B O 1
ATOM 13387 N N . THR B 1 637 ? -1.292 -19.422 17.344 1 92.38 637 THR B N 1
ATOM 13388 C CA . THR B 1 637 ? -2.334 -20.203 16.688 1 92.38 637 THR B CA 1
ATOM 13389 C C . THR B 1 637 ? -2.809 -21.344 17.578 1 92.38 637 THR B C 1
ATOM 13391 O O . THR B 1 637 ? -3.977 -21.734 17.531 1 92.38 637 THR B O 1
ATOM 13394 N N . LEU B 1 638 ? -1.932 -21.828 18.359 1 93.31 638 LEU B N 1
ATOM 13395 C CA . LEU B 1 638 ? -2.234 -23 19.188 1 93.31 638 LEU B CA 1
ATOM 13396 C C . LEU B 1 638 ? -2.787 -22.594 20.547 1 93.31 638 LEU B C 1
ATOM 13398 O O . LEU B 1 638 ? -2.549 -21.469 21 1 93.31 638 LEU B O 1
ATOM 13402 N N . PRO B 1 639 ? -3.576 -23.547 21.125 1 92.06 639 PRO B N 1
ATOM 13403 C CA . PRO B 1 639 ? -4.02 -23.25 22.5 1 92.06 639 PRO B CA 1
ATOM 13404 C C . PRO B 1 639 ? -2.855 -22.984 23.438 1 92.06 639 PRO B C 1
ATOM 13406 O O . PRO B 1 639 ? -1.806 -23.625 23.344 1 92.06 639 PRO B O 1
ATOM 13409 N N . GLU B 1 640 ? -3.09 -22.141 24.375 1 90.5 640 GLU B N 1
ATOM 13410 C CA . GLU B 1 640 ? -2.053 -21.656 25.281 1 90.5 640 GLU B CA 1
ATOM 13411 C C . GLU B 1 640 ? -1.352 -22.812 25.984 1 90.5 640 GLU B C 1
ATOM 13413 O O . GLU B 1 640 ? -0.148 -22.75 26.234 1 90.5 640 GLU B O 1
ATOM 13418 N N . ALA B 1 641 ? -2.078 -23.844 26.266 1 91.56 641 ALA B N 1
ATOM 13419 C CA . ALA B 1 641 ? -1.52 -24.984 26.984 1 91.56 641 ALA B CA 1
ATOM 13420 C C . ALA B 1 641 ? -0.481 -25.719 26.141 1 91.56 641 ALA B C 1
ATOM 13422 O O . ALA B 1 641 ? 0.392 -26.406 26.688 1 91.56 641 ALA B O 1
ATOM 13423 N N . ASN B 1 642 ? -0.525 -25.609 24.797 1 94.31 642 ASN B N 1
ATOM 13424 C CA . ASN B 1 642 ? 0.35 -26.359 23.906 1 94.31 642 ASN B CA 1
ATOM 13425 C C . ASN B 1 642 ? 0.988 -25.469 22.859 1 94.31 642 ASN B C 1
ATOM 13427 O O . ASN B 1 642 ? 1.335 -25.938 21.766 1 94.31 642 ASN B O 1
ATOM 13431 N N . ASP B 1 643 ? 1.097 -24.25 23.109 1 94.88 643 ASP B N 1
ATOM 13432 C CA . ASP B 1 643 ? 1.526 -23.328 22.062 1 94.88 643 ASP B CA 1
ATOM 13433 C C . ASP B 1 643 ? 3.049 -23.203 22.031 1 94.88 643 ASP B C 1
ATOM 13435 O O . ASP B 1 643 ? 3.6 -22.453 21.234 1 94.88 643 ASP B O 1
ATOM 13439 N N . THR B 1 644 ? 3.789 -23.875 22.969 1 96.88 644 THR B N 1
ATOM 13440 C CA . THR B 1 644 ? 5.246 -23.891 23 1 96.88 644 THR B CA 1
ATOM 13441 C C . THR B 1 644 ? 5.77 -25.312 22.797 1 96.88 644 THR B C 1
ATOM 13443 O O . THR B 1 644 ? 5.406 -26.234 23.531 1 96.88 644 THR B O 1
ATOM 13446 N N . PHE B 1 645 ? 6.664 -25.516 21.844 1 95.25 645 PHE B N 1
ATOM 13447 C CA . PHE B 1 645 ? 7.102 -26.875 21.531 1 95.25 645 PHE B CA 1
ATOM 13448 C C . PHE B 1 645 ? 8.531 -26.875 21.016 1 95.25 645 PHE B C 1
ATOM 13450 O O . PHE B 1 645 ? 8.945 -25.953 20.312 1 95.25 645 PHE B O 1
ATOM 13457 N N . PHE B 1 646 ? 9.273 -27.891 21.281 1 95.69 646 PHE B N 1
ATOM 13458 C CA . PHE B 1 646 ? 10.68 -28.062 20.938 1 95.69 646 PHE B CA 1
ATOM 13459 C C . PHE B 1 646 ? 10.859 -29.188 19.922 1 95.69 646 PHE B C 1
ATOM 13461 O O . PHE B 1 646 ? 10.125 -30.172 19.938 1 95.69 646 PHE B O 1
ATOM 13468 N N . TYR B 1 647 ? 11.805 -29.031 19.062 1 93 647 TYR B N 1
ATOM 13469 C CA . TYR B 1 647 ? 12.156 -30.125 18.156 1 93 647 TYR B CA 1
ATOM 13470 C C . TYR B 1 647 ? 13.617 -30.031 17.734 1 93 647 TYR B C 1
ATOM 13472 O O . TYR B 1 647 ? 14.156 -28.922 17.578 1 93 647 TYR B O 1
ATOM 13480 N N . PRO B 1 648 ? 14.297 -31.125 17.469 1 94.88 648 PRO B N 1
ATOM 13481 C CA . PRO B 1 648 ? 15.719 -31.203 17.141 1 94.88 648 PRO B CA 1
ATOM 13482 C C . PRO B 1 648 ? 15.977 -31.594 15.688 1 94.88 648 PRO B C 1
ATOM 13484 O O . PRO B 1 648 ? 15.062 -32.094 15.016 1 94.88 648 PRO B O 1
ATOM 13487 N N . SER B 1 649 ? 17.156 -31.453 15.203 1 94.56 649 SER B N 1
ATOM 13488 C CA . SER B 1 649 ? 17.703 -31.969 13.961 1 94.56 649 SER B CA 1
ATOM 13489 C C . SER B 1 649 ? 19.188 -32.312 14.102 1 94.56 649 SER B C 1
ATOM 13491 O O . SER B 1 649 ? 19.922 -31.609 14.812 1 94.56 649 SER B O 1
ATOM 13493 N N . ILE B 1 650 ? 19.672 -33.375 13.508 1 95.25 650 ILE B N 1
ATOM 13494 C CA . ILE B 1 650 ? 21.062 -33.781 13.523 1 95.25 650 ILE B CA 1
ATOM 13495 C C . ILE B 1 650 ? 21.484 -34.219 12.133 1 95.25 650 ILE B C 1
ATOM 13497 O O . ILE B 1 650 ? 20.672 -34.719 11.352 1 95.25 650 ILE B O 1
ATOM 13501 N N . TYR B 1 651 ? 22.688 -34 11.773 1 94.94 651 TYR B N 1
ATOM 13502 C CA . TYR B 1 651 ? 23.234 -34.531 10.523 1 94.94 651 TYR B CA 1
ATOM 13503 C C . TYR B 1 651 ? 24.719 -34.844 10.664 1 94.94 651 TYR B C 1
ATOM 13505 O O . TYR B 1 651 ? 25.375 -34.375 11.602 1 94.94 651 TYR B O 1
ATOM 13513 N N . SER B 1 652 ? 25.219 -35.656 9.766 1 95.88 652 SER B N 1
ATOM 13514 C CA . SER B 1 652 ? 26.625 -36 9.719 1 95.88 652 SER B CA 1
ATOM 13515 C C . SER B 1 652 ? 27.109 -36.156 8.273 1 95.88 652 SER B C 1
ATOM 13517 O O . SER B 1 652 ? 26.328 -36.5 7.383 1 95.88 652 SER B O 1
ATOM 13519 N N . SER B 1 653 ? 28.312 -35.781 8.07 1 95.62 653 SER B N 1
ATOM 13520 C CA . SER B 1 653 ? 29.016 -35.938 6.801 1 95.62 653 SER B CA 1
ATOM 13521 C C . SER B 1 653 ? 30.406 -36.531 7.004 1 95.62 653 SER B C 1
ATOM 13523 O O . SER B 1 653 ? 31.141 -36.062 7.879 1 95.62 653 SER B O 1
ATOM 13525 N N . ILE B 1 654 ? 30.734 -37.5 6.227 1 96.06 654 ILE B N 1
ATOM 13526 C CA . ILE B 1 654 ? 32.031 -38.156 6.297 1 96.06 654 ILE B CA 1
ATOM 13527 C C . ILE B 1 654 ? 32.688 -38.188 4.91 1 96.06 654 ILE B C 1
ATOM 13529 O O . ILE B 1 654 ? 32.125 -38.812 3.984 1 96.06 654 ILE B O 1
ATOM 13533 N N . VAL B 1 655 ? 33.812 -37.562 4.812 1 95.06 655 VAL B N 1
ATOM 13534 C CA . VAL B 1 655 ? 34.531 -37.594 3.547 1 95.06 655 VAL B CA 1
ATOM 13535 C C . VAL B 1 655 ? 35.531 -38.75 3.531 1 95.06 655 VAL B C 1
ATOM 13537 O O . VAL B 1 655 ? 36.719 -38.594 3.812 1 95.06 655 VAL B O 1
ATOM 13540 N N . LEU B 1 656 ? 35.156 -39.844 2.994 1 94.62 656 LEU B N 1
ATOM 13541 C CA . LEU B 1 656 ? 35.906 -41.094 3.039 1 94.62 656 LEU B CA 1
ATOM 13542 C C . LEU B 1 656 ? 37.156 -41 2.178 1 94.62 656 LEU B C 1
ATOM 13544 O O . LEU B 1 656 ? 38.188 -41.594 2.5 1 94.62 656 LEU B O 1
ATOM 13548 N N . SER B 1 657 ? 37.031 -40.281 1.108 1 91.44 657 SER B N 1
ATOM 13549 C CA . SER B 1 657 ? 38.156 -40.188 0.203 1 91.44 657 SER B CA 1
ATOM 13550 C C . SER B 1 657 ? 39.344 -39.469 0.878 1 91.44 657 SER B C 1
ATOM 13552 O O . SER B 1 657 ? 40.469 -39.625 0.449 1 91.44 657 SER B O 1
ATOM 13554 N N . ASP B 1 658 ? 39.094 -38.656 1.819 1 88.88 658 ASP B N 1
ATOM 13555 C CA . ASP B 1 658 ? 40.156 -38 2.564 1 88.88 658 ASP B CA 1
ATOM 13556 C C . ASP B 1 658 ? 40.719 -38.938 3.648 1 88.88 658 ASP B C 1
ATOM 13558 O O . ASP B 1 658 ? 41.781 -38.656 4.207 1 88.88 658 ASP B O 1
ATOM 13562 N N . MET B 1 659 ? 40.031 -40.031 3.957 1 91.06 659 MET B N 1
ATOM 13563 C CA . MET B 1 659 ? 40.406 -40.906 5.055 1 91.06 659 MET B CA 1
ATOM 13564 C C . MET B 1 659 ? 41.125 -42.156 4.523 1 91.06 659 MET B C 1
ATOM 13566 O O . MET B 1 659 ? 41.969 -42.75 5.203 1 91.06 659 MET B O 1
ATOM 13570 N N . VAL B 1 660 ? 40.625 -42.594 3.361 1 92.06 660 VAL B N 1
ATOM 13571 C CA . VAL B 1 660 ? 41.125 -43.812 2.771 1 92.06 660 VAL B CA 1
ATOM 13572 C C . VAL B 1 660 ? 41.625 -43.562 1.355 1 92.06 660 VAL B C 1
ATOM 13574 O O . VAL B 1 660 ? 41.062 -42.719 0.641 1 92.06 660 VAL B O 1
ATOM 13577 N N . ASN B 1 661 ? 42.688 -44.219 1.029 1 88.56 661 ASN B N 1
ATOM 13578 C CA . ASN B 1 661 ? 43.188 -44.062 -0.334 1 88.56 661 ASN B CA 1
ATOM 13579 C C . ASN B 1 661 ? 42.375 -44.938 -1.31 1 88.56 661 ASN B C 1
ATOM 13581 O O . ASN B 1 661 ? 42.406 -46.188 -1.202 1 88.56 661 ASN B O 1
ATOM 13585 N N . PHE B 1 662 ? 41.781 -44.344 -2.166 1 90.81 662 PHE B N 1
ATOM 13586 C CA . PHE B 1 662 ? 41 -45.031 -3.188 1 90.81 662 PHE B CA 1
ATOM 13587 C C . PHE B 1 662 ? 41.781 -45.125 -4.492 1 90.81 662 PHE B C 1
ATOM 13589 O O . PHE B 1 662 ? 42.781 -44.406 -4.68 1 90.81 662 PHE B O 1
ATOM 13596 N N . PRO B 1 663 ? 41.281 -46.031 -5.391 1 91.69 663 PRO B N 1
ATOM 13597 C CA . PRO B 1 663 ? 41.875 -46.031 -6.73 1 91.69 663 PRO B CA 1
ATOM 13598 C C . PRO B 1 663 ? 41.781 -44.656 -7.41 1 91.69 663 PRO B C 1
ATOM 13600 O O . PRO B 1 663 ? 40.875 -43.906 -7.105 1 91.69 663 PRO B O 1
ATOM 13603 N N . LYS B 1 664 ? 42.688 -44.406 -8.289 1 86.81 664 LYS B N 1
ATOM 13604 C CA . LYS B 1 664 ? 42.781 -43.125 -8.969 1 86.81 664 LYS B CA 1
ATOM 13605 C C . LYS B 1 664 ? 41.469 -42.781 -9.688 1 86.81 664 LYS B C 1
ATOM 13607 O O . LYS B 1 664 ? 41.156 -41.625 -9.914 1 86.81 664 LYS B O 1
ATOM 13612 N N . ALA B 1 665 ? 40.719 -43.812 -10 1 91.44 665 ALA B N 1
ATOM 13613 C CA . ALA B 1 665 ? 39.469 -43.625 -10.711 1 91.44 665 ALA B CA 1
ATOM 13614 C C . ALA B 1 665 ? 38.438 -42.906 -9.828 1 91.44 665 ALA B C 1
ATOM 13616 O O . ALA B 1 665 ? 37.562 -42.219 -10.328 1 91.44 665 ALA B O 1
ATOM 13617 N N . ILE B 1 666 ? 38.594 -43.031 -8.516 1 93.94 666 ILE B N 1
ATOM 13618 C CA . ILE B 1 666 ? 37.656 -42.406 -7.578 1 93.94 666 ILE B CA 1
ATOM 13619 C C . ILE B 1 666 ? 38.312 -41.125 -7 1 93.94 666 ILE B C 1
ATOM 13621 O O . ILE B 1 666 ? 39.281 -41.219 -6.238 1 93.94 666 ILE B O 1
ATOM 13625 N N . SER B 1 667 ? 37.719 -40.031 -7.34 1 89.75 667 SER B N 1
ATOM 13626 C CA . SER B 1 667 ? 38.312 -38.75 -6.949 1 89.75 667 SER B CA 1
ATOM 13627 C C . SER B 1 667 ? 37.75 -38.25 -5.625 1 89.75 667 SER B C 1
ATOM 13629 O O . SER B 1 667 ? 38.375 -37.469 -4.906 1 89.75 667 SER B O 1
ATOM 13631 N N . TYR B 1 668 ? 36.562 -38.562 -5.383 1 91.94 668 TYR B N 1
ATOM 13632 C CA . TYR B 1 668 ? 35.875 -38.031 -4.215 1 91.94 668 TYR B CA 1
ATOM 13633 C C . TYR B 1 668 ? 34.75 -38.938 -3.771 1 91.94 668 TYR B C 1
ATOM 13635 O O . TYR B 1 668 ? 34.031 -39.5 -4.605 1 91.94 668 TYR B O 1
ATOM 13643 N N . LEU B 1 669 ? 34.562 -39.25 -2.498 1 94.75 669 LEU B N 1
ATOM 13644 C CA . LEU B 1 669 ? 33.469 -40 -1.928 1 94.75 669 LEU B CA 1
ATOM 13645 C C . LEU B 1 669 ? 33.062 -39.438 -0.563 1 94.75 669 LEU B C 1
ATOM 13647 O O . LEU B 1 669 ? 33.906 -39.406 0.351 1 94.75 669 LEU B O 1
ATOM 13651 N N . LYS B 1 670 ? 31.891 -39 -0.484 1 95.38 670 LYS B N 1
ATOM 13652 C CA . LYS B 1 670 ? 31.328 -38.438 0.746 1 95.38 670 LYS B CA 1
ATOM 13653 C C . LYS B 1 670 ? 30.016 -39.156 1.109 1 95.38 670 LYS B C 1
ATOM 13655 O O . LYS B 1 670 ? 29.172 -39.406 0.243 1 95.38 670 LYS B O 1
ATOM 13660 N N . LEU B 1 671 ? 29.906 -39.562 2.387 1 96.38 671 LEU B N 1
ATOM 13661 C CA . LEU B 1 671 ? 28.672 -40.125 2.922 1 96.38 671 LEU B CA 1
ATOM 13662 C C . LEU B 1 671 ? 27.953 -39.094 3.812 1 96.38 671 LEU B C 1
ATOM 13664 O O . LEU B 1 671 ? 28.609 -38.344 4.539 1 96.38 671 LEU B O 1
ATOM 13668 N N . ARG B 1 672 ? 26.688 -39.094 3.715 1 95.25 672 ARG B N 1
ATOM 13669 C CA . ARG B 1 672 ? 25.938 -38.156 4.539 1 95.25 672 ARG B CA 1
ATOM 13670 C C . ARG B 1 672 ? 24.688 -38.812 5.129 1 95.25 672 ARG B C 1
ATOM 13672 O O . ARG B 1 672 ? 24.062 -39.656 4.484 1 95.25 672 ARG B O 1
ATOM 13679 N N . THR B 1 673 ? 24.297 -38.438 6.312 1 95.69 673 THR B N 1
ATOM 13680 C CA . THR B 1 673 ? 23.078 -38.875 7.016 1 95.69 673 THR B CA 1
ATOM 13681 C C . THR B 1 673 ? 22.469 -37.688 7.781 1 95.69 673 THR B C 1
ATOM 13683 O O . THR B 1 673 ? 23.203 -36.844 8.305 1 95.69 673 THR B O 1
ATOM 13686 N N . ALA B 1 674 ? 21.125 -37.625 7.762 1 95.94 674 ALA B N 1
ATOM 13687 C CA . ALA B 1 674 ? 20.453 -36.531 8.461 1 95.94 674 ALA B CA 1
ATOM 13688 C C . ALA B 1 674 ? 19.109 -36.969 9.039 1 95.94 674 ALA B C 1
ATOM 13690 O O . ALA B 1 674 ? 18.422 -37.812 8.438 1 95.94 674 ALA B O 1
ATOM 13691 N N . TYR B 1 675 ? 18.781 -36.469 10.188 1 95.69 675 TYR B N 1
ATOM 13692 C CA . TYR B 1 675 ? 17.484 -36.625 10.844 1 95.69 675 TYR B CA 1
ATOM 13693 C C . TYR B 1 675 ? 16.953 -35.281 11.344 1 95.69 675 TYR B C 1
ATOM 13695 O O . TYR B 1 675 ? 17.719 -34.469 11.867 1 95.69 675 TYR B O 1
ATOM 13703 N N . ALA B 1 676 ? 15.672 -35.062 11.156 1 95.69 676 ALA B N 1
ATOM 13704 C CA . ALA B 1 676 ? 15.062 -33.844 11.688 1 95.69 676 ALA B CA 1
ATOM 13705 C C . ALA B 1 676 ? 13.617 -34.094 12.102 1 95.69 676 ALA B C 1
ATOM 13707 O O . ALA B 1 676 ? 12.891 -34.812 11.43 1 95.69 676 ALA B O 1
ATOM 13708 N N . GLN B 1 677 ? 13.242 -33.531 13.211 1 95.44 677 GLN B N 1
ATOM 13709 C CA . GLN B 1 677 ? 11.844 -33.312 13.594 1 95.44 677 GLN B CA 1
ATOM 13710 C C . GLN B 1 677 ? 11.469 -31.844 13.516 1 95.44 677 GLN B C 1
ATOM 13712 O O . GLN B 1 677 ? 12.188 -30.984 14.031 1 95.44 677 GLN B O 1
ATOM 13717 N N . VAL B 1 678 ? 10.438 -31.578 12.852 1 94.75 678 VAL B N 1
ATOM 13718 C CA . VAL B 1 678 ? 10.008 -30.188 12.742 1 94.75 678 VAL B CA 1
ATOM 13719 C C . VAL B 1 678 ? 8.547 -30.062 13.18 1 94.75 678 VAL B C 1
ATOM 13721 O O . VAL B 1 678 ? 7.68 -30.781 12.68 1 94.75 678 VAL B O 1
ATOM 13724 N N . GLY B 1 679 ? 8.297 -29.141 14.125 1 92.75 679 GLY B N 1
ATOM 13725 C CA . GLY B 1 679 ? 6.941 -28.906 14.594 1 92.75 679 GLY B CA 1
ATOM 13726 C C . GLY B 1 679 ? 6.164 -27.938 13.727 1 92.75 679 GLY B C 1
ATOM 13727 O O . GLY B 1 679 ? 6.746 -27.047 13.109 1 92.75 679 GLY B O 1
ATOM 13728 N N . GLY B 1 680 ? 4.828 -28.156 13.688 1 91.19 680 GLY B N 1
ATOM 13729 C CA . GLY B 1 680 ? 3.932 -27.297 12.93 1 91.19 680 GLY B CA 1
ATOM 13730 C C . GLY B 1 680 ? 2.75 -26.812 13.75 1 91.19 680 GLY B C 1
ATOM 13731 O O . GLY B 1 680 ? 2.227 -27.531 14.594 1 91.19 680 GLY B O 1
ATOM 13732 N N . ASP B 1 681 ? 2.355 -25.578 13.477 1 91.81 681 ASP B N 1
ATOM 13733 C CA . ASP B 1 681 ? 1.27 -24.953 14.234 1 91.81 681 ASP B CA 1
ATOM 13734 C C . ASP B 1 681 ? 0.026 -24.781 13.367 1 91.81 681 ASP B C 1
ATOM 13736 O O . ASP B 1 681 ? -0.969 -24.203 13.805 1 91.81 681 ASP B O 1
ATOM 13740 N N . GLN B 1 682 ? 0.006 -25.219 12.18 1 88.94 682 GLN B N 1
ATOM 13741 C CA . GLN B 1 682 ? -1.15 -25.016 11.305 1 88.94 682 GLN B CA 1
ATOM 13742 C C . GLN B 1 682 ? -2.301 -25.938 11.711 1 88.94 682 GLN B C 1
ATOM 13744 O O . GLN B 1 682 ? -2.115 -27.141 11.867 1 88.94 682 GLN B O 1
ATOM 13749 N N . ILE B 1 683 ? -3.439 -25.328 11.922 1 88.06 683 ILE B N 1
ATOM 13750 C CA . ILE B 1 683 ? -4.625 -26.094 12.289 1 88.06 683 ILE B CA 1
ATOM 13751 C C . ILE B 1 683 ? -5.566 -26.188 11.094 1 88.06 683 ILE B C 1
ATOM 13753 O O . ILE B 1 683 ? -6.637 -25.594 11.078 1 88.06 683 ILE B O 1
ATOM 13757 N N . GLY B 1 684 ? -5.238 -26.984 10.172 1 81.31 684 GLY B N 1
ATOM 13758 C CA . GLY B 1 684 ? -5.973 -27.125 8.93 1 81.31 684 GLY B CA 1
ATOM 13759 C C . GLY B 1 684 ? -5.078 -27.406 7.734 1 81.31 684 GLY B C 1
ATOM 13760 O O . GLY B 1 684 ? -3.924 -27.797 7.895 1 81.31 684 GLY B O 1
ATOM 13761 N N . SER B 1 685 ? -5.676 -27.297 6.527 1 73 685 SER B N 1
ATOM 13762 C CA . SER B 1 685 ? -4.914 -27.672 5.344 1 73 685 SER B CA 1
ATOM 13763 C C . SER B 1 685 ? -4.992 -26.594 4.266 1 73 685 SER B C 1
ATOM 13765 O O . SER B 1 685 ? -4.844 -26.891 3.076 1 73 685 SER B O 1
ATOM 13767 N N . SER B 1 686 ? -5.207 -25.406 4.777 1 77.12 686 SER B N 1
ATOM 13768 C CA . SER B 1 686 ? -5.262 -24.328 3.791 1 77.12 686 SER B CA 1
ATOM 13769 C C . SER B 1 686 ? -3.898 -24.094 3.146 1 77.12 686 SER B C 1
ATOM 13771 O O . SER B 1 686 ? -2.863 -24.359 3.762 1 77.12 686 SER B O 1
ATOM 13773 N N . THR B 1 687 ? -3.963 -23.703 1.934 1 67.25 687 THR B N 1
ATOM 13774 C CA . THR B 1 687 ? -2.729 -23.406 1.215 1 67.25 687 THR B CA 1
ATOM 13775 C C . THR B 1 687 ? -1.962 -22.281 1.901 1 67.25 687 THR B C 1
ATOM 13777 O O . THR B 1 687 ? -0.731 -22.312 1.97 1 67.25 687 THR B O 1
ATOM 13780 N N . ASN B 1 688 ? -2.752 -21.344 2.336 1 74.56 688 ASN B N 1
ATOM 13781 C CA . ASN B 1 688 ? -2.141 -20.312 3.162 1 74.56 688 ASN B CA 1
ATOM 13782 C C . ASN B 1 688 ? -2.365 -20.578 4.648 1 74.56 688 ASN B C 1
ATOM 13784 O O . ASN B 1 688 ? -3.49 -20.469 5.137 1 74.56 688 ASN B O 1
ATOM 13788 N N . PRO B 1 689 ? -1.366 -20.828 5.324 1 79.06 689 PRO B N 1
ATOM 13789 C CA . PRO B 1 689 ? -1.512 -21.203 6.734 1 79.06 689 PRO B CA 1
ATOM 13790 C C . PRO B 1 689 ? -2.217 -20.125 7.559 1 79.06 689 PRO B C 1
ATOM 13792 O O . PRO B 1 689 ? -2.838 -20.438 8.578 1 79.06 689 PRO B O 1
ATOM 13795 N N . LEU B 1 690 ? -2.168 -18.906 7.137 1 85.5 690 LEU B N 1
ATOM 13796 C CA . LEU B 1 690 ? -2.781 -17.828 7.906 1 85.5 690 LEU B CA 1
ATOM 13797 C C . LEU B 1 690 ? -4.301 -17.969 7.934 1 85.5 690 LEU B C 1
ATOM 13799 O O . LEU B 1 690 ? -4.961 -17.484 8.852 1 85.5 690 LEU B O 1
ATOM 13803 N N . ASP B 1 691 ? -4.812 -18.672 6.945 1 83 691 ASP B N 1
ATOM 13804 C CA . ASP B 1 691 ? -6.25 -18.922 6.906 1 83 691 ASP B CA 1
ATOM 13805 C C . ASP B 1 691 ? -6.688 -19.812 8.062 1 83 691 ASP B C 1
ATOM 13807 O O . ASP B 1 691 ? -7.867 -19.859 8.414 1 83 691 ASP B O 1
ATOM 13811 N N . ASP B 1 692 ? -5.746 -20.5 8.656 1 85.44 692 ASP B N 1
ATOM 13812 C CA . ASP B 1 692 ? -6.047 -21.453 9.711 1 85.44 692 ASP B CA 1
ATOM 13813 C C . ASP B 1 692 ? -5.695 -20.875 11.086 1 85.44 692 ASP B C 1
ATOM 13815 O O . ASP B 1 692 ? -5.754 -21.594 12.094 1 85.44 692 ASP B O 1
ATOM 13819 N N . ALA B 1 693 ? -5.344 -19.641 11.188 1 85.19 693 ALA B N 1
ATOM 13820 C CA . ALA B 1 693 ? -4.754 -19.062 12.391 1 85.19 693 ALA B CA 1
ATOM 13821 C C . ALA B 1 693 ? -5.75 -19.062 13.547 1 85.19 693 ALA B C 1
ATOM 13823 O O . ALA B 1 693 ? -5.355 -19.078 14.719 1 85.19 693 ALA B O 1
ATOM 13824 N N . TYR B 1 694 ? -7.039 -19.078 13.273 1 84.12 694 TYR B N 1
ATOM 13825 C CA . TYR B 1 694 ? -8.023 -18.938 14.344 1 84.12 694 TYR B CA 1
ATOM 13826 C C . TYR B 1 694 ? -8.875 -20.188 14.484 1 84.12 694 TYR B C 1
ATOM 13828 O O . TYR B 1 694 ? -9.961 -20.156 15.055 1 84.12 694 TYR B O 1
ATOM 13836 N N . ASN B 1 695 ? -8.422 -21.266 13.945 1 83.44 695 ASN B N 1
ATOM 13837 C CA . ASN B 1 695 ? -9.227 -22.484 13.914 1 83.44 695 ASN B CA 1
ATOM 13838 C C . ASN B 1 695 ? -9.211 -23.188 15.273 1 83.44 695 ASN B C 1
ATOM 13840 O O . ASN B 1 695 ? -9.945 -24.156 15.477 1 83.44 695 ASN B O 1
ATOM 13844 N N . ALA B 1 696 ? -8.406 -22.703 16.203 1 83.19 696 ALA B N 1
ATOM 13845 C CA . ALA B 1 696 ? -8.344 -23.328 17.516 1 83.19 696 ALA B CA 1
ATOM 13846 C C . ALA B 1 696 ? -9.539 -22.938 18.359 1 83.19 696 ALA B C 1
ATOM 13848 O O . ALA B 1 696 ? -9.828 -23.578 19.375 1 83.19 696 ALA B O 1
ATOM 13849 N N . VAL B 1 697 ? -10.188 -21.875 17.953 1 79.06 697 VAL B N 1
ATOM 13850 C CA . VAL B 1 697 ? -11.312 -21.406 18.75 1 79.06 697 VAL B CA 1
ATOM 13851 C C . VAL B 1 697 ? -12.555 -21.281 17.875 1 79.06 697 VAL B C 1
ATOM 13853 O O . VAL B 1 697 ? -12.453 -21 16.672 1 79.06 697 VAL B O 1
ATOM 13856 N N . SER B 1 698 ? -13.641 -21.578 18.516 1 75 698 SER B N 1
ATOM 13857 C CA . SER B 1 698 ? -14.906 -21.406 17.812 1 75 698 SER B CA 1
ATOM 13858 C C . SER B 1 698 ? -15.336 -19.938 17.797 1 75 698 SER B C 1
ATOM 13860 O O . SER B 1 698 ? -15.242 -19.25 18.812 1 75 698 SER B O 1
ATOM 13862 N N . SER B 1 699 ? -15.492 -19.469 16.609 1 73.5 699 SER B N 1
ATOM 13863 C CA . SER B 1 699 ? -16.016 -18.125 16.484 1 73.5 699 SER B CA 1
ATOM 13864 C C . SER B 1 699 ? -17.234 -18.078 15.562 1 73.5 699 SER B C 1
ATOM 13866 O O . SER B 1 699 ? -17.422 -18.984 14.734 1 73.5 699 SER B O 1
ATOM 13868 N N . TYR B 1 700 ? -18.109 -17.031 15.789 1 76.31 700 TYR B N 1
ATOM 13869 C CA . TYR B 1 700 ? -19.297 -16.875 14.953 1 76.31 700 TYR B CA 1
ATOM 13870 C C . TYR B 1 700 ? -18.906 -16.422 13.547 1 76.31 700 TYR B C 1
ATOM 13872 O O . TYR B 1 700 ? -17.984 -15.633 13.367 1 76.31 700 TYR B O 1
ATOM 13880 N N . SER B 1 701 ? -19.609 -16.984 12.609 1 78.12 701 SER B N 1
ATOM 13881 C CA . SER B 1 701 ? -19.609 -16.453 11.25 1 78.12 701 SER B CA 1
ATOM 13882 C C . SER B 1 701 ? -20.891 -15.68 10.961 1 78.12 701 SER B C 1
ATOM 13884 O O . SER B 1 701 ? -22 -16.172 11.211 1 78.12 701 SER B O 1
ATOM 13886 N N . THR B 1 702 ? -20.688 -14.406 10.688 1 79.25 702 THR B N 1
ATOM 13887 C CA . THR B 1 702 ? -21.859 -13.586 10.414 1 79.25 702 THR B CA 1
ATOM 13888 C C . THR B 1 702 ? -22.094 -13.477 8.906 1 79.25 702 THR B C 1
ATOM 13890 O O . THR B 1 702 ? -21.156 -13.609 8.117 1 79.25 702 THR B O 1
ATOM 13893 N N . GLY B 1 703 ? -23.344 -13.375 8.562 1 78.75 703 GLY B N 1
ATOM 13894 C CA . GLY B 1 703 ? -23.75 -13.258 7.176 1 78.75 703 GLY B CA 1
ATOM 13895 C C . GLY B 1 703 ? -25.25 -13.062 7.02 1 78.75 703 GLY B C 1
ATOM 13896 O O . GLY B 1 703 ? -25.891 -12.398 7.84 1 78.75 703 GLY B O 1
ATOM 13897 N N . ARG B 1 704 ? -25.625 -13.359 5.867 1 79.75 704 ARG B N 1
ATOM 13898 C CA . ARG B 1 704 ? -27.062 -13.242 5.586 1 79.75 704 ARG B CA 1
ATOM 13899 C C . ARG B 1 704 ? -27.594 -14.516 4.934 1 79.75 704 ARG B C 1
ATOM 13901 O O . ARG B 1 704 ? -26.891 -15.164 4.16 1 79.75 704 ARG B O 1
ATOM 13908 N N . TYR B 1 705 ? -28.75 -14.906 5.484 1 71.81 705 TYR B N 1
ATOM 13909 C CA . TYR B 1 705 ? -29.516 -15.984 4.863 1 71.81 705 TYR B CA 1
ATOM 13910 C C . TYR B 1 705 ? -30.922 -15.516 4.508 1 71.81 705 TYR B C 1
ATOM 13912 O O . TYR B 1 705 ? -31.672 -15.047 5.371 1 71.81 705 TYR B O 1
ATOM 13920 N N . ARG B 1 706 ? -31.344 -15.602 3.307 1 71.94 706 ARG B N 1
ATOM 13921 C CA . ARG B 1 706 ? -32.625 -15.125 2.805 1 71.94 706 ARG B CA 1
ATOM 13922 C C . ARG B 1 706 ? -32.875 -13.695 3.252 1 71.94 706 ARG B C 1
ATOM 13924 O O . ARG B 1 706 ? -33.938 -13.398 3.812 1 71.94 706 ARG B O 1
ATOM 13931 N N . ASN B 1 707 ? -31.891 -12.875 3.125 1 74.5 707 ASN B N 1
ATOM 13932 C CA . ASN B 1 707 ? -31.891 -11.438 3.365 1 74.5 707 ASN B CA 1
ATOM 13933 C C . ASN B 1 707 ? -32 -11.117 4.852 1 74.5 707 ASN B C 1
ATOM 13935 O O . ASN B 1 707 ? -32.188 -9.961 5.23 1 74.5 707 ASN B O 1
ATOM 13939 N N . TYR B 1 708 ? -31.953 -12.188 5.711 1 81.94 708 TYR B N 1
ATOM 13940 C CA . TYR B 1 708 ? -31.906 -11.945 7.152 1 81.94 708 TYR B CA 1
ATOM 13941 C C . TYR B 1 708 ? -30.5 -12.07 7.691 1 81.94 708 TYR B C 1
ATOM 13943 O O . TYR B 1 708 ? -29.734 -12.93 7.25 1 81.94 708 TYR B O 1
ATOM 13951 N N . PRO B 1 709 ? -30.203 -11.219 8.602 1 80.75 709 PRO B N 1
ATOM 13952 C CA . PRO B 1 709 ? -28.891 -11.344 9.219 1 80.75 709 PRO B CA 1
ATOM 13953 C C . PRO B 1 709 ? -28.734 -12.625 10.039 1 80.75 709 PRO B C 1
ATOM 13955 O O . PRO B 1 709 ? -29.688 -13.062 10.695 1 80.75 709 PRO B O 1
ATOM 13958 N N . THR B 1 710 ? -27.656 -13.258 9.898 1 80.62 710 THR B N 1
ATOM 13959 C CA . THR B 1 710 ? -27.406 -14.508 10.609 1 80.62 710 THR B CA 1
ATOM 13960 C C . THR B 1 710 ? -26.078 -14.453 11.344 1 80.62 710 THR B C 1
ATOM 13962 O O . THR B 1 710 ? -25.172 -13.695 10.969 1 80.62 710 THR B O 1
ATOM 13965 N N . ALA B 1 711 ? -25.984 -15.133 12.398 1 79.81 711 ALA B N 1
ATOM 13966 C CA . ALA B 1 711 ? -24.766 -15.508 13.094 1 79.81 711 ALA B CA 1
ATOM 13967 C C . ALA B 1 711 ? -24.734 -17.016 13.375 1 79.81 711 ALA B C 1
ATOM 13969 O O . ALA B 1 711 ? -25.594 -17.531 14.086 1 79.81 711 ALA B O 1
ATOM 13970 N N . ASN B 1 712 ? -23.812 -17.672 12.734 1 77.81 712 ASN B N 1
ATOM 13971 C CA . ASN B 1 712 ? -23.75 -19.125 12.844 1 77.81 712 ASN B CA 1
ATOM 13972 C C . ASN B 1 712 ? -22.531 -19.578 13.641 1 77.81 712 ASN B C 1
ATOM 13974 O O . ASN B 1 712 ? -21.438 -19 13.508 1 77.81 712 ASN B O 1
ATOM 13978 N N . PHE B 1 713 ? -22.812 -20.562 14.484 1 78.25 713 PHE B N 1
ATOM 13979 C CA . PHE B 1 713 ? -21.719 -21.219 15.195 1 78.25 713 PHE B CA 1
ATOM 13980 C C . PHE B 1 713 ? -21.078 -22.281 14.32 1 78.25 713 PHE B C 1
ATOM 13982 O O . PHE B 1 713 ? -21.766 -22.969 13.555 1 78.25 713 PHE B O 1
ATOM 13989 N N . PRO B 1 714 ? -19.734 -22.453 14.406 1 76.12 714 PRO B N 1
ATOM 13990 C CA . PRO B 1 714 ? -19.062 -23.422 13.531 1 76.12 714 PRO B CA 1
ATOM 13991 C C . PRO B 1 714 ? -19.531 -24.859 13.773 1 76.12 714 PRO B C 1
ATOM 13993 O O . PRO B 1 714 ? -19.891 -25.203 14.898 1 76.12 714 PRO B O 1
ATOM 13996 N N . GLY B 1 715 ? -19.594 -25.625 12.734 1 77.56 715 GLY B N 1
ATOM 13997 C CA . GLY B 1 715 ? -19.984 -27.031 12.805 1 77.56 715 GLY B CA 1
ATOM 13998 C C . GLY B 1 715 ? -18.891 -27.922 13.367 1 77.56 715 GLY B C 1
ATOM 13999 O O . GLY B 1 715 ? -19.156 -29.031 13.82 1 77.56 715 GLY B O 1
ATOM 14000 N N . THR B 1 716 ? -17.656 -27.516 13.305 1 80.5 716 THR B N 1
ATOM 14001 C CA . THR B 1 716 ? -16.531 -28.281 13.836 1 80.5 716 THR B CA 1
ATOM 14002 C C . THR B 1 716 ? -16.281 -27.922 15.297 1 80.5 716 THR B C 1
ATOM 14004 O O . THR B 1 716 ? -16.141 -26.734 15.633 1 80.5 716 THR B O 1
ATOM 14007 N N . LEU B 1 717 ? -16.234 -28.922 16.141 1 81.62 717 LEU B N 1
ATOM 14008 C CA . LEU B 1 717 ? -15.977 -28.703 17.562 1 81.62 717 LEU B CA 1
ATOM 14009 C C . LEU B 1 717 ? -14.508 -28.391 17.812 1 81.62 717 LEU B C 1
ATOM 14011 O O . LEU B 1 717 ? -13.625 -29.031 17.234 1 81.62 717 LEU B O 1
ATOM 14015 N N . ASP B 1 718 ? -14.375 -27.406 18.609 1 82.19 718 ASP B N 1
ATOM 14016 C CA . ASP B 1 718 ? -13.016 -27.062 19.016 1 82.19 718 ASP B CA 1
ATOM 14017 C C . ASP B 1 718 ? -12.453 -28.062 20.016 1 82.19 718 ASP B C 1
ATOM 14019 O O . ASP B 1 718 ? -13.211 -28.719 20.734 1 82.19 718 ASP B O 1
ATOM 14023 N N . ASN B 1 719 ? -11.156 -28.297 19.938 1 86.62 719 ASN B N 1
ATOM 14024 C CA . ASN B 1 719 ? -10.414 -29.125 20.891 1 86.62 719 ASN B CA 1
ATOM 14025 C C . ASN B 1 719 ? -9.336 -28.312 21.609 1 86.62 719 ASN B C 1
ATOM 14027 O O . ASN B 1 719 ? -8.289 -28.016 21.031 1 86.62 719 ASN B O 1
ATOM 14031 N N . PRO B 1 720 ? -9.594 -27.938 22.781 1 87.5 720 PRO B N 1
ATOM 14032 C CA . PRO B 1 720 ? -8.625 -27.109 23.5 1 87.5 720 PRO B CA 1
ATOM 14033 C C . PRO B 1 720 ? -7.309 -27.828 23.766 1 87.5 720 PRO B C 1
ATOM 14035 O O . PRO B 1 720 ? -6.332 -27.219 24.203 1 87.5 720 PRO B O 1
ATOM 14038 N N . ASN B 1 721 ? -7.25 -29.141 23.375 1 88.94 721 ASN B N 1
ATOM 14039 C CA . ASN B 1 721 ? -6.055 -29.922 23.672 1 88.94 721 ASN B CA 1
ATOM 14040 C C . ASN B 1 721 ? -5.242 -30.203 22.422 1 88.94 721 ASN B C 1
ATOM 14042 O O . ASN B 1 721 ? -4.355 -31.062 22.422 1 88.94 721 ASN B O 1
ATOM 14046 N N . ILE B 1 722 ? -5.547 -29.531 21.422 1 91.94 722 ILE B N 1
ATOM 14047 C CA . ILE B 1 722 ? -4.801 -29.703 20.188 1 91.94 722 ILE B CA 1
ATOM 14048 C C . ILE B 1 722 ? -3.32 -29.422 20.422 1 91.94 722 ILE B C 1
ATOM 14050 O O . ILE B 1 722 ? -2.975 -28.469 21.141 1 91.94 722 ILE B O 1
ATOM 14054 N N . LYS B 1 723 ? -2.533 -30.344 19.953 1 93.44 723 LYS B N 1
ATOM 14055 C CA . LYS B 1 723 ? -1.08 -30.219 20.031 1 93.44 723 LYS B CA 1
ATOM 14056 C C . LYS B 1 723 ? -0.486 -29.859 18.672 1 93.44 723 LYS B C 1
ATOM 14058 O O . LYS B 1 723 ? -1.159 -29.984 17.641 1 93.44 723 LYS B O 1
ATOM 14063 N N . PRO B 1 724 ? 0.786 -29.438 18.672 1 94 724 PRO B N 1
ATOM 14064 C CA . PRO B 1 724 ? 1.444 -29.234 17.375 1 94 724 PRO B CA 1
ATOM 14065 C C . PRO B 1 724 ? 1.593 -30.531 16.578 1 94 724 PRO B C 1
ATOM 14067 O O . PRO B 1 724 ? 1.649 -31.609 17.172 1 94 724 PRO B O 1
ATOM 14070 N N . SER B 1 725 ? 1.573 -30.359 15.297 1 93 725 SER B N 1
ATOM 14071 C CA . SER B 1 725 ? 1.939 -31.484 14.438 1 93 725 SER B CA 1
ATOM 14072 C C . SER B 1 725 ? 3.453 -31.609 14.305 1 93 725 SER B C 1
ATOM 14074 O O . SER B 1 725 ? 4.18 -30.625 14.469 1 93 725 SER B O 1
ATOM 14076 N N . PHE B 1 726 ? 3.924 -32.812 14 1 93.5 726 PHE B N 1
ATOM 14077 C CA . PHE B 1 726 ? 5.359 -33 13.82 1 93.5 726 PHE B CA 1
ATOM 14078 C C . PHE B 1 726 ? 5.645 -33.75 12.539 1 93.5 726 PHE B C 1
ATOM 14080 O O . PHE B 1 726 ? 4.902 -34.688 12.18 1 93.5 726 PHE B O 1
ATOM 14087 N N . THR B 1 727 ? 6.637 -33.375 11.852 1 93.62 727 THR B N 1
ATOM 14088 C CA . THR B 1 727 ? 7.195 -34.094 10.719 1 93.62 727 THR B CA 1
ATOM 14089 C C . THR B 1 727 ? 8.562 -34.688 11.062 1 93.62 727 THR B C 1
ATOM 14091 O O . THR B 1 727 ? 9.469 -33.969 11.469 1 93.62 727 THR B O 1
ATOM 14094 N N . ASN B 1 728 ? 8.711 -35.938 10.883 1 95.19 728 ASN B N 1
ATOM 14095 C CA . ASN B 1 728 ? 9.977 -36.625 11.078 1 95.19 728 ASN B CA 1
ATOM 14096 C C . ASN B 1 728 ? 10.625 -37 9.742 1 95.19 728 ASN B C 1
ATOM 14098 O O . ASN B 1 728 ? 10.023 -37.719 8.938 1 95.19 728 ASN B O 1
ATOM 14102 N N . SER B 1 729 ? 11.766 -36.562 9.547 1 95.12 729 SER B N 1
ATOM 14103 C CA . SER B 1 729 ? 12.438 -36.75 8.266 1 95.12 729 SER B CA 1
ATOM 14104 C C . SER B 1 729 ? 13.773 -37.469 8.461 1 95.12 729 SER B C 1
ATOM 14106 O O . SER B 1 729 ? 14.578 -37.094 9.305 1 95.12 729 SER B O 1
ATOM 14108 N N . PHE B 1 730 ? 14.016 -38.5 7.703 1 95.62 730 PHE B N 1
ATOM 14109 C CA . PHE B 1 730 ? 15.281 -39.219 7.617 1 95.62 730 PHE B CA 1
ATOM 14110 C C . PHE B 1 730 ? 15.844 -39.188 6.203 1 95.62 730 PHE B C 1
ATOM 14112 O O . PHE B 1 730 ? 15.102 -39.312 5.227 1 95.62 730 PHE B O 1
ATOM 14119 N N . GLU B 1 731 ? 17.141 -39 6.09 1 96.12 731 GLU B N 1
ATOM 14120 C CA . GLU B 1 731 ? 17.781 -38.969 4.785 1 96.12 731 GLU B CA 1
ATOM 14121 C C . GLU B 1 731 ? 19.156 -39.625 4.832 1 96.12 731 GLU B C 1
ATOM 14123 O O . GLU B 1 731 ? 19.906 -39.438 5.797 1 96.12 731 GLU B O 1
ATOM 14128 N N . TYR B 1 732 ? 19.484 -40.438 3.779 1 96.44 732 TYR B N 1
ATOM 14129 C CA . TYR B 1 732 ? 20.781 -41.062 3.529 1 96.44 732 TYR B CA 1
ATOM 14130 C C . TYR B 1 732 ? 21.25 -40.75 2.115 1 96.44 732 TYR B C 1
ATOM 14132 O O . TYR B 1 732 ? 20.469 -40.719 1.173 1 96.44 732 TYR B O 1
ATOM 14140 N N . GLY B 1 733 ? 22.547 -40.469 2.045 1 96.12 733 GLY B N 1
ATOM 14141 C CA . GLY B 1 733 ? 23.031 -40.188 0.701 1 96.12 733 GLY B CA 1
ATOM 14142 C C . GLY B 1 733 ? 24.547 -40.312 0.576 1 96.12 733 GLY B C 1
ATOM 14143 O O . GLY B 1 733 ? 25.234 -40.5 1.573 1 96.12 733 GLY B O 1
ATOM 14144 N N . PHE B 1 734 ? 25 -40.188 -0.657 1 96 734 PHE B N 1
ATOM 14145 C CA . PHE B 1 734 ? 26.422 -40.125 -0.94 1 96 734 PHE B CA 1
ATOM 14146 C C . PHE B 1 734 ? 26.703 -39.25 -2.158 1 96 734 PHE B C 1
ATOM 14148 O O . PHE B 1 734 ? 25.812 -39.062 -3 1 96 734 PHE B O 1
ATOM 14155 N N . GLU B 1 735 ? 27.781 -38.688 -2.17 1 95.62 735 GLU B N 1
ATOM 14156 C CA . GLU B 1 735 ? 28.344 -38 -3.314 1 95.62 735 GLU B CA 1
ATOM 14157 C C . GLU B 1 735 ? 29.656 -38.625 -3.779 1 95.62 735 GLU B C 1
ATOM 14159 O O . GLU B 1 735 ? 30.562 -38.844 -2.979 1 95.62 735 GLU B O 1
ATOM 14164 N N . MET B 1 736 ? 29.625 -38.906 -5.039 1 95.31 736 MET B N 1
ATOM 14165 C CA . MET B 1 736 ? 30.797 -39.562 -5.602 1 95.31 736 MET B CA 1
ATOM 14166 C C . MET B 1 736 ? 31.234 -38.875 -6.898 1 95.31 736 MET B C 1
ATOM 14168 O O . MET B 1 736 ? 30.406 -38.469 -7.707 1 95.31 736 MET B O 1
ATOM 14172 N N . LYS B 1 737 ? 32.562 -38.781 -7.031 1 94.94 737 LYS B N 1
ATOM 14173 C CA . LYS B 1 737 ? 33.125 -38.25 -8.258 1 94.94 737 LYS B CA 1
ATOM 14174 C C . LYS B 1 737 ? 34.188 -39.188 -8.82 1 94.94 737 LYS B C 1
ATOM 14176 O O . LYS B 1 737 ? 34.969 -39.781 -8.062 1 94.94 737 LYS B O 1
ATOM 14181 N N . PHE B 1 738 ? 34.219 -39.281 -10.156 1 95.19 738 PHE B N 1
ATOM 14182 C CA . PHE B 1 738 ? 35.125 -40.188 -10.828 1 95.19 738 PHE B CA 1
ATOM 14183 C C . PHE B 1 738 ? 35.969 -39.438 -11.852 1 95.19 738 PHE B C 1
ATOM 14185 O O . PHE B 1 738 ? 35.531 -38.438 -12.414 1 95.19 738 PHE B O 1
ATOM 14192 N N . TRP B 1 739 ? 37.188 -39.938 -12.18 1 93.5 739 TRP B N 1
ATOM 14193 C CA . TRP B 1 739 ? 38.062 -39.562 -13.266 1 93.5 739 TRP B CA 1
ATOM 14194 C C . TRP B 1 739 ? 38.281 -38.062 -13.258 1 93.5 739 TRP B C 1
ATOM 14196 O O . TRP B 1 739 ? 38.062 -37.375 -14.266 1 93.5 739 TRP B O 1
ATOM 14206 N N . ASN B 1 740 ? 38.75 -37.562 -12.188 1 85.12 740 ASN B N 1
ATOM 14207 C CA . ASN B 1 740 ? 39.062 -36.156 -11.977 1 85.12 740 ASN B CA 1
ATOM 14208 C C . ASN B 1 740 ? 37.812 -35.281 -12.164 1 85.12 740 ASN B C 1
ATOM 14210 O O . ASN B 1 740 ? 37.812 -34.312 -12.922 1 85.12 740 ASN B O 1
ATOM 14214 N N . ASN B 1 741 ? 36.656 -35.844 -11.641 1 86.06 741 ASN B N 1
ATOM 14215 C CA . ASN B 1 741 ? 35.406 -35.125 -11.516 1 86.06 741 ASN B CA 1
ATOM 14216 C C . ASN B 1 741 ? 34.688 -35.031 -12.852 1 86.06 741 ASN B C 1
ATOM 14218 O O . ASN B 1 741 ? 33.844 -34.125 -13.047 1 86.06 741 ASN B O 1
ATOM 14222 N N . ARG B 1 742 ? 35 -35.812 -13.82 1 92.12 742 ARG B N 1
ATOM 14223 C CA . ARG B 1 742 ? 34.312 -35.812 -15.109 1 92.12 742 ARG B CA 1
ATOM 14224 C C . ARG B 1 742 ? 32.938 -36.438 -14.977 1 92.12 742 ARG B C 1
ATOM 14226 O O . ARG B 1 742 ? 32.031 -36.188 -15.789 1 92.12 742 ARG B O 1
ATOM 14233 N N . LEU B 1 743 ? 32.875 -37.312 -13.984 1 95.12 743 LEU B N 1
ATOM 14234 C CA . LEU B 1 743 ? 31.594 -37.906 -13.664 1 95.12 743 LEU B CA 1
ATOM 14235 C C . LEU B 1 743 ? 31.281 -37.75 -12.18 1 95.12 743 LEU B C 1
ATOM 14237 O O . LEU B 1 743 ? 32.094 -38.125 -11.328 1 95.12 743 LEU B O 1
ATOM 14241 N N . GLY B 1 744 ? 30.234 -37.188 -11.906 1 95.5 744 GLY B N 1
ATOM 14242 C CA . GLY B 1 744 ? 29.766 -37.031 -10.539 1 95.5 744 GLY B CA 1
ATOM 14243 C C . GLY B 1 744 ? 28.359 -37.562 -10.312 1 95.5 744 GLY B C 1
ATOM 14244 O O . GLY B 1 744 ? 27.5 -37.438 -11.18 1 95.5 744 GLY B O 1
ATOM 14245 N N . ILE B 1 745 ? 28.125 -38.156 -9.148 1 96.81 745 ILE B N 1
ATOM 14246 C CA . ILE B 1 745 ? 26.812 -38.656 -8.75 1 96.81 745 ILE B CA 1
ATOM 14247 C C . ILE B 1 745 ? 26.484 -38.188 -7.34 1 96.81 745 ILE B C 1
ATOM 14249 O O . ILE B 1 745 ? 27.281 -38.344 -6.414 1 96.81 745 ILE B O 1
ATOM 14253 N N . ASP B 1 746 ? 25.406 -37.562 -7.227 1 96.25 746 ASP B N 1
ATOM 14254 C CA . ASP B 1 746 ? 24.844 -37.188 -5.93 1 96.25 746 ASP B CA 1
ATOM 14255 C C . ASP B 1 746 ? 23.516 -37.906 -5.68 1 96.25 746 ASP B C 1
ATOM 14257 O O . ASP B 1 746 ? 22.5 -37.562 -6.27 1 96.25 746 ASP B O 1
ATOM 14261 N N . PHE B 1 747 ? 23.547 -38.875 -4.789 1 97.06 747 PHE B N 1
ATOM 14262 C CA . PHE B 1 747 ? 22.406 -39.75 -4.547 1 97.06 747 PHE B CA 1
ATOM 14263 C C . PHE B 1 747 ? 21.844 -39.531 -3.15 1 97.06 747 PHE B C 1
ATOM 14265 O O . PHE B 1 747 ? 22.594 -39.312 -2.193 1 97.06 747 PHE B O 1
ATOM 14272 N N . SER B 1 748 ? 20.484 -39.531 -3.043 1 96.5 748 SER B N 1
ATOM 14273 C CA . SER B 1 748 ? 19.828 -39.438 -1.745 1 96.5 748 SER B CA 1
ATOM 14274 C C . SER B 1 748 ? 18.625 -40.375 -1.663 1 96.5 748 SER B C 1
ATOM 14276 O O . SER B 1 748 ? 17.875 -40.5 -2.631 1 96.5 748 SER B O 1
ATOM 14278 N N . TYR B 1 749 ? 18.484 -41.031 -0.54 1 97.12 749 TYR B N 1
ATOM 14279 C CA . TYR B 1 749 ? 17.266 -41.719 -0.125 1 97.12 749 TYR B CA 1
ATOM 14280 C C . TYR B 1 749 ? 16.625 -41 1.08 1 97.12 749 TYR B C 1
ATOM 14282 O O . TYR B 1 749 ? 17.344 -40.594 1.999 1 97.12 749 TYR B O 1
ATOM 14290 N N . TYR B 1 750 ? 15.305 -40.844 1.056 1 95.94 750 TYR B N 1
ATOM 14291 C CA . TYR B 1 750 ? 14.68 -40.094 2.145 1 95.94 750 TYR B CA 1
ATOM 14292 C C . TYR B 1 750 ? 13.344 -40.688 2.535 1 95.94 750 TYR B C 1
ATOM 14294 O O . TYR B 1 750 ? 12.695 -41.344 1.717 1 95.94 750 TYR B O 1
ATOM 14302 N N . GLU B 1 751 ? 12.945 -40.469 3.787 1 96.25 751 GLU B N 1
ATOM 14303 C CA . GLU B 1 751 ? 11.656 -40.781 4.391 1 96.25 751 GLU B CA 1
ATOM 14304 C C . GLU B 1 751 ? 11.133 -39.625 5.238 1 96.25 751 GLU B C 1
ATOM 14306 O O . GLU B 1 751 ? 11.797 -39.219 6.191 1 96.25 751 GLU B O 1
ATOM 14311 N N . ASN B 1 752 ? 9.969 -39.156 4.883 1 95.56 752 ASN B N 1
ATOM 14312 C CA . ASN B 1 752 ? 9.328 -38.062 5.609 1 95.56 752 ASN B CA 1
ATOM 14313 C C . ASN B 1 752 ? 7.977 -38.5 6.184 1 95.56 752 ASN B C 1
ATOM 14315 O O . ASN B 1 752 ? 7.004 -38.656 5.445 1 95.56 752 ASN B O 1
ATOM 14319 N N . GLN B 1 753 ? 7.93 -38.594 7.453 1 95.94 753 GLN B N 1
ATOM 14320 C CA . GLN B 1 753 ? 6.672 -38.906 8.125 1 95.94 753 GLN B CA 1
ATOM 14321 C C . GLN B 1 753 ? 5.988 -37.625 8.617 1 95.94 753 GLN B C 1
ATOM 14323 O O . GLN B 1 753 ? 6.52 -36.906 9.469 1 95.94 753 GLN B O 1
ATOM 14328 N N . ASN B 1 754 ? 4.832 -37.406 8.102 1 93.31 754 ASN B N 1
ATOM 14329 C CA . ASN B 1 754 ? 4.066 -36.219 8.461 1 93.31 754 ASN B CA 1
ATOM 14330 C C . ASN B 1 754 ? 2.918 -36.562 9.414 1 93.31 754 ASN B C 1
ATOM 14332 O O . ASN B 1 754 ? 1.862 -37.031 8.969 1 93.31 754 ASN B O 1
ATOM 14336 N N . GLY B 1 755 ? 3.047 -36.188 10.617 1 90.19 755 GLY B N 1
ATOM 14337 C CA . GLY B 1 755 ? 1.971 -36.406 11.57 1 90.19 755 GLY B CA 1
ATOM 14338 C C . GLY B 1 755 ? 2.449 -36.969 12.891 1 90.19 755 GLY B C 1
ATOM 14339 O O . GLY B 1 755 ? 3.621 -37.344 13.031 1 90.19 755 GLY B O 1
ATOM 14340 N N . PRO B 1 756 ? 1.603 -37.125 13.852 1 90 756 PRO B N 1
ATOM 14341 C CA . PRO B 1 756 ? 0.161 -36.969 13.648 1 90 756 PRO B CA 1
ATOM 14342 C C . PRO B 1 756 ? -0.225 -35.531 13.281 1 90 756 PRO B C 1
ATOM 14344 O O . PRO B 1 756 ? 0.028 -34.594 14.055 1 90 756 PRO B O 1
ATOM 14347 N N . GLN B 1 757 ? -0.94 -35.406 12.133 1 91.31 757 GLN B N 1
ATOM 14348 C CA . GLN B 1 757 ? -1.404 -34.125 11.641 1 91.31 757 GLN B CA 1
ATOM 14349 C C . GLN B 1 757 ? -2.684 -33.688 12.352 1 91.31 757 GLN B C 1
ATOM 14351 O O . GLN B 1 757 ? -3.393 -34.5 12.922 1 91.31 757 GLN B O 1
ATOM 14356 N N . ILE B 1 758 ? -2.914 -32.344 12.422 1 89.31 758 ILE B N 1
ATOM 14357 C CA . ILE B 1 758 ? -4.195 -31.844 12.906 1 89.31 758 ILE B CA 1
ATOM 14358 C C . ILE B 1 758 ? -5.238 -31.953 11.797 1 89.31 758 ILE B C 1
ATOM 14360 O O . ILE B 1 758 ? -5.047 -31.406 10.703 1 89.31 758 ILE B O 1
ATOM 14364 N N . PHE B 1 759 ? -6.16 -32.625 11.938 1 85.44 759 PHE B N 1
ATOM 14365 C CA . PHE B 1 759 ? -7.199 -32.781 10.93 1 85.44 759 PHE B CA 1
ATOM 14366 C C . PHE B 1 759 ? -8.57 -32.938 11.578 1 85.44 759 PHE B C 1
ATOM 14368 O O . PHE B 1 759 ? -8.664 -33.125 12.797 1 85.44 759 PHE B O 1
ATOM 14375 N N . THR B 1 760 ? -9.625 -32.781 10.859 1 84.06 760 THR B N 1
ATOM 14376 C CA . THR B 1 760 ? -10.992 -32.906 11.352 1 84.06 760 THR B CA 1
ATOM 14377 C C . THR B 1 760 ? -11.484 -34.344 11.188 1 84.06 760 THR B C 1
ATOM 14379 O O . THR B 1 760 ? -11.625 -34.844 10.07 1 84.06 760 THR B O 1
ATOM 14382 N N . GLN B 1 761 ? -11.656 -34.906 12.266 1 82.25 761 GLN B N 1
ATOM 14383 C CA . GLN B 1 761 ? -12.305 -36.219 12.234 1 82.25 761 GLN B CA 1
ATOM 14384 C C . GLN B 1 761 ? -13.812 -36.094 12.023 1 82.25 761 GLN B C 1
ATOM 14386 O O . GLN B 1 761 ? -14.508 -35.469 12.836 1 82.25 761 GLN B O 1
ATOM 14391 N N . PRO B 1 762 ? -14.219 -36.594 10.938 1 79 762 PRO B N 1
ATOM 14392 C CA . PRO B 1 762 ? -15.648 -36.438 10.648 1 79 762 PRO B CA 1
ATOM 14393 C C . PRO B 1 762 ? -16.531 -37.25 11.594 1 79 762 PRO B C 1
ATOM 14395 O O . PRO B 1 762 ? -16.172 -38.375 11.984 1 79 762 PRO B O 1
ATOM 14398 N N . PHE B 1 763 ? -17.625 -36.625 12.031 1 75.56 763 PHE B N 1
ATOM 14399 C CA . PHE B 1 763 ? -18.688 -37.312 12.758 1 75.56 763 PHE B CA 1
ATOM 14400 C C . PHE B 1 763 ? -19.766 -37.812 11.797 1 75.56 763 PHE B C 1
ATOM 14402 O O . PHE B 1 763 ? -19.781 -37.438 10.625 1 75.56 763 PHE B O 1
ATOM 14409 N N . SER B 1 764 ? -20.484 -38.75 12.297 1 71.62 764 SER B N 1
ATOM 14410 C CA . SER B 1 764 ? -21.656 -39.188 11.523 1 71.62 764 SER B CA 1
ATOM 14411 C C . SER B 1 764 ? -22.594 -38 11.281 1 71.62 764 SER B C 1
ATOM 14413 O O . SER B 1 764 ? -22.703 -37.094 12.125 1 71.62 764 SER B O 1
ATOM 14415 N N . ALA B 1 765 ? -23.062 -37.906 10.094 1 66.75 765 ALA B N 1
ATOM 14416 C CA . ALA B 1 765 ? -23.984 -36.844 9.703 1 66.75 765 ALA B CA 1
ATOM 14417 C C . ALA B 1 765 ? -25.109 -36.688 10.727 1 66.75 765 ALA B C 1
ATOM 14419 O O . ALA B 1 765 ? -25.703 -35.625 10.844 1 66.75 765 ALA B O 1
ATOM 14420 N N . ALA B 1 766 ? -25.312 -37.625 11.547 1 69.56 766 ALA B N 1
ATOM 14421 C CA . ALA B 1 766 ? -26.391 -37.625 12.516 1 69.56 766 ALA B CA 1
ATOM 14422 C C . ALA B 1 766 ? -26.047 -36.781 13.734 1 69.56 766 ALA B C 1
ATOM 14424 O O . ALA B 1 766 ? -26.922 -36.375 14.5 1 69.56 766 ALA B O 1
ATOM 14425 N N . SER B 1 767 ? -24.828 -36.438 14.062 1 69.44 767 SER B N 1
ATOM 14426 C CA . SER B 1 767 ? -24.375 -35.812 15.297 1 69.44 767 SER B CA 1
ATOM 14427 C C . SER B 1 767 ? -24.609 -34.281 15.242 1 69.44 767 SER B C 1
ATOM 14429 O O . SER B 1 767 ? -24.484 -33.594 16.266 1 69.44 767 SER B O 1
ATOM 14431 N N . ALA B 1 768 ? -25.203 -33.719 14.211 1 74 768 ALA B N 1
ATOM 14432 C CA . ALA B 1 768 ? -25.391 -32.281 14.008 1 74 768 ALA B CA 1
ATOM 14433 C C . ALA B 1 768 ? -24.047 -31.562 13.812 1 74 768 ALA B C 1
ATOM 14435 O O . ALA B 1 768 ? -24 -30.391 13.469 1 74 768 ALA B O 1
ATOM 14436 N N . TYR B 1 769 ? -22.906 -32.219 14.203 1 80.5 769 TYR B N 1
ATOM 14437 C CA . TYR B 1 769 ? -21.578 -31.656 13.984 1 80.5 769 TYR B CA 1
ATOM 14438 C C . TYR B 1 769 ? -20.875 -32.344 12.805 1 80.5 769 TYR B C 1
ATOM 14440 O O . TYR B 1 769 ? -21.156 -33.5 12.508 1 80.5 769 TYR B O 1
ATOM 14448 N N . ASP B 1 770 ? -20.016 -31.516 12.188 1 79.88 770 ASP B N 1
ATOM 14449 C CA . ASP B 1 770 ? -19.25 -32.062 11.07 1 79.88 770 ASP B CA 1
ATOM 14450 C C . ASP B 1 770 ? -18.125 -32.969 11.578 1 79.88 770 ASP B C 1
ATOM 14452 O O . ASP B 1 770 ? -17.75 -33.938 10.922 1 79.88 770 ASP B O 1
ATOM 14456 N N . GLY B 1 771 ? -17.594 -32.562 12.727 1 85.19 771 GLY B N 1
ATOM 14457 C CA . GLY B 1 771 ? -16.484 -33.344 13.25 1 85.19 771 GLY B CA 1
ATOM 14458 C C . GLY B 1 771 ? -15.734 -32.625 14.367 1 85.19 771 GLY B C 1
ATOM 14459 O O . GLY B 1 771 ? -16.25 -31.656 14.945 1 85.19 771 GLY B O 1
ATOM 14460 N N . VAL B 1 772 ? -14.656 -33.25 14.781 1 84.31 772 VAL B N 1
ATOM 14461 C CA . VAL B 1 772 ? -13.828 -32.688 15.852 1 84.31 772 VAL B CA 1
ATOM 14462 C C . VAL B 1 772 ? -12.375 -32.594 15.383 1 84.31 772 VAL B C 1
ATOM 14464 O O . VAL B 1 772 ? -11.891 -33.469 14.664 1 84.31 772 VAL B O 1
ATOM 14467 N N . LEU B 1 773 ? -11.734 -31.5 15.773 1 87.69 773 LEU B N 1
ATOM 14468 C CA . LEU B 1 773 ? -10.312 -31.344 15.484 1 87.69 773 LEU B CA 1
ATOM 14469 C C . LEU B 1 773 ? -9.469 -32.219 16.422 1 87.69 773 LEU B C 1
ATOM 14471 O O . LEU B 1 773 ? -9.656 -32.188 17.641 1 87.69 773 LEU B O 1
ATOM 14475 N N . LEU B 1 774 ? -8.586 -33 15.883 1 88.94 774 LEU B N 1
ATOM 14476 C CA . LEU B 1 774 ? -7.676 -33.812 16.703 1 88.94 774 LEU B CA 1
ATOM 14477 C C . LEU B 1 774 ? -6.359 -34.062 15.977 1 88.94 774 LEU B C 1
ATOM 14479 O O . LEU B 1 774 ? -6.277 -33.875 14.758 1 88.94 774 LEU B O 1
ATOM 14483 N N . ASN B 1 775 ? -5.32 -34.438 16.734 1 90.94 775 ASN B N 1
ATOM 14484 C CA . ASN B 1 775 ? -4.078 -34.938 16.172 1 90.94 775 ASN B CA 1
ATOM 14485 C C . ASN B 1 775 ? -4.176 -36.438 15.844 1 90.94 775 ASN B C 1
ATOM 14487 O O . ASN B 1 775 ? -4.266 -37.281 16.75 1 90.94 775 ASN B O 1
ATOM 14491 N N . GLY B 1 776 ? -4.168 -36.844 14.523 1 89.38 776 GLY B N 1
ATOM 14492 C CA . GLY B 1 776 ? -4.34 -38.281 14.367 1 89.38 776 GLY B CA 1
ATOM 14493 C C . GLY B 1 776 ? -3.979 -38.75 12.984 1 89.38 776 GLY B C 1
ATOM 14494 O O . GLY B 1 776 ? -3.693 -39.938 12.797 1 89.38 776 GLY B O 1
ATOM 14495 N N . ARG B 1 777 ? -4.012 -38.094 11.883 1 91.81 777 ARG B N 1
ATOM 14496 C CA . ARG B 1 777 ? -3.68 -38.531 10.531 1 91.81 777 ARG B CA 1
ATOM 14497 C C . ARG B 1 777 ? -2.174 -38.5 10.297 1 91.81 777 ARG B C 1
ATOM 14499 O O . ARG B 1 777 ? -1.517 -37.5 10.609 1 91.81 777 ARG B O 1
ATOM 14506 N N . THR B 1 778 ? -1.629 -39.594 9.867 1 95.19 778 THR B N 1
ATOM 14507 C CA . THR B 1 778 ? -0.2 -39.625 9.578 1 95.19 778 THR B CA 1
ATOM 14508 C C . THR B 1 778 ? 0.056 -40.125 8.164 1 95.19 778 THR B C 1
ATOM 14510 O O . THR B 1 778 ? -0.571 -41.094 7.719 1 95.19 778 THR B O 1
ATOM 14513 N N . THR B 1 779 ? 0.889 -39.5 7.418 1 95.19 779 THR B N 1
ATOM 14514 C CA . THR B 1 779 ? 1.341 -39.906 6.094 1 95.19 779 THR B CA 1
ATOM 14515 C C . THR B 1 779 ? 2.861 -40.031 6.055 1 95.19 779 THR B C 1
ATOM 14517 O O . THR B 1 779 ? 3.555 -39.5 6.938 1 95.19 779 THR B O 1
ATOM 14520 N N . GLU B 1 780 ? 3.309 -40.75 5.105 1 96.5 780 GLU B N 1
ATOM 14521 C CA . GLU B 1 780 ? 4.746 -40.969 4.957 1 96.5 780 GLU B CA 1
ATOM 14522 C C . GLU B 1 780 ? 5.164 -40.938 3.492 1 96.5 780 GLU B C 1
ATOM 14524 O O . GLU B 1 780 ? 4.66 -41.719 2.68 1 96.5 780 GLU B O 1
ATOM 14529 N N . ARG B 1 781 ? 6.043 -40.094 3.141 1 95.75 781 ARG B N 1
ATOM 14530 C CA . ARG B 1 781 ? 6.621 -40.062 1.802 1 95.75 781 ARG B CA 1
ATOM 14531 C C . ARG B 1 781 ? 7.988 -40.719 1.776 1 95.75 781 ARG B C 1
ATOM 14533 O O . ARG B 1 781 ? 8.867 -40.406 2.574 1 95.75 781 ARG B O 1
ATOM 14540 N N . ARG B 1 782 ? 8.117 -41.656 0.852 1 96.06 782 ARG B N 1
ATOM 14541 C CA . ARG B 1 782 ? 9.383 -42.344 0.627 1 96.06 782 ARG B CA 1
ATOM 14542 C C . ARG B 1 782 ? 9.844 -42.188 -0.818 1 96.06 782 ARG B C 1
ATOM 14544 O O . ARG B 1 782 ? 9.031 -42.25 -1.743 1 96.06 782 ARG B O 1
ATOM 14551 N N . GLY B 1 783 ? 11.172 -41.938 -0.888 1 96.19 783 GLY B N 1
ATOM 14552 C CA . GLY B 1 783 ? 11.641 -41.812 -2.256 1 96.19 783 GLY B CA 1
ATOM 14553 C C . GLY B 1 783 ? 13.156 -41.688 -2.355 1 96.19 783 GLY B C 1
ATOM 14554 O O . GLY B 1 783 ? 13.859 -41.875 -1.359 1 96.19 783 GLY B O 1
ATOM 14555 N N . MET B 1 784 ? 13.617 -41.594 -3.523 1 97.12 784 MET B N 1
ATOM 14556 C CA . MET B 1 784 ? 15.023 -41.375 -3.84 1 97.12 784 MET B CA 1
ATOM 14557 C C . MET B 1 784 ? 15.172 -40.375 -4.969 1 97.12 784 MET B C 1
ATOM 14559 O O . MET B 1 784 ? 14.305 -40.25 -5.832 1 97.12 784 MET B O 1
ATOM 14563 N N . ASP B 1 785 ? 16.219 -39.656 -4.914 1 96.44 785 ASP B N 1
ATOM 14564 C CA . ASP B 1 785 ? 16.562 -38.781 -6.023 1 96.44 785 ASP B CA 1
ATOM 14565 C C . ASP B 1 785 ? 18.078 -38.75 -6.246 1 96.44 785 ASP B C 1
ATOM 14567 O O . ASP B 1 785 ? 18.859 -39.125 -5.363 1 96.44 785 ASP B O 1
ATOM 14571 N N . PHE B 1 786 ? 18.484 -38.438 -7.43 1 96.25 786 PHE B N 1
ATOM 14572 C CA . PHE B 1 786 ? 19.906 -38.281 -7.695 1 96.25 786 PHE B CA 1
ATOM 14573 C C . PHE B 1 786 ? 20.141 -37.281 -8.836 1 96.25 786 PHE B C 1
ATOM 14575 O O . PHE B 1 786 ? 19.234 -37.031 -9.625 1 96.25 786 PHE B O 1
ATOM 14582 N N . SER B 1 787 ? 21.266 -36.75 -8.859 1 97.19 787 SER B N 1
ATOM 14583 C CA . SER B 1 787 ? 21.797 -35.906 -9.93 1 97.19 787 SER B CA 1
ATOM 14584 C C . SER B 1 787 ? 23.141 -36.406 -10.43 1 97.19 787 SER B C 1
ATOM 14586 O O . SER B 1 787 ? 24.016 -36.75 -9.633 1 97.19 787 SER B O 1
ATOM 14588 N N . ILE B 1 788 ? 23.266 -36.469 -11.734 1 97.56 788 ILE B N 1
ATOM 14589 C CA . ILE B 1 788 ? 24.516 -36.906 -12.367 1 97.56 788 ILE B CA 1
ATOM 14590 C C . ILE B 1 788 ? 25.094 -35.75 -13.18 1 97.56 788 ILE B C 1
ATOM 14592 O O . ILE B 1 788 ? 24.391 -35.125 -13.992 1 97.56 788 ILE B O 1
ATOM 14596 N N . THR B 1 789 ? 26.25 -35.469 -12.898 1 95.5 789 THR B N 1
ATOM 14597 C CA . THR B 1 789 ? 26.984 -34.531 -13.719 1 95.5 789 THR B CA 1
ATOM 14598 C C . THR B 1 789 ? 28.062 -35.219 -14.539 1 95.5 789 THR B C 1
ATOM 14600 O O . THR B 1 789 ? 28.844 -36 -14 1 95.5 789 THR B O 1
ATOM 14603 N N . ALA B 1 790 ? 28.109 -34.906 -15.812 1 96.62 790 ALA B N 1
ATOM 14604 C CA . ALA B 1 790 ? 29.047 -35.594 -16.688 1 96.62 790 ALA B CA 1
ATOM 14605 C C . ALA B 1 790 ? 29.719 -34.625 -17.641 1 96.62 790 ALA B C 1
ATOM 14607 O O . ALA B 1 790 ? 29.078 -33.688 -18.125 1 96.62 790 ALA B O 1
ATOM 14608 N N . ILE B 1 791 ? 30.984 -34.844 -17.828 1 94.88 791 ILE B N 1
ATOM 14609 C CA . ILE B 1 791 ? 31.75 -34.156 -18.859 1 94.88 791 ILE B CA 1
ATOM 14610 C C . ILE B 1 791 ? 32.344 -35.188 -19.812 1 94.88 791 ILE B C 1
ATOM 14612 O O . ILE B 1 791 ? 33.562 -35.438 -19.781 1 94.88 791 ILE B O 1
ATOM 14616 N N . PRO B 1 792 ? 31.656 -35.656 -20.734 1 93.75 792 PRO B N 1
ATOM 14617 C CA . PRO B 1 792 ? 32.125 -36.719 -21.656 1 93.75 792 PRO B CA 1
ATOM 14618 C C . PRO B 1 792 ? 33.312 -36.25 -22.516 1 93.75 792 PRO B C 1
ATOM 14620 O O . PRO B 1 792 ? 34.156 -37.062 -22.859 1 93.75 792 PRO B O 1
ATOM 14623 N N . PHE B 1 793 ? 33.219 -34.969 -22.938 1 92.75 793 PHE B N 1
ATOM 14624 C CA . PHE B 1 793 ? 34.281 -34.469 -23.797 1 92.75 793 PHE B CA 1
ATOM 14625 C C . PHE B 1 793 ? 34.781 -33.094 -23.297 1 92.75 793 PHE B C 1
ATOM 14627 O O . PHE B 1 793 ? 33.969 -32.219 -22.984 1 92.75 793 PHE B O 1
ATOM 14634 N N . ARG B 1 794 ? 36.062 -32.969 -23.203 1 89.25 794 ARG B N 1
ATOM 14635 C CA . ARG B 1 794 ? 36.719 -31.703 -22.844 1 89.25 794 ARG B CA 1
ATOM 14636 C C . ARG B 1 794 ? 37.969 -31.484 -23.672 1 89.25 794 ARG B C 1
ATOM 14638 O O . ARG B 1 794 ? 38.906 -32.281 -23.594 1 89.25 794 ARG B O 1
ATOM 14645 N N . SER B 1 795 ? 37.906 -30.484 -24.484 1 87.94 795 SER B N 1
ATOM 14646 C CA . SER B 1 795 ? 39.062 -30.094 -25.266 1 87.94 795 SER B CA 1
ATOM 14647 C C . SER B 1 795 ? 39.25 -28.578 -25.281 1 87.94 795 SER B C 1
ATOM 14649 O O . SER B 1 795 ? 38.469 -27.859 -24.656 1 87.94 795 SER B O 1
ATOM 14651 N N . LYS B 1 796 ? 40.281 -28.172 -26.016 1 80.62 796 LYS B N 1
ATOM 14652 C CA . LYS B 1 796 ? 40.562 -26.734 -26.094 1 80.62 796 LYS B CA 1
ATOM 14653 C C . LYS B 1 796 ? 39.438 -25.984 -26.797 1 80.62 796 LYS B C 1
ATOM 14655 O O . LYS B 1 796 ? 39.062 -24.891 -26.391 1 80.62 796 LYS B O 1
ATOM 14660 N N . ASN B 1 797 ? 38.906 -26.531 -27.688 1 87.38 797 ASN B N 1
ATOM 14661 C CA . ASN B 1 797 ? 37.938 -25.812 -28.516 1 87.38 797 ASN B CA 1
ATOM 14662 C C . ASN B 1 797 ? 36.531 -26.328 -28.312 1 87.38 797 ASN B C 1
ATOM 14664 O O . ASN B 1 797 ? 35.562 -25.656 -28.656 1 87.38 797 ASN B O 1
ATOM 14668 N N . PHE B 1 798 ? 36.406 -27.578 -27.812 1 93.06 798 PHE B N 1
ATOM 14669 C CA . PHE B 1 798 ? 35.094 -28.172 -27.703 1 93.06 798 PHE B CA 1
ATOM 14670 C C . PHE B 1 798 ? 34.906 -28.797 -26.328 1 93.06 798 PHE B C 1
ATOM 14672 O O . PHE B 1 798 ? 35.719 -29.578 -25.875 1 93.06 798 PHE B O 1
ATOM 14679 N N . ASN B 1 799 ? 33.844 -28.422 -25.656 1 92.88 799 ASN B N 1
ATOM 14680 C CA . ASN B 1 799 ? 33.469 -28.984 -24.359 1 92.88 799 ASN B CA 1
ATOM 14681 C C . ASN B 1 799 ? 32 -29.453 -24.359 1 92.88 799 ASN B C 1
ATOM 14683 O O . ASN B 1 799 ? 31.141 -28.797 -24.953 1 92.88 799 ASN B O 1
ATOM 14687 N N . TRP B 1 800 ? 31.766 -30.625 -23.844 1 96.38 800 TRP B N 1
ATOM 14688 C CA . TRP B 1 800 ? 30.422 -31.156 -23.656 1 96.38 800 TRP B CA 1
ATOM 14689 C C . TRP B 1 800 ? 30.172 -31.5 -22.188 1 96.38 800 TRP B C 1
ATOM 14691 O O . TRP B 1 800 ? 30.938 -32.25 -21.594 1 96.38 800 TRP B O 1
ATOM 14701 N N . SER B 1 801 ? 29.203 -30.859 -21.594 1 94.69 801 SER B N 1
ATOM 14702 C CA . SER B 1 801 ? 28.766 -31.188 -20.234 1 94.69 801 SER B CA 1
ATOM 14703 C C . SER B 1 801 ? 27.297 -31.578 -20.203 1 94.69 801 SER B C 1
ATOM 14705 O O . SER B 1 801 ? 26.5 -31.078 -21.016 1 94.69 801 SER B O 1
ATOM 14707 N N . ALA B 1 802 ? 26.953 -32.438 -19.297 1 96.69 802 ALA B N 1
ATOM 14708 C CA . ALA B 1 802 ? 25.562 -32.906 -19.141 1 96.69 802 ALA B CA 1
ATOM 14709 C C . ALA B 1 802 ? 25.188 -33.031 -17.672 1 96.69 802 ALA B C 1
ATOM 14711 O O . ALA B 1 802 ? 26.031 -33.375 -16.828 1 96.69 802 ALA B O 1
ATOM 14712 N N . ILE B 1 803 ? 23.984 -32.75 -17.359 1 96.62 803 ILE B N 1
ATOM 14713 C CA . ILE B 1 803 ? 23.406 -32.938 -16.031 1 96.62 803 ILE B CA 1
ATOM 14714 C C . ILE B 1 803 ? 22.109 -33.75 -16.141 1 96.62 803 ILE B C 1
ATOM 14716 O O . ILE B 1 803 ? 21.219 -33.375 -16.922 1 96.62 803 ILE B O 1
ATOM 14720 N N . ILE B 1 804 ? 22 -34.75 -15.43 1 97.81 804 ILE B N 1
ATOM 14721 C CA . ILE B 1 804 ? 20.797 -35.594 -15.383 1 97.81 804 ILE B CA 1
ATOM 14722 C C . ILE B 1 804 ? 20.203 -35.562 -13.984 1 97.81 804 ILE B C 1
ATOM 14724 O O . ILE B 1 804 ? 20.906 -35.781 -12.992 1 97.81 804 ILE B O 1
ATOM 14728 N N . ASN B 1 805 ? 18.969 -35.25 -13.859 1 97.81 805 ASN B N 1
ATOM 14729 C CA . ASN B 1 805 ? 18.219 -35.281 -12.602 1 97.81 805 ASN B CA 1
ATOM 14730 C C . ASN B 1 805 ? 17.125 -36.344 -12.609 1 97.81 805 ASN B C 1
ATOM 14732 O O . ASN B 1 805 ? 16.484 -36.562 -13.641 1 97.81 805 ASN B O 1
ATOM 14736 N N . PHE B 1 806 ? 16.984 -36.969 -11.516 1 97.56 806 PHE B N 1
ATOM 14737 C CA . PHE B 1 806 ? 16 -38.031 -11.367 1 97.56 806 PHE B CA 1
ATOM 14738 C C . PHE B 1 806 ? 15.398 -38.031 -9.969 1 97.56 806 PHE B C 1
ATOM 14740 O O . PHE B 1 806 ? 16.094 -37.75 -8.984 1 97.56 806 PHE B O 1
ATOM 14747 N N . ASP B 1 807 ? 14.078 -38.281 -9.867 1 97.06 807 ASP B N 1
ATOM 14748 C CA . ASP B 1 807 ? 13.406 -38.406 -8.578 1 97.06 807 ASP B CA 1
ATOM 14749 C C . ASP B 1 807 ? 12.242 -39.406 -8.664 1 97.06 807 ASP B C 1
ATOM 14751 O O . ASP B 1 807 ? 11.469 -39.375 -9.625 1 97.06 807 ASP B O 1
ATOM 14755 N N . LYS B 1 808 ? 12.125 -40.25 -7.762 1 97.06 808 LYS B N 1
ATOM 14756 C CA . LYS B 1 808 ? 11.039 -41.188 -7.586 1 97.06 808 LYS B CA 1
ATOM 14757 C C . LYS B 1 808 ? 10.57 -41.25 -6.133 1 97.06 808 LYS B C 1
ATOM 14759 O O . LYS B 1 808 ? 11.359 -41.469 -5.223 1 97.06 808 LYS B O 1
ATOM 14764 N N . SER B 1 809 ? 9.344 -40.875 -5.953 1 94.25 809 SER B N 1
ATOM 14765 C CA . SER B 1 809 ? 8.82 -40.906 -4.59 1 94.25 809 SER B CA 1
ATOM 14766 C C . SER B 1 809 ? 7.328 -41.219 -4.582 1 94.25 809 SER B C 1
ATOM 14768 O O . SER B 1 809 ? 6.637 -41 -5.582 1 94.25 809 SER B O 1
ATOM 14770 N N . LYS B 1 810 ? 6.82 -41.75 -3.443 1 94.75 810 LYS B N 1
ATOM 14771 C CA . LYS B 1 810 ? 5.406 -42 -3.186 1 94.75 810 LYS B CA 1
ATOM 14772 C C . LYS B 1 810 ? 5.027 -41.625 -1.762 1 94.75 810 LYS B C 1
ATOM 14774 O O . LYS B 1 810 ? 5.852 -41.688 -0.849 1 94.75 810 LYS B O 1
ATOM 14779 N N . ASN B 1 811 ? 3.838 -41.156 -1.662 1 94.56 811 ASN B N 1
ATOM 14780 C CA . ASN B 1 811 ? 3.285 -40.812 -0.354 1 94.56 811 ASN B CA 1
ATOM 14781 C C . ASN B 1 811 ? 2.273 -41.875 0.111 1 94.56 811 ASN B C 1
ATOM 14783 O O . ASN B 1 811 ? 1.385 -42.25 -0.647 1 94.56 811 ASN B O 1
ATOM 14787 N N . TYR B 1 812 ? 2.402 -42.344 1.333 1 96.31 812 TYR B N 1
ATOM 14788 C CA . TYR B 1 812 ? 1.553 -43.375 1.889 1 96.31 812 TYR B CA 1
ATOM 14789 C C . TYR B 1 812 ? 0.723 -42.844 3.051 1 96.31 812 TYR B C 1
ATOM 14791 O O . TYR B 1 812 ? 1.208 -42.031 3.855 1 96.31 812 TYR B O 1
ATOM 14799 N N . LEU B 1 813 ? -0.547 -43.25 3.113 1 95.75 813 LEU B N 1
ATOM 14800 C CA . LEU B 1 813 ? -1.307 -43.125 4.348 1 95.75 813 LEU B CA 1
ATOM 14801 C C . LEU B 1 813 ? -0.927 -44.188 5.355 1 95.75 813 LEU B C 1
ATOM 14803 O O . LEU B 1 813 ? -1.146 -45.375 5.109 1 95.75 813 LEU B O 1
ATOM 14807 N N . THR B 1 814 ? -0.445 -43.812 6.508 1 95.75 814 THR B N 1
ATOM 14808 C CA . THR B 1 814 ? 0.105 -44.844 7.398 1 95.75 814 THR B CA 1
ATOM 14809 C C . THR B 1 814 ? -0.821 -45.062 8.586 1 95.75 814 THR B C 1
ATOM 14811 O O . THR B 1 814 ? -0.834 -46.156 9.164 1 95.75 814 THR B O 1
ATOM 14814 N N . SER B 1 815 ? -1.588 -44.031 8.961 1 93.56 815 SER B N 1
ATOM 14815 C CA . SER B 1 815 ? -2.496 -44.281 10.078 1 93.56 815 SER B CA 1
ATOM 14816 C C . SER B 1 815 ? -3.617 -43.25 10.117 1 93.56 815 SER B C 1
ATOM 14818 O O . SER B 1 815 ? -3.461 -42.125 9.602 1 93.56 815 SER B O 1
ATOM 14820 N N . LEU B 1 816 ? -4.723 -43.594 10.688 1 92.56 816 LEU B N 1
ATOM 14821 C CA . LEU B 1 816 ? -5.871 -42.781 11.016 1 92.56 816 LEU B CA 1
ATOM 14822 C C . LEU B 1 816 ? -6.273 -42.938 12.477 1 92.56 816 LEU B C 1
ATOM 14824 O O . LEU B 1 816 ? -6.102 -44.031 13.047 1 92.56 816 LEU B O 1
ATOM 14828 N N . PRO B 1 817 ? -6.719 -41.906 13.031 1 88.88 817 PRO B N 1
ATOM 14829 C CA . PRO B 1 817 ? -7.137 -42.062 14.422 1 88.88 817 PRO B CA 1
ATOM 14830 C C . PRO B 1 817 ? -8.414 -42.875 14.57 1 88.88 817 PRO B C 1
ATOM 14832 O O . PRO B 1 817 ? -9.211 -42.969 13.633 1 88.88 817 PRO B O 1
ATOM 14835 N N . PRO B 1 818 ? -8.555 -43.469 15.758 1 87.62 818 PRO B N 1
ATOM 14836 C CA . PRO B 1 818 ? -9.797 -44.219 15.984 1 87.62 818 PRO B CA 1
ATOM 14837 C C . PRO B 1 818 ? -11.031 -43.312 15.984 1 87.62 818 PRO B C 1
ATOM 14839 O O . PRO B 1 818 ? -10.953 -42.156 16.406 1 87.62 818 PRO B O 1
ATOM 14842 N N . LEU B 1 819 ? -12.094 -43.875 15.547 1 83.25 819 LEU B N 1
ATOM 14843 C CA . LEU B 1 819 ? -13.383 -43.188 15.672 1 83.25 819 LEU B CA 1
ATOM 14844 C C . LEU B 1 819 ? -13.852 -43.156 17.125 1 83.25 819 LEU B C 1
ATOM 14846 O O . LEU B 1 819 ? -13.281 -43.844 17.969 1 83.25 819 LEU B O 1
ATOM 14850 N N . PRO B 1 820 ? -14.859 -42.375 17.406 1 75.06 820 PRO B N 1
ATOM 14851 C CA . PRO B 1 820 ? -15.336 -42.281 18.797 1 75.06 820 PRO B CA 1
ATOM 14852 C C . PRO B 1 820 ? -15.719 -43.625 19.375 1 75.06 820 PRO B C 1
ATOM 14854 O O . PRO B 1 820 ? -15.609 -43.844 20.594 1 75.06 820 PRO B O 1
ATOM 14857 N N . ASP B 1 821 ? -16.078 -44.531 18.547 1 79.31 821 ASP B N 1
ATOM 14858 C CA . ASP B 1 821 ? -16.484 -45.844 19.016 1 79.31 821 ASP B CA 1
ATOM 14859 C C . ASP B 1 821 ? -15.273 -46.781 19.188 1 79.31 821 ASP B C 1
ATOM 14861 O O . ASP B 1 821 ? -15.414 -47.938 19.531 1 79.31 821 ASP B O 1
ATOM 14865 N N . GLY B 1 822 ? -14.086 -46.188 18.875 1 82.31 822 GLY B N 1
ATOM 14866 C CA . GLY B 1 822 ? -12.852 -46.938 19.062 1 82.31 822 GLY B CA 1
ATOM 14867 C C . GLY B 1 822 ? -12.375 -47.625 17.812 1 82.31 822 GLY B C 1
ATOM 14868 O O . GLY B 1 822 ? -11.234 -48.094 17.75 1 82.31 822 GLY B O 1
ATOM 14869 N N . THR B 1 823 ? -13.234 -47.688 16.797 1 86.62 823 THR B N 1
ATOM 14870 C CA . THR B 1 823 ? -12.852 -48.375 15.555 1 86.62 823 THR B CA 1
ATOM 14871 C C . THR B 1 823 ? -11.836 -47.562 14.773 1 86.62 823 THR B C 1
ATOM 14873 O O . THR B 1 823 ? -11.961 -46.312 14.688 1 86.62 823 THR B O 1
ATOM 14876 N N . VAL B 1 824 ? -10.828 -48.188 14.344 1 86.81 824 VAL B N 1
ATOM 14877 C CA . VAL B 1 824 ? -9.844 -47.531 13.484 1 86.81 824 VAL B CA 1
ATOM 14878 C C . VAL B 1 824 ? -10.25 -47.688 12.023 1 86.81 824 VAL B C 1
ATOM 14880 O O . VAL B 1 824 ? -10.32 -48.812 11.508 1 86.81 824 VAL B O 1
ATOM 14883 N N . PRO B 1 825 ? -10.523 -46.594 11.398 1 87.25 825 PRO B N 1
ATOM 14884 C CA . PRO B 1 825 ? -10.922 -46.688 9.992 1 87.25 825 PRO B CA 1
ATOM 14885 C C . PRO B 1 825 ? -9.82 -47.281 9.102 1 87.25 825 PRO B C 1
ATOM 14887 O O . PRO B 1 825 ? -8.641 -46.969 9.297 1 87.25 825 PRO B O 1
ATOM 14890 N N . GLU B 1 826 ? -10.211 -48.062 8.195 1 88.25 826 GLU B N 1
ATOM 14891 C CA . GLU B 1 826 ? -9.273 -48.625 7.227 1 88.25 826 GLU B CA 1
ATOM 14892 C C . GLU B 1 826 ? -9.078 -47.688 6.039 1 88.25 826 GLU B C 1
ATOM 14894 O O . GLU B 1 826 ? -8.078 -47.781 5.328 1 88.25 826 GLU B O 1
ATOM 14899 N N . TRP B 1 827 ? -10.062 -46.875 5.777 1 88.94 827 TRP B N 1
ATOM 14900 C CA . TRP B 1 827 ? -10.055 -46 4.621 1 88.94 827 TRP B CA 1
ATOM 14901 C C . TRP B 1 827 ? -10.25 -44.562 5.047 1 88.94 827 TRP B C 1
ATOM 14903 O O . TRP B 1 827 ? -10.977 -44.281 6.004 1 88.94 827 TRP B O 1
ATOM 14913 N N . GLU B 1 828 ? -9.57 -43.75 4.355 1 88.62 828 GLU B N 1
ATOM 14914 C CA . GLU B 1 828 ? -9.883 -42.312 4.355 1 88.62 828 GLU B CA 1
ATOM 14915 C C . GLU B 1 828 ? -10.703 -41.938 3.131 1 88.62 828 GLU B C 1
ATOM 14917 O O . GLU B 1 828 ? -10.312 -42.219 1.998 1 88.62 828 GLU B O 1
ATOM 14922 N N . GLY B 1 829 ? -11.789 -41.281 3.354 1 82.88 829 GLY B N 1
ATOM 14923 C CA . GLY B 1 829 ? -12.672 -40.906 2.26 1 82.88 829 GLY B CA 1
ATOM 14924 C C . GLY B 1 829 ? -13.875 -41.844 2.129 1 82.88 829 GLY B C 1
ATOM 14925 O O . GLY B 1 829 ? -13.844 -42.969 2.582 1 82.88 829 GLY B O 1
ATOM 14926 N N . ASP B 1 830 ? -14.867 -41.375 1.404 1 77.31 830 ASP B N 1
ATOM 14927 C CA . ASP B 1 830 ? -16.109 -42.125 1.194 1 77.31 830 ASP B CA 1
ATOM 14928 C C . ASP B 1 830 ? -15.953 -43.188 0.109 1 77.31 830 ASP B C 1
ATOM 14930 O O . ASP B 1 830 ? -15.109 -43.031 -0.781 1 77.31 830 ASP B O 1
ATOM 14934 N N . SER B 1 831 ? -16.703 -44.188 0.283 1 76.06 831 SER B N 1
ATOM 14935 C CA . SER B 1 831 ? -16.656 -45.281 -0.681 1 76.06 831 SER B CA 1
ATOM 14936 C C . SER B 1 831 ? -17 -44.781 -2.084 1 76.06 831 SER B C 1
ATOM 14938 O O . SER B 1 831 ? -16.562 -45.375 -3.076 1 76.06 831 SER B O 1
ATOM 14940 N N . GLY B 1 832 ? -17.766 -43.75 -2.15 1 76.75 832 GLY B N 1
ATOM 14941 C CA . GLY B 1 832 ? -18.156 -43.25 -3.461 1 76.75 832 GLY B CA 1
ATOM 14942 C C . GLY B 1 832 ? -17.25 -42.156 -3.965 1 76.75 832 GLY B C 1
ATOM 14943 O O . GLY B 1 832 ? -17.453 -41.625 -5.062 1 76.75 832 GLY B O 1
ATOM 14944 N N . ALA B 1 833 ? -16.188 -41.938 -3.234 1 80.19 833 ALA B N 1
ATOM 14945 C CA . ALA B 1 833 ? -15.312 -40.844 -3.633 1 80.19 833 ALA B CA 1
ATOM 14946 C C . ALA B 1 833 ? -14.344 -41.281 -4.727 1 80.19 833 ALA B C 1
ATOM 14948 O O . ALA B 1 833 ? -14.016 -42.438 -4.836 1 80.19 833 ALA B O 1
ATOM 14949 N N . ASN B 1 834 ? -13.914 -40.344 -5.602 1 84.31 834 ASN B N 1
ATOM 14950 C CA . ASN B 1 834 ? -12.938 -40.594 -6.652 1 84.31 834 ASN B CA 1
ATOM 14951 C C . ASN B 1 834 ? -11.539 -40.781 -6.078 1 84.31 834 ASN B C 1
ATOM 14953 O O . ASN B 1 834 ? -10.68 -41.406 -6.707 1 84.31 834 ASN B O 1
ATOM 14957 N N . PHE B 1 835 ? -11.367 -40.125 -4.941 1 85 835 PHE B N 1
ATOM 14958 C CA . PHE B 1 835 ? -10.102 -40.281 -4.234 1 85 835 PHE B CA 1
ATOM 14959 C C . PHE B 1 835 ? -10.328 -40.812 -2.826 1 85 835 PHE B C 1
ATOM 14961 O O . PHE B 1 835 ? -11 -40.188 -2.014 1 85 835 PHE B O 1
ATOM 14968 N N . ARG B 1 836 ? -9.906 -41.938 -2.582 1 88.19 836 ARG B N 1
ATOM 14969 C CA . ARG B 1 836 ? -9.898 -42.562 -1.268 1 88.19 836 ARG B CA 1
ATOM 14970 C C . ARG B 1 836 ? -8.578 -43.281 -1.024 1 88.19 836 ARG B C 1
ATOM 14972 O O . ARG B 1 836 ? -7.938 -43.75 -1.969 1 88.19 836 ARG B O 1
ATOM 14979 N N . ASN B 1 837 ? -8.188 -43.344 0.146 1 91.44 837 ASN B N 1
ATOM 14980 C CA . ASN B 1 837 ? -6.883 -43.875 0.506 1 91.44 837 ASN B CA 1
ATOM 14981 C C . ASN B 1 837 ? -7.004 -44.969 1.567 1 91.44 837 ASN B C 1
ATOM 14983 O O . ASN B 1 837 ? -7.613 -44.75 2.615 1 91.44 837 ASN B O 1
ATOM 14987 N N . LYS B 1 838 ? -6.504 -46.062 1.288 1 91.62 838 LYS B N 1
ATOM 14988 C CA . LYS B 1 838 ? -6.434 -47.156 2.266 1 91.62 838 LYS B CA 1
ATOM 14989 C C . LYS B 1 838 ? -5.164 -47.062 3.107 1 91.62 838 LYS B C 1
ATOM 14991 O O . LYS B 1 838 ? -4.09 -46.75 2.586 1 91.62 838 LYS B O 1
ATOM 14996 N N . VAL B 1 839 ? -5.32 -47.281 4.43 1 94.56 839 VAL B N 1
ATOM 14997 C CA . VAL B 1 839 ? -4.156 -47.219 5.309 1 94.56 839 VAL B CA 1
ATOM 14998 C C . VAL B 1 839 ? -3.119 -48.25 4.828 1 94.56 839 VAL B C 1
ATOM 15000 O O . VAL B 1 839 ? -3.449 -49.406 4.57 1 94.56 839 VAL B O 1
ATOM 15003 N N . GLY B 1 840 ? -1.926 -47.781 4.609 1 94.38 840 GLY B N 1
ATOM 15004 C CA . GLY B 1 840 ? -0.833 -48.656 4.184 1 94.38 840 GLY B CA 1
ATOM 15005 C C . GLY B 1 840 ? -0.556 -48.562 2.693 1 94.38 840 GLY B C 1
ATOM 15006 O O . GLY B 1 840 ? 0.416 -49.156 2.205 1 94.38 840 GLY B O 1
ATOM 15007 N N . THR B 1 841 ? -1.354 -47.906 1.997 1 93.44 841 THR B N 1
ATOM 15008 C CA . THR B 1 841 ? -1.188 -47.844 0.55 1 93.44 841 THR B CA 1
ATOM 15009 C C . THR B 1 841 ? -0.834 -46.406 0.12 1 93.44 841 THR B C 1
ATOM 15011 O O . THR B 1 841 ? -0.981 -45.469 0.898 1 93.44 841 THR B O 1
ATOM 15014 N N . PRO B 1 842 ? -0.342 -46.312 -1.137 1 93.25 842 PRO B N 1
ATOM 15015 C CA . PRO B 1 842 ? -0.007 -44.969 -1.632 1 93.25 842 PRO B CA 1
ATOM 15016 C C . PRO B 1 842 ? -1.237 -44.094 -1.826 1 93.25 842 PRO B C 1
ATOM 15018 O O . PRO B 1 842 ? -2.287 -44.562 -2.258 1 93.25 842 PRO B O 1
ATOM 15021 N N . ILE B 1 843 ? -1.095 -42.844 -1.549 1 92.56 843 ILE B N 1
ATOM 15022 C CA . ILE B 1 843 ? -2.127 -41.844 -1.762 1 92.56 843 ILE B CA 1
ATOM 15023 C C . ILE B 1 843 ? -2.143 -41.406 -3.23 1 92.56 843 ILE B C 1
ATOM 15025 O O . ILE B 1 843 ? -1.088 -41.281 -3.852 1 92.56 843 ILE B O 1
ATOM 15029 N N . GLY B 1 844 ? -3.354 -41.219 -3.809 1 89.81 844 GLY B N 1
ATOM 15030 C CA . GLY B 1 844 ? -3.465 -40.688 -5.164 1 89.81 844 GLY B CA 1
ATOM 15031 C C . GLY B 1 844 ? -4.172 -41.656 -6.109 1 89.81 844 GLY B C 1
ATOM 15032 O O . GLY B 1 844 ? -4.348 -41.344 -7.293 1 89.81 844 GLY B O 1
ATOM 15033 N N . ASP B 1 845 ? -4.551 -42.781 -5.629 1 89.5 845 ASP B N 1
ATOM 15034 C CA . ASP B 1 845 ? -5.309 -43.719 -6.477 1 89.5 845 ASP B CA 1
ATOM 15035 C C . ASP B 1 845 ? -6.621 -43.062 -6.938 1 89.5 845 ASP B C 1
ATOM 15037 O O . ASP B 1 845 ? -7.297 -42.406 -6.16 1 89.5 845 ASP B O 1
ATOM 15041 N N . TYR B 1 846 ? -6.855 -43.281 -8.211 1 88.5 846 TYR B N 1
ATOM 15042 C CA . TYR B 1 846 ? -8.055 -42.719 -8.82 1 88.5 846 TYR B CA 1
ATOM 15043 C C . TYR B 1 846 ? -9.117 -43.781 -9.039 1 88.5 846 TYR B C 1
ATOM 15045 O O . TYR B 1 846 ? -8.914 -44.719 -9.82 1 88.5 846 TYR B O 1
ATOM 15053 N N . PHE B 1 847 ? -10.219 -43.625 -8.281 1 88.88 847 PHE B N 1
ATOM 15054 C CA . PHE B 1 847 ? -11.344 -44.531 -8.422 1 88.88 847 PHE B CA 1
ATOM 15055 C C . PHE B 1 847 ? -12.414 -43.938 -9.328 1 88.88 847 PHE B C 1
ATOM 15057 O O . PHE B 1 847 ? -12.844 -42.812 -9.125 1 88.88 847 PHE B O 1
ATOM 15064 N N . TYR B 1 848 ? -12.773 -44.781 -10.305 1 89.81 848 TYR B N 1
ATOM 15065 C CA . TYR B 1 848 ? -13.844 -44.344 -11.195 1 89.81 848 TYR B CA 1
ATOM 15066 C C . TYR B 1 848 ? -14.617 -45.531 -11.742 1 89.81 848 TYR B C 1
ATOM 15068 O O . TYR B 1 848 ? -14.227 -46.688 -11.531 1 89.81 848 TYR B O 1
ATOM 15076 N N . TYR B 1 849 ? -15.734 -45.219 -12.398 1 90.88 849 TYR B N 1
ATOM 15077 C CA . TYR B 1 849 ? -16.484 -46.281 -13.094 1 90.88 849 TYR B CA 1
ATOM 15078 C C . TYR B 1 849 ? -15.75 -46.75 -14.336 1 90.88 849 TYR B C 1
ATOM 15080 O O . TYR B 1 849 ? -15.062 -45.969 -14.992 1 90.88 849 TYR B O 1
ATOM 15088 N N . VAL B 1 850 ? -15.82 -48.062 -14.609 1 91.56 850 VAL B N 1
ATOM 15089 C CA . VAL B 1 850 ? -15.242 -48.625 -15.828 1 91.56 850 VAL B CA 1
ATOM 15090 C C . VAL B 1 850 ? -16.297 -49.406 -16.594 1 91.56 850 VAL B C 1
ATOM 15092 O O . VAL B 1 850 ? -17.406 -49.625 -16.094 1 91.56 850 VAL B O 1
ATOM 15095 N N . TRP B 1 851 ? -15.992 -49.75 -17.844 1 94 851 TRP B N 1
ATOM 15096 C CA . TRP B 1 851 ? -16.922 -50.531 -18.641 1 94 851 TRP B CA 1
ATOM 15097 C C . TRP B 1 851 ? -17 -51.969 -18.125 1 94 851 TRP B C 1
ATOM 15099 O O . TRP B 1 851 ? -15.961 -52.594 -17.859 1 94 851 TRP B O 1
ATOM 15109 N N . LYS B 1 852 ? -18.188 -52.469 -18.047 1 92.19 852 LYS B N 1
ATOM 15110 C CA . LYS B 1 852 ? -18.359 -53.875 -17.688 1 92.19 852 LYS B CA 1
ATOM 15111 C C . LYS B 1 852 ? -17.922 -54.812 -18.812 1 92.19 852 LYS B C 1
ATOM 15113 O O . LYS B 1 852 ? -18.188 -54.531 -19.984 1 92.19 852 LYS B O 1
ATOM 15118 N N . ARG B 1 853 ? -17.328 -55.844 -18.391 1 92.69 853 ARG B N 1
ATOM 15119 C CA . ARG B 1 853 ? -16.859 -56.812 -19.391 1 92.69 853 ARG B CA 1
ATOM 15120 C C . ARG B 1 853 ? -17.188 -58.25 -18.969 1 92.69 853 ARG B C 1
ATOM 15122 O O . ARG B 1 853 ? -17.266 -58.531 -17.781 1 92.69 853 ARG B O 1
ATOM 15129 N N . SER B 1 854 ? -17.406 -59.094 -19.953 1 92.25 854 SER B N 1
ATOM 15130 C CA . SER B 1 854 ? -17.547 -60.531 -19.734 1 92.25 854 SER B CA 1
ATOM 15131 C C . SER B 1 854 ? -16.219 -61.156 -19.328 1 92.25 854 SER B C 1
ATOM 15133 O O . SER B 1 854 ? -15.164 -60.531 -19.422 1 92.25 854 SER B O 1
ATOM 15135 N N . PRO B 1 855 ? -16.234 -62.344 -18.734 1 89.38 855 PRO B N 1
ATOM 15136 C CA . PRO B 1 855 ? -14.984 -63 -18.312 1 89.38 855 PRO B CA 1
ATOM 15137 C C . PRO B 1 855 ? -13.961 -63.094 -19.453 1 89.38 855 PRO B C 1
ATOM 15139 O O . PRO B 1 855 ? -12.758 -63.125 -19.188 1 89.38 855 PRO B O 1
ATOM 15142 N N . ASP B 1 856 ? -14.484 -63.219 -20.688 1 91 856 ASP B N 1
ATOM 15143 C CA . ASP B 1 856 ? -13.57 -63.312 -21.828 1 91 856 ASP B CA 1
ATOM 15144 C C . ASP B 1 856 ? -13.164 -61.938 -22.312 1 91 856 ASP B C 1
ATOM 15146 O O . ASP B 1 856 ? -12.5 -61.781 -23.344 1 91 856 ASP B O 1
ATOM 15150 N N . GLY B 1 857 ? -13.633 -60.844 -21.656 1 91.62 857 GLY B N 1
ATOM 15151 C CA . GLY B 1 857 ? -13.133 -59.5 -21.891 1 91.62 857 GLY B CA 1
ATOM 15152 C C . GLY B 1 857 ? -14.008 -58.688 -22.828 1 91.62 857 GLY B C 1
ATOM 15153 O O . GLY B 1 857 ? -13.641 -57.594 -23.234 1 91.62 857 GLY B O 1
ATOM 15154 N N . GLN B 1 858 ? -15.188 -59.125 -23.172 1 95.06 858 GLN B N 1
ATOM 15155 C CA . GLN B 1 858 ? -16.062 -58.406 -24.094 1 95.06 858 GLN B CA 1
ATOM 15156 C C . GLN B 1 858 ? -16.938 -57.438 -23.359 1 95.06 858 GLN B C 1
ATOM 15158 O O . GLN B 1 858 ? -17.375 -57.688 -22.234 1 95.06 858 GLN B O 1
ATOM 15163 N N . LEU B 1 859 ? -17.25 -56.312 -24.047 1 96.88 859 LEU B N 1
ATOM 15164 C CA . LEU B 1 859 ? -18.141 -55.312 -23.469 1 96.88 859 LEU B CA 1
ATOM 15165 C C . LEU B 1 859 ? -19.547 -55.875 -23.281 1 96.88 859 LEU B C 1
ATOM 15167 O O . LEU B 1 859 ? -20.031 -56.625 -24.125 1 96.88 859 LEU B O 1
ATOM 15171 N N . ILE B 1 860 ? -20.188 -55.531 -22.172 1 96.31 860 ILE B N 1
ATOM 15172 C CA . ILE B 1 860 ? -21.578 -55.844 -21.953 1 96.31 860 ILE B CA 1
ATOM 15173 C C . ILE B 1 860 ? -22.469 -54.688 -22.375 1 96.31 860 ILE B C 1
ATOM 15175 O O . ILE B 1 860 ? -22.297 -53.562 -21.891 1 96.31 860 ILE B O 1
ATOM 15179 N N . ILE B 1 861 ? -23.375 -54.938 -23.25 1 97.5 861 ILE B N 1
ATOM 15180 C CA . ILE B 1 861 ? -24.125 -53.875 -23.922 1 97.5 861 ILE B CA 1
ATOM 15181 C C . ILE B 1 861 ? -25.562 -53.844 -23.391 1 97.5 861 ILE B C 1
ATOM 15183 O O . ILE B 1 861 ? -26.203 -54.906 -23.25 1 97.5 861 ILE B O 1
ATOM 15187 N N . TYR B 1 862 ? -26.125 -52.688 -23.094 1 95.25 862 TYR B N 1
ATOM 15188 C CA . TYR B 1 862 ? -27.531 -52.5 -22.766 1 95.25 862 TYR B CA 1
ATOM 15189 C C . TYR B 1 862 ? -28.406 -52.656 -24 1 95.25 862 TYR B C 1
ATOM 15191 O O . TYR B 1 862 ? -27.906 -52.656 -25.125 1 95.25 862 TYR B O 1
ATOM 15199 N N . GLU B 1 863 ? -29.734 -52.688 -23.625 1 93.94 863 GLU B N 1
ATOM 15200 C CA . GLU B 1 863 ? -30.703 -52.781 -24.703 1 93.94 863 GLU B CA 1
ATOM 15201 C C . GLU B 1 863 ? -30.672 -51.531 -25.594 1 93.94 863 GLU B C 1
ATOM 15203 O O . GLU B 1 863 ? -31.047 -51.594 -26.766 1 93.94 863 GLU B O 1
ATOM 15208 N N . ASN B 1 864 ? -30.203 -50.5 -25.109 1 95.25 864 ASN B N 1
ATOM 15209 C CA . ASN B 1 864 ? -30.156 -49.25 -25.875 1 95.25 864 ASN B CA 1
ATOM 15210 C C . ASN B 1 864 ? -28.922 -49.219 -26.781 1 95.25 864 ASN B C 1
ATOM 15212 O O . ASN B 1 864 ? -28.703 -48.219 -27.484 1 95.25 864 ASN B O 1
ATOM 15216 N N . GLY B 1 865 ? -28.094 -50.156 -26.766 1 96.44 865 GLY B N 1
ATOM 15217 C CA . GLY B 1 865 ? -26.969 -50.281 -27.672 1 96.44 865 GLY B CA 1
ATOM 15218 C C . GLY B 1 865 ? -25.672 -49.75 -27.078 1 96.44 865 GLY B C 1
ATOM 15219 O O . GLY B 1 865 ? -24.609 -49.844 -27.719 1 96.44 865 GLY B O 1
ATOM 15220 N N . LEU B 1 866 ? -25.703 -49.188 -25.844 1 97.38 866 LEU B N 1
ATOM 15221 C CA . LEU B 1 866 ? -24.531 -48.625 -25.203 1 97.38 866 LEU B CA 1
ATOM 15222 C C . LEU B 1 866 ? -23.922 -49.594 -24.203 1 97.38 866 LEU B C 1
ATOM 15224 O O . LEU B 1 866 ? -24.609 -50.469 -23.672 1 97.38 866 LEU B O 1
ATOM 15228 N N . PRO B 1 867 ? -22.609 -49.438 -23.969 1 97 867 PRO B N 1
ATOM 15229 C CA . PRO B 1 867 ? -22 -50.312 -22.969 1 97 867 PRO B CA 1
ATOM 15230 C C . PRO B 1 867 ? -22.422 -50 -21.547 1 97 867 PRO B C 1
ATOM 15232 O O . PRO B 1 867 ? -22.75 -48.844 -21.25 1 97 867 PRO B O 1
ATOM 15235 N N . GLN B 1 868 ? -22.359 -51.031 -20.734 1 94.75 868 GLN B N 1
ATOM 15236 C CA . GLN B 1 868 ? -22.703 -50.875 -19.328 1 94.75 868 GLN B CA 1
ATOM 15237 C C . GLN B 1 868 ? -21.484 -50.469 -18.5 1 94.75 868 GLN B C 1
ATOM 15239 O O . GLN B 1 868 ? -20.375 -50.969 -18.719 1 94.75 868 GLN B O 1
ATOM 15244 N N . ARG B 1 869 ? -21.688 -49.562 -17.516 1 92.81 869 ARG B N 1
ATOM 15245 C CA . ARG B 1 869 ? -20.672 -49.219 -16.531 1 92.81 869 ARG B CA 1
ATOM 15246 C C . ARG B 1 869 ? -20.797 -50.094 -15.297 1 92.81 869 ARG B C 1
ATOM 15248 O O . ARG B 1 869 ? -21.859 -50.656 -15.023 1 92.81 869 ARG B O 1
ATOM 15255 N N . THR B 1 870 ? -19.719 -50.125 -14.602 1 89.38 870 THR B N 1
ATOM 15256 C CA . THR B 1 870 ? -19.781 -50.781 -13.305 1 89.38 870 THR B CA 1
ATOM 15257 C C . THR B 1 870 ? -20.656 -50 -12.336 1 89.38 870 THR B C 1
ATOM 15259 O O . THR B 1 870 ? -20.812 -48.781 -12.484 1 89.38 870 THR B O 1
ATOM 15262 N N . ASP B 1 871 ? -21.25 -50.656 -11.391 1 85.25 871 ASP B N 1
ATOM 15263 C CA . ASP B 1 871 ? -22.109 -50.031 -10.398 1 85.25 871 ASP B CA 1
ATOM 15264 C C . ASP B 1 871 ? -21.281 -49.406 -9.266 1 85.25 871 ASP B C 1
ATOM 15266 O O . ASP B 1 871 ? -21.812 -48.688 -8.438 1 85.25 871 ASP B O 1
ATOM 15270 N N . PHE B 1 872 ? -20.047 -49.719 -9.281 1 84.81 872 PHE B N 1
ATOM 15271 C CA . PHE B 1 872 ? -19.109 -49.188 -8.289 1 84.81 872 PHE B CA 1
ATOM 15272 C C . PHE B 1 872 ? -17.844 -48.688 -8.945 1 84.81 872 PHE B C 1
ATOM 15274 O O . PHE B 1 872 ? -17.469 -49.125 -10.039 1 84.81 872 PHE B O 1
ATOM 15281 N N . LYS B 1 873 ? -17.219 -47.781 -8.289 1 89.06 873 LYS B N 1
ATOM 15282 C CA . LYS B 1 873 ? -15.938 -47.281 -8.781 1 89.06 873 LYS B CA 1
ATOM 15283 C C . LYS B 1 873 ? -14.805 -48.25 -8.5 1 89.06 873 LYS B C 1
ATOM 15285 O O . LYS B 1 873 ? -14.773 -48.875 -7.441 1 89.06 873 LYS B O 1
ATOM 15290 N N . VAL B 1 874 ? -13.992 -48.438 -9.445 1 86.94 874 VAL B N 1
ATOM 15291 C CA . VAL B 1 874 ? -12.852 -49.312 -9.289 1 86.94 874 VAL B CA 1
ATOM 15292 C C . VAL B 1 874 ? -11.547 -48.531 -9.438 1 86.94 874 VAL B C 1
ATOM 15294 O O . VAL B 1 874 ? -11.547 -47.438 -10 1 86.94 874 VAL B O 1
ATOM 15297 N N . ASN B 1 875 ? -10.469 -49 -8.781 1 89.62 875 ASN B N 1
ATOM 15298 C CA . ASN B 1 875 ? -9.172 -48.375 -8.891 1 89.62 875 ASN B CA 1
ATOM 15299 C C . ASN B 1 875 ? -8.633 -48.406 -10.32 1 89.62 875 ASN B C 1
ATOM 15301 O O . ASN B 1 875 ? -8.383 -49.469 -10.867 1 89.62 875 ASN B O 1
ATOM 15305 N N . THR B 1 876 ? -8.461 -47.25 -10.977 1 89.94 876 THR B N 1
ATOM 15306 C CA . THR B 1 876 ? -8.039 -47.188 -12.367 1 89.94 876 THR B CA 1
ATOM 15307 C C . THR B 1 876 ? -6.562 -46.812 -12.469 1 89.94 876 THR B C 1
ATOM 15309 O O . THR B 1 876 ? -6.023 -46.688 -13.57 1 89.94 876 THR B O 1
ATOM 15312 N N . GLY B 1 877 ? -5.91 -46.719 -11.414 1 90.06 877 GLY B N 1
ATOM 15313 C CA . GLY B 1 877 ? -4.5 -46.375 -11.367 1 90.06 877 GLY B CA 1
ATOM 15314 C C . GLY B 1 877 ? -4.207 -45.188 -10.461 1 90.06 877 GLY B C 1
ATOM 15315 O O . GLY B 1 877 ? -5.125 -44.594 -9.922 1 90.06 877 GLY B O 1
ATOM 15316 N N . ASN B 1 878 ? -2.953 -44.844 -10.227 1 91.75 878 ASN B N 1
ATOM 15317 C CA . ASN B 1 878 ? -2.512 -43.719 -9.398 1 91.75 878 ASN B CA 1
ATOM 15318 C C . ASN B 1 878 ? -2.234 -42.5 -10.242 1 91.75 878 ASN B C 1
ATOM 15320 O O . ASN B 1 878 ? -1.622 -42.594 -11.305 1 91.75 878 ASN B O 1
ATOM 15324 N N . THR B 1 879 ? -2.707 -41.344 -9.789 1 89.12 879 THR B N 1
ATOM 15325 C CA . THR B 1 879 ? -2.594 -40.094 -10.57 1 89.12 879 THR B CA 1
ATOM 15326 C C . THR B 1 879 ? -1.188 -39.531 -10.461 1 89.12 879 THR B C 1
ATOM 15328 O O . THR B 1 879 ? -0.803 -38.656 -11.25 1 89.12 879 THR B O 1
ATOM 15331 N N . GLN B 1 880 ? -0.417 -39.906 -9.5 1 89.44 880 GLN B N 1
ATOM 15332 C CA . GLN B 1 880 ? 0.935 -39.406 -9.328 1 89.44 880 GLN B CA 1
ATOM 15333 C C . GLN B 1 880 ? 1.911 -40.062 -10.289 1 89.44 880 GLN B C 1
ATOM 15335 O O . GLN B 1 880 ? 1.795 -41.25 -10.562 1 89.44 880 GLN B O 1
ATOM 15340 N N . PRO B 1 881 ? 2.918 -39.312 -10.773 1 90.5 881 PRO B N 1
ATOM 15341 C CA . PRO B 1 881 ? 3.922 -39.969 -11.617 1 90.5 881 PRO B CA 1
ATOM 15342 C C . PRO B 1 881 ? 4.758 -40.969 -10.859 1 90.5 881 PRO B C 1
ATOM 15344 O O . PRO B 1 881 ? 4.945 -40.844 -9.641 1 90.5 881 PRO B O 1
ATOM 15347 N N . ASP B 1 882 ? 5.254 -41.938 -11.602 1 93.94 882 ASP B N 1
ATOM 15348 C CA . ASP B 1 882 ? 6.16 -42.906 -11 1 93.94 882 ASP B CA 1
ATOM 15349 C C . ASP B 1 882 ? 7.531 -42.312 -10.734 1 93.94 882 ASP B C 1
ATOM 15351 O O . ASP B 1 882 ? 8.172 -42.594 -9.727 1 93.94 882 ASP B O 1
ATOM 15355 N N . PHE B 1 883 ? 7.957 -41.594 -11.656 1 95.19 883 PHE B N 1
ATOM 15356 C CA . PHE B 1 883 ? 9.203 -40.844 -11.461 1 95.19 883 PHE B CA 1
ATOM 15357 C C . PHE B 1 883 ? 9.273 -39.656 -12.414 1 95.19 883 PHE B C 1
ATOM 15359 O O . PHE B 1 883 ? 8.492 -39.562 -13.359 1 95.19 883 PHE B O 1
ATOM 15366 N N . ILE B 1 884 ? 10.094 -38.719 -12.141 1 95.19 884 ILE B N 1
ATOM 15367 C CA . ILE B 1 884 ? 10.383 -37.562 -12.992 1 95.19 884 ILE B CA 1
ATOM 15368 C C . ILE B 1 884 ? 11.875 -37.531 -13.328 1 95.19 884 ILE B C 1
ATOM 15370 O O . ILE B 1 884 ? 12.703 -37.969 -12.531 1 95.19 884 ILE B O 1
ATOM 15374 N N . ALA B 1 885 ? 12.18 -37 -14.484 1 97.12 885 ALA B N 1
ATOM 15375 C CA . ALA B 1 885 ? 13.578 -36.969 -14.914 1 97.12 885 ALA B CA 1
ATOM 15376 C C . ALA B 1 885 ? 13.82 -35.844 -15.906 1 97.12 885 ALA B C 1
ATOM 15378 O O . ALA B 1 885 ? 12.898 -35.406 -16.609 1 97.12 885 ALA B O 1
ATOM 15379 N N . SER B 1 886 ? 15.023 -35.406 -15.945 1 97.81 886 SER B N 1
ATOM 15380 C CA . SER B 1 886 ? 15.43 -34.375 -16.906 1 97.81 886 SER B CA 1
ATOM 15381 C C . SER B 1 886 ? 16.891 -34.562 -17.312 1 97.81 886 SER B C 1
ATOM 15383 O O . SER B 1 886 ? 17.656 -35.188 -16.609 1 97.81 886 SER B O 1
ATOM 15385 N N . VAL B 1 887 ? 17.219 -34.031 -18.453 1 98.06 887 VAL B N 1
ATOM 15386 C CA . VAL B 1 887 ? 18.594 -34.062 -18.938 1 98.06 887 VAL B CA 1
ATOM 15387 C C . VAL B 1 887 ? 18.922 -32.75 -19.609 1 98.06 887 VAL B C 1
ATOM 15389 O O . VAL B 1 887 ? 18.172 -32.25 -20.469 1 98.06 887 VAL B O 1
ATOM 15392 N N . ASN B 1 888 ? 19.906 -32.156 -19.219 1 97 888 ASN B N 1
ATOM 15393 C CA . ASN B 1 888 ? 20.438 -30.938 -19.828 1 97 888 ASN B CA 1
ATOM 15394 C C . ASN B 1 888 ? 21.797 -31.172 -20.484 1 97 888 ASN B C 1
ATOM 15396 O O . ASN B 1 888 ? 22.688 -31.75 -19.859 1 97 888 ASN B O 1
ATOM 15400 N N . ASN B 1 889 ? 22 -30.812 -21.672 1 97.44 889 ASN B N 1
ATOM 15401 C CA . ASN B 1 889 ? 23.25 -30.875 -22.406 1 97.44 889 ASN B CA 1
ATOM 15402 C C . ASN B 1 889 ? 23.75 -29.469 -22.781 1 97.44 889 ASN B C 1
ATOM 15404 O O . ASN B 1 889 ? 22.969 -28.625 -23.203 1 97.44 889 ASN B O 1
ATOM 15408 N N . SER B 1 890 ? 24.953 -29.281 -22.547 1 95.88 890 SER B N 1
ATOM 15409 C CA . SER B 1 890 ? 25.594 -28.031 -22.922 1 95.88 890 SER B CA 1
ATOM 15410 C C . SER B 1 890 ? 26.859 -28.266 -23.734 1 95.88 890 SER B C 1
ATOM 15412 O O . SER B 1 890 ? 27.75 -29 -23.297 1 95.88 890 SER B O 1
ATOM 15414 N N . PHE B 1 891 ? 26.922 -27.656 -24.891 1 97.12 891 PHE B N 1
ATOM 15415 C CA . PHE B 1 891 ? 28.078 -27.703 -25.781 1 97.12 891 PHE B CA 1
ATOM 15416 C C . PHE B 1 891 ? 28.703 -26.328 -25.938 1 97.12 891 PHE B C 1
ATOM 15418 O O . PHE B 1 891 ? 28 -25.328 -26.016 1 97.12 891 PHE B O 1
ATOM 15425 N N . SER B 1 892 ? 29.953 -26.344 -25.875 1 94.06 892 SER B N 1
ATOM 15426 C CA . SER B 1 892 ? 30.656 -25.109 -26.203 1 94.06 892 SER B CA 1
ATOM 15427 C C . SER B 1 892 ? 31.734 -25.344 -27.266 1 94.06 892 SER B C 1
ATOM 15429 O O . SER B 1 892 ? 32.438 -26.344 -27.219 1 94.06 892 SER B O 1
ATOM 15431 N N . TYR B 1 893 ? 31.766 -24.531 -28.25 1 95.75 893 TYR B N 1
ATOM 15432 C CA . TYR B 1 893 ? 32.781 -24.516 -29.281 1 95.75 893 TYR B CA 1
ATOM 15433 C C . TYR B 1 893 ? 33.312 -23.109 -29.5 1 95.75 893 TYR B C 1
ATOM 15435 O O . TYR B 1 893 ? 32.656 -22.281 -30.141 1 95.75 893 TYR B O 1
ATOM 15443 N N . LYS B 1 894 ? 34.469 -22.812 -29.031 1 92.12 894 LYS B N 1
ATOM 15444 C CA . LYS B 1 894 ? 35.031 -21.469 -29.047 1 92.12 894 LYS B CA 1
ATOM 15445 C C . LYS B 1 894 ? 34.094 -20.438 -28.469 1 92.12 894 LYS B C 1
ATOM 15447 O O . LYS B 1 894 ? 33.625 -20.578 -27.328 1 92.12 894 LYS B O 1
ATOM 15452 N N . ASN B 1 895 ? 33.594 -19.531 -29.422 1 92.06 895 ASN B N 1
ATOM 15453 C CA . ASN B 1 895 ? 32.75 -18.469 -28.922 1 92.06 895 ASN B CA 1
ATOM 15454 C C . ASN B 1 895 ? 31.266 -18.828 -29.031 1 92.06 895 ASN B C 1
ATOM 15456 O O . ASN B 1 895 ? 30.391 -18.031 -28.672 1 92.06 895 ASN B O 1
ATOM 15460 N N . LEU B 1 896 ? 30.969 -20.078 -29.406 1 95.81 896 LEU B N 1
ATOM 15461 C CA . LEU B 1 896 ? 29.594 -20.531 -29.547 1 95.81 896 LEU B CA 1
ATOM 15462 C C . LEU B 1 896 ? 29.219 -21.547 -28.484 1 95.81 896 LEU B C 1
ATOM 15464 O O . LEU B 1 896 ? 30.016 -22.438 -28.156 1 95.81 896 LEU B O 1
ATOM 15468 N N . SER B 1 897 ? 28.141 -21.344 -27.891 1 95.19 897 SER B N 1
ATOM 15469 C CA . SER B 1 897 ? 27.625 -22.297 -26.906 1 95.19 897 SER B CA 1
ATOM 15470 C C . SER B 1 897 ? 26.188 -22.688 -27.219 1 95.19 897 SER B C 1
ATOM 15472 O O . SER B 1 897 ? 25.391 -21.859 -27.641 1 95.19 897 SER B O 1
ATOM 15474 N N . LEU B 1 898 ? 25.859 -23.953 -27.109 1 97.12 898 LEU B N 1
ATOM 15475 C CA . LEU B 1 898 ? 24.516 -24.516 -27.297 1 97.12 898 LEU B CA 1
ATOM 15476 C C . LEU B 1 898 ? 24.094 -25.328 -26.078 1 97.12 898 LEU B C 1
ATOM 15478 O O . LEU B 1 898 ? 24.844 -26.203 -25.625 1 97.12 898 LEU B O 1
ATOM 15482 N N . SER B 1 899 ? 23 -25.016 -25.547 1 96.25 899 SER B N 1
ATOM 15483 C CA . SER B 1 899 ? 22.438 -25.766 -24.438 1 96.25 899 SER B CA 1
ATOM 15484 C C . SER B 1 899 ? 20.984 -26.141 -24.719 1 96.25 899 SER B C 1
ATOM 15486 O O . SER B 1 899 ? 20.219 -25.359 -25.281 1 96.25 899 SER B O 1
ATOM 15488 N N . PHE B 1 900 ? 20.578 -27.328 -24.422 1 96.75 900 PHE B N 1
ATOM 15489 C CA . PHE B 1 900 ? 19.172 -27.703 -24.516 1 96.75 900 PHE B CA 1
ATOM 15490 C C . PHE B 1 900 ? 18.781 -28.625 -23.359 1 96.75 900 PHE B C 1
ATOM 15492 O O . PHE B 1 900 ? 19.594 -29.422 -22.891 1 96.75 900 PHE B O 1
ATOM 15499 N N . LEU B 1 901 ? 17.562 -28.547 -22.844 1 97.38 901 LEU B N 1
ATOM 15500 C CA . LEU B 1 901 ? 17.047 -29.25 -21.672 1 97.38 901 LEU B CA 1
ATOM 15501 C C . LEU B 1 901 ? 15.781 -30.016 -22 1 97.38 901 LEU B C 1
ATOM 15503 O O . LEU B 1 901 ? 14.805 -29.453 -22.5 1 97.38 901 LEU B O 1
ATOM 15507 N N . PHE B 1 902 ? 15.805 -31.344 -21.766 1 97.44 902 PHE B N 1
ATOM 15508 C CA . PHE B 1 902 ? 14.617 -32.188 -21.812 1 97.44 902 PHE B CA 1
ATOM 15509 C C . PHE B 1 902 ? 14.109 -32.469 -20.406 1 97.44 902 PHE B C 1
ATOM 15511 O O . PHE B 1 902 ? 14.906 -32.688 -19.484 1 97.44 902 PHE B O 1
ATOM 15518 N N . ASP B 1 903 ? 12.875 -32.469 -20.25 1 94.75 903 ASP B N 1
ATOM 15519 C CA . ASP B 1 903 ? 12.195 -32.75 -18.984 1 94.75 903 ASP B CA 1
ATOM 15520 C C . ASP B 1 903 ? 10.969 -33.625 -19.203 1 94.75 903 ASP B C 1
ATOM 15522 O O . ASP B 1 903 ? 10.242 -33.469 -20.188 1 94.75 903 ASP B O 1
ATOM 15526 N N . GLY B 1 904 ? 10.797 -34.594 -18.312 1 94.06 904 GLY B N 1
ATOM 15527 C CA . GLY B 1 904 ? 9.664 -35.5 -18.484 1 94.06 904 GLY B CA 1
ATOM 15528 C C . GLY B 1 904 ? 9.102 -36 -17.156 1 94.06 904 GLY B C 1
ATOM 15529 O O . GLY B 1 904 ? 9.781 -35.938 -16.141 1 94.06 904 GLY B O 1
ATOM 15530 N N . ARG B 1 905 ? 7.867 -36.375 -17.172 1 93.25 905 ARG B N 1
ATOM 15531 C CA . ARG B 1 905 ? 7.156 -37.062 -16.109 1 93.25 905 ARG B CA 1
ATOM 15532 C C . ARG B 1 905 ? 6.641 -38.406 -16.594 1 93.25 905 ARG B C 1
ATOM 15534 O O . ARG B 1 905 ? 5.992 -38.5 -17.625 1 93.25 905 ARG B O 1
ATOM 15541 N N . PHE B 1 906 ? 6.945 -39.438 -15.805 1 95.12 906 PHE B N 1
ATOM 15542 C CA . PHE B 1 906 ? 6.715 -40.781 -16.297 1 95.12 906 PHE B CA 1
ATOM 15543 C C . PHE B 1 906 ? 5.773 -41.562 -15.367 1 95.12 906 PHE B C 1
ATOM 15545 O O . PHE B 1 906 ? 6.016 -41.625 -14.164 1 95.12 906 PHE B O 1
ATOM 15552 N N . GLY B 1 907 ? 4.727 -42.062 -16.016 1 92.81 907 GLY B N 1
ATOM 15553 C CA . GLY B 1 907 ? 3.748 -42.844 -15.273 1 92.81 907 GLY B CA 1
ATOM 15554 C C . GLY B 1 907 ? 2.574 -42.031 -14.781 1 92.81 907 GLY B C 1
ATOM 15555 O O . GLY B 1 907 ? 2.498 -40.812 -15.039 1 92.81 907 GLY B O 1
ATOM 15556 N N . GLY B 1 908 ? 1.581 -42.719 -14.102 1 90.12 908 GLY B N 1
ATOM 15557 C CA . GLY B 1 908 ? 0.343 -42.125 -13.633 1 90.12 908 GLY B CA 1
ATOM 15558 C C . GLY B 1 908 ? -0.78 -42.188 -14.648 1 90.12 908 GLY B C 1
ATOM 15559 O O . GLY B 1 908 ? -0.549 -42.531 -15.812 1 90.12 908 GLY B O 1
ATOM 15560 N N . VAL B 1 909 ? -1.912 -41.938 -14.156 1 89.38 909 VAL B N 1
ATOM 15561 C CA . VAL B 1 909 ? -3.068 -41.969 -15.047 1 89.38 909 VAL B CA 1
ATOM 15562 C C . VAL B 1 909 ? -3.92 -40.719 -14.844 1 89.38 909 VAL B C 1
ATOM 15564 O O . VAL B 1 909 ? -3.861 -40.094 -13.797 1 89.38 909 VAL B O 1
ATOM 15567 N N . THR B 1 910 ? -4.578 -40.344 -15.898 1 86.62 910 THR B N 1
ATOM 15568 C CA . THR B 1 910 ? -5.559 -39.25 -15.828 1 86.62 910 THR B CA 1
ATOM 15569 C C . THR B 1 910 ? -6.582 -39.375 -16.953 1 86.62 910 THR B C 1
ATOM 15571 O O . THR B 1 910 ? -6.586 -40.375 -17.688 1 86.62 910 THR B O 1
ATOM 15574 N N . GLN B 1 911 ? -7.539 -38.5 -16.906 1 86 911 GLN B N 1
ATOM 15575 C CA . GLN B 1 911 ? -8.562 -38.438 -17.938 1 86 911 GLN B CA 1
ATOM 15576 C C . GLN B 1 911 ? -8.32 -37.281 -18.891 1 86 911 GLN B C 1
ATOM 15578 O O . GLN B 1 911 ? -7.984 -36.156 -18.453 1 86 911 GLN B O 1
ATOM 15583 N N . ASP B 1 912 ? -8.406 -37.5 -20.156 1 87.75 912 ASP B N 1
ATOM 15584 C CA . ASP B 1 912 ? -8.273 -36.438 -21.141 1 87.75 912 ASP B CA 1
ATOM 15585 C C . ASP B 1 912 ? -9.602 -35.719 -21.359 1 87.75 912 ASP B C 1
ATOM 15587 O O . ASP B 1 912 ? -10.383 -36.094 -22.234 1 87.75 912 ASP B O 1
ATOM 15591 N N . ALA B 1 913 ? -9.812 -34.719 -20.688 1 85.56 913 ALA B N 1
ATOM 15592 C CA . ALA B 1 913 ? -11.062 -33.969 -20.75 1 85.56 913 ALA B CA 1
ATOM 15593 C C . ALA B 1 913 ? -11.258 -33.344 -22.141 1 85.56 913 ALA B C 1
ATOM 15595 O O . ALA B 1 913 ? -12.391 -33.188 -22.594 1 85.56 913 ALA B O 1
ATOM 15596 N N . TYR B 1 914 ? -10.195 -33 -22.859 1 87.19 914 TYR B N 1
ATOM 15597 C CA . TYR B 1 914 ? -10.297 -32.406 -24.203 1 87.19 914 TYR B CA 1
ATOM 15598 C C . TYR B 1 914 ? -10.906 -33.406 -25.188 1 87.19 914 TYR B C 1
ATOM 15600 O O . TYR B 1 914 ? -11.836 -33.094 -25.922 1 87.19 914 TYR B O 1
ATOM 15608 N N . GLU B 1 915 ? -10.352 -34.531 -25.141 1 90.75 915 GLU B N 1
ATOM 15609 C CA . GLU B 1 915 ? -10.883 -35.562 -26.047 1 90.75 915 GLU B CA 1
ATOM 15610 C C . GLU B 1 915 ? -12.336 -35.875 -25.719 1 90.75 915 GLU B C 1
ATOM 15612 O O . GLU B 1 915 ? -13.172 -36 -26.609 1 90.75 915 GLU B O 1
ATOM 15617 N N . ARG B 1 916 ? -12.586 -36.031 -24.469 1 92.56 916 ARG B N 1
ATOM 15618 C CA . ARG B 1 916 ? -13.945 -36.344 -24.031 1 92.56 916 ARG B CA 1
ATOM 15619 C C . ARG B 1 916 ? -14.93 -35.281 -24.547 1 92.56 916 ARG B C 1
ATOM 15621 O O . ARG B 1 916 ? -15.945 -35.625 -25.156 1 92.56 916 ARG B O 1
ATOM 15628 N N . ASP B 1 917 ? -14.609 -34.156 -24.391 1 91.88 917 ASP B N 1
ATOM 15629 C CA . ASP B 1 917 ? -15.57 -33.094 -24.688 1 91.88 917 ASP B CA 1
ATOM 15630 C C . ASP B 1 917 ? -15.633 -32.812 -26.203 1 91.88 917 ASP B C 1
ATOM 15632 O O . ASP B 1 917 ? -16.656 -32.375 -26.719 1 91.88 917 ASP B O 1
ATOM 15636 N N . LEU B 1 918 ? -14.562 -33.094 -26.906 1 93.75 918 LEU B N 1
ATOM 15637 C CA . LEU B 1 918 ? -14.633 -33.031 -28.359 1 93.75 918 LEU B CA 1
ATOM 15638 C C . LEU B 1 918 ? -15.625 -34.062 -28.906 1 93.75 918 LEU B C 1
ATOM 15640 O O . LEU B 1 918 ? -16.391 -33.781 -29.828 1 93.75 918 LEU B O 1
ATOM 15644 N N . TRP B 1 919 ? -15.617 -35.219 -28.312 1 96.38 919 TRP B N 1
ATOM 15645 C CA . TRP B 1 919 ? -16.578 -36.25 -28.688 1 96.38 919 TRP B CA 1
ATOM 15646 C C . TRP B 1 919 ? -18 -35.844 -28.281 1 96.38 919 TRP B C 1
ATOM 15648 O O . TRP B 1 919 ? -18.938 -36 -29.062 1 96.38 919 TRP B O 1
ATOM 15658 N N . ARG B 1 920 ? -18.031 -35.375 -27.125 1 95.69 920 ARG B N 1
ATOM 15659 C CA . ARG B 1 920 ? -19.344 -34.969 -26.594 1 95.69 920 ARG B CA 1
ATOM 15660 C C . ARG B 1 920 ? -19.969 -33.875 -27.438 1 95.69 920 ARG B C 1
ATOM 15662 O O . ARG B 1 920 ? -21.172 -33.906 -27.719 1 95.69 920 ARG B O 1
ATOM 15669 N N . ALA B 1 921 ? -19.188 -33 -27.891 1 95.5 921 ALA B N 1
ATOM 15670 C CA . ALA B 1 921 ? -19.656 -31.828 -28.641 1 95.5 921 ALA B CA 1
ATOM 15671 C C . ALA B 1 921 ? -19.922 -32.188 -30.109 1 95.5 921 ALA B C 1
ATOM 15673 O O . ALA B 1 921 ? -20.641 -31.484 -30.812 1 95.5 921 ALA B O 1
ATOM 15674 N N . GLY B 1 922 ? -19.391 -33.25 -30.547 1 96.75 922 GLY B N 1
ATOM 15675 C CA . GLY B 1 922 ? -19.484 -33.625 -31.938 1 96.75 922 GLY B CA 1
ATOM 15676 C C . GLY B 1 922 ? -18.391 -33 -32.781 1 96.75 922 GLY B C 1
ATOM 15677 O O . GLY B 1 922 ? -18.484 -32.969 -34.031 1 96.75 922 GLY B O 1
ATOM 15678 N N . GLY B 1 923 ? -17.391 -32.469 -32.125 1 95.06 923 GLY B N 1
ATOM 15679 C CA . GLY B 1 923 ? -16.328 -31.766 -32.812 1 95.06 923 GLY B CA 1
ATOM 15680 C C . GLY B 1 923 ? -15.078 -32.625 -33 1 95.06 923 GLY B C 1
ATOM 15681 O O . GLY B 1 923 ? -14.148 -32.188 -33.719 1 95.06 923 GLY B O 1
ATOM 15682 N N . HIS B 1 924 ? -15.07 -33.844 -32.5 1 95.88 924 HIS B N 1
ATOM 15683 C CA . HIS B 1 924 ? -13.914 -34.688 -32.688 1 95.88 924 HIS B CA 1
ATOM 15684 C C . HIS B 1 924 ? -13.633 -34.938 -34.156 1 95.88 924 HIS B C 1
ATOM 15686 O O . HIS B 1 924 ? -14.562 -35.125 -34.938 1 95.88 924 HIS B O 1
ATOM 15692 N N . PRO B 1 925 ? -12.344 -34.938 -34.562 1 93.5 925 PRO B N 1
ATOM 15693 C CA . PRO B 1 925 ? -12.031 -35.156 -35.969 1 93.5 925 PRO B CA 1
ATOM 15694 C C . PRO B 1 925 ? -12.602 -36.469 -36.531 1 93.5 925 PRO B C 1
ATOM 15696 O O . PRO B 1 925 ? -13.031 -36.531 -37.688 1 93.5 925 PRO B O 1
ATOM 15699 N N . ASP B 1 926 ? -12.711 -37.406 -35.656 1 93.94 926 ASP B N 1
ATOM 15700 C CA . ASP B 1 926 ? -13.219 -38.719 -36.094 1 93.94 926 ASP B CA 1
ATOM 15701 C C . ASP B 1 926 ? -14.742 -38.75 -36.094 1 93.94 926 ASP B C 1
ATOM 15703 O O . ASP B 1 926 ? -15.352 -39.75 -36.469 1 93.94 926 ASP B O 1
ATOM 15707 N N . ALA B 1 927 ? -15.281 -37.719 -35.688 1 95.12 927 ALA B N 1
ATOM 15708 C CA . ALA B 1 927 ? -16.734 -37.656 -35.719 1 95.12 927 ALA B CA 1
ATOM 15709 C C . ALA B 1 927 ? -17.234 -37.5 -37.156 1 95.12 927 ALA B C 1
ATOM 15711 O O . ALA B 1 927 ? -18.422 -37.656 -37.438 1 95.12 927 ALA B O 1
ATOM 15712 N N . ILE B 1 928 ? -16.312 -37.125 -38.031 1 95.69 928 ILE B N 1
ATOM 15713 C CA . ILE B 1 928 ? -16.625 -37.219 -39.469 1 95.69 928 ILE B CA 1
ATOM 15714 C C . ILE B 1 928 ? -16.688 -38.688 -39.875 1 95.69 928 ILE B C 1
ATOM 15716 O O . ILE B 1 928 ? -15.656 -39.375 -39.906 1 95.69 928 ILE B O 1
ATOM 15720 N N . HIS B 1 929 ? -17.859 -39.094 -40.062 1 96.31 929 HIS B N 1
ATOM 15721 C CA . HIS B 1 929 ? -18.062 -40.531 -40.312 1 96.31 929 HIS B CA 1
ATOM 15722 C C . HIS B 1 929 ? -19.312 -40.75 -41.156 1 96.31 929 HIS B C 1
ATOM 15724 O O . HIS B 1 929 ? -20.328 -40.062 -40.969 1 96.31 929 HIS B O 1
ATOM 15730 N N . PRO B 1 930 ? -19.344 -41.812 -41.969 1 95.94 930 PRO B N 1
ATOM 15731 C CA . PRO B 1 930 ? -20.516 -42.094 -42.781 1 95.94 930 PRO B CA 1
ATOM 15732 C C . PRO B 1 930 ? -21.75 -42.438 -41.969 1 95.94 930 PRO B C 1
ATOM 15734 O O . PRO B 1 930 ? -22.875 -42.031 -42.312 1 95.94 930 PRO B O 1
ATOM 15737 N N . GLU B 1 931 ? -21.594 -43.094 -40.875 1 96.62 931 GLU B N 1
ATOM 15738 C CA . GLU B 1 931 ? -22.719 -43.469 -40.031 1 96.62 931 GLU B CA 1
ATOM 15739 C C . GLU B 1 931 ? -23.359 -42.219 -39.406 1 96.62 931 GLU B C 1
ATOM 15741 O O . GLU B 1 931 ? -24.547 -42.219 -39.125 1 96.62 931 GLU B O 1
ATOM 15746 N N . ARG B 1 932 ? -22.609 -41.188 -39.156 1 97.62 932 ARG B N 1
ATOM 15747 C CA . ARG B 1 932 ? -23.188 -39.938 -38.688 1 97.62 932 ARG B CA 1
ATOM 15748 C C . ARG B 1 932 ? -24.156 -39.375 -39.688 1 97.62 932 ARG B C 1
ATOM 15750 O O . ARG B 1 932 ? -25.25 -38.906 -39.344 1 97.62 932 ARG B O 1
ATOM 15757 N N . GLU B 1 933 ? -23.719 -39.406 -40.969 1 96.19 933 GLU B N 1
ATOM 15758 C CA . GLU B 1 933 ? -24.562 -38.875 -42.031 1 96.19 933 GLU B CA 1
ATOM 15759 C C . GLU B 1 933 ? -25.859 -39.656 -42.156 1 96.19 933 GLU B C 1
ATOM 15761 O O . GLU B 1 933 ? -26.938 -39.062 -42.281 1 96.19 933 GLU B O 1
ATOM 15766 N N . LEU B 1 934 ? -25.734 -40.938 -42.125 1 96.56 934 LEU B N 1
ATOM 15767 C CA . LEU B 1 934 ? -26.906 -41.812 -42.219 1 96.56 934 LEU B CA 1
ATOM 15768 C C . LEU B 1 934 ? -27.859 -41.562 -41.031 1 96.56 934 LEU B C 1
ATOM 15770 O O . LEU B 1 934 ? -29.078 -41.5 -41.219 1 96.56 934 LEU B O 1
ATOM 15774 N N . SER B 1 935 ? -27.328 -41.469 -39.906 1 97.69 935 SER B N 1
ATOM 15775 C CA . SER B 1 935 ? -28.125 -41.188 -38.719 1 97.69 935 SER B CA 1
ATOM 15776 C C . SER B 1 935 ? -28.844 -39.844 -38.812 1 97.69 935 SER B C 1
ATOM 15778 O O . SER B 1 935 ? -30.016 -39.75 -38.469 1 97.69 935 SER B O 1
ATOM 15780 N N . ASN B 1 936 ? -28.141 -38.844 -39.25 1 96.38 936 ASN B N 1
ATOM 15781 C CA . ASN B 1 936 ? -28.734 -37.531 -39.406 1 96.38 936 ASN B CA 1
ATOM 15782 C C . ASN B 1 936 ? -29.875 -37.531 -40.406 1 96.38 936 ASN B C 1
ATOM 15784 O O . ASN B 1 936 ? -30.922 -36.906 -40.188 1 96.38 936 ASN B O 1
ATOM 15788 N N . ILE B 1 937 ? -29.672 -38.188 -41.531 1 95 937 ILE B N 1
ATOM 15789 C CA . ILE B 1 937 ? -30.688 -38.312 -42.562 1 95 937 ILE B CA 1
ATOM 15790 C C . ILE B 1 937 ? -31.938 -39 -42 1 95 937 ILE B C 1
ATOM 15792 O O . ILE B 1 937 ? -33.062 -38.562 -42.25 1 95 937 ILE B O 1
ATOM 15796 N N . ALA B 1 938 ? -31.719 -40.031 -41.25 1 96.5 938 ALA B N 1
ATOM 15797 C CA . ALA B 1 938 ? -32.812 -40.75 -40.625 1 96.5 938 ALA B CA 1
ATOM 15798 C C . ALA B 1 938 ? -33.594 -39.844 -39.656 1 96.5 938 ALA B C 1
ATOM 15800 O O . ALA B 1 938 ? -34.812 -39.875 -39.625 1 96.5 938 ALA B O 1
ATOM 15801 N N . TYR B 1 939 ? -32.875 -39.094 -38.844 1 95.25 939 TYR B N 1
ATOM 15802 C CA . TYR B 1 939 ? -33.531 -38.156 -37.938 1 95.25 939 TYR B CA 1
ATOM 15803 C C . TYR B 1 939 ? -34.406 -37.156 -38.688 1 95.25 939 TYR B C 1
ATOM 15805 O O . TYR B 1 939 ? -35.562 -36.938 -38.281 1 95.25 939 TYR B O 1
ATOM 15813 N N . VAL B 1 940 ? -33.844 -36.594 -39.719 1 92.88 940 VAL B N 1
ATOM 15814 C CA . VAL B 1 940 ? -34.5 -35.531 -40.469 1 92.88 940 VAL B CA 1
ATOM 15815 C C . VAL B 1 940 ? -35.75 -36.094 -41.156 1 92.88 940 VAL B C 1
ATOM 15817 O O . VAL B 1 940 ? -36.781 -35.438 -41.25 1 92.88 940 VAL B O 1
ATOM 15820 N N . ASN B 1 941 ? -35.688 -37.406 -41.594 1 93.5 941 ASN B N 1
ATOM 15821 C CA . ASN B 1 941 ? -36.719 -38 -42.406 1 93.5 941 ASN B CA 1
ATOM 15822 C C . ASN B 1 941 ? -37.656 -38.844 -41.562 1 93.5 941 ASN B C 1
ATOM 15824 O O . ASN B 1 941 ? -38.625 -39.406 -42.062 1 93.5 941 ASN B O 1
ATOM 15828 N N . GLY B 1 942 ? -37.438 -39 -40.312 1 92.75 942 GLY B N 1
ATOM 15829 C CA . GLY B 1 942 ? -38.281 -39.781 -39.438 1 92.75 942 GLY B CA 1
ATOM 15830 C C . GLY B 1 942 ? -38 -41.25 -39.5 1 92.75 942 GLY B C 1
ATOM 15831 O O . GLY B 1 942 ? -38.906 -42.062 -39.219 1 92.75 942 GLY B O 1
ATOM 15832 N N . GLY B 1 943 ? -36.781 -41.656 -39.969 1 94.81 943 GLY B N 1
ATOM 15833 C CA . GLY B 1 943 ? -36.406 -43.062 -40 1 94.81 943 GLY B CA 1
ATOM 15834 C C . GLY B 1 943 ? -35.719 -43.5 -38.75 1 94.81 943 GLY B C 1
ATOM 15835 O O . GLY B 1 943 ? -35.688 -42.781 -37.75 1 94.81 943 GLY B O 1
ATOM 15836 N N . ASP B 1 944 ? -35.281 -44.75 -38.75 1 95.25 944 ASP B N 1
ATOM 15837 C CA . ASP B 1 944 ? -34.531 -45.281 -37.625 1 95.25 944 ASP B CA 1
ATOM 15838 C C . ASP B 1 944 ? -33.094 -44.781 -37.625 1 95.25 944 ASP B C 1
ATOM 15840 O O . ASP B 1 944 ? -32.312 -45.125 -38.531 1 95.25 944 ASP B O 1
ATOM 15844 N N . ALA B 1 945 ? -32.75 -44 -36.719 1 96.81 945 ALA B N 1
ATOM 15845 C CA . ALA B 1 945 ? -31.453 -43.312 -36.688 1 96.81 945 ALA B CA 1
ATOM 15846 C C . ALA B 1 945 ? -30.375 -44.219 -36.094 1 96.81 945 ALA B C 1
ATOM 15848 O O . ALA B 1 945 ? -29.203 -43.844 -36.094 1 96.81 945 ALA B O 1
ATOM 15849 N N . LYS B 1 946 ? -30.672 -45.438 -35.562 1 97.25 946 LYS B N 1
ATOM 15850 C CA . LYS B 1 946 ? -29.688 -46.344 -34.969 1 97.25 946 LYS B CA 1
ATOM 15851 C C . LYS B 1 946 ? -28.812 -46.969 -36.062 1 97.25 946 LYS B C 1
ATOM 15853 O O . LYS B 1 946 ? -29.172 -48 -36.656 1 97.25 946 LYS B O 1
ATOM 15858 N N . THR B 1 947 ? -27.578 -46.438 -36.25 1 95 947 THR B N 1
ATOM 15859 C CA . THR B 1 947 ? -26.719 -46.812 -37.344 1 95 947 THR B CA 1
ATOM 15860 C C . THR B 1 947 ? -25.438 -47.5 -36.844 1 95 947 THR B C 1
ATOM 15862 O O . THR B 1 947 ? -24.641 -48 -37.625 1 95 947 THR B O 1
ATOM 15865 N N . MET B 1 948 ? -25.234 -47.5 -35.5 1 95.69 948 MET B N 1
ATOM 15866 C CA . MET B 1 948 ? -23.984 -48 -34.906 1 95.69 948 MET B CA 1
ATOM 15867 C C . MET B 1 948 ? -24.234 -49.25 -34.062 1 95.69 948 MET B C 1
ATOM 15869 O O . MET B 1 948 ? -25.219 -49.312 -33.344 1 95.69 948 MET B O 1
ATOM 15873 N N . GLN B 1 949 ? -23.344 -50.25 -34.219 1 95.06 949 GLN B N 1
ATOM 15874 C CA . GLN B 1 949 ? -23.312 -51.406 -33.312 1 95.06 949 GLN B CA 1
ATOM 15875 C C . GLN B 1 949 ? -21.969 -51.5 -32.594 1 95.06 949 GLN B C 1
ATOM 15877 O O . GLN B 1 949 ? -20.922 -51.531 -33.219 1 95.06 949 GLN B O 1
ATOM 15882 N N . ILE B 1 950 ? -21.984 -51.5 -31.375 1 96 950 ILE B N 1
ATOM 15883 C CA . ILE B 1 950 ? -20.797 -51.719 -30.562 1 96 950 ILE B CA 1
ATOM 15884 C C . ILE B 1 950 ? -20.594 -53.188 -30.312 1 96 950 ILE B C 1
ATOM 15886 O O . ILE B 1 950 ? -21.484 -53.875 -29.828 1 96 950 ILE B O 1
ATOM 15890 N N . GLU B 1 951 ? -19.359 -53.688 -30.688 1 95.06 951 GLU B N 1
ATOM 15891 C CA . GLU B 1 951 ? -19.078 -55.094 -30.469 1 95.06 951 GLU B CA 1
ATOM 15892 C C . GLU B 1 951 ? -19.125 -55.438 -28.984 1 95.06 951 GLU B C 1
ATOM 15894 O O . GLU B 1 951 ? -18.562 -54.719 -28.156 1 95.06 951 GLU B O 1
ATOM 15899 N N . GLY B 1 952 ? -19.875 -56.438 -28.656 1 97.31 952 GLY B N 1
ATOM 15900 C CA . GLY B 1 952 ? -19.984 -56.906 -27.281 1 97.31 952 GLY B CA 1
ATOM 15901 C C . GLY B 1 952 ? -21.031 -57.969 -27.094 1 97.31 952 GLY B C 1
ATOM 15902 O O . GLY B 1 952 ? -21.406 -58.656 -28.047 1 97.31 952 GLY B O 1
ATOM 15903 N N . VAL B 1 953 ? -21.391 -58.25 -25.797 1 97.69 953 VAL B N 1
ATOM 15904 C CA . VAL B 1 953 ? -22.344 -59.312 -25.469 1 97.69 953 VAL B CA 1
ATOM 15905 C C . VAL B 1 953 ? -23.469 -58.719 -24.625 1 97.69 953 VAL B C 1
ATOM 15907 O O . VAL B 1 953 ? -23.359 -57.625 -24.078 1 97.69 953 VAL B O 1
ATOM 15910 N N . ARG B 1 954 ? -24.594 -59.312 -24.641 1 96.44 954 ARG B N 1
ATOM 15911 C CA . ARG B 1 954 ? -25.703 -59.031 -23.734 1 96.44 954 ARG B CA 1
ATOM 15912 C C . ARG B 1 954 ? -25.891 -60.156 -22.734 1 96.44 954 ARG B C 1
ATOM 15914 O O . ARG B 1 954 ? -25.625 -61.344 -23.062 1 96.44 954 ARG B O 1
ATOM 15921 N N . ILE B 1 955 ? -26.328 -59.906 -21.656 1 95.12 955 ILE B N 1
ATOM 15922 C CA . ILE B 1 955 ? -26.609 -60.906 -20.625 1 95.12 955 ILE B CA 1
ATOM 15923 C C . ILE B 1 955 ? -27.938 -61.594 -20.922 1 95.12 955 ILE B C 1
ATOM 15925 O O . ILE B 1 955 ? -28.969 -60.938 -21.062 1 95.12 955 ILE B O 1
ATOM 15929 N N . VAL B 1 956 ? -27.844 -62.906 -21.016 1 94.88 956 VAL B N 1
ATOM 15930 C CA . VAL B 1 956 ? -29.047 -63.688 -21.312 1 94.88 956 VAL B CA 1
ATOM 15931 C C . VAL B 1 956 ? -29.688 -64.125 -20 1 94.88 956 VAL B C 1
ATOM 15933 O O . VAL B 1 956 ? -30.906 -64.188 -19.891 1 94.88 956 VAL B O 1
ATOM 15936 N N . SER B 1 957 ? -28.812 -64.562 -19.125 1 94.06 957 SER B N 1
ATOM 15937 C CA . SER B 1 957 ? -29.281 -65.062 -17.812 1 94.06 957 SER B CA 1
ATOM 15938 C C . SER B 1 957 ? -28.156 -65 -16.781 1 94.06 957 SER B C 1
ATOM 15940 O O . SER B 1 957 ? -26.984 -64.812 -17.141 1 94.06 957 SER B O 1
ATOM 15942 N N . GLY B 1 958 ? -28.562 -65 -15.547 1 93.5 958 GLY B N 1
ATOM 15943 C CA . GLY B 1 958 ? -27.609 -65.062 -14.445 1 93.5 958 GLY B CA 1
ATOM 15944 C C . GLY B 1 958 ? -27.281 -63.719 -13.852 1 93.5 958 GLY B C 1
ATOM 15945 O O . GLY B 1 958 ? -27.906 -62.719 -14.211 1 93.5 958 GLY B O 1
ATOM 15946 N N . GLU B 1 959 ? -26.453 -63.75 -12.812 1 89.75 959 GLU B N 1
ATOM 15947 C CA . GLU B 1 959 ? -26.078 -62.531 -12.094 1 89.75 959 GLU B CA 1
ATOM 15948 C C . GLU B 1 959 ? -24.641 -62.625 -11.586 1 89.75 959 GLU B C 1
ATOM 15950 O O . GLU B 1 959 ? -24.094 -63.719 -11.422 1 89.75 959 GLU B O 1
ATOM 15955 N N . ALA B 1 960 ? -24.047 -61.469 -11.609 1 89.38 960 ALA B N 1
ATOM 15956 C CA . ALA B 1 960 ? -22.719 -61.375 -11 1 89.38 960 ALA B CA 1
ATOM 15957 C C . ALA B 1 960 ? -22.766 -60.625 -9.672 1 89.38 960 ALA B C 1
ATOM 15959 O O . ALA B 1 960 ? -23.516 -59.656 -9.523 1 89.38 960 ALA B O 1
ATOM 15960 N N . THR B 1 961 ? -22.078 -61.094 -8.695 1 87.5 961 THR B N 1
ATOM 15961 C CA . THR B 1 961 ? -21.922 -60.375 -7.422 1 87.5 961 THR B CA 1
ATOM 15962 C C . THR B 1 961 ? -20.5 -59.875 -7.258 1 87.5 961 THR B C 1
ATOM 15964 O O . THR B 1 961 ? -19.547 -60.438 -7.789 1 87.5 961 THR B O 1
ATOM 15967 N N . TYR B 1 962 ? -20.391 -58.719 -6.605 1 81.56 962 TYR B N 1
ATOM 15968 C CA . TYR B 1 962 ? -19.109 -58.031 -6.48 1 81.56 962 TYR B CA 1
ATOM 15969 C C . TYR B 1 962 ? -18.766 -57.781 -5.016 1 81.56 962 TYR B C 1
ATOM 15971 O O . TYR B 1 962 ? -19.641 -57.719 -4.164 1 81.56 962 TYR B O 1
ATOM 15979 N N . ASP B 1 963 ? -17.516 -57.781 -4.742 1 77.94 963 ASP B N 1
ATOM 15980 C CA . ASP B 1 963 ? -17.062 -57.312 -3.428 1 77.94 963 ASP B CA 1
ATOM 15981 C C . ASP B 1 963 ? -16.969 -55.781 -3.371 1 77.94 963 ASP B C 1
ATOM 15983 O O . ASP B 1 963 ? -17.203 -55.125 -4.371 1 77.94 963 ASP B O 1
ATOM 15987 N N . PRO B 1 964 ? -16.656 -55.281 -2.135 1 68.06 964 PRO B N 1
ATOM 15988 C CA . PRO B 1 964 ? -16.641 -53.812 -1.986 1 68.06 964 PRO B CA 1
ATOM 15989 C C . PRO B 1 964 ? -15.57 -53.156 -2.846 1 68.06 964 PRO B C 1
ATOM 15991 O O . PRO B 1 964 ? -15.648 -51.969 -3.107 1 68.06 964 PRO B O 1
ATOM 15994 N N . ASP B 1 965 ? -14.68 -53.875 -3.33 1 69.69 965 ASP B N 1
ATOM 15995 C CA . ASP B 1 965 ? -13.609 -53.312 -4.152 1 69.69 965 ASP B CA 1
ATOM 15996 C C . ASP B 1 965 ? -13.922 -53.469 -5.637 1 69.69 965 ASP B C 1
ATOM 15998 O O . ASP B 1 965 ? -13.141 -53.062 -6.488 1 69.69 965 ASP B O 1
ATOM 16002 N N . GLY B 1 966 ? -15.016 -54.062 -5.934 1 72.06 966 GLY B N 1
ATOM 16003 C CA . GLY B 1 966 ? -15.484 -54.156 -7.309 1 72.06 966 GLY B CA 1
ATOM 16004 C C . GLY B 1 966 ? -15.07 -55.469 -7.98 1 72.06 966 GLY B C 1
ATOM 16005 O O . GLY B 1 966 ? -15.297 -55.656 -9.18 1 72.06 966 GLY B O 1
ATOM 16006 N N . ASN B 1 967 ? -14.461 -56.406 -7.137 1 77.88 967 ASN B N 1
ATOM 16007 C CA . ASN B 1 967 ? -14.086 -57.688 -7.711 1 77.88 967 ASN B CA 1
ATOM 16008 C C . ASN B 1 967 ? -15.273 -58.656 -7.766 1 77.88 967 ASN B C 1
ATOM 16010 O O . ASN B 1 967 ? -16.109 -58.656 -6.859 1 77.88 967 ASN B O 1
ATOM 16014 N N . ILE B 1 968 ? -15.297 -59.406 -8.852 1 82.19 968 ILE B N 1
ATOM 16015 C CA . ILE B 1 968 ? -16.375 -60.344 -9.016 1 82.19 968 ILE B CA 1
ATOM 16016 C C . ILE B 1 968 ? -16.188 -61.531 -8.039 1 82.19 968 ILE B C 1
ATOM 16018 O O . ILE B 1 968 ? -15.125 -62.125 -7.988 1 82.19 968 ILE B O 1
ATOM 16022 N N . VAL B 1 969 ? -17.141 -61.812 -7.211 1 89.25 969 VAL B N 1
ATOM 16023 C CA . VAL B 1 969 ? -17.141 -62.938 -6.266 1 89.25 969 VAL B CA 1
ATOM 16024 C C . VAL B 1 969 ? -17.797 -64.188 -6.914 1 89.25 969 VAL B C 1
ATOM 16026 O O . VAL B 1 969 ? -17.25 -65.25 -6.84 1 89.25 969 VAL B O 1
ATOM 16029 N N . THR B 1 970 ? -19.031 -63.938 -7.496 1 91.06 970 THR B N 1
ATOM 16030 C CA . THR B 1 970 ? -19.719 -65 -8.25 1 91.06 970 THR B CA 1
ATOM 16031 C C . THR B 1 970 ? -20.219 -64.438 -9.586 1 91.06 970 THR B C 1
ATOM 16033 O O . THR B 1 970 ? -20.547 -63.25 -9.703 1 91.06 970 THR B O 1
ATOM 16036 N N . ASP B 1 971 ? -20.031 -65.25 -10.625 1 91.94 971 ASP B N 1
ATOM 16037 C CA . ASP B 1 971 ? -20.531 -64.875 -11.945 1 91.94 971 ASP B CA 1
ATOM 16038 C C . ASP B 1 971 ? -21.25 -66.062 -12.617 1 91.94 971 ASP B C 1
ATOM 16040 O O . ASP B 1 971 ? -20.625 -67 -13.047 1 91.94 971 ASP B O 1
ATOM 16044 N N . THR B 1 972 ? -22.688 -65.938 -12.633 1 93.06 972 THR B N 1
ATOM 16045 C CA . THR B 1 972 ? -23.5 -67 -13.266 1 93.06 972 THR B CA 1
ATOM 16046 C C . THR B 1 972 ? -24.078 -66.5 -14.586 1 93.06 972 THR B C 1
ATOM 16048 O O . THR B 1 972 ? -24.922 -67.125 -15.188 1 93.06 972 THR B O 1
ATOM 16051 N N . ARG B 1 973 ? -23.5 -65.25 -14.961 1 88.38 973 ARG B N 1
ATOM 16052 C CA . ARG B 1 973 ? -24.094 -64.625 -16.141 1 88.38 973 ARG B CA 1
ATOM 16053 C C . ARG B 1 973 ? -23.797 -65.438 -17.406 1 88.38 973 ARG B C 1
ATOM 16055 O O . ARG B 1 973 ? -22.672 -65.875 -17.594 1 88.38 973 ARG B O 1
ATOM 16062 N N . THR B 1 974 ? -24.781 -65.75 -18.234 1 95.06 974 THR B N 1
ATOM 16063 C CA . THR B 1 974 ? -24.578 -66.25 -19.578 1 95.06 974 THR B CA 1
ATOM 16064 C C . THR B 1 974 ? -24.734 -65.188 -20.609 1 95.06 974 THR B C 1
ATOM 16066 O O . THR B 1 974 ? -25.531 -64.25 -20.438 1 95.06 974 THR B O 1
ATOM 16069 N N . PHE B 1 975 ? -23.906 -65.25 -21.672 1 96.75 975 PHE B N 1
ATOM 16070 C CA . PHE B 1 975 ? -23.828 -64.188 -22.625 1 96.75 975 PHE B CA 1
ATOM 16071 C C . PHE B 1 975 ? -24.125 -64.625 -24.031 1 96.75 975 PHE B C 1
ATOM 16073 O O . PHE B 1 975 ? -23.906 -65.812 -24.375 1 96.75 975 PHE B O 1
ATOM 16080 N N . GLU B 1 976 ? -24.672 -63.812 -24.828 1 96.19 976 GLU B N 1
ATOM 16081 C CA . GLU B 1 976 ? -24.781 -63.938 -26.281 1 96.19 976 GLU B CA 1
ATOM 16082 C C . GLU B 1 976 ? -24.312 -62.656 -26.984 1 96.19 976 GLU B C 1
ATOM 16084 O O . GLU B 1 976 ? -24.328 -61.562 -26.375 1 96.19 976 GLU B O 1
ATOM 16089 N N . PRO B 1 977 ? -23.812 -62.844 -28.156 1 96.38 977 PRO B N 1
ATOM 16090 C CA . PRO B 1 977 ? -23.438 -61.625 -28.875 1 96.38 977 PRO B CA 1
ATOM 16091 C C . PRO B 1 977 ? -24.578 -60.625 -28.969 1 96.38 977 PRO B C 1
ATOM 16093 O O . PRO B 1 977 ? -25.719 -61 -29.219 1 96.38 977 PRO B O 1
ATOM 16096 N N . SER B 1 978 ? -24.281 -59.344 -28.688 1 96.5 978 SER B N 1
ATOM 16097 C CA . SER B 1 978 ? -25.312 -58.312 -28.75 1 96.5 978 SER B CA 1
ATOM 16098 C C . SER B 1 978 ? -25.609 -57.938 -30.188 1 96.5 978 SER B C 1
ATOM 16100 O O . SER B 1 978 ? -24.703 -57.812 -31.016 1 96.5 978 SER B O 1
ATOM 16102 N N . THR B 1 979 ? -26.938 -57.719 -30.516 1 95.31 979 THR B N 1
ATOM 16103 C CA . THR B 1 979 ? -27.359 -57.188 -31.812 1 95.31 979 THR B CA 1
ATOM 16104 C C . THR B 1 979 ? -27.938 -55.781 -31.672 1 95.31 979 THR B C 1
ATOM 16106 O O . THR B 1 979 ? -28.516 -55.25 -32.625 1 95.31 979 THR B O 1
ATOM 16109 N N . TYR B 1 980 ? -27.812 -55.281 -30.453 1 95.88 980 TYR B N 1
ATOM 16110 C CA . TYR B 1 980 ? -28.422 -53.969 -30.188 1 95.88 980 TYR B CA 1
ATOM 16111 C C . TYR B 1 980 ? -27.688 -52.875 -30.953 1 95.88 980 TYR B C 1
ATOM 16113 O O . TYR B 1 980 ? -26.469 -52.906 -31.078 1 95.88 980 TYR B O 1
ATOM 16121 N N . MET B 1 981 ? -28.5 -51.906 -31.5 1 96.56 981 MET B N 1
ATOM 16122 C CA . MET B 1 981 ? -27.969 -50.781 -32.25 1 96.56 981 MET B CA 1
ATOM 16123 C C . MET B 1 981 ? -28.188 -49.469 -31.516 1 96.56 981 MET B C 1
ATOM 16125 O O . MET B 1 981 ? -29.078 -49.344 -30.672 1 96.56 981 MET B O 1
ATOM 16129 N N . VAL B 1 982 ? -27.422 -48.5 -31.734 1 97.38 982 VAL B N 1
ATOM 16130 C CA . VAL B 1 982 ? -27.516 -47.156 -31.156 1 97.38 982 VAL B CA 1
ATOM 16131 C C . VAL B 1 982 ? -27.281 -46.125 -32.25 1 97.38 982 VAL B C 1
ATOM 16133 O O . VAL B 1 982 ? -26.609 -46.406 -33.25 1 97.38 982 VAL B O 1
ATOM 16136 N N . ASP B 1 983 ? -27.906 -44.969 -32.062 1 97 983 ASP B N 1
ATOM 16137 C CA . ASP B 1 983 ? -27.672 -43.875 -33 1 97 983 ASP B CA 1
ATOM 16138 C C . ASP B 1 983 ? -26.266 -43.312 -32.844 1 97 983 ASP B C 1
ATOM 16140 O O . ASP B 1 983 ? -25.672 -43.375 -31.766 1 97 983 ASP B O 1
ATOM 16144 N N . TYR B 1 984 ? -25.672 -42.75 -33.906 1 97.38 984 TYR B N 1
ATOM 16145 C CA . TYR B 1 984 ? -24.281 -42.312 -33.938 1 97.38 984 TYR B CA 1
ATOM 16146 C C . TYR B 1 984 ? -24.031 -41.25 -32.875 1 97.38 984 TYR B C 1
ATOM 16148 O O . TYR B 1 984 ? -22.984 -41.281 -32.188 1 97.38 984 TYR B O 1
ATOM 16156 N N . GLN B 1 985 ? -24.891 -40.25 -32.75 1 97 985 GLN B N 1
ATOM 16157 C CA . GLN B 1 985 ? -24.719 -39.156 -31.766 1 97 985 GLN B CA 1
ATOM 16158 C C . GLN B 1 985 ? -24.609 -39.719 -30.344 1 97 985 GLN B C 1
ATOM 16160 O O . GLN B 1 985 ? -23.766 -39.281 -29.562 1 97 985 GLN B O 1
ATOM 16165 N N . SER B 1 986 ? -25.438 -40.594 -29.984 1 96.62 986 SER B N 1
ATOM 16166 C CA . SER B 1 986 ? -25.391 -41.219 -28.672 1 96.62 986 SER B CA 1
ATOM 16167 C C . SER B 1 986 ? -24.141 -42.062 -28.516 1 96.62 986 SER B C 1
ATOM 16169 O O . SER B 1 986 ? -23.531 -42.094 -27.438 1 96.62 986 SER B O 1
ATOM 16171 N N . TRP B 1 987 ? -23.797 -42.844 -29.562 1 97.44 987 TRP B N 1
ATOM 16172 C CA . TRP B 1 987 ? -22.562 -43.594 -29.547 1 97.44 987 TRP B CA 1
ATOM 16173 C C . TRP B 1 987 ? -21.375 -42.688 -29.219 1 97.44 987 TRP B C 1
ATOM 16175 O O . TRP B 1 987 ? -20.547 -43.031 -28.375 1 97.44 987 TRP B O 1
ATOM 16185 N N . ALA B 1 988 ? -21.281 -41.594 -29.812 1 97.19 988 ALA B N 1
ATOM 16186 C CA . ALA B 1 988 ? -20.172 -40.656 -29.625 1 97.19 988 ALA B CA 1
ATOM 16187 C C . ALA B 1 988 ? -20.25 -39.969 -28.266 1 97.19 988 ALA B C 1
ATOM 16189 O O . ALA B 1 988 ? -19.266 -39.938 -27.516 1 97.19 988 ALA B O 1
ATOM 16190 N N . SER B 1 989 ? -21.375 -39.438 -27.828 1 95.44 989 SER B N 1
ATOM 16191 C CA . SER B 1 989 ? -21.531 -38.594 -26.672 1 95.44 989 SER B CA 1
ATOM 16192 C C . SER B 1 989 ? -21.625 -39.406 -25.375 1 95.44 989 SER B C 1
ATOM 16194 O O . SER B 1 989 ? -21.344 -38.906 -24.297 1 95.44 989 SER B O 1
ATOM 16196 N N . ARG B 1 990 ? -21.969 -40.625 -25.5 1 95.5 990 ARG B N 1
ATOM 16197 C CA . ARG B 1 990 ? -22.219 -41.375 -24.281 1 95.5 990 ARG B CA 1
ATOM 16198 C C . ARG B 1 990 ? -21.266 -42.562 -24.188 1 95.5 990 ARG B C 1
ATOM 16200 O O . ARG B 1 990 ? -21.172 -43.219 -23.125 1 95.5 990 ARG B O 1
ATOM 16207 N N . TYR B 1 991 ? -20.609 -42.969 -25.234 1 96.75 991 TYR B N 1
ATOM 16208 C CA . TYR B 1 991 ? -19.594 -44.031 -25.172 1 96.75 991 TYR B CA 1
ATOM 16209 C C . TYR B 1 991 ? -18.188 -43.469 -25.344 1 96.75 991 TYR B C 1
ATOM 16211 O O . TYR B 1 991 ? -17.422 -43.406 -24.391 1 96.75 991 TYR B O 1
ATOM 16219 N N . LYS B 1 992 ? -17.953 -42.844 -26.484 1 96.25 992 LYS B N 1
ATOM 16220 C CA . LYS B 1 992 ? -16.625 -42.281 -26.719 1 96.25 992 LYS B CA 1
ATOM 16221 C C . LYS B 1 992 ? -16.312 -41.125 -25.75 1 96.25 992 LYS B C 1
ATOM 16223 O O . LYS B 1 992 ? -15.156 -40.938 -25.359 1 96.25 992 LYS B O 1
ATOM 16228 N N . ALA B 1 993 ? -17.344 -40.406 -25.406 1 95.69 993 ALA B N 1
ATOM 16229 C CA . ALA B 1 993 ? -17.172 -39.219 -24.562 1 95.69 993 ALA B CA 1
ATOM 16230 C C . ALA B 1 993 ? -17.375 -39.562 -23.094 1 95.69 993 ALA B C 1
ATOM 16232 O O . ALA B 1 993 ? -17.516 -38.656 -22.25 1 95.69 993 ALA B O 1
ATOM 16233 N N . ASP B 1 9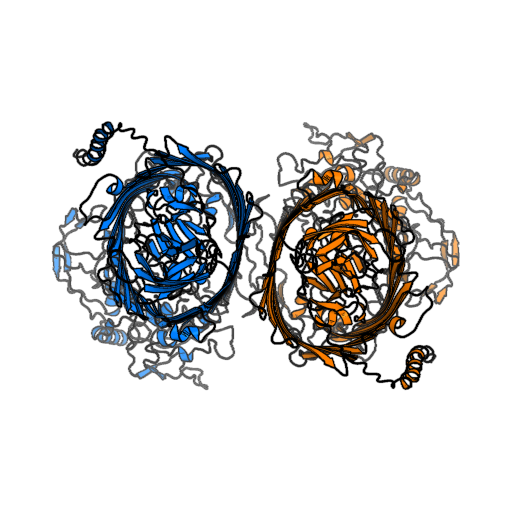94 ? -17.391 -40.75 -22.781 1 94.69 994 ASP B N 1
ATOM 16234 C CA . ASP B 1 994 ? -17.484 -41.125 -21.359 1 94.69 994 ASP B CA 1
ATOM 16235 C C . ASP B 1 994 ? -16.109 -41.219 -20.734 1 94.69 994 ASP B C 1
ATOM 16237 O O . ASP B 1 994 ? -15.125 -41.531 -21.406 1 94.69 994 ASP B O 1
ATOM 16241 N N . TRP B 1 995 ? -16.031 -41 -19.438 1 91.12 995 TRP B N 1
ATOM 16242 C CA . TRP B 1 995 ? -14.773 -40.875 -18.703 1 91.12 995 TRP B CA 1
ATOM 16243 C C . TRP B 1 995 ? -13.977 -42.188 -18.781 1 91.12 995 TRP B C 1
ATOM 16245 O O . TRP B 1 995 ? -12.75 -42.156 -18.922 1 91.12 995 TRP B O 1
ATOM 16255 N N . PRO B 1 996 ? -14.586 -43.344 -18.688 1 91.81 996 PRO B N 1
ATOM 16256 C CA . PRO B 1 996 ? -13.82 -44.594 -18.797 1 91.81 996 PRO B CA 1
ATOM 16257 C C . PRO B 1 996 ? -13.125 -44.75 -20.141 1 91.81 996 PRO B C 1
ATOM 16259 O O . PRO B 1 996 ? -12.133 -45.469 -20.25 1 91.81 996 PRO B O 1
ATOM 16262 N N . SER B 1 997 ? -13.672 -44.094 -21.156 1 94.5 997 SER B N 1
ATOM 16263 C CA . SER B 1 997 ? -13.141 -44.25 -22.516 1 94.5 997 SER B CA 1
ATOM 16264 C C . SER B 1 997 ? -11.906 -43.375 -22.719 1 94.5 997 SER B C 1
ATOM 16266 O O . SER B 1 997 ? -11.172 -43.531 -23.688 1 94.5 997 SER B O 1
ATOM 16268 N N . VAL B 1 998 ? -11.617 -42.5 -21.781 1 92 998 VAL B N 1
ATOM 16269 C CA . VAL B 1 998 ? -10.539 -41.562 -22.031 1 92 998 VAL B CA 1
ATOM 16270 C C . VAL B 1 998 ? -9.539 -41.594 -20.875 1 92 998 VAL B C 1
ATOM 16272 O O . VAL B 1 998 ? -8.852 -40.625 -20.609 1 92 998 VAL B O 1
ATOM 16275 N N . ILE B 1 999 ? -9.492 -42.562 -20.016 1 90.06 999 ILE B N 1
ATOM 16276 C CA . ILE B 1 999 ? -8.43 -42.781 -19.031 1 90.06 999 ILE B CA 1
ATOM 16277 C C . ILE B 1 999 ? -7.137 -43.156 -19.75 1 90.06 999 ILE B C 1
ATOM 16279 O O . ILE B 1 999 ? -7.113 -44.094 -20.547 1 90.06 999 ILE B O 1
ATOM 16283 N N . LYS B 1 1000 ? -6.07 -42.438 -19.516 1 90.31 1000 LYS B N 1
ATOM 16284 C CA . LYS B 1 1000 ? -4.836 -42.594 -20.266 1 90.31 1000 LYS B CA 1
ATOM 16285 C C . LYS B 1 1000 ? -3.613 -42.469 -19.359 1 90.31 1000 LYS B C 1
ATOM 16287 O O . LYS B 1 1000 ? -3.719 -41.938 -18.25 1 90.31 1000 LYS B O 1
ATOM 16292 N N . ASP B 1 1001 ? -2.529 -42.938 -19.906 1 91.75 1001 ASP B N 1
ATOM 16293 C CA . ASP B 1 1001 ? -1.244 -42.75 -19.25 1 91.75 1001 ASP B CA 1
ATOM 16294 C C . ASP B 1 1001 ? -0.781 -41.312 -19.328 1 91.75 1001 ASP B C 1
ATOM 16296 O O . ASP B 1 1001 ? -0.926 -40.656 -20.375 1 91.75 1001 ASP B O 1
ATOM 16300 N N . LYS B 1 1002 ? -0.171 -40.812 -18.297 1 89.44 1002 LYS B N 1
ATOM 16301 C CA . LYS B 1 1002 ? 0.175 -39.406 -18.188 1 89.44 1002 LYS B CA 1
ATOM 16302 C C . LYS B 1 1002 ? 1.632 -39.156 -18.562 1 89.44 1002 LYS B C 1
ATOM 16304 O O . LYS B 1 1002 ? 2.146 -38.062 -18.406 1 89.44 1002 LYS B O 1
ATOM 16309 N N . THR B 1 1003 ? 2.346 -40.062 -19.125 1 93.56 1003 THR B N 1
ATOM 16310 C CA . THR B 1 1003 ? 3.76 -39.906 -19.438 1 93.56 1003 THR B CA 1
ATOM 16311 C C . THR B 1 1003 ? 3.953 -38.875 -20.562 1 93.56 1003 THR B C 1
ATOM 16313 O O . THR B 1 1003 ? 3.32 -38.969 -21.609 1 93.56 1003 THR B O 1
ATOM 16316 N N . PHE B 1 1004 ? 4.863 -37.906 -20.344 1 92.62 1004 PHE B N 1
ATOM 16317 C CA . PHE B 1 1004 ? 5.203 -36.969 -21.406 1 92.62 1004 PHE B CA 1
ATOM 16318 C C . PHE B 1 1004 ? 6.645 -36.5 -21.281 1 92.62 1004 PHE B C 1
ATOM 16320 O O . PHE B 1 1004 ? 7.25 -36.625 -20.203 1 92.62 1004 PHE B O 1
ATOM 16327 N N . ILE B 1 1005 ? 7.242 -36 -22.375 1 95.25 1005 ILE B N 1
ATOM 16328 C CA . ILE B 1 1005 ? 8.562 -35.406 -22.453 1 95.25 1005 ILE B CA 1
ATOM 16329 C C . ILE B 1 1005 ? 8.469 -34.062 -23.203 1 95.25 1005 ILE B C 1
ATOM 16331 O O . ILE B 1 1005 ? 7.758 -33.969 -24.203 1 95.25 1005 ILE B O 1
ATOM 16335 N N . LYS B 1 1006 ? 9.109 -33.062 -22.688 1 93.69 1006 LYS B N 1
ATOM 16336 C CA . LYS B 1 1006 ? 9.156 -31.734 -23.328 1 93.69 1006 LYS B CA 1
ATOM 16337 C C . LYS B 1 1006 ? 10.594 -31.281 -23.547 1 93.69 1006 LYS B C 1
ATOM 16339 O O . LYS B 1 1006 ? 11.461 -31.516 -22.703 1 93.69 1006 LYS B O 1
ATOM 16344 N N . LEU B 1 1007 ? 10.852 -30.656 -24.672 1 96.25 1007 LEU B N 1
ATOM 16345 C CA . LEU B 1 1007 ? 12.047 -29.828 -24.828 1 96.25 1007 LEU B CA 1
ATOM 16346 C C . LEU B 1 1007 ? 11.828 -28.438 -24.219 1 96.25 1007 LEU B C 1
ATOM 16348 O O . LEU B 1 1007 ? 11.32 -27.547 -24.891 1 96.25 1007 LEU B O 1
ATOM 16352 N N . ARG B 1 1008 ? 12.273 -28.312 -23.016 1 93.69 1008 ARG B N 1
ATOM 16353 C CA . ARG B 1 1008 ? 11.922 -27.172 -22.172 1 93.69 1008 ARG B CA 1
ATOM 16354 C C . ARG B 1 1008 ? 12.664 -25.922 -22.625 1 93.69 1008 ARG B C 1
ATOM 16356 O O . ARG B 1 1008 ? 12.148 -24.812 -22.484 1 93.69 1008 ARG B O 1
ATOM 16363 N N . GLU B 1 1009 ? 13.883 -26.062 -23 1 95.12 1009 GLU B N 1
ATOM 16364 C CA . GLU B 1 1009 ? 14.703 -24.891 -23.25 1 95.12 1009 GLU B CA 1
ATOM 16365 C C . GLU B 1 1009 ? 15.812 -25.188 -24.25 1 95.12 1009 GLU B C 1
ATOM 16367 O O . GLU B 1 1009 ? 16.422 -26.266 -24.203 1 95.12 1009 GLU B O 1
ATOM 16372 N N . VAL B 1 1010 ? 16.047 -24.281 -25.172 1 96.94 1010 VAL B N 1
ATOM 16373 C CA . VAL B 1 1010 ? 17.188 -24.266 -26.062 1 96.94 1010 VAL B CA 1
ATOM 16374 C C . VAL B 1 1010 ? 17.828 -22.875 -26.078 1 96.94 1010 VAL B C 1
ATOM 16376 O O . VAL B 1 1010 ? 17.125 -21.875 -26.219 1 96.94 1010 VAL B O 1
ATOM 16379 N N . VAL B 1 1011 ? 19.062 -22.797 -25.891 1 96.62 1011 VAL B N 1
ATOM 16380 C CA . VAL B 1 1011 ? 19.766 -21.516 -25.891 1 96.62 1011 VAL B CA 1
ATOM 16381 C C . VAL B 1 1011 ? 21 -21.625 -26.781 1 96.62 1011 VAL B C 1
ATOM 16383 O O . VAL B 1 1011 ? 21.875 -22.469 -26.547 1 96.62 1011 VAL B O 1
ATOM 16386 N N . LEU B 1 1012 ? 21.094 -20.859 -27.766 1 97.69 1012 LEU B N 1
ATOM 16387 C CA . LEU B 1 1012 ? 22.281 -20.688 -28.609 1 97.69 1012 LEU B CA 1
ATOM 16388 C C . LEU B 1 1012 ? 22.891 -19.312 -28.391 1 97.69 1012 LEU B C 1
ATOM 16390 O O . LEU B 1 1012 ? 22.266 -18.281 -28.672 1 97.69 1012 LEU B O 1
ATOM 16394 N N . SER B 1 1013 ? 24.094 -19.312 -27.938 1 96.19 1013 SER B N 1
ATOM 16395 C CA . SER B 1 1013 ? 24.719 -18.047 -27.562 1 96.19 1013 SER B CA 1
ATOM 16396 C C . SER B 1 1013 ? 26.031 -17.828 -28.297 1 96.19 1013 SER B C 1
ATOM 16398 O O . SER B 1 1013 ? 26.797 -18.766 -28.5 1 96.19 1013 SER B O 1
ATOM 16400 N N . TYR B 1 1014 ? 26.281 -16.609 -28.672 1 96.56 1014 TYR B N 1
ATOM 16401 C CA . TYR B 1 1014 ? 27.562 -16.172 -29.219 1 96.56 1014 TYR B CA 1
ATOM 16402 C C . TYR B 1 1014 ? 28.188 -15.102 -28.328 1 96.56 1014 TYR B C 1
ATOM 16404 O O . TYR B 1 1014 ? 27.609 -14.039 -28.109 1 96.56 1014 TYR B O 1
ATOM 16412 N N . ASP B 1 1015 ? 29.359 -15.375 -27.875 1 93.5 1015 ASP B N 1
ATOM 16413 C CA . ASP B 1 1015 ? 30.109 -14.414 -27.078 1 93.5 1015 ASP B CA 1
ATOM 16414 C C . ASP B 1 1015 ? 31.109 -13.648 -27.938 1 93.5 1015 ASP B C 1
ATOM 16416 O O . ASP B 1 1015 ? 32 -14.242 -28.516 1 93.5 1015 ASP B O 1
ATOM 16420 N N . PHE B 1 1016 ? 30.984 -12.375 -27.891 1 93.88 1016 PHE B N 1
ATOM 16421 C CA . PHE B 1 1016 ? 31.906 -11.57 -28.688 1 93.88 1016 PHE B CA 1
ATOM 16422 C C . PHE B 1 1016 ? 33.312 -11.641 -28.109 1 93.88 1016 PHE B C 1
ATOM 16424 O O . PHE B 1 1016 ? 33.5 -11.539 -26.891 1 93.88 1016 PHE B O 1
ATOM 16431 N N . GLY B 1 1017 ? 34.281 -11.875 -28.953 1 88.12 1017 GLY B N 1
ATOM 16432 C CA . GLY B 1 1017 ? 35.656 -12.008 -28.531 1 88.12 1017 GLY B CA 1
ATOM 16433 C C . GLY B 1 1017 ? 36.312 -10.688 -28.203 1 88.12 1017 GLY B C 1
ATOM 16434 O O . GLY B 1 1017 ? 35.75 -9.625 -28.484 1 88.12 1017 GLY B O 1
ATOM 16435 N N . LYS B 1 1018 ? 37.438 -10.766 -27.641 1 82.38 1018 LYS B N 1
ATOM 16436 C CA . LYS B 1 1018 ? 38.188 -9.602 -27.188 1 82.38 1018 LYS B CA 1
ATOM 16437 C C . LYS B 1 1018 ? 38.562 -8.703 -28.359 1 82.38 1018 LYS B C 1
ATOM 16439 O O . LYS B 1 1018 ? 38.625 -7.477 -28.219 1 82.38 1018 LYS B O 1
ATOM 16444 N N . THR B 1 1019 ? 38.875 -9.281 -29.438 1 86.38 1019 THR B N 1
ATOM 16445 C CA . THR B 1 1019 ? 39.312 -8.516 -30.609 1 86.38 1019 THR B CA 1
ATOM 16446 C C . THR B 1 1019 ? 38.25 -7.496 -31 1 86.38 1019 THR B C 1
ATOM 16448 O O . THR B 1 1019 ? 38.562 -6.379 -31.422 1 86.38 1019 THR B O 1
ATOM 16451 N N . ILE B 1 1020 ? 37.062 -7.883 -30.781 1 89.56 1020 ILE B N 1
ATOM 16452 C CA . ILE B 1 1020 ? 35.969 -7.008 -31.141 1 89.56 1020 ILE B CA 1
ATOM 16453 C C . ILE B 1 1020 ? 35.656 -6.051 -29.984 1 89.56 1020 ILE B C 1
ATOM 16455 O O . ILE B 1 1020 ? 35.438 -4.859 -30.203 1 89.56 1020 ILE B O 1
ATOM 16459 N N . LEU B 1 1021 ? 35.75 -6.492 -28.781 1 89.06 1021 LEU B N 1
ATOM 16460 C CA . LEU B 1 1021 ? 35.344 -5.727 -27.609 1 89.06 1021 LEU B CA 1
ATOM 16461 C C . LEU B 1 1021 ? 36.375 -4.645 -27.281 1 89.06 1021 LEU B C 1
ATOM 16463 O O . LEU B 1 1021 ? 36 -3.58 -26.766 1 89.06 1021 LEU B O 1
ATOM 16467 N N . ASP B 1 1022 ? 37.656 -4.922 -27.578 1 85.38 1022 ASP B N 1
ATOM 16468 C CA . ASP B 1 1022 ? 38.688 -3.957 -27.281 1 85.38 1022 ASP B CA 1
ATOM 16469 C C . ASP B 1 1022 ? 38.469 -2.645 -28.016 1 85.38 1022 ASP B C 1
ATOM 16471 O O . ASP B 1 1022 ? 38.969 -1.597 -27.609 1 85.38 1022 ASP B O 1
ATOM 16475 N N . LYS B 1 1023 ? 37.719 -2.758 -29.016 1 87.19 1023 LYS B N 1
ATOM 16476 C CA . LYS B 1 1023 ? 37.438 -1.566 -29.797 1 87.19 1023 LYS B CA 1
ATOM 16477 C C . LYS B 1 1023 ? 36.25 -0.813 -29.25 1 87.19 1023 LYS B C 1
ATOM 16479 O O . LYS B 1 1023 ? 35.844 0.214 -29.812 1 87.19 1023 LYS B O 1
ATOM 16484 N N . THR B 1 1024 ? 35.719 -1.437 -28.312 1 86.12 1024 THR B N 1
ATOM 16485 C CA . THR B 1 1024 ? 34.531 -0.835 -27.719 1 86.12 1024 THR B CA 1
ATOM 16486 C C . THR B 1 1024 ? 34.719 -0.585 -26.234 1 86.12 1024 THR B C 1
ATOM 16488 O O . THR B 1 1024 ? 35.812 -0.849 -25.688 1 86.12 1024 THR B O 1
ATOM 16491 N N . PHE B 1 1025 ? 33.812 0.078 -25.562 1 81.25 1025 PHE B N 1
ATOM 16492 C CA . PHE B 1 1025 ? 33.844 0.326 -24.125 1 81.25 1025 PHE B CA 1
ATOM 16493 C C . PHE B 1 1025 ? 33.344 -0.883 -23.344 1 81.25 1025 PHE B C 1
ATOM 16495 O O . PHE B 1 1025 ? 33.344 -0.891 -22.109 1 81.25 1025 PHE B O 1
ATOM 16502 N N . MET B 1 1026 ? 33 -1.935 -24.078 1 87.62 1026 MET B N 1
ATOM 16503 C CA . MET B 1 1026 ? 32.344 -3.09 -23.453 1 87.62 1026 MET B CA 1
ATOM 16504 C C . MET B 1 1026 ? 33.375 -4.117 -23.031 1 87.62 1026 MET B C 1
ATOM 16506 O O . MET B 1 1026 ? 34.344 -4.375 -23.75 1 87.62 1026 MET B O 1
ATOM 16510 N N . ASP B 1 1027 ? 33.219 -4.594 -21.812 1 84.38 1027 ASP B N 1
ATOM 16511 C CA . ASP B 1 1027 ? 34.094 -5.66 -21.312 1 84.38 1027 ASP B CA 1
ATOM 16512 C C . ASP B 1 1027 ? 33.625 -7.027 -21.797 1 84.38 1027 ASP B C 1
ATOM 16514 O O . ASP B 1 1027 ? 34.438 -7.914 -22.062 1 84.38 1027 ASP B O 1
ATOM 16518 N N . SER B 1 1028 ? 32.375 -7.172 -21.844 1 89.44 1028 SER B N 1
ATOM 16519 C CA . SER B 1 1028 ? 31.766 -8.414 -22.328 1 89.44 1028 SER B CA 1
ATOM 16520 C C . SER B 1 1028 ? 30.438 -8.148 -23.031 1 89.44 1028 SER B C 1
ATOM 16522 O O . SER B 1 1028 ? 29.719 -7.211 -22.688 1 89.44 1028 SER B O 1
ATOM 16524 N N . ALA B 1 1029 ? 30.172 -8.938 -24.016 1 93.19 1029 ALA B N 1
ATOM 16525 C CA . ALA B 1 1029 ? 28.922 -8.859 -24.766 1 93.19 1029 ALA B CA 1
ATOM 16526 C C . ALA B 1 1029 ? 28.562 -10.219 -25.359 1 93.19 1029 ALA B C 1
ATOM 16528 O O . ALA B 1 1029 ? 29.422 -10.953 -25.828 1 93.19 1029 ALA B O 1
ATOM 16529 N N . SER B 1 1030 ? 27.359 -10.531 -25.266 1 94.62 1030 SER B N 1
ATOM 16530 C CA . SER B 1 1030 ? 26.891 -11.773 -25.859 1 94.62 1030 SER B CA 1
ATOM 16531 C C . SER B 1 1030 ? 25.484 -11.617 -26.438 1 94.62 1030 SER B C 1
ATOM 16533 O O . SER B 1 1030 ? 24.703 -10.789 -25.969 1 94.62 1030 SER B O 1
ATOM 16535 N N . ILE B 1 1031 ? 25.203 -12.328 -27.484 1 96 1031 ILE B N 1
ATOM 16536 C CA . ILE B 1 1031 ? 23.875 -12.414 -28.078 1 96 1031 ILE B CA 1
ATOM 16537 C C . ILE B 1 1031 ? 23.406 -13.875 -28.109 1 96 1031 ILE B C 1
ATOM 16539 O O . ILE B 1 1031 ? 24.219 -14.781 -28.328 1 96 1031 ILE B O 1
ATOM 16543 N N . SER B 1 1032 ? 22.172 -14.094 -27.812 1 97.06 1032 SER B N 1
ATOM 16544 C CA . SER B 1 1032 ? 21.656 -15.461 -27.781 1 97.06 1032 SER B CA 1
ATOM 16545 C C . SER B 1 1032 ? 20.312 -15.562 -28.484 1 97.06 1032 SER B C 1
ATOM 16547 O O . SER B 1 1032 ? 19.531 -14.609 -28.469 1 97.06 1032 SER B O 1
ATOM 16549 N N . VAL B 1 1033 ? 20.078 -16.672 -29.109 1 97.38 1033 VAL B N 1
ATOM 16550 C CA . VAL B 1 1033 ? 18.75 -17.109 -29.531 1 97.38 1033 VAL B CA 1
ATOM 16551 C C . VAL B 1 1033 ? 18.203 -18.141 -28.562 1 97.38 1033 VAL B C 1
ATOM 16553 O O . VAL B 1 1033 ? 18.906 -19.094 -28.203 1 97.38 1033 VAL B O 1
ATOM 16556 N N . VAL B 1 1034 ? 17.031 -17.906 -28.156 1 95.94 1034 VAL B N 1
ATOM 16557 C CA . VAL B 1 1034 ? 16.484 -18.766 -27.094 1 95.94 1034 VAL B CA 1
ATOM 16558 C C . VAL B 1 1034 ? 15.133 -19.328 -27.531 1 95.94 1034 VAL B C 1
ATOM 16560 O O . VAL B 1 1034 ? 14.398 -18.672 -28.281 1 95.94 1034 VAL B O 1
ATOM 16563 N N . GLY B 1 1035 ? 14.805 -20.531 -27.125 1 94.88 1035 GLY B N 1
ATOM 16564 C CA . GLY B 1 1035 ? 13.523 -21.188 -27.328 1 94.88 1035 GLY B CA 1
ATOM 16565 C C . GLY B 1 1035 ? 13.055 -21.984 -26.125 1 94.88 1035 GLY B C 1
ATOM 16566 O O . GLY B 1 1035 ? 13.867 -22.594 -25.422 1 94.88 1035 GLY B O 1
ATOM 16567 N N . ARG B 1 1036 ? 11.758 -21.969 -25.859 1 92.75 1036 ARG B N 1
ATOM 16568 C CA . ARG B 1 1036 ? 11.172 -22.734 -24.766 1 92.75 1036 ARG B CA 1
ATOM 16569 C C . ARG B 1 1036 ? 9.969 -23.531 -25.234 1 92.75 1036 ARG B C 1
ATOM 16571 O O . ARG B 1 1036 ? 9.18 -23.047 -26.062 1 92.75 1036 ARG B O 1
ATOM 16578 N N . ASN B 1 1037 ? 9.836 -24.703 -24.672 1 91.12 1037 ASN B N 1
ATOM 16579 C CA . ASN B 1 1037 ? 8.727 -25.594 -25 1 91.12 1037 ASN B CA 1
ATOM 16580 C C . ASN B 1 1037 ? 8.609 -25.812 -26.5 1 91.12 1037 ASN B C 1
ATOM 16582 O O . ASN B 1 1037 ? 7.539 -25.609 -27.078 1 91.12 1037 ASN B O 1
ATOM 16586 N N . LEU B 1 1038 ? 9.672 -26.281 -27.078 1 93.81 1038 LEU B N 1
ATOM 16587 C CA . LEU B 1 1038 ? 9.75 -26.344 -28.531 1 93.81 1038 LEU B CA 1
ATOM 16588 C C . LEU B 1 1038 ? 9.242 -27.688 -29.047 1 93.81 1038 LEU B C 1
ATOM 16590 O O . LEU B 1 1038 ? 8.883 -27.812 -30.219 1 93.81 1038 LEU B O 1
ATOM 16594 N N . TRP B 1 1039 ? 9.297 -28.641 -28.188 1 93.69 1039 TRP B N 1
ATOM 16595 C CA . TRP B 1 1039 ? 8.883 -29.984 -28.594 1 93.69 1039 TRP B CA 1
ATOM 16596 C C . TRP B 1 1039 ? 8.172 -30.703 -27.438 1 93.69 1039 TRP B C 1
ATOM 16598 O O . TRP B 1 1039 ? 8.547 -30.531 -26.281 1 93.69 1039 TRP B O 1
ATOM 16608 N N . TYR B 1 1040 ? 7.105 -31.453 -27.766 1 92.5 1040 TYR B N 1
ATOM 16609 C CA . TYR B 1 1040 ? 6.254 -32.125 -26.781 1 92.5 1040 TYR B CA 1
ATOM 16610 C C . TYR B 1 1040 ? 5.844 -33.5 -27.266 1 92.5 1040 TYR B C 1
ATOM 16612 O O . TYR B 1 1040 ? 5.254 -33.656 -28.344 1 92.5 1040 TYR B O 1
ATOM 16620 N N . TRP B 1 1041 ? 6.234 -34.531 -26.453 1 94.44 1041 TRP B N 1
ATOM 16621 C CA . TRP B 1 1041 ? 5.883 -35.938 -26.766 1 94.44 1041 TRP B CA 1
ATOM 16622 C C . TRP B 1 1041 ? 5.113 -36.562 -25.609 1 94.44 1041 TRP B C 1
ATOM 16624 O O . TRP B 1 1041 ? 5.438 -36.344 -24.453 1 94.44 1041 TRP B O 1
ATOM 16634 N N . THR B 1 1042 ? 4.035 -37.312 -25.922 1 93.19 1042 THR B N 1
ATOM 16635 C CA . THR B 1 1042 ? 3.275 -38.062 -24.938 1 93.19 1042 THR B CA 1
ATOM 16636 C C . THR B 1 1042 ? 3.219 -39.562 -25.328 1 93.19 1042 THR B C 1
ATOM 16638 O O . THR B 1 1042 ? 3.186 -39.875 -26.516 1 93.19 1042 THR B O 1
ATOM 16641 N N . LYS B 1 1043 ? 3.18 -40.406 -24.312 1 94.38 1043 LYS B N 1
ATOM 16642 C CA . LYS B 1 1043 ? 3.074 -41.844 -24.562 1 94.38 1043 LYS B CA 1
ATOM 16643 C C . LYS B 1 1043 ? 1.752 -42.188 -25.25 1 94.38 1043 LYS B C 1
ATOM 16645 O O . LYS B 1 1043 ? 1.737 -42.812 -26.312 1 94.38 1043 LYS B O 1
ATOM 16650 N N . ASP B 1 1044 ? 0.632 -41.812 -24.578 1 89.69 1044 ASP B N 1
ATOM 16651 C CA . ASP B 1 1044 ? -0.675 -41.906 -25.234 1 89.69 1044 ASP B CA 1
ATOM 16652 C C . ASP B 1 1044 ? -1.005 -40.625 -25.984 1 89.69 1044 ASP B C 1
ATOM 16654 O O . ASP B 1 1044 ? -0.429 -39.562 -25.719 1 89.69 1044 ASP B O 1
ATOM 16658 N N . HIS B 1 1045 ? -1.861 -40.844 -26.953 1 84.44 1045 HIS B N 1
ATOM 16659 C CA . HIS B 1 1045 ? -2.275 -39.625 -27.688 1 84.44 1045 HIS B CA 1
ATOM 16660 C C . HIS B 1 1045 ? -3.162 -38.75 -26.828 1 84.44 1045 HIS B C 1
ATOM 16662 O O . HIS B 1 1045 ? -4.18 -39.188 -26.297 1 84.44 1045 HIS B O 1
ATOM 16668 N N . TYR B 1 1046 ? -2.758 -37.594 -26.562 1 81.38 1046 TYR B N 1
ATOM 16669 C CA . TYR B 1 1046 ? -3.502 -36.594 -25.781 1 81.38 1046 TYR B CA 1
ATOM 16670 C C . TYR B 1 1046 ? -3.842 -35.375 -26.625 1 81.38 1046 TYR B C 1
ATOM 16672 O O . TYR B 1 1046 ? -3.039 -34.938 -27.469 1 81.38 1046 TYR B O 1
ATOM 16680 N N . TYR B 1 1047 ? -4.965 -34.844 -26.375 1 84.06 1047 TYR B N 1
ATOM 16681 C CA . TYR B 1 1047 ? -5.363 -33.594 -27 1 84.06 1047 TYR B CA 1
ATOM 16682 C C . TYR B 1 1047 ? -4.996 -32.406 -26.109 1 84.06 1047 TYR B C 1
ATOM 16684 O O . TYR B 1 1047 ? -4.844 -31.281 -26.594 1 84.06 1047 TYR B O 1
ATOM 16692 N N . GLY B 1 1048 ? -4.852 -32.594 -24.906 1 79.69 1048 GLY B N 1
ATOM 16693 C CA . GLY B 1 1048 ? -4.492 -31.547 -23.984 1 79.69 1048 GLY B CA 1
ATOM 16694 C C . GLY B 1 1048 ? -3.008 -31.516 -23.656 1 79.69 1048 GLY B C 1
ATOM 16695 O O . GLY B 1 1048 ? -2.234 -32.312 -24.188 1 79.69 1048 GLY B O 1
ATOM 16696 N N . ASP B 1 1049 ? -2.58 -30.516 -22.828 1 82.94 1049 ASP B N 1
ATOM 16697 C CA . ASP B 1 1049 ? -1.214 -30.359 -22.344 1 82.94 1049 ASP B CA 1
ATOM 16698 C C . ASP B 1 1049 ? -1.077 -30.906 -20.922 1 82.94 1049 ASP B C 1
ATOM 16700 O O . ASP B 1 1049 ? -1.567 -30.297 -19.969 1 82.94 1049 ASP B O 1
ATOM 16704 N N . LEU B 1 1050 ? -0.383 -31.984 -20.75 1 82.81 1050 LEU B N 1
ATOM 16705 C CA . LEU B 1 1050 ? -0.258 -32.688 -19.484 1 82.81 1050 LEU B CA 1
ATOM 16706 C C . LEU B 1 1050 ? 0.582 -31.891 -18.484 1 82.81 1050 LEU B C 1
ATOM 16708 O O . LEU B 1 1050 ? 0.557 -32.156 -17.281 1 82.81 1050 LEU B O 1
ATOM 16712 N N . ASP B 1 1051 ? 1.276 -30.922 -18.969 1 78.44 1051 ASP B N 1
ATOM 16713 C CA . ASP B 1 1051 ? 2.133 -30.125 -18.094 1 78.44 1051 ASP B CA 1
ATOM 16714 C C . ASP B 1 1051 ? 1.301 -29.203 -17.203 1 78.44 1051 ASP B C 1
ATOM 16716 O O . ASP B 1 1051 ? 1.802 -28.672 -16.203 1 78.44 1051 ASP B O 1
ATOM 16720 N N . THR B 1 1052 ? 0.091 -28.984 -17.5 1 72.25 1052 THR B N 1
ATOM 16721 C CA . THR B 1 1052 ? -0.769 -28.078 -16.75 1 72.25 1052 THR B CA 1
ATOM 16722 C C . THR B 1 1052 ? -1.528 -28.828 -15.656 1 72.25 1052 THR B C 1
ATOM 16724 O O . THR B 1 1052 ? -2.229 -28.203 -14.844 1 72.25 1052 THR B O 1
ATOM 16727 N N . TYR B 1 1053 ? -1.371 -30.047 -15.641 1 65.94 1053 TYR B N 1
ATOM 16728 C CA . TYR B 1 1053 ? -2.105 -30.844 -14.656 1 65.94 1053 TYR B CA 1
ATOM 16729 C C . TYR B 1 1053 ? -1.407 -30.812 -13.305 1 65.94 1053 TYR B C 1
ATOM 16731 O O . TYR B 1 1053 ? -0.182 -30.938 -13.227 1 65.94 1053 TYR B O 1
ATOM 16739 N N . SER B 1 1054 ? -2.232 -30.297 -12.289 1 59.16 1054 SER B N 1
ATOM 16740 C CA . SER B 1 1054 ? -1.668 -30.297 -10.945 1 59.16 1054 SER B CA 1
ATOM 16741 C C . SER B 1 1054 ? -1.361 -31.703 -10.469 1 59.16 1054 SER B C 1
ATOM 16743 O O . SER B 1 1054 ? -1.835 -32.688 -11.055 1 59.16 1054 SER B O 1
ATOM 16745 N N . LEU B 1 1055 ? -0.382 -31.734 -9.516 1 55.47 1055 LEU B N 1
ATOM 16746 C CA . LEU B 1 1055 ? -0.106 -33.031 -8.906 1 55.47 1055 LEU B CA 1
ATOM 16747 C C . LEU B 1 1055 ? -1.378 -33.625 -8.328 1 55.47 1055 LEU B C 1
ATOM 16749 O O . LEU B 1 1055 ? -1.493 -34.844 -8.219 1 55.47 1055 LEU B O 1
ATOM 16753 N N . ALA B 1 1056 ? -2.352 -32.688 -7.922 1 51.94 1056 ALA B N 1
ATOM 16754 C CA . ALA B 1 1056 ? -3.502 -33.219 -7.191 1 51.94 1056 ALA B CA 1
ATOM 16755 C C . ALA B 1 1056 ? -4.688 -33.438 -8.125 1 51.94 1056 ALA B C 1
ATOM 16757 O O . ALA B 1 1056 ? -5.59 -34.219 -7.82 1 51.94 1056 ALA B O 1
ATOM 16758 N N . GLN B 1 1057 ? -4.789 -32.5 -9.133 1 54.91 1057 GLN B N 1
ATOM 16759 C CA . GLN B 1 1057 ? -6.086 -32.562 -9.797 1 54.91 1057 GLN B CA 1
ATOM 16760 C C . GLN B 1 1057 ? -6.035 -33.406 -11.047 1 54.91 1057 GLN B C 1
ATOM 16762 O O . GLN B 1 1057 ? -5.074 -33.344 -11.82 1 54.91 1057 GLN B O 1
ATOM 16767 N N . GLY B 1 1058 ? -6.797 -34.531 -10.992 1 45.91 1058 GLY B N 1
ATOM 16768 C CA . GLY B 1 1058 ? -6.984 -35.438 -12.109 1 45.91 1058 GLY B CA 1
ATOM 16769 C C . GLY B 1 1058 ? -7.328 -34.719 -13.406 1 45.91 1058 GLY B C 1
ATOM 16770 O O . GLY B 1 1058 ? -6.906 -35.125 -14.484 1 45.91 1058 GLY B O 1
ATOM 16771 N N . ASP B 1 1059 ? -8.367 -33.656 -13.453 1 50.5 1059 ASP B N 1
ATOM 16772 C CA . ASP B 1 1059 ? -8.828 -33.156 -14.734 1 50.5 1059 ASP B CA 1
ATOM 16773 C C . ASP B 1 1059 ? -8.461 -31.672 -14.883 1 50.5 1059 ASP B C 1
ATOM 16775 O O . ASP B 1 1059 ? -8.406 -30.938 -13.898 1 50.5 1059 ASP B O 1
ATOM 16779 N N . THR B 1 1060 ? -7.676 -31.234 -16 1 57.47 1060 THR B N 1
ATOM 16780 C CA . THR B 1 1060 ? -7.145 -29.891 -16.219 1 57.47 1060 THR B CA 1
ATOM 16781 C C . THR B 1 1060 ? -8.266 -28.891 -16.469 1 57.47 1060 THR B C 1
ATOM 16783 O O . THR B 1 1060 ? -8.031 -27.688 -16.547 1 57.47 1060 THR B O 1
ATOM 16786 N N . GLY B 1 1061 ? -9.508 -29.172 -16.297 1 63.84 1061 GLY B N 1
ATOM 16787 C CA . GLY B 1 1061 ? -10.602 -28.234 -16.484 1 63.84 1061 GLY B CA 1
ATOM 16788 C C . GLY B 1 1061 ? -10.5 -27.453 -17.781 1 63.84 1061 GLY B C 1
ATOM 16789 O O . GLY B 1 1061 ? -10.844 -26.266 -17.812 1 63.84 1061 GLY B O 1
ATOM 16790 N N . LEU B 1 1062 ? -9.992 -28 -18.969 1 73.25 1062 LEU B N 1
ATOM 16791 C CA . LEU B 1 1062 ? -9.844 -27.375 -20.281 1 73.25 1062 LEU B CA 1
ATOM 16792 C C . LEU B 1 1062 ? -9.008 -26.094 -20.172 1 73.25 1062 LEU B C 1
ATOM 16794 O O . LEU B 1 1062 ? -9.391 -25.062 -20.719 1 73.25 1062 LEU B O 1
ATOM 16798 N N . GLN B 1 1063 ? -8.023 -26.125 -19.453 1 72.94 1063 GLN B N 1
ATOM 16799 C CA . GLN B 1 1063 ? -7.121 -24.984 -19.312 1 72.94 1063 GLN B CA 1
ATOM 16800 C C . GLN B 1 1063 ? -6.363 -24.719 -20.609 1 72.94 1063 GLN B C 1
ATOM 16802 O O . GLN B 1 1063 ? -6.215 -25.625 -21.438 1 72.94 1063 GLN B O 1
ATOM 16807 N N . LEU B 1 1064 ? -5.883 -23.516 -20.766 1 77.69 1064 LEU B N 1
ATOM 16808 C CA . LEU B 1 1064 ? -5.047 -23.203 -21.922 1 77.69 1064 LEU B CA 1
ATOM 16809 C C . LEU B 1 1064 ? -3.715 -23.938 -21.859 1 77.69 1064 LEU B C 1
ATOM 16811 O O . LEU B 1 1064 ? -3.074 -23.969 -20.797 1 77.69 1064 LEU B O 1
ATOM 16815 N N . PRO B 1 1065 ? -3.328 -24.547 -22.938 1 80.69 1065 PRO B N 1
ATOM 16816 C CA . PRO B 1 1065 ? -2.033 -25.234 -22.953 1 80.69 1065 PRO B CA 1
ATOM 16817 C C . PRO B 1 1065 ? -0.853 -24.266 -22.891 1 80.69 1065 PRO B C 1
ATOM 16819 O O . PRO B 1 1065 ? -1.021 -23.062 -23.125 1 80.69 1065 PRO B O 1
ATOM 16822 N N . SER B 1 1066 ? 0.275 -24.797 -22.594 1 83.06 1066 SER B N 1
ATOM 16823 C CA . SER B 1 1066 ? 1.503 -24.016 -22.625 1 83.06 1066 SER B CA 1
ATOM 16824 C C . SER B 1 1066 ? 1.807 -23.516 -24.047 1 83.06 1066 SER B C 1
ATOM 16826 O O . SER B 1 1066 ? 1.356 -24.125 -25.016 1 83.06 1066 SER B O 1
ATOM 16828 N N . GLN B 1 1067 ? 2.594 -22.5 -24.109 1 85.75 1067 GLN B N 1
ATOM 16829 C CA . GLN B 1 1067 ? 2.92 -21.922 -25.406 1 85.75 1067 GLN B CA 1
ATOM 16830 C C . GLN B 1 1067 ? 4.402 -22.078 -25.734 1 85.75 1067 GLN B C 1
ATOM 16832 O O . GLN B 1 1067 ? 5.238 -22.125 -24.828 1 85.75 1067 GLN B O 1
ATOM 16837 N N . ARG B 1 1068 ? 4.668 -22.156 -27 1 90.88 1068 ARG B N 1
ATOM 16838 C CA . ARG B 1 1068 ? 6.043 -22.109 -27.5 1 90.88 1068 ARG B CA 1
ATOM 16839 C C . ARG B 1 1068 ? 6.547 -20.672 -27.578 1 90.88 1068 ARG B C 1
ATOM 16841 O O . ARG B 1 1068 ? 5.809 -19.766 -27.969 1 90.88 1068 ARG B O 1
ATOM 16848 N N . SER B 1 1069 ? 7.75 -20.531 -27.141 1 92 1069 SER B N 1
ATOM 16849 C CA . SER B 1 1069 ? 8.344 -19.203 -27.188 1 92 1069 SER B CA 1
ATOM 16850 C C . SER B 1 1069 ? 9.711 -19.234 -27.859 1 92 1069 SER B C 1
ATOM 16852 O O . SER B 1 1069 ? 10.477 -20.172 -27.672 1 92 1069 SER B O 1
ATOM 16854 N N . ILE B 1 1070 ? 9.969 -18.234 -28.672 1 95.38 1070 ILE B N 1
ATOM 16855 C CA . ILE B 1 1070 ? 11.273 -18.016 -29.312 1 95.38 1070 ILE B CA 1
ATOM 16856 C C . ILE B 1 1070 ? 11.664 -16.547 -29.188 1 95.38 1070 ILE B C 1
ATOM 16858 O O . ILE B 1 1070 ? 10.812 -15.664 -29.297 1 95.38 1070 ILE B O 1
ATOM 16862 N N . GLY B 1 1071 ? 12.93 -16.359 -28.938 1 95.69 1071 GLY B N 1
ATOM 16863 C CA . GLY B 1 1071 ? 13.305 -14.961 -28.797 1 95.69 1071 GLY B CA 1
ATOM 16864 C C . GLY B 1 1071 ? 14.812 -14.75 -28.797 1 95.69 1071 GLY B C 1
ATOM 16865 O O . GLY B 1 1071 ? 15.562 -15.578 -29.312 1 95.69 1071 GLY B O 1
ATOM 16866 N N . PHE B 1 1072 ? 15.156 -13.531 -28.312 1 96.38 1072 PHE B N 1
ATOM 16867 C CA . PHE B 1 1072 ? 16.547 -13.094 -28.312 1 96.38 1072 PHE B CA 1
ATOM 16868 C C . PHE B 1 1072 ? 16.938 -12.484 -26.969 1 96.38 1072 PHE B C 1
ATOM 16870 O O . PHE B 1 1072 ? 16.078 -11.984 -26.234 1 96.38 1072 PHE B O 1
ATOM 16877 N N . ASN B 1 1073 ? 18.203 -12.648 -26.703 1 96 1073 ASN B N 1
ATOM 16878 C CA . ASN B 1 1073 ? 18.781 -12.039 -25.5 1 96 1073 ASN B CA 1
ATOM 16879 C C . ASN B 1 1073 ? 20.078 -11.312 -25.812 1 96 1073 ASN B C 1
ATOM 16881 O O . ASN B 1 1073 ? 20.891 -11.789 -26.609 1 96 1073 ASN B O 1
ATOM 16885 N N . LEU B 1 1074 ? 20.234 -10.148 -25.312 1 95.94 1074 LEU B N 1
ATOM 16886 C CA . LEU B 1 1074 ? 21.453 -9.352 -25.375 1 95.94 1074 LEU B CA 1
ATOM 16887 C C . LEU B 1 1074 ? 21.969 -9.039 -23.969 1 95.94 1074 LEU B C 1
ATOM 16889 O O . LEU B 1 1074 ? 21.219 -8.57 -23.109 1 95.94 1074 LEU B O 1
ATOM 16893 N N . ASN B 1 1075 ? 23.203 -9.375 -23.766 1 93.94 1075 ASN B N 1
ATOM 16894 C CA . ASN B 1 1075 ? 23.859 -9.07 -22.5 1 93.94 1075 ASN B CA 1
ATOM 16895 C C . ASN B 1 1075 ? 25.141 -8.281 -22.719 1 93.94 1075 ASN B C 1
ATOM 16897 O O . ASN B 1 1075 ? 26.016 -8.695 -23.484 1 93.94 1075 ASN B O 1
ATOM 16901 N N . VAL B 1 1076 ? 25.25 -7.188 -22.047 1 93.75 1076 VAL B N 1
ATOM 16902 C CA . VAL B 1 1076 ? 26.422 -6.328 -22.172 1 93.75 1076 VAL B CA 1
ATOM 16903 C C . VAL B 1 1076 ? 26.891 -5.891 -20.781 1 93.75 1076 VAL B C 1
ATOM 16905 O O . VAL B 1 1076 ? 26.062 -5.598 -19.906 1 93.75 1076 VAL B O 1
ATOM 16908 N N . SER B 1 1077 ? 28.125 -5.875 -20.609 1 89.56 1077 SER B N 1
ATOM 16909 C CA . SER B 1 1077 ? 28.719 -5.363 -19.375 1 89.56 1077 SER B CA 1
ATOM 16910 C C . SER B 1 1077 ? 29.922 -4.48 -19.656 1 89.56 1077 SER B C 1
ATOM 16912 O O . SER B 1 1077 ? 30.641 -4.695 -20.641 1 89.56 1077 SER B O 1
ATOM 16914 N N . PHE B 1 1078 ? 30.281 -3.559 -18.844 1 89.06 1078 PHE B N 1
ATOM 16915 C CA . PHE B 1 1078 ? 31.438 -2.682 -18.984 1 89.06 1078 PHE B CA 1
ATOM 16916 C C . PHE B 1 1078 ? 31.781 -2.01 -17.656 1 89.06 1078 PHE B C 1
ATOM 16918 O O . PHE B 1 1078 ? 30.938 -1.894 -16.781 1 89.06 1078 PHE B O 1
#

Nearest PDB structures (foldseek):
  8aa4-assembly1_B  TM=7.805E-01  e=7.764E-53  Bacteroides thetaiotaomicron VPI-5482
  6sml-assembly1_B  TM=7.815E-01  e=1.964E-50  Porphyromonas gingivalis W83
  6slj-assembly1_A  TM=7.819E-01  e=2.457E-48  Porphyromonas gingivalis W83
  6sm3-assembly1_B  TM=7.845E-01  e=4.968E-48  Porphyromonas gingivalis W83
  5odw-assembly1_A  TM=6.318E-01  e=1.090E-22  Pseudomonas aeruginosa PAO1

pLDDT: mean 86.11, std 15.86, range [16.41, 98.06]

Sequence (2156 aa):
MNKRKTKLLGLLFSVGVAQLLSANMLEDSIESKGLDPIYAETNLQQTIAGTVVDEDGVPLSGASILVKGTTNGVVADFDGKFTIEVATGSILVVSYVGFETKEIKVGLEKDLKIVLKAGNALEEVVITALGIKKEKKRIGYATQEVKGAALQKAITPNVLESMSGKVAGLTVISNGADFFSNPGIFLRGERPILVVDGVPMPDTDFWNISSDDIESINVLKGAAASALYGSLGKFGALQITMKSGKGLDGTRVSVNSSTTFQTGFLRIPKAQTQYGPGNTGRYEFGTGAAGGGGINDFDYSIWGPKFDGRLIKQSDSPIDPVTGERIPTPWISRGPDNLGNFVETGLVTSNNVTVQSGSEKGNYVISNSYKHAKGSIPGQKLDINTLRLSGTLNVSDAISVDASLQYNYQYSDNRIRGSYGPTSPIYLLSIWGGANFDVRNLEHVWVPGKEGIKQDFVENWRYNNPYALAYNWKKPWTKNDILTYAKVNFKISDKINAYVRSTLSTYSLTDNEEISKDIYNYDIPDRGGRFRYNAYRYFENNTDFLLTYSDRFFNDDIGLEATVGANQRYVNRQEEHATTTQLIVPEVFTLQNSVDQVTPRSSKYSQGVYSAYAVADFSYRNQIFFGMTGRVDKSSTLPEANDTFFYPSIYSSIVLSDMVNFPKAISYLKLRTAYAQVGGDQIGSSTNPLDDAYNAVSSYSTGRYRNYPTANFPGTLDNPNIKPSFTNSFEYGFEMKFWNNRLGIDFSYYENQNGPQIFTQPFSAASAYDGVLLNGRTTERRGMDFSITAIPFRSKNFNWSAIINFDKSKNYLTSLPPLPDGTVPEWEGDSGANFRNKVGTPIGDYFYYVWKRSPDGQLIIYENGLPQRTDFKVNTGNTQPDFIASVNNSFSYKNLSLSFLFDGRFGGVTQDAYERDLWRAGGHPDAIHPERELSNIAYVNGGDAKTMQIEGVRIVSGEATYDPDGNIVTDTRTFEPSTYMVDYQSWASRYKADWPSVIKDKTFIKLREVVLSYDFGKTILDKTFMDSASISVVGRNLWYWTKDHYYGDLDTYSLAQGDTGLQLPSQRSIGFNLNVSFMNKRKTKLLGLLFSVGVAQLLSANMLEDSIESKGLDPIYAETNLQQTIAGTVVDEDGVPLSGASILVKGTTNGVVADFDGKFTIEVATGSILVVSYVGFETKEIKVGLEKDLKIVLKAGNALEEVVITALGIKKEKKRIGYATQEVKGAALQKAITPNVLESMSGKVAGLTVISNGADFFSNPGIFLRGERPILVVDGVPMPDTDFWNISSDDIESINVLKGAAASALYGSLGKFGALQITMKSGKGLDGTRVSVNSSTTFQTGFLRIPKAQTQYGPGNTGRYEFGTGAAGGGGINDFDYSIWGPKFDGRLIKQSDSPIDPVTGERIPTPWISRGPDNLGNFVETGLVTSNNVTVQSGSEKGNYVISNSYKHAKGSIPGQKLDINTLRLSGTLNVSDAISVDASLQYNYQYSDNRIRGSYGPTSPIYLLSIWGGANFDVRNLEHVWVPGKEGIKQDFVENWRYNNPYALAYNWKKPWTKNDILTYAKVNFKISDKINAYVRSTLSTYSLTDNEEISKDIYNYDIPDRGGRFRYNAYRYFENNTDFLLTYSDRFFNDDIGLEATVGANQRYVNRQEEHATTTQLIVPEVFTLQNSVDQVTPRSSKYSQGVYSAYAVADFSYRNQIFFGMTGRVDKSSTLPEANDTFFYPSIYSSIVLSDMVNFPKAISYLKLRTAYAQVGGDQIGSSTNPLDDAYNAVSSYSTGRYRNYPTANFPGTLDNPNIKPSFTNSFEYGFEMKFWNNRLGIDFSYYENQNGPQIFTQPFSAASAYDGVLLNGRTTERRGMDFSITAIPFRSKNFNWSAIINFDKSKNYLTSLPPLPDGTVPEWEGDSGANFRNKVGTPIGDYFYYVWKRSPDGQLIIYENGLPQRTDFKVNTGNTQPDFIASVNNSFSYKNLSLSFLFDGRFGGVTQDAYERDLWRAGGHPDAIHPERELSNIAYVNGGDAKTMQIEGVRIVSGEATYDPDGNIVTDTRTFEPSTYMVDYQSWASRYKADWPSVIKDKTFIKLREVVLSYDFGKTILDKTFMDSASISVVGRNLWYWTKDHYYGDLDTYSLAQGDTGLQLPSQRSIGFNLNVSF

Radius of gyration: 43.13 Å; Cα contacts (8 Å, |Δi|>4): 5942; chains: 2; bounding box: 109×129×99 Å

Organism: NCBI:txid616991

InterPro domains:
  IPR008969 Carboxypeptidase-like, regulatory domain superfamily [SSF49464] (46-116)
  IPR012910 TonB-dependent receptor, plug domain [PF07715] (136-232)
  IPR023996 TonB-dependent outer membrane protein, SusC/RagA [TIGR04056] (47-1078)
  IPR036942 TonB-dependent receptor-like, beta-barrel domain superfamily [G3DSA:2.40.170.20] (349-906)
  IPR037066 TonB-dependent receptor, plug domain superfamily [G3DSA:2.170.130.10] (118-246)
  IPR039426 TonB-dependent receptor-like [PS52016] (135-1078)

Secondary structure (DSSP, 8-state):
----GGGSGGGGGGSGGGGGGGS---------------------EEEEEEEEE-TT--B-TT-EEEETTSS-EEE--TTSEEEEEEETTPEEEEE-TTB--EEEE--S-SEEEEE--B------EEE-GGG-EEEGGG--S-EEEEETHHHHSS--SSGGGGGTTTSTTEEEE--TT-TTPPPEEEETTBPPEEEETTEE-TT--STT--GGGEEEEEEE-SHHHHGGGGGGGTT-EEEEEEP-STT--EEEEEEEEEEEEEEEESS------SB-SBBTTB-B-SSSSTTSS-BS-SS-BB-S-B-S--EE--TTPPBPTTT-PBPPEE-----TTHHHHH---EEEEEEEEEEEEEETTEEEEEEEEEEEEE-SSTT-EEEEEEEEEEEEEE-SSSEEEEEEEEEEEEEEEE-----SSTT-HHIIIIIS--SSS-GGGGTT-B-TT-TTT-B--S--SS---HHHHHHHEE--EEEEEEEEEEEEEEE-SSSEEEEEEEEEEEEEEEE-EEE-TT---TT-TT---EEEEEEEEEEEEEEEEEEEEEEEETTTTEEEEEEEEEEEEEEEEEEEEEE-SSBSSTT---TT-BSS-B--EEEEEEEEEEEEEEEEEEEETTTEEEEEEEEEEEETTS-GGGSEEEEEEEEEEEEHHHHS---TTEEEEEEEEEEEEEEE---S--SSGGGGTTTTS--PEEEEETTEEEEE--SEEP-TT---EEEEEEEEEEEEEETTTTEEEEEEEEEEEEEEEEEEEEPPGGGSS-EEEEEEEEEEEEEEEEEEEEEEEE-SSEEEEEEEEEEEEEEEEEE-PPPTTS---SEES-TT-SB-EETTSBTTEEEE--B-B-TTSPBBB-TTSPBPBPSS-EEEEESS-SEEEEEEEEEEETTEEEEEEEEEEE--EEE-HHHHHHHHHT--GGG--HHHHHHHHHHHHTS--EEE----EEEEE--EEE-TTS-EEEE--EEEE----EEHHHHIIIIITSGGGGEEE--EEEEEEEEEEEEPPHHHHTTSS-SEEEEEEEEEEEEEEESS--SS-GGG--SS-SS-TTPPPPEEEEEEEEEEE-/----GGGSGGGGGGTGGGGGGGS---------------------EEEEEEEEE-TT--B-TT-EEEETTSS-EEE--TTSEEEEEEETTPEEEEE-TTB--EEEE--S-SEEEEE--B-SS---EEE-GGG-EEEGGG--S-EEEEETHHHHSS--SSGGGGGTTSSTTEEEE--TT-TTPPPEEEETTBPPEEEETTEE-TT--STT--GGGEEEEEEE-SHHHHGGGGGGGTT-EEEEEEP-STT--EEEEEEEEEEEEEEEES-------SB-SBBTTB-B-SSSSTTSS-BS-SS-BB-S-B-S--EE--TTPPBPTTT-PBPPEE-----TTHHHHH---EEEEEEEEEEEEEETTEEEEEEEEEEEEE-SSTT-EEEEEEEEEEEEEE-SSSEEEEEEEEEEEEEEEE-----SSTT-HHIIIIIS--SSS-GGGGTT-B-TT-TTT-B--S--SS---HHHHHHHEE--EEEEEEEEEEEEEEE-SSSEEEEEEEEEEEEEEEE-EEE-TT---TT-TT---EEEEEEEEEEEEEEEEEEEEEEEETTTTEEEEEEEEEEEEEEEEEEEEEE-SSBSSTT---TT-BSS-B--EEEEEEEEEEEEEEEEEEEETTTEEEEEEEEEEEETTS-GGG-EEEEEEEEEEEEGGGTSPPPTTEEEEEEEEEEEEEEE---S--SSGGGGTTTTS--PEEEEETTEEEEE--SEEP-TT---EEEEEEEEEEEEEETTTTEEEEEEEEEEEEEEEEEEEEPPGGGSS-EEEEEEEEEEEEEEEEEEEEEEEE-SSEEEEEEEEEEEEEEEEEE-PPPTTSPPPSEES-TT-SB-EETTSBTTEEEE--B-B-TTSPBBB-TTSPBPBPSS-EEEEESS-SEEEEEEEEEEETTEEEEEEEEEEE--EEE-HHHHHHHHHT--GGG--HHHHHHHHHHHHTS----B----EEEEE--EEE-TTS-EEEE--EEEE----B-HHHHIIIIITSGGGGEEE--EEEEEEEEEEEEPPHHHHTTSS-SEEEEEEEEEEEEEEESS--SS-GGG--SS-SS-TTPPPPEEEEEEEEEEE-